Protein 1DGF (pdb70)

Nearest PDB structures (foldseek):
  1dgh-assembly1_D  TM=1.001E+00  e=4.547E-91  Homo sapiens
  7p8w-assembly1_A  TM=1.001E+00  e=2.275E-89  Homo sapiens
  7di8-assembly1_A  TM=1.001E+00  e=3.206E-85  Bos taurus
  8cat-assembly1_A-2  TM=1.000E+00  e=8.888E-82  Bos taurus
  4e37-assembly1_C  TM=9.857E-01  e=1.079E-58  Pseudomonas aeruginosa PAO1

Foldseek 3Di:
DFCVVCVVVVVCVVPVVDDDDFDAFPVRHGDDDPPDADADPPPGDGDPVRVSVVRVVVVVVVVDFDAPLWQRAKAKFKDKWFWQDAPLVAFADPCQVDHGDIWIKIWMKGFTADHHVAAQQDQGKMWIWMWTLDQLFIAILTWILDLFAQAQAQVCVVLQSVLQFADPPPRDNDLQSNLVVCLVQLLRLLVLLVRLFQLRGWQADLQTKIWSNFWWKFAHLVLFIWIKIKIWAWPVYHGGDDPVRSVVCSVVPSCRNNVVQVSCLVVVVKIKTWMWMWIGGPVNCVVPPFNSRGRSDDDDCVRTPTGTTIMDIGRGHDSDCCLQPSLDFGQNLRRGQRIGGDVRNNSVVSNPPRLVVNCRRPNVVSCLRVNNPSVSYDDFAQDADGPPPPDCRNPPADRDPPDPPPGDDDDVSRDDRDDDDDDDPDDDDDSPTDSADVSLCCLPPVDDVVRLLSSLLSCLVSSLSHDPVSLVSNLVSLVVNPVCSSVSNVVSSVVSD/DFCVVCVVVVVDVVCPPHDDDFDAFPVRHGDDDPPDADADPPPGDGDPVRVSVVRVVVVVVVVDFDAPLWQRAKAKFKDKWFWQDAPLVAFVDPCQPDHGDIWIKIWMKGFTADHHVAAQQDQGKMWIWMWTLDQLFIAILTWILDLFAQAQAQVCVVLQSVLQFADPPPRDNDLQSNLVVCLVQLLRLLVLLVSLFQLRGWQADLQTKIWSNFWWWFAHPVLFIWIKIKIWAWPVYHHGDDPVRSVVCSVVPSCSNNVVQVSCLVVPVKIKTWMWMWIGGPVRCVVPPFNSRGRSDDDDCVRTPTGTTTMDIGRGHDSDCCLQPSLEFGQNLGRFHRIGGDVRNNSVVSNPPRVVVNCRRPRVVSCPRVNNDSVSYDDFAQDADGPPPPDCRNPPADRDPPDPPDGDDDDPSRDDRDDDDDDDDDDDDDSPGDSADVSLCCLPPVDDDVRLLSSLLSCLVSSLSHDPVSLVSNLVSLVVNPVCSSVSNVVSSVVSD/DFCVVCVVVVVCVVQVVHDDDFDAFPVRHGDDDPPDADADPPPGDGDPVRVSVVSVVVVVVVVDFDAPLWQRAKAKFKDWWFWQDAPLVAFAPPNQPDHGDIWIKIWMKGFTQDHHPFAQQDQGKMWIWIWTLDQLFIAILTWILDLFAQAQAQVCVVLQSVLQFADPPPRDNDLQSNLVVCLVQLLRLLVLLVRLFQLRGWQAPLQTKIWSNFWWWFAHPVLFIWIKIKIWAWPVYHHGDDPVRSVVCSVVPSCSRNVVQVSCLVVPVKIKTWMWMWTGGPVNCVVPPFNNRGRSDDDDCVVTPTHTTIMDIGRGHDSDCCLQPSLDFGQNLRRGQRIGGDVRNNSVSSNPPRLVVNCRRPRVVSCPRVNNPSVSYDDFALDADGPPPPDCRNPPADRDPPDPPDGDDDDPSRDDRDDDDDDDPDDDDPSPTDSADVSLCCLPPVDDPVRLLSSLVSCLVSSLNHDPVSLVSNLVSLVVNPVCSSVSNVVSSVVSD/DFCVVCVVVVVVVVCPPPDDDFDAFPVRHGDDDPPDADADPPPGDGDPVRVSVVSVVVVVVVVDFDAPLWQRAKAKFKDKWFWQDAPLVAFADPCQPDHGDIWIKIWMKGFTADHHPFAQQDQGKMWIWMWTLDQLFIAILTWILDLFAQAQAQVCVVLQSVLQFADPPPRDNDLQSNLVVCLVQLLRLLVLLVSLFQLSGWQADLQTKIWSNFWWKFAHLVRFIWIKIKIWAWPVYHHGDDPVRSVVCRVVPSCSNNVVQVSCLVVPVKIKTWMWMWIGGPVNCVVPPFNSRGRSDDDDCVRTPTGTTIMDIGRGHDPDCCLQPSLDFGQNLRRGQRIGGDVRNNSVSSNPPRVVVNCRRPRVVSCPRVNNDSVSYDDFAQDADGPPPPDCRNPPADRDPPDPPDGDDDDVSRDDRDDDDDDDPDDDDDSPGDSADVSLCCLPPVDDDVRLLSSLVSCLVSSLSHDPVSLVSNLVSLVVNPVVSSVSNVVSSVVSD

GO terms:
  GO:0005777 peroxisome (C, IDA)
  GO:0004096 catalase activity (F, IDA)
  GO:0005782 peroxisomal matrix (C, EXP)
  GO:1904813 ficolin-1-rich granule lumen (C, TAS)
  GO:0034774 secretory granule lumen (C, TAS)
  GO:0005576 extracellular region (C, TAS)
  GO:0005782 peroxisomal matrix (C, TAS)
  GO:0005829 cytosol (C, TAS)
  GO:0042802 identical protein binding (F, IPI)
  GO:0042744 hydrogen peroxide catabolic process (P, IDA)
  GO:0061692 cellular detoxification of hydrogen peroxide (P, IDA)
  GO:0050661 NADP binding (F, IDA)
  GO:0016209 antioxidant activity (F, IDA)
  GO:0042803 protein homodimerization activity (F, IDA)
  GO:0020037 heme binding (F, IDA)
  GO:0001649 osteoblast differentiation (P, HDA)
  GO:0070062 extracellular exosome (C, HDA)
  GO:0005925 focal adhesion (C, HDA)
  GO:0016020 membrane (C, HDA)
  GO:0043066 negative regulation of apoptotic process (P, IMP)

Radius of gyration: 35.58 Å; Cα contacts (8 Å, |Δi|>4): 4971; chains: 4; bounding box: 84×92×99 Å

B-factor: mean 16.77, std 7.18, range [2.0, 56.52]

Structure (mmCIF, N/CA/C/O backbone):
data_1DGF
#
_entry.id   1DGF
#
_cell.length_a   83.717
_cell.length_b   142.505
_cell.length_c   232.066
_cell.angle_alpha   90
_cell.angle_beta   90
_cell.angle_gamma   90
#
_symmetry.space_group_name_H-M   'P 21 21 21'
#
loop_
_entity.id
_entity.type
_entity.pdbx_description
1 polymer CATALASE
2 non-polymer 'ACETATE ION'
3 non-polymer 'PROTOPORPHYRIN IX CONTAINING FE'
4 non-polymer 'NADPH DIHYDRO-NICOTINAMIDE-ADENINE-DINUCLEOTIDE PHOSPHATE'
5 water water
#
loop_
_atom_site.group_PDB
_atom_site.id
_atom_site.type_symbol
_atom_site.label_atom_id
_atom_site.label_alt_id
_atom_site.label_comp_id
_atom_site.label_asym_id
_atom_site.label_entity_id
_atom_site.label_seq_id
_atom_site.pdbx_PDB_ins_code
_atom_site.Cartn_x
_atom_site.Cartn_y
_atom_site.Cartn_z
_atom_site.occupancy
_atom_site.B_iso_or_equiv
_atom_site.auth_seq_id
_atom_site.auth_comp_id
_atom_site.auth_asym_id
_atom_site.auth_atom_id
_atom_site.pdbx_PDB_model_num
ATOM 1 N N . ARG A 1 1 ? -3.228 50.605 77.631 1.00 29.32 5 ARG A N 1
ATOM 2 C CA . ARG A 1 1 ? -1.770 50.678 77.291 1.00 28.64 5 ARG A CA 1
ATOM 3 C C . ARG A 1 1 ? -1.506 51.858 76.351 1.00 28.73 5 ARG A C 1
ATOM 4 O O . ARG A 1 1 ? -2.439 52.544 75.920 1.00 29.64 5 ARG A O 1
ATOM 12 N N . ASP A 1 2 ? -0.233 52.091 76.046 1.00 28.31 6 ASP A N 1
ATOM 13 C CA . ASP A 1 2 ? 0.173 53.166 75.139 1.00 27.19 6 ASP A CA 1
ATOM 14 C C . ASP A 1 2 ? -0.256 52.839 73.700 1.00 25.90 6 ASP A C 1
ATOM 15 O O . ASP A 1 2 ? -0.463 51.670 73.354 1.00 24.41 6 ASP A O 1
ATOM 20 N N . PRO A 1 3 ? -0.378 53.869 72.841 1.00 24.42 7 PRO A N 1
ATOM 21 C CA . PRO A 1 3 ? -0.782 53.697 71.439 1.00 23.13 7 PRO A CA 1
ATOM 22 C C . PRO A 1 3 ? 0.022 52.649 70.665 1.00 21.55 7 PRO A C 1
ATOM 23 O O . PRO A 1 3 ? -0.553 51.859 69.917 1.00 21.20 7 PRO A O 1
ATOM 27 N N . ALA A 1 4 ? 1.342 52.643 70.842 1.00 19.45 8 ALA A N 1
ATOM 28 C CA . ALA A 1 4 ? 2.197 51.676 70.148 1.00 18.70 8 ALA A CA 1
ATOM 29 C C . ALA A 1 4 ? 1.805 50.229 70.479 1.00 17.75 8 ALA A C 1
ATOM 30 O O . ALA A 1 4 ? 1.620 49.409 69.580 1.00 16.54 8 ALA A O 1
ATOM 32 N N . SER A 1 5 ? 1.640 49.939 71.768 1.00 17.12 9 SER A N 1
ATOM 33 C CA . SER A 1 5 ? 1.257 48.604 72.232 1.00 17.07 9 SER A CA 1
ATOM 34 C C . SER A 1 5 ? -0.090 48.159 71.678 1.00 16.52 9 SER A C 1
ATOM 35 O O . SER A 1 5 ? -0.301 46.975 71.416 1.00 16.63 9 SER A O 1
ATOM 38 N N . ASP A 1 6 ? -1.003 49.113 71.520 1.00 16.16 10 ASP A N 1
ATOM 39 C CA . ASP A 1 6 ? -2.344 48.828 71.020 1.00 16.32 10 ASP A CA 1
ATOM 40 C C . ASP A 1 6 ? -2.513 48.932 69.502 1.00 15.26 10 ASP A C 1
ATOM 41 O O . ASP A 1 6 ? -3.638 49.057 69.020 1.00 15.50 10 ASP A O 1
ATOM 46 N N . GLN A 1 7 ? -1.415 48.840 68.751 1.00 14.83 11 GLN A N 1
ATOM 47 C CA . GLN A 1 7 ? -1.470 48.941 67.291 1.00 14.39 11 GLN A CA 1
ATOM 48 C C . GLN A 1 7 ? -2.465 47.964 66.644 1.00 14.96 11 GLN A C 1
ATOM 49 O O . GLN A 1 7 ? -3.339 48.382 65.878 1.00 15.22 11 GLN A O 1
ATOM 55 N N . MET A 1 8 ? -2.342 46.673 66.948 1.00 15.33 12 MET A N 1
ATOM 56 C CA . MET A 1 8 ? -3.243 45.674 66.370 1.00 15.60 12 MET A CA 1
ATOM 57 C C . MET A 1 8 ? -4.687 45.823 66.835 1.00 15.96 12 MET A C 1
ATOM 58 O O . MET A 1 8 ? -5.618 45.679 66.038 1.00 15.44 12 MET A O 1
ATOM 63 N N . GLN A 1 9 ? -4.869 46.098 68.124 1.00 16.28 13 GLN A N 1
ATOM 64 C CA . GLN A 1 9 ? -6.207 46.273 68.686 1.00 17.03 13 GLN A CA 1
ATOM 65 C C . GLN A 1 9 ? -6.953 47.406 67.968 1.00 16.51 13 GLN A C 1
ATOM 66 O O . GLN A 1 9 ? -8.131 47.262 67.634 1.00 16.15 13 GLN A O 1
ATOM 72 N N . HIS A 1 10 ? -6.250 48.506 67.698 1.00 16.57 14 HIS A N 1
ATOM 73 C CA . HIS A 1 10 ? -6.845 49.645 67.004 1.00 16.81 14 HIS A CA 1
ATOM 74 C C . HIS A 1 10 ? -7.155 49.303 65.555 1.00 16.34 14 HIS A C 1
ATOM 75 O O . HIS A 1 10 ? -8.191 49.698 65.032 1.00 15.55 14 HIS A O 1
ATOM 82 N N . TRP A 1 11 ? -6.256 48.562 64.910 1.00 15.98 15 TRP A N 1
ATOM 83 C CA . TRP A 1 11 ? -6.461 48.154 63.526 1.00 15.67 15 TRP A CA 1
ATOM 84 C C . TRP A 1 11 ? -7.742 47.314 63.439 1.00 15.67 15 TRP A C 1
ATOM 85 O O . TRP A 1 11 ? -8.567 47.509 62.544 1.00 15.74 15 TRP A O 1
ATOM 96 N N . LYS A 1 12 ? -7.899 46.393 64.388 1.00 16.24 16 LYS A N 1
ATOM 97 C CA . LYS A 1 12 ? -9.066 45.514 64.462 1.00 18.19 16 LYS A CA 1
ATOM 98 C C . LYS A 1 12 ? -10.351 46.333 64.642 1.00 19.19 16 LYS A C 1
ATOM 99 O O . LYS A 1 12 ? -11.329 46.150 63.915 1.00 19.45 16 LYS A O 1
ATOM 105 N N . GLU A 1 13 ? -10.322 47.253 65.601 1.00 20.71 17 GLU A N 1
ATOM 106 C CA . GLU A 1 13 ? -11.467 48.110 65.898 1.00 22.52 17 GLU A CA 1
ATOM 107 C C . GLU A 1 13 ? -11.883 48.995 64.730 1.00 23.91 17 GLU A C 1
ATOM 108 O O . GLU A 1 13 ? -13.076 49.211 64.511 1.00 22.86 17 GLU A O 1
ATOM 114 N N . GLN A 1 14 ? -10.902 49.487 63.976 1.00 25.74 18 GLN A N 1
ATOM 115 C CA . GLN A 1 14 ? -11.170 50.354 62.829 1.00 28.66 18 GLN A CA 1
ATOM 116 C C . GLN A 1 14 ? -12.016 49.691 61.742 1.00 29.57 18 GLN A C 1
ATOM 117 O O . GLN A 1 14 ? -12.622 50.377 60.924 1.00 29.84 18 GLN A O 1
ATOM 123 N N . ARG A 1 15 ? -12.089 48.365 61.753 1.00 30.85 19 ARG A N 1
ATOM 124 C CA . ARG A 1 15 ? -12.888 47.661 60.757 1.00 32.29 19 ARG A CA 1
ATOM 125 C C . ARG A 1 15 ? -13.837 46.641 61.391 1.00 32.79 19 ARG A C 1
ATOM 126 O O . ARG A 1 15 ? -14.035 45.545 60.866 1.00 33.09 19 ARG A O 1
ATOM 134 N N . ALA A 1 16 ? -14.458 47.035 62.500 1.00 33.71 20 ALA A N 1
ATOM 135 C CA . ALA A 1 16 ? -15.384 46.170 63.227 1.00 34.38 20 ALA A CA 1
ATOM 136 C C . ALA A 1 16 ? -16.630 45.808 62.427 1.00 34.63 20 ALA A C 1
ATOM 137 O O . ALA A 1 16 ? -17.131 44.685 62.521 1.00 35.37 20 ALA A O 1
ATOM 139 N N . ALA A 1 17 ? -17.132 46.760 61.647 1.00 35.08 21 ALA A N 1
ATOM 140 C CA . ALA A 1 17 ? -18.330 46.536 60.837 1.00 35.64 21 ALA A CA 1
ATOM 141 C C . ALA A 1 17 ? -18.000 45.964 59.454 1.00 35.83 21 ALA A C 1
ATOM 142 O O . ALA A 1 17 ? -18.631 46.333 58.449 1.00 36.59 21 ALA A O 1
ATOM 144 N N . GLN A 1 18 ? -17.025 45.054 59.412 1.00 34.74 22 GLN A N 1
ATOM 145 C CA . GLN A 1 18 ? -16.595 44.420 58.164 1.00 33.23 22 GLN A CA 1
ATOM 146 C C . GLN A 1 18 ? -16.117 43.005 58.411 1.00 31.80 22 GLN A C 1
ATOM 147 O O . GLN A 1 18 ? -15.541 42.710 59.462 1.00 32.03 22 GLN A O 1
ATOM 153 N N . LYS A 1 19 ? -16.332 42.135 57.430 1.00 29.87 23 LYS A N 1
ATOM 154 C CA . LYS A 1 19 ? -15.854 40.771 57.547 1.00 28.19 23 LYS A CA 1
ATOM 155 C C . LYS A 1 19 ? -14.433 40.774 56.983 1.00 26.05 23 LYS A C 1
ATOM 156 O O . LYS A 1 19 ? -14.079 41.631 56.166 1.00 25.29 23 LYS A O 1
ATOM 162 N N . ALA A 1 20 ? -13.609 39.855 57.474 1.00 23.78 24 ALA A N 1
ATOM 163 C CA . ALA A 1 20 ? -12.222 39.742 57.040 1.00 21.38 24 ALA A CA 1
ATOM 164 C C . ALA A 1 20 ? -12.095 39.512 55.535 1.00 20.17 24 ALA A C 1
ATOM 165 O O . ALA A 1 20 ? -12.971 38.910 54.913 1.00 19.64 24 ALA A O 1
ATOM 167 N N . ASP A 1 21 ? -11.014 40.023 54.950 1.00 18.59 25 ASP A N 1
ATOM 168 C CA . ASP A 1 21 ? -10.758 39.832 53.528 1.00 17.50 25 ASP A CA 1
ATOM 169 C C . ASP A 1 21 ? -10.435 38.358 53.276 1.00 16.53 25 ASP A C 1
ATOM 170 O O . ASP A 1 21 ? -10.075 37.624 54.199 1.00 15.66 25 ASP A O 1
ATOM 175 N N . VAL A 1 22 ? -10.597 37.927 52.032 1.00 15.09 26 VAL A N 1
ATOM 176 C CA . VAL A 1 22 ? -10.296 36.553 51.652 1.00 15.03 26 VAL A CA 1
ATOM 177 C C . VAL A 1 22 ? -8.780 36.423 51.520 1.00 14.23 26 VAL A C 1
ATOM 178 O O . VAL A 1 22 ? -8.130 37.271 50.902 1.00 13.37 26 VAL A O 1
ATOM 182 N N . LEU A 1 23 ? -8.219 35.396 52.159 1.00 13.51 27 LEU A N 1
ATOM 183 C CA . LEU A 1 23 ? -6.780 35.142 52.111 1.00 13.12 27 LEU A CA 1
ATOM 184 C C . LEU A 1 23 ? -6.448 34.588 50.730 1.00 12.98 27 LEU A C 1
ATOM 185 O O . LEU A 1 23 ? -7.045 33.604 50.287 1.00 12.52 27 LEU A O 1
ATOM 190 N N . THR A 1 24 ? -5.510 35.238 50.047 1.00 12.69 28 THR A N 1
ATOM 191 C CA . THR A 1 24 ? -5.112 34.820 48.703 1.00 12.86 28 THR A CA 1
ATOM 192 C C . THR A 1 24 ? -3.613 34.596 48.574 1.00 12.57 28 THR A C 1
ATOM 193 O O . THR A 1 24 ? -2.828 34.952 49.455 1.00 12.44 28 THR A O 1
ATOM 197 N N . THR A 1 25 ? -3.227 34.003 47.451 1.00 13.49 29 THR A N 1
ATOM 198 C CA . THR A 1 25 ? -1.820 33.797 47.143 1.00 12.93 29 THR A CA 1
ATOM 199 C C . THR A 1 25 ? -1.364 35.151 46.566 1.00 12.58 29 THR A C 1
ATOM 200 O O . THR A 1 25 ? -2.166 36.083 46.453 1.00 12.94 29 THR A O 1
ATOM 204 N N . GLY A 1 26 ? -0.090 35.263 46.205 1.00 12.31 30 GLY A N 1
ATOM 205 C CA . GLY A 1 26 ? 0.402 36.508 45.636 1.00 12.65 30 GLY A CA 1
ATOM 206 C C . GLY A 1 26 ? -0.313 36.888 44.348 1.00 12.88 30 GLY A C 1
ATOM 207 O O . GLY A 1 26 ? -0.462 38.073 44.042 1.00 14.05 30 GLY A O 1
ATOM 208 N N . ALA A 1 27 ? -0.760 35.885 43.596 1.00 12.41 31 ALA A N 1
ATOM 209 C CA . ALA A 1 27 ? -1.458 36.113 42.335 1.00 13.39 31 ALA A CA 1
ATOM 210 C C . ALA A 1 27 ? -2.968 36.309 42.517 1.00 13.17 31 ALA A C 1
ATOM 211 O O . ALA A 1 27 ? -3.724 36.291 41.542 1.00 13.14 31 ALA A O 1
ATOM 213 N N . GLY A 1 28 ? -3.398 36.464 43.768 1.00 12.67 32 GLY A N 1
ATOM 214 C CA . GLY A 1 28 ? -4.801 36.690 44.062 1.00 12.35 32 GLY A CA 1
ATOM 215 C C . GLY A 1 28 ? -5.717 35.478 44.063 1.00 12.55 32 GLY A C 1
ATOM 216 O O . GLY A 1 28 ? -6.936 35.635 44.087 1.00 12.79 32 GLY A O 1
ATOM 217 N N . ASN A 1 29 ? -5.153 34.275 44.013 1.00 11.93 33 ASN A N 1
ATOM 218 C CA . ASN A 1 29 ? -5.971 33.062 44.030 1.00 12.21 33 ASN A CA 1
ATOM 219 C C . ASN A 1 29 ? -6.389 32.784 45.480 1.00 12.31 33 ASN A C 1
ATOM 220 O O . ASN A 1 29 ? -5.544 32.738 46.379 1.00 12.19 33 ASN A O 1
ATOM 225 N N . PRO A 1 30 ? -7.703 32.627 45.734 1.00 13.00 34 PRO A N 1
ATOM 226 C CA . PRO A 1 30 ? -8.154 32.357 47.106 1.00 12.81 34 PRO A CA 1
ATOM 227 C C . PRO A 1 30 ? -7.567 31.059 47.662 1.00 12.48 34 PRO A C 1
ATOM 228 O O . PRO A 1 30 ? -7.380 30.085 46.929 1.00 12.31 34 PRO 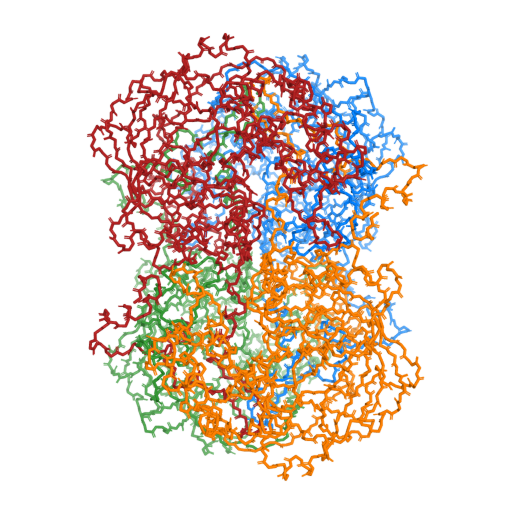A O 1
ATOM 232 N N . VAL A 1 31 ? -7.253 31.075 48.955 1.00 11.94 35 VAL A N 1
ATOM 233 C CA . VAL A 1 31 ? -6.662 29.927 49.642 1.00 11.78 35 VAL A CA 1
ATOM 234 C C . VAL A 1 31 ? -7.686 29.208 50.522 1.00 12.28 35 VAL A C 1
ATOM 235 O O . VAL A 1 31 ? -8.343 29.830 51.358 1.00 12.46 35 VAL A O 1
ATOM 239 N N . GLY A 1 32 ? -7.814 27.897 50.320 1.00 13.33 36 GLY A N 1
ATOM 240 C CA . GLY A 1 32 ? -8.754 27.091 51.085 1.00 12.81 36 GLY A CA 1
ATOM 241 C C . GLY A 1 32 ? -8.311 26.791 52.509 1.00 13.28 36 GLY A C 1
ATOM 242 O O . GLY A 1 32 ? -9.103 26.907 53.446 1.00 14.34 36 GLY A O 1
ATOM 243 N N . ASP A 1 33 ? -7.043 26.411 52.666 1.00 12.99 37 ASP A N 1
ATOM 244 C CA . ASP A 1 33 ? -6.459 26.095 53.971 1.00 12.80 37 ASP A CA 1
ATOM 245 C C . ASP A 1 33 ? -4.983 26.505 53.939 1.00 12.54 37 ASP A C 1
ATOM 246 O O . ASP A 1 33 ? -4.184 25.912 53.206 1.00 12.88 37 ASP A O 1
ATOM 251 N N . LYS A 1 34 ? -4.635 27.538 54.706 1.00 12.54 38 LYS A N 1
ATOM 252 C CA . LYS A 1 34 ? -3.247 28.004 54.765 1.00 12.30 38 LYS A CA 1
ATOM 253 C C . LYS A 1 34 ? -2.613 27.608 56.091 1.00 11.78 38 LYS A C 1
ATOM 254 O O . LYS A 1 34 ? -1.661 28.240 56.551 1.00 11.94 38 LYS A O 1
ATOM 260 N N . LEU A 1 35 ? -3.151 26.559 56.706 1.00 12.44 39 LEU A N 1
ATOM 261 C CA . LEU A 1 35 ? -2.643 26.074 57.985 1.00 12.29 39 LEU A CA 1
ATOM 262 C C . LEU A 1 35 ? -2.055 24.666 57.893 1.00 11.81 39 LEU A C 1
ATOM 263 O O . LEU A 1 35 ? -1.441 24.186 58.843 1.00 12.38 39 LEU A O 1
ATOM 268 N N . ASN A 1 36 ? -2.235 24.015 56.744 1.00 11.69 40 ASN A N 1
ATOM 269 C CA . ASN A 1 36 ? -1.716 22.663 56.527 1.00 11.98 40 ASN A CA 1
ATOM 270 C C . ASN A 1 36 ? -1.212 22.485 55.097 1.00 11.47 40 ASN A C 1
ATOM 271 O O . ASN A 1 36 ? -1.854 22.934 54.149 1.00 12.37 40 ASN A O 1
ATOM 276 N N . VAL A 1 37 ? -0.067 21.824 54.943 1.00 11.61 41 VAL A N 1
ATOM 277 C CA . VAL A 1 37 ? 0.495 21.576 53.616 1.00 11.92 41 VAL A CA 1
ATOM 278 C C . VAL A 1 37 ? -0.105 20.313 52.992 1.00 11.78 41 VAL A C 1
ATOM 279 O O . VAL A 1 37 ? -0.789 19.543 53.669 1.00 12.65 41 VAL A O 1
ATOM 283 N N . ILE A 1 38 ? 0.126 20.125 51.696 1.00 11.84 42 ILE A N 1
ATOM 284 C CA . ILE A 1 38 ? -0.385 18.959 50.978 1.00 11.25 42 ILE A CA 1
ATOM 285 C C . ILE A 1 38 ? 0.590 17.795 51.091 1.00 11.93 42 ILE A C 1
ATOM 286 O O . ILE A 1 38 ? 1.771 17.939 50.786 1.00 11.33 42 ILE A O 1
ATOM 291 N N . THR A 1 39 ? 0.085 16.648 51.539 1.00 12.44 43 THR A N 1
ATOM 292 C CA . THR A 1 39 ? 0.900 15.439 51.674 1.00 12.48 43 THR A CA 1
ATOM 293 C C . THR A 1 39 ? 0.125 14.243 51.123 1.00 13.31 43 THR A C 1
ATOM 294 O O . THR A 1 39 ? -1.073 14.346 50.868 1.00 13.38 43 THR A O 1
ATOM 298 N N . VAL A 1 40 ? 0.824 13.136 50.875 1.00 13.46 44 VAL A N 1
ATOM 299 C CA . VAL A 1 40 ? 0.171 11.920 50.387 1.00 13.96 44 VAL A CA 1
ATOM 300 C C . VAL A 1 40 ? -0.169 11.094 51.631 1.00 13.66 44 VAL A C 1
ATOM 301 O O . VAL A 1 40 ? 0.674 10.396 52.196 1.00 13.80 44 VAL A O 1
ATOM 305 N N . GLY A 1 41 ? -1.408 11.235 52.087 1.00 13.43 45 GLY A N 1
ATOM 306 C CA . GLY A 1 41 ? -1.834 10.546 53.288 1.00 12.56 45 GLY A CA 1
ATOM 307 C C . GLY A 1 41 ? -1.376 11.360 54.486 1.00 12.98 45 GLY A C 1
ATOM 308 O O . GLY A 1 41 ? -0.535 12.256 54.344 1.00 12.47 45 GLY A O 1
ATOM 309 N N . PRO A 1 42 ? -1.922 11.091 55.682 1.00 12.52 46 PRO A N 1
ATOM 310 C CA . PRO A 1 42 ? -1.571 11.803 56.916 1.00 12.66 46 PRO A CA 1
ATOM 311 C C . PRO A 1 42 ? -0.071 11.911 57.217 1.00 13.08 46 PRO A C 1
ATOM 312 O O . PRO A 1 42 ? 0.411 12.979 57.595 1.00 13.23 46 PRO A O 1
ATOM 316 N N . ARG A 1 43 ? 0.667 10.815 57.048 1.00 13.09 47 ARG A N 1
ATOM 317 C CA . ARG A 1 43 ? 2.102 10.817 57.335 1.00 12.93 47 ARG A CA 1
ATOM 318 C C . ARG A 1 43 ? 2.989 10.607 56.104 1.00 13.16 47 ARG A C 1
ATOM 319 O O . ARG A 1 43 ? 4.053 9.992 56.190 1.00 13.47 47 ARG A O 1
ATOM 327 N N . GLY A 1 44 ? 2.550 11.141 54.968 1.00 13.34 48 GLY A N 1
ATOM 328 C CA . GLY A 1 44 ? 3.318 11.027 53.741 1.00 13.11 48 GLY A CA 1
ATOM 329 C C . GLY A 1 44 ? 4.113 12.294 53.454 1.00 13.39 48 GLY A C 1
ATOM 330 O O . GLY A 1 44 ? 3.942 13.307 54.137 1.00 13.05 48 GLY A O 1
ATOM 331 N N . PRO A 1 45 ? 5.003 12.267 52.449 1.00 13.59 49 PRO A N 1
ATOM 332 C CA . PRO A 1 45 ? 5.814 13.442 52.099 1.00 13.04 49 PRO A CA 1
ATOM 333 C C . PRO A 1 45 ? 5.046 14.591 51.424 1.00 12.47 49 PRO A C 1
ATOM 334 O O . PRO A 1 45 ? 3.920 14.418 50.951 1.00 11.92 49 PRO A O 1
ATOM 338 N N . LEU A 1 46 ? 5.704 15.748 51.367 1.00 11.65 50 LEU A N 1
ATOM 339 C CA . LEU A 1 46 ? 5.173 16.989 50.798 1.00 11.41 50 LEU A CA 1
ATOM 340 C C . LEU A 1 46 ? 5.206 17.039 49.269 1.00 10.76 50 LEU A C 1
ATOM 341 O O . LEU A 1 46 ? 6.202 16.666 48.643 1.00 10.58 50 LEU A O 1
ATOM 346 N N . LEU A 1 47 ? 4.131 17.561 48.680 1.00 11.21 51 LEU A N 1
ATOM 347 C CA . LEU A 1 47 ? 4.015 17.659 47.227 1.00 11.43 51 LEU A CA 1
ATOM 348 C C . LEU A 1 47 ? 4.353 19.033 46.652 1.00 11.20 51 LEU A C 1
ATOM 349 O O . LEU A 1 47 ? 4.037 20.071 47.242 1.00 10.92 51 LEU A O 1
ATOM 354 N N . VAL A 1 48 ? 4.973 19.020 45.476 1.00 11.41 52 VAL A N 1
ATOM 355 C CA . VAL A 1 48 ? 5.341 20.238 44.768 1.00 11.61 52 VAL A CA 1
ATOM 356 C C . VAL A 1 48 ? 4.086 21.023 44.359 1.00 11.26 52 VAL A C 1
ATOM 357 O O . VAL A 1 48 ? 4.099 22.256 44.347 1.00 11.33 52 VAL A O 1
ATOM 361 N N . GLN A 1 49 ? 2.987 20.315 44.087 1.00 11.76 53 GLN A N 1
ATOM 362 C CA . GLN A 1 49 ? 1.757 20.985 43.679 1.00 11.81 53 GLN A CA 1
ATOM 363 C C . GLN A 1 49 ? 1.122 21.845 44.771 1.00 11.77 53 GLN A C 1
ATOM 364 O O . GLN A 1 49 ? 0.078 22.465 44.545 1.00 11.52 53 GLN A O 1
ATOM 370 N N . ASP A 1 50 ? 1.723 21.851 45.964 1.00 11.53 54 ASP A N 1
ATOM 371 C CA . ASP A 1 50 ? 1.240 22.723 47.026 1.00 11.26 54 ASP A CA 1
ATOM 372 C C . ASP A 1 50 ? 1.915 24.072 46.722 1.00 11.41 54 ASP A C 1
ATOM 373 O O . ASP A 1 50 ? 2.982 24.404 47.254 1.00 10.94 54 ASP A O 1
ATOM 378 N N . VAL A 1 51 ? 1.292 24.809 45.809 1.00 11.15 55 VAL A N 1
ATOM 379 C CA . VAL A 1 51 ? 1.764 26.111 45.365 1.00 11.15 55 VAL A CA 1
ATOM 380 C C . VAL A 1 51 ? 1.457 27.201 46.390 1.00 11.36 55 VAL A C 1
ATOM 381 O O . VAL A 1 51 ? 2.141 28.225 46.430 1.00 11.98 55 VAL A O 1
ATOM 385 N N . VAL A 1 52 ? 0.444 26.980 47.228 1.00 10.76 56 VAL A N 1
ATOM 386 C CA . VAL A 1 52 ? 0.108 27.945 48.275 1.00 10.26 56 VAL A CA 1
ATOM 387 C C . VAL A 1 52 ? 1.302 28.026 49.236 1.00 10.45 56 VAL A C 1
ATOM 388 O O . VAL A 1 52 ? 1.731 29.119 49.622 1.00 10.34 56 VAL A O 1
ATOM 392 N N . PHE A 1 53 ? 1.848 26.862 49.590 1.00 9.62 57 PHE A N 1
ATOM 393 C CA . PHE A 1 53 ? 3.006 26.789 50.471 1.00 9.49 57 PHE A CA 1
ATOM 394 C C . PHE A 1 53 ? 4.244 27.460 49.857 1.00 9.16 57 PHE A C 1
ATOM 395 O O . PHE A 1 53 ? 4.879 28.301 50.490 1.00 10.20 57 PHE A O 1
ATOM 403 N N . THR A 1 54 ? 4.598 27.065 48.636 1.00 9.98 58 THR A N 1
ATOM 404 C CA . THR A 1 54 ? 5.777 27.618 47.971 1.00 10.42 58 THR A CA 1
ATOM 405 C C . THR A 1 54 ? 5.701 29.128 47.735 1.00 10.63 58 THR A C 1
ATOM 406 O O . THR A 1 54 ? 6.675 29.852 47.957 1.00 10.82 58 THR A O 1
ATOM 410 N N . ASP A 1 55 ? 4.540 29.595 47.292 1.00 10.95 59 ASP A N 1
ATOM 411 C CA . ASP A 1 55 ? 4.326 31.013 47.030 1.00 10.19 59 ASP A CA 1
ATOM 412 C C . ASP A 1 55 ? 4.602 31.834 48.291 1.00 10.65 59 ASP A C 1
ATOM 413 O O . ASP A 1 55 ? 5.337 32.825 48.243 1.00 10.70 59 ASP A O 1
ATOM 418 N N . GLU A 1 56 ? 4.054 31.389 49.422 1.00 9.78 60 GLU A N 1
ATOM 419 C CA . GLU A 1 56 ? 4.249 32.092 50.687 1.00 10.53 60 GLU A CA 1
ATOM 420 C C . GLU A 1 56 ? 5.673 31.958 51.226 1.00 10.14 60 GLU A C 1
ATOM 421 O O . GLU A 1 56 ? 6.282 32.950 51.638 1.00 10.38 60 GLU A O 1
ATOM 427 N N . MET A 1 57 ? 6.202 30.734 51.218 1.00 9.44 61 MET A N 1
ATOM 428 C CA . MET A 1 57 ? 7.549 30.486 51.722 1.00 9.77 61 MET A CA 1
ATOM 429 C C . MET A 1 57 ? 8.618 31.211 50.903 1.00 9.68 61 MET A C 1
ATOM 430 O O . MET A 1 57 ? 9.560 31.769 51.468 1.00 10.15 61 MET A O 1
ATOM 435 N N . ALA A 1 58 ? 8.467 31.201 49.580 1.00 8.60 62 ALA A N 1
ATOM 436 C CA . ALA A 1 58 ? 9.424 31.860 48.697 1.00 9.43 62 ALA A CA 1
ATOM 437 C C . ALA A 1 58 ? 9.492 33.359 48.977 1.00 10.17 62 ALA A C 1
ATOM 438 O O . ALA A 1 58 ? 10.560 33.970 48.890 1.00 10.09 62 ALA A O 1
ATOM 440 N N . HIS A 1 59 ? 8.353 33.958 49.319 1.00 10.71 63 HIS A N 1
ATOM 441 C CA . HIS A 1 59 ? 8.350 35.384 49.620 1.00 10.41 63 HIS A CA 1
ATOM 442 C C . HIS A 1 59 ? 8.981 35.617 50.994 1.00 10.64 63 HIS A C 1
ATOM 443 O O . HIS A 1 59 ? 9.753 36.563 51.174 1.00 10.74 63 HIS A O 1
ATOM 450 N N . PHE A 1 60 ? 8.662 34.746 51.955 1.00 10.32 64 PHE A N 1
ATOM 451 C CA . PHE A 1 60 ? 9.244 34.842 53.295 1.00 10.26 64 PHE A CA 1
ATOM 452 C C . PHE A 1 60 ? 10.770 34.767 53.167 1.00 10.05 64 PHE A C 1
ATOM 453 O O . PHE A 1 60 ? 11.496 35.538 53.794 1.00 10.88 64 PHE A O 1
ATOM 461 N N . ASP A 1 61 ? 11.236 33.851 52.317 1.00 10.84 65 ASP A N 1
ATOM 462 C CA . ASP A 1 61 ? 12.663 33.650 52.075 1.00 10.56 65 ASP A CA 1
ATOM 463 C C . ASP A 1 61 ? 13.348 34.883 51.474 1.00 10.70 65 ASP A C 1
ATOM 464 O O . ASP A 1 61 ? 14.574 34.982 51.508 1.00 10.65 65 ASP A O 1
ATOM 469 N N . ARG A 1 62 ? 12.554 35.824 50.957 1.00 9.44 66 ARG A N 1
ATOM 470 C CA . ARG A 1 62 ? 13.083 37.039 50.322 1.00 9.72 66 ARG A CA 1
ATOM 471 C C . ARG A 1 62 ? 12.715 38.354 51.009 1.00 10.44 66 ARG A C 1
ATOM 472 O O . ARG A 1 62 ? 12.883 39.428 50.419 1.00 10.96 66 ARG A O 1
ATOM 480 N N . GLU A 1 63 ? 12.272 38.285 52.261 1.00 10.36 67 GLU A N 1
ATOM 481 C CA . GLU A 1 63 ? 11.861 39.494 52.978 1.00 10.42 67 GLU A CA 1
ATOM 482 C C . GLU A 1 63 ? 12.931 40.532 53.240 1.00 10.52 67 GLU A C 1
ATOM 483 O O . GLU A 1 63 ? 12.651 41.732 53.213 1.00 10.94 67 GLU A O 1
ATOM 489 N N . ARG A 1 64 ? 14.154 40.079 53.487 1.00 10.37 68 ARG A N 1
ATOM 490 C CA . ARG A 1 64 ? 15.235 40.999 53.817 1.00 10.21 68 ARG A CA 1
ATOM 491 C C . ARG A 1 64 ? 15.987 41.625 52.657 1.00 9.91 68 ARG A C 1
ATOM 492 O O . ARG A 1 64 ? 16.236 40.988 51.635 1.00 10.28 68 ARG A O 1
ATOM 500 N N . ILE A 1 65 ? 16.364 42.883 52.852 1.00 10.20 69 ILE A N 1
ATOM 501 C CA . ILE A 1 65 ? 17.160 43.631 51.888 1.00 9.27 69 ILE A CA 1
ATOM 502 C C . ILE A 1 65 ? 18.377 44.100 52.698 1.00 9.98 69 ILE A C 1
ATOM 503 O O . ILE A 1 65 ? 18.354 44.063 53.933 1.00 9.68 69 ILE A O 1
ATOM 508 N N . PRO A 1 66 ? 19.467 44.514 52.029 1.00 10.22 70 PRO A N 1
ATOM 509 C CA . PRO A 1 66 ? 20.630 44.961 52.809 1.00 10.39 70 PRO A CA 1
ATOM 510 C C . PRO A 1 66 ? 20.276 46.170 53.677 1.00 10.19 70 PRO A C 1
ATOM 511 O O . PRO A 1 66 ? 19.516 47.042 53.250 1.00 10.47 70 PRO A O 1
ATOM 515 N N . GLU A 1 67 ? 20.766 46.195 54.913 1.00 10.65 71 GLU A N 1
ATOM 516 C CA . GLU A 1 67 ? 20.508 47.353 55.770 1.00 11.23 71 GLU A CA 1
ATOM 517 C C . GLU A 1 67 ? 21.450 48.463 55.288 1.00 10.94 71 GLU A C 1
ATOM 518 O O . GLU A 1 67 ? 22.399 48.193 54.544 1.00 10.95 71 GLU A O 1
ATOM 524 N N . ARG A 1 68 ? 21.174 49.704 55.680 1.00 10.54 72 ARG A N 1
ATOM 525 C CA . ARG A 1 68 ? 22.028 50.831 55.293 1.00 10.16 72 ARG A CA 1
ATOM 526 C C . ARG A 1 68 ? 23.446 50.565 55.798 1.00 9.80 72 ARG A C 1
ATOM 527 O O . ARG A 1 68 ? 23.623 50.050 56.905 1.00 9.76 72 ARG A O 1
ATOM 535 N N . VAL A 1 69 ? 24.449 50.890 54.978 1.00 10.59 73 VAL A N 1
ATOM 536 C CA . VAL A 1 69 ? 25.854 50.659 55.339 1.00 9.77 73 VAL A CA 1
ATOM 537 C C . VAL A 1 69 ? 26.233 51.397 56.633 1.00 10.05 73 VAL A C 1
ATOM 538 O O . VAL A 1 69 ? 27.110 50.958 57.379 1.00 10.84 73 VAL A O 1
ATOM 542 N N . VAL A 1 70 ? 25.545 52.511 56.885 1.00 10.98 74 VAL A N 1
ATOM 543 C CA . VAL A 1 70 ? 25.688 53.304 58.114 1.00 10.68 74 VAL A CA 1
ATOM 544 C C . VAL A 1 70 ? 24.283 53.835 58.408 1.00 10.56 74 VAL A C 1
ATOM 545 O O . VAL A 1 70 ? 23.456 53.932 57.498 1.00 10.59 74 VAL A O 1
ATOM 549 N N . HIS A 1 71 ? 24.006 54.150 59.672 1.00 10.14 75 HIS A N 1
ATOM 550 C CA . HIS A 1 71 ? 22.690 54.654 60.083 1.00 10.74 75 HIS A CA 1
ATOM 551 C C . HIS A 1 71 ? 21.589 53.604 59.870 1.00 10.65 75 HIS A C 1
ATOM 552 O O . HIS A 1 71 ? 20.440 53.940 59.562 1.00 11.16 75 HIS A O 1
ATOM 559 N N . ALA A 1 72 ? 21.947 52.337 60.061 1.00 10.34 76 ALA A N 1
ATOM 560 C CA . ALA A 1 72 ? 21.022 51.217 59.884 1.00 11.09 76 ALA A CA 1
ATOM 561 C C . ALA A 1 72 ? 19.831 51.204 60.842 1.00 11.64 76 ALA A C 1
ATOM 562 O O . ALA A 1 72 ? 18.732 50.797 60.457 1.00 12.17 76 ALA A O 1
ATOM 564 N N . LYS A 1 73 ? 20.062 51.608 62.089 1.00 11.50 77 LYS A N 1
ATOM 565 C CA . LYS A 1 73 ? 19.020 51.618 63.116 1.00 11.19 77 LYS A CA 1
ATOM 566 C C . LYS A 1 73 ? 18.312 52.971 63.181 1.00 11.59 77 LYS A C 1
ATOM 567 O O . LYS A 1 73 ? 18.919 53.977 63.557 1.00 11.61 77 LYS A O 1
ATOM 573 N N . GLY A 1 74 ? 17.020 52.992 62.865 1.00 11.83 78 GLY A N 1
ATOM 574 C CA . GLY A 1 74 ? 16.306 54.256 62.892 1.00 12.16 78 GLY A CA 1
ATOM 575 C C . GLY A 1 74 ? 14.802 54.242 63.082 1.00 11.77 78 GLY A C 1
ATOM 576 O O . GLY A 1 74 ? 14.179 53.188 63.240 1.00 11.45 78 GLY A O 1
ATOM 577 N N . ALA A 1 75 ? 14.234 55.447 63.046 1.00 11.84 79 ALA A N 1
ATOM 578 C CA . ALA A 1 75 ? 12.801 55.689 63.212 1.00 12.11 79 ALA A CA 1
ATOM 579 C C . ALA A 1 75 ? 12.359 56.714 62.168 1.00 12.05 79 ALA A C 1
ATOM 580 O O . ALA A 1 75 ? 13.138 57.584 61.782 1.00 12.15 79 ALA A O 1
ATOM 582 N N . GLY A 1 76 ? 11.105 56.633 61.732 1.00 11.49 80 GLY A N 1
ATOM 583 C CA . GLY A 1 76 ? 10.622 57.578 60.736 1.00 11.50 80 GLY A CA 1
ATOM 584 C C . GLY A 1 76 ? 9.285 58.213 61.066 1.00 11.61 80 GLY A C 1
ATOM 585 O O . GLY A 1 76 ? 8.523 57.696 61.888 1.00 11.24 80 GLY A O 1
ATOM 586 N N . ALA A 1 77 ? 9.012 59.350 60.430 1.00 11.99 81 ALA A N 1
ATOM 587 C CA . ALA A 1 77 ? 7.757 60.084 60.611 1.00 12.12 81 ALA A CA 1
ATOM 588 C C . ALA A 1 77 ? 7.568 61.067 59.458 1.00 12.13 81 ALA A C 1
ATOM 589 O O . ALA A 1 77 ? 8.508 61.354 58.715 1.00 12.08 81 ALA A O 1
ATOM 591 N N . PHE A 1 78 ? 6.349 61.583 59.320 1.00 12.62 82 PHE A N 1
ATOM 592 C CA . PHE A 1 78 ? 6.026 62.513 58.249 1.00 12.56 82 PHE A CA 1
ATOM 593 C C . PHE A 1 78 ? 5.285 63.737 58.773 1.00 12.17 82 PHE A C 1
ATOM 594 O O . PHE A 1 78 ? 4.733 63.721 59.873 1.00 12.60 82 PHE A O 1
ATOM 602 N N . GLY A 1 79 ? 5.296 64.802 57.977 1.00 12.65 83 GLY A N 1
ATOM 603 C CA . GLY A 1 79 ? 4.626 66.027 58.363 1.00 12.22 83 GLY A CA 1
ATOM 604 C C . GLY A 1 79 ? 4.803 67.084 57.300 1.00 12.37 83 GLY A C 1
ATOM 605 O O . GLY A 1 79 ? 4.717 66.793 56.105 1.00 12.14 83 GLY A O 1
ATOM 606 N N . TYR A 1 80 ? 5.079 68.312 57.726 1.00 12.83 84 TYR A N 1
ATOM 607 C CA . TYR A 1 80 ? 5.262 69.400 56.775 1.00 13.22 84 TYR A CA 1
ATOM 608 C C . TYR A 1 80 ? 6.306 70.420 57.207 1.00 13.33 84 TYR A C 1
ATOM 609 O O . TYR A 1 80 ? 6.758 70.435 58.356 1.00 13.08 84 TYR A O 1
ATOM 618 N N . PHE A 1 81 ? 6.705 71.240 56.243 1.00 12.41 85 PHE A N 1
ATOM 619 C CA . PHE A 1 81 ? 7.636 72.331 56.462 1.00 12.47 85 PHE A CA 1
ATOM 620 C C . PHE A 1 81 ? 6.828 73.568 56.100 1.00 12.72 85 PHE A C 1
ATOM 621 O O . PHE A 1 81 ? 6.157 73.590 55.067 1.00 12.67 85 PHE A O 1
ATOM 629 N N . GLU A 1 82 ? 6.860 74.576 56.963 1.00 12.49 86 GLU A N 1
ATOM 630 C CA . GLU A 1 82 ? 6.136 75.812 56.695 1.00 12.75 86 GLU A CA 1
ATOM 631 C C . GLU A 1 82 ? 7.088 76.998 56.690 1.00 11.55 86 GLU A C 1
ATOM 632 O O . GLU A 1 82 ? 7.874 77.171 57.619 1.00 12.06 86 GLU A O 1
ATOM 638 N N . VAL A 1 83 ? 7.027 77.802 55.635 1.00 11.60 87 VAL A N 1
ATOM 639 C CA . VAL A 1 83 ? 7.872 78.986 55.548 1.00 12.03 87 VAL A CA 1
ATOM 640 C C . VAL A 1 83 ? 7.264 80.025 56.489 1.00 13.00 87 VAL A C 1
ATOM 641 O O . VAL A 1 83 ? 6.052 80.258 56.464 1.00 12.56 87 VAL A O 1
ATOM 645 N N . THR A 1 84 ? 8.100 80.608 57.345 1.00 13.51 88 THR A N 1
ATOM 646 C CA . THR A 1 84 ? 7.639 81.615 58.292 1.00 14.08 88 THR A CA 1
ATOM 647 C C . THR A 1 84 ? 8.360 82.951 58.120 1.00 14.79 88 THR A C 1
ATOM 648 O O . THR A 1 84 ? 7.906 83.977 58.629 1.00 14.91 88 THR A O 1
ATOM 652 N N . HIS A 1 85 ? 9.486 82.931 57.409 1.00 15.25 89 HIS A N 1
ATOM 653 C CA . HIS A 1 85 ? 10.264 84.139 57.134 1.00 15.58 89 HIS A CA 1
ATOM 654 C C . HIS A 1 85 ? 10.696 84.141 55.672 1.00 15.89 89 HIS A C 1
ATOM 655 O O . HIS A 1 85 ? 10.829 83.085 55.056 1.00 15.48 89 HIS A O 1
ATOM 662 N N . ASP A 1 86 ? 10.937 85.336 55.138 1.00 16.23 90 ASP A N 1
ATOM 663 C CA . ASP A 1 86 ? 11.324 85.519 53.741 1.00 15.57 90 ASP A CA 1
ATOM 664 C C . ASP A 1 86 ? 12.837 85.533 53.511 1.00 15.79 90 ASP A C 1
ATOM 665 O O . ASP A 1 86 ? 13.521 86.478 53.915 1.00 15.53 90 ASP A O 1
ATOM 670 N N . ILE A 1 87 ? 13.344 84.507 52.824 1.00 14.66 91 ILE A N 1
ATOM 671 C CA . ILE A 1 87 ? 14.768 84.430 52.495 1.00 14.07 91 ILE A CA 1
ATOM 672 C C . ILE A 1 87 ? 14.974 84.365 50.978 1.00 14.74 91 ILE A C 1
ATOM 673 O O . ILE A 1 87 ? 16.008 83.891 50.500 1.00 14.45 91 ILE A O 1
ATOM 678 N N . THR A 1 88 ? 14.002 84.884 50.229 1.00 15.12 92 THR A N 1
ATOM 679 C CA . THR A 1 88 ? 14.067 84.896 48.769 1.00 15.56 92 THR A CA 1
ATOM 680 C C . THR A 1 88 ? 15.197 85.782 48.243 1.00 16.13 92 THR A C 1
ATOM 681 O O . THR A 1 88 ? 15.557 85.700 47.068 1.00 16.38 92 THR A O 1
ATOM 685 N N . LYS A 1 89 ? 15.742 86.642 49.102 1.00 16.75 93 LYS A N 1
ATOM 686 C CA . LYS A 1 89 ? 16.846 87.498 48.689 1.00 17.43 93 LYS A CA 1
ATOM 687 C C . LYS A 1 89 ? 18.098 86.629 48.549 1.00 16.87 93 LYS A C 1
ATOM 688 O O . LYS A 1 89 ? 19.041 86.998 47.851 1.00 16.78 93 LYS A O 1
ATOM 694 N N . TYR A 1 90 ? 18.071 85.453 49.176 1.00 16.35 94 TYR A N 1
ATOM 695 C CA . TYR A 1 90 ? 19.196 84.517 49.130 1.00 16.10 94 TYR A CA 1
ATOM 696 C C . TYR A 1 90 ? 18.945 83.321 48.214 1.00 15.81 94 TYR A C 1
ATOM 697 O O . TYR A 1 90 ? 19.841 82.904 47.478 1.00 15.52 94 TYR A O 1
ATOM 706 N N . SER A 1 91 ? 17.736 82.763 48.269 1.00 14.87 95 SER A N 1
ATOM 707 C CA . SER A 1 91 ? 17.410 81.596 47.452 1.00 14.26 95 SER A CA 1
ATOM 708 C C . SER A 1 91 ? 16.079 81.675 46.718 1.00 13.85 95 SER A C 1
ATOM 709 O O . SER A 1 91 ? 15.051 81.992 47.310 1.00 14.60 95 SER A O 1
ATOM 712 N N . LYS A 1 92 ? 16.112 81.343 45.431 1.00 13.54 96 LYS A N 1
ATOM 713 C CA . LYS A 1 92 ? 14.927 81.338 44.579 1.00 13.45 96 LYS A CA 1
ATOM 714 C C . LYS A 1 92 ? 14.175 79.998 44.642 1.00 12.82 96 LYS A C 1
ATOM 715 O O . LYS A 1 92 ? 13.193 79.810 43.923 1.00 13.52 96 LYS A O 1
ATOM 721 N N . ALA A 1 93 ? 14.641 79.069 45.477 1.00 13.40 97 ALA A N 1
ATOM 722 C CA . ALA A 1 93 ? 13.993 77.758 45.592 1.00 13.03 97 ALA A CA 1
ATOM 723 C C . ALA A 1 93 ? 12.502 77.892 45.883 1.00 13.27 97 ALA A C 1
ATOM 724 O O . ALA A 1 93 ? 12.100 78.664 46.755 1.00 12.77 97 ALA A O 1
ATOM 726 N N . LYS A 1 94 ? 11.686 77.142 45.145 1.00 13.30 98 LYS A N 1
ATOM 727 C CA . LYS A 1 94 ? 10.236 77.190 45.319 1.00 13.53 98 LYS A CA 1
ATOM 728 C C . LYS A 1 94 ? 9.769 76.812 46.723 1.00 13.69 98 LYS A C 1
ATOM 729 O O . LYS A 1 94 ? 8.745 77.308 47.192 1.00 14.26 98 LYS A O 1
ATOM 735 N N . VAL A 1 95 ? 10.545 75.978 47.408 1.00 13.02 99 VAL A N 1
ATOM 736 C CA . VAL A 1 95 ? 10.209 75.563 48.761 1.00 12.78 99 VAL A CA 1
ATOM 737 C C . VAL A 1 95 ? 10.181 76.768 49.727 1.00 12.57 99 VAL A C 1
ATOM 738 O O . VAL A 1 95 ? 9.481 76.735 50.737 1.00 12.65 99 VAL A O 1
ATOM 742 N N . PHE A 1 96 ? 10.901 77.841 49.379 1.00 13.54 100 PHE A N 1
ATOM 743 C CA . PHE A 1 96 ? 10.975 79.066 50.194 1.00 13.67 100 PHE A CA 1
ATOM 744 C C . PHE A 1 96 ? 10.147 80.236 49.634 1.00 14.86 100 PHE A C 1
ATOM 745 O O . PHE A 1 96 ? 10.137 81.322 50.215 1.00 14.38 100 PHE A O 1
ATOM 753 N N . GLU A 1 97 ? 9.540 80.015 48.470 1.00 16.02 101 GLU A N 1
ATOM 754 C CA . GLU A 1 97 ? 8.724 80.969 47.703 1.00 16.90 101 GLU A CA 1
ATOM 755 C C . GLU A 1 97 ? 7.881 82.043 48.399 1.00 16.57 101 GLU A C 1
ATOM 756 O O . GLU A 1 97 ? 7.923 83.214 48.013 1.00 15.46 101 GLU A O 1
ATOM 762 N N . HIS A 1 98 ? 7.090 81.640 49.391 1.00 15.89 102 HIS A N 1
ATOM 763 C CA . HIS A 1 98 ? 6.233 82.574 50.119 1.00 15.66 102 HIS A CA 1
ATOM 764 C C . HIS A 1 98 ? 6.095 82.166 51.572 1.00 15.13 102 HIS A C 1
ATOM 765 O O . HIS A 1 98 ? 6.093 80.975 51.903 1.00 13.66 102 HIS A O 1
ATOM 772 N N . ILE A 1 99 ? 5.985 83.169 52.438 1.00 14.72 103 ILE A N 1
ATOM 773 C CA . ILE A 1 99 ? 5.784 82.926 53.851 1.00 14.42 103 ILE A CA 1
ATOM 774 C C . ILE A 1 99 ? 4.397 82.280 53.896 1.00 13.61 103 ILE A C 1
ATOM 775 O O . ILE A 1 99 ? 3.493 82.676 53.151 1.00 13.69 103 ILE A O 1
ATOM 780 N N . GLY A 1 100 ? 4.270 81.219 54.682 1.00 13.57 104 GLY A N 1
ATOM 781 C CA . GLY A 1 100 ? 3.000 80.526 54.781 1.00 12.77 104 GLY A CA 1
ATOM 782 C C . GLY A 1 100 ? 2.927 79.309 53.880 1.00 12.84 104 GLY A C 1
ATOM 783 O O . GLY A 1 100 ? 2.042 78.475 54.039 1.00 12.45 104 GLY A O 1
ATOM 784 N N . LYS A 1 101 ? 3.851 79.203 52.929 1.00 13.04 105 LYS A N 1
ATOM 785 C CA . LYS A 1 101 ? 3.869 78.066 52.016 1.00 12.83 105 LYS A CA 1
ATOM 786 C C . LYS A 1 101 ? 4.290 76.785 52.736 1.00 12.60 105 LYS A C 1
ATOM 787 O O . LYS A 1 101 ? 5.329 76.738 53.397 1.00 11.69 105 LYS A O 1
ATOM 793 N N . LYS A 1 102 ? 3.449 75.760 52.627 1.00 12.90 106 LYS A N 1
ATOM 794 C CA . LYS A 1 102 ? 3.714 74.475 53.261 1.00 13.59 106 LYS A CA 1
ATOM 795 C C . LYS A 1 102 ? 4.149 73.435 52.235 1.00 13.73 106 LYS A C 1
ATOM 796 O O . LYS A 1 102 ? 3.609 73.374 51.129 1.00 14.03 106 LYS A O 1
ATOM 802 N N . THR A 1 103 ? 5.111 72.606 52.625 1.00 13.06 107 THR A N 1
ATOM 803 C CA . THR A 1 103 ? 5.637 71.546 51.768 1.00 12.85 107 THR A CA 1
ATOM 804 C C . THR A 1 103 ? 5.676 70.253 52.578 1.00 12.10 107 THR A C 1
ATOM 805 O O . THR A 1 103 ? 6.157 70.245 53.707 1.00 12.18 107 THR A O 1
ATOM 809 N N . PRO A 1 104 ? 5.155 69.145 52.020 1.00 12.66 108 PRO A N 1
ATOM 810 C CA . PRO A 1 104 ? 5.167 67.867 52.747 1.00 11.96 108 PRO A CA 1
ATOM 811 C C . PRO A 1 104 ? 6.603 67.390 52.970 1.00 12.26 108 PRO A C 1
ATOM 812 O O . PRO A 1 104 ? 7.481 67.620 52.127 1.00 11.84 108 PRO A O 1
ATOM 816 N N . ILE A 1 105 ? 6.848 66.757 54.116 1.00 11.59 109 ILE A N 1
ATOM 817 C CA . ILE A 1 105 ? 8.176 66.233 54.421 1.00 11.04 109 ILE A CA 1
ATOM 818 C C . ILE A 1 105 ? 8.139 64.821 54.988 1.00 10.73 109 ILE A C 1
ATOM 819 O O . ILE A 1 105 ? 7.137 64.383 55.562 1.00 10.94 109 ILE A O 1
ATOM 824 N N . ALA A 1 106 ? 9.244 64.112 54.791 1.00 10.68 110 ALA A N 1
ATOM 825 C CA . ALA A 1 106 ? 9.432 62.766 55.317 1.00 11.34 110 ALA A CA 1
ATOM 826 C C . ALA A 1 106 ? 10.741 62.872 56.097 1.00 10.82 110 ALA A C 1
ATOM 827 O O . ALA A 1 106 ? 11.683 63.530 55.649 1.00 11.87 110 ALA A O 1
ATOM 829 N N . VAL A 1 107 ? 10.788 62.266 57.278 1.00 10.72 111 VAL A N 1
ATOM 830 C CA . VAL A 1 107 ? 11.984 62.313 58.118 1.00 11.03 111 VAL A CA 1
ATOM 831 C C . VAL A 1 107 ? 12.371 60.942 58.677 1.00 11.37 111 VAL A C 1
ATOM 832 O O . VAL A 1 107 ? 11.508 60.105 58.961 1.00 10.88 111 VAL A O 1
ATOM 836 N N . ARG A 1 108 ? 13.677 60.695 58.753 1.00 11.28 112 ARG A N 1
ATOM 837 C CA . ARG A 1 108 ? 14.190 59.471 59.353 1.00 11.01 112 ARG A CA 1
ATOM 838 C C . ARG A 1 108 ? 15.306 59.855 60.324 1.00 10.93 112 ARG A C 1
ATOM 839 O O . ARG A 1 108 ? 16.173 60.681 60.002 1.00 11.32 112 ARG A O 1
ATOM 847 N N . PHE A 1 109 ? 15.199 59.344 61.547 1.00 11.33 113 PHE A N 1
ATOM 848 C CA . PHE A 1 109 ? 16.181 59.581 62.602 1.00 11.20 113 PHE A CA 1
ATOM 849 C C . PHE A 1 109 ? 16.947 58.273 62.752 1.00 11.48 113 PHE A C 1
ATOM 850 O O . PHE A 1 109 ? 16.390 57.200 62.499 1.00 11.37 113 PHE A O 1
ATOM 858 N N . SER A 1 110 ? 18.182 58.339 63.239 1.00 11.28 114 SER A N 1
ATOM 859 C CA . SER A 1 110 ? 18.969 57.121 63.374 1.00 11.98 114 SER A CA 1
ATOM 860 C C . SER A 1 110 ? 20.269 57.291 64.145 1.00 11.52 114 SER A C 1
ATOM 861 O O . SER A 1 110 ? 20.676 58.408 64.455 1.00 11.92 114 SER A O 1
ATOM 864 N N . THR A 1 111 ? 20.878 56.162 64.500 1.00 11.59 115 THR A N 1
ATOM 865 C CA . THR A 1 111 ? 22.189 56.167 65.134 1.00 11.92 115 THR A CA 1
ATOM 866 C C . THR A 1 111 ? 23.131 56.001 63.931 1.00 11.78 115 THR A C 1
ATOM 867 O O . THR A 1 111 ? 22.704 56.216 62.795 1.00 11.92 115 THR A O 1
ATOM 871 N N . VAL A 1 112 ? 24.380 55.596 64.146 1.00 11.92 116 VAL A N 1
ATOM 872 C CA . VAL A 1 112 ? 25.311 55.462 63.024 1.00 11.59 116 VAL A CA 1
ATOM 873 C C . VAL A 1 112 ? 25.989 54.102 62.852 1.00 12.23 116 VAL A C 1
ATOM 874 O O . VAL A 1 112 ? 25.872 53.475 61.798 1.00 12.36 116 VAL A O 1
ATOM 878 N N . ALA A 1 113 ? 26.700 53.659 63.882 1.00 12.16 117 ALA A N 1
ATOM 879 C CA . ALA A 1 113 ? 27.451 52.408 63.826 1.00 12.25 117 ALA A CA 1
ATOM 880 C C . ALA A 1 113 ? 26.678 51.105 63.991 1.00 12.18 117 ALA A C 1
ATOM 881 O O . ALA A 1 113 ? 26.974 50.117 63.316 1.00 12.75 117 ALA A O 1
ATOM 883 N N . GLY A 1 114 ? 25.710 51.093 64.900 1.00 11.40 118 GLY A N 1
ATOM 884 C CA . GLY A 1 114 ? 24.948 49.882 65.154 1.00 10.31 118 GLY A CA 1
ATOM 885 C C . GLY A 1 114 ? 24.136 49.348 63.992 1.00 9.67 118 GLY A C 1
ATOM 886 O O . GLY A 1 114 ? 23.654 50.114 63.158 1.00 10.33 118 GLY A O 1
ATOM 887 N N . GLU A 1 115 ? 23.999 48.028 63.936 0.50 7.25 119 GLU A N 1
ATOM 888 C CA . GLU A 1 115 ? 23.226 47.384 62.886 0.50 6.49 119 GLU A CA 1
ATOM 889 C C . GLU A 1 115 ? 21.744 47.464 63.247 0.50 7.94 119 GLU A C 1
ATOM 890 O O . GLU A 1 115 ? 21.375 48.049 64.264 0.50 6.13 119 GLU A O 1
ATOM 896 N N A SER A 1 116 ? 20.896 46.857 62.421 0.50 9.46 120 SER A N 1
ATOM 897 N N B SER A 1 116 ? 20.902 46.903 62.385 0.50 8.84 120 SER A N 1
ATOM 898 C CA A SER A 1 116 ? 19.441 46.883 62.605 0.50 11.55 120 SER A CA 1
ATOM 899 C CA B SER A 1 116 ? 19.476 46.869 62.655 0.50 10.55 120 SER A CA 1
ATOM 900 C C A SER A 1 116 ? 18.830 46.469 63.948 0.50 12.72 120 SER A C 1
ATOM 901 C C B SER A 1 116 ? 19.384 45.970 63.878 0.50 11.60 120 SER A C 1
ATOM 902 O O A SER A 1 116 ? 17.763 46.957 64.317 0.50 12.21 120 SER A O 1
ATOM 903 O O B SER A 1 116 ? 20.105 44.968 63.975 0.50 11.65 120 SER A O 1
ATOM 908 N N A GLY A 1 117 ? 19.477 45.557 64.666 1.00 15.41 121 GLY A N 1
ATOM 909 N N B GLY A 1 117 ? 18.548 46.351 64.836 0.50 12.22 121 GLY A N 1
ATOM 910 C CA A GLY A 1 117 ? 18.922 45.123 65.939 1.00 15.87 121 GLY A CA 1
ATOM 911 C CA B GLY A 1 117 ? 18.428 45.554 66.040 0.50 13.57 121 GLY A CA 1
ATOM 912 C C A GLY A 1 117 ? 19.632 45.716 67.138 1.00 16.44 121 GLY A C 1
ATOM 913 C C B GLY A 1 117 ? 19.196 46.165 67.199 0.50 14.59 121 GLY A C 1
ATOM 914 O O A GLY A 1 117 ? 19.500 45.209 68.257 1.00 17.15 121 GLY A O 1
ATOM 915 O O B GLY A 1 117 ? 18.788 45.989 68.354 0.50 15.55 121 GLY A O 1
ATOM 916 N N . SER A 1 118 ? 20.324 46.832 66.919 1.00 14.67 122 SER A N 1
ATOM 917 C CA . SER A 1 118 ? 21.092 47.485 67.980 1.00 14.59 122 SER A CA 1
ATOM 918 C C . SER A 1 118 ? 20.210 48.457 68.773 1.00 14.17 122 SER A C 1
ATOM 919 O O . SER A 1 118 ? 19.104 48.792 68.345 1.00 14.50 122 SER A O 1
ATOM 922 N N . ALA A 1 119 ? 20.701 48.889 69.933 1.00 13.80 123 ALA A N 1
ATOM 923 C CA . ALA A 1 119 ? 19.967 49.801 70.810 1.00 13.87 123 ALA A CA 1
ATOM 924 C C . ALA A 1 119 ? 19.993 51.269 70.383 1.00 14.01 123 ALA A C 1
ATOM 925 O O . ALA A 1 119 ? 20.987 51.759 69.843 1.00 13.56 123 ALA A O 1
ATOM 927 N N . ASP A 1 120 ? 18.897 51.970 70.670 1.00 13.80 124 ASP A N 1
ATOM 928 C CA . ASP A 1 120 ? 18.752 53.386 70.335 1.00 13.91 124 ASP A CA 1
ATOM 929 C C . ASP A 1 120 ? 19.552 54.327 71.235 1.00 13.87 124 ASP A C 1
ATOM 930 O O . ASP A 1 120 ? 20.192 55.258 70.750 1.00 14.30 124 ASP A O 1
ATOM 935 N N . THR A 1 121 ? 19.498 54.084 72.542 1.00 14.08 125 THR A N 1
ATOM 936 C CA . THR A 1 121 ? 20.169 54.928 73.533 1.00 14.46 125 THR A CA 1
ATOM 937 C C . THR A 1 121 ? 21.650 54.622 73.772 1.00 14.78 125 THR A C 1
ATOM 938 O O . THR A 1 121 ? 22.051 54.245 74.871 1.00 15.15 125 THR A O 1
ATOM 942 N N . VAL A 1 122 ? 22.463 54.820 72.741 1.00 14.58 126 VAL A N 1
ATOM 943 C CA . VAL A 1 122 ? 23.899 54.572 72.824 1.00 14.25 126 VAL A CA 1
ATOM 944 C C . VAL A 1 122 ? 24.639 55.816 72.330 1.00 14.53 126 VAL A C 1
ATOM 945 O O . VAL A 1 122 ? 24.079 56.617 71.573 1.00 14.59 126 VAL A O 1
ATOM 949 N N . ARG A 1 123 ? 25.878 55.999 72.780 1.00 13.97 127 ARG A N 1
ATOM 950 C CA . ARG A 1 123 ? 26.655 57.155 72.342 1.00 14.07 127 ARG A CA 1
ATOM 951 C C . ARG A 1 123 ? 26.961 56.993 70.859 1.00 14.01 127 ARG A C 1
ATOM 952 O O . ARG A 1 123 ? 27.524 55.983 70.439 1.00 14.90 127 ARG A O 1
ATOM 960 N N . ASP A 1 124 ? 26.600 58.002 70.075 1.00 14.17 128 ASP A N 1
ATOM 961 C CA . ASP A 1 124 ? 26.801 57.959 68.629 1.00 14.22 128 ASP A CA 1
ATOM 962 C C . ASP A 1 124 ? 26.155 59.222 68.084 1.00 13.55 128 ASP A C 1
ATOM 963 O O . ASP A 1 124 ? 25.349 59.853 68.772 1.00 13.70 128 ASP A O 1
ATOM 968 N N . PRO A 1 125 ? 26.566 59.671 66.886 1.00 14.09 129 PRO A N 1
ATOM 969 C CA . PRO A 1 125 ? 25.906 60.872 66.366 1.00 13.81 129 PRO A CA 1
ATOM 970 C C . PRO A 1 125 ? 24.475 60.409 66.038 1.00 13.56 129 PRO A C 1
ATOM 971 O O . PRO A 1 125 ? 24.163 59.218 66.159 1.00 14.34 129 PRO A O 1
ATOM 975 N N . ARG A 1 126 ? 23.598 61.333 65.665 1.00 13.21 130 ARG A N 1
ATOM 976 C CA . ARG A 1 126 ? 22.239 60.957 65.302 1.00 12.91 130 ARG A CA 1
ATOM 977 C C . ARG A 1 126 ? 21.919 61.512 63.922 1.00 13.12 130 ARG A C 1
ATOM 978 O O . ARG A 1 126 ? 22.203 62.678 63.630 1.00 12.53 130 ARG A O 1
ATOM 986 N N . GLY A 1 127 ? 21.375 60.654 63.063 1.00 13.10 131 GLY A N 1
ATOM 987 C CA . GLY A 1 127 ? 20.985 61.081 61.734 1.00 12.77 131 GLY A CA 1
ATOM 988 C C . GLY A 1 127 ? 19.645 61.786 61.834 1.00 12.44 131 GLY A C 1
ATOM 989 O O . GLY A 1 127 ? 18.800 61.413 62.650 1.00 12.26 131 GLY A O 1
ATOM 990 N N . PHE A 1 128 ? 19.466 62.828 61.029 1.00 12.23 132 PHE A N 1
ATOM 991 C CA . PHE A 1 128 ? 18.229 63.601 61.017 1.00 12.29 132 PHE A CA 1
ATOM 992 C C . PHE A 1 128 ? 18.050 64.065 59.573 1.00 11.94 132 PHE A C 1
ATOM 993 O O . PHE A 1 128 ? 18.371 65.202 59.223 1.00 11.39 132 PHE A O 1
ATOM 1001 N N . ALA A 1 129 ? 17.579 63.142 58.737 1.00 11.83 133 ALA A N 1
ATOM 1002 C CA . ALA A 1 129 ? 17.361 63.393 57.316 1.00 12.03 133 ALA A CA 1
ATOM 1003 C C . ALA A 1 129 ? 15.944 63.871 57.031 1.00 11.56 133 ALA A C 1
ATOM 1004 O O . ALA A 1 129 ? 14.973 63.295 57.532 1.00 11.19 133 ALA A O 1
ATOM 1006 N N . VAL A 1 130 ? 15.840 64.909 56.202 1.00 11.23 134 VAL A N 1
ATOM 1007 C CA . VAL A 1 130 ? 14.557 65.504 55.837 1.00 11.27 134 VAL A CA 1
ATOM 1008 C C . VAL A 1 130 ? 14.350 65.542 54.319 1.00 11.47 134 VAL A C 1
ATOM 1009 O O . VAL A 1 130 ? 15.167 66.105 53.580 1.00 12.38 134 VAL A O 1
ATOM 1013 N N . LYS A 1 131 ? 13.258 64.934 53.863 1.00 11.35 135 LYS A N 1
ATOM 1014 C CA . LYS A 1 131 ? 12.909 64.918 52.444 1.00 10.72 135 LYS A CA 1
ATOM 1015 C C . LYS A 1 131 ? 11.772 65.906 52.211 1.00 11.12 135 LYS A C 1
ATOM 1016 O O . LYS A 1 131 ? 10.690 65.751 52.776 1.00 12.44 135 LYS A O 1
ATOM 1022 N N . PHE A 1 132 ? 12.032 66.931 51.405 1.00 11.00 136 PHE A N 1
ATOM 1023 C CA . PHE A 1 132 ? 11.023 67.939 51.079 1.00 10.83 136 PHE A CA 1
ATOM 1024 C C . PHE A 1 132 ? 10.477 67.596 49.691 1.00 11.08 136 PHE A C 1
ATOM 1025 O O . PHE A 1 132 ? 11.224 67.613 48.714 1.00 11.26 136 PHE A O 1
ATOM 1033 N N . TYR A 1 133 ? 9.185 67.288 49.595 1.00 11.20 137 TYR A N 1
ATOM 1034 C CA . TYR A 1 133 ? 8.571 66.968 48.302 1.00 10.96 137 TYR A CA 1
ATOM 1035 C C . TYR A 1 133 ? 8.094 68.266 47.635 1.00 11.75 137 TYR A C 1
ATOM 1036 O O . TYR A 1 133 ? 6.922 68.626 47.734 1.00 11.61 137 TYR A O 1
ATOM 1045 N N . THR A 1 134 ? 9.007 68.969 46.968 1.00 12.53 138 THR A N 1
ATOM 1046 C CA . THR A 1 134 ? 8.681 70.242 46.315 1.00 13.07 138 THR A CA 1
ATOM 1047 C C . THR A 1 134 ? 8.249 70.099 44.857 1.00 14.05 138 THR A C 1
ATOM 1048 O O . THR A 1 134 ? 8.471 69.067 44.226 1.00 13.30 138 THR A O 1
ATOM 1052 N N . GLU A 1 135 ? 7.650 71.157 44.320 1.00 14.85 139 GLU A N 1
ATOM 1053 C CA . GLU A 1 135 ? 7.192 71.150 42.934 1.00 15.52 139 GLU A CA 1
ATOM 1054 C C . GLU A 1 135 ? 8.374 71.131 41.972 1.00 14.64 139 GLU A C 1
ATOM 1055 O O . GLU A 1 135 ? 8.230 70.809 40.794 1.00 13.85 139 GLU A O 1
ATOM 1061 N N . ASP A 1 136 ? 9.543 71.495 42.479 1.00 13.43 140 ASP A N 1
ATOM 1062 C CA . ASP A 1 136 ? 10.757 71.463 41.684 1.00 13.58 140 ASP A CA 1
ATOM 1063 C C . ASP A 1 136 ? 11.518 70.166 41.995 1.00 12.67 140 ASP A C 1
ATOM 1064 O O . ASP A 1 136 ? 12.744 70.088 41.858 1.00 12.75 140 ASP A O 1
ATOM 1069 N N . GLY A 1 137 ? 10.756 69.139 42.369 1.00 12.00 141 GLY A N 1
ATOM 1070 C CA . GLY A 1 137 ? 11.323 67.844 42.698 1.00 11.76 141 GLY A CA 1
ATOM 1071 C C . GLY A 1 137 ? 11.677 67.725 44.165 1.00 11.90 141 GLY A C 1
ATOM 1072 O O . GLY A 1 137 ? 11.463 68.657 44.940 1.00 12.32 141 GLY A O 1
ATOM 1073 N N . ASN A 1 138 ? 12.211 66.579 44.564 1.00 11.25 142 ASN A N 1
ATOM 1074 C CA . ASN A 1 138 ? 12.582 66.389 45.957 1.00 11.50 142 ASN A CA 1
ATOM 1075 C C . ASN A 1 138 ? 13.877 67.095 46.340 1.00 11.70 142 ASN A C 1
ATOM 1076 O O . ASN A 1 138 ? 14.809 67.209 45.536 1.00 11.71 142 ASN A O 1
ATOM 1081 N N . TRP A 1 139 ? 13.874 67.641 47.550 1.00 10.77 143 TRP A N 1
ATOM 1082 C CA . TRP A 1 139 ? 15.041 68.294 48.117 1.00 11.66 143 TRP A CA 1
ATOM 1083 C C . TRP A 1 139 ? 15.350 67.475 49.364 1.00 11.46 143 TRP A C 1
ATOM 1084 O O . TRP A 1 139 ? 14.536 67.407 50.291 1.00 11.28 143 TRP A O 1
ATOM 1095 N N . ASP A 1 140 ? 16.499 66.809 49.358 1.00 11.09 144 ASP A N 1
ATOM 1096 C CA . ASP A 1 140 ? 16.911 66.006 50.498 1.00 11.11 144 ASP A CA 1
ATOM 1097 C C . ASP A 1 140 ? 18.006 66.696 51.300 1.00 11.63 144 ASP A C 1
ATOM 1098 O O . ASP A 1 140 ? 19.108 66.918 50.793 1.00 11.96 144 ASP A O 1
ATOM 1103 N N . LEU A 1 141 ? 17.673 67.087 52.528 1.00 11.17 145 LEU A N 1
ATOM 1104 C CA . LEU A 1 141 ? 18.635 67.707 53.434 1.00 11.54 145 LEU A CA 1
ATOM 1105 C C . LEU A 1 141 ? 18.960 66.589 54.421 1.00 11.39 145 LEU A C 1
ATOM 1106 O O . LEU A 1 141 ? 18.234 66.361 55.397 1.00 11.94 145 LEU A O 1
ATOM 1111 N N . VAL A 1 142 ? 20.022 65.853 54.112 1.00 11.26 146 VAL A N 1
ATOM 1112 C CA . VAL A 1 142 ? 20.448 64.707 54.905 1.00 11.62 146 VAL A CA 1
ATOM 1113 C C . VAL A 1 142 ? 21.387 65.147 56.026 1.00 12.10 146 VAL A C 1
ATOM 1114 O O . VAL A 1 142 ? 22.609 65.016 55.921 1.00 12.88 146 VAL A O 1
ATOM 1118 N N . GLY A 1 143 ? 20.800 65.653 57.108 1.00 12.33 147 GLY A N 1
ATOM 1119 C CA . GLY A 1 143 ? 21.598 66.137 58.220 1.00 12.28 147 GLY A CA 1
ATOM 1120 C C . GLY A 1 143 ? 21.839 65.204 59.392 1.00 13.18 147 GLY A C 1
ATOM 1121 O O . GLY A 1 143 ? 21.380 64.058 59.409 1.00 13.17 147 GLY A O 1
ATOM 1122 N N . ASN A 1 144 ? 22.621 65.696 60.350 1.00 12.84 148 ASN A N 1
ATOM 1123 C CA . ASN A 1 144 ? 22.953 64.970 61.579 1.00 13.14 148 ASN A CA 1
ATOM 1124 C C . ASN A 1 144 ? 22.604 65.883 62.759 1.00 12.87 148 ASN A C 1
ATOM 1125 O O . ASN A 1 144 ? 22.238 67.042 62.564 1.00 12.44 148 ASN A O 1
ATOM 1130 N N . ASN A 1 145 ? 22.726 65.365 63.977 1.00 12.70 149 ASN A N 1
ATOM 1131 C CA . ASN A 1 145 ? 22.425 66.160 65.169 1.00 12.81 149 ASN A CA 1
ATOM 1132 C C . ASN A 1 145 ? 23.639 66.975 65.621 1.00 13.09 149 ASN A C 1
ATOM 1133 O O . ASN A 1 145 ? 23.702 67.438 66.759 1.00 13.31 149 ASN A O 1
ATOM 1138 N N . THR A 1 146 ? 24.601 67.133 64.717 1.00 13.37 150 THR A N 1
ATOM 1139 C CA . THR A 1 146 ? 25.824 67.888 64.971 1.00 13.01 150 THR A CA 1
ATOM 1140 C C . THR A 1 146 ? 26.141 68.742 63.737 1.00 13.17 150 THR A C 1
ATOM 1141 O O . THR A 1 146 ? 25.880 68.334 62.602 1.00 13.15 150 THR A O 1
ATOM 1145 N N . PRO A 1 147 ? 26.676 69.954 63.949 1.00 13.07 151 PRO A N 1
ATOM 1146 C CA . PRO A 1 147 ? 27.019 70.858 62.841 1.00 13.08 151 PRO A CA 1
ATOM 1147 C C . PRO A 1 147 ? 28.323 70.499 62.118 1.00 13.26 151 PRO A C 1
ATOM 1148 O O . PRO A 1 147 ? 28.624 71.050 61.054 1.00 13.67 151 PRO A O 1
ATOM 1152 N N . ILE A 1 148 ? 29.073 69.558 62.686 1.00 13.05 152 ILE A N 1
ATOM 1153 C CA . ILE A 1 148 ? 30.367 69.148 62.142 1.00 12.94 152 ILE A CA 1
ATOM 1154 C C . ILE A 1 148 ? 30.491 67.630 62.027 1.00 13.41 152 ILE A C 1
ATOM 1155 O O . ILE A 1 148 ? 29.567 66.892 62.377 1.00 13.30 152 ILE A O 1
ATOM 1160 N N . PHE A 1 149 ? 31.646 67.174 61.544 1.00 13.31 153 PHE A N 1
ATOM 1161 C CA . PHE A 1 149 ? 31.916 65.745 61.412 1.00 13.82 153 PHE A CA 1
ATOM 1162 C C . PHE A 1 149 ? 33.361 65.435 61.804 1.00 13.71 153 PHE A C 1
ATOM 1163 O O . PHE A 1 149 ? 34.177 66.348 61.997 1.00 13.96 153 PHE A O 1
ATOM 1171 N N . PHE A 1 150 ? 33.663 64.145 61.932 1.00 13.84 154 PHE A N 1
ATOM 1172 C CA . PHE A 1 150 ? 34.983 63.664 62.346 1.00 13.69 154 PHE A CA 1
ATOM 1173 C C . PHE A 1 150 ? 36.125 63.887 61.358 1.00 13.87 154 PHE A C 1
ATOM 1174 O O . PHE A 1 150 ? 37.285 63.962 61.763 1.00 13.75 154 PHE A O 1
ATOM 1182 N N . ILE A 1 151 ? 35.812 63.917 60.065 1.00 13.44 155 ILE A N 1
ATOM 1183 C CA . ILE A 1 151 ? 36.836 64.102 59.032 1.00 13.32 155 ILE A CA 1
ATOM 1184 C C . ILE A 1 151 ? 36.454 65.196 58.036 1.00 12.97 155 ILE A C 1
ATOM 1185 O O . ILE A 1 151 ? 35.305 65.642 58.004 1.00 12.79 155 ILE A O 1
ATOM 1190 N N . ARG A 1 152 ? 37.417 65.611 57.216 1.00 12.37 156 ARG A N 1
ATOM 1191 C CA . ARG A 1 152 ? 37.189 66.673 56.241 1.00 12.60 156 ARG A CA 1
ATOM 1192 C C . ARG A 1 152 ? 37.435 66.294 54.778 1.00 12.48 156 ARG A C 1
ATOM 1193 O O . ARG A 1 152 ? 37.382 67.156 53.896 1.00 12.13 156 ARG A O 1
ATOM 1201 N N . ASP A 1 153 ? 37.747 65.021 54.530 1.00 11.91 157 ASP A N 1
ATOM 1202 C CA . ASP A 1 153 ? 37.963 64.520 53.169 1.00 11.70 157 ASP A CA 1
ATOM 1203 C C . ASP A 1 153 ? 37.206 63.190 53.083 1.00 11.31 157 ASP A C 1
ATOM 1204 O O . ASP A 1 153 ? 37.438 62.284 53.887 1.00 11.59 157 ASP A O 1
ATOM 1209 N N . PRO A 1 154 ? 36.329 63.042 52.074 1.00 11.56 158 PRO A N 1
ATOM 1210 C CA . PRO A 1 154 ? 35.518 61.836 51.872 1.00 11.53 158 PRO A CA 1
ATOM 1211 C C . PRO A 1 154 ? 36.255 60.513 51.666 1.00 11.63 158 PRO A C 1
ATOM 1212 O O . PRO A 1 154 ? 35.711 59.444 51.972 1.00 12.11 158 PRO A O 1
ATOM 1216 N N . ILE A 1 155 ? 37.483 60.573 51.158 1.00 11.69 159 ILE A N 1
ATOM 1217 C CA . ILE A 1 155 ? 38.246 59.356 50.915 1.00 11.70 159 ILE A CA 1
ATOM 1218 C C . ILE A 1 155 ? 38.606 58.605 52.212 1.00 11.92 159 ILE A C 1
ATOM 1219 O O . ILE A 1 155 ? 38.932 57.415 52.174 1.00 12.36 159 ILE A O 1
ATOM 1224 N N . LEU A 1 156 ? 38.522 59.292 53.353 1.00 12.27 160 LEU A N 1
ATOM 1225 C CA . LEU A 1 156 ? 38.784 58.659 54.650 1.00 12.74 160 LEU A CA 1
ATOM 1226 C C . LEU A 1 156 ? 37.497 58.124 55.283 1.00 12.15 160 LEU A C 1
ATOM 1227 O O . LEU A 1 156 ? 37.540 57.476 56.331 1.00 12.38 160 LEU A O 1
ATOM 1232 N N . PHE A 1 157 ? 36.353 58.379 54.650 1.00 11.79 161 PHE A N 1
ATOM 1233 C CA . PHE A 1 157 ? 35.080 57.932 55.207 1.00 11.42 161 PHE A CA 1
ATOM 1234 C C . PHE A 1 157 ? 34.936 56.415 55.373 1.00 10.98 161 PHE A C 1
ATOM 1235 O O . PHE A 1 157 ? 34.539 55.955 56.447 1.00 11.21 161 PHE A O 1
ATOM 1243 N N . PRO A 1 158 ? 35.239 55.617 54.324 1.00 10.99 162 PRO A N 1
ATOM 1244 C CA . PRO A 1 158 ? 35.106 54.161 54.488 1.00 11.33 162 PRO A CA 1
ATOM 1245 C C . PRO A 1 158 ? 35.988 53.647 55.631 1.00 11.15 162 PRO A C 1
ATOM 1246 O O . PRO A 1 158 ? 35.559 52.803 56.412 1.00 12.20 162 PRO A O 1
ATOM 1250 N N . SER A 1 159 ? 37.200 54.196 55.745 1.00 11.70 163 SER A N 1
ATOM 1251 C CA . SER A 1 159 ? 38.132 53.820 56.815 1.00 11.36 163 SER A CA 1
ATOM 1252 C C . SER A 1 159 ? 37.578 54.221 58.178 1.00 11.16 163 SER A C 1
ATOM 1253 O O . SER A 1 159 ? 37.631 53.439 59.129 1.00 12.05 163 SER A O 1
ATOM 1256 N N . PHE A 1 160 ? 37.050 55.439 58.274 1.00 11.20 164 PHE A N 1
ATOM 1257 C CA . PHE A 1 160 ? 36.483 55.905 59.533 1.00 11.05 164 PHE A CA 1
ATOM 1258 C C . PHE A 1 160 ? 35.355 54.980 59.980 1.00 10.87 164 PHE A C 1
ATOM 1259 O O . PHE A 1 160 ? 35.329 54.525 61.123 1.00 11.70 164 PHE A O 1
ATOM 1267 N N . ILE A 1 161 ? 34.423 54.711 59.073 1.00 10.91 165 ILE A N 1
ATOM 1268 C CA . ILE A 1 161 ? 33.300 53.838 59.379 1.00 11.00 165 ILE A CA 1
ATOM 1269 C C . ILE A 1 161 ? 33.777 52.444 59.776 1.00 11.47 165 ILE A C 1
ATOM 1270 O O . ILE A 1 161 ? 33.263 51.860 60.729 1.00 11.73 165 ILE A O 1
ATOM 1275 N N . HIS A 1 162 ? 34.787 51.930 59.078 1.00 11.39 166 HIS A N 1
ATOM 1276 C CA . HIS A 1 162 ? 35.341 50.619 59.408 1.00 11.86 166 HIS A CA 1
ATOM 1277 C C . HIS A 1 162 ? 35.876 50.623 60.843 1.00 12.29 166 HIS A C 1
ATOM 1278 O O . HIS A 1 162 ? 35.624 49.693 61.604 1.00 12.45 166 HIS A O 1
ATOM 1285 N N . SER A 1 163 ? 36.578 51.691 61.217 1.00 12.63 167 SER A N 1
ATOM 1286 C CA . SER A 1 163 ? 37.149 51.801 62.562 1.00 12.66 167 SER A CA 1
ATOM 1287 C C . SER A 1 163 ? 36.086 51.850 63.656 1.00 12.68 167 SER A C 1
ATOM 1288 O O . SER A 1 163 ? 36.328 51.409 64.781 1.00 13.12 167 SER A O 1
ATOM 1291 N N . GLN A 1 164 ? 34.915 52.384 63.310 1.00 12.43 168 GLN A N 1
ATOM 1292 C CA . GLN A 1 164 ? 33.783 52.511 64.230 1.00 12.21 168 GLN A CA 1
ATOM 1293 C C . GLN A 1 164 ? 32.953 51.241 64.354 1.00 12.57 168 GLN A C 1
ATOM 1294 O O . GLN A 1 164 ? 32.155 51.100 65.283 1.00 13.35 168 GLN A O 1
ATOM 1300 N N . LYS A 1 165 ? 33.116 50.335 63.397 1.00 12.44 169 LYS A N 1
ATOM 1301 C CA . LYS A 1 165 ? 32.357 49.097 63.388 1.00 12.43 169 LYS A CA 1
ATOM 1302 C C . LYS A 1 165 ? 33.112 47.881 63.912 1.00 13.32 169 LYS A C 1
ATOM 1303 O O . LYS A 1 165 ? 34.001 48.015 64.750 1.00 14.76 169 LYS A O 1
ATOM 1309 N N . ARG A 1 166 ? 32.773 46.700 63.416 1.00 13.33 170 ARG A N 1
ATOM 1310 C CA . ARG A 1 166 ? 33.386 45.474 63.908 1.00 13.13 170 ARG A CA 1
ATOM 1311 C C . ARG A 1 166 ? 34.733 45.059 63.340 1.00 12.97 170 ARG A C 1
ATOM 1312 O O . ARG A 1 166 ? 35.029 45.286 62.167 1.00 13.03 170 ARG A O 1
ATOM 1320 N N . ASN A 1 167 ? 35.544 44.436 64.194 1.00 12.40 171 ASN A N 1
ATOM 1321 C CA . ASN A 1 167 ? 36.849 43.923 63.795 1.00 12.63 171 ASN A CA 1
ATOM 1322 C C . ASN A 1 167 ? 36.550 42.882 62.712 1.00 11.84 171 ASN A C 1
ATOM 1323 O O . ASN A 1 167 ? 35.658 42.050 62.878 1.00 12.22 171 ASN A O 1
ATOM 1328 N N . PRO A 1 168 ? 37.291 42.914 61.592 1.00 12.02 172 PRO A N 1
ATOM 1329 C CA . PRO A 1 168 ? 37.079 41.973 60.484 1.00 12.11 172 PRO A CA 1
ATOM 1330 C C . PRO A 1 168 ? 37.231 40.486 60.795 1.00 12.32 172 PRO A C 1
ATOM 1331 O O . PRO A 1 168 ? 36.654 39.646 60.098 1.00 12.84 172 PRO A O 1
ATOM 1335 N N . GLN A 1 169 ? 37.999 40.156 61.829 1.00 12.55 173 GLN A N 1
ATOM 1336 C CA . GLN A 1 169 ? 38.176 38.757 62.200 1.00 12.63 173 GLN A CA 1
ATOM 1337 C C . GLN A 1 169 ? 37.259 38.315 63.337 1.00 12.61 173 GLN A C 1
ATOM 1338 O O . GLN A 1 169 ? 36.547 37.319 63.213 1.00 12.83 173 GLN A O 1
ATOM 1344 N N . THR A 1 170 ? 37.269 39.065 64.436 1.00 12.79 174 THR A N 1
ATOM 1345 C CA . THR A 1 170 ? 36.469 38.723 65.612 1.00 13.13 174 THR A CA 1
ATOM 1346 C C . THR A 1 170 ? 35.004 39.134 65.551 1.00 12.93 174 THR A C 1
ATOM 1347 O O . THR A 1 170 ? 34.173 38.548 66.248 1.00 13.77 174 THR A O 1
ATOM 1351 N N . HIS A 1 171 ? 34.706 40.163 64.760 1.00 13.18 175 HIS A N 1
ATOM 1352 C CA . HIS A 1 171 ? 33.347 40.698 64.616 1.00 12.75 175 HIS A CA 1
ATOM 1353 C C . HIS A 1 171 ? 32.919 41.414 65.900 1.00 13.12 175 HIS A C 1
ATOM 1354 O O . HIS A 1 171 ? 31.730 41.529 66.198 1.00 13.58 175 HIS A O 1
ATOM 1361 N N . LEU A 1 172 ? 33.899 41.912 66.646 1.00 13.41 176 LEU A N 1
ATOM 1362 C CA . LEU A 1 172 ? 33.636 42.612 67.898 1.00 13.92 176 LEU A CA 1
ATOM 1363 C C . LEU A 1 172 ? 34.009 44.078 67.766 1.00 13.94 176 LEU A C 1
ATOM 1364 O O . LEU A 1 172 ? 34.797 44.443 66.893 1.00 13.74 176 LEU A O 1
ATOM 1369 N N . LYS A 1 173 ? 33.420 44.921 68.616 1.00 14.92 177 LYS A N 1
ATOM 1370 C CA . LYS A 1 173 ? 33.759 46.342 68.622 1.00 16.60 177 LYS A CA 1
ATOM 1371 C C . LYS A 1 173 ? 35.233 46.351 69.019 1.00 15.86 177 LYS A C 1
ATOM 1372 O O . LYS A 1 173 ? 35.668 45.506 69.809 1.00 16.08 177 LYS A O 1
ATOM 1378 N N . ASP A 1 174 ? 36.004 47.282 68.467 1.00 15.12 178 ASP A N 1
ATOM 1379 C CA . ASP A 1 174 ? 37.435 47.304 68.731 1.00 14.89 178 ASP A CA 1
ATOM 1380 C C . ASP A 1 174 ? 37.978 48.693 69.078 1.00 14.91 178 ASP A C 1
ATOM 1381 O O . ASP A 1 174 ? 38.197 49.514 68.189 1.00 14.57 178 ASP A O 1
ATOM 1386 N N . PRO A 1 175 ? 38.227 48.959 70.379 1.00 15.18 179 PRO A N 1
ATOM 1387 C CA . PRO A 1 175 ? 38.753 50.244 70.859 1.00 15.47 179 PRO A CA 1
ATOM 1388 C C . PRO A 1 175 ? 40.091 50.618 70.215 1.00 15.32 179 PRO A C 1
ATOM 1389 O O . PRO A 1 175 ? 40.387 51.802 70.052 1.00 15.77 179 PRO A O 1
ATOM 1393 N N . ASP A 1 176 ? 40.902 49.613 69.868 1.00 14.80 180 ASP A N 1
ATOM 1394 C CA . ASP A 1 176 ? 42.185 49.860 69.203 1.00 14.78 180 ASP A CA 1
ATOM 1395 C C . ASP A 1 176 ? 41.922 50.469 67.819 1.00 14.19 180 ASP A C 1
ATOM 1396 O O . ASP A 1 176 ? 42.630 51.378 67.394 1.00 14.12 180 ASP A O 1
ATOM 1401 N N . MET A 1 177 ? 40.909 49.955 67.121 1.00 13.45 181 MET A N 1
ATOM 1402 C CA . MET A 1 177 ? 40.536 50.465 65.802 1.00 12.67 181 MET A CA 1
ATOM 1403 C C . MET A 1 177 ? 39.972 51.874 65.923 1.00 12.76 181 MET A C 1
ATOM 1404 O O . MET A 1 177 ? 40.360 52.773 65.180 1.00 13.01 181 MET A O 1
ATOM 1409 N N . VAL A 1 178 ? 39.070 52.063 66.882 1.00 12.52 182 VAL A N 1
ATOM 1410 C CA . VAL A 1 178 ? 38.444 53.361 67.112 1.00 12.77 182 VAL A CA 1
ATOM 1411 C C . VAL A 1 178 ? 39.466 54.460 67.410 1.00 12.97 182 VAL A C 1
ATOM 1412 O O . VAL A 1 178 ? 39.507 55.486 66.730 1.00 13.28 182 VAL A O 1
ATOM 1416 N N . TRP A 1 179 ? 40.322 54.214 68.395 1.00 13.15 183 TRP A N 1
ATOM 1417 C CA . TRP A 1 179 ? 41.298 55.209 68.802 1.00 13.22 183 TRP A CA 1
ATOM 1418 C C . TRP A 1 179 ? 42.589 55.306 68.007 1.00 13.47 183 TRP A C 1
ATOM 1419 O O . TRP A 1 179 ? 43.266 56.331 68.063 1.00 13.64 183 TRP A O 1
ATOM 1430 N N . ASP A 1 180 ? 42.942 54.251 67.276 1.00 13.88 184 ASP A N 1
ATOM 1431 C CA . ASP A 1 180 ? 44.136 54.314 66.442 1.00 13.79 184 ASP A CA 1
ATOM 1432 C C . ASP A 1 180 ? 43.789 55.305 65.329 1.00 13.69 184 ASP A C 1
ATOM 1433 O O . ASP A 1 180 ? 44.553 56.227 65.049 1.00 14.08 184 ASP A O 1
ATOM 1438 N N . PHE A 1 181 ? 42.592 55.163 64.758 1.00 13.81 185 PHE A N 1
ATOM 1439 C CA . PHE A 1 181 ? 42.155 56.063 63.694 1.00 13.36 185 PHE A CA 1
ATOM 1440 C C . PHE A 1 181 ? 42.032 57.507 64.182 1.00 13.61 185 PHE A C 1
ATOM 1441 O O . PHE A 1 181 ? 42.589 58.418 63.566 1.00 13.44 185 PHE A O 1
ATOM 1449 N N . TRP A 1 182 ? 41.293 57.714 65.273 1.00 13.81 186 TRP A N 1
ATOM 1450 C CA . TRP A 1 182 ? 41.106 59.055 65.825 1.00 13.67 186 TRP A CA 1
ATOM 1451 C C . TRP A 1 182 ? 42.407 59.732 66.259 1.00 14.02 186 TRP A C 1
ATOM 1452 O O . TRP A 1 182 ? 42.590 60.933 66.033 1.00 13.92 186 TRP A O 1
ATOM 1463 N N . SER A 1 183 ? 43.309 58.970 66.878 1.00 14.22 187 SER A N 1
ATOM 1464 C CA . SER A 1 183 ? 44.574 59.535 67.330 1.00 14.75 187 SER A CA 1
ATOM 1465 C C . SER A 1 183 ? 45.497 59.894 66.163 1.00 14.75 187 SER A C 1
ATOM 1466 O O . SER A 1 183 ? 46.262 60.857 66.247 1.00 15.68 187 SER A O 1
ATOM 1469 N N . LEU A 1 184 ? 45.408 59.133 65.072 1.00 14.75 188 LEU A N 1
ATOM 1470 C CA . LEU A 1 184 ? 46.217 59.386 63.881 1.00 14.29 188 LEU A CA 1
ATOM 1471 C C . LEU A 1 184 ? 45.606 60.492 63.024 1.00 14.03 188 LEU A C 1
ATOM 1472 O O . LEU A 1 184 ? 46.297 61.101 62.208 1.00 13.98 188 LEU A O 1
ATOM 1477 N N . ARG A 1 185 ? 44.302 60.719 63.187 1.00 13.98 189 ARG A N 1
ATOM 1478 C CA . ARG A 1 185 ? 43.586 61.752 62.436 1.00 13.76 189 ARG A CA 1
ATOM 1479 C C . ARG A 1 185 ? 42.963 62.757 63.416 1.00 14.68 189 ARG A C 1
ATOM 1480 O O . ARG A 1 185 ? 41.744 62.776 63.616 1.00 14.03 189 ARG A O 1
ATOM 1488 N N . PRO A 1 186 ? 43.797 63.637 64.005 1.00 14.77 190 PRO A N 1
ATOM 1489 C CA . PRO A 1 186 ? 43.338 64.645 64.968 1.00 14.11 190 PRO A CA 1
ATOM 1490 C C . PRO A 1 186 ? 42.298 65.665 64.494 1.00 13.89 190 PRO A C 1
ATOM 1491 O O . PRO A 1 186 ? 41.792 66.444 65.302 1.00 14.00 190 PRO A O 1
ATOM 1495 N N . GLU A 1 187 ? 41.963 65.665 63.204 1.00 14.12 191 GLU A N 1
ATOM 1496 C CA . GLU A 1 187 ? 40.936 66.588 62.707 1.00 14.40 191 GLU A CA 1
ATOM 1497 C C . GLU A 1 187 ? 39.591 66.186 63.328 1.00 14.20 191 GLU A C 1
ATOM 1498 O O . GLU A 1 187 ? 38.630 66.960 63.335 1.00 14.52 191 GLU A O 1
ATOM 1504 N N . SER A 1 188 ? 39.555 64.970 63.872 1.00 14.04 192 SER A N 1
ATOM 1505 C CA . SER A 1 188 ? 38.376 64.416 64.526 1.00 13.75 192 SER A CA 1
ATOM 1506 C C . SER A 1 188 ? 38.132 64.989 65.925 1.00 13.83 192 SER A C 1
ATOM 1507 O O . SER A 1 188 ? 37.074 64.760 66.504 1.00 14.32 192 SER A O 1
ATOM 1510 N N . LEU A 1 189 ? 39.106 65.720 66.467 1.00 14.19 193 LEU A N 1
ATOM 1511 C CA . LEU A 1 189 ? 38.997 66.291 67.814 1.00 13.67 193 LEU A CA 1
ATOM 1512 C C . LEU A 1 189 ? 37.726 67.090 68.096 1.00 13.72 193 LEU A C 1
ATOM 1513 O O . LEU A 1 189 ? 37.119 66.948 69.167 1.00 14.04 193 LEU A O 1
ATOM 1518 N N . HIS A 1 190 ? 37.307 67.911 67.139 1.00 13.53 194 HIS A N 1
ATOM 1519 C CA . HIS A 1 190 ? 36.116 68.728 67.336 1.00 13.61 194 HIS A CA 1
ATOM 1520 C C . HIS A 1 190 ? 34.840 67.904 67.529 1.00 14.24 194 HIS A C 1
ATOM 1521 O O . HIS A 1 190 ? 34.124 68.091 68.519 1.00 15.01 194 HIS A O 1
ATOM 1528 N N . GLN A 1 191 ? 34.574 66.972 66.615 1.00 13.80 195 GLN A N 1
ATOM 1529 C CA . GLN A 1 191 ? 33.378 66.132 66.707 1.00 13.61 195 GLN A CA 1
ATOM 1530 C C . GLN A 1 191 ? 33.469 65.075 67.818 1.00 14.21 195 GLN A C 1
ATOM 1531 O O . GLN A 1 191 ? 32.450 64.686 68.397 1.00 14.14 195 GLN A O 1
ATOM 1537 N N . VAL A 1 192 ? 34.681 64.611 68.118 1.00 14.03 196 VAL A N 1
ATOM 1538 C CA . VAL A 1 192 ? 34.873 63.636 69.194 1.00 14.49 196 VAL A CA 1
ATOM 1539 C C . VAL A 1 192 ? 34.492 64.312 70.518 1.00 14.87 196 VAL A C 1
ATOM 1540 O O . VAL A 1 192 ? 33.907 63.685 71.399 1.00 15.16 196 VAL A O 1
ATOM 1544 N N . SER A 1 193 ? 34.803 65.602 70.628 1.00 15.07 197 SER A N 1
ATOM 1545 C CA . SER A 1 193 ? 34.482 66.381 71.822 1.00 15.52 197 SER A CA 1
ATOM 1546 C C . SER A 1 193 ? 32.966 66.519 71.972 1.00 15.52 197 SER A C 1
ATOM 1547 O O . SER A 1 193 ? 32.442 66.422 73.081 1.00 15.90 197 SER A O 1
ATOM 1550 N N . PHE A 1 194 ? 32.270 66.732 70.852 1.00 15.88 198 PHE A N 1
ATOM 1551 C CA . PHE A 1 194 ? 30.804 66.845 70.844 1.00 16.70 198 PHE A CA 1
ATOM 1552 C C . PHE A 1 194 ? 30.203 65.484 71.210 1.00 16.44 198 PHE A C 1
ATOM 1553 O O . PHE A 1 194 ? 29.298 65.384 72.047 1.00 15.86 198 PHE A O 1
ATOM 1561 N N . LEU A 1 195 ? 30.728 64.442 70.569 1.00 15.55 199 LEU A N 1
ATOM 1562 C CA . LEU A 1 195 ? 30.266 63.076 70.761 1.00 15.09 199 LEU A CA 1
ATOM 1563 C C . LEU A 1 195 ? 30.325 62.606 72.207 1.00 15.25 199 LEU A C 1
ATOM 1564 O O . LEU A 1 195 ? 29.376 62.001 72.704 1.00 15.60 199 LEU A O 1
ATOM 1569 N N . PHE A 1 196 ? 31.439 62.873 72.880 1.00 15.08 200 PHE A N 1
ATOM 1570 C CA . PHE A 1 196 ? 31.586 62.440 74.260 1.00 15.75 200 PHE A CA 1
ATOM 1571 C C . PHE A 1 196 ? 31.026 63.398 75.309 1.00 16.61 200 PHE A C 1
ATOM 1572 O O . PHE A 1 196 ? 31.219 63.187 76.509 1.00 17.16 200 PHE A O 1
ATOM 1580 N N . SER A 1 197 ? 30.332 64.445 74.857 1.00 16.80 201 SER A N 1
ATOM 1581 C CA . SER A 1 197 ? 29.702 65.405 75.764 1.00 17.56 201 SER A CA 1
ATOM 1582 C C . SER A 1 197 ? 28.294 64.886 76.089 1.00 17.80 201 SER A C 1
ATOM 1583 O O . SER A 1 197 ? 27.891 63.824 75.600 1.00 17.81 201 SER A O 1
ATOM 1586 N N . ASP A 1 198 ? 27.544 65.645 76.884 1.00 18.25 202 ASP A N 1
ATOM 1587 C CA . ASP A 1 198 ? 26.189 65.258 77.286 1.00 18.92 202 ASP A CA 1
ATOM 1588 C C . ASP A 1 198 ? 25.241 65.016 76.112 1.00 19.02 202 ASP A C 1
ATOM 1589 O O . ASP A 1 198 ? 24.328 64.195 76.207 1.00 19.16 202 ASP A O 1
ATOM 1594 N N . ARG A 1 199 ? 25.464 65.719 75.004 1.00 18.47 203 ARG A N 1
ATOM 1595 C CA . ARG A 1 199 ? 24.616 65.562 73.828 1.00 17.85 203 ARG A CA 1
ATOM 1596 C C . ARG A 1 199 ? 24.946 64.320 73.017 1.00 17.26 203 ARG A C 1
ATOM 1597 O O . ARG A 1 199 ? 24.357 64.081 71.964 1.00 17.30 203 ARG A O 1
ATOM 1605 N N . GLY A 1 200 ? 25.862 63.514 73.543 1.00 16.77 204 GLY A N 1
ATOM 1606 C CA . GLY A 1 200 ? 26.243 62.274 72.890 1.00 16.56 204 GLY A CA 1
ATOM 1607 C C . GLY A 1 200 ? 25.114 61.255 72.903 1.00 16.11 204 GLY A C 1
ATOM 1608 O O . GLY A 1 200 ? 25.072 60.367 72.051 1.00 16.20 204 GLY A O 1
ATOM 1609 N N . ILE A 1 201 ? 24.218 61.356 73.887 1.00 15.37 205 ILE A N 1
ATOM 1610 C CA . ILE A 1 201 ? 23.075 60.450 73.985 1.00 14.73 205 ILE A CA 1
ATOM 1611 C C . ILE A 1 201 ? 21.808 61.256 74.274 1.00 14.79 205 ILE A C 1
ATOM 1612 O O . ILE A 1 201 ? 21.407 61.417 75.429 1.00 14.70 205 ILE A O 1
ATOM 1617 N N . PRO A 1 202 ? 21.164 61.786 73.225 1.00 14.94 206 PRO A N 1
ATOM 1618 C CA . PRO A 1 202 ? 19.943 62.567 73.427 1.00 14.79 206 PRO A CA 1
ATOM 1619 C C . PRO A 1 202 ? 18.788 61.706 73.929 1.00 15.12 206 PRO A C 1
ATOM 1620 O O . PRO A 1 202 ? 18.762 60.490 73.709 1.00 15.81 206 PRO A O 1
ATOM 1624 N N . ASP A 1 203 ? 17.856 62.334 74.640 1.00 14.97 207 ASP A N 1
ATOM 1625 C CA . ASP A 1 203 ? 16.693 61.629 75.158 1.00 15.12 207 ASP A CA 1
ATOM 1626 C C . ASP A 1 203 ? 15.673 61.534 74.020 1.00 14.97 207 ASP A C 1
ATOM 1627 O O . ASP A 1 203 ? 14.754 62.351 73.917 1.00 14.58 207 ASP A O 1
ATOM 1632 N N . GLY A 1 204 ? 15.853 60.535 73.162 1.00 14.51 208 GLY A N 1
ATOM 1633 C CA . GLY A 1 204 ? 14.959 60.364 72.033 1.00 14.47 208 GLY A CA 1
ATOM 1634 C C . GLY A 1 204 ? 15.304 61.331 70.915 1.00 14.97 208 GLY A C 1
ATOM 1635 O O . GLY A 1 204 ? 16.192 62.180 71.052 1.00 15.57 208 GLY A O 1
ATOM 1636 N N . HIS A 1 205 ? 14.556 61.240 69.822 1.00 14.68 209 HIS A N 1
ATOM 1637 C CA . HIS A 1 205 ? 14.780 62.079 68.649 1.00 13.73 209 HIS A CA 1
ATOM 1638 C C . HIS A 1 205 ? 14.172 63.477 68.716 1.00 14.09 209 HIS A C 1
ATOM 1639 O O . HIS A 1 205 ? 14.585 64.377 67.981 1.00 14.55 209 HIS A O 1
ATOM 1646 N N . ARG A 1 206 ? 13.196 63.659 69.598 1.00 13.86 210 ARG A N 1
ATOM 1647 C CA . ARG A 1 206 ? 12.512 64.942 69.731 1.00 13.98 210 ARG A CA 1
ATOM 1648 C C . ARG A 1 206 ? 13.275 65.983 70.549 1.00 14.27 210 ARG A C 1
ATOM 1649 O O . ARG A 1 206 ? 12.959 67.173 70.487 1.00 14.15 210 ARG A O 1
ATOM 1657 N N . HIS A 1 207 ? 14.292 65.537 71.281 1.00 13.94 211 HIS A N 1
ATOM 1658 C CA . HIS A 1 207 ? 15.075 66.426 72.132 1.00 14.91 211 HIS A CA 1
ATOM 1659 C C . HIS A 1 207 ? 16.506 66.691 71.658 1.00 14.73 211 HIS A C 1
ATOM 1660 O O . HIS A 1 207 ? 17.431 66.817 72.467 1.00 14.95 211 HIS A O 1
ATOM 1667 N N . MET A 1 208 ? 16.672 66.811 70.343 1.00 14.12 212 MET A N 1
ATOM 1668 C CA . MET A 1 208 ? 17.975 67.083 69.749 1.00 14.29 212 MET A CA 1
ATOM 1669 C C . MET A 1 208 ? 17.801 68.005 68.549 1.00 13.58 212 MET A C 1
ATOM 1670 O O . MET A 1 208 ? 16.703 68.113 68.003 1.00 13.44 212 MET A O 1
ATOM 1675 N N . ASN A 1 209 ? 18.881 68.687 68.166 1.00 14.26 213 ASN A N 1
ATOM 1676 C CA . ASN A 1 209 ? 18.870 69.584 67.011 1.00 14.09 213 ASN A CA 1
ATOM 1677 C C . ASN A 1 209 ? 19.261 68.828 65.742 1.00 14.03 213 ASN A C 1
ATOM 1678 O O . ASN A 1 209 ? 19.767 67.704 65.793 1.00 14.30 213 ASN A O 1
ATOM 1683 N N . GLY A 1 210 ? 19.051 69.488 64.609 1.00 14.14 214 GLY A N 1
ATOM 1684 C CA . GLY A 1 210 ? 19.410 68.934 63.319 1.00 13.41 214 GLY A CA 1
ATOM 1685 C C . GLY A 1 210 ? 20.232 69.990 62.605 1.00 13.56 214 GLY A C 1
ATOM 1686 O O . GLY A 1 210 ? 20.047 71.187 62.845 1.00 13.84 214 GLY A O 1
ATOM 1687 N N . TYR A 1 211 ? 21.174 69.558 61.773 1.00 13.18 215 TYR A N 1
ATOM 1688 C CA . TYR A 1 211 ? 22.027 70.479 61.027 1.00 12.60 215 TYR A CA 1
ATOM 1689 C C . TYR A 1 211 ? 22.359 69.875 59.669 1.00 12.42 215 TYR A C 1
ATOM 1690 O O . TYR A 1 211 ? 22.458 68.657 59.535 1.00 12.81 215 TYR A O 1
ATOM 1699 N N . GLY A 1 212 ? 22.524 70.725 58.661 1.00 12.71 216 GLY A N 1
ATOM 1700 C CA . GLY A 1 212 ? 22.918 70.225 57.356 1.00 12.63 216 GLY A CA 1
ATOM 1701 C C . GLY A 1 212 ? 24.413 69.922 57.425 1.00 12.78 216 GLY A C 1
ATOM 1702 O O . GLY A 1 212 ? 24.944 69.141 56.627 1.00 13.38 216 GLY A O 1
ATOM 1703 N N . SER A 1 213 ? 25.065 70.518 58.430 1.00 12.59 217 SER A N 1
ATOM 1704 C CA . SER A 1 213 ? 26.504 70.403 58.704 1.00 12.80 217 SER A CA 1
ATOM 1705 C C . SER A 1 213 ? 27.358 71.116 57.655 1.00 12.87 217 SER A C 1
ATOM 1706 O O . SER A 1 213 ? 28.094 72.052 57.973 1.00 13.26 217 SER A O 1
ATOM 1709 N N . HIS A 1 214 ? 27.252 70.675 56.407 1.00 12.80 218 HIS A N 1
ATOM 1710 C CA . HIS A 1 214 ? 28.014 71.271 55.315 1.00 12.88 218 HIS A CA 1
ATOM 1711 C C . HIS A 1 214 ? 27.607 72.694 54.995 1.00 13.47 218 HIS A C 1
ATOM 1712 O O . HIS A 1 214 ? 26.489 73.133 55.269 1.00 12.75 218 HIS A O 1
ATOM 1719 N N . THR A 1 215 ? 28.529 73.387 54.343 1.00 13.92 219 THR A N 1
ATOM 1720 C CA . THR A 1 215 ? 28.272 74.714 53.840 1.00 13.16 219 THR A CA 1
ATOM 1721 C C . THR A 1 215 ? 27.618 74.381 52.492 1.00 13.36 219 THR A C 1
ATOM 1722 O O . THR A 1 215 ? 28.055 73.457 51.798 1.00 12.56 219 THR A O 1
ATOM 1726 N N . PHE A 1 216 ? 26.510 75.043 52.184 1.00 12.79 220 PHE A N 1
ATOM 1727 C CA . PHE A 1 216 ? 25.813 74.841 50.915 1.00 12.66 220 PHE A CA 1
ATOM 1728 C C . PHE A 1 216 ? 25.805 76.180 50.181 1.00 12.98 220 PHE A C 1
ATOM 1729 O O . PHE A 1 216 ? 26.305 77.182 50.703 1.00 12.83 220 PHE A O 1
ATOM 1737 N N . LYS A 1 217 ? 25.261 76.195 48.967 1.00 12.97 221 LYS A N 1
ATOM 1738 C CA . LYS A 1 217 ? 25.180 77.430 48.197 1.00 13.70 221 LYS A CA 1
ATOM 1739 C C . LYS A 1 217 ? 23.738 77.767 47.831 1.00 13.39 221 LYS A C 1
ATOM 1740 O O . LYS A 1 217 ? 22.964 76.890 47.438 1.00 13.40 221 LYS A O 1
ATOM 1746 N N . LEU A 1 218 ? 23.363 79.025 48.052 1.00 13.47 222 LEU A N 1
ATOM 1747 C CA . LEU A 1 218 ? 22.023 79.504 47.727 1.00 12.78 222 LEU A CA 1
ATOM 1748 C C . LEU A 1 218 ? 22.138 80.496 46.574 1.00 13.22 222 LEU A C 1
ATOM 1749 O O . LEU A 1 218 ? 23.058 81.316 46.539 1.00 13.61 222 LEU A O 1
ATOM 1754 N N . VAL A 1 219 ? 21.219 80.396 45.618 1.00 13.38 223 VAL A N 1
ATOM 1755 C CA . VAL A 1 219 ? 21.214 81.270 44.450 1.00 13.77 223 VAL A CA 1
ATOM 1756 C C . VAL A 1 219 ? 19.835 81.914 44.312 1.00 14.09 223 VAL A C 1
ATOM 1757 O O . VAL A 1 219 ? 18.813 81.217 44.314 1.00 13.42 223 VAL A O 1
ATOM 1761 N N . ASN A 1 220 ? 19.805 83.240 44.192 1.00 14.86 224 ASN A N 1
ATOM 1762 C CA . ASN A 1 220 ? 18.538 83.955 44.055 1.00 15.85 224 ASN A CA 1
ATOM 1763 C C . ASN A 1 220 ? 18.111 84.148 42.598 1.00 16.89 224 ASN A C 1
ATOM 1764 O O . ASN A 1 220 ? 18.792 83.691 41.676 1.00 16.76 224 ASN A O 1
ATOM 1769 N N . ALA A 1 221 ? 16.976 84.813 42.402 1.00 17.44 225 ALA A N 1
ATOM 1770 C CA . ALA A 1 221 ? 16.425 85.058 41.073 1.00 18.26 225 ALA A CA 1
ATOM 1771 C C . ALA A 1 221 ? 17.328 85.889 40.161 1.00 19.27 225 ALA A C 1
ATOM 1772 O O . ALA A 1 221 ? 17.227 85.792 38.937 1.00 19.75 225 ALA A O 1
ATOM 1774 N N . ASN A 1 222 ? 18.195 86.708 40.752 1.00 19.94 226 ASN A N 1
ATOM 1775 C CA . ASN A 1 222 ? 19.112 87.547 39.980 1.00 21.57 226 ASN A CA 1
ATOM 1776 C C . ASN A 1 222 ? 20.414 86.838 39.612 1.00 21.94 226 ASN A C 1
ATOM 1777 O O . ASN A 1 222 ? 21.298 87.442 39.001 1.00 22.56 226 ASN A O 1
ATOM 1782 N N . GLY A 1 223 ? 20.533 85.565 39.985 1.00 21.67 227 GLY A N 1
ATOM 1783 C CA . GLY A 1 223 ? 21.740 84.812 39.684 1.00 21.22 227 GLY A CA 1
ATOM 1784 C C . GLY A 1 223 ? 22.858 85.032 40.687 1.00 20.68 227 GLY A C 1
ATOM 1785 O O . GLY A 1 223 ? 23.965 84.525 40.503 1.00 20.43 227 GLY A O 1
ATOM 1786 N N . GLU A 1 224 ? 22.569 85.795 41.740 1.00 20.05 228 GLU A N 1
ATOM 1787 C CA . GLU A 1 224 ? 23.535 86.093 42.796 1.00 19.54 228 GLU A CA 1
ATOM 1788 C C . GLU A 1 224 ? 23.592 84.930 43.787 1.00 18.64 228 GLU A C 1
ATOM 1789 O O . GLU A 1 224 ? 22.556 84.367 44.144 1.00 18.51 228 GLU A O 1
ATOM 1795 N N . ALA A 1 225 ? 24.793 84.589 44.246 1.00 17.35 229 ALA A N 1
ATOM 1796 C CA . ALA A 1 225 ? 24.961 83.481 45.180 1.00 16.34 229 ALA A CA 1
ATOM 1797 C C . ALA A 1 225 ? 25.650 83.830 46.496 1.00 16.25 229 ALA A C 1
ATOM 1798 O O . ALA A 1 225 ? 26.442 84.772 46.581 1.00 15.77 229 ALA A O 1
ATOM 1800 N N . VAL A 1 226 ? 25.320 83.049 47.520 1.00 14.84 230 VAL A N 1
ATOM 1801 C CA . VAL A 1 226 ? 25.897 83.181 48.850 1.00 14.07 230 VAL A CA 1
ATOM 1802 C C . VAL A 1 226 ? 26.061 81.764 49.390 1.00 14.40 230 VAL A C 1
ATOM 1803 O O . VAL A 1 226 ? 25.502 80.809 48.838 1.00 14.83 230 VAL A O 1
ATOM 1807 N N . TYR A 1 227 ? 26.869 81.621 50.432 1.00 13.89 231 TYR A N 1
ATOM 1808 C CA . TYR A 1 227 ? 27.052 80.326 51.064 1.00 13.94 231 TYR A CA 1
ATOM 1809 C C . TYR A 1 227 ? 26.163 80.308 52.306 1.00 14.10 231 TYR A C 1
ATOM 1810 O O . TYR A 1 227 ? 25.870 81.361 52.888 1.00 14.17 231 TYR A O 1
ATOM 1819 N N . CYS A 1 228 ? 25.712 79.121 52.701 1.00 14.06 232 CYS A N 1
ATOM 1820 C CA . CYS A 1 228 ? 24.843 79.011 53.864 1.00 14.11 232 CYS A CA 1
ATOM 1821 C C . CYS A 1 228 ? 25.053 77.738 54.667 1.00 13.46 232 CYS A C 1
ATOM 1822 O O . CYS A 1 228 ? 25.771 76.827 54.249 1.00 13.52 232 CYS A O 1
ATOM 1825 N N . LYS A 1 229 ? 24.431 77.719 55.844 1.00 13.57 233 LYS A N 1
ATOM 1826 C CA . LYS A 1 229 ? 24.440 76.582 56.757 1.00 13.47 233 LYS A CA 1
ATOM 1827 C C . LYS A 1 229 ? 22.980 76.423 57.162 1.00 13.29 233 LYS A C 1
ATOM 1828 O O . LYS A 1 229 ? 22.271 77.420 57.321 1.00 13.13 233 LYS A O 1
ATOM 1834 N N . PHE A 1 230 ? 22.525 75.180 57.299 1.00 12.58 234 PHE A N 1
ATOM 1835 C CA . PHE A 1 230 ? 21.149 74.913 57.712 1.00 12.85 234 PHE A CA 1
ATOM 1836 C C . PHE A 1 230 ? 21.153 74.429 59.158 1.00 12.30 234 PHE A C 1
ATOM 1837 O O . PHE A 1 230 ? 21.977 73.592 59.534 1.00 11.96 234 PHE A O 1
ATOM 1845 N N . HIS A 1 231 ? 20.260 74.991 59.970 1.00 12.51 235 HIS A N 1
ATOM 1846 C CA . HIS A 1 231 ? 20.128 74.618 61.383 1.00 13.63 235 HIS A CA 1
ATOM 1847 C C . HIS A 1 231 ? 18.644 74.437 61.692 1.00 13.38 235 HIS A C 1
ATOM 1848 O O . HIS A 1 231 ? 17.823 75.238 61.256 1.00 14.95 235 HIS A O 1
ATOM 1855 N N . TYR A 1 232 ? 18.293 73.365 62.393 1.00 13.93 236 TYR A N 1
ATOM 1856 C CA . TYR A 1 232 ? 16.905 73.155 62.807 1.00 13.86 236 TYR A CA 1
ATOM 1857 C C . TYR A 1 232 ? 16.897 72.744 64.280 1.00 14.25 236 TYR A C 1
ATOM 1858 O O . TYR A 1 232 ? 17.239 71.618 64.644 1.00 14.31 236 TYR A O 1
ATOM 1867 N N . LYS A 1 233 ? 16.585 73.725 65.125 1.00 14.92 237 LYS A N 1
ATOM 1868 C CA . LYS A 1 233 ? 16.580 73.568 66.580 1.00 16.07 237 LYS A CA 1
ATOM 1869 C C . LYS A 1 233 ? 15.273 73.017 67.138 1.00 14.83 237 LYS A C 1
ATOM 1870 O O . LYS A 1 233 ? 14.188 73.425 66.728 1.00 14.37 237 LYS A O 1
ATOM 1876 N N . THR A 1 234 ? 15.393 72.103 68.095 1.00 14.69 238 THR A N 1
ATOM 1877 C CA . THR A 1 234 ? 14.231 71.470 68.715 1.00 14.71 238 THR A CA 1
ATOM 1878 C C . THR A 1 234 ? 13.340 72.410 69.522 1.00 15.23 238 THR A C 1
ATOM 1879 O O . THR A 1 234 ? 13.810 73.123 70.413 1.00 16.15 238 THR A O 1
ATOM 1883 N N . ASP A 1 235 ? 12.048 72.397 69.209 1.00 15.32 239 ASP A N 1
ATOM 1884 C CA . ASP A 1 235 ? 11.081 73.223 69.927 1.00 15.18 239 ASP A CA 1
ATOM 1885 C C . ASP A 1 235 ? 10.703 72.553 71.248 1.00 15.57 239 ASP A C 1
ATOM 1886 O O . ASP A 1 235 ? 10.007 73.143 72.075 1.00 15.99 239 ASP A O 1
ATOM 1891 N N . GLN A 1 236 ? 11.152 71.313 71.430 1.00 15.33 240 GLN A N 1
ATOM 1892 C CA . GLN A 1 236 ? 10.869 70.554 72.644 1.00 15.59 240 GLN A CA 1
ATOM 1893 C C . GLN A 1 236 ? 11.995 70.711 73.663 1.00 15.66 240 GLN A C 1
ATOM 1894 O O . GLN A 1 236 ? 11.902 70.195 74.776 1.00 15.70 240 GLN A O 1
ATOM 1900 N N . GLY A 1 237 ? 13.060 71.408 73.269 1.00 16.03 241 GLY A N 1
ATOM 1901 C CA . GLY A 1 237 ? 14.199 71.615 74.150 1.00 15.94 241 GLY A CA 1
ATOM 1902 C C . GLY A 1 237 ? 15.206 70.472 74.158 1.00 15.98 241 GLY A C 1
ATOM 1903 O O . GLY A 1 237 ? 14.849 69.294 74.024 1.00 15.39 241 GLY A O 1
ATOM 1904 N N . ILE A 1 238 ? 16.482 70.826 74.289 1.00 16.10 242 ILE A N 1
ATOM 1905 C CA . ILE A 1 238 ? 17.556 69.838 74.345 1.00 16.09 242 ILE A CA 1
ATOM 1906 C C . ILE A 1 238 ? 17.413 69.043 75.646 1.00 17.63 242 ILE A C 1
ATOM 1907 O O . ILE A 1 238 ? 17.224 69.624 76.720 1.00 17.49 242 ILE A O 1
ATOM 1912 N N . LYS A 1 239 ? 17.455 67.719 75.537 1.00 17.91 243 LYS A N 1
ATOM 1913 C CA . LYS A 1 239 ? 17.351 66.847 76.700 1.00 18.28 243 LYS A CA 1
ATOM 1914 C C . LYS A 1 239 ? 18.173 65.605 76.416 1.00 18.30 243 LYS A C 1
ATOM 1915 O O . LYS A 1 239 ? 18.027 64.977 75.365 1.00 18.38 243 LYS A O 1
ATOM 1921 N N . ASN A 1 240 ? 19.045 65.258 77.354 1.00 17.33 244 ASN A N 1
ATOM 1922 C CA . ASN A 1 240 ? 19.921 64.109 77.193 1.00 17.14 244 ASN A CA 1
ATOM 1923 C C . ASN A 1 240 ? 19.713 63.047 78.255 1.00 16.98 244 ASN A C 1
ATOM 1924 O O . ASN A 1 240 ? 19.087 63.291 79.284 1.00 17.71 244 ASN A O 1
ATOM 1929 N N . LEU A 1 241 ? 20.245 61.861 77.983 1.00 17.06 245 LEU A N 1
ATOM 1930 C CA . LEU A 1 241 ? 20.167 60.738 78.902 1.00 17.16 245 LEU A CA 1
ATOM 1931 C C . LEU A 1 241 ? 21.538 60.543 79.539 1.00 17.23 245 LEU A C 1
ATOM 1932 O O . LEU A 1 241 ? 22.562 60.606 78.853 1.00 17.45 245 LEU A O 1
ATOM 1937 N N . SER A 1 242 ? 21.563 60.330 80.851 1.00 17.47 246 SER A N 1
ATOM 1938 C CA . SER A 1 242 ? 22.823 60.094 81.547 1.00 17.48 246 SER A CA 1
ATOM 1939 C C . SER A 1 242 ? 23.375 58.771 81.038 1.00 17.55 246 SER A C 1
ATOM 1940 O O . SER A 1 242 ? 22.618 57.934 80.536 1.00 17.61 246 SER A O 1
ATOM 1943 N N . VAL A 1 243 ? 24.685 58.584 81.148 1.00 18.18 247 VAL A N 1
ATOM 1944 C CA . VAL A 1 243 ? 25.315 57.344 80.706 1.00 18.88 247 VAL A CA 1
ATOM 1945 C C . VAL A 1 243 ? 24.642 56.130 81.355 1.00 20.03 247 VAL A C 1
ATOM 1946 O O . VAL A 1 243 ? 24.387 55.117 80.700 1.00 19.13 247 VAL A O 1
ATOM 1950 N N . GLU A 1 244 ? 24.292 56.281 82.626 1.00 20.96 248 GLU A N 1
ATOM 1951 C CA . GLU A 1 244 ? 23.661 55.217 83.398 1.00 22.35 248 GLU A CA 1
ATOM 1952 C C . GLU A 1 244 ? 22.261 54.870 82.893 1.00 21.48 248 GLU A C 1
ATOM 1953 O O . GLU A 1 244 ? 21.944 53.698 82.669 1.00 21.41 248 GLU A O 1
ATOM 1959 N N . ASP A 1 245 ? 21.431 55.885 82.683 1.00 20.69 249 ASP A N 1
ATOM 1960 C CA . ASP A 1 245 ? 20.077 55.664 82.190 1.00 20.62 249 ASP A CA 1
ATOM 1961 C C . ASP A 1 245 ? 20.105 55.111 80.774 1.00 20.00 249 ASP A C 1
ATOM 1962 O O . ASP A 1 245 ? 19.324 54.214 80.449 1.00 20.02 249 ASP A O 1
ATOM 1967 N N . ALA A 1 246 ? 21.020 55.631 79.951 1.00 18.86 250 ALA A N 1
ATOM 1968 C CA . ALA A 1 246 ? 21.175 55.180 78.565 1.00 18.18 250 ALA A CA 1
ATOM 1969 C C . ALA A 1 246 ? 21.536 53.697 78.539 1.00 18.02 250 ALA A C 1
ATOM 1970 O O . ALA A 1 246 ? 21.001 52.931 77.736 1.00 17.21 250 ALA A O 1
ATOM 1972 N N . ALA A 1 247 ? 22.439 53.297 79.432 1.00 17.85 251 ALA A N 1
ATOM 1973 C CA . ALA A 1 247 ? 22.865 51.906 79.529 1.00 18.36 251 ALA A CA 1
ATOM 1974 C C . ALA A 1 247 ? 21.687 51.020 79.941 1.00 18.69 251 ALA A C 1
ATOM 1975 O O . ALA A 1 247 ? 21.453 49.970 79.344 1.00 18.82 251 ALA A O 1
ATOM 1977 N N . ARG A 1 248 ? 20.931 51.455 80.947 1.00 19.15 252 ARG A N 1
ATOM 1978 C CA . ARG A 1 248 ? 19.777 50.685 81.413 1.00 19.73 252 ARG A CA 1
ATOM 1979 C C . ARG A 1 248 ? 18.718 50.541 80.317 1.00 19.16 252 ARG A C 1
ATOM 1980 O O . ARG A 1 248 ? 18.170 49.456 80.110 1.00 19.27 252 ARG A O 1
ATOM 1988 N N . LEU A 1 249 ? 18.445 51.638 79.616 1.00 18.59 253 LEU A N 1
ATOM 1989 C CA . LEU A 1 249 ? 17.456 51.636 78.547 1.00 18.49 253 LEU A CA 1
ATOM 1990 C C . LEU A 1 249 ? 17.868 50.780 77.354 1.00 18.56 253 LEU A C 1
ATOM 1991 O O . LEU A 1 249 ? 17.011 50.185 76.704 1.00 18.12 253 LEU A O 1
ATOM 1996 N N . SER A 1 250 ? 19.171 50.695 77.081 1.00 18.57 254 SER A N 1
ATOM 1997 C CA . SER A 1 250 ? 19.646 49.894 75.952 1.00 19.21 254 SER A CA 1
ATOM 1998 C C . SER A 1 250 ? 19.300 48.423 76.160 1.00 19.38 254 SER A C 1
ATOM 1999 O O . SER A 1 250 ? 19.213 47.654 75.204 1.00 19.87 254 SER A O 1
ATOM 2002 N N . GLN A 1 251 ? 19.090 48.047 77.416 1.00 19.41 255 GLN A N 1
ATOM 2003 C CA . GLN A 1 251 ? 18.724 46.681 77.763 1.00 20.14 255 GLN A CA 1
ATOM 2004 C C . GLN A 1 251 ? 17.208 46.563 77.927 1.00 19.58 255 GLN A C 1
ATOM 2005 O O . GLN A 1 251 ? 16.595 45.632 77.413 1.00 18.92 255 GLN A O 1
ATOM 2011 N N . GLU A 1 252 ? 16.607 47.529 78.620 1.00 19.49 256 GLU A N 1
ATOM 2012 C CA . GLU A 1 252 ? 15.164 47.530 78.863 1.00 19.79 256 GLU A CA 1
ATOM 2013 C C . GLU A 1 252 ? 14.336 47.773 77.609 1.00 19.15 256 GLU A C 1
ATOM 2014 O O . GLU A 1 252 ? 13.292 47.151 77.416 1.00 18.82 256 GLU A O 1
ATOM 2020 N N . ASP A 1 253 ? 14.785 48.707 76.778 1.00 18.21 257 ASP A N 1
ATOM 2021 C CA . ASP A 1 253 ? 14.077 49.026 75.549 1.00 17.24 257 ASP A CA 1
ATOM 2022 C C . ASP A 1 253 ? 15.045 49.471 74.460 1.00 16.65 257 ASP A C 1
ATOM 2023 O O . ASP A 1 253 ? 15.339 50.662 74.317 1.00 15.49 257 ASP A O 1
ATOM 2028 N N . PRO A 1 254 ? 15.562 48.507 73.679 1.00 16.04 258 PRO A N 1
ATOM 2029 C CA . PRO A 1 254 ? 16.501 48.818 72.595 1.00 15.42 258 PRO A CA 1
ATOM 2030 C C . PRO A 1 254 ? 15.876 49.749 71.553 1.00 14.45 258 PRO A C 1
ATOM 2031 O O . PRO A 1 254 ? 16.588 50.398 70.789 1.00 14.44 258 PRO A O 1
ATOM 2035 N N . ASP A 1 255 ? 14.546 49.822 71.544 1.00 13.71 259 ASP A N 1
ATOM 2036 C CA . ASP A 1 255 ? 13.821 50.653 70.585 1.00 13.87 259 ASP A CA 1
ATOM 2037 C C . ASP A 1 255 ? 13.179 51.899 71.202 1.00 13.35 259 ASP A C 1
ATOM 2038 O O . ASP A 1 255 ? 12.152 52.394 70.724 1.00 13.83 259 ASP A O 1
ATOM 2043 N N . TYR A 1 256 ? 13.848 52.437 72.217 1.00 13.91 260 TYR A N 1
ATOM 2044 C CA . TYR A 1 256 ? 13.404 53.628 72.940 1.00 14.31 260 TYR A CA 1
ATOM 2045 C C . TYR A 1 256 ? 13.058 54.822 72.036 1.00 13.91 260 TYR A C 1
ATOM 2046 O O . TYR A 1 256 ? 12.017 55.459 72.214 1.00 14.38 260 TYR A O 1
ATOM 2055 N N . GLY A 1 257 ? 13.936 55.131 71.083 1.00 13.67 261 GLY A N 1
ATOM 2056 C CA . GLY A 1 257 ? 13.705 56.249 70.178 1.00 13.37 261 GLY A CA 1
ATOM 2057 C C . GLY A 1 257 ? 12.515 56.049 69.259 1.00 13.74 261 GLY A C 1
ATOM 2058 O O . GLY A 1 257 ? 11.773 56.993 68.972 1.00 14.09 261 GLY A O 1
ATOM 2059 N N . ILE A 1 258 ? 12.337 54.816 68.788 1.00 13.88 262 ILE A N 1
ATOM 2060 C CA . ILE A 1 258 ? 11.222 54.468 67.910 1.00 13.78 262 ILE A CA 1
ATOM 2061 C C . ILE A 1 258 ? 9.899 54.615 68.668 1.00 13.45 262 ILE A C 1
ATOM 2062 O O . ILE A 1 258 ? 8.973 55.285 68.199 1.00 13.48 262 ILE A O 1
ATOM 2067 N N . ARG A 1 259 ? 9.839 54.008 69.851 1.00 13.63 263 ARG A N 1
ATOM 2068 C CA . ARG A 1 259 ? 8.645 54.039 70.699 1.00 14.39 263 ARG A CA 1
ATOM 2069 C C . ARG A 1 259 ? 8.263 55.459 71.114 1.00 14.15 263 ARG A C 1
ATOM 2070 O O . ARG A 1 259 ? 7.097 55.844 71.025 1.00 14.58 263 ARG A O 1
ATOM 2078 N N . ASP A 1 260 ? 9.256 56.230 71.556 1.00 14.36 264 ASP A N 1
ATOM 2079 C CA . ASP A 1 260 ? 9.054 57.609 71.994 1.00 14.23 264 ASP A CA 1
ATOM 2080 C C . ASP A 1 260 ? 8.428 58.471 70.897 1.00 13.90 264 ASP A C 1
ATOM 2081 O O . ASP A 1 260 ? 7.467 59.203 71.144 1.00 14.47 264 ASP A O 1
ATOM 2086 N N . LEU A 1 261 ? 8.977 58.382 69.687 1.00 13.42 265 LEU A N 1
ATOM 2087 C CA . LEU A 1 261 ? 8.471 59.162 68.566 1.00 12.93 265 LEU A CA 1
ATOM 2088 C C . LEU A 1 261 ? 7.060 58.742 68.153 1.00 13.17 265 LEU A C 1
ATOM 2089 O O . LEU A 1 261 ? 6.190 59.591 67.948 1.00 13.42 265 LEU A O 1
ATOM 2094 N N . PHE A 1 262 ? 6.825 57.436 68.054 1.00 13.23 266 PHE A N 1
ATOM 2095 C CA . PHE A 1 262 ? 5.512 56.938 67.655 1.00 13.26 266 PHE A CA 1
ATOM 2096 C C . PHE A 1 262 ? 4.410 57.358 68.632 1.00 13.79 266 PHE A C 1
ATOM 2097 O O . PHE A 1 262 ? 3.360 57.846 68.213 1.00 13.89 266 PHE A O 1
ATOM 2105 N N . ASN A 1 263 ? 4.656 57.166 69.927 1.00 13.75 267 ASN A N 1
ATOM 2106 C CA . ASN A 1 263 ? 3.676 57.514 70.955 1.00 14.23 267 ASN A CA 1
ATOM 2107 C C . ASN A 1 263 ? 3.394 59.006 71.058 1.00 14.54 267 ASN A C 1
ATOM 2108 O O . ASN A 1 263 ? 2.263 59.405 71.324 1.00 14.56 267 ASN A O 1
ATOM 2113 N N . ALA A 1 264 ? 4.417 59.828 70.835 1.00 14.59 268 ALA A N 1
ATOM 2114 C CA . ALA A 1 264 ? 4.247 61.277 70.879 1.00 15.07 268 ALA A CA 1
ATOM 2115 C C . ALA A 1 264 ? 3.290 61.701 69.762 1.00 15.25 268 ALA A C 1
ATOM 2116 O O . ALA A 1 264 ? 2.323 62.416 70.003 1.00 15.61 268 ALA A O 1
ATOM 2118 N N . ILE A 1 265 ? 3.550 61.236 68.544 1.00 15.01 269 ILE A N 1
ATOM 2119 C CA . ILE A 1 265 ? 2.699 61.570 67.413 1.00 15.07 269 ILE A CA 1
ATOM 2120 C C . ILE A 1 265 ? 1.299 60.988 67.593 1.00 15.99 269 ILE A C 1
ATOM 2121 O O . ILE A 1 265 ? 0.304 61.683 67.378 1.00 16.25 269 ILE A O 1
ATOM 2126 N N . ALA A 1 266 ? 1.230 59.738 68.048 1.00 16.73 270 ALA A N 1
ATOM 2127 C CA . ALA A 1 266 ? -0.047 59.058 68.257 1.00 17.03 270 ALA A CA 1
ATOM 2128 C C . ALA A 1 266 ? -0.917 59.742 69.310 1.00 17.73 270 ALA A C 1
ATOM 2129 O O . ALA A 1 266 ? -2.141 59.599 69.293 1.00 18.45 270 ALA A O 1
ATOM 2131 N N . THR A 1 267 ? -0.288 60.475 70.228 1.00 17.92 271 THR A N 1
ATOM 2132 C CA . THR A 1 267 ? -1.033 61.179 71.271 1.00 17.87 271 THR A CA 1
ATOM 2133 C C . THR A 1 267 ? -1.206 62.674 70.978 1.00 18.39 271 THR A C 1
ATOM 2134 O O . THR A 1 267 ? -1.640 63.435 71.842 1.00 18.60 271 THR A O 1
ATOM 2138 N N . GLY A 1 268 ? -0.864 63.090 69.761 1.00 18.40 272 GLY A N 1
ATOM 2139 C CA . GLY A 1 268 ? -1.018 64.486 69.385 1.00 18.04 272 GLY A CA 1
ATOM 2140 C C . GLY A 1 268 ? 0.108 65.419 69.779 1.00 18.56 272 GLY A C 1
ATOM 2141 O O . GLY A 1 268 ? 0.007 66.625 69.553 1.00 19.48 272 GLY A O 1
ATOM 2142 N N . LYS A 1 269 ? 1.163 64.883 70.385 1.00 18.54 273 LYS A N 1
ATOM 2143 C CA . LYS A 1 269 ? 2.315 65.688 70.790 1.00 19.03 273 LYS A CA 1
ATOM 2144 C C . LYS A 1 269 ? 3.311 65.760 69.632 1.00 18.81 273 LYS A C 1
ATOM 2145 O O . LYS A 1 269 ? 4.433 65.243 69.722 1.00 18.69 273 LYS A O 1
ATOM 2151 N N . TYR A 1 270 ? 2.884 66.413 68.551 1.00 17.77 274 TYR A N 1
ATOM 2152 C CA . TYR A 1 270 ? 3.688 66.564 67.337 1.00 16.57 274 TYR A CA 1
ATOM 2153 C C . TYR A 1 270 ? 4.959 67.372 67.567 1.00 16.25 274 TYR A C 1
ATOM 2154 O O . TYR A 1 270 ? 4.901 68.562 67.886 1.00 16.54 274 TYR A O 1
ATOM 2163 N N . PRO A 1 271 ? 6.132 66.729 67.428 1.00 15.23 275 PRO A N 1
ATOM 2164 C CA . PRO A 1 271 ? 7.398 67.439 67.631 1.00 14.86 275 PRO A CA 1
ATOM 2165 C C . PRO A 1 271 ? 7.686 68.397 66.477 1.00 14.43 275 PRO A C 1
ATOM 2166 O O . PRO A 1 271 ? 7.326 68.126 65.328 1.00 14.32 275 PRO A O 1
ATOM 2170 N N . SER A 1 272 ? 8.291 69.536 66.797 1.00 13.91 276 SER A N 1
ATOM 2171 C CA . SER A 1 272 ? 8.625 70.523 65.781 1.00 13.26 276 SER A CA 1
ATOM 2172 C C . SER A 1 272 ? 10.026 71.089 65.985 1.00 12.88 276 SER A C 1
ATOM 2173 O O . SER A 1 272 ? 10.611 70.973 67.066 1.00 12.42 276 SER A O 1
ATOM 2176 N N . TRP A 1 273 ? 10.569 71.655 64.913 1.00 12.67 277 TRP A N 1
ATOM 2177 C CA . TRP A 1 273 ? 11.896 72.254 64.921 1.00 12.81 277 TRP A CA 1
ATOM 2178 C C . TRP A 1 273 ? 11.834 73.571 64.170 1.00 13.06 277 TRP A C 1
ATOM 2179 O O . TRP A 1 273 ? 11.123 73.681 63.170 1.00 13.98 277 TRP A O 1
ATOM 2190 N N . THR A 1 274 ? 12.546 74.577 64.666 1.00 13.13 278 THR A N 1
ATOM 2191 C CA . THR A 1 274 ? 12.581 75.870 63.996 1.00 13.28 278 THR A CA 1
ATOM 2192 C C . THR A 1 274 ? 13.786 75.871 63.058 1.00 13.43 278 THR A C 1
ATOM 2193 O O . THR A 1 274 ? 14.920 75.665 63.486 1.00 13.61 278 THR A O 1
ATOM 2197 N N . PHE A 1 275 ? 13.509 76.074 61.773 1.00 13.13 279 PHE A N 1
ATOM 2198 C CA . PHE A 1 275 ? 14.509 76.067 60.703 1.00 13.34 279 PHE A CA 1
ATOM 2199 C C . PHE A 1 275 ? 15.187 77.431 60.485 1.00 13.26 279 PHE A C 1
ATOM 2200 O O . PHE A 1 275 ? 14.511 78.438 60.275 1.00 13.54 279 PHE A O 1
ATOM 2208 N N . TYR A 1 276 ? 16.519 77.444 60.506 1.00 12.76 280 TYR A N 1
ATOM 2209 C CA . TYR A 1 276 ? 17.317 78.662 60.318 1.00 13.26 280 TYR A CA 1
ATOM 2210 C C . TYR A 1 276 ? 18.425 78.445 59.294 1.00 13.59 280 TYR A C 1
ATOM 2211 O O . TYR A 1 276 ? 18.747 77.315 58.940 1.00 13.45 280 TYR A O 1
ATOM 2220 N N . ILE A 1 277 ? 19.052 79.543 58.881 1.00 13.93 281 ILE A N 1
ATOM 2221 C CA . ILE A 1 277 ? 20.207 79.491 57.988 1.00 13.80 281 ILE A CA 1
ATOM 2222 C C . ILE A 1 277 ? 21.203 80.542 58.453 1.00 14.39 281 ILE A C 1
ATOM 2223 O O . ILE A 1 277 ? 20.847 81.490 59.159 1.00 15.45 281 ILE A O 1
ATOM 2228 N N . GLN A 1 278 ? 22.468 80.302 58.145 1.00 14.75 282 GLN A N 1
ATOM 2229 C CA . GLN A 1 278 ? 23.522 81.273 58.416 1.00 14.64 282 GLN A CA 1
ATOM 2230 C C . GLN A 1 278 ? 23.928 81.629 57.001 1.00 14.63 282 GLN A C 1
ATOM 2231 O O . GLN A 1 278 ? 23.838 80.790 56.100 1.00 15.31 282 GLN A O 1
ATOM 2237 N N . VAL A 1 279 ? 24.315 82.878 56.786 1.00 14.24 283 VAL A N 1
ATOM 2238 C CA . VAL A 1 279 ? 24.717 83.317 55.462 1.00 14.47 283 VAL A CA 1
ATOM 2239 C C . VAL A 1 279 ? 26.121 83.902 55.486 1.00 14.79 283 VAL A C 1
ATOM 2240 O O . VAL A 1 279 ? 26.487 84.639 56.401 1.00 14.94 283 VAL A O 1
ATOM 2244 N N . MET A 1 280 ? 26.917 83.504 54.501 1.00 14.65 284 MET A N 1
ATOM 2245 C CA . MET A 1 280 ? 28.283 83.980 54.351 1.00 14.71 284 MET A CA 1
ATOM 2246 C C . MET A 1 280 ? 28.456 84.349 52.887 1.00 14.71 284 MET A C 1
ATOM 2247 O O . MET A 1 280 ? 28.305 83.502 52.007 1.00 14.79 284 MET A O 1
ATOM 2252 N N . THR A 1 281 ? 28.721 85.623 52.625 1.00 14.80 285 THR A N 1
ATOM 2253 C CA . THR A 1 281 ? 28.919 86.086 51.257 1.00 15.75 285 THR A CA 1
ATOM 2254 C C . THR A 1 281 ? 30.251 85.557 50.745 1.00 16.36 285 THR A C 1
ATOM 2255 O O . THR A 1 281 ? 31.092 85.100 51.527 1.00 15.80 285 THR A O 1
ATOM 2259 N N . PHE A 1 282 ? 30.451 85.623 49.434 1.00 17.67 286 PHE A N 1
ATOM 2260 C CA . PHE A 1 282 ? 31.703 85.155 48.859 1.00 19.01 286 PHE A CA 1
ATOM 2261 C C . PHE A 1 282 ? 32.894 85.965 49.377 1.00 19.67 286 PHE A C 1
ATOM 2262 O O . PHE A 1 282 ? 33.991 85.431 49.527 1.00 20.16 286 PHE A O 1
ATOM 2270 N N . ASN A 1 283 ? 32.668 87.239 49.687 1.00 20.40 287 ASN A N 1
ATOM 2271 C CA . ASN A 1 283 ? 33.737 88.079 50.216 1.00 21.32 287 ASN A CA 1
ATOM 2272 C C . ASN A 1 283 ? 34.093 87.645 51.627 1.00 21.26 287 ASN A C 1
ATOM 2273 O O . ASN A 1 283 ? 35.271 87.560 51.972 1.00 21.56 287 ASN A O 1
ATOM 2278 N N . GLN A 1 284 ? 33.079 87.341 52.433 1.00 20.77 288 GLN A N 1
ATOM 2279 C CA . GLN A 1 284 ? 33.317 86.883 53.798 1.00 20.48 288 GLN A CA 1
ATOM 2280 C C . GLN A 1 284 ? 34.032 85.530 53.782 1.00 20.85 288 GLN A C 1
ATOM 2281 O O . GLN A 1 284 ? 34.819 85.229 54.681 1.00 20.60 288 GLN A O 1
ATOM 2287 N N . ALA A 1 285 ? 33.752 84.720 52.759 1.00 20.61 289 ALA A N 1
ATOM 2288 C CA . ALA A 1 285 ? 34.381 83.406 52.622 1.00 20.87 289 ALA A CA 1
ATOM 2289 C C . ALA A 1 285 ? 35.892 83.558 52.447 1.00 21.20 289 ALA A C 1
ATOM 2290 O O . ALA A 1 285 ? 36.659 82.669 52.816 1.00 21.01 289 ALA A O 1
ATOM 2292 N N . GLU A 1 286 ? 36.302 84.699 51.896 1.00 21.87 290 GLU A N 1
ATOM 2293 C CA . GLU A 1 286 ? 37.713 85.016 51.672 1.00 23.38 290 GLU A CA 1
ATOM 2294 C C . GLU A 1 286 ? 38.440 85.358 52.969 1.00 23.04 290 GLU A C 1
ATOM 2295 O O . GLU A 1 286 ? 39.626 85.076 53.113 1.00 23.21 290 GLU A O 1
ATOM 2301 N N . THR A 1 287 ? 37.724 85.979 53.901 1.00 22.63 291 THR A N 1
ATOM 2302 C CA . THR A 1 287 ? 38.306 86.395 55.171 1.00 21.90 291 THR A CA 1
ATOM 2303 C C . THR A 1 287 ? 38.142 85.428 56.344 1.00 21.13 291 THR A C 1
ATOM 2304 O O . THR A 1 287 ? 38.787 85.605 57.383 1.00 21.05 291 THR A O 1
ATOM 2308 N N . PHE A 1 288 ? 37.288 84.415 56.185 1.00 19.68 292 PHE A N 1
ATOM 2309 C CA . PHE A 1 288 ? 37.055 83.418 57.236 1.00 18.12 292 PHE A CA 1
ATOM 2310 C C . PHE A 1 288 ? 38.415 82.850 57.668 1.00 17.66 292 PHE A C 1
ATOM 2311 O O . PHE A 1 288 ? 39.231 82.485 56.822 1.00 17.26 292 PHE A O 1
ATOM 2319 N N . PRO A 1 289 ? 38.684 82.797 58.991 1.00 18.11 293 PRO A N 1
ATOM 2320 C CA . PRO A 1 289 ? 39.940 82.295 59.567 1.00 17.70 293 PRO A CA 1
ATOM 2321 C C . PRO A 1 289 ? 40.351 80.887 59.148 1.00 17.65 293 PRO A C 1
ATOM 2322 O O . PRO A 1 289 ? 41.534 80.544 59.171 1.00 18.04 293 PRO A O 1
ATOM 2326 N N . PHE A 1 290 ? 39.370 80.068 58.790 1.00 16.67 294 PHE A N 1
ATOM 2327 C CA . PHE A 1 290 ? 39.635 78.699 58.375 1.00 16.38 294 PHE A CA 1
ATOM 2328 C C . PHE A 1 290 ? 39.019 78.488 56.995 1.00 15.75 294 PHE A C 1
ATOM 2329 O O . PHE A 1 290 ? 38.624 79.443 56.329 1.00 15.30 294 PHE A O 1
ATOM 2337 N N . ASN A 1 291 ? 39.001 77.240 56.540 1.00 15.55 295 ASN A N 1
ATOM 2338 C CA . ASN A 1 291 ? 38.377 76.922 55.264 1.00 14.87 295 ASN A CA 1
ATOM 2339 C C . ASN A 1 291 ? 36.886 76.873 55.601 1.00 14.45 295 ASN A C 1
ATOM 2340 O O . ASN A 1 291 ? 36.463 76.082 56.445 1.00 14.71 295 ASN A O 1
ATOM 2345 N N . PRO A 1 292 ? 36.081 77.758 54.991 1.00 14.00 296 PRO A N 1
ATOM 2346 C CA . PRO A 1 292 ? 34.641 77.767 55.271 1.00 14.01 296 PRO A CA 1
ATOM 2347 C C . PRO A 1 292 ? 33.934 76.479 54.848 1.00 13.84 296 PRO A C 1
ATOM 2348 O O . PRO A 1 292 ? 32.827 76.192 55.311 1.00 14.58 296 PRO A O 1
ATOM 2352 N N . PHE A 1 293 ? 34.609 75.688 54.014 1.00 13.56 297 PHE A N 1
ATOM 2353 C CA . PHE A 1 293 ? 34.073 74.424 53.508 1.00 12.82 297 PHE A CA 1
ATOM 2354 C C . PHE A 1 293 ? 34.667 73.215 54.236 1.00 13.46 297 PHE A C 1
ATOM 2355 O O . PHE A 1 293 ? 34.542 72.077 53.775 1.00 13.29 297 PHE A O 1
ATOM 2363 N N . ASP A 1 294 ? 35.347 73.476 55.350 1.00 13.16 298 ASP A N 1
ATOM 2364 C CA . ASP A 1 294 ? 35.957 72.435 56.177 1.00 13.62 298 ASP A CA 1
ATOM 2365 C C . ASP A 1 294 ? 34.850 71.954 57.127 1.00 13.68 298 ASP A C 1
ATOM 2366 O O . ASP A 1 294 ? 34.398 72.710 57.996 1.00 14.14 298 ASP A O 1
ATOM 2371 N N . LEU A 1 295 ? 34.427 70.698 56.960 1.00 13.35 299 LEU A N 1
ATOM 2372 C CA . LEU A 1 295 ? 33.348 70.119 57.766 1.00 13.58 299 LEU A CA 1
ATOM 2373 C C . LEU A 1 295 ? 33.631 69.976 59.262 1.00 13.17 299 LEU A C 1
ATOM 2374 O O . LEU A 1 295 ? 32.721 69.680 60.038 1.00 13.58 299 LEU A O 1
ATOM 2379 N N . THR A 1 296 ? 34.882 70.177 59.672 1.00 13.50 300 THR A N 1
ATOM 2380 C CA . THR A 1 296 ? 35.235 70.090 61.093 1.00 13.64 300 THR A CA 1
ATOM 2381 C C . THR A 1 296 ? 35.168 71.475 61.749 1.00 13.82 300 THR A C 1
ATOM 2382 O O . THR A 1 296 ? 35.564 71.644 62.904 1.00 14.35 300 THR A O 1
ATOM 2386 N N . LYS A 1 297 ? 34.660 72.455 61.004 1.00 13.76 301 LYS A N 1
ATOM 2387 C CA . LYS A 1 297 ? 34.530 73.827 61.487 1.00 14.30 301 LYS A CA 1
ATOM 2388 C C . LYS A 1 297 ? 33.081 74.301 61.468 1.00 14.63 301 LYS A C 1
ATOM 2389 O O . LYS A 1 297 ? 32.282 73.865 60.633 1.00 14.59 301 LYS A O 1
ATOM 2395 N N . VAL A 1 298 ? 32.758 75.202 62.396 1.00 14.44 302 VAL A N 1
ATOM 2396 C CA . VAL A 1 298 ? 31.434 75.813 62.474 1.00 14.29 302 VAL A CA 1
ATOM 2397 C C . VAL A 1 298 ? 31.650 77.291 62.173 1.00 14.68 302 VAL A C 1
ATOM 2398 O O . VAL A 1 298 ? 32.795 77.759 62.131 1.00 15.09 302 VAL A O 1
ATOM 2402 N N . TRP A 1 299 ? 30.567 78.006 61.884 1.00 14.70 303 TRP A N 1
ATOM 2403 C CA . TRP A 1 299 ? 30.649 79.447 61.654 1.00 15.36 303 TRP A CA 1
ATOM 2404 C C . TRP A 1 299 ? 30.128 80.034 62.964 1.00 15.98 303 TRP A C 1
ATOM 2405 O O . TRP A 1 299 ? 28.968 79.812 63.325 1.00 16.20 303 TRP A O 1
ATOM 2416 N N . PRO A 1 300 ? 30.981 80.759 63.709 1.00 16.37 304 PRO A N 1
ATOM 2417 C CA . PRO A 1 300 ? 30.577 81.363 64.987 1.00 16.79 304 PRO A CA 1
ATOM 2418 C C . PRO A 1 300 ? 29.300 82.198 64.864 1.00 17.07 304 PRO A C 1
ATOM 2419 O O . PRO A 1 300 ? 29.165 83.003 63.944 1.00 17.62 304 PRO A O 1
ATOM 2423 N N . HIS A 1 301 ? 28.369 81.994 65.793 1.00 18.01 305 HIS A N 1
ATOM 2424 C CA . HIS A 1 301 ? 27.092 82.704 65.787 1.00 19.68 305 HIS A CA 1
ATOM 2425 C C . HIS A 1 301 ? 27.161 84.233 65.829 1.00 20.52 305 HIS A C 1
ATOM 2426 O O . HIS A 1 301 ? 26.354 84.904 65.186 1.00 19.89 305 HIS A O 1
ATOM 2433 N N . LYS A 1 302 ? 28.105 84.784 66.587 1.00 21.66 306 LYS A N 1
ATOM 2434 C CA . LYS A 1 302 ? 28.237 86.237 66.687 1.00 23.63 306 LYS A CA 1
ATOM 2435 C C . LYS A 1 302 ? 28.626 86.850 65.342 1.00 22.85 306 LYS A C 1
ATOM 2436 O O . LYS A 1 302 ? 28.159 87.935 64.981 1.00 23.19 306 LYS A O 1
ATOM 2442 N N . ASP A 1 303 ? 29.452 86.127 64.590 1.00 21.35 307 ASP A N 1
ATOM 2443 C CA . ASP A 1 303 ? 29.909 86.575 63.282 1.00 20.74 307 ASP A CA 1
ATOM 2444 C C . ASP A 1 303 ? 28.899 86.276 62.172 1.00 19.97 307 ASP A C 1
ATOM 2445 O O . ASP A 1 303 ? 28.779 87.042 61.217 1.00 19.05 307 ASP A O 1
ATOM 2450 N N . TYR A 1 304 ? 28.180 85.160 62.311 1.00 19.14 308 TYR A N 1
ATOM 2451 C CA . TYR A 1 304 ? 27.172 84.729 61.337 1.00 18.35 308 TYR A CA 1
ATOM 2452 C C . TYR A 1 304 ? 25.905 84.324 62.085 1.00 17.81 308 TYR A C 1
ATOM 2453 O O . TYR A 1 304 ? 25.682 83.145 62.362 1.00 17.67 308 TYR A O 1
ATOM 2462 N N . PRO A 1 305 ? 25.053 85.310 62.423 1.00 17.65 309 PRO A N 1
ATOM 2463 C CA . PRO A 1 305 ? 23.795 85.104 63.150 1.00 17.19 309 PRO A CA 1
ATOM 2464 C C . PRO A 1 305 ? 22.792 84.197 62.443 1.00 17.02 309 PRO A C 1
ATOM 2465 O O . PRO A 1 305 ? 22.688 84.208 61.213 1.00 16.34 309 PRO A O 1
ATOM 2469 N N . LEU A 1 306 ? 22.063 83.407 63.228 1.00 16.95 310 LEU A N 1
ATOM 2470 C CA . LEU A 1 306 ? 21.045 82.531 62.667 1.00 16.98 310 LEU A CA 1
ATOM 2471 C C . LEU A 1 306 ? 19.904 83.399 62.146 1.00 16.65 310 LEU A C 1
ATOM 2472 O O . LEU A 1 306 ? 19.502 84.374 62.790 1.00 17.33 310 LEU A O 1
ATOM 2477 N N . ILE A 1 307 ? 19.430 83.067 60.951 1.00 15.82 311 ILE A N 1
ATOM 2478 C CA . ILE A 1 307 ? 18.336 83.782 60.302 1.00 16.00 311 ILE A CA 1
ATOM 2479 C C . ILE A 1 307 ? 17.158 82.807 60.231 1.00 16.09 311 ILE A C 1
ATOM 2480 O O . ILE A 1 307 ? 17.249 81.773 59.572 1.00 16.51 311 ILE A O 1
ATOM 2485 N N . PRO A 1 308 ? 16.053 83.101 60.941 1.00 15.94 312 PRO A N 1
ATOM 2486 C CA . PRO A 1 308 ? 14.893 82.199 60.909 1.00 15.51 312 PRO A CA 1
ATOM 2487 C C . PRO A 1 308 ? 14.294 82.067 59.510 1.00 14.75 312 PRO A C 1
ATOM 2488 O O . PRO A 1 308 ? 14.261 83.031 58.739 1.00 14.65 312 PRO A O 1
ATOM 2492 N N . VAL A 1 309 ? 13.838 80.859 59.189 1.00 14.12 313 VAL A N 1
ATOM 2493 C CA . VAL A 1 309 ? 13.271 80.567 57.878 1.00 13.74 313 VAL A CA 1
ATOM 2494 C C . VAL A 1 309 ? 11.891 79.927 57.964 1.00 13.09 313 VAL A C 1
ATOM 2495 O O . VAL A 1 309 ? 10.968 80.348 57.266 1.00 13.70 313 VAL A O 1
ATOM 2499 N N . GLY A 1 310 ? 11.758 78.901 58.802 1.00 13.28 314 GLY A N 1
ATOM 2500 C CA . GLY A 1 310 ? 10.478 78.222 58.916 1.00 13.12 314 GLY A CA 1
ATOM 2501 C C . GLY A 1 310 ? 10.365 77.189 60.015 1.00 14.01 314 GLY A C 1
ATOM 2502 O O . GLY A 1 310 ? 11.134 77.206 60.974 1.00 14.23 314 GLY A O 1
ATOM 2503 N N . LYS A 1 311 ? 9.416 76.272 59.850 1.00 14.12 315 LYS A N 1
ATOM 2504 C CA . LYS A 1 311 ? 9.157 75.222 60.828 1.00 15.77 315 LYS A CA 1
ATOM 2505 C C . LYS A 1 311 ? 9.063 73.839 60.210 1.00 14.87 315 LYS A C 1
ATOM 2506 O O . LYS A 1 311 ? 8.510 73.673 59.121 1.00 14.78 315 LYS A O 1
ATOM 2512 N N . LEU A 1 312 ? 9.557 72.848 60.945 1.00 14.60 316 LEU A N 1
ATOM 2513 C CA . LEU A 1 312 ? 9.467 71.447 60.541 1.00 14.60 316 LEU A CA 1
ATOM 2514 C C . LEU A 1 312 ? 8.545 70.816 61.581 1.00 14.63 316 LEU A C 1
ATOM 2515 O O . LEU A 1 312 ? 8.790 70.936 62.782 1.00 14.47 316 LEU A O 1
ATOM 2520 N N . VAL A 1 313 ? 7.463 70.193 61.124 1.00 14.10 317 VAL A N 1
ATOM 2521 C CA . VAL A 1 313 ? 6.505 69.565 62.027 1.00 14.10 317 VAL A CA 1
ATOM 2522 C C . VAL A 1 313 ? 6.228 68.126 61.618 1.00 13.99 317 VAL A C 1
ATOM 2523 O O . VAL A 1 313 ? 5.926 67.860 60.455 1.00 14.36 317 VAL A O 1
ATOM 2527 N N . LEU A 1 314 ? 6.354 67.204 62.572 1.00 13.64 318 LEU A N 1
ATOM 2528 C CA . LEU A 1 314 ? 6.085 65.787 62.324 1.00 13.50 318 LEU A CA 1
ATOM 2529 C C . LEU A 1 314 ? 4.760 65.439 62.997 1.00 13.64 318 LEU A C 1
ATOM 2530 O O . LEU A 1 314 ? 4.655 65.440 64.225 1.00 14.03 318 LEU A O 1
ATOM 2535 N N . ASN A 1 315 ? 3.750 65.144 62.184 1.00 13.72 319 ASN A N 1
ATOM 2536 C CA . ASN A 1 315 ? 2.422 64.846 62.702 1.00 13.81 319 ASN A CA 1
ATOM 2537 C C . ASN A 1 315 ? 1.792 63.558 62.198 1.00 14.22 319 ASN A C 1
ATOM 2538 O O . ASN A 1 315 ? 0.600 63.332 62.413 1.00 14.22 319 ASN A O 1
ATOM 2543 N N . ARG A 1 316 ? 2.571 62.719 61.520 1.00 14.74 320 ARG A N 1
ATOM 2544 C CA . ARG A 1 316 ? 2.037 61.469 60.995 1.00 14.80 320 ARG A CA 1
ATOM 2545 C C . ARG A 1 316 ? 3.013 60.309 61.130 1.00 14.21 320 ARG A C 1
ATOM 2546 O O . ARG A 1 316 ? 4.164 60.401 60.706 1.00 14.82 320 ARG A O 1
ATOM 2554 N N . ASN A 1 317 ? 2.546 59.232 61.755 1.00 13.56 321 ASN A N 1
ATOM 2555 C CA . ASN A 1 317 ? 3.346 58.029 61.937 1.00 13.01 321 ASN A CA 1
ATOM 2556 C C . ASN A 1 317 ? 3.292 57.165 60.679 1.00 12.79 321 ASN A C 1
ATOM 2557 O O . ASN A 1 317 ? 2.368 57.281 59.872 1.00 12.45 321 ASN A O 1
ATOM 2562 N N . PRO A 1 318 ? 4.307 56.306 60.480 1.00 13.17 322 PRO A N 1
ATOM 2563 C CA . PRO A 1 318 ? 4.305 55.435 59.301 1.00 13.45 322 PRO A CA 1
ATOM 2564 C C . PRO A 1 318 ? 3.169 54.435 59.506 1.00 13.09 322 PRO A C 1
ATOM 2565 O O . PRO A 1 318 ? 2.787 54.162 60.651 1.00 13.46 322 PRO A O 1
ATOM 2569 N N . VAL A 1 319 ? 2.584 53.953 58.413 1.00 13.10 323 VAL A N 1
ATOM 2570 C CA . VAL A 1 319 ? 1.524 52.946 58.494 1.00 12.74 323 VAL A CA 1
ATOM 2571 C C . VAL A 1 319 ? 2.217 51.577 58.407 1.00 12.51 323 VAL A C 1
ATOM 2572 O O . VAL A 1 319 ? 1.874 50.642 59.134 1.00 12.60 323 VAL A O 1
ATOM 2576 N N . ASN A 1 320 ? 3.194 51.474 57.508 1.00 12.19 324 ASN A N 1
ATOM 2577 C CA . ASN A 1 320 ? 3.991 50.263 57.356 1.00 12.00 324 ASN A CA 1
ATOM 2578 C C . ASN A 1 320 ? 5.452 50.710 57.398 1.00 12.12 324 ASN A C 1
ATOM 2579 O O . ASN A 1 320 ? 5.912 51.454 56.527 1.00 12.09 324 ASN A O 1
ATOM 2584 N N . TYR A 1 321 ? 6.169 50.259 58.424 1.00 11.34 325 TYR A N 1
ATOM 2585 C CA . TYR A 1 321 ? 7.565 50.629 58.616 1.00 11.15 325 TYR A CA 1
ATOM 2586 C C . TYR A 1 321 ? 8.499 50.252 57.468 1.00 10.74 325 TYR A C 1
ATOM 2587 O O . TYR A 1 321 ? 9.278 51.083 57.012 1.00 10.98 325 TYR A O 1
ATOM 2596 N N . PHE A 1 322 ? 8.451 49.004 57.018 1.00 10.83 326 PHE A N 1
ATOM 2597 C CA . PHE A 1 322 ? 9.337 48.584 55.937 1.00 10.82 326 PHE A CA 1
ATOM 2598 C C . PHE A 1 322 ? 9.182 49.431 54.679 1.00 11.37 326 PHE A C 1
ATOM 2599 O O . PHE A 1 322 ? 10.163 49.927 54.133 1.00 11.58 326 PHE A O 1
ATOM 2607 N N . ALA A 1 323 ? 7.944 49.615 54.240 1.00 11.57 327 ALA A N 1
ATOM 2608 C CA . ALA A 1 323 ? 7.666 50.381 53.034 1.00 11.77 327 ALA A CA 1
ATOM 2609 C C . ALA A 1 323 ? 7.990 51.876 53.108 1.00 12.07 327 ALA A C 1
ATOM 2610 O O . ALA A 1 323 ? 8.532 52.448 52.159 1.00 12.31 327 ALA A O 1
ATOM 2612 N N . GLU A 1 324 ? 7.695 52.493 54.248 1.00 12.45 328 GLU A N 1
ATOM 2613 C CA . GLU A 1 324 ? 7.884 53.933 54.416 1.00 12.18 328 GLU A CA 1
ATOM 2614 C C . GLU A 1 324 ? 9.143 54.410 55.120 1.00 12.24 328 GLU A C 1
ATOM 2615 O O . GLU A 1 324 ? 9.516 55.581 54.991 1.00 12.74 328 GLU A O 1
ATOM 2621 N N . VAL A 1 325 ? 9.774 53.528 55.889 1.00 11.43 329 VAL A N 1
ATOM 2622 C CA . VAL A 1 325 ? 10.976 53.896 56.625 1.00 11.39 329 VAL A CA 1
ATOM 2623 C C . VAL A 1 325 ? 12.204 53.095 56.195 1.00 10.47 329 VAL A C 1
ATOM 2624 O O . VAL A 1 325 ? 13.225 53.678 55.820 1.00 10.99 329 VAL A O 1
ATOM 2628 N N . GLU A 1 326 ? 12.113 51.768 56.225 1.00 11.13 330 GLU A N 1
ATOM 2629 C CA . GLU A 1 326 ? 13.263 50.962 55.833 1.00 11.01 330 GLU A CA 1
ATOM 2630 C C . GLU A 1 326 ? 13.656 51.242 54.388 1.00 11.10 330 GLU A C 1
ATOM 2631 O O . GLU A 1 326 ? 14.841 51.304 54.071 1.00 11.92 330 GLU A O 1
ATOM 2637 N N . GLN A 1 327 ? 12.658 51.467 53.534 1.00 10.43 331 GLN A N 1
ATOM 2638 C CA . GLN A 1 327 ? 12.901 51.735 52.119 1.00 10.51 331 GLN A CA 1
ATOM 2639 C C . GLN A 1 327 ? 13.136 53.193 51.726 1.00 10.54 331 GLN A C 1
ATOM 2640 O O . GLN A 1 327 ? 13.458 53.462 50.569 1.00 11.22 331 GLN A O 1
ATOM 2646 N N . ILE A 1 328 ? 12.978 54.136 52.655 1.00 10.65 332 ILE A N 1
ATOM 2647 C CA . ILE A 1 328 ? 13.191 55.543 52.298 1.00 10.12 332 ILE A CA 1
ATOM 2648 C C . ILE A 1 328 ? 14.656 55.816 51.952 1.00 10.27 332 ILE A C 1
ATOM 2649 O O . ILE A 1 328 ? 15.567 55.235 52.544 1.00 9.75 332 ILE A O 1
ATOM 2654 N N . ALA A 1 329 ? 14.867 56.668 50.952 1.00 10.26 333 ALA A N 1
ATOM 2655 C CA . ALA A 1 329 ? 16.211 56.998 50.493 1.00 10.37 333 ALA A CA 1
ATOM 2656 C C . ALA A 1 329 ? 16.404 58.498 50.330 1.00 10.30 333 ALA A C 1
ATOM 2657 O O . ALA A 1 329 ? 15.649 59.142 49.608 1.00 10.55 333 ALA A O 1
ATOM 2659 N N . PHE A 1 330 ? 17.418 59.044 51.001 1.00 9.76 334 PHE A N 1
ATOM 2660 C CA . PHE A 1 330 ? 17.723 60.469 50.913 1.00 9.67 334 PHE A CA 1
ATOM 2661 C C . PHE A 1 330 ? 19.043 60.651 50.163 1.00 10.47 334 PHE A C 1
ATOM 2662 O O . PHE A 1 330 ? 20.036 60.007 50.503 1.00 10.80 334 PHE A O 1
ATOM 2670 N N . ASP A 1 331 ? 19.049 61.512 49.146 1.00 10.23 335 ASP A N 1
ATOM 2671 C CA . ASP A 1 331 ? 20.258 61.790 48.363 1.00 10.37 335 ASP A CA 1
ATOM 2672 C C . ASP A 1 331 ? 20.615 63.271 48.486 1.00 10.52 335 ASP A C 1
ATOM 2673 O O . ASP A 1 331 ? 19.852 64.131 48.037 1.00 10.69 335 ASP A O 1
ATOM 2678 N N . PRO A 1 332 ? 21.770 63.591 49.101 1.00 11.38 336 PRO A N 1
ATOM 2679 C CA . PRO A 1 332 ? 22.189 64.990 49.252 1.00 11.69 336 PRO A CA 1
ATOM 2680 C C . PRO A 1 332 ? 22.218 65.720 47.902 1.00 11.65 336 PRO A C 1
ATOM 2681 O O . PRO A 1 332 ? 22.059 66.942 47.850 1.00 11.50 336 PRO A O 1
ATOM 2685 N N . SER A 1 333 ? 22.401 64.957 46.821 1.00 11.06 337 SER A N 1
ATOM 2686 C CA . SER A 1 333 ? 22.438 65.502 45.467 1.00 10.70 337 SER A CA 1
ATOM 2687 C C . SER A 1 333 ? 21.064 65.950 44.952 1.00 10.94 337 SER A C 1
ATOM 2688 O O . SER A 1 333 ? 20.971 66.566 43.889 1.00 11.00 337 SER A O 1
ATOM 2691 N N . ASN A 1 334 ? 19.997 65.589 45.669 1.00 11.10 338 ASN A N 1
ATOM 2692 C CA . ASN A 1 334 ? 18.643 66.007 45.290 1.00 10.98 338 ASN A CA 1
ATOM 2693 C C . ASN A 1 334 ? 18.460 67.435 45.796 1.00 11.76 338 ASN A C 1
ATOM 2694 O O . ASN A 1 334 ? 18.026 67.653 46.935 1.00 12.21 338 ASN A O 1
ATOM 2699 N N . MET A 1 335 ? 18.866 68.397 44.970 1.00 11.99 339 MET A N 1
ATOM 2700 C CA . MET A 1 335 ? 18.756 69.815 45.306 1.00 12.48 339 MET A CA 1
ATOM 2701 C C . MET A 1 335 ? 18.053 70.522 44.162 1.00 12.67 339 MET A C 1
ATOM 2702 O O . MET A 1 335 ? 18.475 70.427 43.016 1.00 14.14 339 MET A O 1
ATOM 2707 N N . PRO A 1 336 ? 16.951 71.227 44.454 1.00 12.51 340 PRO A N 1
ATOM 2708 C CA . PRO A 1 336 ? 16.194 71.943 43.424 1.00 12.14 340 PRO A CA 1
ATOM 2709 C C . PRO A 1 336 ? 16.858 73.271 43.082 1.00 12.29 340 PRO A C 1
ATOM 2710 O O . PRO A 1 336 ? 17.784 73.699 43.767 1.00 12.02 340 PRO A O 1
ATOM 2714 N N . PRO A 1 337 ? 16.406 73.930 42.008 1.00 12.47 341 PRO A N 1
ATOM 2715 C CA . PRO A 1 337 ? 17.005 75.217 41.638 1.00 12.76 341 PRO A CA 1
ATOM 2716 C C . PRO A 1 337 ? 16.930 76.189 42.827 1.00 13.15 341 PRO A C 1
ATOM 2717 O O . PRO A 1 337 ? 15.898 76.282 43.501 1.00 13.05 341 PRO A O 1
ATOM 2721 N N . GLY A 1 338 ? 18.043 76.868 43.106 1.00 12.71 342 GLY A N 1
ATOM 2722 C CA . GLY A 1 338 ? 18.090 77.806 44.213 1.00 12.32 342 GLY A CA 1
ATOM 2723 C C . GLY A 1 338 ? 18.951 77.300 45.356 1.00 12.63 342 GLY A C 1
ATOM 2724 O O . GLY A 1 338 ? 19.333 78.064 46.245 1.00 12.58 342 GLY A O 1
ATOM 2725 N N . ILE A 1 339 ? 19.237 76.000 45.342 1.00 12.41 343 ILE A N 1
ATOM 2726 C CA . ILE A 1 339 ? 20.063 75.356 46.359 1.00 12.21 343 ILE A CA 1
ATOM 2727 C C . ILE A 1 339 ? 21.097 74.499 45.622 1.00 12.47 343 ILE A C 1
ATOM 2728 O O . ILE A 1 339 ? 20.741 73.683 44.771 1.00 11.62 343 ILE A O 1
ATOM 2733 N N . GLU A 1 340 ? 22.374 74.723 45.919 1.00 12.55 344 GLU A N 1
ATOM 2734 C CA . GLU A 1 340 ? 23.457 73.989 45.267 1.00 13.27 344 GLU A CA 1
ATOM 2735 C C . GLU A 1 340 ? 24.554 73.563 46.238 1.00 13.10 344 GLU A C 1
ATOM 2736 O O . GLU A 1 340 ? 24.569 73.968 47.400 1.00 13.38 344 GLU A O 1
ATOM 2742 N N . ALA A 1 341 ? 25.464 72.725 45.750 1.00 13.86 345 ALA A N 1
ATOM 2743 C CA . ALA A 1 341 ? 26.583 72.243 46.549 1.00 13.79 345 ALA A CA 1
ATOM 2744 C C . ALA A 1 341 ? 27.672 73.307 46.684 1.00 13.74 345 ALA A C 1
ATOM 2745 O O . ALA A 1 341 ? 27.738 74.255 45.898 1.00 13.96 345 ALA A O 1
ATOM 2747 N N . SER A 1 342 ? 28.476 73.173 47.732 1.00 13.98 346 SER A N 1
ATOM 2748 C CA . SER A 1 342 ? 29.610 74.062 47.966 1.00 13.61 346 SER A CA 1
ATOM 2749 C C . SER A 1 342 ? 30.825 73.165 47.689 1.00 13.67 346 SER A C 1
ATOM 2750 O O . SER A 1 342 ? 30.662 71.961 47.483 1.00 12.98 346 SER A O 1
ATOM 2753 N N . PRO A 1 343 ? 32.046 73.731 47.661 1.00 13.83 347 PRO A N 1
ATOM 2754 C CA . PRO A 1 343 ? 33.246 72.927 47.406 1.00 13.58 347 PRO A CA 1
ATOM 2755 C C . PRO A 1 343 ? 33.646 71.982 48.550 1.00 13.58 347 PRO A C 1
ATOM 2756 O O . PRO A 1 343 ? 34.693 71.340 48.472 1.00 14.60 347 PRO A O 1
ATOM 2760 N N . ASP A 1 344 ? 32.844 71.909 49.613 1.00 12.62 348 ASP A N 1
ATOM 2761 C CA . ASP A 1 344 ? 33.153 71.021 50.744 1.00 12.36 348 ASP A CA 1
ATOM 2762 C C . ASP A 1 344 ? 33.447 69.625 50.198 1.00 12.02 348 ASP A C 1
ATOM 2763 O O . ASP A 1 344 ? 32.551 68.960 49.681 1.00 11.49 348 ASP A O 1
ATOM 2768 N N . LYS A 1 345 ? 34.698 69.185 50.330 1.00 11.21 349 LYS A N 1
ATOM 2769 C CA . LYS A 1 345 ? 35.113 67.871 49.825 1.00 11.48 349 LYS A CA 1
ATOM 2770 C C . LYS A 1 345 ? 34.202 66.743 50.292 1.00 11.64 349 LYS A C 1
ATOM 2771 O O . LYS A 1 345 ? 33.880 65.836 49.521 1.00 11.62 349 LYS A O 1
ATOM 2777 N N . MET A 1 346 ? 33.791 66.802 51.556 1.00 10.79 350 MET A N 1
ATOM 2778 C CA . MET A 1 346 ? 32.917 65.785 52.126 1.00 11.69 350 MET A CA 1
ATOM 2779 C C . MET A 1 346 ? 31.567 65.762 51.413 1.00 11.39 350 MET A C 1
ATOM 2780 O O . MET A 1 346 ? 31.085 64.695 51.028 1.00 11.14 350 MET A O 1
ATOM 2785 N N . LEU A 1 347 ? 30.964 66.935 51.234 1.00 11.24 351 LEU A N 1
ATOM 2786 C CA . LEU A 1 347 ? 29.681 67.030 50.544 1.00 11.06 351 LEU A CA 1
ATOM 2787 C C . LEU A 1 347 ? 29.829 66.516 49.114 1.00 11.21 351 LEU A C 1
ATOM 2788 O O . LEU A 1 347 ? 28.980 65.767 48.627 1.00 12.12 351 LEU A O 1
ATOM 2793 N N . GLN A 1 348 ? 30.915 66.914 48.454 1.00 11.54 352 GLN A N 1
ATOM 2794 C CA . GLN A 1 348 ? 31.198 66.488 47.085 1.00 11.81 352 GLN A CA 1
ATOM 2795 C C . GLN A 1 348 ? 31.160 64.957 46.953 1.00 11.40 352 GLN A C 1
ATOM 2796 O O . GLN A 1 348 ? 30.576 64.422 46.007 1.00 12.27 352 GLN A O 1
ATOM 2802 N N . GLY A 1 349 ? 31.766 64.261 47.914 1.00 11.44 353 GLY A N 1
ATOM 2803 C CA . GLY A 1 349 ? 31.771 62.804 47.891 1.00 11.68 353 GLY A CA 1
ATOM 2804 C C . GLY A 1 349 ? 30.384 62.216 48.089 1.00 11.41 353 GLY A C 1
ATOM 2805 O O . GLY A 1 349 ? 30.035 61.206 47.476 1.00 11.31 353 GLY A O 1
ATOM 2806 N N . ARG A 1 350 ? 29.589 62.855 48.947 1.00 11.55 354 ARG A N 1
ATOM 2807 C CA . ARG A 1 350 ? 28.225 62.408 49.230 1.00 11.28 354 ARG A CA 1
ATOM 2808 C C . ARG A 1 350 ? 27.328 62.542 47.998 1.00 11.35 354 ARG A C 1
ATOM 2809 O O . ARG A 1 350 ? 26.345 61.810 47.860 1.00 11.01 354 ARG A O 1
ATOM 2817 N N . LEU A 1 351 ? 27.658 63.481 47.109 1.00 11.48 355 LEU A N 1
ATOM 2818 C CA . LEU A 1 351 ? 26.875 63.672 45.887 1.00 10.84 355 LEU A CA 1
ATOM 2819 C C . LEU A 1 351 ? 26.847 62.370 45.093 1.00 10.59 355 LEU A C 1
ATOM 2820 O O . LEU A 1 351 ? 25.843 62.035 44.473 1.00 11.30 355 LEU A O 1
ATOM 2825 N N . PHE A 1 352 ? 27.951 61.629 45.145 1.00 11.53 356 PHE A N 1
ATOM 2826 C CA . PHE A 1 352 ? 28.052 60.350 44.450 1.00 11.06 356 PHE A CA 1
ATOM 2827 C C . PHE A 1 352 ? 27.537 59.161 45.270 1.00 11.01 356 PHE A C 1
ATOM 2828 O O . PHE A 1 352 ? 26.738 58.356 44.785 1.00 10.80 356 PHE A O 1
ATOM 2836 N N . ALA A 1 353 ? 28.014 59.063 46.509 1.00 11.08 357 ALA A N 1
ATOM 2837 C CA . ALA A 1 353 ? 27.707 57.945 47.399 1.00 11.12 357 ALA A CA 1
ATOM 2838 C C . ALA A 1 353 ? 26.268 57.507 47.654 1.00 10.74 357 ALA A C 1
ATOM 2839 O O . ALA A 1 353 ? 25.991 56.306 47.650 1.00 11.20 357 ALA A O 1
ATOM 2841 N N . TYR A 1 354 ? 25.354 58.451 47.870 1.00 10.05 358 TYR A N 1
ATOM 2842 C CA . TYR A 1 354 ? 23.979 58.075 48.176 1.00 10.06 358 TYR A CA 1
ATOM 2843 C C . TYR A 1 354 ? 23.189 57.438 47.042 1.00 10.29 358 TYR A C 1
ATOM 2844 O O . TYR A 1 354 ? 22.601 56.370 47.236 1.00 10.98 358 TYR A O 1
ATOM 2853 N N . PRO A 1 355 ? 23.128 58.080 45.856 1.00 10.32 359 PRO A N 1
ATOM 2854 C CA . PRO A 1 355 ? 22.372 57.438 44.770 1.00 10.30 359 PRO A CA 1
ATOM 2855 C C . PRO A 1 355 ? 23.014 56.078 44.451 1.00 10.28 359 PRO A C 1
ATOM 2856 O O . PRO A 1 355 ? 22.320 55.097 44.169 1.00 10.28 359 PRO A O 1
ATOM 2860 N N . ASP A 1 356 ? 24.342 56.028 44.554 1.00 10.23 360 ASP A N 1
ATOM 2861 C CA . ASP A 1 356 ? 25.112 54.815 44.302 1.00 9.76 360 ASP A CA 1
ATOM 2862 C C . ASP A 1 356 ? 24.725 53.672 45.252 1.00 9.86 360 ASP A C 1
ATOM 2863 O O . ASP A 1 356 ? 24.430 52.561 44.807 1.00 9.79 360 ASP A O 1
ATOM 2868 N N . THR A 1 357 ? 24.715 53.947 46.557 1.00 9.85 361 THR A N 1
ATOM 2869 C CA . THR A 1 357 ? 24.362 52.921 47.537 1.00 9.77 361 THR A CA 1
ATOM 2870 C C . THR A 1 357 ? 22.876 52.558 47.447 1.00 10.04 361 THR A C 1
ATOM 2871 O O . THR A 1 357 ? 22.493 51.417 47.702 1.00 10.61 361 THR A O 1
ATOM 2875 N N . HIS A 1 358 ? 22.047 53.516 47.036 1.00 10.78 362 HIS A N 1
ATOM 2876 C CA . HIS A 1 358 ? 20.616 53.266 46.903 1.00 10.55 362 HIS A CA 1
ATOM 2877 C C . HIS A 1 358 ? 20.299 52.333 45.747 1.00 10.19 362 HIS A C 1
ATOM 2878 O O . HIS A 1 358 ? 19.384 51.515 45.841 1.00 10.51 362 HIS A O 1
ATOM 2885 N N . ARG A 1 359 ? 21.076 52.434 44.671 1.00 9.74 363 ARG A N 1
ATOM 2886 C CA . ARG A 1 359 ? 20.888 51.563 43.516 1.00 10.56 363 ARG A CA 1
ATOM 2887 C C . ARG A 1 359 ? 21.209 50.117 43.925 1.00 10.78 363 ARG A C 1
ATOM 2888 O O . ARG A 1 359 ? 20.631 49.166 43.397 1.00 10.80 363 ARG A O 1
ATOM 2896 N N . HIS A 1 360 ? 22.077 49.975 44.926 1.00 10.91 364 HIS A N 1
ATOM 2897 C CA . HIS A 1 360 ? 22.469 48.669 45.456 1.00 11.48 364 HIS A CA 1
ATOM 2898 C C . HIS A 1 360 ? 21.479 48.163 46.512 1.00 10.87 364 HIS A C 1
ATOM 2899 O O . HIS A 1 360 ? 20.895 47.084 46.369 1.00 11.35 364 HIS A O 1
ATOM 2906 N N . ARG A 1 361 ? 21.296 48.958 47.566 1.00 11.13 365 ARG A N 1
ATOM 2907 C CA . ARG A 1 361 ? 20.418 48.599 48.678 1.00 11.13 365 ARG A CA 1
ATOM 2908 C C . ARG A 1 361 ? 18.956 48.395 48.309 1.00 11.18 365 ARG A C 1
ATOM 2909 O O . ARG A 1 361 ? 18.317 47.452 48.785 1.00 11.91 365 ARG A O 1
ATOM 2917 N N . LEU A 1 362 ? 18.425 49.286 47.479 1.00 11.02 366 LEU A N 1
ATOM 2918 C CA . LEU A 1 362 ? 17.024 49.216 47.083 1.00 11.14 366 LEU A CA 1
ATOM 2919 C C . LEU A 1 362 ? 16.842 48.655 45.682 1.00 11.29 366 LEU A C 1
ATOM 2920 O O . LEU A 1 362 ? 16.077 47.715 45.483 1.00 13.68 366 LEU A O 1
ATOM 2925 N N . GLY A 1 363 ? 17.560 49.226 44.721 1.00 11.33 367 GLY A N 1
ATOM 2926 C CA . GLY A 1 363 ? 17.468 48.773 43.346 1.00 10.48 367 GLY A CA 1
ATOM 2927 C C . GLY A 1 363 ? 17.613 49.934 42.384 1.00 10.55 367 GLY A C 1
ATOM 2928 O O . GLY A 1 363 ? 17.472 51.090 42.788 1.00 10.17 367 GLY A O 1
ATOM 2929 N N . PRO A 1 364 ? 17.903 49.662 41.101 1.00 10.79 368 PRO A N 1
ATOM 2930 C CA . PRO A 1 364 ? 18.069 50.699 40.079 1.00 10.78 368 PRO A CA 1
ATOM 2931 C C . PRO A 1 364 ? 16.920 51.704 40.032 1.00 11.17 368 PRO A C 1
ATOM 2932 O O . PRO A 1 364 ? 17.148 52.900 39.852 1.00 11.25 368 PRO A O 1
ATOM 2936 N N . ASN A 1 365 ? 15.696 51.219 40.222 1.00 10.14 369 ASN A N 1
ATOM 2937 C CA . ASN A 1 365 ? 14.519 52.084 40.185 1.00 10.37 369 ASN A CA 1
ATOM 2938 C C . ASN A 1 365 ? 13.989 52.460 41.565 1.00 10.05 369 ASN A C 1
ATOM 2939 O O . ASN A 1 365 ? 12.784 52.606 41.746 1.00 10.71 369 ASN A O 1
ATOM 2944 N N . TYR A 1 366 ? 14.891 52.693 42.517 1.00 10.36 370 TYR A N 1
ATOM 2945 C CA . TYR A 1 366 ? 14.487 53.040 43.879 1.00 9.47 370 TYR A CA 1
ATOM 2946 C C . TYR A 1 366 ? 13.648 54.323 43.992 1.00 9.45 370 TYR A C 1
ATOM 2947 O O . TYR A 1 366 ? 12.860 54.464 44.935 1.00 11.04 370 TYR A O 1
ATOM 2956 N N . LEU A 1 367 ? 13.795 55.244 43.038 1.00 16.02 371 LEU A N 1
ATOM 2957 C CA . LEU A 1 367 ? 13.021 56.492 43.053 1.00 9.31 371 LEU A CA 1
ATOM 2958 C C . LEU A 1 367 ? 11.532 56.255 42.755 0.50 11.82 371 LEU A C 1
ATOM 2959 O O . LEU A 1 367 ? 10.711 57.156 42.910 0.50 10.55 371 LEU A O 1
ATOM 2964 N N A HIS A 1 368 ? 11.205 55.045 42.323 0.50 16.33 372 HIS A N 1
ATOM 2965 N N B HIS A 1 368 ? 11.219 55.049 42.265 0.50 13.67 372 HIS A N 1
ATOM 2966 C CA A HIS A 1 368 ? 9.828 54.706 42.018 0.50 18.83 372 HIS A CA 1
ATOM 2967 C CA B HIS A 1 368 ? 9.850 54.596 41.948 0.50 14.90 372 HIS A CA 1
ATOM 2968 C C A HIS A 1 368 ? 9.079 54.121 43.208 0.50 18.34 372 HIS A C 1
ATOM 2969 C C B HIS A 1 368 ? 9.070 54.233 43.230 0.50 15.39 372 HIS A C 1
ATOM 2970 O O A HIS A 1 368 ? 7.892 53.813 43.120 0.50 19.44 372 HIS A O 1
ATOM 2971 O O B HIS A 1 368 ? 7.829 54.264 43.258 0.50 16.34 372 HIS A O 1
ATOM 2984 N N . ILE A 1 369 ? 9.812 53.828 44.277 1.00 15.61 373 ILE A N 1
ATOM 2985 C CA . ILE A 1 369 ? 9.215 53.349 45.534 1.00 13.88 373 ILE A CA 1
ATOM 2986 C C . ILE A 1 369 ? 8.420 54.550 46.023 1.00 13.06 373 ILE A C 1
ATOM 2987 O O . ILE A 1 369 ? 8.962 55.646 46.114 1.00 13.26 373 ILE A O 1
ATOM 2992 N N . PRO A 1 370 ? 7.115 54.377 46.280 1.00 12.79 374 PRO A N 1
ATOM 2993 C CA . PRO A 1 370 ? 6.251 55.476 46.738 1.00 12.46 374 PRO A CA 1
ATOM 2994 C C . PRO A 1 370 ? 6.847 56.570 47.631 1.00 11.74 374 PRO A C 1
ATOM 2995 O O . PRO A 1 370 ? 6.761 57.758 47.303 1.00 12.20 374 PRO A O 1
ATOM 2999 N N . VAL A 1 371 ? 7.454 56.177 48.744 1.00 11.63 375 VAL A N 1
ATOM 3000 C CA . VAL A 1 371 ? 8.026 57.146 49.669 1.00 10.64 375 VAL A CA 1
ATOM 3001 C C . VAL A 1 371 ? 9.173 57.968 49.064 1.00 10.16 375 VAL A C 1
ATOM 3002 O O . VAL A 1 371 ? 9.430 59.089 49.503 1.00 11.39 375 VAL A O 1
ATOM 3006 N N . ASN A 1 372 ? 9.827 57.439 48.033 1.00 11.34 376 ASN A N 1
ATOM 3007 C CA . ASN A 1 372 ? 10.941 58.150 47.395 1.00 11.57 376 ASN A CA 1
ATOM 3008 C C . ASN A 1 372 ? 10.538 58.950 46.158 1.00 10.53 376 ASN A C 1
ATOM 3009 O O . ASN A 1 372 ? 11.327 59.732 45.634 1.00 8.39 376 ASN A O 1
ATOM 3014 N N A CYS A 1 373 ? 9.294 58.762 45.733 0.50 14.95 377 CYS A N 1
ATOM 3015 N N B CYS A 1 373 ? 9.325 58.714 45.666 0.50 13.71 377 CYS A N 1
ATOM 3016 C CA A CYS A 1 373 ? 8.741 59.443 44.560 0.50 17.22 377 CYS A CA 1
ATOM 3017 C CA B CYS A 1 373 ? 8.817 59.403 44.475 0.50 15.65 377 CYS A CA 1
ATOM 3018 C C A CYS A 1 373 ? 8.578 60.947 44.734 0.50 16.87 377 CYS A C 1
ATOM 3019 C C B CYS A 1 373 ? 8.613 60.899 44.711 0.50 15.95 377 CYS A C 1
ATOM 3020 O O A CYS A 1 373 ? 8.111 61.409 45.779 0.50 18.34 377 CYS A O 1
ATOM 3021 O O B CYS A 1 373 ? 8.126 61.309 45.768 0.50 17.05 377 CYS A O 1
ATOM 3026 N N . PRO A 1 374 ? 9.006 61.733 43.732 1.00 17.51 378 PRO A N 1
ATOM 3027 C CA . PRO A 1 374 ? 8.866 63.192 43.814 1.00 15.80 378 PRO A CA 1
ATOM 3028 C C . PRO A 1 374 ? 7.436 63.431 43.305 1.00 15.55 378 PRO A C 1
ATOM 3029 O O . PRO A 1 374 ? 7.220 63.963 42.213 1.00 14.95 378 PRO A O 1
ATOM 3033 N N . TYR A 1 375 ? 6.465 62.992 44.105 1.00 15.82 379 TYR A N 1
ATOM 3034 C CA . TYR A 1 375 ? 5.058 63.062 43.730 1.00 16.03 379 TYR A CA 1
ATOM 3035 C C . TYR A 1 375 ? 4.452 64.440 43.515 1.00 16.05 379 TYR A C 1
ATOM 3036 O O . TYR A 1 375 ? 3.352 64.544 42.977 1.00 16.71 379 TYR A O 1
ATOM 3045 N N . ARG A 1 376 ? 5.165 65.491 43.914 1.00 16.57 380 ARG A N 1
ATOM 3046 C CA . ARG A 1 376 ? 4.681 66.858 43.725 1.00 17.16 380 ARG A CA 1
ATOM 3047 C C . ARG A 1 376 ? 5.266 67.452 42.442 1.00 16.69 380 ARG A C 1
ATOM 3048 O O . ARG A 1 376 ? 5.036 68.623 42.128 1.00 16.50 380 ARG A O 1
ATOM 3056 N N . ALA A 1 377 ? 6.003 66.635 41.694 1.00 16.58 381 ALA A N 1
ATOM 3057 C CA . ALA A 1 377 ? 6.608 67.075 40.442 1.00 17.44 381 ALA A CA 1
ATOM 3058 C C . ALA A 1 377 ? 6.371 66.027 39.363 1.00 17.74 381 ALA A C 1
ATOM 3059 O O . ALA A 1 377 ? 6.229 64.845 39.661 1.00 18.35 381 ALA A O 1
ATOM 3061 N N . ARG A 1 378 ? 6.306 66.455 38.107 1.00 17.55 382 ARG A N 1
ATOM 3062 C CA . ARG A 1 378 ? 6.134 65.490 37.038 1.00 17.82 382 ARG A CA 1
ATOM 3063 C C . ARG A 1 378 ? 7.520 65.079 36.562 1.00 16.40 382 ARG A C 1
ATOM 3064 O O . ARG A 1 378 ? 8.298 65.927 36.116 1.00 15.46 382 ARG A O 1
ATOM 3072 N N . VAL A 1 379 ? 7.846 63.801 36.704 1.00 15.11 383 VAL A N 1
ATOM 3073 C CA . VAL A 1 379 ? 9.134 63.306 36.245 1.00 14.32 383 VAL A CA 1
ATOM 3074 C C . VAL A 1 379 ? 8.978 63.044 34.754 1.00 13.96 383 VAL A C 1
ATOM 3075 O O . VAL A 1 379 ? 8.124 62.260 34.335 1.00 15.15 383 VAL A O 1
ATOM 3079 N N . ALA A 1 380 ? 9.777 63.749 33.960 1.00 12.77 384 ALA A N 1
ATOM 3080 C CA . ALA A 1 380 ? 9.741 63.632 32.508 1.00 12.37 384 ALA A CA 1
ATOM 3081 C C . ALA A 1 380 ? 11.174 63.745 31.993 1.00 11.71 384 ALA A C 1
ATOM 3082 O O . ALA A 1 380 ? 11.834 64.769 32.168 1.00 11.76 384 ALA A O 1
ATOM 3084 N N . ASN A 1 381 ? 11.662 62.677 31.376 1.00 11.66 385 ASN A N 1
ATOM 3085 C CA . ASN A 1 381 ? 13.025 62.665 30.872 1.00 11.41 385 ASN A CA 1
ATOM 3086 C C . ASN A 1 381 ? 13.231 61.573 29.831 1.00 10.97 385 ASN A C 1
ATOM 3087 O O . ASN A 1 381 ? 12.269 61.051 29.259 1.00 11.31 385 ASN A O 1
ATOM 3092 N N . TYR A 1 382 ? 14.490 61.198 29.631 1.00 11.31 386 TYR A N 1
ATOM 3093 C CA . TYR A 1 382 ? 14.849 60.193 28.644 1.00 10.69 386 TYR A CA 1
ATOM 3094 C C . TYR A 1 382 ? 15.405 58.901 29.243 1.00 10.31 386 TYR A C 1
ATOM 3095 O O . TYR A 1 382 ? 16.070 58.114 28.564 1.00 11.10 386 TYR A O 1
ATOM 3104 N N . GLN A 1 383 ? 15.094 58.685 30.517 1.00 10.77 387 GLN A N 1
ATOM 3105 C CA . GLN A 1 383 ? 15.519 57.495 31.239 1.00 10.62 387 GLN A CA 1
ATOM 3106 C C . GLN A 1 383 ? 14.437 56.435 31.056 1.00 10.54 387 GLN A C 1
ATOM 3107 O O . GLN A 1 383 ? 13.244 56.744 31.102 1.00 10.93 387 GLN A O 1
ATOM 3113 N N . ARG A 1 384 ? 14.855 55.193 30.827 1.00 10.21 388 ARG A N 1
ATOM 3114 C CA . ARG A 1 384 ? 13.915 54.101 30.592 1.00 9.97 388 ARG A CA 1
ATOM 3115 C C . ARG A 1 384 ? 14.375 52.763 31.152 1.00 10.60 388 ARG A C 1
ATOM 3116 O O . ARG A 1 384 ? 15.557 52.563 31.425 1.00 10.96 388 ARG A O 1
ATOM 3124 N N . ASP A 1 385 ? 13.407 51.865 31.332 1.00 10.87 389 ASP A N 1
ATOM 3125 C CA . ASP A 1 385 ? 13.643 50.490 31.757 1.00 10.87 389 ASP A CA 1
ATOM 3126 C C . ASP A 1 385 ? 14.268 50.240 33.131 1.00 11.14 389 ASP A C 1
ATOM 3127 O O . ASP A 1 385 ? 13.953 50.931 34.099 1.00 11.22 389 ASP A O 1
ATOM 3132 N N . GLY A 1 386 ? 15.139 49.232 33.208 1.00 11.40 390 GLY A N 1
ATOM 3133 C CA . GLY A 1 386 ? 15.766 48.874 34.470 1.00 11.78 390 GLY A CA 1
ATOM 3134 C C . GLY A 1 386 ? 14.877 47.894 35.223 1.00 12.75 390 GLY A C 1
ATOM 3135 O O . GLY A 1 386 ? 13.666 47.874 34.998 1.00 12.45 390 GLY A O 1
ATOM 3136 N N . PRO A 1 387 ? 15.441 47.062 36.118 1.00 13.29 391 PRO A N 1
ATOM 3137 C CA . PRO A 1 387 ? 14.650 46.089 36.882 1.00 14.46 391 PRO A CA 1
ATOM 3138 C C . PRO A 1 387 ? 13.549 46.715 37.726 1.00 15.35 391 PRO A C 1
ATOM 3139 O O . PRO A 1 387 ? 13.698 47.834 38.229 1.00 15.27 391 PRO A O 1
ATOM 3143 N N . MET A 1 388 ? 12.449 45.979 37.876 1.00 15.78 392 MET A N 1
ATOM 3144 C CA . MET A 1 388 ? 11.301 46.431 38.650 1.00 17.79 392 MET A CA 1
ATOM 3145 C C . MET A 1 388 ? 10.837 47.824 38.236 1.00 18.98 392 MET A C 1
ATOM 3146 O O . MET A 1 388 ? 10.683 48.716 39.077 1.00 18.78 392 MET A O 1
ATOM 3151 N N . CYS A 1 389 ? 10.688 48.015 36.925 1.00 20.32 393 CYS A N 1
ATOM 3152 C CA . CYS A 1 389 ? 10.208 49.274 36.366 1.00 22.70 393 CYS A CA 1
ATOM 3153 C C . CYS A 1 389 ? 8.734 49.283 36.742 1.00 25.01 393 CYS A C 1
ATOM 3154 O O . CYS A 1 389 ? 7.915 48.572 36.144 1.00 24.64 393 CYS A O 1
ATOM 3157 N N . MET A 1 390 ? 8.412 50.104 37.737 1.00 27.52 394 MET A N 1
ATOM 3158 C CA . MET A 1 390 ? 7.073 50.170 38.303 1.00 29.87 394 MET A CA 1
ATOM 3159 C C . MET A 1 390 ? 5.968 51.101 37.820 1.00 30.14 394 MET A C 1
ATOM 3160 O O . MET A 1 390 ? 4.891 51.124 38.420 1.00 31.26 394 MET A O 1
ATOM 3165 N N . GLN A 1 391 ? 6.186 51.835 36.740 1.00 30.12 395 GLN A N 1
ATOM 3166 C CA . GLN A 1 391 ? 5.154 52.741 36.237 1.00 30.00 395 GLN A CA 1
ATOM 3167 C C . GLN A 1 391 ? 4.945 52.372 34.769 1.00 29.35 395 GLN A C 1
ATOM 3168 O O . GLN A 1 391 ? 5.190 51.216 34.412 1.00 30.11 395 GLN A O 1
ATOM 3174 N N . ASP A 1 392 ? 4.417 53.260 33.922 1.00 26.53 396 ASP A N 1
ATOM 3175 C CA . ASP A 1 392 ? 4.311 52.839 32.524 1.00 24.21 396 ASP A CA 1
ATOM 3176 C C . ASP A 1 392 ? 5.591 53.160 31.758 1.00 20.22 396 ASP A C 1
ATOM 3177 O O . ASP A 1 392 ? 5.600 53.200 30.532 1.00 18.45 396 ASP A O 1
ATOM 3182 N N . ASN A 1 393 ? 6.662 53.429 32.503 1.00 17.41 397 ASN A N 1
ATOM 3183 C CA . ASN A 1 393 ? 7.973 53.677 31.911 1.00 14.82 397 ASN A CA 1
ATOM 3184 C C . ASN A 1 393 ? 7.931 54.808 30.873 1.00 13.92 397 ASN A C 1
ATOM 3185 O O . ASN A 1 393 ? 8.632 54.768 29.855 1.00 13.28 397 ASN A O 1
ATOM 3190 N N . GLN A 1 394 ? 7.096 55.810 31.152 1.00 13.18 398 GLN A N 1
ATOM 3191 C CA . GLN A 1 394 ? 6.900 56.975 30.291 1.00 12.29 398 GLN A CA 1
ATOM 3192 C C . GLN A 1 394 ? 6.274 56.662 28.928 1.00 11.80 398 GLN A C 1
ATOM 3193 O O . GLN A 1 394 ? 6.400 57.425 27.971 1.00 12.02 398 GLN A O 1
ATOM 3199 N N . GLY A 1 395 ? 5.563 55.538 28.880 1.00 12.08 399 GLY A N 1
ATOM 3200 C CA . GLY A 1 395 ? 4.856 55.115 27.684 1.00 12.06 399 GLY A CA 1
ATOM 3201 C C . GLY A 1 395 ? 5.621 55.060 26.379 1.00 12.05 399 GLY A C 1
ATOM 3202 O O . GLY A 1 395 ? 6.713 54.493 26.304 1.00 12.13 399 GLY A O 1
ATOM 3203 N N . GLY A 1 396 ? 5.011 55.623 25.337 1.00 12.17 400 GLY A N 1
ATOM 3204 C CA . GLY A 1 396 ? 5.627 55.632 24.026 1.00 11.95 400 GLY A CA 1
ATOM 3205 C C . GLY A 1 396 ? 6.326 56.931 23.678 1.00 11.86 400 GLY A C 1
ATOM 3206 O O . GLY A 1 396 ? 6.624 57.172 22.507 1.00 12.28 400 GLY A O 1
ATOM 3207 N N . ALA A 1 397 ? 6.597 57.763 24.682 1.00 11.01 401 ALA A N 1
ATOM 3208 C CA . ALA A 1 397 ? 7.266 59.044 24.455 1.00 10.78 401 ALA A CA 1
ATOM 3209 C C . ALA A 1 397 ? 8.654 58.850 23.846 1.00 11.57 401 ALA A C 1
ATOM 3210 O O . ALA A 1 397 ? 9.370 57.914 24.213 1.00 11.46 401 ALA A O 1
ATOM 3212 N N . PRO A 1 398 ? 9.029 59.702 22.873 1.00 11.59 402 PRO A N 1
ATOM 3213 C CA . PRO A 1 398 ? 10.343 59.627 22.218 1.00 11.78 402 PRO A CA 1
ATOM 3214 C C . PRO A 1 398 ? 11.413 59.555 23.317 1.00 11.58 402 PRO A C 1
ATOM 3215 O O . PRO A 1 398 ? 11.409 60.360 24.254 1.00 11.95 402 PRO A O 1
ATOM 3219 N N . ASN A 1 399 ? 12.320 58.588 23.201 1.00 11.76 403 ASN A N 1
ATOM 3220 C CA . ASN A 1 399 ? 13.337 58.358 24.227 1.00 12.01 403 ASN A CA 1
ATOM 3221 C C . ASN A 1 399 ? 14.747 58.919 24.025 1.00 11.55 403 ASN A C 1
ATOM 3222 O O . ASN A 1 399 ? 15.678 58.508 24.722 1.00 12.02 403 ASN A O 1
ATOM 3227 N N . TYR A 1 400 ? 14.916 59.845 23.088 1.00 10.81 404 TYR A N 1
ATOM 3228 C CA . TYR A 1 400 ? 16.234 60.428 22.845 1.00 10.45 404 TYR A CA 1
ATOM 3229 C C . TYR A 1 400 ? 16.114 61.947 22.781 1.00 10.27 404 TYR A C 1
ATOM 3230 O O . TYR A 1 400 ? 15.072 62.481 22.388 1.00 10.18 404 TYR A O 1
ATOM 3239 N N . TYR A 1 401 ? 17.184 62.630 23.176 1.00 10.20 405 TYR A N 1
ATOM 3240 C CA . TYR A 1 401 ? 17.228 64.086 23.194 1.00 10.67 405 TYR A CA 1
ATOM 3241 C C . TYR A 1 401 ? 18.521 64.548 22.521 1.00 10.65 405 TYR A C 1
ATOM 3242 O O . TYR A 1 401 ? 19.598 64.027 22.816 1.00 11.60 405 TYR A O 1
ATOM 3251 N N . PRO A 1 402 ? 18.435 65.534 21.608 1.00 11.25 406 PRO A N 1
ATOM 3252 C CA . PRO A 1 402 ? 17.215 66.233 21.180 1.00 11.26 406 PRO A CA 1
ATOM 3253 C C . PRO A 1 402 ? 16.371 65.414 20.204 1.00 11.07 406 PRO A C 1
ATOM 3254 O O . PRO A 1 402 ? 16.855 64.452 19.603 1.00 10.87 406 PRO A O 1
ATOM 3258 N N . ASN A 1 403 ? 15.118 65.830 20.035 1.00 11.47 407 ASN A N 1
ATOM 3259 C CA . ASN A 1 403 ? 14.184 65.172 19.121 1.00 11.86 407 ASN A CA 1
ATOM 3260 C C . ASN A 1 403 ? 13.203 66.193 18.540 1.00 12.58 407 ASN A C 1
ATOM 3261 O O . ASN A 1 403 ? 13.016 67.282 19.100 1.00 12.87 407 ASN A O 1
ATOM 3266 N N . SER A 1 404 ? 12.572 65.829 17.426 1.00 12.35 408 SER A N 1
ATOM 3267 C CA . SER A 1 404 ? 11.607 66.704 16.760 1.00 12.88 408 SER A CA 1
ATOM 3268 C C . SER A 1 404 ? 10.185 66.191 16.979 1.00 13.42 408 SER A C 1
ATOM 3269 O O . SER A 1 404 ? 9.294 66.466 16.171 1.00 13.59 408 SER A O 1
ATOM 3272 N N . PHE A 1 405 ? 9.961 65.478 18.081 1.00 12.48 409 PHE A N 1
ATOM 3273 C CA . PHE A 1 405 ? 8.649 64.902 18.337 1.00 12.89 409 PHE A CA 1
ATOM 3274 C C . PHE A 1 405 ? 7.895 65.301 19.606 1.00 13.27 409 PHE A C 1
ATOM 3275 O O . PHE A 1 405 ? 7.003 64.580 20.053 1.00 13.96 409 PHE A O 1
ATOM 3283 N N . GLY A 1 406 ? 8.244 66.459 20.163 1.00 13.52 410 GLY A N 1
ATOM 3284 C CA . GLY A 1 406 ? 7.551 66.971 21.336 1.00 13.81 410 GLY A CA 1
ATOM 3285 C C . GLY A 1 406 ? 7.843 66.417 22.715 1.00 13.98 410 GLY A C 1
ATOM 3286 O O . GLY A 1 406 ? 7.092 66.697 23.655 1.00 13.59 410 GLY A O 1
ATOM 3287 N N . ALA A 1 407 ? 8.917 65.646 22.851 1.00 13.50 411 ALA A N 1
ATOM 3288 C CA . ALA A 1 407 ? 9.296 65.067 24.143 1.00 13.53 411 ALA A CA 1
ATOM 3289 C C . ALA A 1 407 ? 9.849 66.180 25.075 1.00 13.31 411 ALA A C 1
ATOM 3290 O O . ALA A 1 407 ? 10.073 67.310 24.630 1.00 12.71 411 ALA A O 1
ATOM 3292 N N . PRO A 1 408 ? 10.072 65.882 26.377 1.00 12.79 412 PRO A N 1
ATOM 3293 C CA . PRO A 1 408 ? 10.575 66.859 27.356 1.00 13.11 412 PRO A CA 1
ATOM 3294 C C . PRO A 1 408 ? 11.749 67.752 26.948 1.00 13.24 412 PRO A C 1
ATOM 3295 O O . PRO A 1 408 ? 12.720 67.294 26.346 1.00 13.24 412 PRO A O 1
ATOM 3299 N N . GLU A 1 409 ? 11.659 69.025 27.325 1.00 13.13 413 GLU A N 1
ATOM 3300 C CA . GLU A 1 409 ? 12.687 70.014 27.011 1.00 14.02 413 GLU A CA 1
ATOM 3301 C C . GLU A 1 409 ? 13.368 70.576 28.249 1.00 14.07 413 GLU A C 1
ATOM 3302 O O . GLU A 1 409 ? 12.732 70.764 29.286 1.00 14.30 413 GLU A O 1
ATOM 3308 N N . GLN A 1 410 ? 14.658 70.874 28.123 1.00 14.84 414 GLN A N 1
ATOM 3309 C CA . GLN A 1 410 ? 15.428 71.453 29.224 1.00 15.41 414 GLN A CA 1
ATOM 3310 C C . GLN A 1 410 ? 14.918 72.870 29.510 1.00 16.57 414 GLN A C 1
ATOM 3311 O O . GLN A 1 410 ? 14.375 73.535 28.622 1.00 16.20 414 GLN A O 1
ATOM 3317 N N . GLN A 1 411 ? 15.090 73.313 30.752 1.00 17.61 415 GLN A N 1
ATOM 3318 C CA . GLN A 1 411 ? 14.645 74.631 31.198 1.00 19.15 415 GLN A CA 1
ATOM 3319 C C . GLN A 1 411 ? 15.865 75.460 31.607 1.00 19.64 415 GLN A C 1
ATOM 3320 O O . GLN A 1 411 ? 16.374 75.313 32.715 1.00 19.79 415 GLN A O 1
ATOM 3326 N N . PRO A 1 412 ? 16.340 76.351 30.716 1.00 20.56 416 PRO A N 1
ATOM 3327 C CA . PRO A 1 412 ? 17.506 77.217 30.945 1.00 21.45 416 PRO A CA 1
ATOM 3328 C C . PRO A 1 412 ? 17.577 77.931 32.299 1.00 21.99 416 PRO A C 1
ATOM 3329 O O . PRO A 1 412 ? 18.661 78.095 32.856 1.00 22.69 416 PRO A O 1
ATOM 3333 N N . SER A 1 413 ? 16.432 78.340 32.836 1.00 22.52 417 SER A N 1
ATOM 3334 C CA . SER A 1 413 ? 16.403 79.023 34.127 1.00 22.94 417 SER A CA 1
ATOM 3335 C C . SER A 1 413 ? 16.953 78.138 35.246 1.00 23.17 417 SER A C 1
ATOM 3336 O O . SER A 1 413 ? 17.443 78.645 36.254 1.00 23.88 417 SER A O 1
ATOM 3339 N N . ALA A 1 414 ? 16.879 76.817 35.059 1.00 22.22 418 ALA A N 1
ATOM 3340 C CA . ALA A 1 414 ? 17.371 75.855 36.048 1.00 21.83 418 ALA A CA 1
ATOM 3341 C C . ALA A 1 414 ? 18.879 75.618 35.983 1.00 21.79 418 ALA A C 1
ATOM 3342 O O . ALA A 1 414 ? 19.403 74.760 36.696 1.00 22.19 418 ALA A O 1
ATOM 3344 N N . LEU A 1 415 ? 19.572 76.369 35.131 1.00 21.95 419 LEU A N 1
ATOM 3345 C CA . LEU A 1 415 ? 21.018 76.224 34.980 1.00 22.44 419 LEU A CA 1
ATOM 3346 C C . LEU A 1 415 ? 21.753 76.586 36.273 1.00 22.26 419 LEU A C 1
ATOM 3347 O O . LEU A 1 415 ? 21.405 77.560 36.942 1.00 21.89 419 LEU A O 1
ATOM 3352 N N . GLU A 1 416 ? 22.773 75.801 36.607 1.00 22.69 420 GLU A N 1
ATOM 3353 C CA . GLU A 1 416 ? 23.565 75.998 37.821 1.00 23.44 420 GLU A CA 1
ATOM 3354 C C . GLU A 1 416 ? 24.420 77.265 37.802 1.00 23.46 420 GLU A C 1
ATOM 3355 O O . GLU A 1 416 ? 24.645 77.855 36.747 1.00 22.70 420 GLU A O 1
ATOM 3361 N N . HIS A 1 417 ? 24.906 77.652 38.981 1.00 23.61 421 HIS A N 1
ATOM 3362 C CA . HIS A 1 417 ? 25.738 78.842 39.170 1.00 24.02 421 HIS A CA 1
ATOM 3363 C C . HIS A 1 417 ? 27.199 78.613 38.777 1.00 24.29 421 HIS A C 1
ATOM 3364 O O . HIS A 1 417 ? 27.828 77.658 39.237 1.00 24.48 421 HIS A O 1
ATOM 3371 N N . SER A 1 418 ? 27.737 79.522 37.960 1.00 24.41 422 SER A N 1
ATOM 3372 C CA . SER A 1 418 ? 29.119 79.447 37.476 1.00 24.77 422 SER A CA 1
ATOM 3373 C C . SER A 1 418 ? 30.110 80.134 38.408 1.00 25.37 422 SER A C 1
ATOM 3374 O O . SER A 1 418 ? 29.887 81.265 38.835 1.00 25.80 422 SER A O 1
ATOM 3377 N N . ILE A 1 419 ? 31.228 79.463 38.670 1.00 25.91 423 ILE A N 1
ATOM 3378 C CA . ILE A 1 419 ? 32.282 79.979 39.543 1.00 26.13 423 ILE A CA 1
ATOM 3379 C C . ILE A 1 419 ? 33.647 79.597 38.975 1.00 26.37 423 ILE A C 1
ATOM 3380 O O . ILE A 1 419 ? 33.824 78.492 38.462 1.00 25.74 423 ILE A O 1
ATOM 3385 N N . GLN A 1 420 ? 34.598 80.523 39.064 1.00 26.51 424 GLN A N 1
ATOM 3386 C CA . GLN A 1 420 ? 35.966 80.301 38.600 1.00 27.00 424 GLN A CA 1
ATOM 3387 C C . GLN A 1 420 ? 36.821 79.878 39.797 1.00 26.57 424 GLN A C 1
ATOM 3388 O O . GLN A 1 420 ? 36.801 80.534 40.841 1.00 26.57 424 GLN A O 1
ATOM 3394 N N . TYR A 1 421 ? 37.547 78.772 39.657 1.00 25.58 425 TYR A N 1
ATOM 3395 C CA . TYR A 1 421 ? 38.411 78.282 40.732 1.00 25.26 425 TYR A CA 1
ATOM 3396 C C . TYR A 1 421 ? 39.883 78.410 40.347 1.00 25.78 425 TYR A C 1
ATOM 3397 O O . TYR A 1 421 ? 40.240 78.275 39.177 1.00 26.46 425 TYR A O 1
ATOM 3406 N N . SER A 1 422 ? 40.738 78.685 41.327 1.00 26.23 426 SER A N 1
ATOM 3407 C CA . SER A 1 422 ? 42.167 78.820 41.057 1.00 26.75 426 SER A CA 1
ATOM 3408 C C . SER A 1 422 ? 42.969 77.690 41.691 1.00 26.20 426 SER A C 1
ATOM 3409 O O . SER A 1 422 ? 42.628 77.199 42.769 1.00 25.46 426 SER A O 1
ATOM 3412 N N . GLY A 1 423 ? 44.030 77.278 41.003 1.00 26.12 427 GLY A N 1
ATOM 3413 C CA . GLY A 1 423 ? 44.879 76.210 41.503 1.00 25.12 427 GLY A CA 1
ATOM 3414 C C . GLY A 1 423 ? 44.915 75.002 40.587 1.00 24.61 427 GLY A C 1
ATOM 3415 O O . GLY A 1 423 ? 44.062 74.845 39.711 1.00 24.34 427 GLY A O 1
ATOM 3416 N N . GLU A 1 424 ? 45.915 74.149 40.787 1.00 23.87 428 GLU A N 1
ATOM 3417 C CA . GLU A 1 424 ? 46.078 72.944 39.984 1.00 23.32 428 GLU A CA 1
ATOM 3418 C C . GLU A 1 424 ? 45.051 71.885 40.349 1.00 21.47 428 GLU A C 1
ATOM 3419 O O . GLU A 1 424 ? 44.473 71.913 41.437 1.00 20.38 428 GLU A O 1
ATOM 3425 N N . VAL A 1 425 ? 44.818 70.961 39.423 1.00 20.09 429 VAL A N 1
ATOM 3426 C CA . VAL A 1 425 ? 43.901 69.857 39.663 1.00 18.61 429 VAL A CA 1
ATOM 3427 C C . VAL A 1 425 ? 44.766 68.738 40.222 1.00 17.96 429 VAL A C 1
ATOM 3428 O O . VAL A 1 425 ? 45.546 68.125 39.499 1.00 18.38 429 VAL A O 1
ATOM 3432 N N . ARG A 1 426 ? 44.682 68.540 41.533 1.00 17.09 430 ARG A N 1
ATOM 3433 C CA . ARG A 1 426 ? 45.456 67.504 42.210 1.00 16.60 430 ARG A CA 1
ATOM 3434 C C . ARG A 1 426 ? 44.889 67.246 43.603 1.00 15.01 430 ARG A C 1
ATOM 3435 O O . ARG A 1 426 ? 43.874 67.833 43.988 1.00 14.18 430 ARG A O 1
ATOM 3443 N N . ARG A 1 427 ? 45.549 66.358 44.343 1.00 14.09 431 ARG A N 1
ATOM 3444 C CA . ARG A 1 427 ? 45.141 66.001 45.699 1.00 13.81 431 ARG A CA 1
ATOM 3445 C C . ARG A 1 427 ? 45.843 66.901 46.714 1.00 14.37 431 ARG A C 1
ATOM 3446 O O . ARG A 1 427 ? 47.042 66.750 46.962 1.00 15.48 431 ARG A O 1
ATOM 3454 N N . PHE A 1 428 ? 45.102 67.849 47.280 1.00 13.96 432 PHE A N 1
ATOM 3455 C CA . PHE A 1 428 ? 45.655 68.776 48.270 1.00 14.23 432 PHE A CA 1
ATOM 3456 C C . PHE A 1 428 ? 45.464 68.237 49.678 1.00 14.96 432 PHE A C 1
ATOM 3457 O O . PHE A 1 428 ? 44.341 67.943 50.097 1.00 14.85 432 PHE A O 1
ATOM 3465 N N . ASN A 1 429 ? 46.562 68.123 50.418 1.00 15.00 433 ASN A N 1
ATOM 3466 C CA . ASN A 1 429 ? 46.488 67.607 51.778 1.00 15.69 433 ASN A CA 1
ATOM 3467 C C . ASN A 1 429 ? 45.816 68.588 52.741 1.00 15.90 433 ASN A C 1
ATOM 3468 O O . ASN A 1 429 ? 46.118 69.785 52.733 1.00 15.82 433 ASN A O 1
ATOM 3473 N N . THR A 1 430 ? 44.873 68.080 53.534 1.00 14.49 434 THR A N 1
ATOM 3474 C CA . THR A 1 430 ? 44.169 68.907 54.512 1.00 14.43 434 THR A CA 1
ATOM 3475 C C . THR A 1 430 ? 44.307 68.332 55.914 1.00 14.55 434 THR A C 1
ATOM 3476 O O . THR A 1 430 ? 43.627 68.776 56.839 1.00 14.72 434 THR A O 1
ATOM 3480 N N . ALA A 1 431 ? 45.182 67.345 56.071 1.00 14.11 435 ALA A N 1
ATOM 3481 C CA . ALA A 1 431 ? 45.393 66.734 57.374 1.00 15.12 435 ALA A CA 1
ATOM 3482 C C . ALA A 1 431 ? 45.919 67.772 58.362 1.00 16.02 435 ALA A C 1
ATOM 3483 O O . ALA A 1 431 ? 45.591 67.728 59.548 1.00 16.34 435 ALA A O 1
ATOM 3485 N N . ASN A 1 432 ? 46.698 68.727 57.850 1.00 16.29 436 ASN A N 1
ATOM 3486 C CA . ASN A 1 432 ? 47.302 69.775 58.670 1.00 17.92 436 ASN A CA 1
ATOM 3487 C C . ASN A 1 432 ? 46.532 71.088 58.809 1.00 18.20 436 ASN A C 1
ATOM 3488 O O . ASN A 1 432 ? 47.103 72.098 59.231 1.00 18.66 436 ASN A O 1
ATOM 3493 N N . ASP A 1 433 ? 45.264 71.108 58.405 1.00 17.51 437 ASP A N 1
ATOM 3494 C CA . ASP A 1 433 ? 44.463 72.312 58.602 1.00 17.89 437 ASP A CA 1
ATOM 3495 C C . ASP A 1 433 ? 44.282 72.390 60.120 1.00 17.29 437 ASP A C 1
ATOM 3496 O O . ASP A 1 433 ? 44.622 71.440 60.833 1.00 16.89 437 ASP A O 1
ATOM 3501 N N . ASP A 1 434 ? 43.763 73.503 60.625 1.00 17.16 438 ASP A N 1
ATOM 3502 C CA . ASP A 1 434 ? 43.587 73.648 62.067 1.00 17.02 438 ASP A CA 1
ATOM 3503 C C . ASP A 1 434 ? 42.701 72.547 62.651 1.00 16.61 438 ASP A C 1
ATOM 3504 O O . ASP A 1 434 ? 41.564 72.359 62.224 1.00 16.81 438 ASP A O 1
ATOM 3509 N N . ASN A 1 435 ? 43.227 71.842 63.649 1.00 16.00 439 ASN A N 1
ATOM 3510 C CA . ASN A 1 435 ? 42.498 70.752 64.290 1.00 15.35 439 ASN A CA 1
ATOM 3511 C C . ASN A 1 435 ? 42.155 71.003 65.758 1.00 16.05 439 ASN A C 1
ATOM 3512 O O . ASN A 1 435 ? 41.450 70.193 66.365 1.00 15.87 439 ASN A O 1
ATOM 3517 N N . VAL A 1 436 ? 42.610 72.125 66.321 1.00 16.25 440 VAL A N 1
ATOM 3518 C CA . VAL A 1 436 ? 42.389 72.396 67.749 1.00 16.89 440 VAL A CA 1
ATOM 3519 C C . VAL A 1 436 ? 41.707 73.690 68.215 1.00 16.98 440 VAL A C 1
ATOM 3520 O O . VAL A 1 436 ? 41.057 73.697 69.262 1.00 17.25 440 VAL A O 1
ATOM 3524 N N . THR A 1 437 ? 41.854 74.773 67.457 1.00 17.48 441 THR A N 1
ATOM 3525 C CA . THR A 1 437 ? 41.292 76.072 67.842 1.00 17.83 441 THR A CA 1
ATOM 3526 C C . THR A 1 437 ? 39.812 76.124 68.208 1.00 17.84 441 THR A C 1
ATOM 3527 O O . THR A 1 437 ? 39.462 76.588 69.297 1.00 17.45 441 THR A O 1
ATOM 3531 N N . GLN A 1 438 ? 38.941 75.679 67.307 1.00 17.27 442 GLN A N 1
ATOM 3532 C CA . GLN A 1 438 ? 37.514 75.699 67.600 1.00 16.92 442 GLN A CA 1
ATOM 3533 C C . GLN A 1 438 ? 37.157 74.691 68.689 1.00 17.30 442 GLN A C 1
ATOM 3534 O O . GLN A 1 438 ? 36.149 74.849 69.381 1.00 17.88 442 GLN A O 1
ATOM 3540 N N . VAL A 1 439 ? 37.995 73.670 68.852 1.00 17.18 443 VAL A N 1
ATOM 3541 C CA . VAL A 1 439 ? 37.774 72.649 69.872 1.00 17.86 443 VAL A CA 1
ATOM 3542 C C . VAL A 1 439 ? 38.062 73.265 71.244 1.00 18.23 443 VAL A C 1
ATOM 3543 O O . VAL A 1 439 ? 37.381 72.961 72.223 1.00 18.21 443 VAL A O 1
ATOM 3547 N N . ARG A 1 440 ? 39.071 74.134 71.303 1.00 18.28 444 ARG A N 1
ATOM 3548 C CA . ARG A 1 440 ? 39.443 74.812 72.542 1.00 18.55 444 ARG A CA 1
ATOM 3549 C C . ARG A 1 440 ? 38.309 75.743 72.979 1.00 18.68 444 ARG A C 1
ATOM 3550 O O . ARG A 1 440 ? 37.962 75.803 74.161 1.00 18.62 444 ARG A O 1
ATOM 3558 N N . ALA A 1 441 ? 37.712 76.439 72.013 1.00 18.71 445 ALA A N 1
ATOM 3559 C CA . ALA A 1 441 ? 36.604 77.348 72.293 1.00 19.25 445 ALA A CA 1
ATOM 3560 C C . ALA A 1 441 ? 35.430 76.579 72.896 1.00 19.58 445 ALA A C 1
ATOM 3561 O O . ALA A 1 441 ? 34.768 77.063 73.812 1.00 19.90 445 ALA A O 1
ATOM 3563 N N . PHE A 1 442 ? 35.186 75.377 72.380 1.00 19.16 446 PHE A N 1
ATOM 3564 C CA . PHE A 1 442 ? 34.107 74.531 72.876 1.00 19.20 446 PHE A CA 1
ATOM 3565 C C . PHE A 1 442 ? 34.392 74.092 74.315 1.00 19.86 446 PHE A C 1
ATOM 3566 O O . PHE A 1 442 ? 33.546 74.238 75.197 1.00 19.93 446 PHE A O 1
ATOM 3574 N N . TYR A 1 443 ? 35.599 73.580 74.540 1.00 20.47 447 TYR A N 1
ATOM 3575 C CA . TYR A 1 443 ? 36.013 73.093 75.853 1.00 22.14 447 TYR A CA 1
ATOM 3576 C C . TYR A 1 443 ? 36.007 74.181 76.923 1.00 22.72 447 TYR A C 1
ATOM 3577 O O . TYR A 1 443 ? 35.442 74.001 78.003 1.00 22.40 447 TYR A O 1
ATOM 3586 N N . VAL A 1 444 ? 36.609 75.318 76.587 1.00 23.34 448 VAL A N 1
ATOM 3587 C CA . VAL A 1 444 ? 36.730 76.453 77.496 1.00 23.91 448 VAL A CA 1
ATOM 3588 C C . VAL A 1 444 ? 35.484 77.332 77.647 1.00 24.81 448 VAL A C 1
ATOM 3589 O O . VAL A 1 444 ? 35.003 77.544 78.763 1.00 25.17 448 VAL A O 1
ATOM 3593 N N . ASN A 1 445 ? 34.947 77.814 76.528 1.00 24.92 449 ASN A N 1
ATOM 3594 C CA . ASN A 1 445 ? 33.796 78.718 76.551 1.00 25.22 449 ASN A CA 1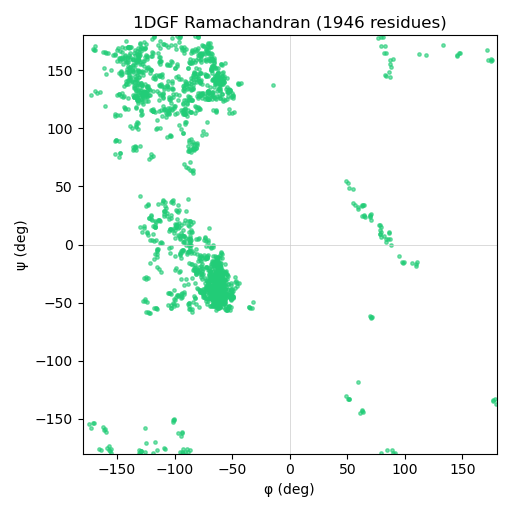
ATOM 3595 C C . ASN A 1 445 ? 32.389 78.145 76.552 1.00 25.10 449 ASN A C 1
ATOM 3596 O O . ASN A 1 445 ? 31.481 78.752 77.117 1.00 25.89 449 ASN A O 1
ATOM 3601 N N . VAL A 1 446 ? 32.181 77.025 75.872 1.00 24.58 450 VAL A N 1
ATOM 3602 C CA . VAL A 1 446 ? 30.845 76.447 75.812 1.00 24.36 450 VAL A CA 1
ATOM 3603 C C . VAL A 1 446 ? 30.517 75.569 77.016 1.00 24.18 450 VAL A C 1
ATOM 3604 O O . VAL A 1 446 ? 29.479 75.743 77.656 1.00 24.68 450 VAL A O 1
ATOM 3608 N N . LEU A 1 447 ? 31.415 74.646 77.340 1.00 23.57 451 LEU A N 1
ATOM 3609 C CA . LEU A 1 447 ? 31.206 73.747 78.467 1.00 23.22 451 LEU A CA 1
ATOM 3610 C C . LEU A 1 447 ? 31.569 74.384 79.803 1.00 23.71 451 LEU A C 1
ATOM 3611 O O . LEU A 1 447 ? 32.384 75.310 79.863 1.00 23.14 451 LEU A O 1
ATOM 3616 N N . ASN A 1 448 ? 30.910 73.922 80.864 1.00 24.14 452 ASN A N 1
ATOM 3617 C CA . ASN A 1 448 ? 31.202 74.400 82.210 1.00 24.54 452 ASN A CA 1
ATOM 3618 C C . ASN A 1 448 ? 32.046 73.309 82.864 1.00 24.84 452 ASN A C 1
ATOM 3619 O O . ASN A 1 448 ? 32.267 72.257 82.258 1.00 24.40 452 ASN A O 1
ATOM 3624 N N . GLU A 1 449 ? 32.481 73.522 84.102 1.00 25.60 453 GLU A N 1
ATOM 3625 C CA . GLU A 1 449 ? 33.332 72.536 84.757 1.00 26.49 453 GLU A CA 1
ATOM 3626 C C . GLU A 1 449 ? 32.773 71.118 84.897 1.00 25.88 453 GLU A C 1
ATOM 3627 O O . GLU A 1 449 ? 33.489 70.149 84.635 1.00 25.91 453 GLU A O 1
ATOM 3633 N N . GLU A 1 450 ? 31.505 70.979 85.276 1.00 25.45 454 GLU A N 1
ATOM 3634 C CA . GLU A 1 450 ? 30.937 69.640 85.421 1.00 25.38 454 GLU A CA 1
ATOM 3635 C C . GLU A 1 450 ? 30.784 68.940 84.070 1.00 24.03 454 GLU A C 1
ATOM 3636 O O . GLU A 1 450 ? 30.905 67.720 83.982 1.00 22.95 454 GLU A O 1
ATOM 3642 N N . GLN A 1 451 ? 30.543 69.720 83.019 1.00 23.12 455 GLN A N 1
ATOM 3643 C CA . GLN A 1 451 ? 30.393 69.171 81.674 1.00 22.42 455 GLN A CA 1
ATOM 3644 C C . GLN A 1 451 ? 31.749 68.716 81.133 1.00 22.47 455 GLN A C 1
ATOM 3645 O O . GLN A 1 451 ? 31.846 67.705 80.434 1.00 22.08 455 GLN A O 1
ATOM 3651 N N . ARG A 1 452 ? 32.802 69.448 81.482 1.00 22.11 456 ARG A N 1
ATOM 3652 C CA . ARG A 1 452 ? 34.146 69.082 81.064 1.00 21.59 456 ARG A CA 1
ATOM 3653 C C . ARG A 1 452 ? 34.558 67.806 81.794 1.00 21.03 456 ARG A C 1
ATOM 3654 O O . ARG A 1 452 ? 35.228 66.941 81.226 1.00 20.53 456 ARG A O 1
ATOM 3662 N N . LYS A 1 453 ? 34.124 67.691 83.048 1.00 20.76 457 LYS A N 1
ATOM 3663 C CA . LYS A 1 453 ? 34.416 66.531 83.886 1.00 20.74 457 LYS A CA 1
ATOM 3664 C C . LYS A 1 453 ? 33.809 65.270 83.267 1.00 19.93 457 LYS A C 1
ATOM 3665 O O . LYS A 1 453 ? 34.493 64.261 83.111 1.00 19.99 457 LYS A O 1
ATOM 3671 N N . ARG A 1 454 ? 32.527 65.342 82.910 1.00 19.33 458 ARG A N 1
ATOM 3672 C CA . ARG A 1 454 ? 31.837 64.212 82.293 1.00 19.14 458 ARG A CA 1
ATOM 3673 C C . ARG A 1 454 ? 32.437 63.869 80.931 1.00 18.47 458 ARG A C 1
ATOM 3674 O O . ARG A 1 454 ? 32.594 62.697 80.599 1.00 18.46 458 ARG A O 1
ATOM 3682 N N . LEU A 1 455 ? 32.785 64.895 80.156 1.00 18.25 459 LEU A N 1
ATOM 3683 C CA . LEU A 1 455 ? 33.389 64.696 78.839 1.00 18.00 459 LEU A CA 1
ATOM 3684 C C . LEU A 1 455 ? 34.652 63.852 78.978 1.00 18.35 459 LEU A C 1
ATOM 3685 O O . LEU A 1 455 ? 34.828 62.858 78.272 1.00 17.98 459 LEU A O 1
ATOM 3690 N N . CYS A 1 456 ? 35.510 64.240 79.919 1.00 18.68 460 CYS A N 1
ATOM 3691 C CA . CYS A 1 456 ? 36.756 63.525 80.168 1.00 18.57 460 CYS A CA 1
ATOM 3692 C C . CYS A 1 456 ? 36.511 62.114 80.682 1.00 18.36 460 CYS A C 1
ATOM 3693 O O . CYS A 1 456 ? 37.227 61.185 80.314 1.00 18.85 460 CYS A O 1
ATOM 3696 N N . GLU A 1 457 ? 35.502 61.960 81.535 1.00 18.37 461 GLU A N 1
ATOM 3697 C CA . GLU A 1 457 ? 35.164 60.652 82.083 1.00 18.66 461 GLU A CA 1
ATOM 3698 C C . GLU A 1 457 ? 34.624 59.717 80.995 1.00 18.62 461 GLU A C 1
ATOM 3699 O O . GLU A 1 457 ? 34.953 58.528 80.968 1.00 18.29 461 GLU A O 1
ATOM 3705 N N . ASN A 1 458 ? 33.816 60.269 80.091 1.00 18.05 462 ASN A N 1
ATOM 3706 C CA . ASN A 1 458 ? 33.233 59.497 78.991 1.00 17.45 462 ASN A CA 1
ATOM 3707 C C . ASN A 1 458 ? 34.320 59.004 78.034 1.00 17.10 462 ASN A C 1
ATOM 3708 O O . ASN A 1 458 ? 34.323 57.837 77.633 1.00 17.10 462 ASN A O 1
ATOM 3713 N N . ILE A 1 459 ? 35.249 59.895 77.688 1.00 16.64 463 ILE A N 1
ATOM 3714 C CA . ILE A 1 459 ? 36.357 59.551 76.798 1.00 16.37 463 ILE A CA 1
ATOM 3715 C C . ILE A 1 459 ? 37.229 58.487 77.454 1.00 16.71 463 ILE A C 1
ATOM 3716 O O . ILE A 1 459 ? 37.438 57.414 76.890 1.00 16.87 463 ILE A O 1
ATOM 3721 N N . ALA A 1 460 ? 37.693 58.772 78.668 1.00 16.67 464 ALA A N 1
ATOM 3722 C CA . ALA A 1 460 ? 38.550 57.847 79.405 1.00 16.85 464 ALA A CA 1
ATOM 3723 C C . ALA A 1 460 ? 37.923 56.464 79.603 1.00 16.30 464 ALA A C 1
ATOM 3724 O O . ALA A 1 460 ? 38.616 55.451 79.511 1.00 16.64 464 ALA A O 1
ATOM 3726 N N . GLY A 1 461 ? 36.615 56.429 79.848 1.00 16.10 465 GLY A N 1
ATOM 3727 C CA . GLY A 1 461 ? 35.918 55.168 80.043 1.00 16.68 465 GLY A CA 1
ATOM 3728 C C . GLY A 1 461 ? 35.976 54.249 78.834 1.00 17.64 465 GLY A C 1
ATOM 3729 O O . GLY A 1 461 ? 35.871 53.028 78.966 1.00 18.14 465 GLY A O 1
ATOM 3730 N N . HIS A 1 462 ? 36.145 54.832 77.649 1.00 18.01 466 HIS A N 1
ATOM 3731 C CA . HIS A 1 462 ? 36.224 54.052 76.417 1.00 17.97 466 HIS A CA 1
ATOM 3732 C C . HIS A 1 462 ? 37.679 53.865 75.979 1.00 17.86 466 HIS A C 1
ATOM 3733 O O . HIS A 1 462 ? 38.106 52.750 75.667 1.00 17.80 466 HIS A O 1
ATOM 3740 N N . LEU A 1 463 ? 38.432 54.964 75.980 1.00 17.28 467 LEU A N 1
ATOM 3741 C CA . LEU A 1 463 ? 39.841 54.972 75.588 1.00 17.38 467 LEU A CA 1
ATOM 3742 C C . LEU A 1 463 ? 40.720 54.045 76.439 1.00 17.66 467 LEU A C 1
ATOM 3743 O O . LEU A 1 463 ? 41.755 53.569 75.969 1.00 17.67 467 LEU A O 1
ATOM 3748 N N . LYS A 1 464 ? 40.296 53.768 77.672 1.00 18.07 468 LYS A N 1
ATOM 3749 C CA . LYS A 1 464 ? 41.069 52.905 78.566 1.00 18.44 468 LYS A CA 1
ATOM 3750 C C . LYS A 1 464 ? 41.288 51.485 78.036 1.00 18.61 468 LYS A C 1
ATOM 3751 O O . LYS A 1 464 ? 42.229 50.804 78.446 1.00 18.30 468 LYS A O 1
ATOM 3757 N N . ASP A 1 465 ? 40.437 51.050 77.109 1.00 18.30 469 ASP A N 1
ATOM 3758 C CA . ASP A 1 465 ? 40.567 49.713 76.543 1.00 18.38 469 ASP A CA 1
ATOM 3759 C C . ASP A 1 465 ? 41.494 49.618 75.329 1.00 17.86 469 ASP A C 1
ATOM 3760 O O . ASP A 1 465 ? 41.761 48.524 74.832 1.00 17.90 469 ASP A O 1
ATOM 3765 N N . ALA A 1 466 ? 41.983 50.762 74.857 1.00 17.01 470 ALA A N 1
ATOM 3766 C CA . ALA A 1 466 ? 42.917 50.789 73.734 1.00 17.69 470 ALA A CA 1
ATOM 3767 C C . ALA A 1 466 ? 44.331 50.629 74.307 1.00 18.22 470 ALA A C 1
ATOM 3768 O O . ALA A 1 466 ? 44.554 50.906 75.490 1.00 18.31 470 ALA A O 1
ATOM 3770 N N . GLN A 1 467 ? 45.278 50.171 73.489 1.00 17.86 471 GLN A N 1
ATOM 3771 C CA . GLN A 1 467 ? 46.660 49.988 73.949 1.00 17.88 471 GLN A CA 1
ATOM 3772 C C . GLN A 1 467 ? 47.261 51.288 74.464 1.00 17.76 471 GLN A C 1
ATOM 3773 O O . GLN A 1 467 ? 46.853 52.374 74.050 1.00 16.97 471 GLN A O 1
ATOM 3779 N N . ILE A 1 468 ? 48.245 51.169 75.352 1.00 17.90 472 ILE A N 1
ATOM 3780 C CA . ILE A 1 468 ? 48.888 52.341 75.938 1.00 18.44 472 ILE A CA 1
ATOM 3781 C C . ILE A 1 468 ? 49.444 53.326 74.909 1.00 18.37 472 ILE A C 1
ATOM 3782 O O . ILE A 1 468 ? 49.259 54.537 75.060 1.00 18.55 472 ILE A O 1
ATOM 3787 N N . PHE A 1 469 ? 50.092 52.821 73.857 1.00 17.92 473 PHE A N 1
ATOM 3788 C CA . PHE A 1 469 ? 50.650 53.714 72.847 1.00 17.98 473 PHE A CA 1
ATOM 3789 C C . PHE A 1 469 ? 49.559 54.529 72.149 1.00 18.27 473 PHE A C 1
ATOM 3790 O O . PHE A 1 469 ? 49.791 55.679 71.758 1.00 19.01 473 PHE A O 1
ATOM 3798 N N . ILE A 1 470 ? 48.371 53.940 72.011 1.00 17.49 474 ILE A N 1
ATOM 3799 C CA . ILE A 1 470 ? 47.237 54.624 71.395 1.00 16.82 474 ILE A CA 1
ATOM 3800 C C . ILE A 1 470 ? 46.688 55.657 72.390 1.00 17.04 474 ILE A C 1
ATOM 3801 O O . ILE A 1 470 ? 46.322 56.771 72.002 1.00 16.73 474 ILE A O 1
ATOM 3806 N N . GLN A 1 471 ? 46.674 55.290 73.673 1.00 17.43 475 GLN A N 1
ATOM 3807 C CA . GLN A 1 471 ? 46.210 56.191 74.731 1.00 18.49 475 GLN A CA 1
ATOM 3808 C C . GLN A 1 471 ? 47.113 57.427 74.783 1.00 19.22 475 GLN A C 1
ATOM 3809 O O . GLN A 1 471 ? 46.629 58.558 74.872 1.00 19.17 475 GLN A O 1
ATOM 3815 N N . LYS A 1 472 ? 48.425 57.195 74.721 1.00 20.36 476 LYS A N 1
ATOM 3816 C CA . LYS A 1 472 ? 49.415 58.270 74.753 1.00 21.39 476 LYS A CA 1
ATOM 3817 C C . LYS A 1 472 ? 49.226 59.253 73.605 1.00 21.11 476 LYS A C 1
ATOM 3818 O O . LYS A 1 472 ? 49.176 60.467 73.825 1.00 21.06 476 LYS A O 1
ATOM 3824 N N . LYS A 1 473 ? 49.093 58.724 72.389 1.00 20.63 477 LYS A N 1
ATOM 3825 C CA . LYS A 1 473 ? 48.903 59.549 71.195 1.00 20.63 477 LYS A CA 1
ATOM 3826 C C . LYS A 1 473 ? 47.607 60.362 71.270 1.00 19.72 477 LYS A C 1
ATOM 3827 O O . LYS A 1 473 ? 47.584 61.543 70.921 1.00 19.17 477 LYS A O 1
ATOM 3833 N N . ALA A 1 474 ? 46.538 59.729 71.745 1.00 19.34 478 ALA A N 1
ATOM 3834 C CA . ALA A 1 474 ? 45.246 60.397 71.879 1.00 19.04 478 ALA A CA 1
ATOM 3835 C C . ALA A 1 474 ? 45.324 61.540 72.897 1.00 18.95 478 ALA A C 1
ATOM 3836 O O . ALA A 1 474 ? 44.857 62.646 72.629 1.00 18.42 478 ALA A O 1
ATOM 3838 N N . VAL A 1 475 ? 45.928 61.269 74.055 1.00 18.99 479 VAL A N 1
ATOM 3839 C CA . VAL A 1 475 ? 46.076 62.283 75.100 1.00 19.16 479 VAL A CA 1
ATOM 3840 C C . VAL A 1 475 ? 46.920 63.448 74.589 1.00 19.39 479 VAL A C 1
ATOM 3841 O O . VAL A 1 475 ? 46.642 64.604 74.900 1.00 19.55 479 VAL A O 1
ATOM 3845 N N . LYS A 1 476 ? 47.918 63.135 73.767 1.00 19.79 480 LYS A N 1
ATOM 3846 C CA . LYS A 1 476 ? 48.791 64.146 73.178 1.00 20.41 480 LYS A CA 1
ATOM 3847 C C . LYS A 1 476 ? 47.943 65.134 72.368 1.00 20.23 480 LYS A C 1
ATOM 3848 O O . LYS A 1 476 ? 48.146 66.349 72.441 1.00 19.80 480 LYS A O 1
ATOM 3854 N N . ASN A 1 477 ? 46.970 64.603 71.627 1.00 19.49 481 ASN A N 1
ATOM 3855 C CA . ASN A 1 477 ? 46.069 65.425 70.819 1.00 19.10 481 ASN A CA 1
ATOM 3856 C C . ASN A 1 477 ? 45.189 66.300 71.707 1.00 18.57 481 ASN A C 1
ATOM 3857 O O . ASN A 1 477 ? 45.071 67.503 71.479 1.00 18.81 481 ASN A O 1
ATOM 3862 N N . PHE A 1 478 ? 44.562 65.689 72.710 1.00 18.64 482 PHE A N 1
ATOM 3863 C CA . PHE A 1 478 ? 43.693 66.426 73.626 1.00 19.08 482 PHE A CA 1
ATOM 3864 C C . PHE A 1 478 ? 44.455 67.531 74.353 1.00 20.02 482 PHE A C 1
ATOM 3865 O O . PHE A 1 478 ? 43.905 68.601 74.620 1.00 19.32 482 PHE A O 1
ATOM 3873 N N . THR A 1 479 ? 45.728 67.273 74.648 1.00 21.00 483 THR A N 1
ATOM 3874 C CA . THR A 1 479 ? 46.576 68.252 75.328 1.00 22.35 483 THR A CA 1
ATOM 3875 C C . THR A 1 479 ? 46.779 69.490 74.450 1.00 23.56 483 THR A C 1
ATOM 3876 O O . THR A 1 479 ? 46.778 70.616 74.951 1.00 23.49 483 THR A O 1
ATOM 3880 N N . GLU A 1 480 ? 46.918 69.278 73.142 1.00 24.36 484 GLU A N 1
ATOM 3881 C CA . GLU A 1 480 ? 47.100 70.376 72.193 1.00 25.06 484 GLU A CA 1
ATOM 3882 C C . GLU A 1 480 ? 45.871 71.285 72.163 1.00 24.47 484 GLU A C 1
ATOM 3883 O O . GLU A 1 480 ? 45.980 72.471 71.848 1.00 24.34 484 GLU A O 1
ATOM 3889 N N . VAL A 1 481 ? 44.706 70.724 72.484 1.00 23.36 485 VAL A N 1
ATOM 3890 C CA . VAL A 1 481 ? 43.463 71.497 72.532 1.00 22.82 485 VAL A CA 1
ATOM 3891 C C . VAL A 1 481 ? 43.507 72.360 73.794 1.00 23.15 485 VAL A C 1
ATOM 3892 O O . VAL A 1 481 ? 43.209 73.557 73.758 1.00 22.81 485 VAL A O 1
ATOM 3896 N N . HIS A 1 482 ? 43.897 71.737 74.904 1.00 23.10 486 HIS A N 1
ATOM 3897 C CA . HIS A 1 482 ? 43.997 72.419 76.191 1.00 23.21 486 HIS A CA 1
ATOM 3898 C C . HIS A 1 482 ? 44.648 71.470 77.192 1.00 23.33 486 HIS A C 1
ATOM 3899 O O . HIS A 1 482 ? 44.200 70.336 77.356 1.00 23.06 486 HIS A O 1
ATOM 3906 N N . PRO A 1 483 ? 45.700 71.929 77.895 1.00 23.66 487 PRO A N 1
ATOM 3907 C CA . PRO A 1 483 ? 46.399 71.091 78.879 1.00 23.47 487 PRO A CA 1
ATOM 3908 C C . PRO A 1 483 ? 45.524 70.388 79.926 1.00 23.58 487 PRO A C 1
ATOM 3909 O O . PRO A 1 483 ? 45.845 69.275 80.337 1.00 24.12 487 PRO A O 1
ATOM 3913 N N . ASP A 1 484 ? 44.422 71.015 80.338 1.00 24.08 488 ASP A N 1
ATOM 3914 C CA . ASP A 1 484 ? 43.515 70.414 81.324 1.00 24.83 488 ASP A CA 1
ATOM 3915 C C . ASP A 1 484 ? 42.743 69.244 80.723 1.00 23.94 488 ASP A C 1
ATOM 3916 O O . ASP A 1 484 ? 42.486 68.246 81.399 1.00 23.39 488 ASP A O 1
ATOM 3921 N N . TYR A 1 485 ? 42.347 69.408 79.460 1.00 23.21 489 TYR A N 1
ATOM 3922 C CA . TYR A 1 485 ? 41.600 68.399 78.707 1.00 22.09 489 TYR A CA 1
ATOM 3923 C C . TYR A 1 485 ? 42.420 67.109 78.686 1.00 21.52 489 TYR A C 1
ATOM 3924 O O . TYR A 1 485 ? 41.930 66.043 79.067 1.00 21.33 489 TYR A O 1
ATOM 3933 N N . GLY A 1 486 ? 43.685 67.226 78.289 1.00 20.57 490 GLY A N 1
ATOM 3934 C CA . GLY A 1 486 ? 44.562 66.073 78.234 1.00 20.82 490 GLY A CA 1
ATOM 3935 C C . GLY A 1 486 ? 44.940 65.506 79.594 1.00 21.36 490 GLY A C 1
ATOM 3936 O O . GLY A 1 486 ? 44.893 64.291 79.790 1.00 21.56 490 GLY A O 1
ATOM 3937 N N . SER A 1 487 ? 45.294 66.372 80.543 1.00 21.34 491 SER A N 1
ATOM 3938 C CA . SER A 1 487 ? 45.695 65.909 81.874 1.00 21.56 491 SER A CA 1
ATOM 3939 C C . SER A 1 487 ? 44.571 65.240 82.653 1.00 21.64 491 SER A C 1
ATOM 3940 O O . SER A 1 487 ? 44.803 64.250 83.351 1.00 21.81 491 SER A O 1
ATOM 3943 N N . HIS A 1 488 ? 43.357 65.775 82.535 1.00 21.93 492 HIS A N 1
ATOM 3944 C CA . HIS A 1 488 ? 42.207 65.206 83.232 1.00 22.22 492 HIS A CA 1
ATOM 3945 C C . HIS A 1 488 ? 41.940 63.800 82.681 1.00 22.11 492 HIS A C 1
ATOM 3946 O O . HIS A 1 488 ? 41.664 62.865 83.438 1.00 22.53 492 HIS A O 1
ATOM 3953 N N . ILE A 1 489 ? 42.050 63.655 81.363 1.00 21.63 493 ILE A N 1
ATOM 3954 C CA . ILE A 1 489 ? 41.848 62.365 80.715 1.00 21.23 493 ILE A CA 1
ATOM 3955 C C . ILE A 1 489 ? 42.954 61.401 81.150 1.00 21.35 493 ILE A C 1
ATOM 3956 O O . ILE A 1 489 ? 42.680 60.247 81.480 1.00 22.06 493 ILE A O 1
ATOM 3961 N N . GLN A 1 490 ? 44.196 61.883 81.182 1.00 21.67 494 GLN A N 1
ATOM 3962 C CA . GLN A 1 490 ? 45.321 61.038 81.585 1.00 21.92 494 GLN A CA 1
ATOM 3963 C C . GLN A 1 490 ? 45.175 60.562 83.032 1.00 21.87 494 GLN A C 1
ATOM 3964 O O . GLN A 1 490 ? 45.460 59.403 83.341 1.00 22.35 494 GLN A O 1
ATOM 3970 N N . ALA A 1 491 ? 44.725 61.462 83.907 1.00 21.58 495 ALA A N 1
ATOM 3971 C CA . ALA A 1 491 ? 44.522 61.142 85.317 1.00 21.02 495 ALA A CA 1
ATOM 3972 C C . ALA A 1 491 ? 43.518 59.999 85.437 1.00 21.08 495 ALA A C 1
ATOM 3973 O O . ALA A 1 491 ? 43.732 59.048 86.189 1.00 21.98 495 ALA A O 1
ATOM 3975 N N . LEU A 1 492 ? 42.438 60.087 84.666 1.00 20.71 496 LEU A N 1
ATOM 3976 C CA . LEU A 1 492 ? 41.407 59.057 84.669 1.00 21.04 496 LEU A CA 1
ATOM 3977 C C . LEU A 1 492 ? 41.925 57.741 84.093 1.00 21.79 496 LEU A C 1
ATOM 3978 O O . LEU A 1 492 ? 41.613 56.675 84.621 1.00 21.88 496 LEU A O 1
ATOM 3983 N N . LEU A 1 493 ? 42.736 57.819 83.037 1.00 21.79 497 LEU A N 1
ATOM 3984 C CA . LEU A 1 493 ? 43.312 56.625 82.418 1.00 22.06 497 LEU A CA 1
ATOM 3985 C C . LEU A 1 493 ? 44.244 55.923 83.394 1.00 23.31 497 LEU A C 1
ATOM 3986 O O . LEU A 1 493 ? 44.304 54.694 83.427 1.00 23.22 497 LEU A O 1
ATOM 3991 N N . ASP A 1 494 ? 44.974 56.704 84.187 1.00 25.02 498 ASP A N 1
ATOM 3992 C CA . ASP A 1 494 ? 45.890 56.134 85.177 1.00 26.62 498 ASP A CA 1
ATOM 3993 C C . ASP A 1 494 ? 45.077 55.318 86.178 1.00 27.47 498 ASP A C 1
ATOM 3994 O O . ASP A 1 494 ? 45.474 54.222 86.577 1.00 27.40 498 ASP A O 1
ATOM 3999 N N . LYS A 1 495 ? 43.909 55.851 86.530 1.00 29.14 499 LYS A N 1
ATOM 4000 C CA . LYS A 1 495 ? 42.989 55.211 87.463 1.00 30.91 499 LYS A CA 1
ATOM 4001 C C . LYS A 1 495 ? 42.471 53.893 86.859 1.00 31.67 499 LYS A C 1
ATOM 4002 O O . LYS A 1 495 ? 42.598 52.834 87.479 1.00 31.45 499 LYS A O 1
ATOM 4008 N N . TYR A 1 496 ? 41.939 53.952 85.634 1.00 32.29 500 TYR A N 1
ATOM 4009 C CA . TYR A 1 496 ? 41.416 52.761 84.951 1.00 32.92 500 TYR A CA 1
ATOM 4010 C C . TYR A 1 496 ? 42.497 51.700 84.752 1.00 33.13 500 TYR A C 1
ATOM 4011 O O . TYR A 1 496 ? 42.282 50.522 85.048 1.00 34.16 500 TYR A O 1
ATOM 4020 N N . ASN A 1 497 ? 43.655 52.117 84.248 1.00 32.94 501 ASN A N 1
ATOM 4021 C CA . ASN A 1 497 ? 44.763 51.197 84.009 1.00 33.25 501 ASN A CA 1
ATOM 4022 C C . ASN A 1 497 ? 45.307 50.583 85.301 1.00 34.32 501 ASN A C 1
ATOM 4023 O O . ASN A 1 497 ? 45.987 49.538 85.198 1.00 35.36 501 ASN A O 1
ATOM 4029 N N . ARG B 1 1 ? 3.109 56.133 5.925 1.00 27.74 5 ARG B N 1
ATOM 4030 C CA . ARG B 1 1 ? 3.720 54.787 6.160 1.00 27.36 5 ARG B CA 1
ATOM 4031 C C . ARG B 1 1 ? 2.763 53.907 6.976 1.00 27.91 5 ARG B C 1
ATOM 4032 O O . ARG B 1 1 ? 1.580 54.227 7.122 1.00 29.37 5 ARG B O 1
ATOM 4040 N N . ASP B 1 2 ? 3.273 52.789 7.484 1.00 27.41 6 ASP B N 1
ATOM 4041 C CA . ASP B 1 2 ? 2.478 51.874 8.305 1.00 25.80 6 ASP B CA 1
ATOM 4042 C C . ASP B 1 2 ? 2.435 52.419 9.737 1.00 24.32 6 ASP B C 1
ATOM 4043 O O . ASP B 1 2 ? 3.305 53.198 10.137 1.00 23.45 6 ASP B O 1
ATOM 4048 N N . PRO B 1 3 ? 1.434 51.999 10.533 1.00 22.65 7 PRO B N 1
ATOM 4049 C CA . PRO B 1 3 ? 1.286 52.458 11.917 1.00 21.45 7 PRO B CA 1
ATOM 4050 C C . PRO B 1 3 ? 2.546 52.336 12.772 1.00 19.99 7 PRO B C 1
ATOM 4051 O O . PRO B 1 3 ? 2.913 53.285 13.458 1.00 19.40 7 PRO B O 1
ATOM 4055 N N . ALA B 1 4 ? 3.213 51.182 12.718 1.00 18.78 8 ALA B N 1
ATOM 4056 C CA . ALA B 1 4 ? 4.431 50.971 13.502 1.00 17.42 8 ALA B CA 1
ATOM 4057 C C . ALA B 1 4 ? 5.503 52.026 13.198 1.00 16.64 8 ALA B C 1
ATOM 4058 O O . ALA B 1 4 ? 6.060 52.634 14.116 1.00 15.94 8 ALA B O 1
ATOM 4060 N N . SER B 1 5 ? 5.765 52.264 11.914 1.00 15.61 9 SER B N 1
ATOM 4061 C CA . SER B 1 5 ? 6.764 53.252 11.495 1.00 15.72 9 SER B CA 1
ATOM 4062 C C . SER B 1 5 ? 6.421 54.654 11.973 1.00 15.47 9 SER B C 1
ATOM 4063 O O . SER B 1 5 ? 7.313 55.436 12.309 1.00 15.75 9 SER B O 1
ATOM 4066 N N . ASP B 1 6 ? 5.128 54.971 11.981 1.00 14.91 10 ASP B N 1
ATOM 4067 C CA . ASP B 1 6 ? 4.656 56.291 12.394 1.00 14.45 10 ASP B CA 1
ATOM 4068 C C . ASP B 1 6 ? 4.385 56.459 13.889 1.00 13.84 10 ASP B C 1
ATOM 4069 O O . ASP B 1 6 ? 3.735 57.423 14.293 1.00 13.77 10 ASP B O 1
ATOM 4074 N N . GLN B 1 7 ? 4.912 55.553 14.712 1.00 13.07 11 GLN B N 1
ATOM 4075 C CA . GLN B 1 7 ? 4.706 55.615 16.158 1.00 13.18 11 GLN B CA 1
ATOM 4076 C C . GLN B 1 7 ? 5.024 56.987 16.771 1.00 13.10 11 GLN B C 1
ATOM 4077 O O . GLN B 1 7 ? 4.178 57.575 17.455 1.00 13.52 11 GLN B O 1
ATOM 4083 N N . MET B 1 8 ? 6.228 57.502 16.525 1.00 13.17 12 MET B N 1
ATOM 4084 C CA . MET B 1 8 ? 6.614 58.796 17.083 1.00 13.21 12 MET B CA 1
ATOM 4085 C C . MET B 1 8 ? 5.799 59.947 16.518 1.00 13.79 12 MET B C 1
ATOM 4086 O O . MET B 1 8 ? 5.396 60.850 17.255 1.00 14.01 12 MET B O 1
ATOM 4091 N N . GLN B 1 9 ? 5.556 59.910 15.212 1.00 14.35 13 GLN B N 1
ATOM 4092 C CA . GLN B 1 9 ? 4.773 60.947 14.549 1.00 14.84 13 GLN B CA 1
ATOM 4093 C C . GLN B 1 9 ? 3.384 61.028 15.183 1.00 15.62 13 GLN B C 1
ATOM 4094 O O . GLN B 1 9 ? 2.886 62.119 15.464 1.00 15.74 13 GLN B O 1
ATOM 4100 N N . HIS B 1 10 ? 2.773 59.869 15.427 1.00 16.07 14 HIS B N 1
ATOM 4101 C CA . HIS B 1 10 ? 1.451 59.816 16.047 1.00 16.89 14 HIS B CA 1
ATOM 4102 C C . HIS B 1 10 ? 1.469 60.319 17.489 1.00 16.56 14 HIS B C 1
ATOM 4103 O O . HIS B 1 10 ? 0.552 61.015 17.914 1.00 16.69 14 HIS B O 1
ATOM 4110 N N . TRP B 1 11 ? 2.517 59.983 18.237 1.00 16.31 15 TRP B N 1
ATOM 4111 C CA . TRP B 1 11 ? 2.637 60.428 19.625 1.00 16.35 15 TRP B CA 1
ATOM 4112 C C . TRP B 1 11 ? 2.728 61.956 19.643 1.00 16.50 15 TRP B C 1
ATOM 4113 O O . TRP B 1 11 ? 2.105 62.620 20.473 1.00 16.27 15 TRP B O 1
ATOM 4124 N N . LYS B 1 12 ? 3.502 62.503 18.710 1.00 16.92 16 LYS B N 1
ATOM 4125 C CA . LYS B 1 12 ? 3.674 63.947 18.598 1.00 18.26 16 LYS B CA 1
ATOM 4126 C C . LYS B 1 12 ? 2.343 64.631 18.289 1.00 19.42 16 LYS B C 1
ATOM 4127 O O . LYS B 1 12 ? 1.978 65.621 18.925 1.00 18.86 16 LYS B O 1
ATOM 4133 N N . GLU B 1 13 ? 1.621 64.089 17.312 1.00 20.55 17 GLU B N 1
ATOM 4134 C CA . GLU B 1 13 ? 0.333 64.646 16.908 1.00 22.37 17 GLU B CA 1
ATOM 4135 C C . GLU B 1 13 ? -0.684 64.636 18.049 1.00 23.69 17 GLU B C 1
ATOM 4136 O O . GLU B 1 13 ? -1.462 65.581 18.207 1.00 23.07 17 GLU B O 1
ATOM 4142 N N . GLN B 1 14 ? -0.652 63.587 18.866 1.00 25.33 18 GLN B N 1
ATOM 4143 C CA . GLN B 1 14 ? -1.563 63.479 20.000 1.00 27.97 18 GLN B CA 1
ATOM 4144 C C . GLN B 1 14 ? -1.303 64.604 21.002 1.00 28.93 18 GLN B C 1
ATOM 4145 O O . GLN B 1 14 ? -2.230 65.096 21.650 1.00 28.86 18 GLN B O 1
ATOM 4151 N N . ARG B 1 15 ? -0.041 65.022 21.103 1.00 30.09 19 ARG B N 1
ATOM 4152 C CA . ARG B 1 15 ? 0.356 66.100 22.010 1.00 31.55 19 ARG B CA 1
ATOM 4153 C C . ARG B 1 15 ? 0.072 67.481 21.434 1.00 32.34 19 ARG B C 1
ATOM 4154 O O . ARG B 1 15 ? -0.293 68.398 22.169 1.00 32.75 19 ARG B O 1
ATOM 4162 N N . ALA B 1 16 ? 0.271 67.605 20.122 1.00 33.41 20 ALA B N 1
ATOM 4163 C CA . ALA B 1 16 ? 0.092 68.838 19.344 1.00 34.19 20 ALA B CA 1
ATOM 4164 C C . ALA B 1 16 ? -0.676 69.996 19.978 1.00 34.86 20 ALA B C 1
ATOM 4165 O O . ALA B 1 16 ? -1.733 69.812 20.594 1.00 34.83 20 ALA B O 1
ATOM 4167 N N . ALA B 1 17 ? -0.142 71.198 19.777 1.00 35.26 21 ALA B N 1
ATOM 4168 C CA . ALA B 1 17 ? -0.730 72.426 20.304 1.00 36.26 21 ALA B CA 1
ATOM 4169 C C . ALA B 1 17 ? -0.604 72.537 21.825 1.00 36.46 21 ALA B C 1
ATOM 4170 O O . ALA B 1 17 ? -1.372 73.259 22.472 1.00 37.27 21 ALA B O 1
ATOM 4172 N N . GLN B 1 18 ? 0.352 71.803 22.392 1.00 35.27 22 GLN B N 1
ATOM 4173 C CA . GLN B 1 18 ? 0.599 71.846 23.829 1.00 33.26 22 GLN B CA 1
ATOM 4174 C C . GLN B 1 18 ? 2.107 71.814 24.071 1.00 31.15 22 GLN B C 1
ATOM 4175 O O . GLN B 1 18 ? 2.850 71.143 23.349 1.00 31.22 22 GLN B O 1
ATOM 4181 N N . LYS B 1 19 ? 2.553 72.587 25.057 1.00 28.73 23 LYS B N 1
ATOM 4182 C CA . LYS B 1 19 ? 3.969 72.689 25.383 1.00 26.14 23 LYS B CA 1
ATOM 4183 C C . LYS B 1 19 ? 4.565 71.386 25.895 1.00 23.77 23 LYS B C 1
ATOM 4184 O O . LYS B 1 19 ? 3.894 70.600 26.559 1.00 22.81 23 LYS B O 1
ATOM 4190 N N . ALA B 1 20 ? 5.825 71.156 25.542 1.00 22.11 24 ALA B N 1
ATOM 4191 C CA . ALA B 1 20 ? 6.551 69.968 25.967 1.00 20.35 24 ALA B CA 1
ATOM 4192 C C . ALA B 1 20 ? 6.773 70.037 27.476 1.00 19.64 24 ALA B C 1
ATOM 4193 O O . ALA B 1 20 ? 6.870 71.126 28.049 1.00 19.29 24 ALA B O 1
ATOM 4195 N N . ASP B 1 21 ? 6.833 68.875 28.121 1.00 18.70 25 ASP B N 1
ATOM 4196 C CA . ASP B 1 21 ? 7.059 68.828 29.558 1.00 18.11 25 ASP B CA 1
ATOM 4197 C C . ASP B 1 21 ? 8.462 69.305 29.884 1.00 16.85 25 ASP B C 1
ATOM 4198 O O . ASP B 1 21 ? 9.330 69.340 29.011 1.00 16.91 25 ASP B O 1
ATOM 4203 N N . VAL B 1 22 ? 8.665 69.711 31.134 1.00 15.63 26 VAL B N 1
ATOM 4204 C CA . VAL B 1 22 ? 9.974 70.161 31.593 1.00 14.59 26 VAL B CA 1
ATOM 4205 C C . VAL B 1 22 ? 10.828 68.914 31.851 1.00 13.71 26 VAL B C 1
ATOM 4206 O O . VAL B 1 22 ? 10.385 67.978 32.522 1.00 13.26 26 VAL B O 1
ATOM 4210 N N . LEU B 1 23 ? 12.025 68.888 31.270 1.00 13.52 27 LEU B N 1
ATOM 4211 C CA . LEU B 1 23 ? 12.944 67.763 31.438 1.00 12.96 27 LEU B CA 1
ATOM 4212 C C . LEU B 1 23 ? 13.494 67.805 32.861 1.00 12.57 27 LEU B C 1
ATOM 4213 O O . LEU B 1 23 ? 14.049 68.823 33.286 1.00 13.68 27 LEU B O 1
ATOM 4218 N N . THR B 1 24 ? 13.346 66.701 33.589 1.00 12.28 28 THR B N 1
ATOM 4219 C CA . THR B 1 24 ? 13.821 66.632 34.969 1.00 11.56 28 THR B CA 1
ATOM 4220 C C . THR B 1 24 ? 14.750 65.450 35.225 1.00 11.43 28 THR B C 1
ATOM 4221 O O . THR B 1 24 ? 14.886 64.546 34.394 1.00 11.74 28 THR B O 1
ATOM 4225 N N . THR B 1 25 ? 15.378 65.470 36.398 1.00 11.97 29 THR B N 1
ATOM 4226 C CA . THR B 1 25 ? 16.232 64.373 36.834 1.00 11.26 29 THR B CA 1
ATOM 4227 C C . THR B 1 25 ? 15.235 63.330 37.352 1.00 11.41 29 THR B C 1
ATOM 4228 O O . THR B 1 25 ? 14.021 63.564 37.329 1.00 11.83 29 THR B O 1
ATOM 4232 N N . GLY B 1 26 ? 15.730 62.180 37.798 1.00 11.43 30 GLY B N 1
ATOM 4233 C CA . GLY B 1 26 ? 14.836 61.158 38.316 1.00 11.34 30 GLY B CA 1
ATOM 4234 C C . GLY B 1 26 ? 14.075 61.631 39.546 1.00 12.05 30 GLY B C 1
ATOM 4235 O O . GLY B 1 26 ? 12.942 61.211 39.785 1.00 12.02 30 GLY B O 1
ATOM 4236 N N . ALA B 1 27 ? 14.698 62.519 40.319 1.00 12.02 31 ALA B N 1
ATOM 4237 C CA . ALA B 1 27 ? 14.092 63.063 41.534 1.00 11.97 31 ALA B CA 1
ATOM 4238 C C . ALA B 1 27 ? 13.193 64.271 41.250 1.00 11.95 31 ALA B C 1
ATOM 4239 O O . ALA B 1 27 ? 12.793 64.988 42.172 1.00 12.59 31 ALA B O 1
ATOM 4241 N N . GLY B 1 28 ? 12.887 64.495 39.975 1.00 11.75 32 GLY B N 1
ATOM 4242 C CA . GLY B 1 28 ? 12.013 65.594 39.596 1.00 11.68 32 GLY B CA 1
ATOM 4243 C C . GLY B 1 28 ? 12.599 66.998 39.558 1.00 11.59 32 GLY B C 1
ATOM 4244 O O . GLY B 1 28 ? 11.844 67.962 39.431 1.00 11.82 32 GLY B O 1
ATOM 4245 N N . ASN B 1 29 ? 13.917 67.134 39.685 1.00 11.77 33 ASN B N 1
ATOM 4246 C CA . ASN B 1 29 ? 14.534 68.461 39.633 1.00 12.44 33 ASN B CA 1
ATOM 4247 C C . ASN B 1 29 ? 14.680 68.893 38.169 1.00 13.00 33 ASN B C 1
ATOM 4248 O O . ASN B 1 29 ? 15.214 68.141 37.353 1.00 12.83 33 ASN B O 1
ATOM 4253 N N . PRO B 1 30 ? 14.189 70.101 37.813 1.00 13.28 34 PRO B N 1
ATOM 4254 C CA . PRO B 1 30 ? 14.283 70.603 36.436 1.00 12.59 34 PRO B CA 1
ATOM 4255 C C . PRO B 1 30 ? 15.733 70.700 35.981 1.00 12.72 34 PRO B C 1
ATOM 4256 O O . PRO B 1 30 ? 16.607 71.093 36.752 1.00 13.16 34 PRO B O 1
ATOM 4260 N N . VAL B 1 31 ? 15.976 70.353 34.722 1.00 12.56 35 VAL B N 1
ATOM 4261 C CA . VAL B 1 31 ? 17.318 70.376 34.149 1.00 13.05 35 VAL B CA 1
ATOM 4262 C C . VAL B 1 31 ? 17.528 71.591 33.244 1.00 12.60 35 VAL B C 1
ATOM 4263 O O . VAL B 1 31 ? 16.760 71.821 32.309 1.00 13.28 35 VAL B O 1
ATOM 4267 N N . GLY B 1 32 ? 18.586 72.351 33.521 1.00 12.72 36 GLY B N 1
ATOM 4268 C CA . GLY B 1 32 ? 18.888 73.537 32.737 1.00 13.89 36 GLY B CA 1
ATOM 4269 C C . GLY B 1 32 ? 19.507 73.255 31.377 1.00 13.99 36 GLY B C 1
ATOM 4270 O O . GLY B 1 32 ? 19.142 73.881 30.383 1.00 14.64 36 GLY B O 1
ATOM 4271 N N . ASP B 1 33 ? 20.434 72.303 31.334 1.00 13.57 37 ASP B N 1
ATOM 4272 C CA . ASP B 1 33 ? 21.115 71.931 30.098 1.00 13.68 37 ASP B CA 1
ATOM 4273 C C . ASP B 1 33 ? 21.484 70.444 30.192 1.00 13.45 37 ASP B C 1
ATOM 4274 O O . ASP B 1 33 ? 22.294 70.053 31.034 1.00 14.35 37 ASP B O 1
ATOM 4279 N N . LYS B 1 34 ? 20.838 69.609 29.381 1.00 12.84 38 LYS B N 1
ATOM 4280 C CA . LYS B 1 34 ? 21.150 68.178 29.391 1.00 12.59 38 LYS B CA 1
ATOM 4281 C C . LYS B 1 34 ? 21.890 67.789 28.105 1.00 12.61 38 LYS B C 1
ATOM 4282 O O . LYS B 1 34 ? 21.852 66.630 27.674 1.00 13.13 38 LYS B O 1
ATOM 4288 N N . LEU B 1 35 ? 22.576 68.764 27.510 1.00 12.76 39 LEU B N 1
ATOM 4289 C CA . LEU B 1 35 ? 23.324 68.543 26.277 1.00 12.85 39 LEU B CA 1
ATOM 4290 C C . LEU B 1 35 ? 24.827 68.768 26.442 1.00 12.55 39 LEU B C 1
ATOM 4291 O O . LEU B 1 35 ? 25.600 68.448 25.539 1.00 13.14 39 LEU B O 1
ATOM 4296 N N . ASN B 1 36 ? 25.241 69.291 27.598 1.00 11.92 40 ASN B N 1
ATOM 4297 C CA . ASN B 1 36 ? 26.656 69.546 27.883 1.00 11.19 40 ASN B CA 1
ATOM 4298 C C . ASN B 1 36 ? 26.953 69.266 29.347 1.00 10.89 40 ASN B C 1
ATOM 4299 O O . ASN B 1 36 ? 26.173 69.651 30.218 1.00 12.35 40 ASN B O 1
ATOM 4304 N N . VAL B 1 37 ? 28.073 68.598 29.620 1.00 10.95 41 VAL B N 1
ATOM 4305 C CA . VAL B 1 37 ? 28.460 68.308 30.999 1.00 10.56 41 VAL B CA 1
ATOM 4306 C C . VAL B 1 37 ? 29.226 69.476 31.627 1.00 11.55 41 VAL B C 1
ATOM 4307 O O . VAL B 1 37 ? 29.659 70.398 30.926 1.00 11.35 41 VAL B O 1
ATOM 4311 N N . ILE B 1 38 ? 29.374 69.436 32.950 1.00 10.95 42 ILE B N 1
ATOM 4312 C CA . ILE B 1 38 ? 30.097 70.472 33.689 1.00 11.67 42 ILE B CA 1
ATOM 4313 C C . ILE B 1 38 ? 31.592 70.151 33.684 1.00 11.83 42 ILE B C 1
ATOM 4314 O O . ILE B 1 38 ? 32.003 69.074 34.127 1.00 11.58 42 ILE B O 1
ATOM 4319 N N . THR B 1 39 ? 32.399 71.094 33.208 1.00 11.77 43 THR B N 1
ATOM 4320 C CA . THR B 1 39 ? 33.849 70.901 33.147 1.00 12.02 43 THR B CA 1
ATOM 4321 C C . THR B 1 39 ? 34.622 72.078 33.741 1.00 12.45 43 THR B C 1
ATOM 4322 O O . THR B 1 39 ? 34.063 73.156 33.961 1.00 12.71 43 THR B O 1
ATOM 4326 N N . VAL B 1 40 ? 35.904 71.847 34.023 1.00 13.12 44 VAL B N 1
ATOM 4327 C CA . VAL B 1 40 ? 36.785 72.883 34.562 1.00 13.91 44 VAL B CA 1
ATOM 4328 C C . VAL B 1 40 ? 37.273 73.665 33.343 1.00 13.35 44 VAL B C 1
ATOM 4329 O O . VAL B 1 40 ? 38.304 73.334 32.758 1.00 13.61 44 VAL B O 1
ATOM 4333 N N . GLY B 1 41 ? 36.518 74.690 32.952 1.00 13.95 45 GLY B N 1
ATOM 4334 C CA . GLY B 1 41 ? 36.872 75.456 31.769 1.00 14.26 45 GLY B CA 1
ATOM 4335 C C . GLY B 1 41 ? 36.426 74.685 30.529 1.00 14.63 45 GLY B C 1
ATOM 4336 O O . GLY B 1 41 ? 36.045 73.515 30.636 1.00 14.14 45 GLY B O 1
ATOM 4337 N N . PRO B 1 42 ? 36.485 75.292 29.333 1.00 15.19 46 PRO B N 1
ATOM 4338 C CA . PRO B 1 42 ? 36.066 74.614 28.099 1.00 14.89 46 PRO B CA 1
ATOM 4339 C C . PRO B 1 42 ? 36.827 73.334 27.727 1.00 14.81 46 PRO B C 1
ATOM 4340 O O . PRO B 1 42 ? 36.273 72.463 27.056 1.00 15.26 46 PRO B O 1
ATOM 4344 N N . ARG B 1 43 ? 38.080 73.207 28.162 1.00 14.08 47 ARG B N 1
ATOM 4345 C CA . ARG B 1 43 ? 38.865 72.006 27.856 1.00 14.30 47 ARG B CA 1
ATOM 4346 C C . ARG B 1 43 ? 39.426 71.315 29.106 1.00 13.79 47 ARG B C 1
ATOM 4347 O O . ARG B 1 43 ? 40.509 70.716 29.077 1.00 14.09 47 ARG B O 1
ATOM 4355 N N . GLY B 1 44 ? 38.658 71.386 30.192 1.00 13.64 48 GLY B N 1
ATOM 4356 C CA . GLY B 1 44 ? 39.050 70.769 31.447 1.00 13.15 48 GLY B CA 1
ATOM 4357 C C . GLY B 1 44 ? 38.222 69.532 31.766 1.00 13.71 48 GLY B C 1
ATOM 4358 O O . GLY B 1 44 ? 37.229 69.247 31.083 1.00 12.82 48 GLY B O 1
ATOM 4359 N N . PRO B 1 45 ? 38.603 68.774 32.810 1.00 13.73 49 PRO B N 1
ATOM 4360 C CA . PRO B 1 45 ? 37.914 67.550 33.240 1.00 13.07 49 PRO B CA 1
ATOM 4361 C C . PRO B 1 45 ? 36.501 67.725 33.814 1.00 13.01 49 PRO B C 1
ATOM 4362 O O . PRO B 1 45 ? 36.076 68.830 34.161 1.00 12.87 49 PRO B O 1
ATOM 4366 N N . LEU B 1 46 ? 35.784 66.604 33.875 1.00 12.27 50 LEU B N 1
ATOM 4367 C CA . LEU B 1 46 ? 34.407 66.528 34.360 1.00 11.07 50 LEU B CA 1
ATOM 4368 C C . LEU B 1 46 ? 34.305 66.560 35.888 1.00 11.23 50 LEU B C 1
ATOM 4369 O O . LEU B 1 46 ? 35.111 65.940 36.585 1.00 10.76 50 LEU B O 1
ATOM 4374 N N . LEU B 1 47 ? 33.293 67.262 36.396 1.00 10.76 51 LEU B N 1
ATOM 4375 C CA . LEU B 1 47 ? 33.065 67.381 37.838 1.00 10.70 51 LEU B CA 1
ATOM 4376 C C . LEU B 1 47 ? 32.029 66.395 38.359 1.00 11.08 51 LEU B C 1
ATOM 4377 O O . LEU B 1 47 ? 31.038 66.103 37.687 1.00 11.03 51 LEU B O 1
ATOM 4382 N N . VAL B 1 48 ? 32.254 65.911 39.576 1.00 10.53 52 VAL B N 1
ATOM 4383 C CA . VAL B 1 48 ? 31.330 64.993 40.239 1.00 11.09 52 VAL B CA 1
ATOM 4384 C C . VAL B 1 48 ? 29.992 65.709 40.516 1.00 11.36 52 VAL B C 1
ATOM 4385 O O . VAL B 1 48 ? 28.930 65.080 40.508 1.00 11.10 52 VAL B O 1
ATOM 4389 N N . GLN B 1 49 ? 30.044 67.028 40.713 1.00 11.35 53 GLN B N 1
ATOM 4390 C CA . GLN B 1 49 ? 28.831 67.790 40.995 1.00 11.41 53 GLN B CA 1
ATOM 4391 C C . GLN B 1 49 ? 27.862 67.877 39.819 1.00 12.02 53 GLN B C 1
ATOM 4392 O O . GLN B 1 49 ? 26.795 68.492 39.930 1.00 11.68 53 GLN B O 1
ATOM 4398 N N . ASP B 1 50 ? 28.245 67.304 38.677 1.00 11.41 54 ASP B N 1
ATOM 4399 C CA . ASP B 1 50 ? 27.324 67.252 37.549 1.00 11.39 54 ASP B CA 1
ATOM 4400 C C . ASP B 1 50 ? 26.471 66.012 37.840 1.00 11.29 54 ASP B C 1
ATOM 4401 O O . ASP B 1 50 ? 26.763 64.901 37.371 1.00 10.54 54 ASP B O 1
ATOM 4406 N N . VAL B 1 51 ? 25.463 66.221 38.681 1.00 10.68 55 VAL B N 1
ATOM 4407 C CA . VAL B 1 51 ? 24.531 65.186 39.105 1.00 11.15 55 VAL B CA 1
ATOM 4408 C C . VAL B 1 51 ? 23.515 64.870 38.007 1.00 10.72 55 VAL B C 1
ATOM 4409 O O . VAL B 1 51 ? 22.977 63.763 37.948 1.00 11.38 55 VAL B O 1
ATOM 4413 N N . VAL B 1 52 ? 23.256 65.840 37.135 1.00 11.21 56 VAL B N 1
ATOM 4414 C CA . VAL B 1 52 ? 22.339 65.627 36.021 1.00 10.79 56 VAL B CA 1
ATOM 4415 C C . VAL B 1 52 ? 22.922 64.499 35.160 1.00 10.57 56 VAL B C 1
ATOM 4416 O O . VAL B 1 52 ? 22.208 63.571 34.764 1.00 10.91 56 VAL B O 1
ATOM 4420 N N . PHE B 1 53 ? 24.228 64.574 34.904 1.00 10.43 57 PHE B N 1
ATOM 4421 C CA . PHE B 1 53 ? 24.913 63.562 34.109 1.00 10.04 57 PHE B CA 1
ATOM 4422 C C . PHE B 1 53 ? 24.889 62.187 34.777 1.00 10.20 57 PHE B C 1
ATOM 4423 O O . PHE B 1 53 ? 24.441 61.209 34.182 1.00 10.15 57 PHE B O 1
ATOM 4431 N N . THR B 1 54 ? 25.385 62.121 36.012 1.00 10.94 58 THR B N 1
ATOM 4432 C CA . THR B 1 54 ? 25.446 60.861 36.750 1.00 10.68 58 THR B CA 1
ATOM 4433 C C . THR B 1 54 ? 24.080 60.201 36.920 1.00 10.35 58 THR B C 1
ATOM 4434 O O . THR B 1 54 ? 23.949 58.992 36.738 1.00 10.73 58 THR B O 1
ATOM 4438 N N . ASP B 1 55 ? 23.070 61.001 37.250 1.00 10.80 59 ASP B N 1
ATOM 4439 C CA . ASP B 1 55 ? 21.715 60.499 37.439 1.00 10.76 59 ASP B CA 1
ATOM 4440 C C . ASP B 1 55 ? 21.233 59.792 36.176 1.00 10.45 59 ASP B C 1
ATOM 4441 O O . ASP B 1 55 ? 20.737 58.667 36.241 1.00 11.09 59 ASP B O 1
ATOM 4446 N N . GLU B 1 56 ? 21.407 60.445 35.029 1.00 10.65 60 GLU B N 1
ATOM 4447 C CA . GLU B 1 56 ? 20.982 59.867 33.755 1.00 11.00 60 GLU B CA 1
ATOM 4448 C C . GLU B 1 56 ? 21.848 58.673 33.336 1.00 10.67 60 GLU B C 1
ATOM 4449 O O . GLU B 1 56 ? 21.324 57.634 32.930 1.00 10.51 60 GLU B O 1
ATOM 4455 N N . MET B 1 57 ? 23.167 58.820 33.447 1.00 11.07 61 MET B N 1
ATOM 4456 C CA . MET B 1 57 ? 24.087 57.746 33.065 1.00 10.82 61 MET B CA 1
ATOM 4457 C C . MET B 1 57 ? 23.938 56.494 33.935 1.00 10.75 61 MET B C 1
ATOM 4458 O O . MET B 1 57 ? 23.971 55.372 33.422 1.00 11.26 61 MET B O 1
ATOM 4463 N N . ALA B 1 58 ? 23.764 56.685 35.243 1.00 10.56 62 ALA B N 1
ATOM 4464 C CA . ALA B 1 58 ? 23.608 55.561 36.167 1.00 10.48 62 ALA B CA 1
ATOM 4465 C C . ALA B 1 58 ? 22.378 54.738 35.814 1.00 9.79 62 ALA B C 1
ATOM 4466 O O . ALA B 1 58 ? 22.384 53.513 35.946 1.00 10.97 62 ALA B O 1
ATOM 4468 N N . HIS B 1 59 ? 21.324 55.406 35.354 1.00 9.75 63 HIS B N 1
ATOM 4469 C CA . HIS B 1 59 ? 20.121 54.679 34.983 1.00 10.23 63 HIS B CA 1
ATOM 4470 C C . HIS B 1 59 ? 20.319 53.967 33.653 1.00 10.03 63 HIS B C 1
ATOM 4471 O O . HIS B 1 59 ? 19.848 52.844 33.475 1.00 10.59 63 HIS B O 1
ATOM 4478 N N . PHE B 1 60 ? 21.011 54.620 32.723 1.00 9.72 64 PHE B N 1
ATOM 4479 C CA . PHE B 1 60 ? 21.303 54.021 31.422 1.00 9.70 64 PHE B CA 1
ATOM 4480 C C . PHE B 1 60 ? 22.111 52.738 31.648 1.00 9.45 64 PHE B C 1
ATOM 4481 O O . PHE B 1 60 ? 21.845 51.704 31.036 1.00 9.67 64 PHE B O 1
ATOM 4489 N N . ASP B 1 61 ? 23.058 52.814 32.578 1.00 9.68 65 ASP B N 1
ATOM 4490 C CA . ASP B 1 61 ? 23.928 51.693 32.914 1.00 9.41 65 ASP B CA 1
ATOM 4491 C C . ASP B 1 61 ? 23.180 50.504 33.515 1.00 8.92 65 ASP B C 1
ATOM 4492 O O . ASP B 1 61 ? 23.731 49.404 33.590 1.00 9.87 65 ASP B O 1
ATOM 4497 N N . ARG B 1 62 ? 21.934 50.734 33.934 1.00 9.74 66 ARG B N 1
ATOM 4498 C CA . ARG B 1 62 ? 21.103 49.707 34.566 1.00 9.38 66 ARG B CA 1
ATOM 4499 C C . ARG B 1 62 ? 19.824 49.320 33.819 1.00 9.79 66 ARG B C 1
ATOM 4500 O O . ARG B 1 62 ? 18.963 48.638 34.376 1.00 10.41 66 ARG B O 1
ATOM 4508 N N . GLU B 1 63 ? 19.721 49.695 32.549 1.00 10.09 67 GLU B N 1
ATOM 4509 C CA . GLU B 1 63 ? 18.519 49.401 31.769 1.00 9.87 67 GLU B CA 1
ATOM 4510 C C . GLU B 1 63 ? 18.202 47.936 31.547 1.00 10.23 67 GLU B C 1
ATOM 4511 O O . GLU B 1 63 ? 17.033 47.550 31.511 1.00 10.63 67 GLU B O 1
ATOM 4517 N N . ARG B 1 64 ? 19.243 47.124 31.391 1.00 10.33 68 ARG B N 1
ATOM 4518 C CA . ARG B 1 64 ? 19.067 45.710 31.101 1.00 9.61 68 ARG B CA 1
ATOM 4519 C C . ARG B 1 64 ? 18.812 44.770 32.268 1.00 9.32 68 ARG B C 1
ATOM 4520 O O . ARG B 1 64 ? 19.403 44.892 33.342 1.00 9.81 68 ARG B O 1
ATOM 4528 N N . ILE B 1 65 ? 17.911 43.825 32.031 1.00 9.70 69 ILE B N 1
ATOM 4529 C CA . ILE B 1 65 ? 17.594 42.795 33.003 1.00 10.03 69 ILE B CA 1
ATOM 4530 C C . ILE B 1 65 ? 17.832 41.480 32.258 1.00 10.23 69 ILE B C 1
ATOM 4531 O O . ILE B 1 65 ? 17.921 41.467 31.025 1.00 9.94 69 ILE B O 1
ATOM 4536 N N . PRO B 1 66 ? 17.975 40.362 32.988 1.00 10.31 70 PRO B N 1
ATOM 4537 C CA . PRO B 1 66 ? 18.205 39.082 32.302 1.00 10.05 70 PRO B CA 1
ATOM 4538 C C . PRO B 1 66 ? 17.060 38.755 31.342 1.00 9.94 70 PRO B C 1
ATOM 4539 O O . PRO B 1 66 ? 15.899 39.021 31.653 1.00 10.29 70 PRO B O 1
ATOM 4543 N N . GLU B 1 67 ? 17.379 38.248 30.154 1.00 9.56 71 GLU B N 1
ATOM 4544 C CA . GLU B 1 67 ? 16.316 37.864 29.226 1.00 9.40 71 GLU B CA 1
ATOM 4545 C C . GLU B 1 67 ? 15.789 36.514 29.726 1.00 9.13 71 GLU B C 1
ATOM 4546 O O . GLU B 1 67 ? 16.436 35.856 30.553 1.00 9.96 71 GLU B O 1
ATOM 4552 N N . ARG B 1 68 ? 14.612 36.112 29.253 1.00 9.56 72 ARG B N 1
ATOM 4553 C CA . ARG B 1 68 ? 14.030 34.835 29.662 1.00 9.72 72 ARG B CA 1
ATOM 4554 C C . ARG B 1 68 ? 15.002 33.704 29.308 1.00 8.65 72 ARG B C 1
ATOM 4555 O O . ARG B 1 68 ? 15.618 33.731 28.238 1.00 9.66 72 ARG B O 1
ATOM 4563 N N . VAL B 1 69 ? 15.163 32.736 30.210 1.00 10.03 73 VAL B N 1
ATOM 4564 C CA . VAL B 1 69 ? 16.085 31.622 29.970 1.00 10.06 73 VAL B CA 1
ATOM 4565 C C . VAL B 1 69 ? 15.735 30.887 28.665 1.00 10.33 73 VAL B C 1
ATOM 4566 O O . VAL B 1 69 ? 16.615 30.365 27.981 1.00 10.05 73 VAL B O 1
ATOM 4570 N N . VAL B 1 70 ? 14.445 30.868 28.333 1.00 9.52 74 VAL B N 1
ATOM 4571 C CA . VAL B 1 70 ? 13.933 30.298 27.082 1.00 10.05 74 VAL B CA 1
ATOM 4572 C C . VAL B 1 70 ? 12.795 31.228 26.658 1.00 10.03 74 VAL B C 1
ATOM 4573 O O . VAL B 1 70 ? 12.231 31.946 27.498 1.00 9.80 74 VAL B O 1
ATOM 4577 N N . HIS B 1 71 ? 12.477 31.235 25.364 1.00 9.94 75 HIS B N 1
ATOM 4578 C CA . HIS B 1 71 ? 11.415 32.091 24.823 1.00 10.08 75 HIS B CA 1
ATOM 4579 C C . HIS B 1 71 ? 11.748 33.578 25.006 1.00 10.01 75 HIS B C 1
ATOM 4580 O O . HIS B 1 71 ? 10.855 34.411 25.208 1.00 9.95 75 HIS B O 1
ATOM 4587 N N . ALA B 1 72 ? 13.035 33.909 24.915 1.00 10.09 76 ALA B N 1
ATOM 4588 C CA . ALA B 1 72 ? 13.491 35.291 25.078 1.00 10.24 76 ALA B CA 1
ATOM 4589 C C . ALA B 1 72 ? 12.983 36.272 24.009 1.00 9.52 76 ALA B C 1
ATOM 4590 O O . ALA B 1 72 ? 12.725 37.435 24.317 1.00 10.20 76 ALA B O 1
ATOM 4592 N N . LYS B 1 73 ? 12.849 35.808 22.763 1.00 9.96 77 LYS B N 1
ATOM 4593 C CA . LYS B 1 73 ? 12.391 36.660 21.657 1.00 9.42 77 LYS B CA 1
ATOM 4594 C C . LYS B 1 73 ? 10.871 36.591 21.481 1.00 9.97 77 LYS B C 1
ATOM 4595 O O . LYS B 1 73 ? 10.339 35.555 21.071 1.00 9.52 77 LYS B O 1
ATOM 4601 N N . GLY B 1 74 ? 10.184 37.707 21.728 1.00 10.56 78 GLY B N 1
ATOM 4602 C CA . GLY B 1 74 ? 8.737 37.701 21.608 1.00 10.42 78 GLY B CA 1
ATOM 4603 C C . GLY B 1 74 ? 8.007 39.000 21.319 1.00 9.85 78 GLY B C 1
ATOM 4604 O O . GLY B 1 74 ? 8.614 40.063 21.152 1.00 10.01 78 GLY B O 1
ATOM 4605 N N . ALA B 1 75 ? 6.682 38.889 21.247 1.00 10.45 79 ALA B N 1
ATOM 4606 C CA . ALA B 1 75 ? 5.788 40.013 20.965 1.00 10.16 79 ALA B CA 1
ATOM 4607 C C . ALA B 1 75 ? 4.592 39.934 21.912 1.00 10.33 79 ALA B C 1
ATOM 4608 O O . ALA B 1 75 ? 4.169 38.842 22.298 1.00 10.25 79 ALA B O 1
ATOM 4610 N N . GLY B 1 76 ? 4.036 41.088 22.267 1.00 10.05 80 GLY B N 1
ATOM 4611 C CA . GLY B 1 76 ? 2.911 41.099 23.177 1.00 10.86 80 GLY B CA 1
ATOM 4612 C C . GLY B 1 76 ? 1.724 41.914 22.703 1.00 11.06 80 GLY B C 1
ATOM 4613 O O . GLY B 1 76 ? 1.857 42.829 21.890 1.00 11.02 80 GLY B O 1
ATOM 4614 N N . ALA B 1 77 ? 0.550 41.554 23.213 1.00 11.39 81 ALA B N 1
ATOM 4615 C CA . ALA B 1 77 ? -0.697 42.239 22.886 1.00 12.42 81 ALA B CA 1
ATOM 4616 C C . ALA B 1 77 ? -1.691 41.969 24.008 1.00 12.44 81 ALA B C 1
ATOM 4617 O O . ALA B 1 77 ? -1.485 41.074 24.833 1.00 12.10 81 ALA B O 1
ATOM 4619 N N . PHE B 1 78 ? -2.763 42.753 24.037 1.00 12.72 82 PHE B N 1
ATOM 4620 C CA . PHE B 1 78 ? -3.782 42.635 25.068 1.00 13.64 82 PHE B CA 1
ATOM 4621 C C . PHE B 1 78 ? -5.174 42.589 24.459 1.00 13.86 82 PHE B C 1
ATOM 4622 O O . PHE B 1 78 ? -5.370 42.965 23.303 1.00 14.14 82 PHE B O 1
ATOM 4630 N N . GLY B 1 79 ? -6.140 42.123 25.243 1.00 13.21 83 GLY B N 1
ATOM 4631 C CA . GLY B 1 79 ? -7.500 42.040 24.752 1.00 12.45 83 GLY B CA 1
ATOM 4632 C C . GLY B 1 79 ? -8.403 41.411 25.783 1.00 12.27 83 GLY B C 1
ATOM 4633 O O . GLY B 1 79 ? -8.311 41.734 26.967 1.00 12.47 83 GLY B O 1
ATOM 4634 N N . TYR B 1 80 ? -9.244 40.478 25.348 1.00 11.99 84 TYR B N 1
ATOM 4635 C CA . TYR B 1 80 ? -10.161 39.820 26.267 1.00 12.10 84 TYR B CA 1
ATOM 4636 C C . TYR B 1 80 ? -10.554 38.405 25.855 1.00 12.55 84 TYR B C 1
ATOM 4637 O O . TYR B 1 80 ? -10.357 37.980 24.713 1.00 12.53 84 TYR B O 1
ATOM 4646 N N . PHE B 1 81 ? -11.082 37.675 26.830 1.00 12.56 85 PHE B N 1
ATOM 4647 C CA . PHE B 1 81 ? -11.591 36.330 26.626 1.00 13.37 85 PHE B CA 1
ATOM 4648 C C . PHE B 1 81 ? -13.093 36.473 26.848 1.00 13.48 85 PHE B C 1
ATOM 4649 O O . PHE B 1 81 ? -13.520 37.165 27.773 1.00 13.66 85 PHE B O 1
ATOM 4657 N N . GLU B 1 82 ? -13.888 35.856 25.980 1.00 14.16 86 GLU B N 1
ATOM 4658 C CA . GLU B 1 82 ? -15.336 35.912 26.122 1.00 14.15 86 GLU B CA 1
ATOM 4659 C C . GLU B 1 82 ? -15.919 34.516 26.078 1.00 13.88 86 GLU B C 1
ATOM 4660 O O . GLU B 1 82 ? -15.605 33.739 25.181 1.00 12.97 86 GLU B O 1
ATOM 4666 N N . VAL B 1 83 ? -16.769 34.207 27.053 1.00 13.88 87 VAL B N 1
ATOM 4667 C CA . VAL B 1 83 ? -17.424 32.904 27.118 1.00 14.05 87 VAL B CA 1
ATOM 4668 C C . VAL B 1 83 ? -18.554 32.848 26.076 1.00 14.79 87 VAL B C 1
ATOM 4669 O O . VAL B 1 83 ? -19.374 33.765 25.990 1.00 14.63 87 VAL B O 1
ATOM 4673 N N . THR B 1 84 ? -18.574 31.789 25.271 1.00 14.56 88 THR B N 1
ATOM 4674 C CA . THR B 1 84 ? -19.614 31.621 24.257 1.00 15.30 88 THR B CA 1
ATOM 4675 C C . THR B 1 84 ? -20.491 30.403 24.536 1.00 16.59 88 THR B C 1
ATOM 4676 O O . THR B 1 84 ? -21.593 30.297 23.996 1.00 17.14 88 THR B O 1
ATOM 4680 N N . HIS B 1 85 ? -19.983 29.479 25.354 1.00 16.56 89 HIS B N 1
ATOM 4681 C CA . HIS B 1 85 ? -20.694 28.251 25.701 1.00 16.76 89 HIS B CA 1
ATOM 4682 C C . HIS B 1 85 ? -20.605 27.942 27.193 1.00 17.61 89 HIS B C 1
ATOM 4683 O O . HIS B 1 85 ? -19.699 28.405 27.887 1.00 17.25 89 HIS B O 1
ATOM 4690 N N . ASP B 1 86 ? -21.546 27.135 27.671 1.00 18.34 90 ASP B N 1
ATOM 4691 C CA . ASP B 1 86 ? -21.624 26.756 29.079 1.00 19.05 90 ASP B CA 1
ATOM 4692 C C . ASP B 1 86 ? -20.876 25.450 29.375 1.00 18.37 90 ASP B C 1
ATOM 4693 O O . ASP B 1 86 ? -21.272 24.376 28.914 1.00 18.12 90 ASP B O 1
ATOM 4698 N N . ILE B 1 87 ? -19.789 25.554 30.138 1.00 17.57 91 ILE B N 1
ATOM 4699 C CA . ILE B 1 87 ? -19.014 24.379 30.534 1.00 16.72 91 ILE B CA 1
ATOM 4700 C C . ILE B 1 87 ? -18.940 24.307 32.059 1.00 16.33 91 ILE B C 1
ATOM 4701 O O . ILE B 1 87 ? -18.044 23.670 32.615 1.00 16.14 91 ILE B O 1
ATOM 4706 N N . THR B 1 88 ? -19.903 24.946 32.725 1.00 16.19 92 THR B N 1
ATOM 4707 C CA . THR B 1 88 ? -19.962 24.960 34.187 1.00 17.24 92 THR B CA 1
ATOM 4708 C C . THR B 1 88 ? -20.199 23.567 34.760 1.00 17.85 92 THR B C 1
ATOM 4709 O O . THR B 1 88 ? -20.024 23.351 35.958 1.00 18.06 92 THR B O 1
ATOM 4713 N N . LYS B 1 89 ? -20.610 22.632 33.905 1.00 18.20 93 LYS B N 1
ATOM 4714 C CA . LYS B 1 89 ? -20.831 21.248 34.321 1.00 18.97 93 LYS B CA 1
ATOM 4715 C C . LYS B 1 89 ? -19.467 20.592 34.561 1.00 18.67 93 LYS B C 1
ATOM 4716 O O . LYS B 1 89 ? -19.370 19.576 35.255 1.00 18.53 93 LYS B O 1
ATOM 4722 N N . TYR B 1 90 ? -18.422 21.191 33.985 1.00 17.36 94 TYR B N 1
ATOM 4723 C CA . TYR B 1 90 ? -17.054 20.689 34.111 1.00 16.84 94 TYR B CA 1
ATOM 4724 C C . TYR B 1 90 ? -16.195 21.525 35.058 1.00 15.82 94 TYR B C 1
ATOM 4725 O O . TYR B 1 90 ? -15.423 20.976 35.843 1.00 15.49 94 TYR B O 1
ATOM 4734 N N . SER B 1 91 ? -16.324 22.850 34.974 1.00 15.03 95 SER B N 1
ATOM 4735 C CA . SER B 1 91 ? -15.527 23.755 35.803 1.00 14.18 95 SER B CA 1
ATOM 4736 C C . SER B 1 91 ? -16.306 24.902 36.443 1.00 14.39 95 SER B C 1
ATOM 4737 O O . SER B 1 91 ? -17.072 25.598 35.775 1.00 14.00 95 SER B O 1
ATOM 4740 N N . LYS B 1 92 ? -16.045 25.125 37.730 1.00 13.84 96 LYS B N 1
ATOM 4741 C CA . LYS B 1 92 ? -16.689 26.191 38.493 1.00 14.22 96 LYS B CA 1
ATOM 4742 C C . LYS B 1 92 ? -15.902 27.504 38.427 1.00 14.06 96 LYS B C 1
ATOM 4743 O O . LYS B 1 92 ? -16.313 28.501 39.022 1.00 14.29 96 LYS B O 1
ATOM 4749 N N . ALA B 1 93 ? -14.771 27.504 37.722 1.00 13.56 97 ALA B N 1
ATOM 4750 C CA . ALA B 1 93 ? -13.944 28.707 37.619 1.00 13.70 97 ALA B CA 1
ATOM 4751 C C . ALA B 1 93 ? -14.767 29.912 37.1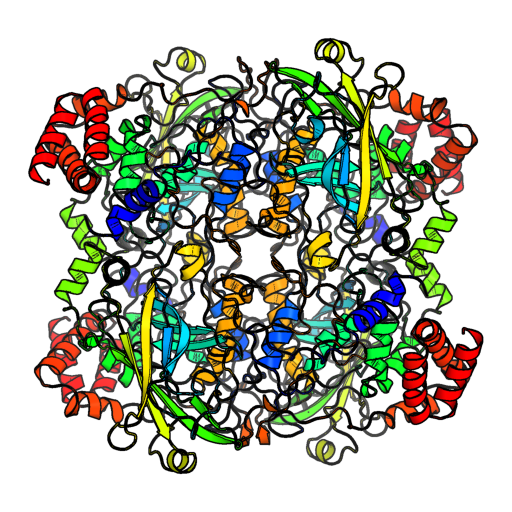69 1.00 13.89 97 ALA B C 1
ATOM 4752 O O . ALA B 1 93 ? -15.536 29.827 36.209 1.00 14.35 97 ALA B O 1
ATOM 4754 N N . LYS B 1 94 ? -14.603 31.029 37.873 1.00 14.25 98 LYS B N 1
ATOM 4755 C CA . LYS B 1 94 ? -15.343 32.255 37.573 1.00 14.75 98 LYS B CA 1
ATOM 4756 C C . LYS B 1 94 ? -15.171 32.756 36.144 1.00 14.25 98 LYS B C 1
ATOM 4757 O O . LYS B 1 94 ? -16.090 33.346 35.579 1.00 14.18 98 LYS B O 1
ATOM 4763 N N . VAL B 1 95 ? -14.008 32.493 35.554 1.00 14.02 99 VAL B N 1
ATOM 4764 C CA . VAL B 1 95 ? -13.733 32.907 34.180 1.00 14.32 99 VAL B CA 1
ATOM 4765 C C . VAL B 1 95 ? -14.744 32.304 33.186 1.00 14.64 99 VAL B C 1
ATOM 4766 O O . VAL B 1 95 ? -14.963 32.854 32.104 1.00 14.90 99 VAL B O 1
ATOM 4770 N N . PHE B 1 96 ? -15.388 31.204 33.577 1.00 15.05 100 PHE B N 1
ATOM 4771 C CA . PHE B 1 96 ? -16.375 30.532 32.728 1.00 15.90 100 PHE B CA 1
ATOM 4772 C C . PHE B 1 96 ? -17.811 30.629 33.264 1.00 16.90 100 PHE B C 1
ATOM 4773 O O . PHE B 1 96 ? -18.724 30.091 32.642 1.00 16.91 100 PHE B O 1
ATOM 4781 N N . GLU B 1 97 ? -18.017 31.325 34.381 1.00 18.39 101 GLU B N 1
ATOM 4782 C CA . GLU B 1 97 ? -19.339 31.383 35.025 1.00 20.04 101 GLU B CA 1
ATOM 4783 C C . GLU B 1 97 ? -20.616 31.667 34.234 1.00 19.66 101 GLU B C 1
ATOM 4784 O O . GLU B 1 97 ? -21.691 31.232 34.642 1.00 19.30 101 GLU B O 1
ATOM 4790 N N . HIS B 1 98 ? -20.523 32.401 33.130 1.00 19.05 102 HIS B N 1
ATOM 4791 C CA . HIS B 1 98 ? -21.711 32.659 32.318 1.00 18.61 102 HIS B CA 1
ATOM 4792 C C . HIS B 1 98 ? -21.391 33.068 30.887 1.00 17.96 102 HIS B C 1
ATOM 4793 O O . HIS B 1 98 ? -20.365 33.698 30.620 1.00 17.47 102 HIS B O 1
ATOM 4800 N N . ILE B 1 99 ? -22.263 32.665 29.968 1.00 17.47 103 ILE B N 1
ATOM 4801 C CA . ILE B 1 99 ? -22.107 32.990 28.562 1.00 17.06 103 ILE B CA 1
ATOM 4802 C C . ILE B 1 99 ? -22.132 34.505 28.411 1.00 17.00 103 ILE B C 1
ATOM 4803 O O . ILE B 1 99 ? -22.966 35.181 29.013 1.00 16.73 103 ILE B O 1
ATOM 4808 N N . GLY B 1 100 ? -21.164 35.025 27.661 1.00 17.13 104 GLY B N 1
ATOM 4809 C CA . GLY B 1 100 ? -21.060 36.456 27.442 1.00 16.57 104 GLY B CA 1
ATOM 4810 C C . GLY B 1 100 ? -20.044 37.119 28.356 1.00 16.58 104 GLY B C 1
ATOM 4811 O O . GLY B 1 100 ? -19.617 38.244 28.093 1.00 16.81 104 GLY B O 1
ATOM 4812 N N . LYS B 1 101 ? -19.633 36.424 29.415 1.00 16.56 105 LYS B N 1
ATOM 4813 C CA . LYS B 1 101 ? -18.671 36.987 30.362 1.00 16.40 105 LYS B CA 1
ATOM 4814 C C . LYS B 1 101 ? -17.313 37.274 29.722 1.00 16.34 105 LYS B C 1
ATOM 4815 O O . LYS B 1 101 ? -16.728 36.408 29.065 1.00 16.51 105 LYS B O 1
ATOM 4821 N N . LYS B 1 102 ? -16.837 38.507 29.907 1.00 16.13 106 LYS B N 1
ATOM 4822 C CA . LYS B 1 102 ? -15.547 38.943 29.377 1.00 15.16 106 LYS B CA 1
ATOM 4823 C C . LYS B 1 102 ? -14.530 39.133 30.489 1.00 14.60 106 LYS B C 1
ATOM 4824 O O . LYS B 1 102 ? -14.823 39.725 31.529 1.00 14.45 106 LYS B O 1
ATOM 4830 N N . THR B 1 103 ? -13.326 38.634 30.245 1.00 13.67 107 THR B N 1
ATOM 4831 C CA . THR B 1 103 ? -12.232 38.728 31.200 1.00 12.93 107 THR B CA 1
ATOM 4832 C C . THR B 1 103 ? -11.038 39.311 30.447 1.00 12.51 107 THR B C 1
ATOM 4833 O O . THR B 1 103 ? -10.706 38.844 29.358 1.00 11.78 107 THR B O 1
ATOM 4837 N N . PRO B 1 104 ? -10.401 40.361 30.998 1.00 12.42 108 PRO B N 1
ATOM 4838 C CA . PRO B 1 104 ? -9.245 40.964 30.322 1.00 12.09 108 PRO B CA 1
ATOM 4839 C C . PRO B 1 104 ? -8.100 39.962 30.231 1.00 11.45 108 PRO B C 1
ATOM 4840 O O . PRO B 1 104 ? -7.913 39.152 31.141 1.00 12.08 108 PRO B O 1
ATOM 4844 N N . ILE B 1 105 ? -7.366 39.986 29.121 1.00 11.42 109 ILE B N 1
ATOM 4845 C CA . ILE B 1 105 ? -6.227 39.085 28.948 1.00 11.80 109 ILE B CA 1
ATOM 4846 C C . ILE B 1 105 ? -4.998 39.811 28.427 1.00 11.59 109 ILE B C 1
ATOM 4847 O O . ILE B 1 105 ? -5.092 40.879 27.815 1.00 12.02 109 ILE B O 1
ATOM 4852 N N . ALA B 1 106 ? -3.847 39.209 28.699 1.00 11.39 110 ALA B N 1
ATOM 4853 C CA . ALA B 1 106 ? -2.553 39.700 28.247 1.00 11.27 110 ALA B CA 1
ATOM 4854 C C . ALA B 1 106 ? -1.926 38.483 27.579 1.00 11.37 110 ALA B C 1
ATOM 4855 O O . ALA B 1 106 ? -2.038 37.362 28.087 1.00 11.96 110 ALA B O 1
ATOM 4857 N N . VAL B 1 107 ? -1.304 38.690 26.425 1.00 11.31 111 VAL B N 1
ATOM 4858 C CA . VAL B 1 107 ? -0.689 37.591 25.691 1.00 11.35 111 VAL B CA 1
ATOM 4859 C C . VAL B 1 107 ? 0.723 37.918 25.214 1.00 11.51 111 VAL B C 1
ATOM 4860 O O . VAL B 1 107 ? 1.037 39.077 24.924 1.00 10.61 111 VAL B O 1
ATOM 4864 N N . ARG B 1 108 ? 1.581 36.899 25.204 1.00 10.70 112 ARG B N 1
ATOM 4865 C CA . ARG B 1 108 ? 2.941 37.047 24.694 1.00 10.35 112 ARG B CA 1
ATOM 4866 C C . ARG B 1 108 ? 3.262 35.852 23.804 1.00 10.46 112 ARG B C 1
ATOM 4867 O O . ARG B 1 108 ? 3.035 34.700 24.183 1.00 10.85 112 ARG B O 1
ATOM 4875 N N . PHE B 1 109 ? 3.711 36.150 22.589 1.00 10.50 113 PHE B N 1
ATOM 4876 C CA . PHE B 1 109 ? 4.089 35.138 21.611 1.00 10.63 113 PHE B CA 1
ATOM 4877 C C . PHE B 1 109 ? 5.607 35.107 21.564 1.00 10.88 113 PHE B C 1
ATOM 4878 O O . PHE B 1 109 ? 6.245 36.133 21.812 1.00 11.06 113 PHE B O 1
ATOM 4886 N N . SER B 1 110 ? 6.191 33.978 21.170 1.00 10.09 114 SER B N 1
ATOM 4887 C CA . SER B 1 110 ? 7.643 33.894 21.144 1.00 10.97 114 SER B CA 1
ATOM 4888 C C . SER B 1 110 ? 8.213 32.670 20.448 1.00 10.41 114 SER B C 1
ATOM 4889 O O . SER B 1 110 ? 7.482 31.742 20.107 1.00 10.96 114 SER B O 1
ATOM 4892 N N . THR B 1 111 ? 9.520 32.712 20.190 1.00 10.79 115 THR B N 1
ATOM 4893 C CA . THR B 1 111 ? 10.230 31.561 19.643 1.00 10.26 115 THR B CA 1
ATOM 4894 C C . THR B 1 111 ? 10.776 30.889 20.916 1.00 10.82 115 THR B C 1
ATOM 4895 O O . THR B 1 111 ? 10.328 31.225 22.021 1.00 10.90 115 THR B O 1
ATOM 4899 N N . VAL B 1 112 ? 11.742 29.978 20.798 1.00 10.77 116 VAL B N 1
ATOM 4900 C CA . VAL B 1 112 ? 12.254 29.302 21.997 1.00 11.10 116 VAL B CA 1
ATOM 4901 C C . VAL B 1 112 ? 13.741 29.431 22.303 1.00 10.88 116 VAL B C 1
ATOM 4902 O O . VAL B 1 112 ? 14.118 29.903 23.376 1.00 11.22 116 VAL B O 1
ATOM 4906 N N . ALA B 1 113 ? 14.578 28.987 21.369 1.00 11.58 117 ALA B N 1
ATOM 4907 C CA . ALA B 1 113 ? 16.023 28.978 21.559 1.00 11.27 117 ALA B CA 1
ATOM 4908 C C . ALA B 1 113 ? 16.774 30.294 21.400 1.00 10.86 117 ALA B C 1
ATOM 4909 O O . ALA B 1 113 ? 17.708 30.569 22.152 1.00 11.28 117 ALA B O 1
ATOM 4911 N N . GLY B 1 114 ? 16.376 31.097 20.419 1.00 10.25 118 GLY B N 1
ATOM 4912 C CA . GLY B 1 114 ? 17.058 32.354 20.162 1.00 9.85 118 GLY B CA 1
ATOM 4913 C C . GLY B 1 114 ? 17.024 33.388 21.271 1.00 8.90 118 GLY B C 1
ATOM 4914 O O . GLY B 1 114 ? 16.062 33.465 22.036 1.00 9.66 118 GLY B O 1
ATOM 4915 N N . GLU B 1 115 ? 18.087 34.181 21.359 1.00 6.32 119 GLU B N 1
ATOM 4916 C CA . GLU B 1 115 ? 18.173 35.229 22.363 1.00 5.40 119 GLU B CA 1
ATOM 4917 C C . GLU B 1 115 ? 17.392 36.453 21.883 1.00 5.96 119 GLU B C 1
ATOM 4918 O O . GLU B 1 115 ? 16.805 36.434 20.803 1.00 4.82 119 GLU B O 1
ATOM 4924 N N A SER B 1 116 ? 17.421 37.524 22.674 0.50 8.41 120 SER B N 1
ATOM 4925 N N B SER B 1 116 ? 17.340 37.486 22.718 0.50 7.97 120 SER B N 1
ATOM 4926 C CA A SER B 1 116 ? 16.695 38.768 22.385 0.50 10.19 120 SER B CA 1
ATOM 4927 C CA B SER B 1 116 ? 16.665 38.720 22.336 0.50 9.43 120 SER B CA 1
ATOM 4928 C C A SER B 1 116 ? 16.864 39.447 21.022 0.50 11.29 120 SER B C 1
ATOM 4929 C C B SER B 1 116 ? 17.496 39.210 21.160 0.50 10.29 120 SER B C 1
ATOM 4930 O O A SER B 1 116 ? 15.961 40.144 20.565 0.50 10.72 120 SER B O 1
ATOM 4931 O O B SER B 1 116 ? 18.728 39.100 21.177 0.50 10.86 120 SER B O 1
ATOM 4936 N N A GLY B 1 117 ? 18.016 39.282 20.382 0.50 14.08 121 GLY B N 1
ATOM 4937 N N B GLY B 1 117 ? 16.829 39.683 20.114 0.50 10.67 121 GLY B N 1
ATOM 4938 C CA A GLY B 1 117 ? 18.210 39.924 19.089 0.50 14.74 121 GLY B CA 1
ATOM 4939 C CA B GLY B 1 117 ? 17.557 40.138 18.944 0.50 11.63 121 GLY B CA 1
ATOM 4940 C C A GLY B 1 117 ? 18.145 38.945 17.935 0.50 14.77 121 GLY B C 1
ATOM 4941 C C B GLY B 1 117 ? 17.527 39.109 17.824 0.50 12.24 121 GLY B C 1
ATOM 4942 O O A GLY B 1 117 ? 18.622 39.241 16.833 0.50 15.42 121 GLY B O 1
ATOM 4943 O O B GLY B 1 117 ? 17.614 39.492 16.654 0.50 12.39 121 GLY B O 1
ATOM 4944 N N . SER B 1 118 ? 17.482 37.813 18.162 1.00 13.12 122 SER B N 1
ATOM 4945 C CA . SER B 1 118 ? 17.394 36.769 17.139 1.00 11.64 122 SER B CA 1
ATOM 4946 C C . SER B 1 118 ? 16.189 37.015 16.229 1.00 11.31 122 SER B C 1
ATOM 4947 O O . SER B 1 118 ? 15.344 37.866 16.520 1.00 11.56 122 SER B O 1
ATOM 4950 N N . ALA B 1 119 ? 16.120 36.281 15.123 1.00 11.68 123 ALA B N 1
ATOM 4951 C CA . ALA B 1 119 ? 15.035 36.445 14.158 1.00 11.68 123 ALA B CA 1
ATOM 4952 C C . ALA B 1 119 ? 13.750 35.707 14.524 1.00 11.40 123 ALA B C 1
ATOM 4953 O O . ALA B 1 119 ? 13.780 34.637 15.125 1.00 11.27 123 ALA B O 1
ATOM 4955 N N . ASP B 1 120 ? 12.621 36.288 14.131 1.00 11.57 124 ASP B N 1
ATOM 4956 C CA . ASP B 1 120 ? 11.305 35.715 14.398 1.00 11.41 124 ASP B CA 1
ATOM 4957 C C . ASP B 1 120 ? 10.951 34.526 13.513 1.00 11.94 124 ASP B C 1
ATOM 4958 O O . ASP B 1 120 ? 10.413 33.533 13.993 1.00 12.02 124 ASP B O 1
ATOM 4963 N N . THR B 1 121 ? 11.249 34.639 12.220 1.00 12.63 125 THR B N 1
ATOM 4964 C CA . THR B 1 121 ? 10.910 33.597 11.248 1.00 12.15 125 THR B CA 1
ATOM 4965 C C . THR B 1 121 ? 11.901 32.437 11.123 1.00 12.11 125 THR B C 1
ATOM 4966 O O . THR B 1 121 ? 12.469 32.197 10.054 1.00 12.88 125 THR B O 1
ATOM 4970 N N . VAL B 1 122 ? 12.079 31.704 12.216 1.00 11.96 126 VAL B N 1
ATOM 4971 C CA . VAL B 1 122 ? 12.980 30.558 12.229 1.00 11.80 126 VAL B CA 1
ATOM 4972 C C . VAL B 1 122 ? 12.220 29.311 12.686 1.00 11.74 126 VAL B C 1
ATOM 4973 O O . VAL B 1 122 ? 11.152 29.420 13.295 1.00 11.42 126 VAL B O 1
ATOM 4977 N N . ARG B 1 123 ? 12.748 28.128 12.368 1.00 11.28 127 ARG B N 1
ATOM 4978 C CA . ARG B 1 123 ? 12.089 26.894 12.799 1.00 11.88 127 ARG B CA 1
ATOM 4979 C C . ARG B 1 123 ? 12.269 26.764 14.306 1.00 12.03 127 ARG B C 1
ATOM 4980 O O . ARG B 1 123 ? 13.394 26.782 14.812 1.00 12.04 127 ARG B O 1
ATOM 4988 N N . ASP B 1 124 ? 11.156 26.620 15.015 1.00 11.88 128 ASP B N 1
ATOM 4989 C CA . ASP B 1 124 ? 11.179 26.522 16.470 1.00 11.58 128 ASP B CA 1
ATOM 4990 C C . ASP B 1 124 ? 9.721 26.488 16.912 1.00 12.46 128 ASP B C 1
ATOM 4991 O O . ASP B 1 124 ? 8.824 26.817 16.130 1.00 12.61 128 ASP B O 1
ATOM 4996 N N . PRO B 1 125 ? 9.450 25.980 18.128 1.00 12.59 129 PRO B N 1
ATOM 4997 C CA . PRO B 1 125 ? 8.052 25.981 18.571 1.00 12.18 129 PRO B CA 1
ATOM 4998 C C . PRO B 1 125 ? 7.735 27.457 18.832 1.00 11.62 129 PRO B C 1
ATOM 4999 O O . PRO B 1 125 ? 8.635 28.301 18.783 1.00 12.64 129 PRO B O 1
ATOM 5003 N N . ARG B 1 126 ? 6.470 27.789 19.056 1.00 11.56 130 ARG B N 1
ATOM 5004 C CA . ARG B 1 126 ? 6.114 29.170 19.357 1.00 10.80 130 ARG B CA 1
ATOM 5005 C C . ARG B 1 126 ? 5.366 29.212 20.679 1.00 10.75 130 ARG B C 1
ATOM 5006 O O . ARG B 1 126 ? 4.467 28.404 20.916 1.00 11.55 130 ARG B O 1
ATOM 5014 N N . GLY B 1 127 ? 5.794 30.103 21.566 1.00 11.28 131 GLY B N 1
ATOM 5015 C CA . GLY B 1 127 ? 5.111 30.268 22.832 1.00 10.61 131 GLY B CA 1
ATOM 5016 C C . GLY B 1 127 ? 3.847 31.073 22.566 1.00 11.17 131 GLY B C 1
ATOM 5017 O O . GLY B 1 127 ? 3.813 31.911 21.659 1.00 11.35 131 GLY B O 1
ATOM 5018 N N . PHE B 1 128 ? 2.797 30.802 23.336 1.00 11.08 132 PHE B N 1
ATOM 5019 C CA . PHE B 1 128 ? 1.513 31.493 23.195 1.00 11.34 132 PHE B CA 1
ATOM 5020 C C . PHE B 1 128 ? 0.911 31.447 24.599 1.00 10.99 132 PHE B C 1
ATOM 5021 O O . PHE B 1 128 ? 0.073 30.593 24.921 1.00 10.64 132 PHE B O 1
ATOM 5029 N N . ALA B 1 129 ? 1.423 32.331 25.449 1.00 10.82 133 ALA B N 1
ATOM 5030 C CA . ALA B 1 129 ? 1.002 32.423 26.840 1.00 11.23 133 ALA B CA 1
ATOM 5031 C C . ALA B 1 129 ? -0.131 33.422 27.017 1.00 10.84 133 ALA B C 1
ATOM 5032 O O . ALA B 1 129 ? -0.073 34.534 26.489 1.00 11.03 133 ALA B O 1
ATOM 5034 N N . VAL B 1 130 ? -1.143 33.025 27.788 1.00 11.22 134 VAL B N 1
ATOM 5035 C CA . VAL B 1 130 ? -2.312 33.865 28.038 1.00 11.29 134 VAL B CA 1
ATOM 5036 C C . VAL B 1 130 ? -2.531 34.088 29.531 1.00 11.38 134 VAL B C 1
ATOM 5037 O O . VAL B 1 130 ? -2.587 33.132 30.311 1.00 11.42 134 VAL B O 1
ATOM 5041 N N . LYS B 1 131 ? -2.642 35.353 29.922 1.00 11.16 135 LYS B N 1
ATOM 5042 C CA . LYS B 1 131 ? -2.882 35.717 31.318 1.00 11.30 135 LYS B CA 1
ATOM 5043 C C . LYS B 1 131 ? -4.311 36.240 31.425 1.00 11.61 135 LYS B C 1
ATOM 5044 O O . LYS B 1 131 ? -4.655 37.238 30.790 1.00 11.84 135 LYS B O 1
ATOM 5050 N N . PHE B 1 132 ? -5.151 35.528 32.172 1.00 11.14 136 PHE B N 1
ATOM 5051 C CA . PHE B 1 132 ? -6.539 35.932 32.370 1.00 10.79 136 PHE B CA 1
ATOM 5052 C C . PHE B 1 132 ? -6.622 36.609 33.739 1.00 11.61 136 PHE B C 1
ATOM 5053 O O . PHE B 1 132 ? -6.340 35.979 34.763 1.00 10.88 136 PHE B O 1
ATOM 5061 N N . TYR B 1 133 ? -7.011 37.882 33.766 1.00 11.46 137 TYR B N 1
ATOM 5062 C CA . TYR B 1 133 ? -7.134 38.598 35.035 1.00 11.96 137 TYR B CA 1
ATOM 5063 C C . TYR B 1 133 ? -8.546 38.363 35.582 1.00 12.44 137 TYR B C 1
ATOM 5064 O O . TYR B 1 133 ? -9.456 39.150 35.317 1.00 12.70 137 TYR B O 1
ATOM 5073 N N . THR B 1 134 ? -8.721 37.280 36.343 1.00 12.65 138 THR B N 1
ATOM 5074 C CA . THR B 1 134 ? -10.035 36.929 36.894 1.00 13.32 138 THR B CA 1
ATOM 5075 C C . THR B 1 134 ? -10.278 37.450 38.309 1.00 14.18 138 THR B C 1
ATOM 5076 O O . THR B 1 134 ? -9.355 37.928 38.979 1.00 13.69 138 THR B O 1
ATOM 5080 N N . GLU B 1 135 ? -11.527 37.341 38.762 1.00 15.04 139 GLU B N 1
ATOM 5081 C CA . GLU B 1 135 ? -11.900 37.789 40.101 1.00 15.82 139 GLU B CA 1
ATOM 5082 C C . GLU B 1 135 ? -11.273 36.882 41.150 1.00 14.85 139 GLU B C 1
ATOM 5083 O O . GLU B 1 135 ? -11.124 37.269 42.308 1.00 14.91 139 GLU B O 1
ATOM 5089 N N . ASP B 1 136 ? -10.953 35.658 40.742 1.00 13.72 140 ASP B N 1
ATOM 5090 C CA . ASP B 1 136 ? -10.304 34.695 41.624 1.00 13.66 140 ASP B CA 1
ATOM 5091 C C . ASP B 1 136 ? -8.802 34.716 41.364 1.00 12.99 140 ASP B C 1
ATOM 5092 O O . ASP B 1 136 ? -8.127 33.689 41.466 1.00 13.30 140 ASP B O 1
ATOM 5097 N N . GLY B 1 137 ? -8.293 35.902 41.032 1.00 12.41 141 GLY B N 1
ATOM 5098 C CA . GLY B 1 137 ? -6.877 36.071 40.758 1.00 12.27 141 GLY B CA 1
ATOM 5099 C C . GLY B 1 137 ? -6.498 35.736 39.329 1.00 12.47 141 GLY B C 1
ATOM 5100 O O . GLY B 1 137 ? -7.349 35.404 38.508 1.00 13.44 141 GLY B O 1
ATOM 5101 N N . ASN B 1 138 ? -5.207 35.808 39.030 1.00 11.80 142 ASN B N 1
ATOM 5102 C CA . ASN B 1 138 ? -4.739 35.516 37.686 1.00 11.42 142 ASN B CA 1
ATOM 5103 C C . ASN B 1 138 ? -4.666 34.031 37.363 1.00 11.58 142 ASN B C 1
ATOM 5104 O O . ASN B 1 138 ? -4.348 33.207 38.220 1.00 11.77 142 ASN B O 1
ATOM 5109 N N . TRP B 1 139 ? -5.067 33.706 36.139 1.00 11.35 143 TRP B N 1
ATOM 5110 C CA . TRP B 1 139 ? -5.004 32.352 35.627 1.00 11.27 143 TRP B CA 1
ATOM 5111 C C . TRP B 1 139 ? -4.073 32.464 34.429 1.00 11.24 143 TRP B C 1
ATOM 5112 O O . TRP B 1 139 ? -4.376 33.174 33.468 1.00 11.83 143 TRP B O 1
ATOM 5123 N N . ASP B 1 140 ? -2.916 31.816 34.517 1.00 11.08 144 ASP B N 1
ATOM 5124 C CA . ASP B 1 140 ? -1.951 31.839 33.425 1.00 11.84 144 ASP B CA 1
ATOM 5125 C C . ASP B 1 140 ? -1.944 30.511 32.684 1.00 11.50 144 ASP B C 1
ATOM 5126 O O . ASP B 1 140 ? -1.619 29.472 33.265 1.00 11.81 144 ASP B O 1
ATOM 5131 N N . LEU B 1 141 ? -2.367 30.547 31.425 1.00 11.30 145 LEU B N 1
ATOM 5132 C CA . LEU B 1 141 ? -2.370 29.363 30.575 1.00 11.84 145 LEU B CA 1
ATOM 5133 C C . LEU B 1 141 ? -1.164 29.591 29.664 1.00 11.88 145 LEU B C 1
ATOM 5134 O O . LEU B 1 141 ? -1.249 30.291 28.648 1.00 11.46 145 LEU B O 1
ATOM 5139 N N . VAL B 1 142 ? -0.032 29.026 30.073 1.00 11.31 146 VAL B N 1
ATOM 5140 C CA . VAL B 1 142 ? 1.237 29.189 29.372 1.00 10.91 146 VAL B CA 1
ATOM 5141 C C . VAL B 1 142 ? 1.399 28.129 28.290 1.00 10.74 146 VAL B C 1
ATOM 5142 O O . VAL B 1 142 ? 2.118 27.144 28.469 1.00 10.30 146 VAL B O 1
ATOM 5146 N N . GLY B 1 143 ? 0.757 28.361 27.149 1.00 10.82 147 GLY B N 1
ATOM 5147 C CA . GLY B 1 143 ? 0.809 27.384 26.079 1.00 11.17 147 GLY B CA 1
ATOM 5148 C C . GLY B 1 143 ? 1.845 27.576 24.995 1.00 11.53 147 GLY B C 1
ATOM 5149 O O . GLY B 1 143 ? 2.657 28.504 25.035 1.00 12.03 147 GLY B O 1
ATOM 5150 N N . ASN B 1 144 ? 1.840 26.638 24.051 1.00 11.18 148 ASN B N 1
ATOM 5151 C CA . ASN B 1 144 ? 2.727 26.654 22.894 1.00 11.66 148 ASN B CA 1
ATOM 5152 C C . ASN B 1 144 ? 1.835 26.447 21.677 1.00 11.82 148 ASN B C 1
ATOM 5153 O O . ASN B 1 144 ? 0.642 26.177 21.821 1.00 12.15 148 ASN B O 1
ATOM 5158 N N . ASN B 1 145 ? 2.416 26.553 20.486 1.00 11.75 149 ASN B N 1
ATOM 5159 C CA . ASN B 1 145 ? 1.670 26.361 19.247 1.00 11.68 149 ASN B CA 1
ATOM 5160 C C . ASN B 1 145 ? 1.634 24.880 18.841 1.00 11.61 149 ASN B C 1
ATOM 5161 O O . ASN B 1 145 ? 1.403 24.548 17.679 1.00 11.28 149 ASN B O 1
ATOM 5166 N N . THR B 1 146 ? 1.885 24.004 19.809 1.00 12.04 150 THR B N 1
ATOM 5167 C CA . THR B 1 146 ? 1.869 22.556 19.601 1.00 12.19 150 THR B CA 1
ATOM 5168 C C . THR B 1 146 ? 1.196 21.890 20.803 1.00 12.38 150 THR B C 1
ATOM 5169 O O . THR B 1 146 ? 1.345 22.348 21.933 1.00 12.42 150 THR B O 1
ATOM 5173 N N . PRO B 1 147 ? 0.422 20.814 20.568 1.00 12.64 151 PRO B N 1
ATOM 5174 C CA . PRO B 1 147 ? -0.264 20.109 21.661 1.00 12.51 151 PRO B CA 1
ATOM 5175 C C . PRO B 1 147 ? 0.647 19.189 22.481 1.00 12.62 151 PRO B C 1
ATOM 5176 O O . PRO B 1 147 ? 0.252 18.691 23.539 1.00 13.22 151 PRO B O 1
ATOM 5180 N N . ILE B 1 148 ? 1.868 18.987 21.999 1.00 12.32 152 ILE B N 1
ATOM 5181 C CA . ILE B 1 148 ? 2.821 18.093 22.653 1.00 12.60 152 ILE B CA 1
ATOM 5182 C C . ILE B 1 148 ? 4.191 18.737 22.876 1.00 12.61 152 ILE B C 1
ATOM 5183 O O . ILE B 1 148 ? 4.397 19.903 22.544 1.00 12.56 152 ILE B O 1
ATOM 5188 N N . PHE B 1 149 ? 5.119 17.972 23.451 1.00 12.10 153 PHE B N 1
ATOM 5189 C CA . PHE B 1 149 ? 6.476 18.460 23.682 1.00 12.34 153 PHE B CA 1
ATOM 5190 C C . PHE B 1 149 ? 7.497 17.358 23.402 1.00 11.87 153 PHE B C 1
ATOM 5191 O O . PHE B 1 149 ? 7.132 16.193 23.214 1.00 11.77 153 PHE B O 1
ATOM 5199 N N . PHE B 1 150 ? 8.772 17.739 23.379 1.00 11.88 154 PHE B N 1
ATOM 5200 C CA . PHE B 1 150 ? 9.891 16.837 23.090 1.00 11.68 154 PHE B CA 1
ATOM 5201 C C . PHE B 1 150 ? 10.222 15.792 24.153 1.00 12.19 154 PHE B C 1
ATOM 5202 O O . PHE B 1 150 ? 10.794 14.750 23.837 1.00 12.28 154 PHE B O 1
ATOM 5210 N N . ILE B 1 151 ? 9.918 16.092 25.410 1.00 11.39 155 ILE B N 1
ATOM 5211 C CA . ILE B 1 151 ? 10.225 15.178 26.505 1.00 11.50 155 ILE B CA 1
ATOM 5212 C C . ILE B 1 151 ? 9.026 14.994 27.431 1.00 11.55 155 ILE B C 1
ATOM 5213 O O . ILE B 1 151 ? 8.071 15.773 27.376 1.00 12.05 155 ILE B O 1
ATOM 5218 N N . ARG B 1 152 ? 9.088 13.980 28.295 1.00 10.90 156 ARG B N 1
ATOM 5219 C CA . ARG B 1 152 ? 7.993 13.688 29.223 1.00 10.82 156 ARG B CA 1
ATOM 5220 C C . ARG B 1 152 ? 8.350 13.748 30.720 1.00 10.16 156 ARG B C 1
ATOM 5221 O O . ARG B 1 152 ? 7.522 13.435 31.574 1.00 10.46 156 ARG B O 1
ATOM 5229 N N . ASP B 1 153 ? 9.582 14.135 31.030 1.00 11.03 157 ASP B N 1
ATOM 5230 C CA . ASP B 1 153 ? 10.028 14.260 32.415 1.00 10.53 157 ASP B CA 1
ATOM 5231 C C . ASP B 1 153 ? 10.799 15.580 32.488 1.00 10.36 157 ASP B C 1
ATOM 5232 O O . ASP B 1 153 ? 11.739 15.805 31.719 1.00 10.62 157 ASP B O 1
ATOM 5237 N N . PRO B 1 154 ? 10.445 16.445 33.457 1.00 10.31 158 PRO B N 1
ATOM 5238 C CA . PRO B 1 154 ? 11.077 17.756 33.638 1.00 10.67 158 PRO B CA 1
ATOM 5239 C C . PRO B 1 154 ? 12.568 17.804 33.948 1.00 10.35 158 PRO B C 1
ATOM 5240 O O . PRO B 1 154 ? 13.228 18.803 33.644 1.00 10.37 158 PRO B O 1
ATOM 5244 N N . ILE B 1 155 ? 13.105 16.734 34.531 1.00 10.49 159 ILE B N 1
ATOM 5245 C CA . ILE B 1 155 ? 14.525 16.704 34.882 1.00 10.84 159 ILE B CA 1
ATOM 5246 C C . ILE B 1 155 ? 15.426 16.715 33.633 1.00 10.77 159 ILE B C 1
ATOM 5247 O O . ILE B 1 155 ? 16.629 16.967 33.721 1.00 11.26 159 ILE B O 1
ATOM 5252 N N . LEU B 1 156 ? 14.826 16.463 32.470 1.00 11.23 160 LEU B N 1
ATOM 5253 C CA . LEU B 1 156 ? 15.555 16.483 31.208 1.00 11.43 160 LEU B CA 1
ATOM 5254 C C . LEU B 1 156 ? 15.441 17.839 30.498 1.00 11.37 160 LEU B C 1
ATOM 5255 O O . LEU B 1 156 ? 16.151 18.084 29.523 1.00 11.37 160 LEU B O 1
ATOM 5260 N N . PHE B 1 157 ? 14.576 18.724 30.999 1.00 10.69 161 PHE B N 1
ATOM 5261 C CA . PHE B 1 157 ? 14.377 20.029 30.362 1.00 10.22 161 PHE B CA 1
ATOM 5262 C C . PHE B 1 157 ? 15.630 20.902 30.253 1.00 9.88 161 PHE B C 1
ATOM 5263 O O . PHE B 1 157 ? 15.927 21.410 29.175 1.00 10.39 161 PHE B O 1
ATOM 5271 N N . PRO B 1 158 ? 16.376 21.100 31.361 1.00 10.32 162 PRO B N 1
ATOM 5272 C CA . PRO B 1 158 ? 17.582 21.933 31.251 1.00 9.96 162 PRO B CA 1
ATOM 5273 C C . PRO B 1 158 ? 18.539 21.361 30.196 1.00 10.22 162 PRO B C 1
ATOM 5274 O O . PRO B 1 158 ? 19.085 22.103 29.375 1.00 10.74 162 PRO B O 1
ATOM 5278 N N . SER B 1 159 ? 18.695 20.038 30.191 1.00 10.11 163 SER B N 1
ATOM 5279 C CA . SER B 1 159 ? 19.560 19.366 29.220 1.00 10.36 163 SER B CA 1
ATOM 5280 C C . SER B 1 159 ? 19.066 19.591 27.793 1.00 10.51 163 SER B C 1
ATOM 5281 O O . SER B 1 159 ? 19.852 19.933 26.903 1.00 10.92 163 SER B O 1
ATOM 5284 N N . PHE B 1 160 ? 17.765 19.401 27.577 1.00 10.39 164 PHE B N 1
ATOM 5285 C CA . PHE B 1 160 ? 17.181 19.602 26.253 1.00 10.40 164 PHE B CA 1
ATOM 5286 C C . PHE B 1 160 ? 17.428 21.036 25.770 1.00 10.11 164 PHE B C 1
ATOM 5287 O O . PHE B 1 160 ? 17.845 21.256 24.638 1.00 10.28 164 PHE B O 1
ATOM 5295 N N . ILE B 1 161 ? 17.174 22.008 26.640 1.00 10.59 165 ILE B N 1
ATOM 5296 C CA . ILE B 1 161 ? 17.377 23.408 26.289 1.00 10.44 165 ILE B CA 1
ATOM 5297 C C . ILE B 1 161 ? 18.841 23.707 25.979 1.00 10.60 165 ILE B C 1
ATOM 5298 O O . ILE B 1 161 ? 19.144 24.405 25.007 1.00 10.63 165 ILE B O 1
ATOM 5303 N N . HIS B 1 162 ? 19.745 23.151 26.780 1.00 10.82 166 HIS B N 1
ATOM 5304 C CA . HIS B 1 162 ? 21.174 23.334 26.550 1.00 10.33 166 HIS B CA 1
ATOM 5305 C C . HIS B 1 162 ? 21.557 22.824 25.159 1.00 10.35 166 HIS B C 1
ATOM 5306 O O . HIS B 1 162 ? 22.266 23.507 24.412 1.00 10.40 166 HIS B O 1
ATOM 5313 N N . SER B 1 163 ? 21.048 21.642 24.804 1.00 10.80 167 SER B N 1
ATOM 5314 C CA . SER B 1 163 ? 21.344 21.031 23.505 1.00 11.06 167 SER B CA 1
ATOM 5315 C C . SER B 1 163 ? 20.802 21.859 22.334 1.00 11.27 167 SER B C 1
ATOM 5316 O O . SER B 1 163 ? 21.335 21.795 21.225 1.00 11.93 167 SER B O 1
ATOM 5319 N N . GLN B 1 164 ? 19.755 22.639 22.598 1.00 11.28 168 GLN B N 1
ATOM 5320 C CA . GLN B 1 164 ? 19.123 23.499 21.592 1.00 11.09 168 GLN B CA 1
ATOM 5321 C C . GLN B 1 164 ? 19.803 24.858 21.461 1.00 11.09 168 GLN B C 1
ATOM 5322 O O . GLN B 1 164 ? 19.580 25.589 20.486 1.00 11.61 168 GLN B O 1
ATOM 5328 N N . LYS B 1 165 ? 20.605 25.207 22.462 1.00 11.21 169 LYS B N 1
ATOM 5329 C CA . LYS B 1 165 ? 21.284 26.487 22.458 1.00 10.77 169 LYS B CA 1
ATOM 5330 C C . LYS B 1 165 ? 22.752 26.435 22.043 1.00 11.32 169 LYS B C 1
ATOM 5331 O O . LYS B 1 165 ? 23.147 25.571 21.260 1.00 12.80 169 LYS B O 1
ATOM 5337 N N . ARG B 1 166 ? 23.561 27.356 22.552 1.00 11.53 170 ARG B N 1
ATOM 5338 C CA . ARG B 1 166 ? 24.966 27.431 22.157 1.00 10.74 170 ARG B CA 1
ATOM 5339 C C . ARG B 1 166 ? 25.961 26.490 22.819 1.00 10.66 170 ARG B C 1
ATOM 5340 O O . ARG B 1 166 ? 25.840 26.168 24.001 1.00 11.08 170 ARG B O 1
ATOM 5348 N N . ASN B 1 167 ? 26.955 26.062 22.038 1.00 10.61 171 ASN B N 1
ATOM 5349 C CA . ASN B 1 167 ? 28.017 25.196 22.543 1.00 10.71 171 ASN B CA 1
ATOM 5350 C C . ASN B 1 167 ? 28.688 26.030 23.653 1.00 10.69 171 ASN B C 1
ATOM 5351 O O . ASN B 1 167 ? 28.968 27.216 23.458 1.00 10.48 171 ASN B O 1
ATOM 5356 N N . PRO B 1 168 ? 28.932 25.426 24.835 1.00 11.11 172 PRO B N 1
ATOM 5357 C CA . PRO B 1 168 ? 29.553 26.150 25.954 1.00 10.42 172 PRO B CA 1
ATOM 5358 C C . PRO B 1 168 ? 30.937 26.755 25.724 1.00 10.87 172 PRO B C 1
ATOM 5359 O O . PRO B 1 168 ? 31.330 27.679 26.439 1.00 10.64 172 PRO B O 1
ATOM 5363 N N . GLN B 1 169 ? 31.674 26.244 24.740 1.00 10.55 173 GLN B N 1
ATOM 5364 C CA . GLN B 1 169 ? 33.002 26.775 24.446 1.00 10.96 173 GLN B CA 1
ATOM 5365 C C . GLN B 1 169 ? 33.026 27.713 23.243 1.00 11.62 173 GLN B C 1
ATOM 5366 O O . GLN B 1 169 ? 33.573 28.816 23.320 1.00 11.18 173 GLN B O 1
ATOM 5372 N N . THR B 1 170 ? 32.448 27.261 22.131 1.00 11.24 174 THR B N 1
ATOM 5373 C CA . THR B 1 170 ? 32.437 28.051 20.906 1.00 11.15 174 THR B CA 1
ATOM 5374 C C . THR B 1 170 ? 31.360 29.130 20.846 1.00 11.44 174 THR B C 1
ATOM 5375 O O . THR B 1 170 ? 31.517 30.116 20.129 1.00 11.60 174 THR B O 1
ATOM 5379 N N . HIS B 1 171 ? 30.271 28.926 21.587 1.00 10.97 175 HIS B N 1
ATOM 5380 C CA . HIS B 1 171 ? 29.121 29.838 21.615 1.00 11.43 175 HIS B CA 1
ATOM 5381 C C . HIS B 1 171 ? 28.362 29.783 20.278 1.00 11.48 175 HIS B C 1
ATOM 5382 O O . HIS B 1 171 ? 27.654 30.721 19.908 1.00 11.27 175 HIS B O 1
ATOM 5389 N N . LEU B 1 172 ? 28.494 28.660 19.574 1.00 11.43 176 LEU B N 1
ATOM 5390 C CA . LEU B 1 172 ? 27.828 28.466 18.288 1.00 11.07 176 LEU B CA 1
ATOM 5391 C C . LEU B 1 172 ? 26.759 27.390 18.388 1.00 11.24 176 LEU B C 1
ATOM 5392 O O . LEU B 1 172 ? 26.796 26.546 19.288 1.00 11.17 176 LEU B O 1
ATOM 5397 N N . LYS B 1 173 ? 25.802 27.424 17.465 1.00 12.38 177 LYS B N 1
ATOM 5398 C CA . LYS B 1 173 ? 24.765 26.399 17.419 1.00 13.99 177 LYS B CA 1
ATOM 5399 C C . LYS B 1 173 ? 25.526 25.113 17.126 1.00 13.71 177 LYS B C 1
ATOM 5400 O O . LYS B 1 173 ? 26.520 25.138 16.400 1.00 14.55 177 LYS B O 1
ATOM 5406 N N . ASP B 1 174 ? 25.079 23.998 17.689 1.00 12.79 178 ASP B N 1
ATOM 5407 C CA . ASP B 1 174 ? 25.801 22.744 17.508 1.00 12.91 178 ASP B CA 1
ATOM 5408 C C . ASP B 1 174 ? 24.889 21.579 17.141 1.00 11.90 178 ASP B C 1
ATOM 5409 O O . ASP B 1 174 ? 24.210 21.020 18.004 1.00 12.35 178 ASP B O 1
ATOM 5414 N N . PRO B 1 175 ? 24.888 21.179 15.855 1.00 12.23 179 PRO B N 1
ATOM 5415 C CA . PRO B 1 175 ? 24.059 20.066 15.371 1.00 12.04 179 PRO B CA 1
ATOM 5416 C C . PRO B 1 175 ? 24.342 18.746 16.090 1.00 12.06 179 PRO B C 1
ATOM 5417 O O . PRO B 1 175 ? 23.460 17.897 16.191 1.00 12.59 179 PRO B O 1
ATOM 5421 N N . ASP B 1 176 ? 25.568 18.572 16.582 1.00 12.30 180 ASP B N 1
ATOM 5422 C CA . ASP B 1 176 ? 25.927 17.362 17.324 1.00 12.59 180 ASP B CA 1
ATOM 5423 C C . ASP B 1 176 ? 25.147 17.344 18.637 1.00 12.64 180 ASP B C 1
ATOM 5424 O O . ASP B 1 176 ? 24.589 16.317 19.016 1.00 12.42 180 ASP B O 1
ATOM 5429 N N . MET B 1 177 ? 25.118 18.485 19.330 1.00 12.10 181 MET B N 1
ATOM 5430 C CA . MET B 1 177 ? 24.384 18.606 20.591 1.00 11.90 181 MET B CA 1
ATOM 5431 C C . MET B 1 177 ? 22.892 18.357 20.365 1.00 11.98 181 MET B C 1
ATOM 5432 O O . MET B 1 177 ? 22.278 17.543 21.058 1.00 12.06 181 MET B O 1
ATOM 5437 N N . VAL B 1 178 ? 22.334 19.022 19.355 1.00 11.30 182 VAL B N 1
ATOM 5438 C CA . VAL B 1 178 ? 20.921 18.895 19.019 1.00 11.23 182 VAL B CA 1
ATOM 5439 C C . VAL B 1 178 ? 20.495 17.453 18.754 1.00 12.03 182 VAL B C 1
ATOM 5440 O O . VAL B 1 178 ? 19.565 16.937 19.383 1.00 12.08 182 VAL B O 1
ATOM 5444 N N . TRP B 1 179 ? 21.189 16.805 17.824 1.00 11.80 183 TRP B N 1
ATOM 5445 C CA . TRP B 1 179 ? 20.848 15.445 17.448 1.00 12.24 183 TRP B CA 1
ATOM 5446 C C . TRP B 1 179 ? 21.341 14.325 18.347 1.00 12.19 183 TRP B C 1
ATOM 5447 O O . TRP B 1 179 ? 20.751 13.247 18.352 1.00 11.94 183 TRP B O 1
ATOM 5458 N N . ASP B 1 180 ? 22.399 14.566 19.119 1.00 12.07 184 ASP B N 1
ATOM 5459 C CA . ASP B 1 180 ? 22.872 13.542 20.045 1.00 12.51 184 ASP B CA 1
ATOM 5460 C C . ASP B 1 180 ? 21.761 13.390 21.089 1.00 12.56 184 ASP B C 1
ATOM 5461 O O . ASP B 1 180 ? 21.305 12.278 21.364 1.00 13.03 184 ASP B O 1
ATOM 5466 N N . PHE B 1 181 ? 21.271 14.517 21.607 1.00 11.86 185 PHE B N 1
ATOM 5467 C CA . PHE B 1 181 ? 20.204 14.484 22.600 1.00 11.34 185 PHE B CA 1
ATOM 5468 C C . PHE B 1 181 ? 18.933 13.840 22.041 1.00 11.92 185 PHE B C 1
ATOM 5469 O O . PHE B 1 181 ? 18.390 12.915 22.641 1.00 11.33 185 PHE B O 1
ATOM 5477 N N . TRP B 1 182 ? 18.465 14.329 20.893 1.00 11.73 186 TRP B N 1
ATOM 5478 C CA . TRP B 1 182 ? 17.256 13.788 20.278 1.00 12.18 186 TRP B CA 1
ATOM 5479 C C . TRP B 1 182 ? 17.354 12.312 19.904 1.00 11.83 186 TRP B C 1
ATOM 5480 O O . TRP B 1 182 ? 16.401 11.562 20.118 1.00 12.17 186 TRP B O 1
ATOM 5491 N N . SER B 1 183 ? 18.496 11.891 19.361 1.00 11.92 187 SER B N 1
ATOM 5492 C CA . SER B 1 183 ? 18.661 10.487 18.975 1.00 12.51 187 SER B CA 1
ATOM 5493 C C . SER B 1 183 ? 18.735 9.567 20.198 1.00 12.05 187 SER B C 1
ATOM 5494 O O . SER B 1 183 ? 18.275 8.426 20.145 1.00 13.13 187 SER B O 1
ATOM 5497 N N . LEU B 1 184 ? 19.284 10.076 21.302 1.00 11.65 188 LEU B N 1
ATOM 5498 C CA . LEU B 1 184 ? 19.380 9.309 22.544 1.00 11.66 188 LEU B CA 1
ATOM 5499 C C . LEU B 1 184 ? 18.050 9.299 23.301 1.00 11.96 188 LEU B C 1
ATOM 5500 O O . LEU B 1 184 ? 17.804 8.413 24.117 1.00 12.83 188 LEU B O 1
ATOM 5505 N N . ARG B 1 185 ? 17.207 10.297 23.036 1.00 12.04 189 ARG B N 1
ATOM 5506 C CA . ARG B 1 185 ? 15.904 10.412 23.686 1.00 11.95 189 ARG B CA 1
ATOM 5507 C C . ARG B 1 185 ? 14.792 10.395 22.628 1.00 12.18 189 ARG B C 1
ATOM 5508 O O . ARG B 1 185 ? 14.201 11.433 22.308 1.00 11.73 189 ARG B O 1
ATOM 5516 N N . PRO B 1 186 ? 14.466 9.198 22.102 1.00 12.67 190 PRO B N 1
ATOM 5517 C CA . PRO B 1 186 ? 13.428 9.030 21.076 1.00 12.81 190 PRO B CA 1
ATOM 5518 C C . PRO B 1 186 ? 12.006 9.446 21.437 1.00 13.03 190 PRO B C 1
ATOM 5519 O O . PRO B 1 186 ? 11.134 9.462 20.565 1.00 13.80 190 PRO B O 1
ATOM 5523 N N . GLU B 1 187 ? 11.749 9.765 22.704 1.00 12.68 191 GLU B N 1
ATOM 5524 C CA . GLU B 1 187 ? 10.410 10.221 23.074 1.00 12.38 191 GLU B CA 1
ATOM 5525 C C . GLU B 1 187 ? 10.147 11.539 22.335 1.00 12.04 191 GLU B C 1
ATOM 5526 O O . GLU B 1 187 ? 9.003 11.946 22.147 1.00 12.62 191 GLU B O 1
ATOM 5532 N N . SER B 1 188 ? 11.230 12.174 21.886 1.00 12.15 192 SER B N 1
ATOM 5533 C CA . SER B 1 188 ? 11.175 13.435 21.155 1.00 11.91 192 SER B CA 1
ATOM 5534 C C . SER B 1 188 ? 10.645 13.297 19.727 1.00 11.99 192 SER B C 1
ATOM 5535 O O . SER B 1 188 ? 10.345 14.301 19.083 1.00 12.00 192 SER B O 1
ATOM 5538 N N . LEU B 1 189 ? 10.530 12.063 19.240 1.00 12.23 193 LEU B N 1
ATOM 5539 C CA . LEU B 1 189 ? 10.064 11.814 17.874 1.00 12.77 193 LEU B CA 1
ATOM 5540 C C . LEU B 1 189 ? 8.771 12.520 17.464 1.00 12.02 193 LEU B C 1
ATOM 5541 O O . LEU B 1 189 ? 8.705 13.109 16.385 1.00 12.01 193 LEU B O 1
ATOM 5546 N N . HIS B 1 190 ? 7.766 12.499 18.334 1.00 11.92 194 HIS B N 1
ATOM 5547 C CA . HIS B 1 190 ? 6.481 13.113 18.016 1.00 11.71 194 HIS B CA 1
ATOM 5548 C C . HIS B 1 190 ? 6.573 14.617 17.752 1.00 12.31 194 HIS B C 1
ATOM 5549 O O . HIS B 1 190 ? 6.145 15.088 16.695 1.00 12.10 194 HIS B O 1
ATOM 5556 N N . GLN B 1 191 ? 7.173 15.360 18.682 1.00 11.91 195 GLN B N 1
ATOM 5557 C CA . GLN B 1 191 ? 7.308 16.808 18.519 1.00 11.55 195 GLN B CA 1
ATOM 5558 C C . GLN B 1 191 ? 8.354 17.206 17.479 1.00 11.33 195 GLN B C 1
ATOM 5559 O O . GLN B 1 191 ? 8.224 18.258 16.852 1.00 11.36 195 GLN B O 1
ATOM 5565 N N . VAL B 1 192 ? 9.382 16.378 17.287 1.00 12.04 196 VAL B N 1
ATOM 5566 C CA . VAL B 1 192 ? 10.402 16.664 16.270 1.00 11.97 196 VAL B CA 1
ATOM 5567 C C . VAL B 1 192 ? 9.743 16.586 14.889 1.00 12.69 196 VAL B C 1
ATOM 5568 O O . VAL B 1 192 ? 10.031 17.401 14.010 1.00 13.33 196 VAL B O 1
ATOM 5572 N N . SER B 1 193 ? 8.833 15.623 14.725 1.00 12.98 197 SER B N 1
ATOM 5573 C CA . SER B 1 193 ? 8.107 15.442 13.468 1.00 12.71 197 SER B CA 1
ATOM 5574 C C . SER B 1 193 ? 7.215 16.655 13.182 1.00 13.37 197 SER B C 1
ATOM 5575 O O . SER B 1 193 ? 7.117 17.106 12.039 1.00 13.40 197 SER B O 1
ATOM 5578 N N . PHE B 1 194 ? 6.567 17.181 14.222 1.00 13.18 198 PHE B N 1
ATOM 5579 C CA . PHE B 1 194 ? 5.713 18.359 14.071 1.00 13.78 198 PHE B CA 1
ATOM 5580 C C . PHE B 1 194 ? 6.577 19.592 13.791 1.00 13.09 198 PHE B C 1
ATOM 5581 O O . PHE B 1 194 ? 6.254 20.398 12.916 1.00 12.60 198 PHE B O 1
ATOM 5589 N N . LEU B 1 195 ? 7.685 19.710 14.520 1.00 12.62 199 LEU B N 1
ATOM 5590 C CA . LEU B 1 195 ? 8.610 20.834 14.379 1.00 12.51 199 LEU B CA 1
ATOM 5591 C C . LEU B 1 195 ? 9.178 20.971 12.973 1.00 12.80 199 LEU B C 1
ATOM 5592 O O . LEU B 1 195 ? 9.302 22.082 12.452 1.00 12.71 199 LEU B O 1
ATOM 5597 N N . PHE B 1 196 ? 9.548 19.843 12.373 1.00 12.55 200 PHE B N 1
ATOM 5598 C CA . PHE B 1 196 ? 10.120 19.857 11.034 1.00 12.89 200 PHE B CA 1
ATOM 5599 C C . PHE B 1 196 ? 9.102 19.810 9.896 1.00 13.18 200 PHE B C 1
ATOM 5600 O O . PHE B 1 196 ? 9.478 19.717 8.725 1.00 13.51 200 PHE B O 1
ATOM 5608 N N . SER B 1 197 ? 7.818 19.867 10.246 1.00 13.37 201 SER B N 1
ATOM 5609 C CA . SER B 1 197 ? 6.756 19.898 9.243 1.00 14.49 201 SER B CA 1
ATOM 5610 C C . SER B 1 197 ? 6.510 21.377 8.900 1.00 14.53 201 SER B C 1
ATOM 5611 O O . SER B 1 197 ? 7.210 22.260 9.411 1.00 13.58 201 SER B O 1
ATOM 5614 N N . ASP B 1 198 ? 5.511 21.646 8.062 1.00 15.41 202 ASP B N 1
ATOM 5615 C CA . ASP B 1 198 ? 5.193 23.017 7.643 1.00 16.35 202 ASP B CA 1
ATOM 5616 C C . ASP B 1 198 ? 4.880 23.983 8.783 1.00 16.11 202 ASP B C 1
ATOM 5617 O O . ASP B 1 198 ? 5.220 25.162 8.708 1.00 16.06 202 ASP B O 1
ATOM 5622 N N . ARG B 1 199 ? 4.238 23.484 9.835 1.00 15.99 203 ARG B N 1
ATOM 5623 C CA . ARG B 1 199 ? 3.875 24.331 10.969 1.00 16.30 203 ARG B CA 1
ATOM 5624 C C . ARG B 1 199 ? 5.047 24.717 11.866 1.00 15.30 203 ARG B C 1
ATOM 5625 O O . ARG B 1 199 ? 4.870 25.394 12.883 1.00 14.30 203 ARG B O 1
ATOM 5633 N N . GLY B 1 200 ? 6.245 24.300 11.464 1.00 14.50 204 GLY B N 1
ATOM 5634 C CA . GLY B 1 200 ? 7.449 24.629 12.205 1.00 14.13 204 GLY B CA 1
ATOM 5635 C C . GLY B 1 200 ? 7.802 26.102 12.059 1.00 13.61 204 GLY B C 1
ATOM 5636 O O . GLY B 1 200 ? 8.554 26.642 12.875 1.00 13.31 204 GLY B O 1
ATOM 5637 N N . ILE B 1 201 ? 7.299 26.745 11.002 1.00 13.06 205 ILE B N 1
ATOM 5638 C CA . ILE B 1 201 ? 7.556 28.170 10.784 1.00 13.14 205 ILE B CA 1
ATOM 5639 C C . ILE B 1 201 ? 6.265 28.880 10.374 1.00 13.43 205 ILE B C 1
ATOM 5640 O O . ILE B 1 201 ? 6.008 29.093 9.189 1.00 13.75 205 ILE B O 1
ATOM 5645 N N . PRO B 1 202 ? 5.414 29.226 11.354 1.00 13.29 206 PRO B N 1
ATOM 5646 C CA . PRO B 1 202 ? 4.157 29.912 11.040 1.00 13.65 206 PRO B CA 1
ATOM 5647 C C . PRO B 1 202 ? 4.369 31.312 10.469 1.00 13.50 206 PRO B C 1
ATOM 5648 O O . PRO B 1 202 ? 5.401 31.948 10.712 1.00 14.06 206 PRO B O 1
ATOM 5652 N N . ASP B 1 203 ? 3.412 31.769 9.667 1.00 13.73 207 ASP B N 1
ATOM 5653 C CA . ASP B 1 203 ? 3.489 33.100 9.083 1.00 13.85 207 ASP B CA 1
ATOM 5654 C C . ASP B 1 203 ? 3.008 34.089 10.141 1.00 13.35 207 ASP B C 1
ATOM 5655 O O . ASP B 1 203 ? 1.850 34.507 10.135 1.00 13.37 207 ASP B O 1
ATOM 5660 N N . GLY B 1 204 ? 3.910 34.476 11.038 1.00 13.63 208 GLY B N 1
ATOM 5661 C CA . GLY B 1 204 ? 3.538 35.391 12.101 1.00 13.16 208 GLY B CA 1
ATOM 5662 C C . GLY B 1 204 ? 2.760 34.666 13.191 1.00 13.10 208 GLY B C 1
ATOM 5663 O O . GLY B 1 204 ? 2.437 33.480 13.060 1.00 14.06 208 GLY B O 1
ATOM 5664 N N . HIS B 1 205 ? 2.402 35.398 14.239 1.00 12.84 209 HIS B N 1
ATOM 5665 C CA . HIS B 1 205 ? 1.679 34.835 15.375 1.00 12.51 209 HIS B CA 1
ATOM 5666 C C . HIS B 1 205 ? 0.170 34.658 15.203 1.00 12.02 209 HIS B C 1
ATOM 5667 O O . HIS B 1 205 ? -0.448 33.872 15.918 1.00 12.83 209 HIS B O 1
ATOM 5674 N N . ARG B 1 206 ? -0.424 35.393 14.271 1.00 12.91 210 ARG B N 1
ATOM 5675 C CA . ARG B 1 206 ? -1.868 35.329 14.054 1.00 13.14 210 ARG B CA 1
ATOM 5676 C C . ARG B 1 206 ? -2.353 34.107 13.269 1.00 13.44 210 ARG B C 1
ATOM 5677 O O . ARG B 1 206 ? -3.547 33.801 13.267 1.00 13.67 210 ARG B O 1
ATOM 5685 N N . HIS B 1 207 ? -1.418 33.394 12.645 1.00 13.40 211 HIS B N 1
ATOM 5686 C CA . HIS B 1 207 ? -1.742 32.234 11.824 1.00 13.45 211 HIS B CA 1
ATOM 5687 C C . HIS B 1 207 ? -1.300 30.879 12.375 1.00 13.37 211 HIS B C 1
ATOM 5688 O O . HIS B 1 207 ? -0.926 29.980 11.615 1.00 13.51 211 HIS B O 1
ATOM 5695 N N . MET B 1 208 ? -1.360 30.731 13.694 1.00 13.34 212 MET B N 1
ATOM 5696 C CA . MET B 1 208 ? -0.993 29.481 14.347 1.00 12.52 212 MET B CA 1
ATOM 5697 C C . MET B 1 208 ? -1.982 29.233 15.479 1.00 12.75 212 MET B C 1
ATOM 5698 O O . MET B 1 208 ? -2.687 30.155 15.911 1.00 12.20 212 MET B O 1
ATOM 5703 N N . ASN B 1 209 ? -2.052 27.987 15.938 1.00 13.11 213 ASN B N 1
ATOM 5704 C CA . ASN B 1 209 ? -2.943 27.639 17.038 1.00 13.19 213 ASN B CA 1
ATOM 5705 C C . ASN B 1 209 ? -2.171 27.712 18.346 1.00 12.90 213 ASN B C 1
ATOM 5706 O O . ASN B 1 209 ? -0.945 27.843 18.353 1.00 13.16 213 ASN B O 1
ATOM 5711 N N . GLY B 1 210 ? -2.913 27.636 19.443 1.00 12.98 214 GLY B N 1
ATOM 5712 C CA . GLY B 1 210 ? -2.332 27.639 20.771 1.00 12.58 214 GLY B CA 1
ATOM 5713 C C . GLY B 1 210 ? -2.902 26.432 21.502 1.00 12.40 214 GLY B C 1
ATOM 5714 O O . GLY B 1 210 ? -4.018 25.992 21.208 1.00 12.63 214 GLY B O 1
ATOM 5715 N N . TYR B 1 211 ? -2.129 25.862 22.419 1.00 11.90 215 TYR B N 1
ATOM 5716 C CA . TYR B 1 211 ? -2.569 24.692 23.175 1.00 11.51 215 TYR B CA 1
ATOM 5717 C C . TYR B 1 211 ? -1.991 24.766 24.571 1.00 10.95 215 TYR B C 1
ATOM 5718 O O . TYR B 1 211 ? -0.906 25.309 24.768 1.00 10.77 215 TYR B O 1
ATOM 5727 N N . GLY B 1 212 ? -2.710 24.211 25.539 1.00 11.22 216 GLY B N 1
ATOM 5728 C CA . GLY B 1 212 ? -2.192 24.177 26.892 1.00 11.42 216 GLY B CA 1
ATOM 5729 C C . GLY B 1 212 ? -1.188 23.032 26.954 1.00 11.52 216 GLY B C 1
ATOM 5730 O O . GLY B 1 212 ? -0.334 22.983 27.843 1.00 11.13 216 GLY B O 1
ATOM 5731 N N . SER B 1 213 ? -1.301 22.123 25.980 1.00 11.95 217 SER B N 1
ATOM 5732 C CA . SER B 1 213 ? -0.455 20.932 25.832 1.00 11.93 217 SER B CA 1
ATOM 5733 C C . SER B 1 213 ? -0.730 19.881 26.906 1.00 12.52 217 SER B C 1
ATOM 5734 O O . SER B 1 213 ? -1.176 18.778 26.599 1.00 12.88 217 SER B O 1
ATOM 5737 N N . HIS B 1 214 ? -0.467 20.234 28.161 1.00 12.25 218 HIS B N 1
ATOM 5738 C CA . HIS B 1 214 ? -0.685 19.331 29.287 1.00 12.06 218 HIS B CA 1
ATOM 5739 C C . HIS B 1 214 ? -2.149 19.004 29.513 1.00 12.13 218 HIS B C 1
ATOM 5740 O O . HIS B 1 214 ? -3.054 19.761 29.145 1.00 11.58 218 HIS B O 1
ATOM 5747 N N . THR B 1 215 ? -2.356 17.891 30.195 1.00 12.37 219 THR B N 1
ATOM 5748 C CA . THR B 1 215 ? -3.680 17.501 30.619 1.00 12.08 219 THR B CA 1
ATOM 5749 C C . THR B 1 215 ? -3.821 18.294 31.928 1.00 12.04 219 THR B C 1
ATOM 5750 O O . THR B 1 215 ? -2.864 18.388 32.705 1.00 12.03 219 THR B O 1
ATOM 5754 N N . PHE B 1 216 ? -4.959 18.959 32.111 1.00 11.36 220 PHE B N 1
ATOM 5755 C CA . PHE B 1 216 ? -5.222 19.702 33.340 1.00 11.38 220 PHE B CA 1
ATOM 5756 C C . PHE B 1 216 ? -6.441 19.060 33.991 1.00 11.55 220 PHE B C 1
ATOM 5757 O O . PHE B 1 216 ? -6.987 18.094 33.462 1.00 11.89 220 PHE B O 1
ATOM 5765 N N . LYS B 1 217 ? -6.851 19.579 35.144 1.00 12.05 221 LYS B N 1
ATOM 5766 C CA . LYS B 1 217 ? -8.023 19.050 35.836 1.00 13.02 221 LYS B CA 1
ATOM 5767 C C . LYS B 1 217 ? -9.062 20.154 36.060 1.00 13.65 221 LYS B C 1
ATOM 5768 O O . LYS B 1 217 ? -8.721 21.274 36.442 1.00 13.34 221 LYS B O 1
ATOM 5774 N N . LEU B 1 218 ? -10.324 19.843 35.772 1.00 13.84 222 LEU B N 1
ATOM 5775 C CA . LEU B 1 218 ? -11.417 20.792 35.968 1.00 13.73 222 LEU B CA 1
ATOM 5776 C C . LEU B 1 218 ? -12.283 20.248 37.094 1.00 14.24 222 LEU B C 1
ATOM 5777 O O . LEU B 1 218 ? -12.523 19.042 37.168 1.00 13.41 222 LEU B O 1
ATOM 5782 N N . VAL B 1 219 ? -12.706 21.138 37.990 1.00 14.40 223 VAL B N 1
ATOM 5783 C CA . VAL B 1 219 ? -13.532 20.773 39.139 1.00 14.74 223 VAL B CA 1
ATOM 5784 C C . VAL B 1 219 ? -14.799 21.624 39.127 1.00 15.40 223 VAL B C 1
ATOM 5785 O O . VAL B 1 219 ? -14.716 22.852 39.025 1.00 14.69 223 VAL B O 1
ATOM 5789 N N . ASN B 1 220 ? -15.965 20.983 39.234 1.00 15.45 224 ASN B N 1
ATOM 5790 C CA . ASN B 1 220 ? -17.225 21.727 39.227 1.00 16.64 224 ASN B CA 1
ATOM 5791 C C . ASN B 1 220 ? -17.748 22.092 40.615 1.00 17.48 224 ASN B C 1
ATOM 5792 O O . ASN B 1 220 ? -17.109 21.797 41.625 1.00 17.45 224 ASN B O 1
ATOM 5797 N N . ALA B 1 221 ? -18.908 22.745 40.652 1.00 18.62 225 ALA B N 1
ATOM 5798 C CA . ALA B 1 221 ? -19.523 23.183 41.902 1.00 20.04 225 ALA B CA 1
ATOM 5799 C C . ALA B 1 221 ? -19.839 22.060 42.885 1.00 20.77 225 ALA B C 1
ATOM 5800 O O . ALA B 1 221 ? -19.856 22.283 44.092 1.00 21.13 225 ALA B O 1
ATOM 5802 N N . ASN B 1 222 ? -20.087 20.860 42.370 1.00 22.36 226 ASN B N 1
ATOM 5803 C CA . ASN B 1 222 ? -20.399 19.702 43.212 1.00 23.88 226 ASN B CA 1
ATOM 5804 C C . ASN B 1 222 ? -19.150 18.959 43.692 1.00 23.92 226 ASN B C 1
ATOM 5805 O O . ASN B 1 222 ? -19.253 17.971 44.417 1.00 24.45 226 ASN B O 1
ATOM 5810 N N . GLY B 1 223 ? -17.975 19.439 43.292 1.00 23.44 227 GLY B N 1
ATOM 5811 C CA . GLY B 1 223 ? -16.736 18.795 43.687 1.00 22.34 227 GLY B CA 1
ATOM 5812 C C . GLY B 1 223 ? -16.343 17.655 42.762 1.00 22.20 227 GLY B C 1
ATOM 5813 O O . GLY B 1 223 ? -15.444 16.873 43.077 1.00 22.62 227 GLY B O 1
ATOM 5814 N N . GLU B 1 224 ? -17.036 17.537 41.635 1.00 21.37 228 GLU B N 1
ATOM 5815 C CA . GLU B 1 224 ? -16.739 16.493 40.660 1.00 21.70 228 GLU B CA 1
ATOM 5816 C C . GLU B 1 224 ? -15.629 16.971 39.733 1.00 20.61 228 GLU B C 1
ATOM 5817 O O . GLU B 1 224 ? -15.599 18.137 39.343 1.00 20.84 228 GLU B O 1
ATOM 5823 N N . ALA B 1 225 ? -14.723 16.066 39.380 1.00 19.37 229 ALA B N 1
ATOM 5824 C CA . ALA B 1 225 ? -13.598 16.423 38.529 1.00 18.02 229 ALA B CA 1
ATOM 5825 C C . ALA B 1 225 ? -13.435 15.592 37.266 1.00 17.11 229 ALA B C 1
ATOM 5826 O O . ALA B 1 225 ? -13.799 14.416 37.223 1.00 17.19 229 ALA B O 1
ATOM 5828 N N . VAL B 1 226 ? -12.884 16.232 36.237 1.00 15.06 230 VAL B N 1
ATOM 5829 C CA . VAL B 1 226 ? -12.595 15.586 34.959 1.00 14.36 230 VAL B CA 1
ATOM 5830 C C . VAL B 1 226 ? -11.235 16.105 34.507 1.00 14.12 230 VAL B C 1
ATOM 5831 O O . VAL B 1 226 ? -10.713 17.069 35.070 1.00 13.76 230 VAL B O 1
ATOM 5835 N N . TYR B 1 227 ? -10.634 15.427 33.537 1.00 13.87 231 TYR B N 1
ATOM 5836 C CA . TYR B 1 227 ? -9.359 15.872 32.990 1.00 14.06 231 TYR B CA 1
ATOM 5837 C C . TYR B 1 227 ? -9.668 16.613 31.691 1.00 14.51 231 TYR B C 1
ATOM 5838 O O . TYR B 1 227 ? -10.676 16.333 31.040 1.00 14.58 231 TYR B O 1
ATOM 5847 N N . CYS B 1 228 ? -8.816 17.568 31.321 1.00 14.26 232 CYS B N 1
ATOM 5848 C CA . CYS B 1 228 ? -9.045 18.329 30.102 1.00 13.52 232 CYS B CA 1
ATOM 5849 C C . CYS B 1 228 ? -7.771 18.759 29.386 1.00 13.56 232 CYS B C 1
ATOM 5850 O O . CYS B 1 228 ? -6.664 18.650 29.916 1.00 12.94 232 CYS B O 1
ATOM 5853 N N . LYS B 1 229 ? -7.963 19.204 28.149 1.00 12.87 233 LYS B N 1
ATOM 5854 C CA . LYS B 1 229 ? -6.909 19.730 27.285 1.00 12.97 233 LYS B CA 1
ATOM 5855 C C . LYS B 1 229 ? -7.480 21.057 26.801 1.00 13.39 233 LYS B C 1
ATOM 5856 O O . LYS B 1 229 ? -8.663 21.135 26.481 1.00 13.45 233 LYS B O 1
ATOM 5862 N N . PHE B 1 230 ? -6.656 22.099 26.770 1.00 13.08 234 PHE B N 1
ATOM 5863 C CA . PHE B 1 230 ? -7.098 23.406 26.298 1.00 12.23 234 PHE B CA 1
ATOM 5864 C C . PHE B 1 230 ? -6.585 23.616 24.873 1.00 12.92 234 PHE B C 1
ATOM 5865 O O . PHE B 1 230 ? -5.424 23.324 24.579 1.00 12.93 234 PHE B O 1
ATOM 5873 N N . HIS B 1 231 ? -7.457 24.095 23.987 1.00 12.89 235 HIS B N 1
ATOM 5874 C CA . HIS B 1 231 ? -7.092 24.366 22.594 1.00 13.48 235 HIS B CA 1
ATOM 5875 C C . HIS B 1 231 ? -7.636 25.735 22.204 1.00 13.75 235 HIS B C 1
ATOM 5876 O O . HIS B 1 231 ? -8.723 26.117 22.634 1.00 15.03 235 HIS B O 1
ATOM 5883 N N . TYR B 1 232 ? -6.861 26.498 21.440 1.00 13.39 236 TYR B N 1
ATOM 5884 C CA . TYR B 1 232 ? -7.330 27.787 20.940 1.00 13.38 236 TYR B CA 1
ATOM 5885 C C . TYR B 1 232 ? -6.864 27.919 19.497 1.00 14.15 236 TYR B C 1
ATOM 5886 O O . TYR B 1 232 ? -5.689 28.142 19.221 1.00 14.30 236 TYR B O 1
ATOM 5895 N N . LYS B 1 233 ? -7.806 27.689 18.584 1.00 14.43 237 LYS B N 1
ATOM 5896 C CA . LYS B 1 233 ? -7.550 27.703 17.149 1.00 15.09 237 LYS B CA 1
ATOM 5897 C C . LYS B 1 233 ? -7.676 29.065 16.484 1.00 14.59 237 LYS B C 1
ATOM 5898 O O . LYS B 1 233 ? -8.624 29.804 16.732 1.00 13.97 237 LYS B O 1
ATOM 5904 N N . THR B 1 234 ? -6.726 29.372 15.605 1.00 14.11 238 THR B N 1
ATOM 5905 C CA . THR B 1 234 ? -6.709 30.650 14.904 1.00 13.91 238 THR B CA 1
ATOM 5906 C C . THR B 1 234 ? -7.888 30.886 13.964 1.00 14.52 238 THR B C 1
ATOM 5907 O O . THR B 1 234 ? -8.168 30.075 13.078 1.00 15.36 238 THR B O 1
ATOM 5911 N N . ASP B 1 235 ? -8.574 32.007 14.172 1.00 14.39 239 ASP B N 1
ATOM 5912 C CA . ASP B 1 235 ? -9.706 32.396 13.339 1.00 14.32 239 ASP B CA 1
ATOM 5913 C C . ASP B 1 235 ? -9.202 33.053 12.053 1.00 14.62 239 ASP B C 1
ATOM 5914 O O . ASP B 1 235 ? -9.991 33.416 11.182 1.00 15.33 239 ASP B O 1
ATOM 5919 N N . GLN B 1 236 ? -7.885 33.232 11.959 1.00 14.59 240 GLN B N 1
ATOM 5920 C CA . GLN B 1 236 ? -7.255 33.826 10.783 1.00 14.95 240 GLN B CA 1
ATOM 5921 C C . GLN B 1 236 ? -6.769 32.724 9.834 1.00 15.41 240 GLN B C 1
ATOM 5922 O O . GLN B 1 236 ? -6.324 32.999 8.719 1.00 15.45 240 GLN B O 1
ATOM 5928 N N . GLY B 1 237 ? -6.846 31.478 10.297 1.00 15.57 241 GLY B N 1
ATOM 5929 C CA . GLY B 1 237 ? -6.423 30.344 9.494 1.00 15.58 241 GLY B CA 1
ATOM 5930 C C . GLY B 1 237 ? -4.949 30.008 9.603 1.00 15.01 241 GLY B C 1
ATOM 5931 O O . GLY B 1 237 ? -4.109 30.898 9.749 1.00 15.46 241 GLY B O 1
ATOM 5932 N N . ILE B 1 238 ? -4.638 28.715 9.564 1.00 15.09 242 ILE B N 1
ATOM 5933 C CA . ILE B 1 238 ? -3.258 28.246 9.626 1.00 15.04 242 ILE B CA 1
ATOM 5934 C C . ILE B 1 238 ? -2.545 28.690 8.350 1.00 15.72 242 ILE B C 1
ATOM 5935 O O . ILE B 1 238 ? -3.041 28.473 7.243 1.00 15.64 242 ILE B O 1
ATOM 5940 N N . LYS B 1 239 ? -1.393 29.329 8.515 1.00 16.09 243 LYS B N 1
ATOM 5941 C CA . LYS B 1 239 ? -0.608 29.812 7.385 1.00 16.76 243 LYS B CA 1
ATOM 5942 C C . LYS B 1 239 ? 0.860 29.739 7.787 1.00 16.15 243 LYS B C 1
ATOM 5943 O O . LYS B 1 239 ? 1.243 30.207 8.865 1.00 15.86 243 LYS B O 1
ATOM 5949 N N . ASN B 1 240 ? 1.674 29.134 6.929 1.00 15.64 244 ASN B N 1
ATOM 5950 C CA . ASN B 1 240 ? 3.094 28.967 7.215 1.00 15.80 244 ASN B CA 1
ATOM 5951 C C . ASN B 1 240 ? 4.003 29.635 6.191 1.00 15.40 244 ASN B C 1
ATOM 5952 O O . ASN B 1 240 ? 3.565 30.023 5.106 1.00 15.96 244 ASN B O 1
ATOM 5957 N N . LEU B 1 241 ? 5.271 29.777 6.555 1.00 14.99 245 LEU B N 1
ATOM 5958 C CA . LEU B 1 241 ? 6.265 30.371 5.673 1.00 14.98 245 LEU B CA 1
ATOM 5959 C C . LEU B 1 241 ? 7.167 29.265 5.146 1.00 14.76 245 LEU B C 1
ATOM 5960 O O . LEU B 1 241 ? 7.576 28.380 5.898 1.00 15.10 245 LEU B O 1
ATOM 5965 N N . SER B 1 242 ? 7.463 29.301 3.851 1.00 15.10 246 SER B N 1
ATOM 5966 C CA . SER B 1 242 ? 8.353 28.308 3.267 1.00 15.30 246 SER B CA 1
ATOM 5967 C C . SER B 1 242 ? 9.740 28.527 3.872 1.00 15.77 246 SER B C 1
ATOM 5968 O O . SER B 1 242 ? 10.025 29.596 4.420 1.00 15.62 246 SER B O 1
ATOM 5971 N N . VAL B 1 243 ? 10.597 27.514 3.788 1.00 16.32 247 VAL B N 1
ATOM 5972 C CA . VAL B 1 243 ? 11.953 27.619 4.321 1.00 16.74 247 VAL B CA 1
ATOM 5973 C C . VAL B 1 243 ? 12.703 28.782 3.654 1.00 17.24 247 VAL B C 1
ATOM 5974 O O . VAL B 1 243 ? 13.413 29.534 4.324 1.00 16.70 247 VAL B O 1
ATOM 5978 N N . GLU B 1 244 ? 12.485 28.962 2.352 1.00 17.92 248 GLU B N 1
ATOM 5979 C CA . GLU B 1 244 ? 13.132 30.032 1.595 1.00 19.29 248 GLU B CA 1
ATOM 5980 C C . GLU B 1 244 ? 12.684 31.415 2.065 1.00 18.52 248 GLU B C 1
ATOM 5981 O O . GLU B 1 244 ? 13.514 32.291 2.318 1.00 17.95 248 GLU B O 1
ATOM 5987 N N . ASP B 1 245 ? 11.373 31.614 2.161 1.00 18.15 249 ASP B N 1
ATOM 5988 C CA . ASP B 1 245 ? 10.833 32.897 2.603 1.00 18.34 249 ASP B CA 1
ATOM 5989 C C . ASP B 1 245 ? 11.205 33.203 4.046 1.00 17.75 249 ASP B C 1
ATOM 5990 O O . ASP B 1 245 ? 11.485 34.354 4.385 1.00 17.76 249 ASP B O 1
ATOM 5995 N N . ALA B 1 246 ? 11.193 32.176 4.895 1.00 16.94 250 ALA B N 1
ATOM 5996 C CA . ALA B 1 246 ? 11.548 32.340 6.303 1.00 16.49 250 ALA B CA 1
ATOM 5997 C C . ALA B 1 246 ? 13.010 32.767 6.407 1.00 16.01 250 ALA B C 1
ATOM 5998 O O . ALA B 1 246 ? 13.365 33.596 7.247 1.00 15.24 250 ALA B O 1
ATOM 6000 N N . ALA B 1 247 ? 13.849 32.193 5.544 1.00 15.89 251 ALA B N 1
ATOM 6001 C CA . ALA B 1 247 ? 15.276 32.507 5.514 1.00 16.28 251 ALA B CA 1
ATOM 6002 C C . ALA B 1 247 ? 15.484 33.962 5.087 1.00 16.17 251 ALA B C 1
ATOM 6003 O O . ALA B 1 247 ? 16.235 34.708 5.723 1.00 16.44 251 ALA B O 1
ATOM 6005 N N . ARG B 1 248 ? 14.805 34.362 4.015 1.00 16.44 252 ARG B N 1
ATOM 6006 C CA . ARG B 1 248 ? 14.900 35.728 3.510 1.00 16.49 252 ARG B CA 1
ATOM 6007 C C . ARG B 1 248 ? 14.403 36.729 4.556 1.00 16.37 252 ARG B C 1
ATOM 6008 O O . ARG B 1 248 ? 15.063 37.736 4.824 1.00 16.07 252 ARG B O 1
ATOM 6016 N N . LEU B 1 249 ? 13.251 36.431 5.156 1.00 16.26 253 LEU B N 1
ATOM 6017 C CA . LEU B 1 249 ? 12.661 37.296 6.177 1.00 16.08 253 LEU B CA 1
ATOM 6018 C C . LEU B 1 249 ? 13.512 37.425 7.441 1.00 16.25 253 LEU B C 1
ATOM 6019 O O . LEU B 1 249 ? 13.507 38.473 8.092 1.00 16.73 253 LEU B O 1
ATOM 6024 N N . SER B 1 250 ? 14.254 36.376 7.790 1.00 16.50 254 SER B N 1
ATOM 6025 C CA . SER B 1 250 ? 15.099 36.437 8.979 1.00 17.73 254 SER B CA 1
ATOM 6026 C C . SER B 1 250 ? 16.206 37.491 8.802 1.00 18.41 254 SER B C 1
ATOM 6027 O O . SER B 1 250 ? 16.717 38.032 9.780 1.00 19.44 254 SER B O 1
ATOM 6030 N N . GLN B 1 251 ? 16.559 37.781 7.550 1.00 19.19 255 GLN B N 1
ATOM 6031 C CA . GLN B 1 251 ? 17.574 38.784 7.245 1.00 19.48 255 GLN B CA 1
ATOM 6032 C C . GLN B 1 251 ? 16.927 40.146 6.981 1.00 18.55 255 GLN B C 1
ATOM 6033 O O . GLN B 1 251 ? 17.380 41.162 7.508 1.00 18.26 255 GLN B O 1
ATOM 6039 N N . GLU B 1 252 ? 15.867 40.162 6.173 1.00 17.58 256 GLU B N 1
ATOM 6040 C CA . GLU B 1 252 ? 15.161 41.401 5.843 1.00 17.70 256 GLU B CA 1
ATOM 6041 C C . GLU B 1 252 ? 14.478 42.048 7.037 1.00 17.11 256 GLU B C 1
ATOM 6042 O O . GLU B 1 252 ? 14.506 43.267 7.185 1.00 17.13 256 GLU B O 1
ATOM 6048 N N . ASP B 1 253 ? 13.837 41.233 7.868 1.00 16.11 257 ASP B N 1
ATOM 6049 C CA . ASP B 1 253 ? 13.132 41.742 9.034 1.00 15.26 257 ASP B CA 1
ATOM 6050 C C . ASP B 1 253 ? 13.089 40.714 10.162 1.00 14.29 257 ASP B C 1
ATOM 6051 O O . ASP B 1 253 ? 12.155 39.915 10.254 1.00 13.99 257 ASP B O 1
ATOM 6056 N N . PRO B 1 254 ? 14.101 40.734 11.042 1.00 13.93 258 PRO B N 1
ATOM 6057 C CA . PRO B 1 254 ? 14.189 39.806 12.178 1.00 13.84 258 PRO B CA 1
ATOM 6058 C C . PRO B 1 254 ? 13.002 39.944 13.139 1.00 13.74 258 PRO B C 1
ATOM 6059 O O . PRO B 1 254 ? 12.741 39.046 13.937 1.00 14.13 258 PRO B O 1
ATOM 6063 N N . ASP B 1 255 ? 12.285 41.064 13.047 1.00 13.43 259 ASP B N 1
ATOM 6064 C CA . ASP B 1 255 ? 11.142 41.332 13.920 1.00 12.88 259 ASP B CA 1
ATOM 6065 C C . ASP B 1 255 ? 9.800 41.247 13.203 1.00 12.48 259 ASP B C 1
ATOM 6066 O O . ASP B 1 255 ? 8.826 41.891 13.600 1.00 12.40 259 ASP B O 1
ATOM 6071 N N . TYR B 1 256 ? 9.760 40.413 12.166 1.00 12.85 260 TYR B N 1
ATOM 6072 C CA . TYR B 1 256 ? 8.573 40.187 11.350 1.00 12.88 260 TYR B CA 1
ATOM 6073 C C . TYR B 1 256 ? 7.307 39.899 12.169 1.00 12.82 260 TYR B C 1
ATOM 6074 O O . TYR B 1 256 ? 6.245 40.456 11.886 1.00 13.00 260 TYR B O 1
ATOM 6083 N N . GLY B 1 257 ? 7.425 39.033 13.177 1.00 12.57 261 GLY B N 1
ATOM 6084 C CA . GLY B 1 257 ? 6.285 38.691 14.020 1.00 11.55 261 GLY B CA 1
ATOM 6085 C C . GLY B 1 257 ? 5.789 39.861 14.855 1.00 11.20 261 GLY B C 1
ATOM 6086 O O . GLY B 1 257 ? 4.585 40.054 15.018 1.00 11.44 261 GLY B O 1
ATOM 6087 N N . ILE B 1 258 ? 6.720 40.634 15.405 1.00 10.74 262 ILE B N 1
ATOM 6088 C CA . ILE B 1 258 ? 6.374 41.804 16.213 1.00 11.33 262 ILE B CA 1
ATOM 6089 C C . ILE B 1 258 ? 5.646 42.836 15.343 1.00 11.24 262 ILE B C 1
ATOM 6090 O O . ILE B 1 258 ? 4.583 43.343 15.713 1.00 10.97 262 ILE B O 1
ATOM 6095 N N . ARG B 1 259 ? 6.229 43.131 14.183 1.00 11.51 263 ARG B N 1
ATOM 6096 C CA . ARG B 1 259 ? 5.674 44.097 13.237 1.00 12.34 263 ARG B CA 1
ATOM 6097 C C . ARG B 1 259 ? 4.284 43.688 12.743 1.00 12.30 263 ARG B C 1
ATOM 6098 O O . ARG B 1 259 ? 3.350 44.495 12.753 1.00 12.50 263 ARG B O 1
ATOM 6106 N N . ASP B 1 260 ? 4.157 42.434 12.317 1.00 12.65 264 ASP B N 1
ATOM 6107 C CA . ASP B 1 260 ? 2.892 41.903 11.821 1.00 12.87 264 ASP B CA 1
ATOM 6108 C C . ASP B 1 260 ? 1.762 42.049 12.841 1.00 12.52 264 ASP B C 1
ATOM 6109 O O . ASP B 1 260 ? 0.664 42.488 12.495 1.00 13.04 264 ASP B O 1
ATOM 6114 N N . LEU B 1 261 ? 2.040 41.692 14.094 1.00 12.22 265 LEU B N 1
ATOM 6115 C CA . LEU B 1 261 ? 1.038 41.775 15.151 1.00 12.21 265 LEU B CA 1
ATOM 6116 C C . LEU B 1 261 ? 0.656 43.216 15.485 1.00 12.26 265 LEU B C 1
ATOM 6117 O O . LEU B 1 261 ? -0.531 43.543 15.578 1.00 12.68 265 LEU B O 1
ATOM 6122 N N . PHE B 1 262 ? 1.660 44.076 15.649 1.00 12.16 266 PHE B N 1
ATOM 6123 C CA . PHE B 1 262 ? 1.411 45.476 15.976 1.00 12.57 266 PHE B CA 1
ATOM 6124 C C . PHE B 1 262 ? 0.580 46.157 14.891 1.00 12.92 266 PHE B C 1
ATOM 6125 O O . PHE B 1 262 ? -0.397 46.844 15.191 1.00 13.06 266 PHE B O 1
ATOM 6133 N N . ASN B 1 263 ? 0.961 45.955 13.634 1.00 13.14 267 ASN B N 1
ATOM 6134 C CA . ASN B 1 263 ? 0.243 46.570 12.522 1.00 13.69 267 ASN B CA 1
ATOM 6135 C C . ASN B 1 263 ? -1.175 46.034 12.334 1.00 14.08 267 ASN B C 1
ATOM 6136 O O . ASN B 1 263 ? -2.083 46.796 11.989 1.00 14.77 267 ASN B O 1
ATOM 6141 N N . ALA B 1 264 ? -1.373 44.742 12.582 1.00 13.37 268 ALA B N 1
ATOM 6142 C CA . ALA B 1 264 ? -2.705 44.155 12.463 1.00 13.56 268 ALA B CA 1
ATOM 6143 C C . ALA B 1 264 ? -3.644 44.841 13.468 1.00 13.59 268 ALA B C 1
ATOM 6144 O O . ALA B 1 264 ? -4.707 45.339 13.098 1.00 13.98 268 ALA B O 1
ATOM 6146 N N . ILE B 1 265 ? -3.214 44.922 14.724 1.00 13.27 269 ILE B N 1
ATOM 6147 C CA . ILE B 1 265 ? -4.011 45.559 15.769 1.00 13.72 269 ILE B CA 1
ATOM 6148 C C . ILE B 1 265 ? -4.182 47.065 15.530 1.00 14.53 269 ILE B C 1
ATOM 6149 O O . ILE B 1 265 ? -5.279 47.606 15.697 1.00 15.33 269 ILE B O 1
ATOM 6154 N N . ALA B 1 266 ? -3.112 47.728 15.096 1.00 14.86 270 ALA B N 1
ATOM 6155 C CA . ALA B 1 266 ? -3.150 49.166 14.840 1.00 14.83 270 ALA B CA 1
ATOM 6156 C C . ALA B 1 266 ? -4.094 49.553 13.701 1.00 15.47 270 ALA B C 1
ATOM 6157 O O . ALA B 1 266 ? -4.576 50.685 13.652 1.00 15.98 270 ALA B O 1
ATOM 6159 N N . THR B 1 267 ? -4.341 48.623 12.781 1.00 15.75 271 THR B N 1
ATOM 6160 C CA . THR B 1 267 ? -5.229 48.878 11.648 1.00 16.60 271 THR B CA 1
ATOM 6161 C C . THR B 1 267 ? -6.633 48.318 11.864 1.00 16.76 271 THR B C 1
ATOM 6162 O O . THR B 1 267 ? -7.470 48.351 10.960 1.00 16.64 271 THR B O 1
ATOM 6166 N N . GLY B 1 268 ? -6.881 47.793 13.061 1.00 16.54 272 GLY B N 1
ATOM 6167 C CA . GLY B 1 268 ? -8.192 47.260 13.384 1.00 16.86 272 GLY B CA 1
ATOM 6168 C C . GLY B 1 268 ? -8.465 45.814 13.027 1.00 17.03 272 GLY B C 1
ATOM 6169 O O . GLY B 1 268 ? -9.594 45.347 13.177 1.00 17.47 272 GLY B O 1
ATOM 6170 N N . LYS B 1 269 ? -7.454 45.103 12.539 1.00 17.43 273 LYS B N 1
ATOM 6171 C CA . LYS B 1 269 ? -7.623 43.699 12.186 1.00 17.65 273 LYS B CA 1
ATOM 6172 C C . LYS B 1 269 ? -7.247 42.867 13.407 1.00 17.14 273 LYS B C 1
ATOM 6173 O O . LYS B 1 269 ? -6.219 42.184 13.425 1.00 17.57 273 LYS B O 1
ATOM 6179 N N . TYR B 1 270 ? -8.085 42.954 14.435 1.00 16.03 274 TYR B N 1
ATOM 6180 C CA . TYR B 1 270 ? -7.876 42.245 15.694 1.00 15.22 274 TYR B CA 1
ATOM 6181 C C . TYR B 1 270 ? -7.917 40.731 15.527 1.00 15.39 274 TYR B C 1
ATOM 6182 O O . TYR B 1 270 ? -8.945 40.169 15.146 1.00 15.92 274 TYR B O 1
ATOM 6191 N N . PRO B 1 271 ? -6.789 40.046 15.787 1.00 14.66 275 PRO B N 1
ATOM 6192 C CA . PRO B 1 271 ? -6.779 38.587 15.645 1.00 14.09 275 PRO B CA 1
ATOM 6193 C C . PRO B 1 271 ? -7.538 37.904 16.782 1.00 13.45 275 PRO B C 1
ATOM 6194 O O . PRO B 1 271 ? -7.581 38.404 17.909 1.00 14.08 275 PRO B O 1
ATOM 6198 N N . SER B 1 272 ? -8.177 36.785 16.470 1.00 13.34 276 SER B N 1
ATOM 6199 C CA . SER B 1 272 ? -8.918 36.039 17.477 1.00 13.04 276 SER B CA 1
ATOM 6200 C C . SER B 1 272 ? -8.697 34.538 17.327 1.00 12.82 276 SER B C 1
ATOM 6201 O O . SER B 1 272 ? -8.239 34.061 16.285 1.00 12.34 276 SER B O 1
ATOM 6204 N N . TRP B 1 273 ? -8.969 33.815 18.407 1.00 12.33 277 TRP B N 1
ATOM 6205 C CA . TRP B 1 273 ? -8.830 32.368 18.450 1.00 12.49 277 TRP B CA 1
ATOM 6206 C C . TRP B 1 273 ? -10.079 31.813 19.108 1.00 12.59 277 TRP B C 1
ATOM 6207 O O . TRP B 1 273 ? -10.639 32.442 20.007 1.00 13.65 277 TRP B O 1
ATOM 6218 N N . THR B 1 274 ? -10.549 30.670 18.620 1.00 12.43 278 THR B N 1
ATOM 6219 C CA . THR B 1 274 ? -11.714 30.024 19.211 1.00 12.91 278 THR B CA 1
ATOM 6220 C C . THR B 1 274 ? -11.167 29.041 20.245 1.00 12.52 278 THR B C 1
ATOM 6221 O O . THR B 1 274 ? -10.358 28.167 19.927 1.00 12.32 278 THR B O 1
ATOM 6225 N N . PHE B 1 275 ? -11.603 29.226 21.486 1.00 13.08 279 PHE B N 1
ATOM 6226 C CA . PHE B 1 275 ? -11.162 28.435 22.635 1.00 13.68 279 PHE B CA 1
ATOM 6227 C C . PHE B 1 275 ? -12.026 27.186 22.878 1.00 14.08 279 PHE B C 1
ATOM 6228 O O . PHE B 1 275 ? -13.247 27.285 23.021 1.00 14.40 279 PHE B O 1
ATOM 6236 N N . TYR B 1 276 ? -11.380 26.021 22.919 1.00 14.00 280 TYR B N 1
ATOM 6237 C CA . TYR B 1 276 ? -12.059 24.741 23.144 1.00 14.44 280 TYR B CA 1
ATOM 6238 C C . TYR B 1 276 ? -11.387 23.946 24.252 1.00 14.56 280 TYR B C 1
ATOM 6239 O O . TYR B 1 276 ? -10.292 24.273 24.711 1.00 14.08 280 TYR B O 1
ATOM 6248 N N . ILE B 1 277 ? -12.056 22.873 24.654 1.00 14.35 281 ILE B N 1
ATOM 6249 C CA . ILE B 1 277 ? -11.508 21.938 25.625 1.00 14.84 281 ILE B CA 1
ATOM 6250 C C . ILE B 1 277 ? -11.900 20.532 25.190 1.00 15.02 281 ILE B C 1
ATOM 6251 O O . ILE B 1 277 ? -12.855 20.350 24.431 1.00 15.00 281 ILE B O 1
ATOM 6256 N N . GLN B 1 278 ? -11.065 19.566 25.550 1.00 14.96 282 GLN B N 1
ATOM 6257 C CA . GLN B 1 278 ? -11.362 18.160 25.316 1.00 14.90 282 GLN B CA 1
ATOM 6258 C C . GLN B 1 278 ? -11.578 17.704 26.755 1.00 15.44 282 GLN B C 1
ATOM 6259 O O . GLN B 1 278 ? -10.959 18.250 27.675 1.00 15.10 282 GLN B O 1
ATOM 6265 N N . VAL B 1 279 ? -12.476 16.747 26.961 1.00 15.84 283 VAL B N 1
ATOM 6266 C CA . VAL B 1 279 ? -12.749 16.246 28.303 1.00 16.04 283 VAL B CA 1
ATOM 6267 C C . VAL B 1 279 ? -12.546 14.739 28.359 1.00 16.72 283 VAL B C 1
ATOM 6268 O O . VAL B 1 279 ? -12.946 14.015 27.446 1.00 17.76 283 VAL B O 1
ATOM 6272 N N . MET B 1 280 ? -11.873 14.287 29.412 1.00 16.58 284 MET B N 1
ATOM 6273 C CA . MET B 1 280 ? -11.618 12.869 29.633 1.00 16.09 284 MET B CA 1
ATOM 6274 C C . MET B 1 280 ? -11.999 12.588 31.076 1.00 16.35 284 MET B C 1
ATOM 6275 O O . MET B 1 280 ? -11.481 13.223 31.993 1.00 15.27 284 MET B O 1
ATOM 6280 N N . THR B 1 281 ? -12.932 11.664 31.279 1.00 16.81 285 THR B N 1
ATOM 6281 C CA . THR B 1 281 ? -13.362 11.320 32.633 1.00 17.40 285 THR B CA 1
ATOM 6282 C C . THR B 1 281 ? -12.280 10.486 33.306 1.00 17.43 285 THR B C 1
ATOM 6283 O O . THR B 1 281 ? -11.388 9.958 32.633 1.00 16.95 285 THR B O 1
ATOM 6287 N N . PHE B 1 282 ? -12.360 10.358 34.627 1.00 17.90 286 PHE B N 1
ATOM 6288 C CA . PHE B 1 282 ? -11.381 9.563 35.360 1.00 19.67 286 PHE B CA 1
ATOM 6289 C C . PHE B 1 282 ? -11.412 8.102 34.893 1.00 20.64 286 PHE B C 1
ATOM 6290 O O . PHE B 1 282 ? -10.366 7.452 34.812 1.00 20.60 286 PHE B O 1
ATOM 6298 N N . ASN B 1 283 ? -12.602 7.605 34.547 1.00 22.08 287 ASN B N 1
ATOM 6299 C CA . ASN B 1 283 ? -12.748 6.231 34.053 1.00 23.57 287 ASN B CA 1
ATOM 6300 C C . ASN B 1 283 ? -11.988 6.064 32.747 1.00 22.84 287 ASN B C 1
ATOM 6301 O O . ASN B 1 283 ? -11.261 5.089 32.570 1.00 23.23 287 ASN B O 1
ATOM 6306 N N . GLN B 1 284 ? -12.161 7.026 31.842 1.00 21.89 288 GLN B N 1
ATOM 6307 C CA . GLN B 1 284 ? -11.489 7.015 30.544 1.00 21.74 288 GLN B CA 1
ATOM 6308 C C . GLN B 1 284 ? -9.968 7.070 30.694 1.00 21.57 288 GLN B C 1
ATOM 6309 O O . GLN B 1 284 ? -9.241 6.436 29.929 1.00 20.88 288 GLN B O 1
ATOM 6315 N N . ALA B 1 285 ? -9.494 7.823 31.684 1.00 21.92 289 ALA B N 1
ATOM 6316 C CA . ALA B 1 285 ? -8.061 7.954 31.935 1.00 22.51 289 ALA B CA 1
ATOM 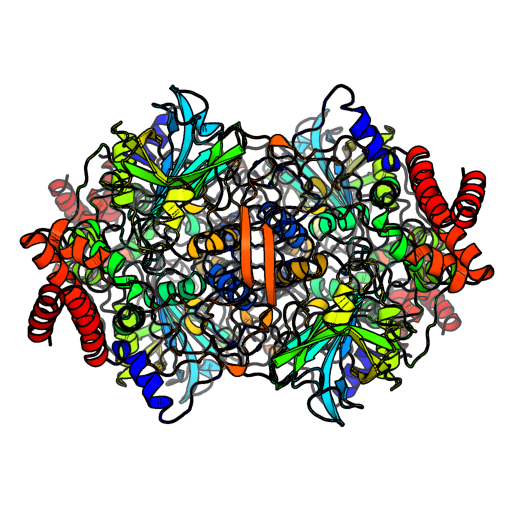6317 C C . ALA B 1 285 ? -7.446 6.606 32.314 1.00 23.40 289 ALA B C 1
ATOM 6318 O O . ALA B 1 285 ? -6.260 6.366 32.077 1.00 23.19 289 ALA B O 1
ATOM 6320 N N . GLU B 1 286 ? -8.264 5.728 32.891 1.00 24.59 290 GLU B N 1
ATOM 6321 C CA . GLU B 1 286 ? -7.816 4.397 33.294 1.00 25.40 290 GLU B CA 1
ATOM 6322 C C . GLU B 1 286 ? -7.675 3.448 32.110 1.00 24.87 290 GLU B C 1
ATOM 6323 O O . GLU B 1 286 ? -6.847 2.540 32.138 1.00 25.75 290 GLU B O 1
ATOM 6329 N N . THR B 1 287 ? -8.475 3.661 31.070 1.00 24.03 291 THR B N 1
ATOM 6330 C CA . THR B 1 287 ? -8.442 2.799 29.892 1.00 24.09 291 THR B CA 1
ATOM 6331 C C . THR B 1 287 ? -7.718 3.380 28.672 1.00 23.36 291 THR B C 1
ATOM 6332 O O . THR B 1 287 ? -7.611 2.713 27.637 1.00 23.33 291 THR B O 1
ATOM 6336 N N . PHE B 1 288 ? -7.236 4.618 28.780 1.00 21.87 292 PHE B N 1
ATOM 6337 C CA . PHE B 1 288 ? -6.509 5.251 27.680 1.00 20.27 292 PHE B CA 1
ATOM 6338 C C . PHE B 1 288 ? -5.292 4.364 27.372 1.00 19.72 292 PHE B C 1
ATOM 6339 O O . PHE B 1 288 ? -4.565 3.969 28.282 1.00 19.60 292 PHE B O 1
ATOM 6347 N N . PRO B 1 289 ? -5.088 4.003 26.090 1.00 19.60 293 PRO B N 1
ATOM 6348 C CA . PRO B 1 289 ? -3.975 3.153 25.632 1.00 18.92 293 PRO B CA 1
ATOM 6349 C C . PRO B 1 289 ? -2.551 3.617 25.963 1.00 18.66 293 PRO B C 1
ATOM 6350 O O . PRO B 1 289 ? -1.600 2.836 25.879 1.00 18.23 293 PRO B O 1
ATOM 6354 N N . PHE B 1 290 ? -2.407 4.889 26.320 1.00 17.79 294 PHE B N 1
ATOM 6355 C CA . PHE B 1 290 ? -1.110 5.452 26.688 1.00 16.90 294 PHE B CA 1
ATOM 6356 C C . PHE B 1 290 ? -1.324 6.159 28.022 1.00 16.06 294 PHE B C 1
ATOM 6357 O O . PHE B 1 290 ? -2.413 6.097 28.597 1.00 15.70 294 PHE B O 1
ATOM 6365 N N . ASN B 1 291 ? -0.278 6.793 28.537 1.00 14.95 295 ASN B N 1
ATOM 6366 C CA . ASN B 1 291 ? -0.415 7.550 29.774 1.00 14.68 295 ASN B CA 1
ATOM 6367 C C . ASN B 1 291 ? -1.083 8.864 29.351 1.00 14.02 295 ASN B C 1
ATOM 6368 O O . ASN B 1 291 ? -0.525 9.619 28.551 1.00 13.66 295 ASN B O 1
ATOM 6373 N N . PRO B 1 292 ? -2.302 9.134 29.848 1.00 13.38 296 PRO B N 1
ATOM 6374 C CA . PRO B 1 292 ? -2.992 10.375 29.477 1.00 13.19 296 PRO B CA 1
ATOM 6375 C C . PRO B 1 292 ? -2.261 11.643 29.927 1.00 12.66 296 PRO B C 1
ATOM 6376 O O . PRO B 1 292 ? -2.554 12.738 29.439 1.00 13.09 296 PRO B O 1
ATOM 6380 N N . PHE B 1 293 ? -1.286 11.472 30.823 1.00 11.98 297 PHE B N 1
ATOM 6381 C CA . PHE B 1 293 ? -0.498 12.579 31.370 1.00 11.71 297 PHE B CA 1
ATOM 6382 C C . PHE B 1 293 ? 0.906 12.655 30.751 1.00 11.74 297 PHE B C 1
ATOM 6383 O O . PHE B 1 293 ? 1.790 13.343 31.270 1.00 11.84 297 PHE B O 1
ATOM 6391 N N . ASP B 1 294 ? 1.100 11.926 29.655 1.00 11.91 298 ASP B N 1
ATOM 6392 C CA . ASP B 1 294 ? 2.366 11.888 28.930 1.00 11.75 298 ASP B CA 1
ATOM 6393 C C . ASP B 1 294 ? 2.301 13.029 27.916 1.00 11.36 298 ASP B C 1
ATOM 6394 O O . ASP B 1 294 ? 1.489 12.997 26.990 1.00 12.58 298 ASP B O 1
ATOM 6399 N N . LEU B 1 295 ? 3.183 14.012 28.077 1.00 11.77 299 LEU B N 1
ATOM 6400 C CA . LEU B 1 295 ? 3.213 15.191 27.207 1.00 11.21 299 LEU B CA 1
ATOM 6401 C C . LEU B 1 295 ? 3.608 14.946 25.742 1.00 11.08 299 LEU B C 1
ATOM 6402 O O . LEU B 1 295 ? 3.491 15.844 24.903 1.00 11.45 299 LEU B O 1
ATOM 6407 N N . THR B 1 296 ? 4.083 13.741 25.438 1.00 11.71 300 THR B N 1
ATOM 6408 C CA . THR B 1 296 ? 4.445 13.402 24.067 1.00 11.48 300 THR B CA 1
ATOM 6409 C C . THR B 1 296 ? 3.241 12.759 23.361 1.00 12.03 300 THR B C 1
ATOM 6410 O O . THR B 1 296 ? 3.363 12.266 22.238 1.00 12.34 300 THR B O 1
ATOM 6414 N N . LYS B 1 297 ? 2.087 12.759 24.032 1.00 11.64 301 LYS B N 1
ATOM 6415 C CA . LYS B 1 297 ? 0.865 12.172 23.481 1.00 11.70 301 LYS B CA 1
ATOM 6416 C C . LYS B 1 297 ? -0.277 13.173 23.346 1.00 12.18 301 LYS B C 1
ATOM 6417 O O . LYS B 1 297 ? -0.388 14.124 24.121 1.00 12.12 301 LYS B O 1
ATOM 6423 N N . VAL B 1 298 ? -1.131 12.935 22.354 1.00 12.49 302 VAL B N 1
ATOM 6424 C CA . VAL B 1 298 ? -2.316 13.754 22.131 1.00 13.33 302 VAL B CA 1
ATOM 6425 C C . VAL B 1 298 ? -3.523 12.858 22.431 1.00 13.91 302 VAL B C 1
ATOM 6426 O O . VAL B 1 298 ? -3.388 11.635 22.538 1.00 14.33 302 VAL B O 1
ATOM 6430 N N . TRP B 1 299 ? -4.678 13.474 22.660 1.00 14.35 303 TRP B N 1
ATOM 6431 C CA . TRP B 1 299 ? -5.904 12.710 22.862 1.00 15.46 303 TRP B CA 1
ATOM 6432 C C . TRP B 1 299 ? -6.570 12.801 21.488 1.00 16.60 303 TRP B C 1
ATOM 6433 O O . TRP B 1 299 ? -6.938 13.898 21.053 1.00 17.25 303 TRP B O 1
ATOM 6444 N N . PRO B 1 300 ? -6.678 11.670 20.762 1.00 17.89 304 PRO B N 1
ATOM 6445 C CA . PRO B 1 300 ? -7.301 11.671 19.431 1.00 18.66 304 PRO B CA 1
ATOM 6446 C C . PRO B 1 300 ? -8.654 12.388 19.421 1.00 20.33 304 PRO B C 1
ATOM 6447 O O . PRO B 1 300 ? -9.538 12.083 20.224 1.00 19.74 304 PRO B O 1
ATOM 6451 N N . HIS B 1 301 ? -8.795 13.364 18.528 1.00 22.61 305 HIS B N 1
ATOM 6452 C CA . HIS B 1 301 ? -10.025 14.142 18.432 1.00 25.21 305 HIS B CA 1
ATOM 6453 C C . HIS B 1 301 ? -11.269 13.318 18.112 1.00 24.83 305 HIS B C 1
ATOM 6454 O O . HIS B 1 301 ? -12.379 13.693 18.480 1.00 24.79 305 HIS B O 1
ATOM 6461 N N . LYS B 1 302 ? -11.072 12.169 17.479 1.00 24.98 306 LYS B N 1
ATOM 6462 C CA . LYS B 1 302 ? -12.182 11.289 17.122 1.00 25.62 306 LYS B CA 1
ATOM 6463 C C . LYS B 1 302 ? -12.789 10.706 18.394 1.00 24.43 306 LYS B C 1
ATOM 6464 O O . LYS B 1 302 ? -14.004 10.556 18.501 1.00 24.88 306 LYS B O 1
ATOM 6470 N N . ASP B 1 303 ? -11.925 10.416 19.364 1.00 23.75 307 ASP B N 1
ATOM 6471 C CA . ASP B 1 303 ? -12.324 9.838 20.645 1.00 22.61 307 ASP B CA 1
ATOM 6472 C C . ASP B 1 303 ? -12.656 10.884 21.706 1.00 21.70 307 ASP B C 1
ATOM 6473 O O . ASP B 1 303 ? -13.460 10.631 22.600 1.00 21.16 307 ASP B O 1
ATOM 6478 N N . TYR B 1 304 ? -12.011 12.045 21.620 1.00 20.87 308 TYR B N 1
ATOM 6479 C CA . TYR B 1 304 ? -12.243 13.142 22.563 1.00 20.07 308 TYR B CA 1
ATOM 6480 C C . TYR B 1 304 ? -12.484 14.423 21.772 1.00 19.69 308 TYR B C 1
ATOM 6481 O O . TYR B 1 304 ? -11.559 15.202 21.531 1.00 19.31 308 TYR B O 1
ATOM 6490 N N . PRO B 1 305 ? -13.740 14.642 21.339 1.00 19.34 309 PRO B N 1
ATOM 6491 C CA . PRO B 1 305 ? -14.175 15.805 20.559 1.00 19.01 309 PRO B CA 1
ATOM 6492 C C . PRO B 1 305 ? -13.943 17.155 21.222 1.00 18.32 309 PRO B C 1
ATOM 6493 O O . PRO B 1 305 ? -14.046 17.291 22.444 1.00 18.04 309 PRO B O 1
ATOM 6497 N N . LEU B 1 306 ? -13.633 18.153 20.399 1.00 17.92 310 LEU B N 1
ATOM 6498 C CA . LEU B 1 306 ? -13.417 19.505 20.887 1.00 18.45 310 LEU B CA 1
ATOM 6499 C C . LEU B 1 306 ? -14.755 20.109 21.297 1.00 18.03 310 LEU B C 1
ATOM 6500 O O . LEU B 1 306 ? -15.729 20.053 20.545 1.00 18.61 310 LEU B O 1
ATOM 6505 N N . ILE B 1 307 ? -14.802 20.642 22.513 1.00 17.32 311 ILE B N 1
ATOM 6506 C CA . ILE B 1 307 ? -16.000 21.272 23.053 1.00 16.60 311 ILE B CA 1
ATOM 6507 C C . ILE B 1 307 ? -15.739 22.781 23.112 1.00 16.57 311 ILE B C 1
ATOM 6508 O O . ILE B 1 307 ? -14.835 23.234 23.814 1.00 15.97 311 ILE B O 1
ATOM 6513 N N . PRO B 1 308 ? -16.516 23.574 22.356 1.00 16.09 312 PRO B N 1
ATOM 6514 C CA . PRO B 1 308 ? -16.338 25.031 22.350 1.00 16.08 312 PRO B CA 1
ATOM 6515 C C . PRO B 1 308 ? -16.642 25.682 23.702 1.00 15.79 312 PRO B C 1
ATOM 6516 O O . PRO B 1 308 ? -17.567 25.280 24.415 1.00 15.04 312 PRO B O 1
ATOM 6520 N N . VAL B 1 309 ? -15.833 26.677 24.053 1.00 14.69 313 VAL B N 1
ATOM 6521 C CA . VAL B 1 309 ? -15.972 27.386 25.318 1.00 14.67 313 VAL B CA 1
ATOM 6522 C C . VAL B 1 309 ? -16.090 28.902 25.130 1.00 14.50 313 VAL B C 1
ATOM 6523 O O . VAL B 1 309 ? -16.946 29.542 25.741 1.00 14.07 313 VAL B O 1
ATOM 6527 N N . GLY B 1 310 ? -15.215 29.477 24.307 1.00 13.94 314 GLY B N 1
ATOM 6528 C CA . GLY B 1 310 ? -15.257 30.913 24.098 1.00 14.13 314 GLY B CA 1
ATOM 6529 C C . GLY B 1 310 ? -14.293 31.405 23.041 1.00 14.75 314 GLY B C 1
ATOM 6530 O O . GLY B 1 310 ? -13.922 30.654 22.144 1.00 14.55 314 GLY B O 1
ATOM 6531 N N . LYS B 1 311 ? -13.889 32.669 23.148 1.00 15.24 315 LYS B N 1
ATOM 6532 C CA . LYS B 1 311 ? -12.965 33.273 22.191 1.00 16.40 315 LYS B CA 1
ATOM 6533 C C . LYS B 1 311 ? -11.932 34.183 22.835 1.00 14.87 315 LYS B C 1
ATOM 6534 O O . LYS B 1 311 ? -12.197 34.820 23.855 1.00 14.76 315 LYS B O 1
ATOM 6540 N N . LEU B 1 312 ? -10.754 34.226 22.221 1.00 14.01 316 LEU B N 1
ATOM 6541 C CA . LEU B 1 312 ? -9.659 35.089 22.659 1.00 13.68 316 LEU B CA 1
ATOM 6542 C C . LEU B 1 312 ? -9.530 36.162 21.582 1.00 13.29 316 LEU B C 1
ATOM 6543 O O . LEU B 1 312 ? -9.428 35.843 20.400 1.00 12.73 316 LEU B O 1
ATOM 6548 N N . VAL B 1 313 ? -9.570 37.427 21.991 1.00 13.53 317 VAL B N 1
ATOM 6549 C CA . VAL B 1 313 ? -9.453 38.544 21.058 1.00 12.77 317 VAL B CA 1
ATOM 6550 C C . VAL B 1 313 ? -8.355 39.497 21.525 1.00 12.83 317 VAL B C 1
ATOM 6551 O O . VAL B 1 313 ? -8.293 39.851 22.702 1.00 12.74 317 VAL B O 1
ATOM 6555 N N . LEU B 1 314 ? -7.464 39.870 20.611 1.00 12.67 318 LEU B N 1
ATOM 6556 C CA . LEU B 1 314 ? -6.390 40.808 20.931 1.00 12.50 318 LEU B CA 1
ATOM 6557 C C . LEU B 1 314 ? -6.689 42.093 20.173 1.00 12.65 318 LEU B C 1
ATOM 6558 O O . LEU B 1 314 ? -6.613 42.132 18.943 1.00 13.51 318 LEU B O 1
ATOM 6563 N N . ASN B 1 315 ? -7.040 43.140 20.909 1.00 13.13 319 ASN B N 1
ATOM 6564 C CA . ASN B 1 315 ? -7.388 44.413 20.290 1.00 14.03 319 ASN B CA 1
ATOM 6565 C C . ASN B 1 315 ? -6.616 45.628 20.808 1.00 13.97 319 ASN B C 1
ATOM 6566 O O . ASN B 1 315 ? -7.016 46.768 20.561 1.00 14.17 319 ASN B O 1
ATOM 6571 N N . ARG B 1 316 ? -5.528 45.394 21.534 1.00 13.89 320 ARG B N 1
ATOM 6572 C CA . ARG B 1 316 ? -4.737 46.496 22.077 1.00 14.31 320 ARG B CA 1
ATOM 6573 C C . ARG B 1 316 ? -3.243 46.206 22.094 1.00 13.84 320 ARG B C 1
ATOM 6574 O O . ARG B 1 316 ? -2.798 45.178 22.606 1.00 14.27 320 ARG B O 1
ATOM 6582 N N . ASN B 1 317 ? -2.476 47.119 21.513 1.00 12.89 321 ASN B N 1
ATOM 6583 C CA . ASN B 1 317 ? -1.026 47.005 21.465 1.00 12.87 321 ASN B CA 1
ATOM 6584 C C . ASN B 1 317 ? -0.406 47.535 22.752 1.00 12.55 321 ASN B C 1
ATOM 6585 O O . ASN B 1 317 ? -1.020 48.318 23.481 1.00 12.66 321 ASN B O 1
ATOM 6590 N N . PRO B 1 318 ? 0.829 47.110 23.052 1.00 12.97 322 PRO B N 1
ATOM 6591 C CA . PRO B 1 318 ? 1.509 47.588 24.259 1.00 12.38 322 PRO B CA 1
ATOM 6592 C C . PRO B 1 318 ? 1.820 49.072 24.028 1.00 12.66 322 PRO B C 1
ATOM 6593 O O . PRO B 1 318 ? 1.975 49.492 22.876 1.00 12.91 322 PRO B O 1
ATOM 6597 N N . VAL B 1 319 ? 1.856 49.870 25.094 1.00 12.37 323 VAL B N 1
ATOM 6598 C CA . VAL B 1 319 ? 2.196 51.289 24.964 1.00 12.07 323 VAL B CA 1
ATOM 6599 C C . VAL B 1 319 ? 3.708 51.402 25.171 1.00 11.95 323 VAL B C 1
ATOM 6600 O O . VAL B 1 319 ? 4.382 52.161 24.477 1.00 12.17 323 VAL B O 1
ATOM 6604 N N . ASN B 1 320 ? 4.227 50.655 26.142 1.00 11.49 324 ASN B N 1
ATOM 6605 C CA . ASN B 1 320 ? 5.667 50.596 26.386 1.00 11.29 324 ASN B CA 1
ATOM 6606 C C . ASN B 1 320 ? 6.012 49.106 26.426 1.00 11.57 324 ASN B C 1
ATOM 6607 O O . ASN B 1 320 ? 5.564 48.378 27.314 1.00 11.20 324 ASN B O 1
ATOM 6612 N N . TYR B 1 321 ? 6.805 48.659 25.457 1.00 10.43 325 TYR B N 1
ATOM 6613 C CA . TYR B 1 321 ? 7.177 47.256 25.353 1.00 10.19 325 TYR B CA 1
ATOM 6614 C C . TYR B 1 321 ? 7.902 46.686 26.569 1.00 10.01 325 TYR B C 1
ATOM 6615 O O . TYR B 1 321 ? 7.550 45.608 27.049 1.00 9.88 325 TYR B O 1
ATOM 6624 N N . PHE B 1 322 ? 8.919 47.386 27.061 1.00 9.59 326 PHE B N 1
ATOM 6625 C CA . PHE B 1 322 ? 9.658 46.885 28.211 1.00 9.53 326 PHE B CA 1
ATOM 6626 C C . PHE B 1 322 ? 8.770 46.643 29.430 1.00 9.42 326 PHE B C 1
ATOM 6627 O O . PHE B 1 322 ? 8.829 45.580 30.046 1.00 10.56 326 PHE B O 1
ATOM 6635 N N . ALA B 1 323 ? 7.943 47.628 29.763 1.00 10.28 327 ALA B N 1
ATOM 6636 C CA . ALA B 1 323 ? 7.067 47.540 30.929 1.00 10.31 327 ALA B CA 1
ATOM 6637 C C . ALA B 1 323 ? 5.967 46.490 30.837 1.00 10.69 327 ALA B C 1
ATOM 6638 O O . ALA B 1 323 ? 5.702 45.777 31.804 1.00 10.87 327 ALA B O 1
ATOM 6640 N N . GLU B 1 324 ? 5.353 46.393 29.660 1.00 10.86 328 GLU B N 1
ATOM 6641 C CA . GLU B 1 324 ? 4.228 45.493 29.425 1.00 11.25 328 GLU B CA 1
ATOM 6642 C C . GLU B 1 324 ? 4.517 44.136 28.803 1.00 11.27 328 GLU B C 1
ATOM 6643 O O . GLU B 1 324 ? 3.701 43.215 28.925 1.00 11.07 328 GLU B O 1
ATOM 6649 N N . VAL B 1 325 ? 5.634 44.024 28.087 1.00 10.36 329 VAL B N 1
ATOM 6650 C CA . VAL B 1 325 ? 5.985 42.770 27.423 1.00 10.91 329 VAL B CA 1
ATOM 6651 C C . VAL B 1 325 ? 7.253 42.132 27.969 1.00 10.89 329 VAL B C 1
ATOM 6652 O O . VAL B 1 325 ? 7.225 40.980 28.387 1.00 11.10 329 VAL B O 1
ATOM 6656 N N . GLU B 1 326 ? 8.362 42.865 27.980 1.00 10.80 330 GLU B N 1
ATOM 6657 C CA . GLU B 1 326 ? 9.592 42.282 28.498 1.00 10.73 330 GLU B CA 1
ATOM 6658 C C . GLU B 1 326 ? 9.452 41.871 29.966 1.00 11.05 330 GLU B C 1
ATOM 6659 O O . GLU B 1 326 ? 9.992 40.841 30.372 1.00 11.58 330 GLU B O 1
ATOM 6665 N N . GLN B 1 327 ? 8.682 42.644 30.736 1.00 10.71 331 GLN B N 1
ATOM 6666 C CA . GLN B 1 327 ? 8.471 42.367 32.160 1.00 10.46 331 GLN B CA 1
ATOM 6667 C C . GLN B 1 327 ? 7.307 41.446 32.522 1.00 10.02 331 GLN B C 1
ATOM 6668 O O . GLN B 1 327 ? 7.156 41.084 33.691 1.00 11.00 331 GLN B O 1
ATOM 6674 N N . ILE B 1 328 ? 6.468 41.089 31.555 1.00 10.47 332 ILE B N 1
ATOM 6675 C CA . ILE B 1 328 ? 5.334 40.215 31.863 1.00 9.52 332 ILE B CA 1
ATOM 6676 C C . ILE B 1 328 ? 5.819 38.832 32.303 1.00 10.48 332 ILE B C 1
ATOM 6677 O O . ILE B 1 328 ? 6.814 38.315 31.789 1.00 9.37 332 ILE B O 1
ATOM 6682 N N . ALA B 1 329 ? 5.117 38.259 33.278 1.00 10.00 333 ALA B N 1
ATOM 6683 C CA . ALA B 1 329 ? 5.462 36.958 33.841 1.00 10.99 333 ALA B CA 1
ATOM 6684 C C . ALA B 1 329 ? 4.255 36.031 33.931 1.00 10.55 333 ALA B C 1
ATOM 6685 O O . ALA B 1 329 ? 3.251 36.384 34.545 1.00 11.21 333 ALA B O 1
ATOM 6687 N N . PHE B 1 330 ? 4.359 34.850 33.324 1.00 10.10 334 PHE B N 1
ATOM 6688 C CA . PHE B 1 330 ? 3.276 33.863 33.363 1.00 9.55 334 PHE B CA 1
ATOM 6689 C C . PHE B 1 330 ? 3.726 32.649 34.183 1.00 10.12 334 PHE B C 1
ATOM 6690 O O . PHE B 1 330 ? 4.785 32.078 33.918 1.00 10.93 334 PHE B O 1
ATOM 6698 N N . ASP B 1 331 ? 2.909 32.251 35.156 1.00 10.66 335 ASP B N 1
ATOM 6699 C CA . ASP B 1 331 ? 3.202 31.099 36.007 1.00 10.24 335 ASP B CA 1
ATOM 6700 C C . ASP B 1 331 ? 2.110 30.046 35.835 1.00 10.36 335 ASP B C 1
ATOM 6701 O O . ASP B 1 331 ? 0.951 30.301 36.173 1.00 10.10 335 ASP B O 1
ATOM 6706 N N . PRO B 1 332 ? 2.459 28.851 35.316 1.00 10.22 336 PRO B N 1
ATOM 6707 C CA . PRO B 1 332 ? 1.449 27.802 35.139 1.00 10.60 336 PRO B CA 1
ATOM 6708 C C . PRO B 1 332 ? 0.743 27.470 36.458 1.00 10.75 336 PRO B C 1
ATOM 6709 O O . PRO B 1 332 ? -0.390 26.992 36.452 1.00 11.22 336 PRO B O 1
ATOM 6713 N N . SER B 1 333 ? 1.419 27.753 37.575 1.00 10.78 337 SER B N 1
ATOM 6714 C CA . SER B 1 333 ? 0.889 27.507 38.916 1.00 11.12 337 SER B CA 1
ATOM 6715 C C . SER B 1 333 ? -0.230 28.477 39.306 1.00 11.22 337 SER B C 1
ATOM 6716 O O . SER B 1 333 ? -0.892 28.283 40.329 1.00 11.45 337 SER B O 1
ATOM 6719 N N . ASN B 1 334 ? -0.407 29.538 38.517 1.00 11.05 338 ASN B N 1
ATOM 6720 C CA . ASN B 1 334 ? -1.474 30.515 38.759 1.00 12.34 338 ASN B CA 1
ATOM 6721 C C . ASN B 1 334 ? -2.775 29.949 38.184 1.00 12.26 338 ASN B C 1
ATOM 6722 O O . ASN B 1 334 ? -3.109 30.183 37.023 1.00 12.72 338 ASN B O 1
ATOM 6727 N N . MET B 1 335 ? -3.471 29.153 38.990 1.00 12.55 339 MET B N 1
ATOM 6728 C CA . MET B 1 335 ? -4.732 28.540 38.589 1.00 13.00 339 MET B CA 1
ATOM 6729 C C . MET B 1 335 ? -5.767 28.811 39.670 1.00 13.41 339 MET B C 1
ATOM 6730 O O . MET B 1 335 ? -5.537 28.528 40.850 1.00 13.48 339 MET B O 1
ATOM 6735 N N . PRO B 1 336 ? -6.910 29.399 39.288 1.00 12.73 340 PRO B N 1
ATOM 6736 C CA . PRO B 1 336 ? -7.997 29.719 40.219 1.00 12.49 340 PRO B CA 1
ATOM 6737 C C . PRO B 1 336 ? -8.865 28.484 40.502 1.00 12.34 340 PRO B C 1
ATOM 6738 O O . PRO B 1 336 ? -8.768 27.473 39.795 1.00 12.30 340 PRO B O 1
ATOM 6742 N N . PRO B 1 337 ? -9.718 28.547 41.544 1.00 12.83 341 PRO B N 1
ATOM 6743 C CA . PRO B 1 337 ? -10.587 27.411 41.874 1.00 13.30 341 PRO B CA 1
ATOM 6744 C C . PRO B 1 337 ? -11.371 26.980 40.634 1.00 12.78 341 PRO B C 1
ATOM 6745 O O . PRO B 1 337 ? -11.888 27.820 39.892 1.00 12.46 341 PRO B O 1
ATOM 6749 N N . GLY B 1 338 ? -11.399 25.676 40.383 1.00 13.14 342 GLY B N 1
ATOM 6750 C CA . GLY B 1 338 ? -12.099 25.158 39.220 1.00 13.29 342 GLY B CA 1
ATOM 6751 C C . GLY B 1 338 ? -11.148 24.620 38.165 1.00 12.69 342 GLY B C 1
ATOM 6752 O O . GLY B 1 338 ? -11.565 23.884 37.269 1.00 12.24 342 GLY B O 1
ATOM 6753 N N . ILE B 1 339 ? -9.880 25.028 38.252 1.00 12.83 343 ILE B N 1
ATOM 6754 C CA . ILE B 1 339 ? -8.826 24.590 37.332 1.00 12.29 343 ILE B CA 1
ATOM 6755 C C . ILE B 1 339 ? -7.635 24.159 38.192 1.00 12.36 343 ILE B C 1
ATOM 6756 O O . ILE B 1 339 ? -7.162 24.923 39.035 1.00 12.48 343 ILE B O 1
ATOM 6761 N N . GLU B 1 340 ? -7.166 22.930 37.993 1.00 12.48 344 GLU B N 1
ATOM 6762 C CA . GLU B 1 340 ? -6.052 22.406 38.778 1.00 13.42 344 GLU B CA 1
ATOM 6763 C C . GLU B 1 340 ? -5.064 21.615 37.921 1.00 12.99 344 GLU B C 1
ATOM 6764 O O . GLU B 1 340 ? -5.320 21.326 36.749 1.00 13.11 344 GLU B O 1
ATOM 6770 N N . ALA B 1 341 ? -3.923 21.280 38.510 1.00 13.52 345 ALA B N 1
ATOM 6771 C CA . ALA B 1 341 ? -2.904 20.512 37.805 1.00 14.20 345 ALA B CA 1
ATOM 6772 C C . ALA B 1 341 ? -3.261 19.029 37.726 1.00 13.83 345 ALA B C 1
ATOM 6773 O O . ALA B 1 341 ? -4.150 18.551 38.429 1.00 14.17 345 ALA B O 1
ATOM 6775 N N . SER B 1 342 ? -2.595 18.328 36.816 1.00 13.88 346 SER B N 1
ATOM 6776 C CA . SER B 1 342 ? -2.758 16.886 36.650 1.00 13.05 346 SER B CA 1
ATOM 6777 C C . SER B 1 342 ? -1.385 16.326 37.040 1.00 13.43 346 SER B C 1
ATOM 6778 O O . SER B 1 342 ? -0.443 17.096 37.261 1.00 12.83 346 SER B O 1
ATOM 6781 N N . PRO B 1 343 ? -1.256 14.990 37.155 1.00 13.16 347 PRO B N 1
ATOM 6782 C CA . PRO B 1 343 ? 0.030 14.381 37.522 1.00 13.22 347 PRO B CA 1
ATOM 6783 C C . PRO B 1 343 ? 1.124 14.440 36.441 1.00 12.68 347 PRO B C 1
ATOM 6784 O O . PRO B 1 343 ? 2.206 13.891 36.645 1.00 12.80 347 PRO B O 1
ATOM 6788 N N . ASP B 1 344 ? 0.846 15.068 35.294 1.00 11.92 348 ASP B N 1
ATOM 6789 C CA . ASP B 1 344 ? 1.841 15.186 34.214 1.00 11.35 348 ASP B CA 1
ATOM 6790 C C . ASP B 1 344 ? 3.159 15.674 34.836 1.00 10.78 348 ASP B C 1
ATOM 6791 O O . ASP B 1 344 ? 3.237 16.790 35.346 1.00 10.28 348 ASP B O 1
ATOM 6796 N N . LYS B 1 345 ? 4.180 14.817 34.812 1.00 11.30 349 LYS B N 1
ATOM 6797 C CA . LYS B 1 345 ? 5.482 15.144 35.398 1.00 10.71 349 LYS B CA 1
ATOM 6798 C C . LYS B 1 345 ? 6.034 16.479 34.912 1.00 10.50 349 LYS B C 1
ATOM 6799 O O . LYS B 1 345 ? 6.602 17.239 35.698 1.00 10.58 349 LYS B O 1
ATOM 6805 N N . MET B 1 346 ? 5.848 16.760 33.623 1.00 11.24 350 MET B N 1
ATOM 6806 C CA . MET B 1 346 ? 6.315 18.007 33.016 1.00 11.35 350 MET B CA 1
ATOM 6807 C C . MET B 1 346 ? 5.616 19.219 33.630 1.00 11.57 350 MET B C 1
ATOM 6808 O O . MET B 1 346 ? 6.271 20.197 34.004 1.00 11.13 350 MET B O 1
ATOM 6813 N N . LEU B 1 347 ? 4.290 19.145 33.741 1.00 11.16 351 LEU B N 1
ATOM 6814 C CA . LEU B 1 347 ? 3.511 20.232 34.334 1.00 10.77 351 LEU B CA 1
ATOM 6815 C C . LEU B 1 347 ? 3.926 20.441 35.786 1.00 11.01 351 LEU B C 1
ATOM 6816 O O . LEU B 1 347 ? 4.096 21.581 36.232 1.00 10.82 351 LEU B O 1
ATOM 6821 N N . GLN B 1 348 ? 4.088 19.333 36.510 1.00 10.87 352 GLN B N 1
ATOM 6822 C CA . GLN B 1 348 ? 4.488 19.362 37.916 1.00 11.18 352 GLN B CA 1
ATOM 6823 C C . GLN B 1 348 ? 5.795 20.141 38.097 1.00 10.58 352 GLN B C 1
ATOM 6824 O O . GLN B 1 348 ? 5.922 20.952 39.017 1.00 10.25 352 GLN B O 1
ATOM 6830 N N . GLY B 1 349 ? 6.751 19.907 37.198 1.00 10.21 353 GLY B N 1
ATOM 6831 C CA . GLY B 1 349 ? 8.021 20.608 37.266 1.00 9.87 353 GLY B CA 1
ATOM 6832 C C . GLY B 1 349 ? 7.852 22.092 36.997 1.00 10.02 353 GLY B C 1
ATOM 6833 O O . GLY B 1 349 ? 8.504 22.915 37.633 1.00 9.66 353 GLY B O 1
ATOM 6834 N N . ARG B 1 350 ? 6.976 22.428 36.050 1.00 10.05 354 ARG B N 1
ATOM 6835 C CA . ARG B 1 350 ? 6.699 23.821 35.693 1.00 10.29 354 ARG B CA 1
ATOM 6836 C C . ARG B 1 350 ? 6.048 24.590 36.842 1.00 10.05 354 ARG B C 1
ATOM 6837 O O . ARG B 1 350 ? 6.199 25.806 36.936 1.00 10.54 354 ARG B O 1
ATOM 6845 N N . LEU B 1 351 ? 5.328 23.883 37.713 1.00 10.41 355 LEU B N 1
ATOM 6846 C CA . LEU B 1 351 ? 4.682 24.524 38.866 1.00 10.45 355 LEU B CA 1
ATOM 6847 C C . LEU B 1 351 ? 5.728 25.249 39.721 1.00 9.86 355 LEU B C 1
ATOM 6848 O O . LEU B 1 351 ? 5.449 26.296 40.306 1.00 10.79 355 LEU B O 1
ATOM 6853 N N . PHE B 1 352 ? 6.934 24.686 39.774 1.00 10.13 356 PHE B N 1
ATOM 6854 C CA . PHE B 1 352 ? 8.035 25.268 40.533 1.00 10.10 356 PHE B CA 1
ATOM 6855 C C . PHE B 1 352 ? 8.855 26.289 39.742 1.00 9.29 356 PHE B C 1
ATOM 6856 O O . PHE B 1 352 ? 9.095 27.402 40.206 1.00 10.22 356 PHE B O 1
ATOM 6864 N N . ALA B 1 353 ? 9.313 25.873 38.567 1.00 9.98 357 ALA B N 1
ATOM 6865 C CA . ALA B 1 353 ? 10.190 26.672 37.708 1.00 9.70 357 ALA B CA 1
ATOM 6866 C C . ALA B 1 353 ? 9.856 28.119 37.361 1.00 9.80 357 ALA B C 1
ATOM 6867 O O . ALA B 1 353 ? 10.741 28.979 37.395 1.00 9.61 357 ALA B O 1
ATOM 6869 N N . TYR B 1 354 ? 8.604 28.399 37.014 1.00 9.82 358 TYR B N 1
ATOM 6870 C CA . TYR B 1 354 ? 8.250 29.759 36.613 1.00 9.54 358 TYR B CA 1
ATOM 6871 C C . TYR B 1 354 ? 8.328 30.820 37.707 1.00 9.54 358 TYR B C 1
ATOM 6872 O O . TYR B 1 354 ? 8.977 31.849 37.519 1.00 9.40 358 TYR B O 1
ATOM 6881 N N . PRO B 1 355 ? 7.664 30.601 38.857 1.00 9.66 359 PRO B N 1
ATOM 6882 C CA . PRO B 1 355 ? 7.755 31.620 39.911 1.00 9.80 359 PRO B CA 1
ATOM 6883 C C . PRO B 1 355 ? 9.219 31.764 40.349 1.00 9.94 359 PRO B C 1
ATOM 6884 O O . PRO B 1 355 ? 9.695 32.863 40.635 1.00 10.40 359 PRO B O 1
ATOM 6888 N N . ASP B 1 356 ? 9.934 30.640 40.346 1.00 10.48 360 ASP B N 1
ATOM 6889 C CA . ASP B 1 356 ? 11.342 30.606 40.722 1.00 10.14 360 ASP B CA 1
ATOM 6890 C C . ASP B 1 356 ? 12.189 31.488 39.798 1.00 10.13 360 ASP B C 1
ATOM 6891 O O . ASP B 1 356 ? 12.928 32.357 40.263 1.00 10.08 360 ASP B O 1
ATOM 6896 N N . THR B 1 357 ? 12.080 31.261 38.491 1.00 10.47 361 THR B N 1
ATOM 6897 C CA . THR B 1 357 ? 12.850 32.042 37.527 1.00 10.19 361 THR B CA 1
ATOM 6898 C C . THR B 1 357 ? 12.419 33.511 37.502 1.00 10.43 361 THR B C 1
ATOM 6899 O O . THR B 1 357 ? 13.238 34.395 37.246 1.00 10.65 361 THR B O 1
ATOM 6903 N N . HIS B 1 358 ? 11.142 33.770 37.783 1.00 10.13 362 HIS B N 1
ATOM 6904 C CA . HIS B 1 358 ? 10.637 35.144 37.813 1.00 10.21 362 HIS B CA 1
ATOM 6905 C C . HIS B 1 358 ? 11.211 35.921 38.992 1.00 9.58 362 HIS B C 1
ATOM 6906 O O . HIS B 1 358 ? 11.488 37.111 38.877 1.00 10.14 362 HIS B O 1
ATOM 6913 N N . ARG B 1 359 ? 11.412 35.241 40.119 1.00 10.08 363 ARG B N 1
ATOM 6914 C CA . ARG B 1 359 ? 11.991 35.894 41.289 1.00 10.20 363 ARG B CA 1
ATOM 6915 C C . ARG B 1 359 ? 13.427 36.318 40.972 1.00 10.83 363 ARG B C 1
ATOM 6916 O O . ARG B 1 359 ? 13.940 37.275 41.544 1.00 10.84 363 ARG B O 1
ATOM 6924 N N . HIS B 1 360 ? 14.055 35.618 40.029 1.00 10.97 364 HIS B N 1
ATOM 6925 C CA . HIS B 1 360 ? 15.416 35.929 39.596 1.00 11.24 364 HIS B CA 1
ATOM 6926 C C . HIS B 1 360 ? 15.432 36.988 38.490 1.00 10.94 364 HIS B C 1
ATOM 6927 O O . HIS B 1 360 ? 16.101 38.012 38.618 1.00 11.47 364 HIS B O 1
ATOM 6934 N N . ARG B 1 361 ? 14.704 36.726 37.405 1.00 10.76 365 ARG B N 1
ATOM 6935 C CA . ARG B 1 361 ? 14.656 37.620 36.247 1.00 10.53 365 ARG B CA 1
ATOM 6936 C C . ARG B 1 361 ? 14.098 39.012 36.522 1.00 10.24 365 ARG B C 1
ATOM 6937 O O . ARG B 1 361 ? 14.644 40.018 36.058 1.00 10.64 365 ARG B O 1
ATOM 6945 N N . LEU B 1 362 ? 13.003 39.060 37.268 1.00 11.12 366 LEU B N 1
ATOM 6946 C CA . LEU B 1 362 ? 12.352 40.326 37.581 1.00 11.49 366 LEU B CA 1
ATOM 6947 C C . LEU B 1 362 ? 12.657 40.776 39.006 1.00 11.94 366 LEU B C 1
ATOM 6948 O O . LEU B 1 362 ? 13.152 41.883 39.217 1.00 13.42 366 LEU B O 1
ATOM 6953 N N . GLY B 1 363 ? 12.387 39.906 39.974 1.00 11.63 367 GLY B N 1
ATOM 6954 C CA . GLY B 1 363 ? 12.646 40.236 41.364 1.00 10.76 367 GLY B CA 1
ATOM 6955 C C . GLY B 1 363 ? 11.644 39.582 42.298 1.00 10.74 367 GLY B C 1
ATOM 6956 O O . GLY B 1 363 ? 10.600 39.101 41.848 1.00 9.55 367 GLY B O 1
ATOM 6957 N N . PRO B 1 364 ? 11.943 39.536 43.609 1.00 10.76 368 PRO B N 1
ATOM 6958 C CA . PRO B 1 364 ? 11.076 38.939 44.637 1.00 11.18 368 PRO B CA 1
ATOM 6959 C C . PRO B 1 364 ? 9.619 39.413 44.559 1.00 12.10 368 PRO B C 1
ATOM 6960 O O . PRO B 1 364 ? 8.685 38.622 44.747 1.00 11.94 368 PRO B O 1
ATOM 6964 N N . ASN B 1 365 ? 9.433 40.701 44.278 1.00 11.19 369 ASN B N 1
ATOM 6965 C CA . ASN B 1 365 ? 8.097 41.278 44.177 1.00 11.04 369 ASN B CA 1
ATOM 6966 C C . ASN B 1 365 ? 7.628 41.503 42.735 1.00 10.60 369 ASN B C 1
ATOM 6967 O O . ASN B 1 365 ? 6.924 42.467 42.452 1.00 11.26 369 ASN B O 1
ATOM 6972 N N . TYR B 1 366 ? 7.966 40.581 41.837 1.00 10.66 370 TYR B N 1
ATOM 6973 C CA . TYR B 1 366 ? 7.571 40.715 40.438 1.00 10.14 370 TYR B CA 1
ATOM 6974 C C . TYR B 1 366 ? 6.057 40.784 40.222 1.00 10.56 370 TYR B C 1
ATOM 6975 O O . TYR B 1 366 ? 5.607 41.324 39.209 1.00 10.82 370 TYR B O 1
ATOM 6984 N N . LEU B 1 367 ? 5.274 40.253 41.163 1.00 9.23 371 LEU B N 1
ATOM 6985 C CA . LEU B 1 367 ? 3.812 40.282 41.046 1.00 10.44 371 LEU B CA 1
ATOM 6986 C C . LEU B 1 367 ? 3.253 41.695 41.244 1.00 12.18 371 LEU B C 1
ATOM 6987 O O . LEU B 1 367 ? 2.079 41.950 40.989 1.00 10.83 371 LEU B O 1
ATOM 6992 N N A HIS B 1 368 ? 4.115 42.598 41.688 0.50 16.83 372 HIS B N 1
ATOM 6993 N N B HIS B 1 368 ? 4.106 42.588 41.763 0.50 13.96 372 HIS B N 1
ATOM 6994 C CA A HIS B 1 368 ? 3.719 43.982 41.925 0.50 19.62 372 HIS B CA 1
ATOM 6995 C CA B HIS B 1 368 ? 3.804 44.018 41.994 0.50 15.45 372 HIS B CA 1
ATOM 6996 C C A HIS B 1 368 ? 3.889 44.864 40.687 0.50 18.41 372 HIS B C 1
ATOM 6997 C C B HIS B 1 368 ? 3.803 44.814 40.671 0.50 15.43 372 HIS B C 1
ATOM 6998 O O A HIS B 1 368 ? 3.457 46.015 40.668 0.50 19.62 372 HIS B O 1
ATOM 6999 O O B HIS B 1 368 ? 3.109 45.831 40.550 0.50 16.61 372 HIS B O 1
ATOM 7012 N N . ILE B 1 369 ? 4.599 44.351 39.687 1.00 15.58 373 ILE B N 1
ATOM 7013 C CA . ILE B 1 369 ? 4.769 45.056 38.406 1.00 14.22 373 ILE B CA 1
ATOM 7014 C C . ILE B 1 369 ? 3.374 45.087 37.833 1.00 13.06 373 ILE B C 1
ATOM 7015 O O . ILE B 1 369 ? 2.715 44.053 37.754 1.00 12.91 373 ILE B O 1
ATOM 7020 N N . PRO B 1 370 ? 2.886 46.278 37.469 1.00 13.10 374 PRO B N 1
ATOM 7021 C CA . PRO B 1 370 ? 1.537 46.453 36.916 1.00 12.49 374 PRO B CA 1
ATOM 7022 C C . PRO B 1 370 ? 0.951 45.360 36.018 1.00 11.95 374 PRO B C 1
ATOM 7023 O O . PRO B 1 370 ? -0.138 44.860 36.290 1.00 12.69 374 PRO B O 1
ATOM 7027 N N . VAL B 1 371 ? 1.664 44.986 34.960 1.00 11.45 375 VAL B N 1
ATOM 7028 C CA . VAL B 1 371 ? 1.168 43.973 34.029 1.00 10.73 375 VAL B CA 1
ATOM 7029 C C . VAL B 1 371 ? 1.007 42.579 34.654 1.00 9.27 375 VAL B C 1
ATOM 7030 O O . VAL B 1 371 ? 0.219 41.764 34.167 1.00 10.01 375 VAL B O 1
ATOM 7034 N N . ASN B 1 372 ? 1.722 42.325 35.750 1.00 7.83 376 ASN B N 1
ATOM 7035 C CA . ASN B 1 372 ? 1.655 41.031 36.442 1.00 10.37 376 ASN B CA 1
ATOM 7036 C C . ASN B 1 372 ? 0.674 41.016 37.610 1.00 10.43 376 ASN B C 1
ATOM 7037 O O . ASN B 1 372 ? 0.355 39.961 38.153 1.00 11.96 376 ASN B O 1
ATOM 7042 N N A CYS B 1 373 ? 0.229 42.198 38.022 0.50 14.46 377 CYS B N 1
ATOM 7043 N N B CYS B 1 373 ? 0.173 42.198 37.957 0.50 13.12 377 CYS B N 1
ATOM 7044 C CA A CYS B 1 373 ? -0.706 42.334 39.144 0.50 17.05 377 CYS B CA 1
ATOM 7045 C CA B CYS B 1 373 ? -0.775 42.370 39.055 0.50 15.48 377 CYS B CA 1
ATOM 7046 C C A CYS B 1 373 ? -2.095 41.746 38.837 0.50 17.40 377 CYS B C 1
ATOM 7047 C C B CYS B 1 373 ? -2.149 41.745 38.807 0.50 16.60 377 CYS B C 1
ATOM 7048 O O A CYS B 1 373 ? -2.609 41.882 37.717 0.50 18.17 377 CYS B O 1
ATOM 7049 O O B CYS B 1 373 ? -2.704 41.858 37.709 0.50 17.54 377 CYS B O 1
ATOM 7054 N N . PRO B 1 374 ? -2.690 41.033 39.813 1.00 15.30 378 PRO B N 1
ATOM 7055 C CA . PRO B 1 374 ? -4.019 40.428 39.647 1.00 16.52 378 PRO B CA 1
ATOM 7056 C C . PRO B 1 374 ? -4.977 41.574 40.021 1.00 16.63 378 PRO B C 1
ATOM 7057 O O . PRO B 1 374 ? -5.595 41.572 41.094 1.00 15.71 378 PRO B O 1
ATOM 7061 N N . TYR B 1 375 ? -5.053 42.572 39.141 1.00 16.28 379 TYR B N 1
ATOM 7062 C CA . TYR B 1 375 ? -5.848 43.771 39.390 1.00 16.78 379 TYR B CA 1
ATOM 7063 C C . TYR B 1 375 ? -7.358 43.632 39.559 1.00 17.21 379 TYR B C 1
ATOM 7064 O O . TYR B 1 375 ? -8.012 44.562 40.033 1.00 17.33 379 TYR B O 1
ATOM 7073 N N . ARG B 1 376 ? -7.912 42.483 39.186 1.00 17.07 380 ARG B N 1
ATOM 7074 C CA . ARG B 1 376 ? -9.344 42.264 39.340 1.00 17.45 380 ARG B CA 1
ATOM 7075 C C . ARG B 1 376 ? -9.664 41.434 40.588 1.00 17.17 380 ARG B C 1
ATOM 7076 O O . ARG B 1 376 ? -10.798 40.991 40.788 1.00 16.59 380 ARG B O 1
ATOM 7084 N N . ALA B 1 377 ? -8.656 41.278 41.446 1.00 16.68 381 ALA B N 1
ATOM 7085 C CA . ALA B 1 377 ? -8.778 40.541 42.701 1.00 16.52 381 ALA B CA 1
ATOM 7086 C C . ALA B 1 377 ? -8.071 41.327 43.796 1.00 17.21 381 ALA B C 1
ATOM 7087 O O . ALA B 1 377 ? -7.148 42.097 43.520 1.00 17.25 381 ALA B O 1
ATOM 7089 N N . ARG B 1 378 ? -8.540 41.186 45.030 1.00 17.12 382 ARG B N 1
ATOM 7090 C CA . ARG B 1 378 ? -7.898 41.866 46.147 1.00 18.10 382 ARG B CA 1
ATOM 7091 C C . ARG B 1 378 ? -6.879 40.920 46.764 1.00 17.17 382 ARG B C 1
ATOM 7092 O O . ARG B 1 378 ? -7.242 39.857 47.267 1.00 17.00 382 ARG B O 1
ATOM 7100 N N . VAL B 1 379 ? -5.603 41.274 46.663 1.00 15.64 383 VAL B N 1
ATOM 7101 C CA . VAL B 1 379 ? -4.549 40.453 47.240 1.00 15.11 383 VAL B CA 1
ATOM 7102 C C . VAL B 1 379 ? -4.488 40.804 48.722 1.00 15.31 383 VAL B C 1
ATOM 7103 O O . VAL B 1 379 ? -4.252 41.959 49.085 1.00 15.98 383 VAL B O 1
ATOM 7107 N N . ALA B 1 380 ? -4.745 39.813 49.568 1.00 14.32 384 ALA B N 1
ATOM 7108 C CA . ALA B 1 380 ? -4.737 40.004 51.015 1.00 12.98 384 ALA B CA 1
ATOM 7109 C C . ALA B 1 380 ? -4.183 38.732 51.628 1.00 12.09 384 ALA B C 1
ATOM 7110 O O . ALA B 1 380 ? -4.752 37.656 51.463 1.00 11.85 384 ALA B O 1
ATOM 7112 N N . ASN B 1 381 ? -3.065 38.853 52.327 1.00 11.88 385 ASN B N 1
ATOM 7113 C CA . ASN B 1 381 ? -2.433 37.689 52.928 1.00 11.42 385 ASN B CA 1
ATOM 7114 C C . ASN B 1 381 ? -1.449 38.082 54.017 1.00 11.34 385 ASN B C 1
ATOM 7115 O O . ASN B 1 381 ? -1.522 39.188 54.565 1.00 11.84 385 ASN B O 1
ATOM 7120 N N . TYR B 1 382 ? -0.502 37.190 54.298 1.00 10.80 386 TYR B N 1
ATOM 7121 C CA . TYR B 1 382 ? 0.480 37.430 55.346 1.00 11.17 386 TYR B CA 1
ATOM 7122 C C . TYR B 1 382 ? 1.919 37.568 54.846 1.00 10.68 386 TYR B C 1
ATOM 7123 O O . TYR B 1 382 ? 2.881 37.435 55.606 1.00 11.55 386 TYR B O 1
ATOM 7132 N N . GLN B 1 383 ? 2.040 37.883 53.561 1.00 11.21 387 GLN B N 1
ATOM 7133 C CA . GLN B 1 383 ? 3.329 38.089 52.917 1.00 10.97 387 GLN B CA 1
ATOM 7134 C C . GLN B 1 383 ? 3.687 39.568 53.054 1.00 10.81 387 GLN B C 1
ATOM 7135 O O . GLN B 1 383 ? 2.831 40.444 52.886 1.00 11.30 387 GLN B O 1
ATOM 7141 N N . ARG B 1 384 ? 4.951 39.843 53.363 1.00 11.53 388 ARG B N 1
ATOM 7142 C CA . ARG B 1 384 ? 5.403 41.216 53.565 1.00 11.04 388 ARG B CA 1
ATOM 7143 C C . ARG B 1 384 ? 6.830 41.462 53.094 1.00 11.53 388 ARG B C 1
ATOM 7144 O O . ARG B 1 384 ? 7.620 40.526 52.921 1.00 10.75 388 ARG B O 1
ATOM 7152 N N . ASP B 1 385 ? 7.137 42.744 52.908 1.00 10.98 389 ASP B N 1
ATOM 7153 C CA . ASP B 1 385 ? 8.472 43.210 52.564 1.00 10.87 389 ASP B CA 1
ATOM 7154 C C . ASP B 1 385 ? 9.096 42.726 51.251 1.00 11.02 389 ASP B C 1
ATOM 7155 O O . ASP B 1 385 ? 8.402 42.541 50.252 1.00 11.68 389 ASP B O 1
ATOM 7160 N N . GLY B 1 386 ? 10.414 42.535 51.271 1.00 11.41 390 GLY B N 1
ATOM 7161 C CA . GLY B 1 386 ? 11.138 42.114 50.084 1.00 12.11 390 GLY B CA 1
ATOM 7162 C C . GLY B 1 386 ? 11.596 43.323 49.277 1.00 12.58 390 GLY B C 1
ATOM 7163 O O . GLY B 1 386 ? 11.050 44.418 49.450 1.00 12.44 390 GLY B O 1
ATOM 7164 N N . PRO B 1 387 ? 12.610 43.165 48.397 1.00 13.65 391 PRO B N 1
ATOM 7165 C CA . PRO B 1 387 ? 13.133 44.253 47.565 1.00 14.67 391 PRO B CA 1
ATOM 7166 C C . PRO B 1 387 ? 12.061 44.898 46.691 1.00 15.16 391 PRO B C 1
ATOM 7167 O O . PRO B 1 387 ? 11.164 44.214 46.185 1.00 15.36 391 PRO B O 1
ATOM 7171 N N . MET B 1 388 ? 12.162 46.213 46.523 1.00 15.46 392 MET B N 1
ATOM 7172 C CA . MET B 1 388 ? 11.238 46.976 45.697 1.00 16.74 392 MET B CA 1
ATOM 7173 C C . MET B 1 388 ? 9.773 46.721 46.017 1.00 18.55 392 MET B C 1
ATOM 7174 O O . MET B 1 388 ? 8.984 46.354 45.140 1.00 18.09 392 MET B O 1
ATOM 7179 N N . CYS B 1 389 ? 9.430 46.874 47.291 1.00 19.12 393 CYS B N 1
ATOM 7180 C CA . CYS B 1 389 ? 8.059 46.710 47.746 1.00 21.26 393 CYS B CA 1
ATOM 7181 C C . CYS B 1 389 ? 7.347 47.980 47.287 1.00 23.02 393 CYS B C 1
ATOM 7182 O O . CYS B 1 389 ? 7.448 49.030 47.932 1.00 22.23 393 CYS B O 1
ATOM 7185 N N . MET B 1 390 ? 6.656 47.884 46.153 1.00 24.93 394 MET B N 1
ATOM 7186 C CA . MET B 1 390 ? 5.985 49.039 45.559 1.00 27.19 394 MET B CA 1
ATOM 7187 C C . MET B 1 390 ? 4.520 49.305 45.812 1.00 27.78 394 MET B C 1
ATOM 7188 O O . MET B 1 390 ? 3.854 49.913 44.973 1.00 29.17 394 MET B O 1
ATOM 7193 N N . GLN B 1 391 ? 4.027 48.888 46.967 1.00 27.39 395 GLN B N 1
ATOM 7194 C CA . GLN B 1 391 ? 2.632 49.098 47.348 1.00 27.83 395 GLN B CA 1
ATOM 7195 C C . GLN B 1 391 ? 2.758 49.380 48.836 1.00 27.30 395 GLN B C 1
ATOM 7196 O O . GLN B 1 391 ? 3.873 49.284 49.356 1.00 28.07 395 GLN B O 1
ATOM 7202 N N . ASP B 1 392 ? 1.680 49.733 49.545 1.00 25.04 396 ASP B N 1
ATOM 7203 C CA . ASP B 1 392 ? 1.861 50.002 50.978 1.00 23.13 396 ASP B CA 1
ATOM 7204 C C . ASP B 1 392 ? 2.169 48.774 51.831 1.00 19.64 396 ASP B C 1
ATOM 7205 O O . ASP B 1 392 ? 2.063 48.821 53.056 1.00 17.97 396 ASP B O 1
ATOM 7210 N N . ASN B 1 393 ? 2.522 47.669 51.178 1.00 16.95 397 ASN B N 1
ATOM 7211 C CA . ASN B 1 393 ? 2.914 46.454 51.881 1.00 14.91 397 ASN B CA 1
ATOM 7212 C C . ASN B 1 393 ? 1.827 45.969 52.856 1.00 13.89 397 ASN B C 1
ATOM 7213 O O . ASN B 1 393 ? 2.126 45.420 53.921 1.00 13.70 397 ASN B O 1
ATOM 7218 N N . GLN B 1 394 ? 0.568 46.177 52.467 1.00 13.22 398 GLN B N 1
ATOM 7219 C CA . GLN B 1 394 ? -0.607 45.805 53.258 1.00 12.71 398 GLN B CA 1
ATOM 7220 C C . GLN B 1 394 ? -0.739 46.559 54.589 1.00 12.53 398 GLN B C 1
ATOM 7221 O O . GLN B 1 394 ? -1.379 46.088 55.533 1.00 12.83 398 GLN B O 1
ATOM 7227 N N . GLY B 1 395 ? -0.126 47.743 54.637 1.00 12.43 399 GLY B N 1
ATOM 7228 C CA . GLY B 1 395 ? -0.193 48.617 55.803 1.00 12.41 399 GLY B CA 1
ATOM 7229 C C . GLY B 1 395 ? 0.129 48.060 57.176 1.00 12.85 399 GLY B C 1
ATOM 7230 O O . GLY B 1 395 ? 1.145 47.381 57.363 1.00 12.75 399 GLY B O 1
ATOM 7231 N N . GLY B 1 396 ? -0.732 48.371 58.145 1.00 12.72 400 GLY B N 1
ATOM 7232 C CA . GLY B 1 396 ? -0.529 47.910 59.508 1.00 12.36 400 GLY B CA 1
ATOM 7233 C C . GLY B 1 396 ? -1.289 46.649 59.880 1.00 12.61 400 GLY B C 1
ATOM 7234 O O . GLY B 1 396 ? -1.390 46.312 61.061 1.00 12.65 400 GLY B O 1
ATOM 7235 N N . ALA B 1 397 ? -1.790 45.932 58.877 1.00 12.50 401 ALA B N 1
ATOM 7236 C CA . ALA B 1 397 ? -2.557 44.704 59.104 1.00 12.05 401 ALA B CA 1
ATOM 7237 C C . ALA B 1 397 ? -1.752 43.616 59.811 1.00 12.25 401 ALA B C 1
ATOM 7238 O O . ALA B 1 397 ? -0.567 43.442 59.520 1.00 12.44 401 ALA B O 1
ATOM 7240 N N . PRO B 1 398 ? -2.381 42.887 60.767 1.00 12.69 402 PRO B N 1
ATOM 7241 C CA . PRO B 1 398 ? -1.727 41.802 61.516 1.00 12.32 402 PRO B CA 1
ATOM 7242 C C . PRO B 1 398 ? -1.045 40.880 60.504 1.00 12.61 402 PRO B C 1
ATOM 7243 O O . PRO B 1 398 ? -1.678 40.426 59.545 1.00 12.67 402 PRO B O 1
ATOM 7247 N N . ASN B 1 399 ? 0.240 40.608 60.718 1.00 12.26 403 ASN B N 1
ATOM 7248 C CA . ASN B 1 399 ? 1.013 39.813 59.764 1.00 12.29 403 ASN B CA 1
ATOM 7249 C C . ASN B 1 399 ? 1.228 38.322 60.032 1.00 12.29 403 ASN B C 1
ATOM 7250 O O . ASN B 1 399 ? 2.097 37.705 59.410 1.00 12.57 403 ASN B O 1
ATOM 7255 N N . TYR B 1 400 ? 0.434 37.739 60.926 1.00 11.94 404 TYR B N 1
ATOM 7256 C CA . TYR B 1 400 ? 0.563 36.318 61.243 1.00 12.03 404 TYR B CA 1
ATOM 7257 C C . TYR B 1 400 ? -0.814 35.641 61.238 1.00 11.95 404 TYR B C 1
ATOM 7258 O O . TYR B 1 400 ? -1.827 36.262 61.572 1.00 11.89 404 TYR B O 1
ATOM 7267 N N . TYR B 1 401 ? -0.838 34.371 60.847 1.00 11.57 405 TYR B N 1
ATOM 7268 C CA . TYR B 1 401 ? -2.074 33.594 60.775 1.00 11.17 405 TYR B CA 1
ATOM 7269 C C . TYR B 1 401 ? -1.876 32.274 61.530 1.00 11.81 405 TYR B C 1
ATOM 7270 O O . TYR B 1 401 ? -0.866 31.592 61.343 1.00 11.25 405 TYR B O 1
ATOM 7279 N N . PRO B 1 402 ? -2.836 31.900 62.396 1.00 12.22 406 PRO B N 1
ATOM 7280 C CA . PRO B 1 402 ? -4.073 32.626 62.703 1.00 11.88 406 PRO B CA 1
ATOM 7281 C C . PRO B 1 402 ? -3.859 33.812 63.648 1.00 11.79 406 PRO B C 1
ATOM 7282 O O . PRO B 1 402 ? -2.821 33.920 64.298 1.00 12.46 406 PRO B O 1
ATOM 7286 N N . ASN B 1 403 ? -4.854 34.696 63.716 1.00 12.83 407 ASN B N 1
ATOM 7287 C CA . ASN B 1 403 ? -4.809 35.874 64.589 1.00 12.45 407 ASN B CA 1
ATOM 7288 C C . ASN B 1 403 ? -6.213 36.233 65.082 1.00 12.53 407 ASN B C 1
ATOM 7289 O O . ASN B 1 403 ? -7.216 35.821 64.490 1.00 12.64 407 ASN B O 1
ATOM 7294 N N . SER B 1 404 ? -6.272 37.007 66.162 1.00 12.93 408 SER B N 1
ATOM 7295 C CA . SER B 1 404 ? -7.545 37.431 66.745 1.00 13.33 408 SER B CA 1
ATOM 7296 C C . SER B 1 404 ? -7.825 38.897 66.423 1.00 13.69 408 SER B C 1
ATOM 7297 O O . SER B 1 404 ? -8.636 39.535 67.094 1.00 13.99 408 SER B O 1
ATOM 7300 N N . PHE B 1 405 ? -7.207 39.416 65.363 1.00 13.29 409 PHE B N 1
ATOM 7301 C CA . PHE B 1 405 ? -7.371 40.825 65.037 1.00 12.88 409 PHE B CA 1
ATOM 7302 C C . PHE B 1 405 ? -8.034 41.225 63.715 1.00 13.64 409 PHE B C 1
ATOM 7303 O O . PHE B 1 405 ? -7.875 42.358 63.249 1.00 14.45 409 PHE B O 1
ATOM 7311 N N . GLY B 1 406 ? -8.790 40.299 63.129 1.00 13.07 410 GLY B N 1
ATOM 7312 C CA . GLY B 1 406 ? -9.517 40.582 61.902 1.00 13.15 410 GLY B CA 1
ATOM 7313 C C . GLY B 1 406 ? -8.813 40.584 60.561 1.00 13.71 410 GLY B C 1
ATOM 7314 O O . GLY B 1 406 ? -9.371 41.102 59.591 1.00 14.50 410 GLY B O 1
ATOM 7315 N N . ALA B 1 407 ? -7.621 39.995 60.482 1.00 12.62 411 ALA B N 1
ATOM 7316 C CA . ALA B 1 407 ? -6.870 39.936 59.224 1.00 13.51 411 ALA B CA 1
ATOM 7317 C C . ALA B 1 407 ? -7.471 38.866 58.280 1.00 13.34 411 ALA B C 1
ATOM 7318 O O . ALA B 1 407 ? -8.341 38.099 58.692 1.00 12.81 411 ALA B O 1
ATOM 7320 N N . PRO B 1 408 ? -7.006 38.789 57.013 1.00 13.04 412 PRO B N 1
ATOM 7321 C CA . PRO B 1 408 ? -7.521 37.816 56.034 1.00 13.42 412 PRO B CA 1
ATOM 7322 C C . PRO B 1 408 ? -7.722 36.373 56.504 1.00 13.39 412 PRO B C 1
ATOM 7323 O O . PRO B 1 408 ? -6.889 35.812 57.217 1.00 13.13 412 PRO B O 1
ATOM 7327 N N . GLU B 1 409 ? -8.837 35.780 56.081 1.00 14.00 413 GLU B N 1
ATOM 7328 C CA . GLU B 1 409 ? -9.185 34.412 56.450 1.00 15.00 413 GLU B CA 1
ATOM 7329 C C . GLU B 1 409 ? -9.260 33.477 55.248 1.00 15.48 413 GLU B C 1
ATOM 7330 O O . GLU B 1 409 ? -9.721 33.870 54.173 1.00 15.22 413 GLU B O 1
ATOM 7336 N N . GLN B 1 410 ? -8.815 32.237 55.441 1.00 15.85 414 GLN B N 1
ATOM 733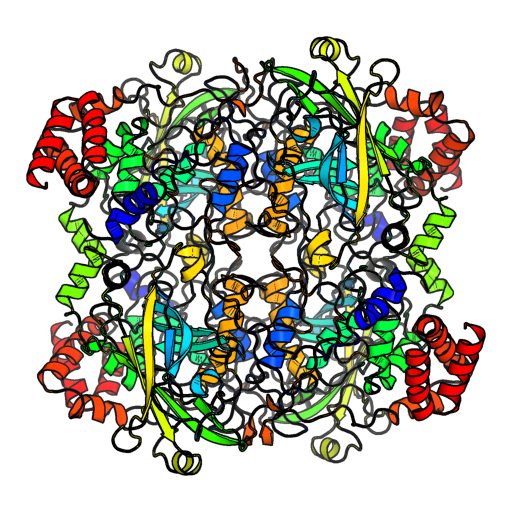7 C CA . GLN B 1 410 ? -8.854 31.235 54.382 1.00 16.89 414 GLN B CA 1
ATOM 7338 C C . GLN B 1 410 ? -10.311 30.966 54.036 1.00 17.98 414 GLN B C 1
ATOM 7339 O O . GLN B 1 410 ? -11.199 31.128 54.879 1.00 17.18 414 GLN B O 1
ATOM 7345 N N . GLN B 1 411 ? -10.544 30.566 52.792 1.00 19.64 415 GLN B N 1
ATOM 7346 C CA . GLN B 1 411 ? -11.884 30.308 52.288 1.00 21.38 415 GLN B CA 1
ATOM 7347 C C . GLN B 1 411 ? -12.080 28.831 51.933 1.00 20.85 415 GLN B C 1
ATOM 7348 O O . GLN B 1 411 ? -11.557 28.345 50.930 1.00 20.15 415 GLN B O 1
ATOM 7354 N N . PRO B 1 412 ? -12.856 28.105 52.754 1.00 20.78 416 PRO B N 1
ATOM 7355 C CA . PRO B 1 412 ? -13.156 26.679 52.575 1.00 21.58 416 PRO B CA 1
ATOM 7356 C C . PRO B 1 412 ? -13.586 26.281 51.160 1.00 20.91 416 PRO B C 1
ATOM 7357 O O . PRO B 1 412 ? -13.203 25.218 50.674 1.00 21.05 416 PRO B O 1
ATOM 7361 N N . SER B 1 413 ? -14.354 27.138 50.493 1.00 20.92 417 SER B N 1
ATOM 7362 C CA . SER B 1 413 ? -14.807 26.843 49.132 1.00 21.61 417 SER B CA 1
ATOM 7363 C C . SER B 1 413 ? -13.654 26.796 48.118 1.00 21.66 417 SER B C 1
ATOM 7364 O O . SER B 1 413 ? -13.798 26.221 47.038 1.00 22.21 417 SER B O 1
ATOM 7367 N N . ALA B 1 414 ? -12.512 27.385 48.473 1.00 20.94 418 ALA B N 1
ATOM 7368 C CA . ALA B 1 414 ? -11.344 27.399 47.590 1.00 20.96 418 ALA B CA 1
ATOM 7369 C C . ALA B 1 414 ? -10.453 26.163 47.741 1.00 21.18 418 ALA B C 1
ATOM 7370 O O . ALA B 1 414 ? -9.473 26.006 47.011 1.00 21.44 418 ALA B O 1
ATOM 7372 N N . LEU B 1 415 ? -10.802 25.278 48.673 1.00 20.88 419 LEU B N 1
ATOM 7373 C CA . LEU B 1 415 ? -10.020 24.067 48.910 1.00 20.98 419 LEU B CA 1
ATOM 7374 C C . LEU B 1 415 ? -9.894 23.237 47.626 1.00 20.35 419 LEU B C 1
ATOM 7375 O O . LEU B 1 415 ? -10.843 23.131 46.848 1.00 19.36 419 LEU B O 1
ATOM 7380 N N . GLU B 1 416 ? -8.710 22.673 47.397 1.00 20.63 420 GLU B N 1
ATOM 7381 C CA . GLU B 1 416 ? -8.459 21.878 46.194 1.00 21.55 420 GLU B CA 1
ATOM 7382 C C . GLU B 1 416 ? -9.126 20.507 46.191 1.00 20.86 420 GLU B C 1
ATOM 7383 O O . GLU B 1 416 ? -9.451 19.950 47.243 1.00 20.90 420 GLU B O 1
ATOM 7389 N N . HIS B 1 417 ? -9.301 19.964 44.990 1.00 20.27 421 HIS B N 1
ATOM 7390 C CA . HIS B 1 417 ? -9.905 18.656 44.802 1.00 19.87 421 HIS B CA 1
ATOM 7391 C C . HIS B 1 417 ? -8.938 17.558 45.259 1.00 19.92 421 HIS B C 1
ATOM 7392 O O . HIS B 1 417 ? -7.742 17.602 44.966 1.00 19.58 421 HIS B O 1
ATOM 7399 N N . SER B 1 418 ? -9.474 16.567 45.966 1.00 19.98 422 SER B N 1
ATOM 7400 C CA . SER B 1 418 ? -8.672 15.468 46.491 1.00 19.98 422 SER B CA 1
ATOM 7401 C C . SER B 1 418 ? -8.758 14.167 45.689 1.00 20.06 422 SER B C 1
ATOM 7402 O O . SER B 1 418 ? -9.846 13.675 45.389 1.00 19.44 422 SER B O 1
ATOM 7405 N N . ILE B 1 419 ? -7.592 13.619 45.365 1.00 19.78 423 ILE B N 1
ATOM 7406 C CA . ILE B 1 419 ? -7.468 12.365 44.621 1.00 20.35 423 ILE B CA 1
ATOM 7407 C C . ILE B 1 419 ? -6.518 11.475 45.421 1.00 20.38 423 ILE B C 1
ATOM 7408 O O . ILE B 1 419 ? -5.519 11.960 45.970 1.00 19.94 423 ILE B O 1
ATOM 7413 N N . GLN B 1 420 ? -6.834 10.187 45.514 1.00 19.74 424 GLN B N 1
ATOM 7414 C CA . GLN B 1 420 ? -5.958 9.271 46.230 1.00 20.62 424 GLN B CA 1
ATOM 7415 C C . GLN B 1 420 ? -4.952 8.650 45.264 1.00 19.95 424 GLN B C 1
ATOM 7416 O O . GLN B 1 420 ? -5.296 8.303 44.129 1.00 19.99 424 GLN B O 1
ATOM 7422 N N . TYR B 1 421 ? -3.701 8.563 45.708 1.00 19.67 425 TYR B N 1
ATOM 7423 C CA . TYR B 1 421 ? -2.626 7.968 44.918 1.00 19.82 425 TYR B CA 1
ATOM 7424 C C . TYR B 1 421 ? -1.935 6.907 45.766 1.00 20.31 425 TYR B C 1
ATOM 7425 O O . TYR B 1 421 ? -1.808 7.054 46.987 1.00 19.57 425 TYR B O 1
ATOM 7434 N N . SER B 1 422 ? -1.485 5.847 45.104 1.00 20.87 426 SER B N 1
ATOM 7435 C CA . SER B 1 422 ? -0.792 4.750 45.770 1.00 22.19 426 SER B CA 1
ATOM 7436 C C . SER B 1 422 ? 0.427 4.344 44.959 1.00 22.50 426 SER B C 1
ATOM 7437 O O . SER B 1 422 ? 0.474 4.530 43.739 1.00 22.83 426 SER B O 1
ATOM 7440 N N . GLY B 1 423 ? 1.405 3.776 45.651 1.00 22.46 427 GLY B N 1
ATOM 7441 C CA . GLY B 1 423 ? 2.614 3.329 44.997 1.00 21.52 427 GLY B CA 1
ATOM 7442 C C . GLY B 1 423 ? 3.855 3.761 45.740 1.00 20.86 427 GLY B C 1
ATOM 7443 O O . GLY B 1 423 ? 3.793 4.526 46.709 1.00 20.71 427 GLY B O 1
ATOM 7444 N N . GLU B 1 424 ? 4.991 3.242 45.299 1.00 19.92 428 GLU B N 1
ATOM 7445 C CA . GLU B 1 424 ? 6.255 3.596 45.907 1.00 20.26 428 GLU B CA 1
ATOM 7446 C C . GLU B 1 424 ? 6.596 5.026 45.530 1.00 19.33 428 GLU B C 1
ATOM 7447 O O . GLU B 1 424 ? 6.260 5.492 44.437 1.00 18.26 428 GLU B O 1
ATOM 7453 N N . VAL B 1 425 ? 7.220 5.733 46.464 1.00 18.31 429 VAL B N 1
ATOM 7454 C CA . VAL B 1 425 ? 7.661 7.093 46.210 1.00 18.01 429 VAL B CA 1
ATOM 7455 C C . VAL B 1 425 ? 9.106 6.937 45.722 1.00 17.70 429 VAL B C 1
ATOM 7456 O O . VAL B 1 425 ? 10.030 6.730 46.514 1.00 18.60 429 VAL B O 1
ATOM 7460 N N . ARG B 1 426 ? 9.266 6.920 44.401 1.00 15.84 430 ARG B N 1
ATOM 7461 C CA . ARG B 1 426 ? 10.576 6.771 43.782 1.00 15.41 430 ARG B CA 1
ATOM 7462 C C . ARG B 1 426 ? 10.585 7.336 42.371 1.00 14.44 430 ARG B C 1
ATOM 7463 O O . ARG B 1 426 ? 9.597 7.911 41.911 1.00 13.73 430 ARG B O 1
ATOM 7471 N N . ARG B 1 427 ? 11.718 7.179 41.696 1.00 13.71 431 ARG B N 1
ATOM 7472 C CA . ARG B 1 427 ? 11.878 7.654 40.327 1.00 13.62 431 ARG B CA 1
ATOM 7473 C C . ARG B 1 427 ? 11.478 6.527 39.381 1.00 13.50 431 ARG B C 1
ATOM 7474 O O . ARG B 1 427 ? 12.125 5.479 39.356 1.00 14.42 431 ARG B O 1
ATOM 7482 N N . PHE B 1 428 ? 10.377 6.716 38.660 1.00 12.96 432 PHE B N 1
ATOM 7483 C CA . PHE B 1 428 ? 9.894 5.718 37.705 1.00 13.17 432 PHE B CA 1
ATOM 7484 C C . PHE B 1 428 ? 10.358 6.082 36.294 1.00 13.31 432 PHE B C 1
ATOM 7485 O O . PHE B 1 428 ? 10.081 7.180 35.808 1.00 13.56 432 PHE B O 1
ATOM 7493 N N . ASN B 1 429 ? 11.044 5.151 35.633 1.00 13.45 433 ASN B N 1
ATOM 7494 C CA . ASN B 1 429 ? 11.547 5.381 34.277 1.00 13.83 433 ASN B CA 1
ATOM 7495 C C . ASN B 1 429 ? 10.423 5.417 33.242 1.00 13.70 433 ASN B C 1
ATOM 7496 O O . ASN B 1 429 ? 9.555 4.545 33.219 1.00 14.68 433 ASN B O 1
ATOM 7501 N N . THR B 1 430 ? 10.425 6.452 32.408 1.00 13.34 434 THR B N 1
ATOM 7502 C CA . THR B 1 430 ? 9.419 6.592 31.357 1.00 13.43 434 THR B CA 1
ATOM 7503 C C . THR B 1 430 ? 10.068 6.732 29.981 1.00 13.93 434 THR B C 1
ATOM 7504 O O . THR B 1 430 ? 9.390 7.042 29.000 1.00 14.39 434 THR B O 1
ATOM 7508 N N . ALA B 1 431 ? 11.378 6.501 29.911 1.00 14.28 435 ALA B N 1
ATOM 7509 C CA . ALA B 1 431 ? 12.117 6.602 28.651 1.00 15.15 435 ALA B CA 1
ATOM 7510 C C . ALA B 1 431 ? 11.594 5.588 27.641 1.00 16.06 435 ALA B C 1
ATOM 7511 O O . ALA B 1 431 ? 11.551 5.855 26.437 1.00 15.98 435 ALA B O 1
ATOM 7513 N N . ASN B 1 432 ? 11.162 4.438 28.151 1.00 16.86 436 ASN B N 1
ATOM 7514 C CA . ASN B 1 432 ? 10.663 3.368 27.309 1.00 18.22 436 ASN B CA 1
ATOM 7515 C C . ASN B 1 432 ? 9.153 3.334 27.107 1.00 18.34 436 ASN B C 1
ATOM 7516 O O . ASN B 1 432 ? 8.602 2.300 26.720 1.00 19.00 436 ASN B O 1
ATOM 7521 N N . ASP B 1 433 ? 8.472 4.442 27.403 1.00 18.04 437 ASP B N 1
ATOM 7522 C CA . ASP B 1 433 ? 7.033 4.518 27.152 1.00 17.80 437 ASP B CA 1
ATOM 7523 C C . ASP B 1 433 ? 6.943 4.543 25.624 1.00 17.22 437 ASP B C 1
ATOM 7524 O O . ASP B 1 433 ? 7.967 4.681 24.951 1.00 17.86 437 ASP B O 1
ATOM 7529 N N . ASP B 1 434 ? 5.747 4.402 25.068 1.00 16.37 438 ASP B N 1
ATOM 7530 C CA . ASP B 1 434 ? 5.610 4.396 23.615 1.00 16.41 438 ASP B CA 1
ATOM 7531 C C . ASP B 1 434 ? 6.158 5.684 23.011 1.00 15.40 438 ASP B C 1
ATOM 7532 O O . ASP B 1 434 ? 5.728 6.777 23.361 1.00 16.36 438 ASP B O 1
ATOM 7537 N N . ASN B 1 435 ? 7.103 5.539 22.091 1.00 14.31 439 ASN B N 1
ATOM 7538 C CA . ASN B 1 435 ? 7.729 6.688 21.453 1.00 14.12 439 ASN B CA 1
ATOM 7539 C C . ASN B 1 435 ? 7.450 6.789 19.963 1.00 14.53 439 ASN B C 1
ATOM 7540 O O . ASN B 1 435 ? 7.827 7.785 19.337 1.00 14.91 439 ASN B O 1
ATOM 7545 N N . VAL B 1 436 ? 6.765 5.793 19.399 1.00 14.93 440 VAL B N 1
ATOM 7546 C CA . VAL B 1 436 ? 6.531 5.771 17.955 1.00 14.65 440 VAL B CA 1
ATOM 7547 C C . VAL B 1 436 ? 5.111 5.658 17.390 1.00 14.95 440 VAL B C 1
ATOM 7548 O O . VAL B 1 436 ? 4.856 6.127 16.278 1.00 15.23 440 VAL B O 1
ATOM 7552 N N . THR B 1 437 ? 4.197 5.038 18.132 1.00 14.45 441 THR B N 1
ATOM 7553 C CA . THR B 1 437 ? 2.832 4.820 17.644 1.00 14.74 441 THR B CA 1
ATOM 7554 C C . THR B 1 437 ? 2.063 6.047 17.159 1.00 14.71 441 THR B C 1
ATOM 7555 O O . THR B 1 437 ? 1.590 6.063 16.024 1.00 14.43 441 THR B O 1
ATOM 7559 N N . GLN B 1 438 ? 1.925 7.067 18.001 1.00 14.17 442 GLN B N 1
ATOM 7560 C CA . GLN B 1 438 ? 1.216 8.269 17.577 1.00 13.86 442 GLN B CA 1
ATOM 7561 C C . GLN B 1 438 ? 2.001 9.021 16.503 1.00 13.75 442 GLN B C 1
ATOM 7562 O O . GLN B 1 438 ? 1.413 9.724 15.681 1.00 14.15 442 GLN B O 1
ATOM 7568 N N . VAL B 1 439 ? 3.325 8.857 16.505 1.00 13.65 443 VAL B N 1
ATOM 7569 C CA . VAL B 1 439 ? 4.187 9.512 15.519 1.00 13.66 443 VAL B CA 1
ATOM 7570 C C . VAL B 1 439 ? 3.914 8.918 14.130 1.00 14.53 443 VAL B C 1
ATOM 7571 O O . VAL B 1 439 ? 3.899 9.638 13.127 1.00 14.75 443 VAL B O 1
ATOM 7575 N N . ARG B 1 440 ? 3.689 7.606 14.087 1.00 14.72 444 ARG B N 1
ATOM 7576 C CA . ARG B 1 440 ? 3.394 6.906 12.840 1.00 14.94 444 ARG B CA 1
ATOM 7577 C C . ARG B 1 440 ? 2.089 7.441 12.262 1.00 14.50 444 ARG B C 1
ATOM 7578 O O . ARG B 1 440 ? 1.992 7.688 11.064 1.00 14.76 444 ARG B O 1
ATOM 7586 N N . ALA B 1 441 ? 1.097 7.629 13.129 1.00 14.67 445 ALA B N 1
ATOM 7587 C CA . ALA B 1 441 ? -0.206 8.145 12.725 1.00 14.19 445 ALA B CA 1
ATOM 7588 C C . ALA B 1 441 ? -0.071 9.552 12.145 1.00 14.96 445 ALA B C 1
ATOM 7589 O O . ALA B 1 441 ? -0.748 9.898 11.174 1.00 15.54 445 ALA B O 1
ATOM 7591 N N . PHE B 1 442 ? 0.803 10.359 12.741 1.00 14.40 446 PHE B N 1
ATOM 7592 C CA . PHE B 1 442 ? 1.041 11.715 12.258 1.00 14.25 446 PHE B CA 1
ATOM 7593 C C . PHE B 1 442 ? 1.705 11.658 10.877 1.00 14.05 446 PHE B C 1
ATOM 7594 O O . PHE B 1 442 ? 1.242 12.285 9.926 1.00 14.09 446 PHE B O 1
ATOM 7602 N N . TYR B 1 443 ? 2.774 10.873 10.778 1.00 14.41 447 TYR B N 1
ATOM 7603 C CA . TYR B 1 443 ? 3.518 10.721 9.535 1.00 14.88 447 TYR B CA 1
ATOM 7604 C C . TYR B 1 443 ? 2.657 10.179 8.388 1.00 15.45 447 TYR B C 1
ATOM 7605 O O . TYR B 1 443 ? 2.683 10.709 7.278 1.00 15.11 447 TYR B O 1
ATOM 7614 N N . VAL B 1 444 ? 1.865 9.153 8.688 1.00 15.30 448 VAL B N 1
ATOM 7615 C CA . VAL B 1 444 ? 1.018 8.491 7.697 1.00 15.89 448 VAL B CA 1
ATOM 7616 C C . VAL B 1 444 ? -0.331 9.142 7.361 1.00 16.51 448 VAL B C 1
ATOM 7617 O O . VAL B 1 444 ? -0.680 9.274 6.188 1.00 16.32 448 VAL B O 1
ATOM 7621 N N . ASN B 1 445 ? -1.083 9.546 8.379 1.00 17.04 449 ASN B N 1
ATOM 7622 C CA . ASN B 1 445 ? -2.413 10.110 8.158 1.00 18.40 449 ASN B CA 1
ATOM 7623 C C . ASN B 1 445 ? -2.579 11.618 8.204 1.00 17.68 449 ASN B C 1
ATOM 7624 O O . ASN B 1 445 ? -3.368 12.167 7.439 1.00 18.01 449 ASN B O 1
ATOM 7629 N N . VAL B 1 446 ? -1.884 12.282 9.123 1.00 16.89 450 VAL B N 1
ATOM 7630 C CA . VAL B 1 446 ? -1.994 13.735 9.245 1.00 15.66 450 VAL B CA 1
ATOM 7631 C C . VAL B 1 446 ? -1.294 14.445 8.085 1.00 15.64 450 VAL B C 1
ATOM 7632 O O . VAL B 1 446 ? -1.782 15.461 7.594 1.00 15.34 450 VAL B O 1
ATOM 7636 N N . LEU B 1 447 ? -0.171 13.887 7.637 1.00 15.52 451 LEU B N 1
ATOM 7637 C CA . LEU B 1 447 ? 0.584 14.452 6.522 1.00 15.38 451 LEU B CA 1
ATOM 7638 C C . LEU B 1 447 ? 0.315 13.667 5.245 1.00 16.15 451 LEU B C 1
ATOM 7639 O O . LEU B 1 447 ? -0.103 12.506 5.297 1.00 15.65 451 LEU B O 1
ATOM 7644 N N . ASN B 1 448 ? 0.534 14.313 4.102 1.00 16.54 452 ASN B N 1
ATOM 7645 C CA . ASN B 1 448 ? 0.369 13.650 2.811 1.00 17.40 452 ASN B CA 1
ATOM 7646 C C . ASN B 1 448 ? 1.756 13.450 2.196 1.00 18.13 452 ASN B C 1
ATOM 7647 O O . ASN B 1 448 ? 2.769 13.766 2.827 1.00 17.15 452 ASN B O 1
ATOM 7652 N N . GLU B 1 449 ? 1.803 12.949 0.964 1.00 19.20 453 GLU B N 1
ATOM 7653 C CA . GLU B 1 449 ? 3.073 12.701 0.289 1.00 20.82 453 GLU B CA 1
ATOM 7654 C C . GLU B 1 449 ? 3.999 13.919 0.178 1.00 20.32 453 GLU B C 1
ATOM 7655 O O . GLU B 1 449 ? 5.175 13.828 0.535 1.00 20.17 453 GLU B O 1
ATOM 7661 N N . GLU B 1 450 ? 3.480 15.053 -0.291 1.00 19.58 454 GLU B N 1
ATOM 7662 C CA . GLU B 1 450 ? 4.322 16.244 -0.432 1.00 19.80 454 GLU B CA 1
ATOM 7663 C C . GLU B 1 450 ? 4.808 16.779 0.917 1.00 18.29 454 GLU B C 1
ATOM 7664 O O . GLU B 1 450 ? 5.941 17.247 1.034 1.00 17.51 454 GLU B O 1
ATOM 7670 N N . GLN B 1 451 ? 3.952 16.694 1.933 1.00 17.15 455 GLN B N 1
ATOM 7671 C CA . GLN B 1 451 ? 4.304 17.157 3.272 1.00 16.60 455 GLN B CA 1
ATOM 7672 C C . GLN B 1 451 ? 5.371 16.245 3.876 1.00 16.54 455 GLN B C 1
ATOM 7673 O O . GLN B 1 451 ? 6.310 16.720 4.512 1.00 16.18 455 GLN B O 1
ATOM 7679 N N . ARG B 1 452 ? 5.245 14.939 3.647 1.00 16.63 456 ARG B N 1
ATOM 7680 C CA . ARG B 1 452 ? 6.231 13.981 4.149 1.00 16.71 456 ARG B CA 1
ATOM 7681 C C . ARG B 1 452 ? 7.578 14.229 3.481 1.00 16.76 456 ARG B C 1
ATOM 7682 O O . ARG B 1 452 ? 8.627 14.090 4.113 1.00 16.22 456 ARG B O 1
ATOM 7690 N N . LYS B 1 453 ? 7.539 14.602 2.203 1.00 16.99 457 LYS B N 1
ATOM 7691 C CA . LYS B 1 453 ? 8.757 14.886 1.448 1.00 17.62 457 LYS B CA 1
ATOM 7692 C C . LYS B 1 453 ? 9.484 16.082 2.062 1.00 16.96 457 LYS B C 1
ATOM 7693 O O . LYS B 1 453 ? 10.693 16.023 2.297 1.00 16.81 457 LYS B O 1
ATOM 7699 N N . ARG B 1 454 ? 8.741 17.152 2.346 1.00 16.20 458 ARG B N 1
ATOM 7700 C CA . ARG B 1 454 ? 9.327 18.347 2.950 1.00 16.67 458 ARG B CA 1
ATOM 7701 C C . ARG B 1 454 ? 9.858 18.077 4.359 1.00 15.81 458 ARG B C 1
ATOM 7702 O O . ARG B 1 454 ? 10.935 18.547 4.718 1.00 15.74 458 ARG B O 1
ATOM 7710 N N . LEU B 1 455 ? 9.108 17.305 5.142 1.00 15.22 459 LEU B N 1
ATOM 7711 C CA . LEU B 1 455 ? 9.514 16.954 6.500 1.00 14.59 459 LEU B CA 1
ATOM 7712 C C . LEU B 1 455 ? 10.893 16.290 6.469 1.00 14.29 459 LEU B C 1
ATOM 7713 O O . LEU B 1 455 ? 11.806 16.695 7.190 1.00 13.61 459 LEU B O 1
ATOM 7718 N N . CYS B 1 456 ? 11.042 15.291 5.602 1.00 14.57 460 CYS B N 1
ATOM 7719 C CA . CYS B 1 456 ? 12.302 14.570 5.473 1.00 15.03 460 CYS B CA 1
ATOM 7720 C C . CYS B 1 456 ? 13.430 15.466 4.983 1.00 14.73 460 CYS B C 1
ATOM 7721 O O . CYS B 1 456 ? 14.566 15.330 5.431 1.00 15.55 460 CYS B O 1
ATOM 7724 N N . GLU B 1 457 ? 13.110 16.392 4.080 1.00 15.23 461 GLU B N 1
ATOM 7725 C CA . GLU B 1 457 ? 14.109 17.316 3.550 1.00 14.74 461 GLU B CA 1
ATOM 7726 C C . GLU B 1 457 ? 14.574 18.296 4.619 1.00 14.82 461 GLU B C 1
ATOM 7727 O O . GLU B 1 457 ? 15.766 18.584 4.720 1.00 15.57 461 GLU B O 1
ATOM 7733 N N . ASN B 1 458 ? 13.633 18.785 5.426 1.00 14.51 462 ASN B N 1
ATOM 7734 C CA . ASN B 1 458 ? 13.944 19.724 6.505 1.00 14.09 462 ASN B CA 1
ATOM 7735 C C . ASN B 1 458 ? 14.818 19.058 7.564 1.00 13.92 462 ASN B C 1
ATOM 7736 O O . ASN B 1 458 ? 15.783 19.652 8.048 1.00 14.32 462 ASN B O 1
ATOM 7741 N N . ILE B 1 459 ? 14.474 17.827 7.928 1.00 13.16 463 ILE B N 1
ATOM 7742 C CA . ILE B 1 459 ? 15.254 17.089 8.918 1.00 13.01 463 ILE B CA 1
ATOM 7743 C C . ILE B 1 459 ? 16.659 16.819 8.384 1.00 13.72 463 ILE B C 1
ATOM 7744 O O . ILE B 1 459 ? 17.648 17.147 9.041 1.00 14.27 463 ILE B O 1
ATOM 7749 N N . ALA B 1 460 ? 16.743 16.262 7.176 1.00 13.73 464 ALA B N 1
ATOM 7750 C CA . ALA B 1 460 ? 18.031 15.945 6.568 1.00 13.64 464 ALA B CA 1
ATOM 7751 C C . ALA B 1 460 ? 18.901 17.181 6.384 1.00 13.66 464 ALA B C 1
ATOM 7752 O O . ALA B 1 460 ? 20.115 17.110 6.534 1.00 14.18 464 ALA B O 1
ATOM 7754 N N . GLY B 1 461 ? 18.271 18.310 6.070 1.00 13.90 465 GLY B N 1
ATOM 7755 C CA . GLY B 1 461 ? 19.004 19.548 5.867 1.00 14.56 465 GLY B CA 1
ATOM 7756 C C . GLY B 1 461 ? 19.754 20.012 7.102 1.00 14.95 465 GLY B C 1
ATOM 7757 O O . GLY B 1 461 ? 20.788 20.675 6.998 1.00 15.39 465 GLY B O 1
ATOM 7758 N N . HIS B 1 462 ? 19.232 19.670 8.275 1.00 14.99 466 HIS B N 1
ATOM 7759 C CA . HIS B 1 462 ? 19.869 20.053 9.527 1.00 14.83 466 HIS B CA 1
ATOM 7760 C C . HIS B 1 462 ? 20.728 18.926 10.108 1.00 14.69 466 HIS B C 1
ATOM 7761 O O . HIS B 1 462 ? 21.851 19.160 10.557 1.00 15.42 466 HIS B O 1
ATOM 7768 N N . LEU B 1 463 ? 20.197 17.706 10.082 1.00 13.61 467 LEU B N 1
ATOM 7769 C CA . LEU B 1 463 ? 20.890 16.537 10.610 1.00 14.13 467 LEU B CA 1
ATOM 7770 C C . LEU B 1 463 ? 22.190 16.192 9.874 1.00 14.31 467 LEU B C 1
ATOM 7771 O O . LEU B 1 463 ? 23.084 15.571 10.452 1.00 14.19 467 LEU B O 1
ATOM 7776 N N . LYS B 1 464 ? 22.305 16.610 8.615 1.00 14.88 468 LYS B N 1
ATOM 7777 C CA . LYS B 1 464 ? 23.498 16.317 7.818 1.00 16.18 468 LYS B CA 1
ATOM 7778 C C . LYS B 1 464 ? 24.789 16.894 8.393 1.00 15.99 468 LYS B C 1
ATOM 7779 O O . LYS B 1 464 ? 25.882 16.425 8.071 1.00 16.55 468 LYS B O 1
ATOM 7785 N N . ASP B 1 465 ? 24.661 17.891 9.264 1.00 15.93 469 ASP B N 1
ATOM 7786 C CA . ASP B 1 465 ? 25.831 18.503 9.874 1.00 15.99 469 ASP B CA 1
ATOM 7787 C C . ASP B 1 465 ? 26.292 17.798 11.144 1.00 15.96 469 ASP B C 1
ATOM 7788 O O . ASP B 1 465 ? 27.338 18.139 11.701 1.00 16.85 469 ASP B O 1
ATOM 7793 N N . ALA B 1 466 ? 25.514 16.811 11.590 1.00 15.07 470 ALA B N 1
ATOM 7794 C CA . ALA B 1 466 ? 25.860 16.024 12.772 1.00 14.69 470 ALA B CA 1
ATOM 7795 C C . ALA B 1 466 ? 26.750 14.875 12.307 1.00 14.65 470 ALA B C 1
ATOM 7796 O O . ALA B 1 466 ? 26.695 14.488 11.139 1.00 14.86 470 ALA B O 1
ATOM 7798 N N . GLN B 1 467 ? 27.563 14.329 13.210 1.00 14.57 471 GLN B N 1
ATOM 7799 C CA . GLN B 1 467 ? 28.450 13.219 12.858 1.00 14.37 471 GLN B CA 1
ATOM 7800 C C . GLN B 1 467 ? 27.656 12.016 12.368 1.00 15.22 471 GLN B C 1
ATOM 7801 O O . GLN B 1 467 ? 26.494 11.846 12.738 1.00 14.72 471 GLN B O 1
ATOM 7807 N N . ILE B 1 468 ? 28.305 11.167 11.572 1.00 15.47 472 ILE B N 1
ATOM 7808 C CA . ILE B 1 468 ? 27.675 9.972 11.010 1.00 15.92 472 ILE B CA 1
ATOM 7809 C C . ILE B 1 468 ? 27.032 9.061 12.058 1.00 15.51 472 ILE B C 1
ATOM 7810 O O . ILE B 1 468 ? 25.904 8.606 11.863 1.00 15.96 472 ILE B O 1
ATOM 7815 N N . PHE B 1 469 ? 27.719 8.813 13.174 1.00 15.16 473 PHE B N 1
ATOM 7816 C CA . PHE B 1 469 ? 27.156 7.940 14.204 1.00 15.11 473 PHE B CA 1
ATOM 7817 C C . PHE B 1 469 ? 25.846 8.490 14.765 1.00 15.38 473 PHE B C 1
ATOM 7818 O O . PHE B 1 469 ? 24.953 7.727 15.138 1.00 15.30 473 PHE B O 1
ATOM 7826 N N . ILE B 1 470 ? 25.723 9.816 14.777 1.00 14.85 474 ILE B N 1
ATOM 7827 C CA . ILE B 1 470 ? 24.515 10.470 15.267 1.00 14.89 474 ILE B CA 1
ATOM 7828 C C . ILE B 1 470 ? 23.419 10.382 14.202 1.00 14.88 474 ILE B C 1
ATOM 7829 O O . ILE B 1 470 ? 22.260 10.114 14.522 1.00 14.89 474 ILE B O 1
ATOM 7834 N N . GLN B 1 471 ? 23.795 10.579 12.940 1.00 14.88 475 GLN B N 1
ATOM 7835 C CA . GLN B 1 471 ? 22.842 10.489 11.835 1.00 15.83 475 GLN B CA 1
ATOM 7836 C C . GLN B 1 471 ? 22.252 9.080 11.818 1.00 16.39 475 GLN B C 1
ATOM 7837 O O . GLN B 1 471 ? 21.049 8.902 11.624 1.00 16.35 475 GLN B O 1
ATOM 7843 N N . LYS B 1 472 ? 23.111 8.088 12.053 1.00 17.04 476 LYS B N 1
ATOM 7844 C CA . LYS B 1 472 ? 22.699 6.687 12.064 1.00 18.54 476 LYS B CA 1
ATOM 7845 C C . LYS B 1 472 ? 21.682 6.370 13.146 1.00 18.00 476 LYS B C 1
ATOM 7846 O O . LYS B 1 472 ? 20.650 5.756 12.862 1.00 17.88 476 LYS B O 1
ATOM 7852 N N . LYS B 1 473 ? 21.970 6.775 14.382 1.00 17.12 477 LYS B N 1
ATOM 7853 C CA . LYS B 1 473 ? 21.047 6.524 15.482 1.00 17.64 477 LYS B CA 1
ATOM 7854 C C . LYS B 1 473 ? 19.728 7.273 15.278 1.00 16.70 477 LYS B C 1
ATOM 7855 O O . LYS B 1 473 ? 18.658 6.763 15.613 1.00 16.38 477 LYS B O 1
ATOM 7861 N N . ALA B 1 474 ? 19.810 8.478 14.720 1.00 15.90 478 ALA B N 1
ATOM 7862 C CA . ALA B 1 474 ? 18.614 9.269 14.457 1.00 15.39 478 ALA B CA 1
ATOM 7863 C C . ALA B 1 474 ? 17.761 8.556 13.409 1.00 15.48 478 ALA B C 1
ATOM 7864 O O . ALA B 1 474 ? 16.551 8.396 13.587 1.00 14.52 478 ALA B O 1
ATOM 7866 N N . VAL B 1 475 ? 18.402 8.102 12.334 1.00 15.29 479 VAL B N 1
ATOM 7867 C CA . VAL B 1 475 ? 17.697 7.394 11.267 1.00 15.75 479 VAL B CA 1
ATOM 7868 C C . VAL B 1 475 ? 17.070 6.104 11.786 1.00 16.02 479 VAL B C 1
ATOM 7869 O O . VAL B 1 475 ? 15.978 5.725 11.361 1.00 16.14 479 VAL B O 1
ATOM 7873 N N . LYS B 1 476 ? 17.748 5.450 12.727 1.00 16.91 480 LYS B N 1
ATOM 7874 C CA . LYS B 1 476 ? 17.241 4.215 13.321 1.00 18.06 480 LYS B CA 1
ATOM 7875 C C . LYS B 1 476 ? 15.905 4.487 14.025 1.00 17.52 480 LYS B C 1
ATOM 7876 O O . LYS B 1 476 ? 14.966 3.700 13.911 1.00 17.11 480 LYS B O 1
ATOM 7882 N N . ASN B 1 477 ? 15.820 5.616 14.730 1.00 16.68 481 ASN B N 1
ATOM 7883 C CA . ASN B 1 477 ? 14.594 6.002 15.429 1.00 16.24 481 ASN B CA 1
ATOM 7884 C C . ASN B 1 477 ? 13.481 6.314 14.432 1.00 16.22 481 ASN B C 1
ATOM 7885 O O . ASN B 1 477 ? 12.333 5.922 14.636 1.00 16.26 481 ASN B O 1
ATOM 7890 N N . PHE B 1 478 ? 13.816 7.047 13.370 1.00 16.10 482 PHE B N 1
ATOM 7891 C CA . PHE B 1 478 ? 12.830 7.403 12.349 1.00 16.15 482 PHE B CA 1
ATOM 7892 C C . PHE B 1 478 ? 12.313 6.158 11.625 1.00 16.69 482 PHE B C 1
ATOM 7893 O O . PHE B 1 478 ? 11.137 6.083 11.268 1.00 16.62 482 PHE B O 1
ATOM 7901 N N . THR B 1 479 ? 13.198 5.183 11.424 1.00 16.88 483 THR B N 1
ATOM 7902 C CA . THR B 1 479 ? 12.835 3.928 10.769 1.00 17.43 483 THR B CA 1
ATOM 7903 C C . THR B 1 479 ? 11.822 3.171 11.634 1.00 17.88 483 THR B C 1
ATOM 7904 O O . THR B 1 479 ? 10.894 2.550 11.109 1.00 18.11 483 THR B O 1
ATOM 7908 N N . GLU B 1 480 ? 11.981 3.256 12.955 1.00 18.32 484 GLU B N 1
ATOM 7909 C CA . GLU B 1 480 ? 11.062 2.603 13.887 1.00 19.73 484 GLU B CA 1
ATOM 7910 C C . GLU B 1 480 ? 9.659 3.198 13.781 1.00 19.33 484 GLU B C 1
ATOM 7911 O O . GLU B 1 480 ? 8.669 2.515 14.057 1.00 19.55 484 GLU B O 1
ATOM 7917 N N . VAL B 1 481 ? 9.578 4.482 13.429 1.00 18.06 485 VAL B N 1
ATOM 7918 C CA . VAL B 1 481 ? 8.284 5.141 13.255 1.00 17.40 485 VAL B CA 1
ATOM 7919 C C . VAL B 1 481 ? 7.678 4.577 11.972 1.00 17.67 485 VAL B C 1
ATOM 7920 O O . VAL B 1 481 ? 6.542 4.105 11.963 1.00 17.21 485 VAL B O 1
ATOM 7924 N N . HIS B 1 482 ? 8.463 4.607 10.899 1.00 17.61 486 HIS B N 1
ATOM 7925 C CA . HIS B 1 482 ? 8.034 4.089 9.608 1.00 18.09 486 HIS B CA 1
ATOM 7926 C C . HIS B 1 482 ? 9.263 3.918 8.721 1.00 18.26 486 HIS B C 1
ATOM 7927 O O . HIS B 1 482 ? 10.086 4.826 8.616 1.00 17.38 486 HIS B O 1
ATOM 7934 N N . PRO B 1 483 ? 9.414 2.742 8.084 1.00 18.91 487 PRO B N 1
ATOM 7935 C CA . PRO B 1 483 ? 10.574 2.503 7.217 1.00 19.32 487 PRO B CA 1
ATOM 7936 C C . PRO B 1 483 ? 10.763 3.548 6.113 1.00 19.38 487 PRO B C 1
ATOM 7937 O O . PRO B 1 483 ? 11.892 3.832 5.710 1.00 20.27 487 PRO B O 1
ATOM 7941 N N . ASP B 1 484 ? 9.662 4.139 5.655 1.00 19.41 488 ASP B N 1
ATOM 7942 C CA . ASP B 1 484 ? 9.702 5.168 4.617 1.00 20.43 488 ASP B CA 1
ATOM 7943 C C . ASP B 1 484 ? 10.304 6.469 5.170 1.00 19.56 488 ASP B C 1
ATOM 7944 O O . ASP B 1 484 ? 11.032 7.177 4.472 1.00 19.51 488 ASP B O 1
ATOM 7949 N N . TYR B 1 485 ? 9.977 6.767 6.427 1.00 18.72 489 TYR B N 1
ATOM 7950 C CA . TYR B 1 485 ? 10.450 7.960 7.129 1.00 17.53 489 TYR B CA 1
ATOM 7951 C C . TYR B 1 485 ? 11.979 7.906 7.236 1.00 17.50 489 TYR B C 1
ATOM 7952 O O . TYR B 1 485 ? 12.673 8.834 6.821 1.00 16.96 489 TYR B O 1
ATOM 7961 N N . GLY B 1 486 ? 12.493 6.797 7.764 1.00 17.47 490 GLY B N 1
ATOM 7962 C CA . GLY B 1 486 ? 13.929 6.626 7.904 1.00 17.89 490 GLY B CA 1
ATOM 7963 C C . GLY B 1 486 ? 14.691 6.515 6.589 1.00 18.56 490 GLY B C 1
ATOM 7964 O O . GLY B 1 486 ? 15.738 7.152 6.429 1.00 18.37 490 GLY B O 1
ATOM 7965 N N . SER B 1 487 ? 14.170 5.733 5.639 1.00 18.94 491 SER B N 1
ATOM 7966 C CA . SER B 1 487 ? 14.843 5.556 4.348 1.00 18.90 491 SER B CA 1
ATOM 7967 C C . SER B 1 487 ? 14.908 6.834 3.522 1.00 18.95 491 SER B C 1
ATOM 7968 O O . SER B 1 487 ? 15.911 7.091 2.861 1.00 19.45 491 SER B O 1
ATOM 7971 N N . HIS B 1 488 ? 13.850 7.639 3.565 1.00 18.86 492 HIS B N 1
ATOM 7972 C CA . HIS B 1 488 ? 13.829 8.891 2.814 1.00 19.27 492 HIS B CA 1
ATOM 7973 C C . HIS B 1 488 ? 14.881 9.846 3.389 1.00 18.43 492 HIS B C 1
ATOM 7974 O O . HIS B 1 488 ? 15.641 10.463 2.642 1.00 17.99 492 HIS B O 1
ATOM 7981 N N . ILE B 1 489 ? 14.947 9.942 4.715 1.00 17.72 493 ILE B N 1
ATOM 7982 C CA . ILE B 1 489 ? 15.936 10.808 5.351 1.00 17.33 493 ILE B CA 1
ATOM 7983 C C . ILE B 1 489 ? 17.344 10.322 5.007 1.00 17.31 493 ILE B C 1
ATOM 7984 O O . ILE B 1 489 ? 18.205 11.122 4.640 1.00 17.43 493 ILE B O 1
ATOM 7989 N N . GLN B 1 490 ? 17.559 9.009 5.079 1.00 17.12 494 GLN B N 1
ATOM 7990 C CA . GLN B 1 490 ? 18.863 8.426 4.771 1.00 18.01 494 GLN B CA 1
ATOM 7991 C C . GLN B 1 490 ? 19.310 8.736 3.344 1.00 18.44 494 GLN B C 1
ATOM 7992 O O . GLN B 1 490 ? 20.473 9.069 3.114 1.00 18.90 494 GLN B O 1
ATOM 7998 N N . ALA B 1 491 ? 18.388 8.629 2.392 1.00 18.75 495 ALA B N 1
ATOM 7999 C CA . ALA B 1 491 ? 18.698 8.911 0.994 1.00 19.14 495 ALA B CA 1
ATOM 8000 C C . ALA B 1 491 ? 19.177 10.355 0.842 1.00 19.50 495 ALA B C 1
ATOM 8001 O O . ALA B 1 491 ? 20.154 10.624 0.140 1.00 19.24 495 ALA B O 1
ATOM 8003 N N . LEU B 1 492 ? 18.501 11.275 1.529 1.00 19.67 496 LEU B N 1
ATOM 8004 C CA . LEU B 1 492 ? 18.864 12.689 1.489 1.00 20.14 496 LEU B CA 1
ATOM 8005 C C . LEU B 1 492 ? 20.216 12.923 2.164 1.00 20.17 496 LEU B C 1
ATOM 8006 O O . LEU B 1 492 ? 21.033 13.699 1.665 1.00 20.46 496 LEU B O 1
ATOM 8011 N N . LEU B 1 493 ? 20.456 12.239 3.282 1.00 19.86 497 LEU B N 1
ATOM 8012 C CA . LEU B 1 493 ? 21.725 12.363 3.999 1.00 20.08 497 LEU B CA 1
ATOM 8013 C C . LEU B 1 493 ? 22.859 11.832 3.127 1.00 20.92 497 LEU B C 1
ATOM 8014 O O . LEU B 1 493 ? 23.946 12.402 3.109 1.00 20.58 497 LEU B O 1
ATOM 8019 N N . ASP B 1 494 ? 22.596 10.744 2.402 1.00 21.63 498 ASP B N 1
ATOM 8020 C CA . ASP B 1 494 ? 23.592 10.148 1.513 1.00 23.14 498 ASP B CA 1
ATOM 8021 C C . ASP B 1 494 ? 24.075 11.184 0.500 1.00 24.17 498 ASP B C 1
ATOM 8022 O O . ASP B 1 494 ? 25.270 11.265 0.211 1.00 24.16 498 ASP B O 1
ATOM 8027 N N . LYS B 1 495 ? 23.143 11.980 -0.018 1.00 25.40 499 LYS B N 1
ATOM 8028 C CA . LYS B 1 495 ? 23.464 13.033 -0.977 1.00 27.40 499 LYS B CA 1
ATOM 8029 C C . LYS B 1 495 ? 24.346 14.097 -0.322 1.00 27.92 499 LYS B C 1
ATOM 8030 O O . LYS B 1 495 ? 25.413 14.439 -0.836 1.00 28.02 499 LYS B O 1
ATOM 8036 N N . TYR B 1 496 ? 23.894 14.610 0.820 1.00 28.56 500 TYR B N 1
ATOM 8037 C CA . TYR B 1 496 ? 24.629 15.627 1.567 1.00 28.61 500 TYR B CA 1
ATOM 8038 C C . TYR B 1 496 ? 26.045 15.181 1.931 1.00 29.43 500 TYR B C 1
ATOM 8039 O O . TYR B 1 496 ? 27.008 15.922 1.732 1.00 29.71 500 TYR B O 1
ATOM 8048 N N . ASN B 1 497 ? 26.164 13.967 2.460 1.00 29.69 501 ASN B N 1
ATOM 8049 C CA . ASN B 1 497 ? 27.457 13.418 2.858 1.00 30.40 501 ASN B CA 1
ATOM 8050 C C . ASN B 1 497 ? 28.393 13.123 1.670 1.00 31.77 501 ASN B C 1
ATOM 8051 O O . ASN B 1 497 ? 29.611 12.977 1.917 1.00 32.40 501 ASN B O 1
ATOM 8057 N N . ARG C 1 1 ? 46.201 41.745 76.883 1.00 27.48 5 ARG C N 1
ATOM 8058 C CA . ARG C 1 1 ? 44.724 41.540 77.028 1.00 27.20 5 ARG C CA 1
ATOM 8059 C C . ARG C 1 1 ? 44.346 40.142 76.528 1.00 27.44 5 ARG C C 1
ATOM 8060 O O . ARG C 1 1 ? 45.205 39.267 76.399 1.00 28.21 5 ARG C O 1
ATOM 8068 N N . ASP C 1 2 ? 43.058 39.927 76.276 1.00 27.35 6 ASP C N 1
ATOM 8069 C CA . ASP C 1 2 ? 42.578 38.641 75.767 1.00 26.46 6 ASP C CA 1
ATOM 8070 C C . ASP C 1 2 ? 42.895 38.551 74.268 1.00 25.26 6 ASP C C 1
ATOM 8071 O O . ASP C 1 2 ? 43.133 39.571 73.613 1.00 24.70 6 ASP C O 1
ATOM 8076 N N . PRO C 1 3 ? 42.877 37.332 73.699 1.00 23.84 7 PRO C N 1
ATOM 8077 C CA . PRO C 1 3 ? 43.174 37.154 72.272 1.00 22.58 7 PRO C CA 1
ATOM 8078 C C . PRO C 1 3 ? 42.316 37.990 71.324 1.00 21.25 7 PRO C C 1
ATOM 8079 O O . PRO C 1 3 ? 42.841 38.581 70.381 1.00 21.24 7 PRO C O 1
ATOM 8083 N N . ALA C 1 4 ? 41.009 38.055 71.583 1.00 20.10 8 ALA C N 1
ATOM 8084 C CA . ALA C 1 4 ? 40.093 38.819 70.730 1.00 19.10 8 ALA C CA 1
ATOM 8085 C C . ALA C 1 4 ? 40.501 40.291 70.642 1.00 18.74 8 ALA C C 1
ATOM 8086 O O . ALA C 1 4 ? 40.580 40.859 69.548 1.00 18.12 8 ALA C O 1
ATOM 8088 N N . SER C 1 5 ? 40.801 40.886 71.795 1.00 17.87 9 SER C N 1
ATOM 8089 C CA . SER C 1 5 ? 41.219 42.282 71.870 1.00 17.85 9 SER C CA 1
ATOM 8090 C C . SER C 1 5 ? 42.530 42.549 71.143 1.00 17.62 9 SER C C 1
ATOM 8091 O O . SER C 1 5 ? 42.701 43.607 70.536 1.00 18.03 9 SER C O 1
ATOM 8094 N N . ASP C 1 6 ? 43.455 41.594 71.223 1.00 17.79 10 ASP C N 1
ATOM 8095 C CA . ASP C 1 6 ? 44.771 41.727 70.594 1.00 17.42 10 ASP C CA 1
ATOM 8096 C C . ASP C 1 6 ? 44.846 41.244 69.144 1.00 16.79 10 ASP C C 1
ATOM 8097 O O . ASP C 1 6 ? 45.940 40.993 68.639 1.00 16.88 10 ASP C O 1
ATOM 8102 N N . GLN C 1 7 ? 43.701 41.146 68.470 1.00 16.25 11 GLN C N 1
ATOM 8103 C CA . GLN C 1 7 ? 43.665 40.675 67.083 1.00 15.37 11 GLN C CA 1
ATOM 8104 C C . GLN C 1 7 ? 44.603 41.439 66.144 1.00 15.05 11 GLN C C 1
ATOM 8105 O O . GLN C 1 7 ? 45.437 40.830 65.475 1.00 15.33 11 GLN C O 1
ATOM 8111 N N . MET C 1 8 ? 44.469 42.762 66.087 1.00 15.08 12 MET C N 1
ATOM 8112 C CA . MET C 1 8 ? 45.320 43.553 65.199 1.00 15.78 12 MET C CA 1
ATOM 8113 C C . MET C 1 8 ? 46.788 43.498 65.592 1.00 16.13 12 MET C C 1
ATOM 8114 O O . MET C 1 8 ? 47.661 43.407 64.728 1.00 16.46 12 MET C O 1
ATOM 8119 N N . GLN C 1 9 ? 47.048 43.543 66.896 1.00 16.68 13 GLN C N 1
ATOM 8120 C CA . GLN C 1 9 ? 48.410 43.494 67.421 1.00 17.16 13 GLN C CA 1
ATOM 8121 C C . GLN C 1 9 ? 49.111 42.212 66.971 1.00 17.07 13 GLN C C 1
ATOM 8122 O O . GLN C 1 9 ? 50.250 42.253 66.503 1.00 16.98 13 GLN C O 1
ATOM 8128 N N . HIS C 1 10 ? 48.411 41.084 67.081 1.00 17.26 14 HIS C N 1
ATOM 8129 C CA . HIS C 1 10 ? 48.972 39.803 66.674 1.00 17.67 14 HIS C CA 1
ATOM 8130 C C . HIS C 1 10 ? 49.181 39.742 65.166 1.00 17.63 14 HIS C C 1
ATOM 8131 O O . HIS C 1 10 ? 50.181 39.197 64.700 1.00 18.39 14 HIS C O 1
ATOM 8138 N N . TRP C 1 11 ? 48.251 40.315 64.401 1.00 16.75 15 TRP C N 1
ATOM 8139 C CA . TRP C 1 11 ? 48.374 40.322 62.946 1.00 16.39 15 TRP C CA 1
ATOM 8140 C C . TRP C 1 11 ? 49.636 41.102 62.573 1.00 17.05 15 TRP C C 1
ATOM 8141 O O . TRP C 1 11 ? 50.423 40.662 61.731 1.00 16.99 15 TRP C O 1
ATOM 8152 N N . LYS C 1 12 ? 49.822 42.250 63.222 1.00 17.10 16 LYS C N 1
ATOM 8153 C CA . LYS C 1 12 ? 50.982 43.107 62.997 1.00 18.33 16 LYS C CA 1
ATOM 8154 C C . LYS C 1 12 ? 52.278 42.372 63.351 1.00 19.31 16 LYS C C 1
ATOM 8155 O O . LYS C 1 12 ? 53.222 42.357 62.566 1.00 19.32 16 LYS C O 1
ATOM 8161 N N . GLU C 1 13 ? 52.302 41.739 64.522 1.00 20.49 17 GLU C N 1
ATOM 8162 C CA . GLU C 1 13 ? 53.478 41.000 64.982 1.00 21.99 17 GLU C CA 1
ATOM 8163 C C . GLU C 1 13 ? 53.858 39.851 64.059 1.00 23.49 17 GLU C C 1
ATOM 8164 O O . GLU C 1 13 ? 55.042 39.560 63.885 1.00 23.25 17 GLU C O 1
ATOM 8170 N N . GLN C 1 14 ? 52.861 39.207 63.459 1.00 25.09 18 GLN C N 1
ATOM 8171 C CA . GLN C 1 14 ? 53.122 38.099 62.552 1.00 27.60 18 GLN C CA 1
ATOM 8172 C C . GLN C 1 14 ? 53.802 38.550 61.262 1.00 28.27 18 GLN C C 1
ATOM 8173 O O . GLN C 1 14 ? 54.403 37.743 60.555 1.00 28.45 18 GLN C O 1
ATOM 8179 N N . ARG C 1 15 ? 53.754 39.850 60.988 1.00 28.91 19 ARG C N 1
ATOM 8180 C CA . ARG C 1 15 ? 54.368 40.402 59.785 1.00 30.87 19 ARG C CA 1
ATOM 8181 C C . ARG C 1 15 ? 55.495 41.385 60.077 1.00 32.11 19 ARG C C 1
ATOM 8182 O O . ARG C 1 15 ? 55.942 42.105 59.178 1.00 33.17 19 ARG C O 1
ATOM 8190 N N . ALA C 1 16 ? 55.982 41.378 61.319 1.00 32.53 20 ALA C N 1
ATOM 8191 C CA . ALA C 1 16 ? 57.049 42.281 61.757 1.00 33.03 20 ALA C CA 1
ATOM 8192 C C . ALA C 1 16 ? 58.277 42.288 60.849 1.00 33.61 20 ALA C C 1
ATOM 8193 O O . ALA C 1 16 ? 58.907 43.328 60.654 1.00 33.39 20 ALA C O 1
ATOM 8195 N N . ALA C 1 17 ? 58.601 41.129 60.287 1.00 34.20 21 ALA C N 1
ATOM 8196 C CA . ALA C 1 17 ? 59.753 40.993 59.399 1.00 34.77 21 ALA C CA 1
ATOM 8197 C C . ALA C 1 17 ? 59.412 41.237 57.918 1.00 34.96 21 ALA C C 1
ATOM 8198 O O . ALA C 1 17 ? 60.079 40.696 57.026 1.00 35.30 21 ALA C O 1
ATOM 8200 N N . GLN C 1 18 ? 58.399 42.067 57.658 1.00 34.23 22 GLN C N 1
ATOM 8201 C CA . GLN C 1 18 ? 57.977 42.363 56.287 1.00 33.09 22 GLN C CA 1
ATOM 8202 C C . GLN C 1 18 ? 57.560 43.812 56.061 1.00 31.95 22 GLN C C 1
ATOM 8203 O O . GLN C 1 18 ? 57.015 44.469 56.947 1.00 32.66 22 GLN C O 1
ATOM 8209 N N . LYS C 1 19 ? 57.790 44.290 54.846 1.00 29.96 23 LYS C N 1
ATOM 8210 C CA . LYS C 1 19 ? 57.402 45.637 54.458 1.00 27.92 23 LYS C CA 1
ATOM 8211 C C . LYS C 1 19 ? 55.894 45.551 54.171 1.00 26.29 23 LYS C C 1
ATOM 8212 O O . LYS C 1 19 ? 55.384 44.482 53.812 1.00 25.05 23 LYS C O 1
ATOM 8218 N N . ALA C 1 20 ? 55.176 46.650 54.380 1.00 24.13 24 ALA C N 1
ATOM 8219 C CA . ALA C 1 20 ? 53.738 46.671 54.121 1.00 22.60 24 ALA C CA 1
ATOM 8220 C C . ALA C 1 20 ? 53.490 46.543 52.622 1.00 21.59 24 ALA C C 1
ATOM 8221 O O . ALA C 1 20 ? 54.313 46.978 51.815 1.00 21.29 24 ALA C O 1
ATOM 8223 N N . ASP C 1 21 ? 52.379 45.910 52.253 1.00 19.81 25 ASP C N 1
ATOM 8224 C CA . ASP C 1 21 ? 52.027 45.759 50.845 1.00 19.29 25 ASP C CA 1
ATOM 8225 C C . ASP C 1 21 ? 51.687 47.111 50.236 1.00 18.15 25 ASP C C 1
ATOM 8226 O O . ASP C 1 21 ? 51.380 48.067 50.951 1.00 17.37 25 ASP C O 1
ATOM 8231 N N . VAL C 1 22 ? 51.766 47.186 48.911 1.00 17.05 26 VAL C N 1
ATOM 8232 C CA . VAL C 1 22 ? 51.435 48.410 48.193 1.00 16.11 26 VAL C CA 1
ATOM 8233 C C . VAL C 1 22 ? 49.906 48.518 48.127 1.00 15.65 26 VAL C C 1
ATOM 8234 O O . VAL C 1 22 ? 49.224 47.557 47.753 1.00 15.51 26 VAL C O 1
ATOM 8238 N N . LEU C 1 23 ? 49.375 49.673 48.526 1.00 14.96 27 LEU C N 1
ATOM 8239 C CA . LEU C 1 23 ? 47.936 49.914 48.499 1.00 14.25 27 LEU C CA 1
ATOM 8240 C C . LEU C 1 23 ? 47.522 50.070 47.035 1.00 13.63 27 LEU C C 1
ATOM 8241 O O . LEU C 1 23 ? 48.082 50.896 46.311 1.00 13.25 27 LEU C O 1
ATOM 8246 N N . THR C 1 24 ? 46.537 49.278 46.611 1.00 13.72 28 THR C N 1
ATOM 8247 C CA . THR C 1 24 ? 46.053 49.313 45.230 1.00 13.26 28 THR C CA 1
ATOM 8248 C C . THR C 1 24 ? 44.541 49.515 45.122 1.00 13.41 28 THR C C 1
ATOM 8249 O O . THR C 1 24 ? 43.804 49.416 46.109 1.00 13.43 28 THR C O 1
ATOM 8253 N N . THR C 1 25 ? 44.092 49.796 43.903 1.00 12.70 29 THR C N 1
ATOM 8254 C CA . THR C 1 25 ? 42.671 49.929 43.621 1.00 12.37 29 THR C CA 1
ATOM 8255 C C . THR C 1 25 ? 42.183 48.478 43.493 1.00 11.95 29 THR C C 1
ATOM 8256 O O . THR C 1 25 ? 42.979 47.538 43.625 1.00 11.98 29 THR C O 1
ATOM 8260 N N . GLY C 1 26 ? 40.893 48.284 43.238 1.00 11.85 30 GLY C N 1
ATOM 8261 C CA . GLY C 1 26 ? 40.380 46.934 43.077 1.00 11.68 30 GLY C CA 1
ATOM 8262 C C . GLY C 1 26 ? 41.008 46.223 41.884 1.00 11.94 30 GLY C C 1
ATOM 8263 O O . GLY C 1 26 ? 41.178 44.998 41.895 1.00 12.66 30 GLY C O 1
ATOM 8264 N N . ALA C 1 27 ? 41.373 46.995 40.860 1.00 12.32 31 ALA C N 1
ATOM 8265 C CA . ALA C 1 27 ? 41.988 46.444 39.652 1.00 12.57 31 ALA C CA 1
ATOM 8266 C C . ALA C 1 27 ? 43.511 46.289 39.764 1.00 12.65 31 ALA C C 1
ATOM 8267 O O . ALA C 1 27 ? 44.189 46.046 38.763 1.00 12.70 31 ALA C O 1
ATOM 8269 N N . GLY C 1 28 ? 44.043 46.459 40.974 1.00 12.64 32 GLY C N 1
ATOM 8270 C CA . GLY C 1 28 ? 45.473 46.300 41.200 1.00 12.32 32 GLY C CA 1
ATOM 8271 C C . GLY C 1 28 ? 46.396 47.459 40.860 1.00 13.08 32 GLY C C 1
ATOM 8272 O O . GLY C 1 28 ? 47.615 47.291 40.898 1.00 13.05 32 GLY C O 1
ATOM 8273 N N . ASN C 1 29 ? 45.845 48.620 40.507 1.00 12.56 33 ASN C N 1
ATOM 8274 C CA . ASN C 1 29 ? 46.682 49.780 40.183 1.00 12.98 33 ASN C CA 1
ATOM 8275 C C . ASN C 1 29 ? 47.178 50.431 41.483 1.00 13.51 33 ASN C C 1
ATOM 8276 O O . ASN C 1 29 ? 46.376 50.761 42.363 1.00 13.23 33 ASN C O 1
ATOM 8281 N N . PRO C 1 30 ? 48.504 50.642 41.611 1.00 14.05 34 PRO C N 1
ATOM 8282 C CA . PRO C 1 30 ? 49.083 51.260 42.815 1.00 14.05 34 PRO C CA 1
ATOM 8283 C C . PRO C 1 30 ? 48.462 52.630 43.084 1.00 13.61 34 PRO C C 1
ATOM 8284 O O . PRO C 1 30 ? 48.211 53.390 42.151 1.00 13.93 34 PRO C O 1
ATOM 8288 N N . VAL C 1 31 ? 48.206 52.925 44.356 1.00 13.24 35 VAL C N 1
ATOM 8289 C CA . VAL C 1 31 ? 47.615 54.199 44.762 1.00 13.52 35 VAL C CA 1
ATOM 8290 C C . VAL C 1 31 ? 48.683 55.141 45.323 1.00 13.55 35 VAL C C 1
ATOM 8291 O O . VAL C 1 31 ? 49.409 54.776 46.249 1.00 13.48 35 VAL C O 1
ATOM 8295 N N . GLY C 1 32 ? 48.748 56.354 44.777 1.00 13.73 36 GLY C N 1
ATOM 8296 C CA . GLY C 1 32 ? 49.726 57.336 45.224 1.00 14.51 36 GLY C CA 1
ATOM 8297 C C . GLY C 1 32 ? 49.387 58.040 46.526 1.00 14.75 36 GLY C C 1
ATOM 8298 O O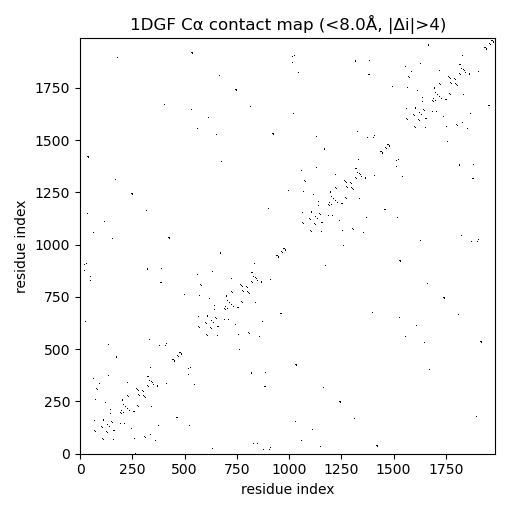 . GLY C 1 32 ? 50.263 58.264 47.362 1.00 15.48 36 GLY C O 1
ATOM 8299 N N . ASP C 1 33 ? 48.115 58.398 46.684 1.00 14.89 37 ASP C N 1
ATOM 8300 C CA . ASP C 1 33 ? 47.621 59.087 47.873 1.00 14.88 37 ASP C CA 1
ATOM 8301 C C . ASP C 1 33 ? 46.151 58.722 48.057 1.00 14.20 37 ASP C C 1
ATOM 8302 O O . ASP C 1 33 ? 45.305 59.124 47.253 1.00 14.41 37 ASP C O 1
ATOM 8307 N N . LYS C 1 34 ? 45.853 57.948 49.099 1.00 13.30 38 LYS C N 1
ATOM 8308 C CA . LYS C 1 34 ? 44.472 57.560 49.368 1.00 12.92 38 LYS C CA 1
ATOM 8309 C C . LYS C 1 34 ? 43.939 58.277 50.610 1.00 13.09 38 LYS C C 1
ATOM 8310 O O . LYS C 1 34 ? 43.076 57.755 51.320 1.00 13.07 38 LYS C O 1
ATOM 8316 N N . LEU C 1 35 ? 44.471 59.469 50.870 1.00 12.55 39 LEU C N 1
ATOM 8317 C CA . LEU C 1 35 ? 44.057 60.273 52.016 1.00 12.97 39 LEU C CA 1
ATOM 8318 C C . LEU C 1 35 ? 43.448 61.614 51.602 1.00 12.42 39 LEU C C 1
ATOM 8319 O O . LEU C 1 35 ? 42.832 62.297 52.418 1.00 13.41 39 LEU C O 1
ATOM 8324 N N . ASN C 1 36 ? 43.603 61.980 50.330 1.00 12.63 40 ASN C N 1
ATOM 8325 C CA . ASN C 1 36 ? 43.051 63.236 49.815 1.00 12.44 40 ASN C CA 1
ATOM 8326 C C . ASN C 1 36 ? 42.495 63.019 48.415 1.00 12.04 40 ASN C C 1
ATOM 8327 O O . ASN C 1 36 ? 43.121 62.343 47.601 1.00 12.56 40 ASN C O 1
ATOM 8332 N N . VAL C 1 37 ? 41.334 63.609 48.133 1.00 11.81 41 VAL C N 1
ATOM 8333 C CA . VAL C 1 37 ? 40.712 63.492 46.816 1.00 11.31 41 VAL C CA 1
ATOM 8334 C C . VAL C 1 37 ? 41.248 64.557 45.863 1.00 12.11 41 VAL C C 1
ATOM 8335 O O . VAL C 1 37 ? 41.891 65.513 46.298 1.00 12.28 41 VAL C O 1
ATOM 8339 N N . ILE C 1 38 ? 41.001 64.377 44.566 1.00 11.34 42 ILE C N 1
ATOM 8340 C CA . ILE C 1 38 ? 41.445 65.329 43.545 1.00 11.08 42 ILE C CA 1
ATOM 8341 C C . ILE C 1 38 ? 40.423 66.459 43.416 1.00 11.54 42 ILE C C 1
ATOM 8342 O O . ILE C 1 38 ? 39.242 66.206 43.165 1.00 11.16 42 ILE C O 1
ATOM 8347 N N . THR C 1 39 ? 40.879 67.701 43.569 1.00 11.49 43 THR C N 1
ATOM 8348 C CA . THR C 1 39 ? 39.995 68.862 43.456 1.00 12.21 43 THR C CA 1
ATOM 8349 C C . THR C 1 39 ? 40.574 69.941 42.540 1.00 12.94 43 THR C C 1
ATOM 8350 O O . THR C 1 39 ? 41.747 69.891 42.168 1.00 12.91 43 THR C O 1
ATOM 8354 N N . VAL C 1 40 ? 39.723 70.888 42.146 1.00 13.23 44 VAL C N 1
ATOM 8355 C CA . VAL C 1 40 ? 40.125 72.007 41.292 1.00 13.74 44 VAL C CA 1
ATOM 8356 C C . VAL C 1 40 ? 40.698 73.068 42.236 1.00 13.82 44 VAL C C 1
ATOM 8357 O O . VAL C 1 40 ? 39.989 73.976 42.678 1.00 13.77 44 VAL C O 1
ATOM 8361 N N . GLY C 1 41 ? 41.985 72.949 42.542 1.00 13.83 45 GLY C N 1
ATOM 8362 C CA . GLY C 1 41 ? 42.592 73.880 43.472 1.00 14.03 45 GLY C CA 1
ATOM 8363 C C . GLY C 1 41 ? 42.283 73.405 44.882 1.00 13.52 45 GLY C C 1
ATOM 8364 O O . GLY C 1 41 ? 41.466 72.502 45.061 1.00 13.30 45 GLY C O 1
ATOM 8365 N N . PRO C 1 42 ? 42.896 74.008 45.912 1.00 13.96 46 PRO C N 1
ATOM 8366 C CA . PRO C 1 42 ? 42.665 73.610 47.308 1.00 14.17 46 PRO C CA 1
ATOM 8367 C C . PRO C 1 42 ? 41.230 73.752 47.822 1.00 13.72 46 PRO C C 1
ATOM 8368 O O . PRO C 1 42 ? 40.818 73.023 48.722 1.00 14.11 46 PRO C O 1
ATOM 8372 N N . ARG C 1 43 ? 40.470 74.681 47.247 1.00 13.48 47 ARG C N 1
ATOM 8373 C CA . ARG C 1 43 ? 39.086 74.878 47.660 1.00 13.47 47 ARG C CA 1
ATOM 8374 C C . ARG C 1 43 ? 38.108 74.724 46.500 1.00 13.17 47 ARG C C 1
ATOM 8375 O O . ARG C 1 43 ? 37.077 75.395 46.449 1.00 13.79 47 ARG C O 1
ATOM 8383 N N . GLY C 1 44 ? 38.440 73.815 45.583 1.00 12.59 48 GLY C N 1
ATOM 8384 C CA . GLY C 1 44 ? 37.602 73.561 44.423 1.00 12.18 48 GLY C CA 1
ATOM 8385 C C . GLY C 1 44 ? 36.845 72.250 44.520 1.00 12.47 48 GLY C C 1
ATOM 8386 O O . GLY C 1 44 ? 37.113 71.442 45.407 1.00 12.04 48 GLY C O 1
ATOM 8387 N N . PRO C 1 45 ? 35.888 72.007 43.611 1.00 12.99 49 PRO C N 1
ATOM 8388 C CA . PRO C 1 45 ? 35.074 70.785 43.586 1.00 12.70 49 PRO C CA 1
ATOM 8389 C C . PRO C 1 45 ? 35.818 69.502 43.168 1.00 11.78 49 PRO C C 1
ATOM 8390 O O . PRO C 1 45 ? 36.911 69.553 42.606 1.00 11.77 49 PRO C O 1
ATOM 8394 N N . LEU C 1 46 ? 35.190 68.360 43.447 1.00 11.38 50 LEU C N 1
ATOM 8395 C CA . LEU C 1 46 ? 35.735 67.030 43.171 1.00 10.79 50 LEU C CA 1
ATOM 8396 C C . LEU C 1 46 ? 35.637 66.588 41.705 1.00 10.95 50 LEU C C 1
ATOM 8397 O O . LEU C 1 46 ? 34.616 66.797 41.045 1.00 11.71 50 LEU C O 1
ATOM 8402 N N . LEU C 1 47 ? 36.697 65.939 41.222 1.00 11.38 51 LEU C N 1
ATOM 8403 C CA . LEU C 1 47 ? 36.770 65.460 39.840 1.00 11.06 51 LEU C CA 1
ATOM 8404 C C . LEU C 1 47 ? 36.373 64.004 39.666 1.00 10.96 51 LEU C C 1
ATOM 8405 O O . LEU C 1 47 ? 36.696 63.153 40.497 1.00 10.99 51 LEU C O 1
ATOM 8410 N N . VAL C 1 48 ? 35.688 63.728 38.562 1.00 10.94 52 VAL C N 1
ATOM 8411 C CA . VAL C 1 48 ? 35.280 62.371 38.223 1.00 11.69 52 VAL C CA 1
ATOM 8412 C C . VAL C 1 48 ? 36.530 61.511 37.977 1.00 11.74 52 VAL C C 1
ATOM 8413 O O . VAL C 1 48 ? 36.532 60.315 38.275 1.00 12.46 52 VAL C O 1
ATOM 8417 N N . GLN C 1 49 ? 37.609 62.131 37.495 1.00 11.74 53 GLN C N 1
ATOM 8418 C CA . GLN C 1 49 ? 38.833 61.384 37.223 1.00 12.24 53 GLN C CA 1
ATOM 8419 C C . GLN C 1 49 ? 39.540 60.855 38.468 1.00 12.13 53 GLN C C 1
ATOM 8420 O O . GLN C 1 49 ? 40.570 60.183 38.363 1.00 12.40 53 GLN C O 1
ATOM 8426 N N . ASP C 1 50 ? 39.009 61.177 39.650 1.00 11.70 54 ASP C N 1
ATOM 8427 C CA . ASP C 1 50 ? 39.565 60.619 40.875 1.00 11.87 54 ASP C CA 1
ATOM 8428 C C . ASP C 1 50 ? 38.899 59.244 40.965 1.00 12.37 54 ASP C C 1
ATOM 8429 O O . ASP C 1 50 ? 37.868 59.063 41.630 1.00 11.52 54 ASP C O 1
ATOM 8434 N N . VAL C 1 51 ? 39.481 58.301 40.234 1.00 11.26 55 VAL C N 1
ATOM 8435 C CA . VAL C 1 51 ? 39.003 56.927 40.170 1.00 12.21 55 VAL C CA 1
ATOM 8436 C C . VAL C 1 51 ? 39.360 56.140 41.435 1.00 12.28 55 VAL C C 1
ATOM 8437 O O . VAL C 1 51 ? 38.672 55.185 41.790 1.00 12.90 55 VAL C O 1
ATOM 8441 N N . VAL C 1 52 ? 40.419 56.557 42.128 1.00 12.11 56 VAL C N 1
ATOM 8442 C CA . VAL C 1 52 ? 40.816 55.900 43.373 1.00 11.98 56 VAL C CA 1
ATOM 8443 C C . VAL C 1 52 ? 39.660 56.097 44.362 1.00 11.31 56 VAL C C 1
ATOM 8444 O O . VAL C 1 52 ? 39.219 55.148 45.020 1.00 12.11 56 VAL C O 1
ATOM 8448 N N . PHE C 1 53 ? 39.138 57.321 44.418 1.00 11.06 57 PHE C N 1
ATOM 8449 C CA . PHE C 1 53 ? 38.023 57.627 45.308 1.00 10.89 57 PHE C CA 1
ATOM 8450 C C . PHE C 1 53 ? 36.775 56.811 44.968 1.00 10.93 57 PHE C C 1
ATOM 8451 O O . PHE C 1 53 ? 36.215 56.132 45.831 1.00 12.82 57 PHE C O 1
ATOM 8459 N N . THR C 1 54 ? 36.340 56.896 43.713 1.00 11.18 58 THR C N 1
ATOM 8460 C CA . THR C 1 54 ? 35.137 56.193 43.267 1.00 10.99 58 THR C CA 1
ATOM 8461 C C . THR C 1 54 ? 35.223 54.680 43.425 1.00 11.17 58 THR C C 1
ATOM 8462 O O . THR C 1 54 ? 34.271 54.049 43.897 1.00 11.81 58 THR C O 1
ATOM 8466 N N . ASP C 1 55 ? 36.361 54.100 43.045 1.00 11.18 59 ASP C N 1
ATOM 8467 C CA . ASP C 1 55 ? 36.569 52.656 43.159 1.00 10.89 59 ASP C CA 1
ATOM 8468 C C . ASP C 1 55 ? 36.367 52.206 44.612 1.00 10.87 59 ASP C C 1
ATOM 8469 O O . ASP C 1 55 ? 35.635 51.252 44.874 1.00 11.90 59 ASP C O 1
ATOM 8474 N N . GLU C 1 56 ? 36.963 52.933 45.554 1.00 11.21 60 GLU C N 1
ATOM 8475 C CA . GLU C 1 56 ? 36.830 52.591 46.968 1.00 11.02 60 GLU C CA 1
ATOM 8476 C C . GLU C 1 56 ? 35.435 52.870 47.534 1.00 10.73 60 GLU C C 1
ATOM 8477 O O . GLU C 1 56 ? 34.866 52.030 48.229 1.00 10.39 60 GLU C O 1
ATOM 8483 N N . MET C 1 57 ? 34.888 54.046 47.232 1.00 10.36 61 MET C N 1
ATOM 8484 C CA . MET C 1 57 ? 33.569 54.423 47.734 1.00 9.87 61 MET C CA 1
ATOM 8485 C C . MET C 1 57 ? 32.463 53.527 47.183 1.00 10.57 61 MET C C 1
ATOM 8486 O O . MET C 1 57 ? 31.560 53.128 47.919 1.00 9.66 61 MET C O 1
ATOM 8491 N N . ALA C 1 58 ? 32.535 53.208 45.894 1.00 10.19 62 ALA C N 1
ATOM 8492 C CA . ALA C 1 58 ? 31.537 52.345 45.269 1.00 9.78 62 ALA C CA 1
ATOM 8493 C C . ALA C 1 58 ? 31.494 50.980 45.962 1.00 10.82 62 ALA C C 1
ATOM 8494 O O . ALA C 1 58 ? 30.420 50.387 46.116 1.00 11.14 62 ALA C O 1
ATOM 8496 N N . HIS C 1 59 ? 32.658 50.477 46.375 1.00 10.82 63 HIS C N 1
ATOM 8497 C CA . HIS C 1 59 ? 32.696 49.192 47.058 1.00 10.56 63 HIS C CA 1
ATOM 8498 C C . HIS C 1 59 ? 32.129 49.318 48.476 1.00 9.92 63 HIS C C 1
ATOM 8499 O O . HIS C 1 59 ? 31.395 48.441 48.942 1.00 10.16 63 HIS C O 1
ATOM 8506 N N . PHE C 1 60 ? 32.464 50.417 49.152 1.00 10.92 64 PHE C N 1
ATOM 8507 C CA . PHE C 1 60 ? 31.953 50.678 50.496 1.00 9.86 64 PHE C CA 1
ATOM 8508 C C . PHE C 1 60 ? 30.422 50.712 50.444 1.00 10.60 64 PHE C C 1
ATOM 8509 O O . PHE C 1 60 ? 29.742 50.107 51.279 1.00 10.58 64 PHE C O 1
ATOM 8517 N N . ASP C 1 61 ? 29.900 51.387 49.424 1.00 10.08 65 ASP C N 1
ATOM 8518 C CA . ASP C 1 61 ? 28.467 51.528 49.210 1.00 10.18 65 ASP C CA 1
ATOM 8519 C C . ASP C 1 61 ? 27.746 50.195 49.001 1.00 9.55 65 ASP C C 1
ATOM 8520 O O . ASP C 1 61 ? 26.531 50.124 49.139 1.00 10.30 65 ASP C O 1
ATOM 8525 N N . ARG C 1 62 ? 28.509 49.141 48.712 1.00 10.03 66 ARG C N 1
ATOM 8526 C CA . ARG C 1 62 ? 27.959 47.811 48.449 1.00 10.16 66 ARG C CA 1
ATOM 8527 C C . ARG C 1 62 ? 28.373 46.718 49.433 1.00 10.48 66 ARG C C 1
ATOM 8528 O O . ARG C 1 62 ? 28.158 45.533 49.166 1.00 9.86 66 ARG C O 1
ATOM 8536 N N . GLU C 1 63 ? 28.919 47.103 50.584 1.00 9.90 67 GLU C N 1
ATOM 8537 C CA . GLU C 1 63 ? 29.373 46.117 51.561 1.00 10.29 67 GLU C CA 1
ATOM 8538 C C . GLU C 1 63 ? 28.312 45.192 52.143 1.00 10.12 67 GLU C C 1
ATOM 8539 O O . GLU C 1 63 ? 28.583 44.018 52.400 1.00 10.65 67 GLU C O 1
ATOM 8545 N N . ARG C 1 64 ? 27.108 45.716 52.348 1.00 10.26 68 ARG C N 1
ATOM 8546 C CA . ARG C 1 64 ? 26.048 44.933 52.967 1.00 10.46 68 ARG C CA 1
ATOM 8547 C C . ARG C 1 64 ? 25.234 44.026 52.057 1.00 10.66 68 ARG C C 1
ATOM 8548 O O . ARG C 1 64 ? 24.953 44.355 50.901 1.00 10.98 68 ARG C O 1
ATOM 8556 N N . ILE C 1 65 ? 24.870 42.872 52.609 1.00 11.15 69 ILE C N 1
ATOM 8557 C CA . ILE C 1 65 ? 24.031 41.887 51.933 1.00 10.15 69 ILE C CA 1
ATOM 8558 C C . ILE C 1 65 ? 22.870 41.654 52.907 1.00 10.41 69 ILE C C 1
ATOM 8559 O O . ILE C 1 65 ? 22.971 42.000 54.092 1.00 10.88 69 ILE C O 1
ATOM 8564 N N . PRO C 1 66 ? 21.744 41.102 52.430 1.00 10.11 70 PRO C N 1
ATOM 8565 C CA . PRO C 1 66 ? 20.635 40.882 53.369 1.00 10.28 70 PRO C CA 1
ATOM 8566 C C . PRO C 1 66 ? 21.065 39.953 54.503 1.00 10.14 70 PRO C C 1
ATOM 8567 O O . PRO C 1 66 ? 21.816 39.005 54.273 1.00 10.69 70 PRO C O 1
ATOM 8571 N N . GLU C 1 67 ? 20.639 40.247 55.729 1.00 10.52 71 GLU C N 1
ATOM 8572 C CA . GLU C 1 67 ? 20.963 39.363 56.849 1.00 10.82 71 GLU C CA 1
ATOM 8573 C C . GLU C 1 67 ? 20.018 38.162 56.729 1.00 10.62 71 GLU C C 1
ATOM 8574 O O . GLU C 1 67 ? 19.046 38.209 55.968 1.00 10.70 71 GLU C O 1
ATOM 8580 N N . ARG C 1 68 ? 20.321 37.075 57.431 1.00 10.56 72 ARG C N 1
ATOM 8581 C CA . ARG C 1 68 ? 19.462 35.891 57.396 1.00 10.70 72 ARG C CA 1
ATOM 8582 C C . ARG C 1 68 ? 18.058 36.297 57.871 1.00 10.97 72 ARG C C 1
ATOM 8583 O O . ARG C 1 68 ? 17.925 37.087 58.811 1.00 11.45 72 ARG C O 1
ATOM 8591 N N . VAL C 1 69 ? 17.019 35.770 57.219 1.00 11.24 73 VAL C N 1
ATOM 8592 C CA . VAL C 1 69 ? 15.638 36.109 57.584 1.00 10.92 73 VAL C CA 1
ATOM 8593 C C . VAL C 1 69 ? 15.363 35.727 59.045 1.00 10.59 73 VAL C C 1
ATOM 8594 O O . VAL C 1 69 ? 14.564 36.375 59.726 1.00 10.79 73 VAL C O 1
ATOM 8598 N N . VAL C 1 70 ? 16.041 34.674 59.507 1.00 10.31 74 VAL C N 1
ATOM 8599 C CA . VAL C 1 70 ? 15.992 34.223 60.904 1.00 10.98 74 VAL C CA 1
ATOM 8600 C C . VAL C 1 70 ? 17.419 33.810 61.269 1.00 10.90 74 VAL C C 1
ATOM 8601 O O . VAL C 1 70 ? 18.225 33.533 60.380 1.00 10.96 74 VAL C O 1
ATOM 8605 N N . HIS C 1 71 ? 17.739 33.805 62.564 1.00 11.05 75 HIS C N 1
ATOM 8606 C CA . HIS C 1 71 ? 19.080 33.441 63.039 1.00 10.77 75 HIS C CA 1
ATOM 8607 C C . HIS C 1 71 ? 20.150 34.410 62.515 1.00 10.74 75 HIS C C 1
ATOM 8608 O O . HIS C 1 71 ? 21.291 34.021 62.266 1.00 10.70 75 HIS C O 1
ATOM 8615 N N . ALA C 1 72 ? 19.772 35.675 62.355 1.00 11.52 76 ALA C N 1
ATOM 8616 C CA . ALA C 1 72 ? 20.685 36.702 61.848 1.00 11.81 76 ALA C CA 1
ATOM 8617 C C . ALA C 1 72 ? 21.923 36.970 62.715 1.00 11.68 76 ALA C C 1
ATOM 8618 O O . ALA C 1 72 ? 22.996 37.247 62.178 1.00 11.87 76 ALA C O 1
ATOM 8620 N N . LYS C 1 73 ? 21.774 36.889 64.040 1.00 11.25 77 LYS C N 1
ATOM 8621 C CA . LYS C 1 73 ? 22.880 37.148 64.970 1.00 11.28 77 LYS C CA 1
ATOM 8622 C C . LYS C 1 73 ? 23.602 35.867 65.363 1.00 11.78 77 LYS C C 1
ATOM 8623 O O . LYS C 1 73 ? 23.036 35.020 66.056 1.00 11.70 77 LYS C O 1
ATOM 8629 N N . GLY C 1 74 ? 24.872 35.752 64.983 1.00 11.63 78 GLY C N 1
ATOM 8630 C CA . GLY C 1 74 ? 25.599 34.538 65.304 1.00 12.20 78 GLY C CA 1
ATOM 8631 C C . GLY C 1 74 ? 27.106 34.610 65.408 1.00 12.09 78 GLY C C 1
ATOM 8632 O O . GLY C 1 74 ? 27.710 35.677 65.285 1.00 11.66 78 GLY C O 1
ATOM 8633 N N . ALA C 1 75 ? 27.698 33.436 65.622 1.00 11.81 79 ALA C N 1
ATOM 8634 C CA . ALA C 1 75 ? 29.139 33.260 65.774 1.00 11.88 79 ALA C CA 1
ATOM 8635 C C . ALA C 1 75 ? 29.550 31.989 65.030 1.00 12.17 79 ALA C C 1
ATOM 8636 O O . ALA C 1 75 ? 28.771 31.039 64.940 1.00 12.43 79 ALA C O 1
ATOM 8638 N N . GLY C 1 76 ? 30.777 31.956 64.521 1.00 11.75 80 GLY C N 1
ATOM 8639 C CA . GLY C 1 76 ? 31.218 30.780 63.794 1.00 12.08 80 GLY C CA 1
ATOM 8640 C C . GLY C 1 76 ? 32.567 30.229 64.210 1.00 12.20 80 GLY C C 1
ATOM 8641 O O . GLY C 1 76 ? 33.390 30.931 64.798 1.00 12.76 80 GLY C O 1
ATOM 8642 N N . ALA C 1 77 ? 32.787 28.958 63.893 1.00 12.08 81 ALA C N 1
ATOM 8643 C CA . ALA C 1 77 ? 34.038 28.273 64.206 1.00 12.74 81 ALA C CA 1
ATOM 8644 C C . ALA C 1 77 ? 34.187 27.049 63.310 1.00 12.80 81 ALA C C 1
ATOM 8645 O O . ALA C 1 77 ? 33.222 26.607 62.679 1.00 13.56 81 ALA C O 1
ATOM 8647 N N . PHE C 1 78 ? 35.398 26.503 63.259 1.00 13.04 82 PHE C N 1
ATOM 8648 C CA . PHE C 1 78 ? 35.685 25.344 62.423 1.00 12.75 82 PHE C CA 1
ATOM 8649 C C . PHE C 1 78 ? 36.435 24.269 63.206 1.00 13.12 82 PHE C C 1
ATOM 8650 O O . PHE C 1 78 ? 37.023 24.541 64.255 1.00 12.92 82 PHE C O 1
ATOM 8658 N N . GLY C 1 79 ? 36.379 23.043 62.701 1.00 12.62 83 GLY C N 1
ATOM 8659 C CA . GLY C 1 79 ? 37.053 21.943 63.363 1.00 12.52 83 GLY C CA 1
ATOM 8660 C C . GLY C 1 79 ? 36.829 20.636 62.635 1.00 12.57 83 GLY C C 1
ATOM 8661 O O . GLY C 1 79 ? 36.931 20.574 61.409 1.00 12.22 83 GLY C O 1
ATOM 8662 N N . TYR C 1 80 ? 36.481 19.593 63.377 1.00 12.05 84 TYR C N 1
ATOM 8663 C CA . TYR C 1 80 ? 36.260 18.298 62.755 1.00 12.16 84 TYR C CA 1
ATOM 8664 C C . TYR C 1 80 ? 35.303 17.425 63.533 1.00 11.74 84 TYR C C 1
ATOM 8665 O O . TYR C 1 80 ? 35.009 17.681 64.703 1.00 12.57 84 TYR C O 1
ATOM 8674 N N . PHE C 1 81 ? 34.808 16.404 62.845 1.00 12.15 85 PHE C N 1
ATOM 8675 C CA . PHE C 1 81 ? 33.940 15.393 63.425 1.00 12.55 85 PHE C CA 1
ATOM 8676 C C . PHE C 1 81 ? 34.770 14.110 63.372 1.00 13.15 85 PHE C C 1
ATOM 8677 O O . PHE C 1 81 ? 35.334 13.772 62.328 1.00 13.57 85 PHE C O 1
ATOM 8685 N N . GLU C 1 82 ? 34.850 13.400 64.490 1.00 13.08 86 GLU C N 1
ATOM 8686 C CA . GLU C 1 82 ? 35.615 12.163 64.532 1.00 14.06 86 GLU C CA 1
ATOM 8687 C C . GLU C 1 82 ? 34.727 10.994 64.946 1.00 13.56 86 GLU C C 1
ATOM 8688 O O . GLU C 1 82 ? 34.008 11.084 65.939 1.00 13.76 86 GLU C O 1
ATOM 8694 N N . VAL C 1 83 ? 34.763 9.916 64.165 1.00 13.61 87 VAL C N 1
ATOM 8695 C CA . VAL C 1 83 ? 33.979 8.718 64.454 1.00 13.63 87 VAL C CA 1
ATOM 8696 C C . VAL C 1 83 ? 34.654 7.944 65.588 1.00 13.26 87 VAL C C 1
ATOM 8697 O O . VAL C 1 83 ? 35.843 7.650 65.519 1.00 13.60 87 VAL C O 1
ATOM 8701 N N . THR C 1 84 ? 33.894 7.645 66.638 1.00 14.14 88 THR C N 1
ATOM 8702 C CA . THR C 1 84 ? 34.415 6.896 67.783 1.00 14.38 88 THR C CA 1
ATOM 8703 C C . THR C 1 84 ? 33.784 5.507 67.876 1.00 15.02 88 THR C C 1
ATOM 8704 O O . THR C 1 84 ? 34.356 4.597 68.482 1.00 15.66 88 THR C O 1
ATOM 8708 N N . HIS C 1 85 ? 32.598 5.362 67.290 1.00 15.27 89 HIS C N 1
ATOM 8709 C CA . HIS C 1 85 ? 31.865 4.097 67.303 1.00 15.59 89 HIS C CA 1
ATOM 8710 C C . HIS C 1 85 ? 31.361 3.749 65.911 1.00 16.07 89 HIS C C 1
ATOM 8711 O O . HIS C 1 85 ? 31.151 4.627 65.074 1.00 15.64 89 HIS C O 1
ATOM 8718 N N . ASP C 1 86 ? 31.123 2.461 65.695 1.00 16.36 90 ASP C N 1
ATOM 8719 C CA . ASP C 1 86 ? 30.669 1.949 64.410 1.00 16.86 90 ASP C CA 1
ATOM 8720 C C . ASP C 1 86 ? 29.149 1.859 64.285 1.00 16.56 90 ASP C C 1
ATOM 8721 O O . ASP C 1 86 ? 28.516 1.060 64.976 1.00 16.98 90 ASP C O 1
ATOM 8726 N N . ILE C 1 87 ? 28.568 2.672 63.401 1.00 15.93 91 ILE C N 1
ATOM 8727 C CA . ILE C 1 87 ? 27.124 2.628 63.159 1.00 15.71 91 ILE C CA 1
ATOM 8728 C C . ILE C 1 87 ? 26.848 2.301 61.689 1.00 16.22 91 ILE C C 1
ATOM 8729 O O . ILE C 1 87 ? 25.778 2.615 61.158 1.00 15.34 91 ILE C O 1
ATOM 8734 N N . THR C 1 88 ? 27.804 1.630 61.046 1.00 15.85 92 THR C N 1
ATOM 8735 C CA . THR C 1 88 ? 27.658 1.255 59.644 1.00 16.46 92 THR C CA 1
ATOM 8736 C C . THR C 1 88 ? 26.509 0.264 59.411 1.00 16.83 92 THR C C 1
ATOM 8737 O O . THR C 1 88 ? 26.081 0.073 58.275 1.00 17.29 92 THR C O 1
ATOM 8741 N N . LYS C 1 89 ? 26.017 -0.366 60.479 1.00 17.10 93 LYS C N 1
ATOM 8742 C CA . LYS C 1 89 ? 24.895 -1.301 60.363 1.00 18.08 93 LYS C CA 1
ATOM 8743 C C . LYS C 1 89 ? 23.605 -0.513 60.097 1.00 17.77 93 LYS C C 1
ATOM 8744 O O . LYS C 1 89 ? 22.618 -1.067 59.603 1.00 17.55 93 LYS C O 1
ATOM 8750 N N . TYR C 1 90 ? 23.635 0.783 60.415 1.00 16.53 94 TYR C N 1
ATOM 8751 C CA . TYR C 1 90 ? 22.490 1.675 60.226 1.00 16.12 94 TYR C CA 1
ATOM 8752 C C . TYR C 1 90 ? 22.638 2.590 59.014 1.00 15.55 94 TYR C C 1
ATOM 8753 O O . TYR C 1 90 ? 21.678 2.813 58.272 1.00 14.48 94 TYR C O 1
ATOM 8762 N N . SER C 1 91 ? 23.845 3.126 58.829 1.00 15.52 95 SER C N 1
ATOM 8763 C CA . SER C 1 91 ? 24.116 4.056 57.734 1.00 15.35 95 SER C CA 1
ATOM 8764 C C . SER C 1 91 ? 25.406 3.787 56.974 1.00 14.60 95 SER C C 1
ATOM 8765 O O . SER C 1 91 ? 26.455 3.545 57.567 1.00 14.80 95 SER C O 1
ATOM 8768 N N . LYS C 1 92 ? 25.318 3.877 55.651 1.00 14.91 96 LYS C N 1
ATOM 8769 C CA . LYS C 1 92 ? 26.463 3.668 54.770 1.00 14.86 96 LYS C CA 1
ATOM 8770 C C . LYS C 1 92 ? 27.161 4.995 54.458 1.00 14.50 96 LYS C C 1
ATOM 8771 O O . LYS C 1 92 ? 28.116 5.022 53.682 1.00 14.78 96 LYS C O 1
ATOM 8777 N N . ALA C 1 93 ? 26.673 6.091 55.041 1.00 14.16 97 ALA C N 1
ATOM 8778 C CA . ALA C 1 93 ? 27.256 7.409 54.790 1.00 14.82 97 ALA C CA 1
ATOM 8779 C C . ALA C 1 93 ? 28.759 7.410 55.059 1.00 14.78 97 ALA C C 1
ATOM 8780 O O . ALA C 1 93 ? 29.212 6.992 56.125 1.00 14.56 97 ALA C O 1
ATOM 8782 N N . LYS C 1 94 ? 29.525 7.871 54.074 1.00 15.61 98 LYS C N 1
ATOM 8783 C CA . LYS C 1 94 ? 30.978 7.905 54.188 1.00 16.00 98 LYS C CA 1
ATOM 8784 C C . LYS C 1 94 ? 31.497 8.625 55.421 1.00 15.54 98 LYS C C 1
ATOM 8785 O O . LYS C 1 94 ? 32.564 8.291 55.928 1.00 15.72 98 LYS C O 1
ATOM 8791 N N . VAL C 1 95 ? 30.723 9.575 55.933 1.00 15.00 99 VAL C N 1
ATOM 8792 C CA . VAL C 1 95 ? 31.120 10.317 57.122 1.00 15.07 99 VAL C CA 1
ATOM 8793 C C . VAL C 1 95 ? 31.255 9.400 58.359 1.00 15.09 99 VAL C C 1
ATOM 8794 O O . VAL C 1 95 ? 31.973 9.731 59.298 1.00 15.20 99 VAL C O 1
ATOM 8798 N N . PHE C 1 96 ? 30.612 8.231 58.328 1.00 15.16 100 PHE C N 1
ATOM 8799 C CA . PHE C 1 96 ? 30.665 7.278 59.448 1.00 15.39 100 PHE C CA 1
ATOM 8800 C C . PHE C 1 96 ? 31.415 5.978 59.121 1.00 16.69 100 PHE C C 1
ATOM 8801 O O . PHE C 1 96 ? 31.500 5.100 59.981 1.00 15.61 100 PHE C O 1
ATOM 8809 N N . GLU C 1 97 ? 31.958 5.854 57.907 1.00 17.76 101 GLU C N 1
ATOM 8810 C CA . GLU C 1 97 ? 32.598 4.605 57.465 1.00 18.97 101 GLU C CA 1
ATOM 8811 C C . GLU C 1 97 ? 33.548 3.812 58.367 1.00 18.22 101 GLU C C 1
ATOM 8812 O O . GLU C 1 97 ? 33.594 2.586 58.268 1.00 18.71 101 GLU C O 1
ATOM 8818 N N . HIS C 1 98 ? 34.309 4.478 59.226 1.00 17.14 102 HIS C N 1
ATOM 8819 C CA . HIS C 1 98 ? 35.200 3.748 60.131 1.00 16.60 102 HIS C CA 1
ATOM 8820 C C . HIS C 1 98 ? 35.643 4.570 61.326 1.00 15.89 102 HIS C C 1
ATOM 8821 O O . HIS C 1 98 ? 35.703 5.801 61.265 1.00 15.35 102 HIS C O 1
ATOM 8828 N N . ILE C 1 99 ? 35.924 3.875 62.424 1.00 15.42 103 ILE C N 1
ATOM 8829 C CA . ILE C 1 99 ? 36.355 4.518 63.650 1.00 15.01 103 ILE C CA 1
ATOM 8830 C C . ILE C 1 99 ? 37.678 5.241 63.418 1.00 14.45 103 ILE C C 1
ATOM 8831 O O . ILE C 1 99 ? 38.584 4.716 62.766 1.00 14.07 103 ILE C O 1
ATOM 8836 N N . GLY C 1 100 ? 37.747 6.476 63.901 1.00 14.70 104 GLY C N 1
ATOM 8837 C CA . GLY C 1 100 ? 38.944 7.276 63.741 1.00 15.04 104 GLY C CA 1
ATOM 8838 C C . GLY C 1 100 ? 38.892 8.195 62.534 1.00 15.45 104 GLY C C 1
ATOM 8839 O O . GLY C 1 100 ? 39.765 9.044 62.367 1.00 16.00 104 GLY C O 1
ATOM 8840 N N . LYS C 1 101 ? 37.889 8.022 61.678 1.00 15.62 105 LYS C N 1
ATOM 8841 C CA . LYS C 1 101 ? 37.769 8.871 60.496 1.00 15.88 105 LYS C CA 1
ATOM 8842 C C . LYS C 1 101 ? 37.357 10.285 60.902 1.00 15.64 105 LYS C C 1
ATOM 8843 O O . LYS C 1 101 ? 36.377 10.468 61.633 1.00 15.20 105 LYS C O 1
ATOM 8849 N N . LYS C 1 102 ? 38.142 11.273 60.474 1.00 14.97 106 LYS C N 1
ATOM 8850 C CA . LYS C 1 102 ? 37.846 12.673 60.769 1.00 14.67 106 LYS C CA 1
ATOM 8851 C C . LYS C 1 102 ? 37.337 13.378 59.511 1.00 14.11 106 LYS C C 1
ATOM 8852 O O . LYS C 1 102 ? 37.870 13.181 58.417 1.00 13.81 106 LYS C O 1
ATOM 8858 N N . THR C 1 103 ? 36.300 14.192 59.675 1.00 13.70 107 THR C N 1
ATOM 8859 C CA . THR C 1 103 ? 35.723 14.953 58.569 1.00 13.81 107 THR C CA 1
ATOM 8860 C C . THR C 1 103 ? 35.734 16.418 58.993 1.00 13.51 107 THR C C 1
ATOM 8861 O O . THR C 1 103 ? 35.314 16.751 60.105 1.00 13.42 107 THR C O 1
ATOM 8865 N N . PRO C 1 104 ? 36.236 17.314 58.121 1.00 13.68 108 PRO C N 1
ATOM 8866 C CA . PRO C 1 104 ? 36.279 18.743 58.463 1.00 13.88 108 PRO C CA 1
ATOM 8867 C C . PRO C 1 104 ? 34.860 19.290 58.616 1.00 13.76 108 PRO C C 1
ATOM 8868 O O . PRO C 1 104 ? 33.960 18.902 57.865 1.00 13.76 108 PRO C O 1
ATOM 8872 N N . ILE C 1 105 ? 34.649 20.137 59.619 1.00 12.93 109 ILE C N 1
ATOM 8873 C CA . ILE C 1 105 ? 33.333 20.729 59.832 1.00 13.00 109 ILE C CA 1
ATOM 8874 C C . ILE C 1 105 ? 33.407 22.239 59.995 1.00 12.33 109 ILE C C 1
ATOM 8875 O O . ILE C 1 105 ? 34.454 22.792 60.319 1.00 12.26 109 ILE C O 1
ATOM 8880 N N . ALA C 1 106 ? 32.282 22.890 59.720 1.00 12.70 110 ALA C N 1
ATOM 8881 C CA . ALA C 1 106 ? 32.125 24.331 59.867 1.00 12.08 110 ALA C CA 1
ATOM 8882 C C . ALA C 1 106 ? 30.861 24.453 60.711 1.00 12.14 110 ALA C C 1
ATOM 8883 O O . ALA C 1 106 ? 29.887 23.731 60.480 1.00 12.75 110 ALA C O 1
ATOM 8885 N N . VAL C 1 107 ? 30.887 25.330 61.709 1.00 11.81 111 VAL C N 1
ATOM 8886 C CA . VAL C 1 107 ? 29.738 25.513 62.591 1.00 11.09 111 VAL C CA 1
ATOM 8887 C C . VAL C 1 107 ? 29.364 26.978 62.774 1.00 11.64 111 VAL C C 1
ATOM 8888 O O . VAL C 1 107 ? 30.225 27.861 62.757 1.00 11.60 111 VAL C O 1
ATOM 8892 N N . ARG C 1 108 ? 28.065 27.234 62.881 1.00 11.68 112 ARG C N 1
ATOM 8893 C CA . ARG C 1 108 ? 27.580 28.578 63.162 1.00 11.53 112 ARG C CA 1
ATOM 8894 C C . ARG C 1 108 ? 26.510 28.460 64.240 1.00 11.96 112 ARG C C 1
ATOM 8895 O O . ARG C 1 108 ? 25.619 27.607 64.157 1.00 11.39 112 ARG C O 1
ATOM 8903 N N . PHE C 1 109 ? 26.677 29.256 65.293 1.00 12.34 113 PHE C N 1
ATOM 8904 C CA . PHE C 1 109 ? 25.752 29.306 66.422 1.00 11.75 113 PHE C CA 1
ATOM 8905 C C . PHE C 1 109 ? 24.994 30.615 66.279 1.00 12.06 113 PHE C C 1
ATOM 8906 O O . PHE C 1 109 ? 25.535 31.578 65.739 1.00 11.46 113 PHE C O 1
ATOM 8914 N N . SER C 1 110 ? 23.788 30.691 66.833 1.00 11.93 114 SER C N 1
ATOM 8915 C CA . SER C 1 110 ? 23.002 31.916 66.692 1.00 12.09 114 SER C CA 1
ATOM 8916 C C . SER C 1 110 ? 21.763 31.975 67.572 1.00 12.00 114 SER C C 1
ATOM 8917 O O . SER C 1 110 ? 21.418 31.004 68.234 1.00 11.76 114 SER C O 1
ATOM 8920 N N . THR C 1 111 ? 21.136 33.150 67.612 1.00 11.73 115 THR C N 1
ATOM 8921 C CA . THR C 1 111 ? 19.871 33.324 68.315 1.00 12.08 115 THR C CA 1
ATOM 8922 C C . THR C 1 111 ? 18.847 33.183 67.173 1.00 12.18 115 THR C C 1
ATOM 8923 O O . THR C 1 111 ? 19.207 32.696 66.098 1.00 11.77 115 THR C O 1
ATOM 8927 N N . VAL C 1 112 ? 17.608 33.633 67.361 1.00 12.05 116 VAL C N 1
ATOM 8928 C CA . VAL C 1 112 ? 16.606 33.474 66.301 1.00 12.13 116 VAL C CA 1
ATOM 8929 C C . VAL C 1 112 ? 15.904 34.734 65.783 1.00 12.14 116 VAL C C 1
ATOM 8930 O O . VAL C 1 112 ? 15.950 35.025 64.586 1.00 12.02 116 VAL C O 1
ATOM 8934 N N . ALA C 1 113 ? 15.249 35.464 66.679 1.00 12.26 117 ALA C N 1
ATOM 8935 C CA . ALA C 1 113 ? 14.480 36.648 66.300 1.00 11.63 117 ALA C CA 1
ATOM 8936 C C . ALA C 1 113 ? 15.251 37.938 66.063 1.00 11.89 117 ALA C C 1
ATOM 8937 O O . ALA C 1 113 ? 14.912 38.709 65.163 1.00 12.29 117 ALA C O 1
ATOM 8939 N N . GLY C 1 114 ? 16.269 38.179 66.880 1.00 11.80 118 GLY C N 1
ATOM 8940 C CA . GLY C 1 114 ? 17.048 39.402 66.759 1.00 10.57 118 GLY C CA 1
ATOM 8941 C C . GLY C 1 114 ? 17.811 39.592 65.462 1.00 9.89 118 GLY C C 1
ATOM 8942 O O . GLY C 1 114 ? 18.280 38.628 64.851 1.00 10.51 118 GLY C O 1
ATOM 8943 N N . GLU C 1 115 ? 17.923 40.845 65.038 1.00 11.13 119 GLU C N 1
ATOM 8944 C CA . GLU C 1 115 ? 18.645 41.180 63.825 1.00 12.79 119 GLU C CA 1
ATOM 8945 C C . GLU C 1 115 ? 20.144 41.201 64.127 1.00 11.54 119 GLU C C 1
ATOM 8946 O O . GLU C 1 115 ? 20.561 40.956 65.257 1.00 11.84 119 GLU C O 1
ATOM 8952 N N A SER C 1 116 ? 20.945 41.503 63.111 0.50 10.79 120 SER C N 1
ATOM 8953 N N B SER C 1 116 ? 20.948 41.445 63.094 0.50 8.82 120 SER C N 1
ATOM 8954 C CA A SER C 1 116 ? 22.382 41.620 63.301 0.50 12.23 120 SER C CA 1
ATOM 8955 C CA B SER C 1 116 ? 22.413 41.470 63.187 0.50 10.27 120 SER C CA 1
ATOM 8956 C C A SER C 1 116 ? 22.494 42.852 64.193 0.50 13.38 120 SER C C 1
ATOM 8957 C C B SER C 1 116 ? 23.038 42.310 64.301 0.50 11.03 120 SER C C 1
ATOM 8958 O O A SER C 1 116 ? 21.763 43.827 64.006 0.50 13.12 120 SER C O 1
ATOM 8959 O O B SER C 1 116 ? 24.159 42.025 64.738 0.50 10.58 120 SER C O 1
ATOM 8964 N N A GLY C 1 117 ? 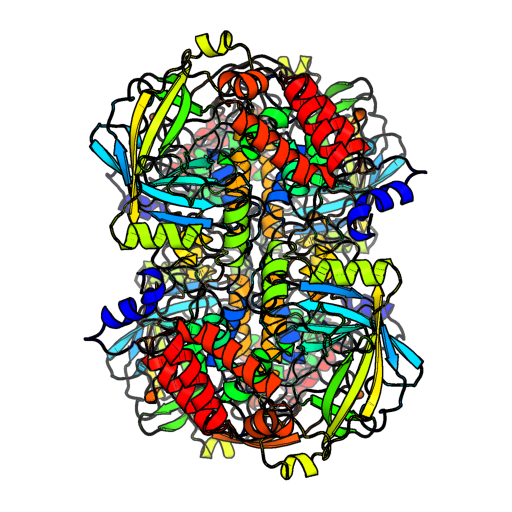23.362 42.794 65.194 0.50 16.00 121 GLY C N 1
ATOM 8965 N N B GLY C 1 117 ? 22.341 43.359 64.732 0.50 11.65 121 GLY C N 1
ATOM 8966 C CA A GLY C 1 117 ? 23.489 43.926 66.094 0.50 16.43 121 GLY C CA 1
ATOM 8967 C CA B GLY C 1 117 ? 22.875 44.209 65.786 0.50 13.51 121 GLY C CA 1
ATOM 8968 C C A GLY C 1 117 ? 22.745 43.691 67.401 0.50 16.58 121 GLY C C 1
ATOM 8969 C C B GLY C 1 117 ? 22.191 44.017 67.129 0.50 14.11 121 GLY C C 1
ATOM 8970 O O A GLY C 1 117 ? 23.023 44.385 68.388 0.50 17.54 121 GLY C O 1
ATOM 8971 O O B GLY C 1 117 ? 22.123 44.952 67.934 0.50 14.81 121 GLY C O 1
ATOM 8972 N N . SER C 1 118 ? 21.756 42.789 67.405 1.00 14.83 122 SER C N 1
ATOM 8973 C CA . SER C 1 118 ? 21.045 42.475 68.650 1.00 14.07 122 SER C CA 1
ATOM 8974 C C . SER C 1 118 ? 21.991 41.761 69.623 1.00 14.19 122 SER C C 1
ATOM 8975 O O . SER C 1 118 ? 23.091 41.352 69.241 1.00 14.58 122 SER C O 1
ATOM 8978 N N . ALA C 1 119 ? 21.557 41.606 70.872 1.00 13.69 123 ALA C N 1
ATOM 8979 C CA . ALA C 1 119 ? 22.378 40.970 71.900 1.00 13.52 123 ALA C CA 1
ATOM 8980 C C . ALA C 1 119 ? 22.329 39.451 71.899 1.00 12.79 123 ALA C C 1
ATOM 8981 O O . ALA C 1 119 ? 21.303 38.844 71.586 1.00 12.62 123 ALA C O 1
ATOM 8983 N N . ASP C 1 120 ? 23.447 38.848 72.290 1.00 13.54 124 ASP C N 1
ATOM 8984 C CA . ASP C 1 120 ? 23.578 37.398 72.347 1.00 13.96 124 ASP C CA 1
ATOM 8985 C C . ASP C 1 120 ? 22.846 36.744 73.514 1.00 13.97 124 ASP C C 1
ATOM 8986 O O . ASP C 1 120 ? 22.200 35.706 73.346 1.00 13.96 124 ASP C O 1
ATOM 8991 N N . THR C 1 121 ? 22.963 37.350 74.693 1.00 14.15 125 THR C N 1
ATOM 8992 C CA . THR C 1 121 ? 22.363 36.797 75.906 1.00 14.23 125 THR C CA 1
ATOM 8993 C C . THR C 1 121 ? 20.892 37.138 76.156 1.00 14.30 125 THR C C 1
ATOM 8994 O O . THR C 1 121 ? 20.543 37.758 77.162 1.00 15.44 125 THR C O 1
ATOM 8998 N N . VAL C 1 122 ? 20.030 36.690 75.248 1.00 14.05 126 VAL C N 1
ATOM 8999 C CA . VAL C 1 122 ? 18.596 36.932 75.357 1.00 13.51 126 VAL C CA 1
ATOM 9000 C C . VAL C 1 122 ? 17.853 35.603 75.261 1.00 14.04 126 VAL C C 1
ATOM 9001 O O . VAL C 1 122 ? 18.397 34.624 74.743 1.00 14.17 126 VAL C O 1
ATOM 9005 N N . ARG C 1 123 ? 16.625 35.554 75.777 1.00 13.73 127 ARG C N 1
ATOM 9006 C CA . ARG C 1 123 ? 15.841 34.322 75.703 1.00 13.98 127 ARG C CA 1
ATOM 9007 C C . ARG C 1 123 ? 15.467 34.077 74.248 1.00 13.87 127 ARG C C 1
ATOM 9008 O O . ARG C 1 123 ? 14.912 34.955 73.585 1.00 14.48 127 ARG C O 1
ATOM 9016 N N . ASP C 1 124 ? 15.751 32.874 73.765 1.00 14.19 128 ASP C N 1
ATOM 9017 C CA . ASP C 1 124 ? 15.478 32.517 72.377 1.00 14.08 128 ASP C CA 1
ATOM 9018 C C . ASP C 1 124 ? 16.115 31.154 72.157 1.00 14.29 128 ASP C C 1
ATOM 9019 O O . ASP C 1 124 ? 16.953 30.720 72.957 1.00 14.45 128 ASP C O 1
ATOM 9024 N N . PRO C 1 125 ? 15.655 30.409 71.138 1.00 14.18 129 PRO C N 1
ATOM 9025 C CA . PRO C 1 125 ? 16.306 29.116 70.922 1.00 14.08 129 PRO C CA 1
ATOM 9026 C C . PRO C 1 125 ? 17.700 29.486 70.383 1.00 13.69 129 PRO C C 1
ATOM 9027 O O . PRO C 1 125 ? 17.986 30.668 70.149 1.00 13.37 129 PRO C O 1
ATOM 9031 N N . ARG C 1 126 ? 18.583 28.507 70.238 1.00 12.87 130 ARG C N 1
ATOM 9032 C CA . ARG C 1 126 ? 19.907 28.784 69.694 1.00 11.87 130 ARG C CA 1
ATOM 9033 C C . ARG C 1 126 ? 20.159 27.869 68.510 1.00 12.47 130 ARG C C 1
ATOM 9034 O O . ARG C 1 126 ? 19.890 26.669 68.581 1.00 12.06 130 ARG C O 1
ATOM 9042 N N . GLY C 1 127 ? 20.617 28.449 67.405 1.00 11.66 131 GLY C N 1
ATOM 9043 C CA . GLY C 1 127 ? 20.938 27.652 66.237 1.00 11.93 131 GLY C CA 1
ATOM 9044 C C . GLY C 1 127 ? 22.285 26.989 66.470 1.00 11.70 131 GLY C C 1
ATOM 9045 O O . GLY C 1 127 ? 23.142 27.549 67.152 1.00 12.57 131 GLY C O 1
ATOM 9046 N N . PHE C 1 128 ? 22.462 25.788 65.931 1.00 12.19 132 PHE C N 1
ATOM 9047 C CA . PHE C 1 128 ? 23.710 25.029 66.069 1.00 11.60 132 PHE C CA 1
ATOM 9048 C C . PHE C 1 128 ? 23.823 24.216 64.774 1.00 11.21 132 PHE C C 1
ATOM 9049 O O . PHE C 1 128 ? 23.539 23.019 64.746 1.00 11.53 132 PHE C O 1
ATOM 9057 N N . ALA C 1 129 ? 24.195 24.906 63.698 1.00 11.58 133 ALA C N 1
ATOM 9058 C CA . ALA C 1 129 ? 24.319 24.303 62.377 1.00 11.45 133 ALA C CA 1
ATOM 9059 C C . ALA C 1 129 ? 25.708 23.731 62.126 1.00 11.78 133 ALA C C 1
ATOM 9060 O O . ALA C 1 129 ? 26.720 24.377 62.404 1.00 12.16 133 ALA C O 1
ATOM 9062 N N . VAL C 1 130 ? 25.742 22.514 61.590 1.00 12.07 134 VAL C N 1
ATOM 9063 C CA . VAL C 1 130 ? 26.997 21.826 61.314 1.00 11.90 134 VAL C CA 1
ATOM 9064 C C . VAL C 1 130 ? 27.121 21.417 59.849 1.00 11.65 134 VAL C C 1
ATOM 9065 O O . VAL C 1 130 ? 26.256 20.724 59.310 1.00 11.44 134 VAL C O 1
ATOM 9069 N N . LYS C 1 131 ? 28.195 21.880 59.212 1.00 11.42 135 LYS C N 1
ATOM 9070 C CA . LYS C 1 131 ? 28.491 21.547 57.824 1.00 11.21 135 LYS C CA 1
ATOM 9071 C C . LYS C 1 131 ? 29.652 20.538 57.814 1.00 11.25 135 LYS C C 1
ATOM 9072 O O . LYS C 1 131 ? 30.738 20.832 58.317 1.00 11.37 135 LYS C O 1
ATOM 9078 N N . PHE C 1 132 ? 29.386 19.336 57.305 1.00 11.70 136 PHE C N 1
ATOM 9079 C CA . PHE C 1 132 ? 30.384 18.269 57.201 1.00 11.27 136 PHE C CA 1
ATOM 9080 C C . PHE C 1 132 ? 30.843 18.209 55.745 1.00 11.47 136 PHE C C 1
ATOM 9081 O O . PHE C 1 132 ? 30.041 17.905 54.862 1.00 11.48 136 PHE C O 1
ATOM 9089 N N . TYR C 1 133 ? 32.118 18.486 55.487 1.00 11.33 137 TYR C N 1
ATOM 9090 C CA . TYR C 1 133 ? 32.636 18.431 54.117 1.00 11.55 137 TYR C CA 1
ATOM 9091 C C . TYR C 1 133 ? 33.085 17.001 53.816 1.00 12.37 137 TYR C C 1
ATOM 9092 O O . TYR C 1 133 ? 34.240 16.645 54.066 1.00 13.06 137 TYR C O 1
ATOM 9101 N N . THR C 1 134 ? 32.175 16.179 53.296 1.00 12.56 138 THR C N 1
ATOM 9102 C CA . THR C 1 134 ? 32.507 14.782 53.000 1.00 12.78 138 THR C CA 1
ATOM 9103 C C . THR C 1 134 ? 32.853 14.517 51.537 1.00 13.33 138 THR C C 1
ATOM 9104 O O . THR C 1 134 ? 32.627 15.358 50.661 1.00 13.28 138 THR C O 1
ATOM 9108 N N . GLU C 1 135 ? 33.385 13.320 51.286 1.00 14.08 139 GLU C N 1
ATOM 9109 C CA . GLU C 1 135 ? 33.755 12.884 49.942 1.00 15.25 139 GLU C CA 1
ATOM 9110 C C . GLU C 1 135 ? 32.510 12.711 49.072 1.00 14.78 139 GLU C C 1
ATOM 9111 O O . GLU C 1 135 ? 32.597 12.720 47.843 1.00 15.30 139 GLU C O 1
ATOM 9117 N N . ASP C 1 136 ? 31.365 12.503 49.720 1.00 13.81 140 ASP C N 1
ATOM 9118 C CA . ASP C 1 136 ? 30.095 12.358 49.017 1.00 13.21 140 ASP C CA 1
ATOM 9119 C C . ASP C 1 136 ? 29.364 13.706 49.026 1.00 12.78 140 ASP C C 1
ATOM 9120 O O . ASP C 1 136 ? 28.136 13.761 48.972 1.00 13.25 140 ASP C O 1
ATOM 9125 N N . GLY C 1 137 ? 30.136 14.788 49.087 1.00 12.00 141 GLY C N 1
ATOM 9126 C CA . GLY C 1 137 ? 29.553 16.115 49.100 1.00 11.73 141 GLY C CA 1
ATOM 9127 C C . GLY C 1 137 ? 29.294 16.610 50.505 1.00 12.54 141 GLY C C 1
ATOM 9128 O O . GLY C 1 137 ? 29.567 15.912 51.485 1.00 12.20 141 GLY C O 1
ATOM 9129 N N . ASN C 1 138 ? 28.746 17.814 50.615 1.00 11.86 142 ASN C N 1
ATOM 9130 C CA . ASN C 1 138 ? 28.475 18.376 51.927 1.00 11.57 142 ASN C CA 1
ATOM 9131 C C . ASN C 1 138 ? 27.222 17.833 52.571 1.00 11.93 142 ASN C C 1
ATOM 9132 O O . ASN C 1 138 ? 26.230 17.543 51.896 1.00 11.78 142 ASN C O 1
ATOM 9137 N N . TRP C 1 139 ? 27.323 17.608 53.876 1.00 12.31 143 TRP C N 1
ATOM 9138 C CA . TRP C 1 139 ? 26.205 17.146 54.685 1.00 12.02 143 TRP C CA 1
ATOM 9139 C C . TRP C 1 139 ? 25.960 18.263 55.692 1.00 11.72 143 TRP C C 1
ATOM 9140 O O . TRP C 1 139 ? 26.828 18.575 56.504 1.00 12.16 143 TRP C O 1
ATOM 9151 N N . ASP C 1 140 ? 24.803 18.907 55.587 1.00 11.91 144 ASP C N 1
ATOM 9152 C CA . ASP C 1 140 ? 24.448 19.979 56.504 1.00 11.42 144 ASP C CA 1
ATOM 9153 C C . ASP C 1 140 ? 23.411 19.503 57.522 1.00 11.12 144 ASP C C 1
ATOM 9154 O O . ASP C 1 140 ? 22.311 19.090 57.150 1.00 11.69 144 ASP C O 1
ATOM 9159 N N . LEU C 1 141 ? 23.804 19.481 58.792 1.00 10.94 145 LEU C N 1
ATOM 9160 C CA . LEU C 1 141 ? 22.901 19.104 59.873 1.00 10.65 145 LEU C CA 1
ATOM 9161 C C . LEU C 1 141 ? 22.611 20.436 60.550 1.00 10.80 145 LEU C C 1
ATOM 9162 O O . LEU C 1 141 ? 23.376 20.908 61.391 1.00 10.70 145 LEU C O 1
ATOM 9167 N N . VAL C 1 142 ? 21.528 21.064 60.111 1.00 11.41 146 VAL C N 1
ATOM 9168 C CA . VAL C 1 142 ? 21.121 22.379 60.594 1.00 10.81 146 VAL C CA 1
ATOM 9169 C C . VAL C 1 142 ? 20.277 22.258 61.862 1.00 11.21 146 VAL C C 1
ATOM 9170 O O . VAL C 1 142 ? 19.050 22.356 61.817 1.00 11.24 146 VAL C O 1
ATOM 9174 N N . GLY C 1 143 ? 20.951 22.062 62.995 1.00 11.27 147 GLY C N 1
ATOM 9175 C CA . GLY C 1 143 ? 20.251 21.886 64.258 1.00 11.51 147 GLY C CA 1
ATOM 9176 C C . GLY C 1 143 ? 20.059 23.085 65.166 1.00 11.71 147 GLY C C 1
ATOM 9177 O O . GLY C 1 143 ? 20.537 24.180 64.888 1.00 13.07 147 GLY C O 1
ATOM 9178 N N . ASN C 1 144 ? 19.310 22.868 66.241 1.00 11.69 148 ASN C N 1
ATOM 9179 C CA . ASN C 1 144 ? 19.027 23.887 67.251 1.00 12.10 148 ASN C CA 1
ATOM 9180 C C . ASN C 1 144 ? 19.449 23.324 68.602 1.00 12.01 148 ASN C C 1
ATOM 9181 O O . ASN C 1 144 ? 19.790 22.142 68.706 1.00 12.89 148 ASN C O 1
ATOM 9186 N N . ASN C 1 145 ? 19.406 24.157 69.638 1.00 12.25 149 ASN C N 1
ATOM 9187 C CA . ASN C 1 145 ? 19.776 23.707 70.977 1.00 11.82 149 ASN C CA 1
ATOM 9188 C C . ASN C 1 145 ? 18.584 23.035 71.666 1.00 12.28 149 ASN C C 1
ATOM 9189 O O . ASN C 1 145 ? 18.547 22.916 72.893 1.00 12.90 149 ASN C O 1
ATOM 9194 N N . THR C 1 146 ? 17.606 22.617 70.863 1.00 11.92 150 THR C N 1
ATOM 9195 C CA . THR C 1 146 ? 16.407 21.939 71.347 1.00 11.99 150 THR C CA 1
ATOM 9196 C C . THR C 1 146 ? 16.033 20.792 70.405 1.00 11.85 150 THR C C 1
ATOM 9197 O O . THR C 1 146 ? 16.265 20.872 69.195 1.00 11.90 150 THR C O 1
ATOM 9201 N N . PRO C 1 147 ? 15.495 19.690 70.958 1.00 12.29 151 PRO C N 1
ATOM 9202 C CA . PRO C 1 147 ? 15.100 18.530 70.152 1.00 12.74 151 PRO C CA 1
ATOM 9203 C C . PRO C 1 147 ? 13.760 18.707 69.442 1.00 12.56 151 PRO C C 1
ATOM 9204 O O . PRO C 1 147 ? 13.410 17.919 68.567 1.00 13.14 151 PRO C O 1
ATOM 9208 N N . ILE C 1 148 ? 13.025 19.751 69.816 1.00 12.20 152 ILE C N 1
ATOM 9209 C CA . ILE C 1 148 ? 11.700 20.006 69.257 1.00 12.14 152 ILE C CA 1
ATOM 9210 C C . ILE C 1 148 ? 11.536 21.434 68.739 1.00 12.54 152 ILE C C 1
ATOM 9211 O O . ILE C 1 148 ? 12.470 22.234 68.784 1.00 13.03 152 ILE C O 1
ATOM 9216 N N . PHE C 1 149 ? 10.339 21.751 68.252 1.00 12.50 153 PHE C N 1
ATOM 9217 C CA . PHE C 1 149 ? 10.054 23.099 67.761 1.00 12.79 153 PHE C CA 1
ATOM 9218 C C . PHE C 1 149 ? 8.638 23.528 68.161 1.00 12.91 153 PHE C C 1
ATOM 9219 O O . PHE C 1 149 ? 7.850 22.715 68.655 1.00 12.57 153 PHE C O 1
ATOM 9227 N N . PHE C 1 150 ? 8.333 24.808 67.953 1.00 12.66 154 PHE C N 1
ATOM 9228 C CA . PHE C 1 150 ? 7.036 25.397 68.306 1.00 12.13 154 PHE C CA 1
ATOM 9229 C C . PHE C 1 150 ? 5.841 24.944 67.464 1.00 12.66 154 PHE C C 1
ATOM 9230 O O . PHE C 1 150 ? 4.702 25.013 67.922 1.00 12.59 154 PHE C O 1
ATOM 9238 N N . ILE C 1 151 ? 6.096 24.545 66.220 1.00 12.30 155 ILE C N 1
ATOM 9239 C CA . ILE C 1 151 ? 5.039 24.118 65.304 1.00 12.42 155 ILE C CA 1
ATOM 9240 C C . ILE C 1 151 ? 5.397 22.807 64.604 1.00 12.00 155 ILE C C 1
ATOM 9241 O O . ILE C 1 151 ? 6.563 22.404 64.598 1.00 12.17 155 ILE C O 1
ATOM 9246 N N . ARG C 1 152 ? 4.393 22.156 64.012 1.00 11.93 156 ARG C N 1
ATOM 9247 C CA . ARG C 1 152 ? 4.582 20.877 63.322 1.00 11.27 156 ARG C CA 1
ATOM 9248 C C . ARG C 1 152 ? 4.253 20.894 61.824 1.00 11.84 156 ARG C C 1
ATOM 9249 O O . ARG C 1 152 ? 4.301 19.850 61.170 1.00 11.42 156 ARG C O 1
ATOM 9257 N N . ASP C 1 153 ? 3.898 22.068 61.294 1.00 11.74 157 ASP C N 1
ATOM 9258 C CA . ASP C 1 153 ? 3.607 22.229 59.861 1.00 11.45 157 ASP C CA 1
ATOM 9259 C C . ASP C 1 153 ? 4.350 23.488 59.392 1.00 11.33 157 ASP C C 1
ATOM 9260 O O . ASP C 1 153 ? 4.176 24.573 59.957 1.00 11.13 157 ASP C O 1
ATOM 9265 N N . PRO C 1 154 ? 5.142 23.366 58.311 1.00 11.15 158 PRO C N 1
ATOM 9266 C CA . PRO C 1 154 ? 5.930 24.472 57.755 1.00 11.48 158 PRO C CA 1
ATOM 9267 C C . PRO C 1 154 ? 5.180 25.692 57.236 1.00 10.76 158 PRO C C 1
ATOM 9268 O O . PRO C 1 154 ? 5.744 26.785 57.186 1.00 12.06 158 PRO C O 1
ATOM 9272 N N . ILE C 1 155 ? 3.924 25.517 56.848 1.00 10.98 159 ILE C N 1
ATOM 9273 C CA . ILE C 1 155 ? 3.150 26.634 56.318 1.00 11.00 159 ILE C CA 1
ATOM 9274 C C . ILE C 1 155 ? 2.847 27.695 57.389 1.00 11.03 159 ILE C C 1
ATOM 9275 O O . ILE C 1 155 ? 2.451 28.814 57.069 1.00 11.17 159 ILE C O 1
ATOM 9280 N N . LEU C 1 156 ? 3.057 27.339 58.656 1.00 11.63 160 LEU C N 1
ATOM 9281 C CA . LEU C 1 156 ? 2.846 28.262 59.770 1.00 11.75 160 LEU C CA 1
ATOM 9282 C C . LEU C 1 156 ? 4.150 28.949 60.180 1.00 11.31 160 LEU C C 1
ATOM 9283 O O . LEU C 1 156 ? 4.144 29.856 61.008 1.00 12.05 160 LEU C O 1
ATOM 9288 N N . PHE C 1 157 ? 5.270 28.521 59.599 1.00 12.04 161 PHE C N 1
ATOM 9289 C CA . PHE C 1 157 ? 6.563 29.100 59.949 1.00 10.83 161 PHE C CA 1
ATOM 9290 C C . PHE C 1 157 ? 6.692 30.602 59.680 1.00 10.34 161 PHE C C 1
ATOM 9291 O O . PHE C 1 157 ? 7.144 31.339 60.555 1.00 10.59 161 PHE C O 1
ATOM 9299 N N . PRO C 1 158 ? 6.326 31.075 58.469 1.00 10.39 162 PRO C N 1
ATOM 9300 C CA . PRO C 1 158 ? 6.454 32.521 58.235 1.00 10.18 162 PRO C CA 1
ATOM 9301 C C . PRO C 1 158 ? 5.631 33.314 59.261 1.00 10.26 162 PRO C C 1
ATOM 9302 O O . PRO C 1 158 ? 6.100 34.319 59.795 1.00 11.06 162 PRO C O 1
ATOM 9306 N N . SER C 1 159 ? 4.433 32.819 59.573 1.00 10.86 163 SER C N 1
ATOM 9307 C CA . SER C 1 159 ? 3.554 33.465 60.552 1.00 10.93 163 SER C CA 1
ATOM 9308 C C . SER C 1 159 ? 4.176 33.452 61.947 1.00 11.04 163 SER C C 1
ATOM 9309 O O . SER C 1 159 ? 4.183 34.471 62.638 1.00 11.01 163 SER C O 1
ATOM 9312 N N . PHE C 1 160 ? 4.706 32.298 62.351 1.00 11.30 164 PHE C N 1
ATOM 9313 C CA . PHE C 1 160 ? 5.336 32.184 63.657 1.00 11.04 164 PHE C CA 1
ATOM 9314 C C . PHE C 1 160 ? 6.476 33.193 63.779 1.00 10.91 164 PHE C C 1
ATOM 9315 O O . PHE C 1 160 ? 6.539 33.951 64.742 1.00 11.09 164 PHE C O 1
ATOM 9323 N N . ILE C 1 161 ? 7.364 33.210 62.791 1.00 10.30 165 ILE C N 1
ATOM 9324 C CA . ILE C 1 161 ? 8.491 34.129 62.800 1.00 10.30 165 ILE C CA 1
ATOM 9325 C C . ILE C 1 161 ? 8.019 35.581 62.828 1.00 10.51 165 ILE C C 1
ATOM 9326 O O . ILE C 1 161 ? 8.574 36.402 63.560 1.00 10.72 165 ILE C O 1
ATOM 9331 N N . HIS C 1 162 ? 6.981 35.895 62.057 1.00 10.70 166 HIS C N 1
ATOM 9332 C CA . HIS C 1 162 ? 6.440 37.252 62.056 1.00 10.75 166 HIS C CA 1
ATOM 9333 C C . HIS C 1 162 ? 5.999 37.640 63.467 1.00 10.93 166 HIS C C 1
ATOM 9334 O O . HIS C 1 162 ? 6.348 38.717 63.953 1.00 11.75 166 HIS C O 1
ATOM 9341 N N . SER C 1 163 ? 5.283 36.735 64.138 1.00 10.89 167 SER C N 1
ATOM 9342 C CA . SER C 1 163 ? 4.790 36.993 65.496 1.00 11.17 167 SER C CA 1
ATOM 9343 C C . SER C 1 163 ? 5.917 37.194 66.512 1.00 11.43 167 SER C C 1
ATOM 9344 O O . SER C 1 163 ? 5.737 37.870 67.525 1.00 11.28 167 SER C O 1
ATOM 9347 N N . GLN C 1 164 ? 7.077 36.607 66.225 1.00 11.08 168 GLN C N 1
ATOM 9348 C CA . GLN C 1 164 ? 8.249 36.704 67.095 1.00 11.86 168 GLN C CA 1
ATOM 9349 C C . GLN C 1 164 ? 9.081 37.963 66.845 1.00 12.06 168 GLN C C 1
ATOM 9350 O O . GLN C 1 164 ? 9.921 38.341 67.668 1.00 12.32 168 GLN C O 1
ATOM 9356 N N . LYS C 1 165 ? 8.856 38.590 65.696 1.00 11.95 169 LYS C N 1
ATOM 9357 C CA . LYS C 1 165 ? 9.601 39.778 65.322 1.00 12.58 169 LYS C CA 1
ATOM 9358 C C . LYS C 1 165 ? 8.848 41.083 65.541 1.00 13.13 169 LYS C C 1
ATOM 9359 O O . LYS C 1 165 ? 7.978 41.165 66.403 1.00 14.88 169 LYS C O 1
ATOM 9365 N N . ARG C 1 166 ? 9.174 42.100 64.757 1.00 12.91 170 ARG C N 1
ATOM 9366 C CA . ARG C 1 166 ? 8.570 43.414 64.928 1.00 12.86 170 ARG C CA 1
ATOM 9367 C C . ARG C 1 166 ? 7.183 43.659 64.353 1.00 12.49 170 ARG C C 1
ATOM 9368 O O . ARG C 1 166 ? 6.813 43.103 63.320 1.00 12.60 170 ARG C O 1
ATOM 9376 N N . ASN C 1 167 ? 6.416 44.494 65.055 1.00 11.84 171 ASN C N 1
ATOM 9377 C CA . ASN C 1 167 ? 5.080 44.887 64.622 1.00 11.94 171 ASN C CA 1
ATOM 9378 C C . ASN C 1 167 ? 5.317 45.588 63.275 1.00 11.70 171 ASN C C 1
ATOM 9379 O O . ASN C 1 167 ? 6.240 46.398 63.145 1.00 11.28 171 ASN C O 1
ATOM 9384 N N . PRO C 1 168 ? 4.503 45.272 62.253 1.00 12.01 172 PRO C N 1
ATOM 9385 C CA . PRO C 1 168 ? 4.653 45.874 60.918 1.00 11.83 172 PRO C CA 1
ATOM 9386 C C . PRO C 1 168 ? 4.497 47.394 60.822 1.00 12.00 172 PRO C C 1
ATOM 9387 O O . PRO C 1 168 ? 4.987 48.014 59.872 1.00 12.02 172 PRO C O 1
ATOM 9391 N N . GLN C 1 169 ? 3.823 47.995 61.799 1.00 11.98 173 GLN C N 1
ATOM 9392 C CA . GLN C 1 169 ? 3.648 49.440 61.796 1.00 11.90 173 GLN C CA 1
ATOM 9393 C C . GLN C 1 169 ? 4.620 50.162 62.726 1.00 12.28 173 GLN C C 1
ATOM 9394 O O . GLN C 1 169 ? 5.334 51.072 62.297 1.00 12.89 173 GLN C O 1
ATOM 9400 N N . THR C 1 170 ? 4.670 49.735 63.985 1.00 11.78 174 THR C N 1
ATOM 9401 C CA . THR C 1 170 ? 5.531 50.375 64.980 1.00 12.43 174 THR C CA 1
ATOM 9402 C C . THR C 1 170 ? 7.007 49.972 64.959 1.00 12.40 174 THR C C 1
ATOM 9403 O O . THR C 1 170 ? 7.857 50.716 65.453 1.00 12.84 174 THR C O 1
ATOM 9407 N N . HIS C 1 171 ? 7.292 48.787 64.418 1.00 12.53 175 HIS C N 1
ATOM 9408 C CA . HIS C 1 171 ? 8.647 48.224 64.348 1.00 12.40 175 HIS C CA 1
ATOM 9409 C C . HIS C 1 171 ? 9.150 47.827 65.740 1.00 12.75 175 HIS C C 1
ATOM 9410 O O . HIS C 1 171 ? 10.355 47.761 65.983 1.00 13.30 175 HIS C O 1
ATOM 9417 N N . LEU C 1 172 ? 8.215 47.547 66.644 1.00 13.04 176 LEU C N 1
ATOM 9418 C CA . LEU C 1 172 ? 8.547 47.153 68.013 1.00 12.90 176 LEU C CA 1
ATOM 9419 C C . LEU C 1 172 ? 8.150 45.709 68.293 1.00 13.51 176 LEU C C 1
ATOM 9420 O O . LEU C 1 172 ? 7.270 45.156 67.626 1.00 12.89 176 LEU C O 1
ATOM 9425 N N . LYS C 1 173 ? 8.799 45.107 69.288 1.00 14.38 177 LYS C N 1
ATOM 9426 C CA . LYS C 1 173 ? 8.453 43.756 69.707 1.00 15.52 177 LYS C CA 1
ATOM 9427 C C . LYS C 1 173 ? 7.012 43.890 70.182 1.00 14.97 177 LYS C C 1
ATOM 9428 O O . LYS C 1 173 ? 6.642 44.915 70.759 1.00 14.28 177 LYS C O 1
ATOM 9434 N N . ASP C 1 174 ? 6.197 42.871 69.931 1.00 14.33 178 ASP C N 1
ATOM 9435 C CA . ASP C 1 174 ? 4.785 42.942 70.291 1.00 14.39 178 ASP C CA 1
ATOM 9436 C C . ASP C 1 174 ? 4.290 41.698 71.031 1.00 14.35 178 ASP C C 1
ATOM 9437 O O . ASP C 1 174 ? 4.065 40.653 70.417 1.00 14.03 178 ASP C O 1
ATOM 9442 N N . PRO C 1 175 ? 4.104 41.802 72.363 1.00 14.59 179 PRO C N 1
ATOM 9443 C CA . PRO C 1 175 ? 3.628 40.688 73.197 1.00 14.46 179 PRO C CA 1
ATOM 9444 C C . PRO C 1 175 ? 2.272 40.137 72.747 1.00 14.45 179 PRO C C 1
ATOM 9445 O O . PRO C 1 175 ? 2.001 38.949 72.925 1.00 15.14 179 PRO C O 1
ATOM 9449 N N . ASP C 1 176 ? 1.419 41.000 72.193 1.00 14.24 180 ASP C N 1
ATOM 9450 C CA . ASP C 1 176 ? 0.112 40.572 71.686 1.00 13.57 180 ASP C CA 1
ATOM 9451 C C . ASP C 1 176 ? 0.328 39.624 70.510 1.00 13.97 180 ASP C C 1
ATOM 9452 O O . ASP C 1 176 ? -0.358 38.614 70.395 1.00 13.90 180 ASP C O 1
ATOM 9457 N N . MET C 1 177 ? 1.262 39.971 69.625 1.00 13.11 181 MET C N 1
ATOM 9458 C CA . MET C 1 177 ? 1.573 39.128 68.472 1.00 13.38 181 MET C CA 1
ATOM 9459 C C . MET C 1 177 ? 2.151 37.793 68.936 1.00 12.91 181 MET C C 1
ATOM 9460 O O . MET C 1 177 ? 1.686 36.731 68.521 1.00 12.97 181 MET C O 1
ATOM 9465 N N . VAL C 1 178 ? 3.142 37.859 69.825 1.00 12.30 182 VAL C N 1
ATOM 9466 C CA . VAL C 1 178 ? 3.799 36.664 70.345 1.00 12.40 182 VAL C CA 1
ATOM 9467 C C . VAL C 1 178 ? 2.808 35.683 70.965 1.00 12.21 182 VAL C C 1
ATOM 9468 O O . VAL C 1 178 ? 2.708 34.532 70.536 1.00 12.40 182 VAL C O 1
ATOM 9472 N N . TRP C 1 179 ? 2.044 36.168 71.940 1.00 12.80 183 TRP C N 1
ATOM 9473 C CA . TRP C 1 179 ? 1.085 35.331 72.652 1.00 13.12 183 TRP C CA 1
ATOM 9474 C C . TRP C 1 179 ? -0.250 35.024 71.980 1.00 13.12 183 TRP C C 1
ATOM 9475 O O . TRP C 1 179 ? -0.899 34.035 72.329 1.00 13.58 183 TRP C O 1
ATOM 9486 N N . ASP C 1 180 ? -0.673 35.856 71.030 1.00 12.80 184 ASP C N 1
ATOM 9487 C CA . ASP C 1 180 ? -1.911 35.578 70.310 1.00 12.70 184 ASP C CA 1
ATOM 9488 C C . ASP C 1 180 ? -1.627 34.312 69.498 1.00 12.71 184 ASP C C 1
ATOM 9489 O O . ASP C 1 180 ? -2.396 33.351 69.548 1.00 12.90 184 ASP C O 1
ATOM 9494 N N . PHE C 1 181 ? -0.481 34.287 68.816 1.00 12.51 185 PHE C N 1
ATOM 9495 C CA . PHE C 1 181 ? -0.102 33.128 68.010 1.00 11.88 185 PHE C CA 1
ATOM 9496 C C . PHE C 1 181 ? 0.093 31.880 68.866 1.00 12.00 185 PHE C C 1
ATOM 9497 O O . PHE C 1 181 ? -0.454 30.825 68.553 1.00 12.63 185 PHE C O 1
ATOM 9505 N N . TRP C 1 182 ? 0.873 31.993 69.937 1.00 12.26 186 TRP C N 1
ATOM 9506 C CA . TRP C 1 182 ? 1.110 30.846 70.810 1.00 12.94 186 TRP C CA 1
ATOM 9507 C C . TRP C 1 182 ? -0.152 30.304 71.487 1.00 12.59 186 TRP C C 1
ATOM 9508 O O . TRP C 1 182 ? -0.319 29.091 71.600 1.00 13.31 186 TRP C O 1
ATOM 9519 N N . SER C 1 183 ? -1.046 31.192 71.915 1.00 13.11 187 SER C N 1
ATOM 9520 C CA . SER C 1 183 ? -2.275 30.752 72.573 1.00 12.99 187 SER C CA 1
ATOM 9521 C C . SER C 1 183 ? -3.240 30.098 71.586 1.00 12.64 187 SER C C 1
ATOM 9522 O O . SER C 1 183 ? -3.968 29.179 71.955 1.00 13.21 187 SER C O 1
ATOM 9525 N N . LEU C 1 184 ? -3.240 30.572 70.338 1.00 12.41 188 LEU C N 1
ATOM 9526 C CA . LEU C 1 184 ? -4.097 30.005 69.289 1.00 12.72 188 LEU C CA 1
ATOM 9527 C C . LEU C 1 184 ? -3.534 28.692 68.738 1.00 12.74 188 LEU C C 1
ATOM 9528 O O . LEU C 1 184 ? -4.276 27.860 68.210 1.00 13.06 188 LEU C O 1
ATOM 9533 N N . ARG C 1 185 ? -2.217 28.524 68.844 1.00 12.79 189 ARG C N 1
ATOM 9534 C CA . ARG C 1 185 ? -1.542 27.321 68.359 1.00 13.26 189 ARG C CA 1
ATOM 9535 C C . ARG C 1 185 ? -0.849 26.617 69.530 1.00 13.80 189 ARG C C 1
ATOM 9536 O O . ARG C 1 185 ? 0.380 26.653 69.653 1.00 13.62 189 ARG C O 1
ATOM 9544 N N . PRO C 1 186 ? -1.635 25.924 70.380 1.00 13.85 190 PRO C N 1
ATOM 9545 C CA . PRO C 1 186 ? -1.125 25.204 71.553 1.00 14.09 190 PRO C CA 1
ATOM 9546 C C . PRO C 1 186 ? -0.105 24.088 71.304 1.00 13.97 190 PRO C C 1
ATOM 9547 O O . PRO C 1 186 ? 0.457 23.547 72.261 1.00 13.76 190 PRO C O 1
ATOM 9551 N N . GLU C 1 187 ? 0.148 23.741 70.039 1.00 13.78 191 GLU C N 1
ATOM 9552 C CA . GLU C 1 187 ? 1.155 22.720 69.749 1.00 12.60 191 GLU C CA 1
ATOM 9553 C C . GLU C 1 187 ? 2.513 23.270 70.205 1.00 12.58 191 GLU C C 1
ATOM 9554 O O . GLU C 1 187 ? 3.459 22.516 70.450 1.00 12.63 191 GLU C O 1
ATOM 9560 N N . SER C 1 188 ? 2.565 24.590 70.378 1.00 12.68 192 SER C N 1
ATOM 9561 C CA . SER C 1 188 ? 3.768 25.291 70.819 1.00 13.08 192 SER C CA 1
ATOM 9562 C C . SER C 1 188 ? 4.102 25.091 72.303 1.00 13.49 192 SER C C 1
ATOM 9563 O O . SER C 1 188 ? 5.201 25.443 72.741 1.00 13.61 192 SER C O 1
ATOM 9566 N N . LEU C 1 189 ? 3.160 24.539 73.069 1.00 12.66 193 LEU C N 1
ATOM 9567 C CA . LEU C 1 189 ? 3.355 24.328 74.508 1.00 12.67 193 LEU C CA 1
ATOM 9568 C C . LEU C 1 189 ? 4.670 23.646 74.910 1.00 12.58 193 LEU C C 1
ATOM 9569 O O . LEU C 1 189 ? 5.350 24.095 75.835 1.00 12.30 193 LEU C O 1
ATOM 9574 N N . HIS C 1 190 ? 5.033 22.579 74.205 1.00 12.42 194 HIS C N 1
ATOM 9575 C CA . HIS C 1 190 ? 6.252 21.838 74.518 1.00 12.50 194 HIS C CA 1
ATOM 9576 C C . HIS C 1 190 ? 7.528 22.689 74.403 1.00 13.63 194 HIS C C 1
ATOM 9577 O O . HIS C 1 190 ? 8.298 22.780 75.364 1.00 13.22 194 HIS C O 1
ATOM 9584 N N . GLN C 1 191 ? 7.736 23.332 73.250 1.00 13.03 195 GLN C N 1
ATOM 9585 C CA . GLN C 1 191 ? 8.925 24.164 73.053 1.00 12.96 195 GLN C CA 1
ATOM 9586 C C . GLN C 1 191 ? 8.882 25.469 73.854 1.00 13.01 195 GLN C C 1
ATOM 9587 O O . GLN C 1 191 ? 9.926 25.983 74.259 1.00 12.99 195 GLN C O 1
ATOM 9593 N N . VAL C 1 192 ? 7.682 26.009 74.070 1.00 13.06 196 VAL C N 1
ATOM 9594 C CA . VAL C 1 192 ? 7.539 27.231 74.860 1.00 12.87 196 VAL C CA 1
ATOM 9595 C C . VAL C 1 192 ? 8.002 26.907 76.284 1.00 13.76 196 VAL C C 1
ATOM 9596 O O . VAL C 1 192 ? 8.686 27.706 76.924 1.00 13.93 196 VAL C O 1
ATOM 9600 N N . SER C 1 193 ? 7.670 25.702 76.743 1.00 14.05 197 SER C N 1
ATOM 9601 C CA . SER C 1 193 ? 8.066 25.246 78.071 1.00 14.54 197 SER C CA 1
ATOM 9602 C C . SER C 1 193 ? 9.593 25.159 78.183 1.00 14.85 197 SER C C 1
ATOM 9603 O O . SER C 1 193 ? 10.162 25.564 79.198 1.00 15.39 197 SER C O 1
ATOM 9606 N N . PHE C 1 194 ? 10.253 24.653 77.138 1.00 14.59 198 PHE C N 1
ATOM 9607 C CA . PHE C 1 194 ? 11.719 24.557 77.127 1.00 14.99 198 PHE C CA 1
ATOM 9608 C C . PHE C 1 194 ? 12.310 25.961 77.081 1.00 14.53 198 PHE C C 1
ATOM 9609 O O . PHE C 1 194 ? 13.238 26.282 77.821 1.00 14.61 198 PHE C O 1
ATOM 9617 N N . LEU C 1 195 ? 11.766 26.784 76.188 1.00 14.65 199 LEU C N 1
ATOM 9618 C CA . LEU C 1 195 ? 12.224 28.156 75.986 1.00 15.11 199 LEU C CA 1
ATOM 9619 C C . LEU C 1 195 ? 12.236 29.013 77.244 1.00 15.20 199 LEU C C 1
ATOM 9620 O O . LEU C 1 195 ? 13.184 29.768 77.480 1.00 15.47 199 LEU C O 1
ATOM 9625 N N . PHE C 1 196 ? 11.178 28.916 78.041 1.00 15.27 200 PHE C N 1
ATOM 9626 C CA . PHE C 1 196 ? 11.089 29.713 79.255 1.00 15.50 200 PHE C CA 1
ATOM 9627 C C . PHE C 1 196 ? 11.714 29.079 80.495 1.00 16.50 200 PHE C C 1
ATOM 9628 O O . PHE C 1 196 ? 11.617 29.627 81.596 1.00 16.69 200 PHE C O 1
ATOM 9636 N N . SER C 1 197 ? 12.358 27.928 80.310 1.00 16.75 201 SER C N 1
ATOM 9637 C CA . SER C 1 197 ? 13.040 27.247 81.404 1.00 17.25 201 SER C CA 1
ATOM 9638 C C . SER C 1 197 ? 14.450 27.839 81.499 1.00 17.46 201 SER C C 1
ATOM 9639 O O . SER C 1 197 ? 14.802 28.747 80.740 1.00 17.18 201 SER C O 1
ATOM 9642 N N . ASP C 1 198 ? 15.262 27.301 82.406 1.00 17.63 202 ASP C N 1
ATOM 9643 C CA . ASP C 1 198 ? 16.623 27.786 82.611 1.00 18.44 202 ASP C CA 1
ATOM 9644 C C . ASP C 1 198 ? 17.498 27.719 81.361 1.00 17.96 202 ASP C C 1
ATOM 9645 O O . ASP C 1 198 ? 18.410 28.527 81.198 1.00 18.57 202 ASP C O 1
ATOM 9650 N N . ARG C 1 199 ? 17.219 26.766 80.477 1.00 17.56 203 ARG C N 1
ATOM 9651 C CA . ARG C 1 199 ? 18.015 26.623 79.263 1.00 17.67 203 ARG C CA 1
ATOM 9652 C C . ARG C 1 199 ? 17.656 27.600 78.138 1.00 16.98 203 ARG C C 1
ATOM 9653 O O . ARG C 1 199 ? 18.228 27.541 77.047 1.00 17.25 203 ARG C O 1
ATOM 9661 N N . GLY C 1 200 ? 16.745 28.526 78.430 1.00 16.33 204 GLY C N 1
ATOM 9662 C CA . GLY C 1 200 ? 16.344 29.523 77.451 1.00 15.74 204 GLY C CA 1
ATOM 9663 C C . GLY C 1 200 ? 17.453 30.522 77.156 1.00 15.67 204 GLY C C 1
ATOM 9664 O O . GLY C 1 200 ? 17.445 31.176 76.113 1.00 15.69 204 GLY C O 1
ATOM 9665 N N . ILE C 1 201 ? 18.394 30.663 78.089 1.00 15.27 205 ILE C N 1
ATOM 9666 C CA . ILE C 1 201 ? 19.524 31.575 77.918 1.00 15.63 205 ILE C CA 1
ATOM 9667 C C . ILE C 1 201 ? 20.816 30.868 78.344 1.00 15.79 205 ILE C C 1
ATOM 9668 O O . ILE C 1 201 ? 21.280 31.033 79.477 1.00 16.44 205 ILE C O 1
ATOM 9673 N N . PRO C 1 202 ? 21.407 30.057 77.444 1.00 15.51 206 PRO C N 1
ATOM 9674 C CA . PRO C 1 202 ? 22.648 29.348 77.776 1.00 15.28 206 PRO C CA 1
ATOM 9675 C C . PRO C 1 202 ? 23.820 30.303 77.995 1.00 15.71 206 PRO C C 1
ATOM 9676 O O . PRO C 1 202 ? 23.819 31.432 77.496 1.00 15.12 206 PRO C O 1
ATOM 9680 N N . ASP C 1 203 ? 24.791 29.868 78.789 1.00 15.32 207 ASP C N 1
ATOM 9681 C CA . ASP C 1 203 ? 25.967 30.684 79.049 1.00 15.25 207 ASP C CA 1
ATOM 9682 C C . ASP C 1 203 ? 26.933 30.471 77.879 1.00 15.54 207 ASP C C 1
ATOM 9683 O O . ASP C 1 203 ? 27.881 29.682 77.967 1.00 15.31 207 ASP C O 1
ATOM 9688 N N . GLY C 1 204 ? 26.687 31.182 76.783 1.00 15.08 208 GLY C N 1
ATOM 9689 C CA . GLY C 1 204 ? 27.526 31.027 75.611 1.00 14.66 208 GLY C CA 1
ATOM 9690 C C . GLY C 1 204 ? 27.103 29.801 74.821 1.00 14.85 208 GLY C C 1
ATOM 9691 O O . GLY C 1 204 ? 26.211 29.050 75.233 1.00 15.14 208 GLY C O 1
ATOM 9692 N N . HIS C 1 205 ? 27.779 29.572 73.701 1.00 14.54 209 HIS C N 1
ATOM 9693 C CA . HIS C 1 205 ? 27.474 28.457 72.811 1.00 14.27 209 HIS C CA 1
ATOM 9694 C C . HIS C 1 205 ? 28.099 27.130 73.224 1.00 13.91 209 HIS C C 1
ATOM 9695 O O . HIS C 1 205 ? 27.626 26.062 72.826 1.00 13.99 209 HIS C O 1
ATOM 9702 N N . ARG C 1 206 ? 29.159 27.201 74.020 1.00 13.90 210 ARG C N 1
ATOM 9703 C CA . ARG C 1 206 ? 29.875 26.005 74.457 1.00 13.47 210 ARG C CA 1
ATOM 9704 C C . ARG C 1 206 ? 29.164 25.230 75.558 1.00 13.93 210 ARG C C 1
ATOM 9705 O O . ARG C 1 206 ? 29.472 24.060 75.795 1.00 13.76 210 ARG C O 1
ATOM 9713 N N . HIS C 1 207 ? 28.204 25.877 76.213 1.00 13.71 211 HIS C N 1
ATOM 9714 C CA . HIS C 1 207 ? 27.472 25.259 77.314 1.00 14.56 211 HIS C CA 1
ATOM 9715 C C . HIS C 1 207 ? 26.018 24.883 77.018 1.00 14.65 211 HIS C C 1
ATOM 9716 O O . HIS C 1 207 ? 25.152 24.965 77.891 1.00 15.29 211 HIS C O 1
ATOM 9723 N N . MET C 1 208 ? 25.765 24.435 75.793 1.00 14.86 212 MET C N 1
ATOM 9724 C CA . MET C 1 208 ? 24.425 24.021 75.379 1.00 14.12 212 MET C CA 1
ATOM 9725 C C . MET C 1 208 ? 24.550 22.801 74.478 1.00 14.13 212 MET C C 1
ATOM 9726 O O . MET C 1 208 ? 25.624 22.525 73.946 1.00 14.17 212 MET C O 1
ATOM 9731 N N . ASN C 1 209 ? 23.458 22.058 74.335 1.00 13.55 213 ASN C N 1
ATOM 9732 C CA . ASN C 1 209 ? 23.436 20.881 73.473 1.00 14.05 213 ASN C CA 1
ATOM 9733 C C . ASN C 1 209 ? 22.981 21.281 72.072 1.00 13.89 213 ASN C C 1
ATOM 9734 O O . ASN C 1 209 ? 22.496 22.390 71.852 1.00 13.78 213 ASN C O 1
ATOM 9739 N N . GLY C 1 210 ? 23.118 20.346 71.143 1.00 13.88 214 GLY C N 1
ATOM 9740 C CA . GLY C 1 210 ? 22.679 20.560 69.778 1.00 12.97 214 GLY C CA 1
ATOM 9741 C C . GLY C 1 210 ? 21.851 19.346 69.413 1.00 13.31 214 GLY C C 1
ATOM 9742 O O . GLY C 1 210 ? 22.084 18.254 69.944 1.00 13.54 214 GLY C O 1
ATOM 9743 N N . TYR C 1 211 ? 20.861 19.530 68.547 1.00 12.80 215 TYR C N 1
ATOM 9744 C CA . TYR C 1 211 ? 20.001 18.425 68.124 1.00 12.98 215 TYR C CA 1
ATOM 9745 C C . TYR C 1 211 ? 19.584 18.628 66.678 1.00 12.83 215 TYR C C 1
ATOM 9746 O O . TYR C 1 211 ? 19.440 19.761 66.228 1.00 12.66 215 TYR C O 1
ATOM 9755 N N . GLY C 1 212 ? 19.386 17.530 65.953 1.00 12.60 216 GLY C N 1
ATOM 9756 C CA . GLY C 1 212 ? 18.914 17.641 64.584 1.00 12.58 216 GLY C CA 1
ATOM 9757 C C . GLY C 1 212 ? 17.422 17.962 64.639 1.00 12.63 216 GLY C C 1
ATOM 9758 O O . GLY C 1 212 ? 16.845 18.481 63.681 1.00 12.11 216 GLY C O 1
ATOM 9759 N N . SER C 1 213 ? 16.814 17.657 65.791 1.00 12.40 217 SER C N 1
ATOM 9760 C CA . SER C 1 213 ? 15.391 17.861 66.073 1.00 12.14 217 SER C CA 1
ATOM 9761 C C . SER C 1 213 ? 14.492 16.884 65.317 1.00 12.34 217 SER C C 1
ATOM 9762 O O . SER C 1 213 ? 13.784 16.072 65.929 1.00 12.47 217 SER C O 1
ATOM 9765 N N . HIS C 1 214 ? 14.534 16.954 63.989 1.00 12.01 218 HIS C N 1
ATOM 9766 C CA . HIS C 1 214 ? 13.720 16.082 63.144 1.00 12.00 218 HIS C CA 1
ATOM 9767 C C . HIS C 1 214 ? 14.136 14.624 63.202 1.00 12.42 218 HIS C C 1
ATOM 9768 O O . HIS C 1 214 ? 15.263 14.279 63.553 1.00 12.43 218 HIS C O 1
ATOM 9775 N N . THR C 1 215 ? 13.202 13.781 62.792 1.00 12.78 219 THR C N 1
ATOM 9776 C CA . THR C 1 215 ? 13.453 12.368 62.654 1.00 12.99 219 THR C CA 1
ATOM 9777 C C . THR C 1 215 ? 14.033 12.329 61.232 1.00 12.98 219 THR C C 1
ATOM 9778 O O . THR C 1 215 ? 13.534 13.020 60.337 1.00 12.96 219 THR C O 1
ATOM 9782 N N . PHE C 1 216 ? 15.145 11.624 61.055 1.00 12.69 220 PHE C N 1
ATOM 9783 C CA . PHE C 1 216 ? 15.763 11.474 59.739 1.00 12.29 220 PHE C CA 1
ATOM 9784 C C . PHE C 1 216 ? 15.749 9.988 59.403 1.00 12.97 220 PHE C C 1
ATOM 9785 O O . PHE C 1 216 ? 15.269 9.168 60.191 1.00 13.23 220 PHE C O 1
ATOM 9793 N N . LYS C 1 217 ? 16.241 9.642 58.221 1.00 13.19 221 LYS C N 1
ATOM 9794 C CA . LYS C 1 217 ? 16.293 8.246 57.824 1.00 13.65 221 LYS C CA 1
ATOM 9795 C C . LYS C 1 217 ? 17.724 7.840 57.501 1.00 14.20 221 LYS C C 1
ATOM 9796 O O . LYS C 1 217 ? 18.460 8.585 56.851 1.00 13.96 221 LYS C O 1
ATOM 9802 N N . LEU C 1 218 ? 18.130 6.688 58.031 1.00 14.03 222 LEU C N 1
ATOM 9803 C CA . LEU C 1 218 ? 19.462 6.148 57.786 1.00 14.36 222 LEU C CA 1
ATOM 9804 C C . LEU C 1 218 ? 19.316 4.901 56.914 1.00 14.04 222 LEU C C 1
ATOM 9805 O O . LEU C 1 218 ? 18.416 4.087 57.125 1.00 14.01 222 LEU C O 1
ATOM 9810 N N . VAL C 1 219 ? 20.175 4.783 55.908 1.00 14.25 223 VAL C N 1
ATOM 9811 C CA . VAL C 1 219 ? 20.142 3.647 54.998 1.00 14.87 223 VAL C CA 1
ATOM 9812 C C . VAL C 1 219 ? 21.528 3.008 54.962 1.00 15.36 223 VAL C C 1
ATOM 9813 O O . VAL C 1 219 ? 22.535 3.709 54.831 1.00 15.02 223 VAL C O 1
ATOM 9817 N N . ASN C 1 220 ? 21.584 1.686 55.107 1.00 15.96 224 ASN C N 1
ATOM 9818 C CA . ASN C 1 220 ? 22.866 0.989 55.092 1.00 16.55 224 ASN C CA 1
ATOM 9819 C C . ASN C 1 220 ? 23.236 0.421 53.722 1.00 17.50 224 ASN C C 1
ATOM 9820 O O . ASN C 1 220 ? 22.487 0.573 52.753 1.00 16.96 224 ASN C O 1
ATOM 9825 N N . ALA C 1 221 ? 24.387 -0.249 53.660 1.00 18.35 225 ALA C N 1
ATOM 9826 C CA . ALA C 1 221 ? 24.895 -0.839 52.422 1.00 19.35 225 ALA C CA 1
ATOM 9827 C C . ALA C 1 221 ? 23.955 -1.856 51.777 1.00 20.22 225 ALA C C 1
ATOM 9828 O O . ALA C 1 221 ? 24.008 -2.067 50.565 1.00 20.66 225 ALA C O 1
ATOM 9830 N N . ASN C 1 222 ? 23.109 -2.490 52.584 1.00 21.25 226 ASN C N 1
ATOM 9831 C CA . ASN C 1 222 ? 22.165 -3.478 52.073 1.00 22.49 226 ASN C CA 1
ATOM 9832 C C . ASN C 1 222 ? 20.814 -2.892 51.692 1.00 22.32 226 ASN C C 1
ATOM 9833 O O . ASN C 1 222 ? 19.883 -3.632 51.368 1.00 22.45 226 ASN C O 1
ATOM 9838 N N . GLY C 1 223 ? 20.715 -1.565 51.722 1.00 21.19 227 GLY C N 1
ATOM 9839 C CA . GLY C 1 223 ? 19.471 -0.900 51.378 1.00 20.81 227 GLY C CA 1
ATOM 9840 C C . GLY C 1 223 ? 18.435 -0.914 52.487 1.00 21.08 227 GLY C C 1
ATOM 9841 O O . GLY C 1 223 ? 17.290 -0.524 52.264 1.00 21.37 227 GLY C O 1
ATOM 9842 N N . GLU C 1 224 ? 18.817 -1.394 53.669 1.00 20.58 228 GLU C N 1
ATOM 9843 C CA . GLU C 1 224 ? 17.908 -1.440 54.813 1.00 20.54 228 GLU C CA 1
ATOM 9844 C C . GLU C 1 224 ? 17.876 -0.064 55.463 1.00 19.48 228 GLU C C 1
ATOM 9845 O O . GLU C 1 224 ? 18.912 0.594 55.583 1.00 18.79 228 GLU C O 1
ATOM 9851 N N . ALA C 1 225 ? 16.698 0.343 55.930 1.00 17.90 229 ALA C N 1
ATOM 9852 C CA . ALA C 1 225 ? 16.545 1.656 56.538 1.00 15.88 229 ALA C CA 1
ATOM 9853 C C . ALA C 1 225 ? 15.927 1.665 57.922 1.00 15.26 229 ALA C C 1
ATOM 9854 O O . ALA C 1 225 ? 15.180 0.765 58.295 1.00 14.92 229 ALA C O 1
ATOM 9856 N N . VAL C 1 226 ? 16.273 2.699 58.680 1.00 14.33 230 VAL C N 1
ATOM 9857 C CA . VAL C 1 226 ? 15.749 2.924 60.022 1.00 14.08 230 VAL C CA 1
ATOM 9858 C C . VAL C 1 226 ? 15.586 4.435 60.171 1.00 14.27 230 VAL C C 1
ATOM 9859 O O . VAL C 1 226 ? 16.129 5.208 59.376 1.00 14.43 230 VAL C O 1
ATOM 9863 N N . TYR C 1 227 ? 14.804 4.853 61.157 1.00 13.87 231 TYR C N 1
ATOM 9864 C CA . TYR C 1 227 ? 14.627 6.274 61.411 1.00 13.81 231 TYR C CA 1
ATOM 9865 C C . TYR C 1 227 ? 15.581 6.632 62.538 1.00 13.99 231 TYR C C 1
ATOM 9866 O O . TYR C 1 227 ? 15.974 5.759 63.315 1.00 13.41 231 TYR C O 1
ATOM 9875 N N . CYS C 1 228 ? 15.975 7.900 62.616 1.00 13.42 232 CYS C N 1
ATOM 9876 C CA . CYS C 1 228 ? 16.895 8.320 63.666 1.00 13.52 232 CYS C CA 1
ATOM 9877 C C . CYS C 1 228 ? 16.711 9.760 64.113 1.00 13.67 232 CYS C C 1
ATOM 9878 O O . CYS C 1 228 ? 15.958 10.522 63.510 1.00 13.00 232 CYS C O 1
ATOM 9881 N N . LYS C 1 229 ? 17.375 10.091 65.217 1.00 13.64 233 LYS C N 1
ATOM 9882 C CA . LYS C 1 229 ? 17.396 11.433 65.797 1.00 13.62 233 LYS C CA 1
ATOM 9883 C C . LYS C 1 229 ? 18.870 11.695 66.088 1.00 13.91 233 LYS C C 1
ATOM 9884 O O . LYS C 1 229 ? 19.574 10.801 66.564 1.00 14.53 233 LYS C O 1
ATOM 9890 N N . PHE C 1 230 ? 19.342 12.901 65.793 1.00 12.77 234 PHE C N 1
ATOM 9891 C CA . PHE C 1 230 ? 20.733 13.254 66.066 1.00 12.75 234 PHE C CA 1
ATOM 9892 C C . PHE C 1 230 ? 20.811 14.108 67.332 1.00 13.13 234 PHE C C 1
ATOM 9893 O O . PHE C 1 230 ? 20.025 15.038 67.513 1.00 12.92 234 PHE C O 1
ATOM 9901 N N . HIS C 1 231 ? 21.745 13.767 68.217 1.00 13.56 235 HIS C N 1
ATOM 9902 C CA . HIS C 1 231 ? 21.948 14.502 69.467 1.00 13.08 235 HIS C CA 1
ATOM 9903 C C . HIS C 1 231 ? 23.441 14.767 69.653 1.00 13.61 235 HIS C C 1
ATOM 9904 O O . HIS C 1 231 ? 24.259 13.873 69.446 1.00 13.61 235 HIS C O 1
ATOM 9911 N N . TYR C 1 232 ? 23.802 16.002 69.989 1.00 14.19 236 TYR C N 1
ATOM 9912 C CA . TYR C 1 232 ? 25.201 16.321 70.264 1.00 15.04 236 TYR C CA 1
ATOM 9913 C C . TYR C 1 232 ? 25.271 17.104 71.568 1.00 15.64 236 TYR C C 1
ATOM 9914 O O . TYR C 1 232 ? 24.950 18.294 71.630 1.00 16.13 236 TYR C O 1
ATOM 9923 N N . LYS C 1 233 ? 25.616 16.374 72.627 1.00 16.20 237 LYS C N 1
ATOM 9924 C CA . LYS C 1 233 ? 25.691 16.906 73.983 1.00 16.46 237 LYS C CA 1
ATOM 9925 C C . LYS C 1 233 ? 27.023 17.556 74.335 1.00 16.21 237 LYS C C 1
ATOM 9926 O O . LYS C 1 233 ? 28.090 17.000 74.070 1.00 16.20 237 LYS C O 1
ATOM 9932 N N . THR C 1 234 ? 26.946 18.734 74.951 1.00 15.61 238 THR C N 1
ATOM 9933 C CA . THR C 1 234 ? 28.129 19.497 75.333 1.00 15.66 238 THR C CA 1
ATOM 9934 C C . THR C 1 234 ? 29.056 18.798 76.323 1.00 16.14 238 THR C C 1
ATOM 9935 O O . THR C 1 234 ? 28.617 18.335 77.378 1.00 16.58 238 THR C O 1
ATOM 9939 N N . ASP C 1 235 ? 30.337 18.726 75.969 1.00 15.45 239 ASP C N 1
ATOM 9940 C CA . ASP C 1 235 ? 31.341 18.116 76.835 1.00 15.46 239 ASP C CA 1
ATOM 9941 C C . ASP C 1 235 ? 31.816 19.134 77.877 1.00 15.67 239 ASP C C 1
ATOM 9942 O O . ASP C 1 235 ? 32.577 18.792 78.781 1.00 16.19 239 ASP C O 1
ATOM 9947 N N . GLN C 1 236 ? 31.379 20.385 77.729 1.00 15.09 240 GLN C N 1
ATOM 9948 C CA . GLN C 1 236 ? 31.732 21.459 78.658 1.00 15.82 240 GLN C CA 1
ATOM 9949 C C . GLN C 1 236 ? 30.660 21.569 79.744 1.00 15.98 240 GLN C C 1
ATOM 9950 O O . GLN C 1 236 ? 30.785 22.363 80.679 1.00 16.98 240 GLN C O 1
ATOM 9956 N N . GLY C 1 237 ? 29.601 20.778 79.595 1.00 16.15 241 GLY C N 1
ATOM 9957 C CA . GLY C 1 237 ? 28.515 20.776 80.555 1.00 16.16 241 GLY C CA 1
ATOM 9958 C C . GLY C 1 237 ? 27.497 21.879 80.341 1.00 16.52 241 GLY C C 1
ATOM 9959 O O . GLY C 1 237 ? 27.832 22.979 79.895 1.00 16.13 241 GLY C O 1
ATOM 9960 N N . ILE C 1 238 ? 26.240 21.564 80.638 1.00 16.35 242 ILE C N 1
ATOM 9961 C CA . ILE C 1 238 ? 25.152 22.523 80.516 1.00 16.11 242 ILE C CA 1
ATOM 9962 C C . ILE C 1 238 ? 25.353 23.612 81.566 1.00 16.78 242 ILE C C 1
ATOM 9963 O O . ILE C 1 238 ? 25.552 23.324 82.747 1.00 16.90 242 ILE C O 1
ATOM 9968 N N . LYS C 1 239 ? 25.336 24.861 81.116 1.00 17.13 243 LYS C N 1
ATOM 9969 C CA . LYS C 1 239 ? 25.491 26.005 82.003 1.00 17.68 243 LYS C CA 1
ATOM 9970 C C . LYS C 1 239 ? 24.621 27.123 81.441 1.00 17.08 243 LYS C C 1
ATOM 9971 O O . LYS C 1 239 ? 24.667 27.415 80.244 1.00 16.78 243 LYS C O 1
ATOM 9977 N N . ASN C 1 240 ? 23.813 27.727 82.306 1.00 16.32 244 ASN C N 1
ATOM 9978 C CA . ASN C 1 240 ? 22.902 28.786 81.890 1.00 16.19 244 ASN C CA 1
ATOM 9979 C C . ASN C 1 240 ? 23.139 30.097 82.615 1.00 16.53 244 ASN C C 1
ATOM 9980 O O . ASN C 1 240 ? 23.794 30.134 83.656 1.00 17.09 244 ASN C O 1
ATOM 9985 N N . LEU C 1 241 ? 22.612 31.173 82.039 1.00 16.40 245 LEU C N 1
ATOM 9986 C CA . LEU C 1 241 ? 22.721 32.504 82.622 1.00 16.90 245 LEU C CA 1
ATOM 9987 C C . LEU C 1 241 ? 21.394 32.854 83.285 1.00 17.18 245 LEU C C 1
ATOM 9988 O O . LEU C 1 241 ? 20.327 32.516 82.770 1.00 17.25 245 LEU C O 1
ATOM 9993 N N . SER C 1 242 ? 21.457 33.510 84.439 1.00 16.52 246 SER C N 1
ATOM 9994 C CA . SER C 1 242 ? 20.242 33.911 85.129 1.00 16.58 246 SER C CA 1
ATOM 9995 C C . SER C 1 242 ? 19.631 35.061 84.342 1.00 16.82 246 SER C C 1
ATOM 9996 O O . SER C 1 242 ? 20.321 35.724 83.564 1.00 16.34 246 SER C O 1
ATOM 9999 N N . VAL C 1 243 ? 18.339 35.291 84.542 1.00 17.71 247 VAL C N 1
ATOM 10000 C CA . VAL C 1 243 ? 17.638 36.377 83.870 1.00 18.39 247 VAL C CA 1
ATOM 10001 C C . VAL C 1 243 ? 18.353 37.703 84.142 1.00 19.64 247 VAL C C 1
ATOM 10002 O O . VAL C 1 243 ? 18.567 38.497 83.226 1.00 19.80 247 VAL C O 1
ATOM 10006 N N . GLU C 1 244 ? 18.790 37.896 85.385 1.00 20.92 248 GLU C N 1
ATOM 10007 C CA . GLU C 1 244 ? 19.485 39.115 85.784 1.00 22.29 248 GLU C CA 1
ATOM 10008 C C . GLU C 1 244 ? 20.829 39.296 85.073 1.00 21.14 248 GLU C C 1
ATOM 10009 O O . GLU C 1 244 ? 21.108 40.361 84.520 1.00 20.81 248 GLU C O 1
ATOM 10015 N N . ASP C 1 245 ? 21.665 38.263 85.102 1.00 20.64 249 ASP C N 1
ATOM 10016 C CA . ASP C 1 245 ? 22.974 38.329 84.455 1.00 20.13 249 ASP C CA 1
ATOM 10017 C C . ASP C 1 245 ? 22.856 38.480 82.936 1.00 19.11 249 ASP C C 1
ATOM 10018 O O . ASP C 1 245 ? 23.627 39.221 82.317 1.00 18.84 249 ASP C O 1
ATOM 10023 N N . ALA C 1 246 ? 21.878 37.791 82.350 1.00 17.88 250 ALA C N 1
ATOM 10024 C CA . ALA C 1 246 ? 21.639 37.853 80.910 1.00 17.03 250 ALA C CA 1
ATOM 10025 C C . ALA C 1 246 ? 21.266 39.275 80.514 1.00 16.34 250 ALA C C 1
ATOM 10026 O O . ALA C 1 246 ? 21.732 39.788 79.495 1.00 16.59 250 ALA C O 1
ATOM 10028 N N . ALA C 1 247 ? 20.440 39.912 81.341 1.00 16.44 251 ALA C N 1
ATOM 10029 C CA . ALA C 1 247 ? 20.005 41.283 81.099 1.00 16.80 251 ALA C CA 1
ATOM 10030 C C . ALA C 1 247 ? 21.186 42.248 81.183 1.00 17.68 251 ALA C C 1
ATOM 10031 O O . ALA C 1 247 ? 21.354 43.107 80.318 1.00 18.26 251 ALA C O 1
ATOM 10033 N N . ARG C 1 248 ? 22.016 42.092 82.212 1.00 18.27 252 ARG C N 1
ATOM 10034 C CA . ARG C 1 248 ? 23.186 42.951 82.385 1.00 19.57 252 ARG C CA 1
ATOM 10035 C C . ARG C 1 248 ? 24.170 42.773 81.224 1.00 19.59 252 ARG C C 1
ATOM 10036 O O . ARG C 1 248 ? 24.679 43.754 80.671 1.00 19.74 252 ARG C O 1
ATOM 10044 N N . LEU C 1 249 ? 24.428 41.520 80.858 1.00 19.02 253 LEU C N 1
ATOM 10045 C CA . LEU C 1 249 ? 25.344 41.217 79.763 1.00 19.37 253 LEU C CA 1
ATOM 10046 C C . LEU C 1 249 ? 24.832 41.719 78.420 1.00 19.08 253 LEU C C 1
ATOM 10047 O O . LEU C 1 249 ? 25.626 42.114 77.570 1.00 19.14 253 LEU C O 1
ATOM 10052 N N . SER C 1 250 ? 23.514 41.731 78.235 1.00 19.04 254 SER C N 1
ATOM 10053 C CA . SER C 1 250 ? 22.942 42.210 76.978 1.00 19.84 254 SER C CA 1
ATOM 10054 C C . SER C 1 250 ? 23.288 43.687 76.770 1.00 20.20 254 SER C C 1
ATOM 10055 O O . SER C 1 250 ? 23.315 44.178 75.641 1.00 20.49 254 SER C O 1
ATOM 10058 N N . GLN C 1 251 ? 23.593 44.374 77.867 1.00 20.61 255 GLN C N 1
ATOM 10059 C CA . GLN C 1 251 ? 23.971 45.783 77.831 1.00 21.10 255 GLN C CA 1
ATOM 10060 C C . GLN C 1 251 ? 25.497 45.949 77.852 1.00 20.39 255 GLN C C 1
ATOM 10061 O O . GLN C 1 251 ? 26.053 46.761 77.112 1.00 20.22 255 GLN C O 1
ATOM 10067 N N . GLU C 1 252 ? 26.171 45.177 78.699 1.00 19.29 256 GLU C N 1
ATOM 10068 C CA . GLU C 1 252 ? 27.620 45.266 78.811 1.00 18.99 256 GLU C CA 1
ATOM 10069 C C . GLU C 1 252 ? 28.343 44.674 77.616 1.00 18.49 256 GLU C C 1
ATOM 10070 O O . GLU C 1 252 ? 29.365 45.204 77.182 1.00 18.36 256 GLU C O 1
ATOM 10076 N N . ASP C 1 253 ? 27.818 43.575 77.085 1.00 17.32 257 ASP C N 1
ATOM 10077 C CA . ASP C 1 253 ? 28.444 42.929 75.940 1.00 16.83 257 ASP C CA 1
ATOM 10078 C C . ASP C 1 253 ? 27.440 42.172 75.080 1.00 16.01 257 ASP C C 1
ATOM 10079 O O . ASP C 1 253 ? 27.186 40.983 75.298 1.00 15.67 257 ASP C O 1
ATOM 10084 N N . PRO C 1 254 ? 26.844 42.863 74.092 1.00 16.04 258 PRO C N 1
ATOM 10085 C CA . PRO C 1 254 ? 25.866 42.255 73.186 1.00 14.89 258 PRO C CA 1
ATOM 10086 C C . PRO C 1 254 ? 26.478 41.110 72.372 1.00 14.42 258 PRO C C 1
ATOM 10087 O O . PRO C 1 254 ? 25.754 40.297 71.800 1.00 14.13 258 PRO C O 1
ATOM 10091 N N . ASP C 1 255 ? 27.810 41.046 72.343 1.00 13.88 259 ASP C N 1
ATOM 10092 C CA . ASP C 1 255 ? 28.532 40.017 71.594 1.00 13.73 259 ASP C CA 1
ATOM 10093 C C . ASP C 1 255 ? 29.222 38.984 72.485 1.00 14.00 259 ASP C C 1
ATOM 10094 O O . ASP C 1 255 ? 30.213 38.359 72.095 1.00 14.06 259 ASP C O 1
ATOM 10099 N N . TYR C 1 256 ? 28.638 38.769 73.660 1.00 14.36 260 TYR C N 1
ATOM 10100 C CA . TYR C 1 256 ? 29.144 37.824 74.652 1.00 14.43 260 TYR C CA 1
ATOM 10101 C C . TYR C 1 256 ? 29.450 36.437 74.080 1.00 14.59 260 TYR C C 1
ATOM 10102 O O . TYR C 1 256 ? 30.507 35.861 74.370 1.00 14.56 260 TYR C O 1
ATOM 10111 N N . GLY C 1 257 ? 28.522 35.907 73.280 1.00 13.71 261 GLY C N 1
ATOM 10112 C CA . GLY C 1 257 ? 28.689 34.592 72.680 1.00 12.91 261 GLY C CA 1
ATOM 10113 C C . GLY C 1 257 ? 29.823 34.531 71.675 1.00 12.81 261 GLY C C 1
ATOM 10114 O O . GLY C 1 257 ? 30.570 33.552 71.638 1.00 12.54 261 GLY C O 1
ATOM 10115 N N . ILE C 1 258 ? 29.944 35.566 70.848 1.00 12.54 262 ILE C N 1
ATOM 10116 C CA . ILE C 1 258 ? 31.016 35.632 69.859 1.00 12.67 262 ILE C CA 1
ATOM 10117 C C . ILE C 1 258 ? 32.365 35.668 70.581 1.00 13.00 262 ILE C C 1
ATOM 10118 O O . ILE C 1 258 ? 33.251 34.861 70.303 1.00 12.99 262 ILE C O 1
ATOM 10123 N N . ARG C 1 259 ? 32.488 36.581 71.541 1.00 13.78 263 ARG C N 1
ATOM 10124 C CA . ARG C 1 259 ? 33.718 36.745 72.310 1.00 14.62 263 ARG C CA 1
ATOM 10125 C C . ARG C 1 259 ? 34.114 35.472 73.049 1.00 14.68 263 ARG C C 1
ATOM 10126 O O . ARG C 1 259 ? 35.269 35.039 72.981 1.00 14.72 263 ARG C O 1
ATOM 10134 N N . ASP C 1 260 ? 33.148 34.875 73.745 1.00 14.57 264 ASP C N 1
ATOM 10135 C CA . ASP C 1 260 ? 33.377 33.653 74.512 1.00 15.07 264 ASP C CA 1
ATOM 10136 C C . ASP C 1 260 ? 33.937 32.515 73.658 1.00 14.85 264 ASP C C 1
ATOM 10137 O O . ASP C 1 260 ? 34.903 31.859 74.049 1.00 14.99 264 ASP C O 1
ATOM 10142 N N . LEU C 1 261 ? 33.332 32.289 72.494 1.00 14.01 265 LEU C N 1
ATOM 10143 C CA . LEU C 1 261 ? 33.775 31.232 71.593 1.00 14.05 265 LEU C CA 1
ATOM 10144 C C . LEU C 1 261 ? 35.153 31.512 71.002 1.00 14.87 265 LEU C C 1
ATOM 10145 O O . LEU C 1 261 ? 36.005 30.616 70.934 1.00 14.97 265 LEU C O 1
ATOM 10150 N N . PHE C 1 262 ? 35.375 32.752 70.576 1.00 14.48 266 PHE C N 1
ATOM 10151 C CA . PHE C 1 262 ? 36.652 33.126 69.984 1.00 15.09 266 PHE C CA 1
ATOM 10152 C C . PHE C 1 262 ? 37.803 32.961 70.973 1.00 15.02 266 PHE C C 1
ATOM 10153 O O . PHE C 1 262 ? 38.813 32.329 70.658 1.00 14.56 266 PHE C O 1
ATOM 10161 N N . ASN C 1 263 ? 37.644 33.521 72.168 1.00 15.31 267 ASN C N 1
ATOM 10162 C CA . ASN C 1 263 ? 38.691 33.431 73.177 1.00 15.90 267 ASN C CA 1
ATOM 10163 C C . ASN C 1 263 ? 38.963 32.003 73.637 1.00 15.51 267 ASN C C 1
ATOM 10164 O O . ASN C 1 263 ? 40.111 31.643 73.889 1.00 16.32 267 ASN C O 1
ATOM 10169 N N . ALA C 1 264 ? 37.922 31.177 73.699 1.00 15.30 268 ALA C N 1
ATOM 10170 C CA . ALA C 1 264 ? 38.085 29.785 74.112 1.00 14.65 268 ALA C CA 1
ATOM 10171 C C . ALA C 1 264 ? 38.997 29.066 73.123 1.00 14.64 268 ALA C C 1
ATOM 10172 O O . ALA C 1 264 ? 39.981 28.441 73.511 1.00 15.01 268 ALA C O 1
ATOM 10174 N N . ILE C 1 265 ? 38.697 29.203 71.836 1.00 15.04 269 ILE C N 1
ATOM 10175 C CA . ILE C 1 265 ? 39.498 28.559 70.802 1.00 14.91 269 ILE C CA 1
ATOM 10176 C C . ILE C 1 265 ? 40.906 29.155 70.726 1.00 15.71 269 ILE C C 1
ATOM 10177 O O . ILE C 1 265 ? 41.889 28.418 70.630 1.00 16.42 269 ILE C O 1
ATOM 10182 N N . ALA C 1 266 ? 40.998 30.480 70.809 1.00 16.39 270 ALA C N 1
ATOM 10183 C CA . ALA C 1 266 ? 42.279 31.174 70.741 1.00 17.20 270 ALA C CA 1
ATOM 10184 C C . ALA C 1 266 ? 43.230 30.773 71.869 1.00 18.00 270 ALA C C 1
ATOM 10185 O O . ALA C 1 266 ? 44.449 30.809 71.695 1.00 18.78 270 ALA C O 1
ATOM 10187 N N . THR C 1 267 ? 42.671 30.391 73.017 1.00 18.35 271 THR C N 1
ATOM 10188 C CA . THR C 1 267 ? 43.478 29.985 74.172 1.00 18.94 271 THR C CA 1
ATOM 10189 C C . THR C 1 267 ? 43.661 28.469 74.288 1.00 19.09 271 THR C C 1
ATOM 10190 O O . THR C 1 267 ? 44.188 27.977 75.287 1.00 19.27 271 THR C O 1
ATOM 10194 N N . GLY C 1 268 ? 43.208 27.731 73.279 1.00 19.00 272 GLY C N 1
ATOM 10195 C CA . GLY C 1 268 ? 43.358 26.287 73.294 1.00 18.83 272 GLY C CA 1
ATOM 10196 C C . GLY C 1 268 ? 42.260 25.488 73.972 1.00 18.54 272 GLY C C 1
ATOM 10197 O O . GLY C 1 268 ? 42.343 24.263 74.028 1.00 18.54 272 GLY C O 1
ATOM 10198 N N . LYS C 1 269 ? 41.247 26.161 74.508 1.00 18.43 273 LYS C N 1
ATOM 10199 C CA . LYS C 1 269 ? 40.141 25.463 75.162 1.00 18.77 273 LYS C CA 1
ATOM 10200 C C . LYS C 1 269 ? 39.106 25.107 74.090 1.00 18.13 273 LYS C C 1
ATOM 10201 O O . LYS C 1 269 ? 38.023 25.692 74.034 1.00 18.14 273 LYS C O 1
ATOM 10207 N N . TYR C 1 270 ? 39.456 24.154 73.233 1.00 17.07 274 TYR C N 1
ATOM 10208 C CA . TYR C 1 270 ? 38.580 23.722 72.147 1.00 16.59 274 TYR C CA 1
ATOM 10209 C C . TYR C 1 270 ? 37.324 23.023 72.652 1.00 15.76 274 TYR C C 1
ATOM 10210 O O . TYR C 1 270 ? 37.404 21.956 73.259 1.00 15.02 274 TYR C O 1
ATOM 10219 N N . PRO C 1 271 ? 36.143 23.621 72.412 1.00 14.68 275 PRO C N 1
ATOM 10220 C CA . PRO C 1 271 ? 34.893 23.002 72.866 1.00 14.11 275 PRO C CA 1
ATOM 10221 C C . PRO C 1 271 ? 34.532 21.778 72.031 1.00 14.40 275 PRO C C 1
ATOM 10222 O O . PRO C 1 271 ? 34.812 21.729 70.830 1.00 14.39 275 PRO C O 1
ATOM 10226 N N . SER C 1 272 ? 33.932 20.782 72.675 1.00 13.47 276 SER C N 1
ATOM 10227 C CA . SER C 1 272 ? 33.535 19.570 71.979 1.00 13.01 276 SER C CA 1
ATOM 10228 C C . SER C 1 272 ? 32.160 19.096 72.430 1.00 13.35 276 SER C C 1
ATOM 10229 O O . SER C 1 272 ? 31.651 19.521 73.469 1.00 12.77 276 SER C O 1
ATOM 10232 N N . TRP C 1 273 ? 31.555 18.251 71.601 1.00 13.02 277 TRP C N 1
ATOM 10233 C CA . TRP C 1 273 ? 30.237 17.679 71.851 1.00 13.23 277 TRP C CA 1
ATOM 10234 C C . TRP C 1 273 ? 30.274 16.201 71.498 1.00 13.63 277 TRP C C 1
ATOM 10235 O O . TRP C 1 273 ? 30.907 15.810 70.516 1.00 14.25 277 TRP C O 1
ATOM 10246 N N . THR C 1 274 ? 29.626 15.374 72.310 1.00 14.15 278 THR C N 1
ATOM 10247 C CA . THR C 1 274 ? 29.569 13.948 72.022 1.00 14.72 278 THR C CA 1
ATOM 10248 C C . THR C 1 274 ? 28.338 13.727 71.147 1.00 14.52 278 THR C C 1
ATOM 10249 O O . THR C 1 274 ? 27.221 14.085 71.526 1.00 14.46 278 THR C O 1
ATOM 10253 N N . PHE C 1 275 ? 28.578 13.181 69.958 1.00 14.64 279 PHE C N 1
ATOM 10254 C CA . PHE C 1 275 ? 27.547 12.928 68.948 1.00 14.03 279 PHE C CA 1
ATOM 10255 C C . PHE C 1 275 ? 26.884 11.565 69.122 1.00 13.93 279 PHE C C 1
ATOM 10256 O O . PHE C 1 275 ? 27.562 10.535 69.119 1.00 13.82 279 PHE C O 1
ATOM 10264 N N . TYR C 1 276 ? 25.556 11.572 69.243 1.00 13.72 280 TYR C N 1
ATOM 10265 C CA . TYR C 1 276 ? 24.754 10.352 69.416 1.00 13.98 280 TYR C CA 1
ATOM 10266 C C . TYR C 1 276 ? 23.600 10.300 68.419 1.00 14.35 280 TYR C C 1
ATOM 10267 O O . TYR C 1 276 ? 23.245 11.303 67.800 1.00 14.15 280 TYR C O 1
ATOM 10276 N N . ILE C 1 277 ? 22.988 9.124 68.315 1.00 14.44 281 ILE C N 1
ATOM 10277 C CA . ILE C 1 277 ? 21.800 8.932 67.488 1.00 14.66 281 ILE C CA 1
ATOM 10278 C C . ILE C 1 277 ? 20.848 8.034 68.271 1.00 15.15 281 ILE C C 1
ATOM 10279 O O . ILE C 1 277 ? 21.263 7.314 69.187 1.00 15.03 281 ILE C O 1
ATOM 10284 N N . GLN C 1 278 ? 19.561 8.184 67.987 1.00 14.51 282 GLN C N 1
ATOM 10285 C CA . GLN C 1 278 ? 18.536 7.332 68.565 1.00 14.60 282 GLN C CA 1
ATOM 10286 C C . GLN C 1 278 ? 18.053 6.611 67.325 1.00 14.63 282 GLN C C 1
ATOM 10287 O O . GLN C 1 278 ? 18.039 7.190 66.236 1.00 14.47 282 GLN C O 1
ATOM 10293 N N . VAL C 1 279 ? 17.693 5.344 67.470 1.00 14.77 283 VAL C N 1
ATOM 10294 C CA . VAL C 1 279 ? 17.229 4.577 66.330 1.00 14.79 283 VAL C CA 1
ATOM 10295 C C . VAL C 1 279 ? 15.847 3.995 66.579 1.00 14.98 283 VAL C C 1
ATOM 10296 O O . VAL C 1 279 ? 15.576 3.454 67.651 1.00 15.10 283 VAL C O 1
ATOM 10300 N N . MET C 1 280 ? 14.970 4.175 65.595 1.00 14.53 284 MET C N 1
ATOM 10301 C CA . MET C 1 280 ? 13.606 3.667 65.638 1.00 14.42 284 MET C CA 1
ATOM 10302 C C . MET C 1 280 ? 13.391 2.883 64.351 1.00 15.13 284 MET C C 1
ATOM 10303 O O . MET C 1 280 ? 13.556 3.421 63.252 1.00 14.77 284 MET C O 1
ATOM 10308 N N . THR C 1 281 ? 13.068 1.599 64.486 1.00 15.72 285 THR C N 1
ATOM 10309 C CA . THR C 1 281 ? 12.831 0.759 63.317 1.00 16.72 285 THR C CA 1
ATOM 10310 C C . THR C 1 281 ? 11.487 1.144 62.712 1.00 16.95 285 THR C C 1
ATOM 10311 O O . THR C 1 281 ? 10.680 1.811 63.360 1.00 16.66 285 THR C O 1
ATOM 10315 N N . PHE C 1 282 ? 11.253 0.736 61.469 1.00 17.61 286 PHE C N 1
ATOM 10316 C CA . PHE C 1 282 ? 9.990 1.037 60.813 1.00 19.09 286 PHE C CA 1
ATOM 10317 C C . PHE C 1 282 ? 8.827 0.400 61.583 1.00 20.21 286 PHE C C 1
ATOM 10318 O O . PHE C 1 282 ? 7.734 0.962 61.634 1.00 20.14 286 PHE C O 1
ATOM 10326 N N . ASN C 1 283 ? 9.083 -0.747 62.218 1.00 21.50 287 ASN C N 1
ATOM 10327 C CA . ASN C 1 283 ? 8.065 -1.437 63.017 1.00 22.79 287 ASN C CA 1
ATOM 10328 C C . ASN C 1 283 ? 7.690 -0.586 64.221 1.00 22.79 287 ASN C C 1
ATOM 10329 O O . ASN C 1 283 ? 6.509 -0.411 64.527 1.00 23.43 287 ASN C O 1
ATOM 10334 N N . GLN C 1 284 ? 8.706 -0.062 64.902 1.00 22.44 288 GLN C N 1
ATOM 10335 C CA . GLN C 1 284 ? 8.506 0.783 66.072 1.00 22.39 288 GLN C CA 1
ATOM 10336 C C . GLN C 1 284 ? 7.776 2.074 65.713 1.00 22.76 288 GLN C C 1
ATOM 10337 O O . GLN C 1 284 ? 6.987 2.589 66.509 1.00 22.89 288 GLN C O 1
ATOM 10343 N N . ALA C 1 285 ? 8.035 2.585 64.510 1.00 22.81 289 ALA C N 1
ATOM 10344 C CA . ALA C 1 285 ? 7.398 3.808 64.034 1.00 23.68 289 ALA C CA 1
ATOM 10345 C C . ALA C 1 285 ? 5.893 3.600 63.906 1.00 24.95 289 ALA C C 1
ATOM 10346 O O . ALA C 1 285 ? 5.113 4.537 64.074 1.00 24.87 289 ALA C O 1
ATOM 10348 N N . GLU C 1 286 ? 5.496 2.365 63.614 1.00 26.39 290 GLU C N 1
ATOM 10349 C CA . GLU C 1 286 ? 4.088 2.008 63.474 1.00 27.62 290 GLU C CA 1
ATOM 10350 C C . GLU C 1 286 ? 3.382 1.885 64.819 1.00 27.46 290 GLU C C 1
ATOM 10351 O O . GLU C 1 286 ? 2.162 2.025 64.898 1.00 28.33 290 GLU C O 1
ATOM 10357 N N . THR C 1 287 ? 4.154 1.645 65.875 1.00 26.96 291 THR C N 1
ATOM 10358 C CA . THR C 1 287 ? 3.601 1.481 67.218 1.00 26.20 291 THR C CA 1
ATOM 10359 C C . THR C 1 287 ? 3.784 2.681 68.155 1.00 24.97 291 THR C C 1
ATOM 10360 O O . THR C 1 287 ? 3.263 2.677 69.272 1.00 25.26 291 THR C O 1
ATOM 10364 N N . PHE C 1 288 ? 4.543 3.686 67.722 1.00 22.78 292 PHE C N 1
ATOM 10365 C CA . PHE C 1 288 ? 4.773 4.882 68.534 1.00 20.98 292 PHE C CA 1
ATOM 10366 C C . PHE C 1 288 ? 3.413 5.527 68.842 1.00 19.99 292 PHE C C 1
ATOM 10367 O O . PHE C 1 288 ? 2.608 5.736 67.938 1.00 20.19 292 PHE C O 1
ATOM 10375 N N . PRO C 1 289 ? 3.135 5.829 70.128 1.00 19.61 293 PRO C N 1
ATOM 10376 C CA . PRO C 1 289 ? 1.871 6.442 70.566 1.00 18.86 293 PRO C CA 1
ATOM 10377 C C . PRO C 1 289 ? 1.531 7.812 69.964 1.00 18.18 293 PRO C C 1
ATOM 10378 O O . PRO C 1 289 ? 0.390 8.268 70.051 1.00 17.60 293 PRO C O 1
ATOM 10382 N N . PHE C 1 290 ? 2.527 8.468 69.376 1.00 16.97 294 PHE C N 1
ATOM 10383 C CA . PHE C 1 290 ? 2.333 9.766 68.729 1.00 16.07 294 PHE C CA 1
ATOM 10384 C C . PHE C 1 290 ? 2.861 9.617 67.307 1.00 16.09 294 PHE C C 1
ATOM 10385 O O . PHE C 1 290 ? 3.284 8.526 66.901 1.00 15.62 294 PHE C O 1
ATOM 10393 N N . ASN C 1 291 ? 2.816 10.702 66.540 1.00 15.23 295 ASN C N 1
ATOM 10394 C CA . ASN C 1 291 ? 3.358 10.669 65.190 1.00 14.79 295 ASN C CA 1
ATOM 10395 C C . ASN C 1 291 ? 4.871 10.783 65.385 1.00 13.77 295 ASN C C 1
ATOM 10396 O O . ASN C 1 291 ? 5.356 11.785 65.922 1.00 14.06 295 ASN C O 1
ATOM 10401 N N . PRO C 1 292 ? 5.634 9.744 64.990 1.00 13.38 296 PRO C N 1
ATOM 10402 C CA . PRO C 1 292 ? 7.090 9.804 65.158 1.00 13.01 296 PRO C CA 1
ATOM 10403 C C . PRO C 1 292 ? 7.755 10.923 64.348 1.00 12.63 296 PRO C C 1
ATOM 10404 O O . PRO C 1 292 ? 8.897 11.291 64.613 1.00 13.41 296 PRO C O 1
ATOM 10408 N N . PHE C 1 293 ? 7.011 11.493 63.401 1.00 12.68 297 PHE C N 1
ATOM 10409 C CA . PHE C 1 293 ? 7.518 12.570 62.550 1.00 11.91 297 PHE C CA 1
ATOM 10410 C C . PHE C 1 293 ? 6.978 13.948 62.962 1.00 12.08 297 PHE C C 1
ATOM 10411 O O . PHE C 1 293 ? 7.080 14.916 62.207 1.00 12.35 297 PHE C O 1
ATOM 10419 N N . ASP C 1 294 ? 6.382 14.018 64.150 1.00 12.45 298 ASP C N 1
ATOM 10420 C CA . ASP C 1 294 ? 5.823 15.262 64.698 1.00 12.62 298 ASP C CA 1
ATOM 10421 C C . ASP C 1 294 ? 6.963 15.989 65.427 1.00 13.08 298 ASP C C 1
ATOM 10422 O O . ASP C 1 294 ? 7.460 15.514 66.456 1.00 13.13 298 ASP C O 1
ATOM 10427 N N . LEU C 1 295 ? 7.349 17.155 64.907 1.00 12.08 299 LEU C N 1
ATOM 10428 C CA . LEU C 1 295 ? 8.452 17.932 65.472 1.00 11.80 299 LEU C CA 1
ATOM 10429 C C . LEU C 1 295 ? 8.268 18.435 66.909 1.00 12.27 299 LEU C C 1
ATOM 10430 O O . LEU C 1 295 ? 9.218 18.919 67.530 1.00 12.26 299 LEU C O 1
ATOM 10435 N N . THR C 1 296 ? 7.055 18.326 67.440 1.00 12.28 300 THR C N 1
ATOM 10436 C CA . THR C 1 296 ? 6.804 18.768 68.808 1.00 12.83 300 THR C CA 1
ATOM 10437 C C . THR C 1 296 ? 6.928 17.593 69.782 1.00 12.96 300 THR C C 1
ATOM 10438 O O . THR C 1 296 ? 6.586 17.717 70.960 1.00 13.31 300 THR C O 1
ATOM 10442 N N . LYS C 1 297 ? 7.423 16.464 69.280 1.00 12.76 301 LYS C N 1
ATOM 10443 C CA . LYS C 1 297 ? 7.590 15.249 70.080 1.00 13.27 301 LYS C CA 1
ATOM 10444 C C . LYS C 1 297 ? 9.035 14.755 70.112 1.00 13.73 301 LYS C C 1
ATOM 10445 O O . LYS C 1 297 ? 9.777 14.901 69.138 1.00 13.93 301 LYS C O 1
ATOM 10451 N N . VAL C 1 298 ? 9.419 14.158 71.237 1.00 13.60 302 VAL C N 1
ATOM 10452 C CA . VAL C 1 298 ? 10.749 13.568 71.392 1.00 13.41 302 VAL C CA 1
ATOM 10453 C C . VAL C 1 298 ? 10.538 12.055 71.491 1.00 14.02 302 VAL C C 1
ATOM 10454 O O . VAL C 1 298 ? 9.400 11.584 71.580 1.00 14.50 302 VAL C O 1
ATOM 10458 N N . TRP C 1 299 ? 11.623 11.295 71.405 1.00 14.18 303 TRP C N 1
ATOM 10459 C CA . TRP C 1 299 ? 11.546 9.846 71.565 1.00 14.78 303 TRP C CA 1
ATOM 10460 C C . TRP C 1 299 ? 12.137 9.636 72.960 1.00 15.17 303 TRP C C 1
ATOM 10461 O O . TRP C 1 299 ? 13.306 9.949 73.191 1.00 15.25 303 TRP C O 1
ATOM 10472 N N . PRO C 1 300 ? 11.326 9.156 73.921 1.00 16.55 304 PRO C N 1
ATOM 10473 C CA . PRO C 1 300 ? 11.816 8.931 75.289 1.00 16.78 304 PRO C CA 1
ATOM 10474 C C . PRO C 1 300 ? 13.088 8.085 75.324 1.00 17.03 304 PRO C C 1
ATOM 10475 O O . PRO C 1 300 ? 13.182 7.061 74.646 1.00 16.26 304 PRO C O 1
ATOM 10479 N N . HIS C 1 301 ? 14.067 8.544 76.101 1.00 18.00 305 HIS C N 1
ATOM 10480 C CA . HIS C 1 301 ? 15.361 7.875 76.237 1.00 18.88 305 HIS C CA 1
ATOM 10481 C C . HIS C 1 301 ? 15.307 6.417 76.678 1.00 19.50 305 HIS C C 1
ATOM 10482 O O . HIS C 1 301 ? 16.103 5.604 76.222 1.00 19.18 305 HIS C O 1
ATOM 10489 N N . LYS C 1 302 ? 14.390 6.092 77.582 1.00 20.94 306 LYS C N 1
ATOM 10490 C CA . LYS C 1 302 ? 14.261 4.721 78.073 1.00 22.66 306 LYS C CA 1
ATOM 10491 C C . LYS C 1 302 ? 13.884 3.754 76.958 1.00 22.10 306 LYS C C 1
ATOM 10492 O O . LYS C 1 302 ? 14.404 2.641 76.893 1.00 22.74 306 LYS C O 1
ATOM 10498 N N . ASP C 1 303 ? 13.003 4.199 76.067 1.00 20.84 307 ASP C N 1
ATOM 10499 C CA . ASP C 1 303 ? 12.548 3.376 74.955 1.00 20.19 307 ASP C CA 1
ATOM 10500 C C . ASP C 1 303 ? 13.495 3.443 73.762 1.00 19.37 307 ASP C C 1
ATOM 10501 O O . ASP C 1 303 ? 13.590 2.493 72.988 1.00 19.46 307 ASP C O 1
ATOM 10506 N N . TYR C 1 304 ? 14.189 4.572 73.625 1.00 18.57 308 TYR C N 1
ATOM 10507 C CA . TYR C 1 304 ? 15.131 4.799 72.530 1.00 17.74 308 TYR C CA 1
ATOM 10508 C C . TYR C 1 304 ? 16.420 5.396 73.091 1.00 18.02 308 TYR C C 1
ATOM 10509 O O . TYR C 1 304 ? 16.619 6.613 73.082 1.00 17.56 308 TYR C O 1
ATOM 10518 N N . PRO C 1 305 ? 17.319 4.531 73.591 1.00 17.54 309 PRO C N 1
ATOM 10519 C CA . PRO C 1 305 ? 18.607 4.929 74.176 1.00 17.49 309 PRO C CA 1
ATOM 10520 C C . PRO C 1 305 ? 19.551 5.632 73.203 1.00 16.91 309 PRO C C 1
ATOM 10521 O O . PRO C 1 305 ? 19.544 5.350 72.003 1.00 17.29 309 PRO C O 1
ATOM 10525 N N . LEU C 1 306 ? 20.348 6.560 73.727 1.00 17.43 310 LEU C N 1
ATOM 10526 C CA . LEU C 1 306 ? 21.332 7.274 72.919 1.00 17.40 310 LEU C CA 1
ATOM 10527 C C . LEU C 1 306 ? 22.445 6.295 72.557 1.00 17.37 310 LEU C C 1
ATOM 10528 O O . LEU C 1 306 ? 22.928 5.551 73.414 1.00 17.97 310 LEU C O 1
ATOM 10533 N N . ILE C 1 307 ? 22.814 6.273 71.281 1.00 16.49 311 ILE C N 1
ATOM 10534 C CA . ILE C 1 307 ? 23.866 5.392 70.771 1.00 15.84 311 ILE C CA 1
ATOM 10535 C C . ILE C 1 307 ? 25.030 6.295 70.362 1.00 15.76 311 ILE C C 1
ATOM 10536 O O . ILE C 1 307 ? 24.881 7.124 69.464 1.00 15.05 311 ILE C O 1
ATOM 10541 N N . PRO C 1 308 ? 26.192 6.166 71.034 1.00 15.46 312 PRO C N 1
ATOM 10542 C CA . PRO C 1 308 ? 27.361 6.994 70.709 1.00 14.95 312 PRO C CA 1
ATOM 10543 C C . PRO C 1 308 ? 27.881 6.754 69.292 1.00 14.58 312 PRO C C 1
ATOM 10544 O O . PRO C 1 308 ? 27.902 5.621 68.806 1.00 14.59 312 PRO C O 1
ATOM 10548 N N . VAL C 1 309 ? 28.266 7.839 68.624 1.00 14.29 313 VAL C N 1
ATOM 10549 C CA . VAL C 1 309 ? 28.762 7.770 67.250 1.00 14.10 313 VAL C CA 1
ATOM 10550 C C . VAL C 1 309 ? 30.130 8.429 67.096 1.00 14.40 313 VAL C C 1
ATOM 10551 O O . VAL C 1 309 ? 31.040 7.852 66.501 1.00 14.21 313 VAL C O 1
ATOM 10555 N N . GLY C 1 310 ? 30.269 9.641 67.628 1.00 14.29 314 GLY C N 1
ATOM 10556 C CA . GLY C 1 310 ? 31.530 10.339 67.505 1.00 14.31 314 GLY C CA 1
ATOM 10557 C C . GLY C 1 310 ? 31.637 11.607 68.317 1.00 14.68 314 GLY C C 1
ATOM 10558 O O . GLY C 1 310 ? 30.958 11.765 69.332 1.00 14.94 314 GLY C O 1
ATOM 10559 N N . LYS C 1 311 ? 32.483 12.521 67.848 1.00 14.97 315 LYS C N 1
ATOM 10560 C CA . LYS C 1 311 ? 32.728 13.786 68.534 1.00 15.98 315 LYS C CA 1
ATOM 10561 C C . LYS C 1 311 ? 32.857 14.966 67.582 1.00 15.10 315 LYS C C 1
ATOM 10562 O O . LYS C 1 311 ? 33.454 14.847 66.512 1.00 15.37 315 LYS C O 1
ATOM 10568 N N . LEU C 1 312 ? 32.289 16.101 67.984 1.00 14.37 316 LEU C N 1
ATOM 10569 C CA . LEU C 1 312 ? 32.390 17.342 67.219 1.00 13.69 316 LEU C CA 1
ATOM 10570 C C . LEU C 1 312 ? 33.392 18.191 68.002 1.00 13.72 316 LEU C C 1
ATOM 10571 O O . LEU C 1 312 ? 33.227 18.396 69.207 1.00 14.00 316 LEU C O 1
ATOM 10576 N N . VAL C 1 313 ? 34.448 18.644 67.332 1.00 13.44 317 VAL C N 1
ATOM 10577 C CA . VAL C 1 313 ? 35.477 19.458 67.974 1.00 13.35 317 VAL C CA 1
ATOM 10578 C C . VAL C 1 313 ? 35.726 20.737 67.183 1.00 13.66 317 VAL C C 1
ATOM 10579 O O . VAL C 1 313 ? 35.954 20.687 65.973 1.00 13.98 317 VAL C O 1
ATOM 10583 N N . LEU C 1 314 ? 35.662 21.880 67.864 1.00 13.78 318 LEU C N 1
ATOM 10584 C CA . LEU C 1 314 ? 35.914 23.173 67.220 1.00 14.23 318 LEU C CA 1
ATOM 10585 C C . LEU C 1 314 ? 37.272 23.698 67.689 1.00 14.29 318 LEU C C 1
ATOM 10586 O O . LEU C 1 314 ? 37.438 24.079 68.849 1.00 14.40 318 LEU C O 1
ATOM 10591 N N . ASN C 1 315 ? 38.242 23.710 66.780 1.00 14.31 319 ASN C N 1
ATOM 10592 C CA . ASN C 1 315 ? 39.592 24.142 67.122 1.00 14.71 319 ASN C CA 1
ATOM 10593 C C . ASN C 1 315 ? 40.173 25.247 66.238 1.00 14.93 319 ASN C C 1
ATOM 10594 O O . ASN C 1 315 ? 41.384 25.478 66.251 1.00 14.95 319 ASN C O 1
ATOM 10599 N N . ARG C 1 316 ? 39.322 25.934 65.483 1.00 14.86 320 ARG C N 1
ATOM 10600 C CA . ARG C 1 316 ? 39.797 26.994 64.601 1.00 14.94 320 ARG C CA 1
ATOM 10601 C C . ARG C 1 316 ? 38.794 28.137 64.466 1.00 14.61 320 ARG C C 1
ATOM 10602 O O . ARG C 1 316 ? 37.616 27.920 64.173 1.00 15.17 320 ARG C O 1
ATOM 10610 N N . ASN C 1 317 ? 39.276 29.353 64.694 1.00 14.14 321 ASN C N 1
ATOM 10611 C CA . ASN C 1 317 ? 38.454 30.553 64.590 1.00 13.44 321 ASN C CA 1
ATOM 10612 C C . ASN C 1 317 ? 38.441 31.053 63.159 1.00 13.32 321 ASN C C 1
ATOM 10613 O O . ASN C 1 317 ? 39.320 30.718 62.365 1.00 13.80 321 ASN C O 1
ATOM 10618 N N . PRO C 1 318 ? 37.429 31.860 62.806 1.00 13.64 322 PRO C N 1
ATOM 10619 C CA . PRO C 1 318 ? 37.345 32.410 61.451 1.00 13.71 322 PRO C CA 1
ATOM 10620 C C . PRO C 1 318 ? 38.506 33.407 61.313 1.00 13.46 322 PRO C C 1
ATOM 10621 O O . PRO C 1 318 ? 38.984 33.941 62.317 1.00 13.53 322 PRO C O 1
ATOM 10625 N N . VAL C 1 319 ? 39.002 33.600 60.093 1.00 13.34 323 VAL C N 1
ATOM 10626 C CA . VAL C 1 319 ? 40.071 34.570 59.845 1.00 12.59 323 VAL C CA 1
ATOM 10627 C C . VAL C 1 319 ? 39.358 35.854 59.416 1.00 12.86 323 VAL C C 1
ATOM 10628 O O . VAL C 1 319 ? 39.724 36.956 59.842 1.00 13.27 323 VAL C O 1
ATOM 10632 N N . ASN C 1 320 ? 38.349 35.706 58.560 1.00 12.12 324 ASN C N 1
ATOM 10633 C CA . ASN C 1 320 ? 37.529 36.839 58.131 1.00 12.44 324 ASN C CA 1
ATOM 10634 C C . ASN C 1 320 ? 36.082 36.425 58.369 1.00 11.69 324 ASN C C 1
ATOM 10635 O O . ASN C 1 320 ? 35.564 35.520 57.710 1.00 11.93 324 ASN C O 1
ATOM 10640 N N . TYR C 1 321 ? 35.441 37.086 59.325 1.00 12.30 325 TYR C N 1
ATOM 10641 C CA . TYR C 1 321 ? 34.067 36.768 59.693 1.00 11.38 325 TYR C CA 1
ATOM 10642 C C . TYR C 1 321 ? 33.050 36.847 58.552 1.00 11.99 325 TYR C C 1
ATOM 10643 O O . TYR C 1 321 ? 32.242 35.935 58.375 1.00 11.49 325 TYR C O 1
ATOM 10652 N N . PHE C 1 322 ? 33.084 37.927 57.779 1.00 11.61 326 PHE C N 1
ATOM 10653 C CA . PHE C 1 322 ? 32.138 38.072 56.684 1.00 11.97 326 PHE C CA 1
ATOM 10654 C C . PHE C 1 322 ? 32.217 36.927 55.683 1.00 12.00 326 PHE C C 1
ATOM 10655 O O . PHE C 1 322 ? 31.204 36.318 55.332 1.00 12.67 326 PHE C O 1
ATOM 10663 N N . ALA C 1 323 ? 33.432 36.627 55.242 1.00 12.35 327 ALA C N 1
ATOM 10664 C CA . ALA C 1 323 ? 33.659 35.575 54.262 1.00 12.62 327 ALA C CA 1
ATOM 10665 C C . ALA C 1 323 ? 33.341 34.166 54.744 1.00 12.16 327 ALA C C 1
ATOM 10666 O O . ALA C 1 323 ? 32.736 33.383 54.016 1.00 12.60 327 ALA C O 1
ATOM 10668 N N . GLU C 1 324 ? 33.726 33.862 55.981 1.00 12.39 328 GLU C N 1
ATOM 10669 C CA . GLU C 1 324 ? 33.544 32.524 56.541 1.00 12.46 328 GLU C CA 1
ATOM 10670 C C . GLU C 1 324 ? 32.309 32.264 57.389 1.00 12.47 328 GLU C C 1
ATOM 10671 O O . GLU C 1 324 ? 31.908 31.108 57.551 1.00 12.43 328 GLU C O 1
ATOM 10677 N N . VAL C 1 325 ? 31.728 33.321 57.953 1.00 11.61 329 VAL C N 1
ATOM 10678 C CA . VAL C 1 325 ? 30.556 33.177 58.813 1.00 12.17 329 VAL C CA 1
ATOM 10679 C C . VAL C 1 325 ? 29.298 33.859 58.265 1.00 10.98 329 VAL C C 1
ATOM 10680 O O . VAL C 1 325 ? 28.269 33.208 58.111 1.00 11.78 329 VAL C O 1
ATOM 10684 N N . GLU C 1 326 ? 29.366 35.153 57.961 1.00 10.95 330 GLU C N 1
ATOM 10685 C CA . GLU C 1 326 ? 28.182 35.834 57.437 1.00 10.65 330 GLU C CA 1
ATOM 10686 C C . GLU C 1 326 ? 27.706 35.176 56.137 1.00 10.87 330 GLU C C 1
ATOM 10687 O O . GLU C 1 326 ? 26.501 35.006 55.930 1.00 11.13 330 GLU C O 1
ATOM 10693 N N . GLN C 1 327 ? 28.656 34.752 55.301 1.00 10.73 331 GLN C N 1
ATOM 10694 C CA . GLN C 1 327 ? 28.331 34.114 54.026 1.00 10.81 331 GLN C CA 1
ATOM 10695 C C . GLN C 1 327 ? 28.106 32.603 54.064 1.00 10.89 331 GLN C C 1
ATOM 10696 O O . GLN C 1 327 ? 27.751 32.020 53.037 1.00 11.72 331 GLN C O 1
ATOM 10702 N N . ILE C 1 328 ? 28.331 31.948 55.204 1.00 10.19 332 ILE C N 1
ATOM 10703 C CA . ILE C 1 328 ? 28.123 30.498 55.242 1.00 10.54 332 ILE C CA 1
ATOM 10704 C C . ILE C 1 328 ? 26.639 30.145 55.076 1.00 10.53 332 ILE C C 1
ATOM 10705 O O . ILE C 1 328 ? 25.753 30.857 55.570 1.00 10.36 332 ILE C O 1
ATOM 10710 N N . ALA C 1 329 ? 26.383 29.069 54.335 1.00 10.29 333 ALA C N 1
ATOM 10711 C CA . ALA C 1 329 ? 25.027 28.625 54.047 1.00 10.34 333 ALA C CA 1
ATOM 10712 C C . ALA C 1 329 ? 24.837 27.138 54.296 1.00 10.33 333 ALA C C 1
ATOM 10713 O O . ALA C 1 329 ? 25.541 26.312 53.719 1.00 10.55 333 ALA C O 1
ATOM 10715 N N . PHE C 1 330 ? 23.866 26.805 55.142 1.00 10.63 334 PHE C N 1
ATOM 10716 C CA . PHE C 1 330 ? 23.568 25.413 55.463 1.00 10.88 334 PHE C CA 1
ATOM 10717 C C . PHE C 1 330 ? 22.220 25.053 54.840 1.00 11.44 334 PHE C C 1
ATOM 10718 O O . PHE C 1 330 ? 21.248 25.793 54.997 1.00 11.66 334 PHE C O 1
ATOM 10726 N N . ASP C 1 331 ? 22.170 23.930 54.125 1.00 11.13 335 ASP C N 1
ATOM 10727 C CA . ASP C 1 331 ? 20.934 23.460 53.499 1.00 10.79 335 ASP C CA 1
ATOM 10728 C C . ASP C 1 331 ? 20.588 22.074 54.040 1.00 10.43 335 ASP C C 1
ATOM 10729 O O . ASP C 1 331 ? 21.347 21.125 53.834 1.00 10.15 335 ASP C O 1
ATOM 10734 N N . PRO C 1 332 ? 19.454 21.939 54.754 1.00 10.41 336 PRO C N 1
ATOM 10735 C CA . PRO C 1 332 ? 19.057 20.629 55.292 1.00 11.08 336 PRO C CA 1
ATOM 10736 C C . PRO C 1 332 ? 18.975 19.564 54.186 1.00 11.11 336 PRO C C 1
ATOM 10737 O O . PRO C 1 332 ? 19.150 18.371 54.446 1.00 11.67 336 PRO C O 1
ATOM 10741 N N . SER C 1 333 ? 18.734 20.012 52.953 1.00 11.02 337 SER C N 1
ATOM 10742 C CA . SER C 1 333 ? 18.636 19.128 51.791 1.00 10.85 337 SER C CA 1
ATOM 10743 C C . SER C 1 333 ? 19.987 18.555 51.352 1.00 10.85 337 SER C C 1
ATOM 10744 O O . SER C 1 333 ? 20.038 17.665 50.501 1.00 10.91 337 SER C O 1
ATOM 10747 N N . ASN C 1 334 ? 21.078 19.092 51.900 1.00 10.96 338 ASN C N 1
ATOM 10748 C CA . ASN C 1 334 ? 22.417 18.588 51.586 1.00 11.87 338 ASN C CA 1
ATOM 10749 C C . ASN C 1 334 ? 22.655 17.347 52.439 1.00 11.63 338 ASN C C 1
ATOM 10750 O O . ASN C 1 334 ? 23.160 17.438 53.561 1.00 11.72 338 ASN C O 1
ATOM 10755 N N . MET C 1 335 ? 22.207 16.203 51.933 1.00 12.91 339 MET C N 1
ATOM 10756 C CA . MET C 1 335 ? 22.363 14.922 52.624 1.00 12.93 339 MET C CA 1
ATOM 10757 C C . MET C 1 335 ? 23.000 13.925 51.663 1.00 12.98 339 MET C C 1
ATOM 10758 O O . MET C 1 335 ? 22.511 13.716 50.554 1.00 13.34 339 MET C O 1
ATOM 10763 N N . PRO C 1 336 ? 24.108 13.295 52.080 1.00 12.57 340 PRO C N 1
ATOM 10764 C CA . PRO C 1 336 ? 24.804 12.319 51.237 1.00 12.59 340 PRO C CA 1
ATOM 10765 C C . PRO C 1 336 ? 24.138 10.944 51.319 1.00 12.34 340 PRO C C 1
ATOM 10766 O O . PRO C 1 336 ? 23.278 10.716 52.174 1.00 12.65 340 PRO C O 1
ATOM 10770 N N . PRO C 1 337 ? 24.517 10.015 50.418 1.00 12.76 341 PRO C N 1
ATOM 10771 C CA . PRO C 1 337 ? 23.936 8.668 50.431 1.00 12.71 341 PRO C CA 1
ATOM 10772 C C . PRO C 1 337 ? 24.109 8.064 51.828 1.00 11.81 341 PRO C C 1
ATOM 10773 O O . PRO C 1 337 ? 25.173 8.193 52.435 1.00 12.08 341 PRO C O 1
ATOM 10777 N N . GLY C 1 338 ? 23.052 7.441 52.341 1.00 12.37 342 GLY C N 1
ATOM 10778 C CA . GLY C 1 338 ? 23.102 6.856 53.671 1.00 11.87 342 GLY C CA 1
ATOM 10779 C C . GLY C 1 338 ? 22.317 7.676 54.684 1.00 12.78 342 GLY C C 1
ATOM 10780 O O . GLY C 1 338 ? 22.019 7.202 55.786 1.00 13.17 342 GLY C O 1
ATOM 10781 N N . ILE C 1 339 ? 22.001 8.918 54.316 1.00 12.70 343 ILE C N 1
ATOM 10782 C CA . ILE C 1 339 ? 21.232 9.833 55.163 1.00 12.58 343 ILE C CA 1
ATOM 10783 C C . ILE C 1 339 ? 20.141 10.457 54.295 1.00 12.87 343 ILE C C 1
ATOM 10784 O O . ILE C 1 339 ? 20.429 11.028 53.242 1.00 13.11 343 ILE C O 1
ATOM 10789 N N . GLU C 1 340 ? 18.891 10.337 54.734 1.00 13.01 344 GLU C N 1
ATOM 10790 C CA . GLU C 1 340 ? 17.761 10.872 53.978 1.00 13.46 344 GLU C CA 1
ATOM 10791 C C . GLU C 1 340 ? 16.718 11.530 54.881 1.00 13.72 344 GLU C C 1
ATOM 10792 O O . GLU C 1 340 ? 16.776 11.424 56.106 1.00 13.72 344 GLU C O 1
ATOM 10798 N N . ALA C 1 341 ? 15.774 12.228 54.263 1.00 14.09 345 ALA C N 1
ATOM 10799 C CA . ALA C 1 341 ? 14.714 12.894 55.005 1.00 14.77 345 ALA C CA 1
ATOM 10800 C C . ALA C 1 341 ? 13.628 11.905 55.411 1.00 14.74 345 ALA C C 1
ATOM 10801 O O . ALA C 1 341 ? 13.558 10.787 54.899 1.00 15.58 345 ALA C O 1
ATOM 10803 N N . SER C 1 342 ? 12.812 12.321 56.369 1.00 14.40 346 SER C N 1
ATOM 10804 C CA . SER C 1 342 ? 11.682 11.533 56.840 1.00 13.77 346 SER C CA 1
ATOM 10805 C C . SER C 1 342 ? 10.459 12.347 56.391 1.00 14.21 346 SER C C 1
ATOM 10806 O O . SER C 1 342 ? 10.610 13.444 55.840 1.00 14.72 346 SER C O 1
ATOM 10809 N N . PRO C 1 343 ? 9.239 11.819 56.601 1.00 14.21 347 PRO C N 1
ATOM 10810 C CA . PRO C 1 343 ? 8.017 12.530 56.209 1.00 13.67 347 PRO C CA 1
ATOM 10811 C C . PRO C 1 343 ? 7.655 13.729 57.097 1.00 13.21 347 PRO C C 1
ATOM 10812 O O . PRO C 1 343 ? 6.579 14.300 56.935 1.00 14.37 347 PRO C O 1
ATOM 10816 N N . ASP C 1 344 ? 8.518 14.085 58.050 1.00 12.35 348 ASP C N 1
ATOM 10817 C CA . ASP C 1 344 ? 8.266 15.231 58.935 1.00 12.12 348 ASP C CA 1
ATOM 10818 C C . ASP C 1 344 ? 7.956 16.444 58.045 1.00 11.92 348 ASP C C 1
ATOM 10819 O O . ASP C 1 344 ? 8.828 16.922 57.321 1.00 11.71 348 ASP C O 1
ATOM 10824 N N . LYS C 1 345 ? 6.718 16.937 58.110 1.00 11.60 349 LYS C N 1
ATOM 10825 C CA . LYS C 1 345 ? 6.289 18.076 57.290 1.00 10.97 349 LYS C CA 1
ATOM 10826 C C . LYS C 1 345 ? 7.214 19.283 57.388 1.00 11.74 349 LYS C C 1
ATOM 10827 O O . LYS C 1 345 ? 7.473 19.956 56.386 1.00 11.35 349 LYS C O 1
ATOM 10833 N N . MET C 1 346 ? 7.680 19.566 58.603 1.00 10.79 350 MET C N 1
ATOM 10834 C CA . MET C 1 346 ? 8.587 20.681 58.861 1.00 11.42 350 MET C CA 1
ATOM 10835 C C . MET C 1 346 ? 9.896 20.498 58.088 1.00 11.69 350 MET C C 1
ATOM 10836 O O . MET C 1 346 ? 10.357 21.419 57.413 1.00 11.47 350 MET C O 1
ATOM 10841 N N . LEU C 1 347 ? 10.485 19.307 58.184 1.00 10.96 351 LEU C N 1
ATOM 10842 C CA . LEU C 1 347 ? 11.727 19.006 57.473 1.00 11.16 351 LEU C CA 1
ATOM 10843 C C . LEU C 1 347 ? 11.490 19.124 55.976 1.00 11.12 351 LEU C C 1
ATOM 10844 O O . LEU C 1 347 ? 12.300 19.711 55.254 1.00 11.68 351 LEU C O 1
ATOM 10849 N N . GLN C 1 348 ? 10.371 18.566 55.522 1.00 11.03 352 GLN C N 1
ATOM 10850 C CA . GLN C 1 348 ? 9.998 18.604 54.112 1.00 11.41 352 GLN C CA 1
ATOM 10851 C C . GLN C 1 348 ? 9.983 20.040 53.590 1.00 10.73 352 GLN C C 1
ATOM 10852 O O . GLN C 1 348 ? 10.489 20.305 52.500 1.00 11.32 352 GLN C O 1
ATOM 10858 N N . GLY C 1 349 ? 9.443 20.961 54.389 1.00 11.10 353 GLY C N 1
ATOM 10859 C CA . GLY C 1 349 ? 9.400 22.363 53.999 1.00 11.13 353 GLY C CA 1
ATOM 10860 C C . GLY C 1 349 ? 10.785 22.996 53.938 1.00 11.03 353 GLY C C 1
ATOM 10861 O O . GLY C 1 349 ? 11.076 23.787 53.037 1.00 11.17 353 GLY C O 1
ATOM 10862 N N . ARG C 1 350 ? 11.644 22.635 54.892 1.00 11.35 354 ARG C N 1
ATOM 10863 C CA . ARG C 1 350 ? 13.016 23.143 54.951 1.00 10.81 354 ARG C CA 1
ATOM 10864 C C . ARG C 1 350 ? 13.863 22.682 53.758 1.00 10.28 354 ARG C C 1
ATOM 10865 O O . ARG C 1 350 ? 14.845 23.335 53.399 1.00 10.21 354 ARG C O 1
ATOM 10873 N N . LEU C 1 351 ? 13.493 21.551 53.155 1.00 11.23 355 LEU C N 1
ATOM 10874 C CA . LEU C 1 351 ? 14.221 21.042 51.986 1.00 10.59 355 LEU C CA 1
ATOM 10875 C C . LEU C 1 351 ? 14.166 22.085 50.864 1.00 10.90 355 LEU C C 1
ATOM 10876 O O . LEU C 1 351 ? 15.105 22.221 50.079 1.00 11.29 355 LEU C O 1
ATOM 10881 N N . PHE C 1 352 ? 13.066 22.830 50.807 1.00 10.31 356 PHE C N 1
ATOM 10882 C CA . PHE C 1 352 ? 12.897 23.869 49.799 1.00 10.35 356 PHE C CA 1
ATOM 10883 C C . PHE C 1 352 ? 13.453 25.219 50.238 1.00 10.22 356 PHE C C 1
ATOM 10884 O O . PHE C 1 352 ? 14.225 25.845 49.518 1.00 10.09 356 PHE C O 1
ATOM 10892 N N . ALA C 1 353 ? 13.039 25.655 51.424 1.00 9.87 357 ALA C N 1
ATOM 10893 C CA . ALA C 1 353 ? 13.386 26.965 51.958 1.00 10.27 357 ALA C CA 1
ATOM 10894 C C . ALA C 1 353 ? 14.831 27.430 52.018 1.00 10.60 357 ALA C C 1
ATOM 10895 O O . ALA C 1 353 ? 15.113 28.583 51.705 1.00 10.54 357 ALA C O 1
ATOM 10897 N N . TYR C 1 354 ? 15.747 26.561 52.427 1.00 10.27 358 TYR C N 1
ATOM 10898 C CA . TYR C 1 354 ? 17.131 27.000 52.562 1.00 9.88 358 TYR C CA 1
ATOM 10899 C C . TYR C 1 354 ? 17.852 27.315 51.259 1.00 10.08 358 TYR C C 1
ATOM 10900 O O . TYR C 1 354 ? 18.415 28.400 51.119 1.00 10.60 358 TYR C O 1
ATOM 10909 N N . PRO C 1 355 ? 17.860 26.382 50.293 1.00 10.26 359 PRO C N 1
ATOM 10910 C CA . PRO C 1 355 ? 18.549 26.709 49.038 1.00 10.41 359 PRO C CA 1
ATOM 10911 C C . PRO C 1 355 ? 17.882 27.933 48.392 1.00 10.58 359 PRO C C 1
ATOM 10912 O O . PRO C 1 355 ? 18.549 28.779 47.796 1.00 10.82 359 PRO C O 1
ATOM 10916 N N . ASP C 1 356 ? 16.569 28.043 48.581 1.00 10.60 360 ASP C N 1
ATOM 10917 C CA . ASP C 1 356 ? 15.781 29.147 48.041 1.00 11.20 360 ASP C CA 1
ATOM 10918 C C . ASP C 1 356 ? 16.217 30.496 48.620 1.00 11.23 360 ASP C C 1
ATOM 10919 O O . ASP C 1 356 ? 16.513 31.439 47.875 1.00 10.77 360 ASP C O 1
ATOM 10924 N N . THR C 1 357 ? 16.274 30.583 49.946 1.00 10.47 361 THR C N 1
ATOM 10925 C CA . THR C 1 357 ? 16.679 31.829 50.588 1.00 10.22 361 THR C CA 1
ATOM 10926 C C . THR C 1 357 ? 18.149 32.152 50.307 1.00 10.30 361 THR C C 1
ATOM 10927 O O . THR C 1 357 ? 18.526 33.319 50.207 1.00 10.00 361 THR C O 1
ATOM 10931 N N . HIS C 1 358 ? 18.965 31.111 50.141 1.00 9.93 362 HIS C N 1
ATOM 10932 C CA . HIS C 1 358 ? 20.381 31.301 49.851 1.00 9.67 362 HIS C CA 1
ATOM 10933 C C . HIS C 1 358 ? 20.593 31.903 48.472 1.00 9.11 362 HIS C C 1
ATOM 10934 O O . HIS C 1 358 ? 21.480 32.737 48.279 1.00 8.87 362 HIS C O 1
ATOM 10941 N N . ARG C 1 359 ? 19.762 31.499 47.516 1.00 9.68 363 ARG C N 1
ATOM 10942 C CA . ARG C 1 359 ? 19.861 32.041 46.164 1.00 10.21 363 ARG C CA 1
ATOM 10943 C C . ARG C 1 359 ? 19.547 33.544 46.191 1.00 10.07 363 ARG C C 1
ATOM 10944 O O . ARG C 1 359 ? 20.059 34.312 45.376 1.00 10.41 363 ARG C O 1
ATOM 10952 N N . HIS C 1 360 ? 18.775 33.957 47.194 1.00 9.76 364 HIS C N 1
ATOM 10953 C CA . HIS C 1 360 ? 18.411 35.355 47.376 1.00 10.36 364 HIS C CA 1
ATOM 10954 C C . HIS C 1 360 ? 19.450 36.125 48.204 1.00 10.51 364 HIS C C 1
ATOM 10955 O O . HIS C 1 360 ? 19.973 37.147 47.765 1.00 10.46 364 HIS C O 1
ATOM 10962 N N . ARG C 1 361 ? 19.727 35.626 49.407 1.00 10.95 365 ARG C N 1
ATOM 10963 C CA . ARG C 1 361 ? 20.657 36.265 50.336 1.00 10.66 365 ARG C CA 1
ATOM 10964 C C . ARG C 1 361 ? 22.094 36.377 49.846 1.00 11.07 365 ARG C C 1
ATOM 10965 O O . ARG C 1 361 ? 22.752 37.405 50.043 1.00 10.77 365 ARG C O 1
ATOM 10973 N N . LEU C 1 362 ? 22.578 35.302 49.232 1.00 11.18 366 LEU C N 1
ATOM 10974 C CA . LEU C 1 362 ? 23.946 35.236 48.739 1.00 11.29 366 LEU C CA 1
ATOM 10975 C C . LEU C 1 362 ? 24.035 35.356 47.221 1.00 11.78 366 LEU C C 1
ATOM 10976 O O . LEU C 1 362 ? 24.780 36.188 46.708 1.00 13.37 366 LEU C O 1
ATOM 10981 N N . GLY C 1 363 ? 23.265 34.539 46.511 1.00 11.08 367 GLY C N 1
ATOM 10982 C CA . GLY C 1 363 ? 23.280 34.581 45.059 1.00 10.39 367 GLY C CA 1
ATOM 10983 C C . GLY C 1 363 ? 23.091 33.208 44.443 1.00 11.09 367 GLY C C 1
ATOM 10984 O O . GLY C 1 363 ? 23.265 32.191 45.119 1.00 11.34 367 GLY C O 1
ATOM 10985 N N . PRO C 1 364 ? 22.717 33.143 43.157 1.00 11.42 368 PRO C N 1
ATOM 10986 C CA . PRO C 1 364 ? 22.501 31.881 42.440 1.00 10.95 368 PRO C CA 1
ATOM 10987 C C . PRO C 1 364 ? 23.660 30.897 42.589 1.00 11.17 368 PRO C C 1
ATOM 10988 O O . PRO C 1 364 ? 23.448 29.692 42.726 1.00 11.92 368 PRO C O 1
ATOM 10992 N N . ASN C 1 365 ? 24.882 31.419 42.587 1.00 10.76 369 ASN C N 1
ATOM 10993 C CA . ASN C 1 365 ? 26.071 30.587 42.709 1.00 10.59 369 ASN C CA 1
ATOM 10994 C C . ASN C 1 365 ? 26.701 30.619 44.106 1.00 11.42 369 ASN C C 1
ATOM 10995 O O . ASN C 1 365 ? 27.922 30.522 44.244 1.00 11.46 369 ASN C O 1
ATOM 11000 N N . TYR C 1 366 ? 25.863 30.695 45.141 1.00 10.95 370 TYR C N 1
ATOM 11001 C CA . TYR C 1 366 ? 26.347 30.744 46.522 1.00 10.72 370 TYR C CA 1
ATOM 11002 C C . TYR C 1 366 ? 27.200 29.526 46.909 1.00 11.24 370 TYR C C 1
ATOM 11003 O O . TYR C 1 366 ? 28.025 29.612 47.816 1.00 11.40 370 TYR C O 1
ATOM 11012 N N . LEU C 1 367 ? 27.000 28.398 46.229 1.00 11.76 371 LEU C N 1
ATOM 11013 C CA . LEU C 1 367 ? 27.793 27.197 46.505 1.00 13.01 371 LEU C CA 1
ATOM 11014 C C . LEU C 1 367 ? 29.244 27.359 46.027 1.00 14.22 371 LEU C C 1
ATOM 11015 O O . LEU C 1 367 ? 30.095 26.513 46.317 1.00 15.00 371 LEU C O 1
ATOM 11020 N N . HIS C 1 368 ? 29.515 28.436 45.286 1.00 14.65 372 HIS C N 1
ATOM 11021 C CA . HIS C 1 368 ? 30.861 28.739 44.787 1.00 15.77 372 HIS C CA 1
ATOM 11022 C C . HIS C 1 368 ? 31.676 29.474 45.853 1.00 14.90 372 HIS C C 1
ATOM 11023 O O . HIS C 1 368 ? 32.902 29.537 45.763 1.00 15.10 372 HIS C O 1
ATOM 11030 N N . ILE C 1 369 ? 30.990 30.107 46.805 1.00 13.50 373 ILE C N 1
ATOM 11031 C CA . ILE C 1 369 ? 31.664 30.818 47.893 1.00 12.76 373 ILE C CA 1
ATOM 11032 C C . ILE C 1 369 ? 32.493 29.752 48.621 1.00 12.60 373 ILE C C 1
ATOM 11033 O O . ILE C 1 369 ? 31.965 28.714 49.014 1.00 13.03 373 ILE C O 1
ATOM 11038 N N . PRO C 1 370 ? 33.807 29.990 48.782 1.00 12.97 374 PRO C N 1
ATOM 11039 C CA . PRO C 1 370 ? 34.731 29.057 49.438 1.00 12.46 374 PRO C CA 1
ATOM 11040 C C . PRO C 1 370 ? 34.210 28.246 50.617 1.00 11.39 374 PRO C C 1
ATOM 11041 O O . PRO C 1 370 ? 34.279 27.018 50.600 1.00 12.03 374 PRO C O 1
ATOM 11045 N N . VAL C 1 371 ? 33.647 28.922 51.612 1.00 11.20 375 VAL C N 1
ATOM 11046 C CA . VAL C 1 371 ? 33.137 28.241 52.795 1.00 10.12 375 VAL C CA 1
ATOM 11047 C C . VAL C 1 371 ? 31.964 27.292 52.505 1.00 9.81 375 VAL C C 1
ATOM 11048 O O . VAL C 1 371 ? 31.738 26.340 53.253 1.00 10.23 375 VAL C O 1
ATOM 11052 N N . ASN C 1 372 ? 31.261 27.520 51.396 1.00 10.49 376 ASN C N 1
ATOM 11053 C CA . ASN C 1 372 ? 30.116 26.690 51.014 1.00 9.76 376 ASN C CA 1
ATOM 11054 C C . ASN C 1 372 ? 30.441 25.592 50.002 1.00 10.90 376 ASN C C 1
ATOM 11055 O O . ASN C 1 372 ? 29.620 24.714 49.745 1.00 9.38 376 ASN C O 1
ATOM 11060 N N A CYS C 1 373 ? 31.661 25.637 49.477 0.50 13.54 377 CYS C N 1
ATOM 11061 N N B CYS C 1 373 ? 31.613 25.678 49.382 0.50 13.29 377 CYS C N 1
ATOM 11062 C CA A CYS C 1 373 ? 32.150 24.670 48.494 0.50 15.69 377 CYS C CA 1
ATOM 11063 C CA B CYS C 1 373 ? 32.028 24.692 48.386 0.50 15.50 377 CYS C CA 1
ATOM 11064 C C A CYS C 1 373 ? 32.339 23.267 49.057 0.50 16.20 377 CYS C C 1
ATOM 11065 C C B CYS C 1 373 ? 32.283 23.322 49.017 0.50 16.20 377 CYS C C 1
ATOM 11066 O O A CYS C 1 373 ? 32.909 23.100 50.142 0.50 17.70 377 CYS C O 1
ATOM 11067 O O B CYS C 1 373 ? 32.865 23.226 50.102 0.50 17.44 377 CYS C O 1
ATOM 11072 N N . PRO C 1 374 ? 31.823 22.245 48.354 1.00 16.85 378 PRO C N 1
ATOM 11073 C CA . PRO C 1 374 ? 31.997 20.870 48.833 1.00 15.20 378 PRO C CA 1
ATOM 11074 C C . PRO C 1 374 ? 33.405 20.502 48.334 1.00 15.53 378 PRO C C 1
ATOM 11075 O O . PRO C 1 374 ? 33.568 19.709 47.404 1.00 14.83 378 PRO C O 1
ATOM 11079 N N . TYR C 1 375 ? 34.412 21.127 48.946 1.00 15.10 379 TYR C N 1
ATOM 11080 C CA . TYR C 1 375 ? 35.802 20.961 48.535 1.00 15.74 379 TYR C CA 1
ATOM 11081 C C . TYR C 1 375 ? 36.440 19.581 48.624 1.00 16.45 379 TYR C C 1
ATOM 11082 O O . TYR C 1 375 ? 37.530 19.374 48.086 1.00 16.42 379 TYR C O 1
ATOM 11091 N N . ARG C 1 376 ? 35.769 18.638 49.280 1.00 16.05 380 ARG C N 1
ATOM 11092 C CA . ARG C 1 376 ? 36.297 17.279 49.379 1.00 16.69 380 ARG C CA 1
ATOM 11093 C C . ARG C 1 376 ? 35.570 16.343 48.418 1.00 15.99 380 ARG C C 1
ATOM 11094 O O . ARG C 1 376 ? 35.711 15.119 48.484 1.00 16.09 380 ARG C O 1
ATOM 11102 N N . ALA C 1 377 ? 34.825 16.950 47.497 1.00 15.98 381 ALA C N 1
ATOM 11103 C CA . ALA C 1 377 ? 34.082 16.228 46.472 1.00 16.19 381 ALA C CA 1
ATOM 11104 C C . ALA C 1 377 ? 34.267 16.919 45.123 1.00 16.88 381 ALA C C 1
ATOM 11105 O O . ALA C 1 377 ? 34.452 18.140 45.049 1.00 17.50 381 ALA C O 1
ATOM 11107 N N . ARG C 1 378 ? 34.249 16.128 44.060 1.00 17.49 382 ARG C N 1
ATOM 11108 C CA . ARG C 1 378 ? 34.375 16.654 42.708 1.00 18.49 382 ARG C CA 1
ATOM 11109 C C . ARG C 1 378 ? 32.973 16.983 42.192 1.00 17.49 382 ARG C C 1
ATOM 11110 O O . ARG C 1 378 ? 32.149 16.087 41.998 1.00 17.33 382 ARG C O 1
ATOM 11118 N N . VAL C 1 379 ? 32.683 18.274 42.047 1.00 16.53 383 VAL C N 1
ATOM 11119 C CA . VAL C 1 379 ? 31.388 18.715 41.537 1.00 15.54 383 VAL C CA 1
ATOM 11120 C C . VAL C 1 379 ? 31.432 18.591 40.017 1.00 15.20 383 VAL C C 1
ATOM 11121 O O . VAL C 1 379 ? 32.232 19.247 39.350 1.00 15.19 383 VAL C O 1
ATOM 11125 N N . ALA C 1 380 ? 30.589 17.714 39.486 1.00 14.12 384 ALA C N 1
ATOM 11126 C CA . ALA C 1 380 ? 30.526 17.464 38.052 1.00 13.77 384 ALA C CA 1
ATOM 11127 C C . ALA C 1 380 ? 29.076 17.223 37.684 1.00 13.04 384 ALA C C 1
ATOM 11128 O O . ALA C 1 380 ? 28.462 16.269 38.155 1.00 12.68 384 ALA C O 1
ATOM 11130 N N . ASN C 1 381 ? 28.530 18.097 36.846 1.00 12.91 385 ASN C N 1
ATOM 11131 C CA . ASN C 1 381 ? 27.137 17.986 36.436 1.00 12.33 385 ASN C CA 1
ATOM 11132 C C . ASN C 1 381 ? 26.837 18.753 35.148 1.00 12.39 385 ASN C C 1
ATOM 11133 O O . ASN C 1 381 ? 27.746 19.061 34.367 1.00 11.74 385 ASN C O 1
ATOM 11138 N N . TYR C 1 382 ? 25.560 19.066 34.941 1.00 11.21 386 TYR C N 1
ATOM 11139 C CA . TYR C 1 382 ? 25.129 19.775 33.746 1.00 11.19 386 TYR C CA 1
ATOM 11140 C C . TYR C 1 382 ? 24.605 21.180 34.013 1.00 11.26 386 TYR C C 1
ATOM 11141 O O . TYR C 1 382 ? 23.915 21.771 33.180 1.00 11.29 386 TYR C O 1
ATOM 11150 N N . GLN C 1 383 ? 25.001 21.725 35.162 1.00 11.06 387 GLN C N 1
ATOM 11151 C CA . GLN C 1 383 ? 24.616 23.071 35.571 1.00 10.80 387 GLN C CA 1
ATOM 11152 C C . GLN C 1 383 ? 25.672 24.038 35.050 1.00 11.17 387 GLN C C 1
ATOM 11153 O O . GLN C 1 383 ? 26.872 23.737 35.083 1.00 11.31 387 GLN C O 1
ATOM 11159 N N . ARG C 1 384 ? 25.225 25.194 34.562 1.00 11.44 388 ARG C N 1
ATOM 11160 C CA . ARG C 1 384 ? 26.139 26.189 33.999 1.00 11.01 388 ARG C CA 1
ATOM 11161 C C . ARG C 1 384 ? 25.685 27.627 34.200 1.00 10.96 388 ARG C C 1
ATOM 11162 O O . ARG C 1 384 ? 24.511 27.901 34.450 1.00 10.64 388 ARG C O 1
ATOM 11170 N N . ASP C 1 385 ? 26.653 28.533 34.091 1.00 10.95 389 ASP C N 1
ATOM 11171 C CA . ASP C 1 385 ? 26.420 29.968 34.146 1.00 11.03 389 ASP C CA 1
ATOM 11172 C C . ASP C 1 385 ? 25.871 30.569 35.447 1.00 10.82 389 ASP C C 1
ATOM 11173 O O . ASP C 1 385 ? 26.240 30.145 36.545 1.00 10.88 389 ASP C O 1
ATOM 11178 N N . GLY C 1 386 ? 25.013 31.581 35.312 1.00 11.12 390 GLY C N 1
ATOM 11179 C CA . GLY C 1 386 ? 24.458 32.256 36.472 1.00 11.71 390 GLY C CA 1
ATOM 11180 C C . GLY C 1 386 ? 25.380 33.389 36.904 1.00 13.09 390 GLY C C 1
ATOM 11181 O O . GLY C 1 386 ? 26.590 33.336 36.644 1.00 11.90 390 GLY C O 1
ATOM 11182 N N . PRO C 1 387 ? 24.842 34.438 37.553 1.00 13.87 391 PRO C N 1
ATOM 11183 C CA . PRO C 1 387 ? 25.664 35.566 38.000 1.00 14.53 391 PRO C CA 1
ATOM 11184 C C . PRO C 1 387 ? 26.805 35.170 38.928 1.00 15.75 391 PRO C C 1
ATOM 11185 O O . PRO C 1 387 ? 26.686 34.227 39.722 1.00 15.89 391 PRO C O 1
ATOM 11189 N N . MET C 1 388 ? 27.921 35.882 38.789 1.00 16.34 392 MET C N 1
ATOM 11190 C CA . MET C 1 388 ? 29.117 35.650 39.588 1.00 17.71 392 MET C CA 1
ATOM 11191 C C . MET C 1 388 ? 29.610 34.211 39.512 1.00 18.57 392 MET C C 1
ATOM 11192 O O . MET C 1 388 ? 29.868 33.567 40.532 1.00 19.51 392 MET C O 1
ATOM 11197 N N . CYS C 1 389 ? 29.694 33.698 38.290 1.00 19.44 393 CYS C N 1
ATOM 11198 C CA . CYS C 1 389 ? 30.187 32.348 38.062 1.00 21.37 393 CYS C CA 1
ATOM 11199 C C . CYS C 1 389 ? 31.693 32.439 38.302 1.00 23.30 393 CYS C C 1
ATOM 11200 O O . CYS C 1 389 ? 32.453 32.831 37.413 1.00 23.01 393 CYS C O 1
ATOM 11203 N N . MET C 1 390 ? 32.104 32.107 39.525 1.00 25.16 394 MET C N 1
ATOM 11204 C CA . MET C 1 390 ? 33.501 32.202 39.939 1.00 27.24 394 MET C CA 1
ATOM 11205 C C . MET C 1 390 ? 34.464 31.066 39.676 1.00 27.63 394 MET C C 1
ATOM 11206 O O . MET C 1 390 ? 35.618 31.139 40.093 1.00 29.08 394 MET C O 1
ATOM 11211 N N . GLN C 1 391 ? 34.020 30.022 38.996 1.00 28.02 395 GLN C N 1
ATOM 11212 C CA . GLN C 1 391 ? 34.898 28.893 38.721 1.00 27.96 395 GLN C CA 1
ATOM 11213 C C . GLN C 1 391 ? 35.072 28.791 37.212 1.00 27.30 395 GLN C C 1
ATOM 11214 O O . GLN C 1 391 ? 34.689 29.710 36.490 1.00 28.54 395 GLN C O 1
ATOM 11220 N N . ASP C 1 392 ? 35.677 27.711 36.728 1.00 24.69 396 ASP C N 1
ATOM 11221 C CA . ASP C 1 392 ? 35.859 27.552 35.286 1.00 22.23 396 ASP C CA 1
ATOM 11222 C C . ASP C 1 392 ? 34.552 27.228 34.553 1.00 18.91 396 ASP C C 1
ATOM 11223 O O . ASP C 1 392 ? 34.543 27.061 33.331 1.00 17.22 396 ASP C O 1
ATOM 11228 N N . ASN C 1 393 ? 33.461 27.120 35.314 1.00 16.36 397 ASN C N 1
ATOM 11229 C CA . ASN C 1 393 ? 32.130 26.817 34.775 1.00 14.53 397 ASN C CA 1
ATOM 11230 C C . ASN C 1 393 ? 32.146 25.469 34.042 1.00 13.48 397 ASN C C 1
ATOM 11231 O O . ASN C 1 393 ? 31.416 25.257 33.071 1.00 13.00 397 ASN C O 1
ATOM 11236 N N . GLN C 1 394 ? 32.986 24.563 34.547 1.00 13.22 398 GLN C N 1
ATOM 11237 C CA . GLN C 1 394 ? 33.172 23.218 34.008 1.00 12.51 398 GLN C CA 1
ATOM 11238 C C . GLN C 1 394 ? 33.715 23.183 32.574 1.00 12.42 398 GLN C C 1
ATOM 11239 O O . GLN C 1 394 ? 33.542 22.206 31.837 1.00 12.42 398 GLN C O 1
ATOM 11245 N N . GLY C 1 395 ? 34.404 24.263 32.209 1.00 12.24 399 GLY C N 1
ATOM 11246 C CA . GLY C 1 395 ? 35.030 24.381 30.904 1.00 11.69 399 GLY C CA 1
ATOM 11247 C C . GLY C 1 395 ? 34.172 24.099 29.689 1.00 12.17 399 GLY C C 1
ATOM 11248 O O . GLY C 1 395 ? 33.062 24.621 29.563 1.00 12.10 399 GLY C O 1
ATOM 11249 N N . GLY C 1 396 ? 34.718 23.301 28.773 1.00 11.79 400 GLY C N 1
ATOM 11250 C CA . GLY C 1 396 ? 34.008 22.962 27.553 1.00 11.83 400 GLY C CA 1
ATOM 11251 C C . GLY C 1 396 ? 33.300 21.621 27.583 1.00 11.72 400 GLY C C 1
ATOM 11252 O O . GLY C 1 396 ? 32.938 21.092 26.531 1.00 11.80 400 GLY C O 1
ATOM 11253 N N . ALA C 1 397 ? 33.085 21.075 28.779 1.00 11.49 401 ALA C N 1
ATOM 11254 C CA . ALA C 1 397 ? 32.415 19.780 28.925 1.00 11.34 401 ALA C CA 1
ATOM 11255 C C . ALA C 1 397 ? 30.995 19.800 28.369 1.00 11.39 401 ALA C C 1
ATOM 11256 O O . ALA C 1 397 ? 30.288 20.804 28.506 1.00 11.30 401 ALA C O 1
ATOM 11258 N N . PRO C 1 398 ? 30.574 18.707 27.697 1.00 11.44 402 PRO C N 1
ATOM 11259 C CA . PRO C 1 398 ? 29.227 18.585 27.122 1.00 11.24 402 PRO C CA 1
ATOM 11260 C C . PRO C 1 398 ? 28.236 18.955 28.228 1.00 11.33 402 PRO C C 1
ATOM 11261 O O . PRO C 1 398 ? 28.306 18.417 29.339 1.00 10.86 402 PRO C O 1
ATOM 11265 N N . ASN C 1 399 ? 27.331 19.884 27.928 1.00 10.90 403 ASN C N 1
ATOM 11266 C CA . ASN C 1 399 ? 26.393 20.389 28.931 1.00 11.22 403 ASN C CA 1
ATOM 11267 C C . ASN C 1 399 ? 24.981 19.817 28.973 1.00 11.34 403 ASN C C 1
ATOM 11268 O O . ASN C 1 399 ? 24.098 20.404 29.602 1.00 11.76 403 ASN C O 1
ATOM 11273 N N . TYR C 1 400 ? 24.761 18.687 28.309 1.00 11.21 404 TYR C N 1
ATOM 11274 C CA . TYR C 1 400 ? 23.441 18.057 28.296 1.00 10.74 404 TYR C CA 1
ATOM 11275 C C . TYR C 1 400 ? 23.557 16.573 28.638 1.00 11.33 404 TYR C C 1
ATOM 11276 O O . TYR C 1 400 ? 24.559 15.921 28.311 1.00 10.48 404 TYR C O 1
ATOM 11285 N N . TYR C 1 401 ? 22.521 16.051 29.288 1.00 11.36 405 TYR C N 1
ATOM 11286 C CA . TYR C 1 401 ? 22.473 14.652 29.703 1.00 11.89 405 TYR C CA 1
ATOM 11287 C C . TYR C 1 401 ? 21.148 14.027 29.251 1.00 12.05 405 TYR C C 1
ATOM 11288 O O . TYR C 1 401 ? 20.078 14.600 29.472 1.00 11.78 405 TYR C O 1
ATOM 11297 N N . PRO C 1 402 ? 21.199 12.840 28.612 1.00 12.38 406 PRO C N 1
ATOM 11298 C CA . PRO C 1 402 ? 22.380 12.027 28.293 1.00 12.55 406 PRO C CA 1
ATOM 11299 C C . PRO C 1 402 ? 23.173 12.556 27.088 1.00 12.70 406 PRO C C 1
ATOM 11300 O O . PRO C 1 402 ? 22.658 13.350 26.296 1.00 13.16 406 PRO C O 1
ATOM 11304 N N . ASN C 1 403 ? 24.416 12.093 26.954 1.00 12.71 407 ASN C N 1
ATOM 11305 C CA . ASN C 1 403 ? 25.288 12.492 25.850 1.00 13.01 407 ASN C CA 1
ATOM 11306 C C . ASN C 1 403 ? 26.253 11.362 25.499 1.00 12.96 407 ASN C C 1
ATOM 11307 O O . ASN C 1 403 ? 26.530 10.496 26.327 1.00 12.78 407 ASN C O 1
ATOM 11312 N N . SER C 1 404 ? 26.773 11.397 24.275 1.00 12.91 408 SER C N 1
ATOM 11313 C CA . SER C 1 404 ? 27.706 10.385 23.785 1.00 13.96 408 SER C CA 1
ATOM 11314 C C . SER C 1 404 ? 29.137 10.914 23.790 1.00 14.08 408 SER C C 1
ATOM 11315 O O . SER C 1 404 ? 29.991 10.402 23.062 1.00 14.48 408 SER C O 1
ATOM 11318 N N . PHE C 1 405 ? 29.411 11.920 24.617 1.00 13.59 409 PHE C N 1
ATOM 11319 C CA . PHE C 1 405 ? 30.740 12.514 24.637 1.00 13.64 409 PHE C CA 1
ATOM 11320 C C . PHE C 1 405 ? 31.568 12.411 25.913 1.00 13.22 409 PHE C C 1
ATOM 11321 O O . PHE C 1 405 ? 32.522 13.168 26.099 1.00 13.98 409 PHE C O 1
ATOM 11329 N N . GLY C 1 406 ? 31.205 11.470 26.780 1.00 12.93 410 GLY C N 1
ATOM 11330 C CA . GLY C 1 406 ? 31.968 11.230 27.994 1.00 13.15 410 GLY C CA 1
ATOM 11331 C C . GLY C 1 406 ? 31.803 12.127 29.204 1.00 13.19 410 GLY C C 1
ATOM 11332 O O . GLY C 1 406 ? 32.629 12.076 30.113 1.00 13.19 410 GLY C O 1
ATOM 11333 N N . ALA C 1 407 ? 30.743 12.932 29.228 1.00 13.21 411 ALA C N 1
ATOM 11334 C CA . ALA C 1 407 ? 30.484 13.825 30.358 1.00 13.09 411 ALA C CA 1
ATOM 11335 C C . ALA C 1 407 ? 29.960 13.011 31.566 1.00 13.07 411 ALA C C 1
ATOM 11336 O O . ALA C 1 407 ? 29.642 11.826 31.425 1.00 13.40 411 ALA C O 1
ATOM 11338 N N . PRO C 1 408 ? 29.851 13.638 32.762 1.00 13.23 412 PRO C N 1
ATOM 11339 C CA . PRO C 1 408 ? 29.382 12.971 33.986 1.00 13.29 412 PRO C CA 1
ATOM 11340 C C . PRO C 1 408 ? 28.179 12.028 33.889 1.00 13.13 412 PRO C C 1
ATOM 11341 O O . PRO C 1 408 ? 27.186 12.324 33.226 1.00 13.18 412 PRO C O 1
ATOM 11345 N N . GLU C 1 409 ? 28.274 10.911 34.608 1.00 13.30 413 GLU C N 1
ATOM 11346 C CA . GLU C 1 409 ? 27.229 9.893 34.619 1.00 13.12 413 GLU C CA 1
ATOM 11347 C C . GLU C 1 409 ? 26.634 9.670 36.001 1.00 13.88 413 GLU C C 1
ATOM 11348 O O . GLU C 1 409 ? 27.349 9.689 37.007 1.00 13.83 413 GLU C O 1
ATOM 11354 N N . GLN C 1 410 ? 25.327 9.424 36.037 1.00 14.83 414 GLN C N 1
ATOM 11355 C CA . GLN C 1 410 ? 24.632 9.150 37.290 1.00 16.20 414 GLN C CA 1
ATOM 11356 C C . GLN C 1 410 ? 25.205 7.864 37.897 1.00 17.53 414 GLN C C 1
ATOM 11357 O O . GLN C 1 410 ? 25.714 6.997 37.181 1.00 17.01 414 GLN C O 1
ATOM 11363 N N . GLN C 1 411 ? 25.141 7.770 39.220 1.00 19.27 415 GLN C N 1
ATOM 11364 C CA . GLN C 1 411 ? 25.668 6.635 39.970 1.00 21.53 415 GLN C CA 1
ATOM 11365 C C . GLN C 1 411 ? 24.516 5.855 40.619 1.00 21.64 415 GLN C C 1
ATOM 11366 O O . GLN C 1 411 ? 24.017 6.249 41.666 1.00 21.35 415 GLN C O 1
ATOM 11372 N N . PRO C 1 412 ? 24.103 4.726 40.016 1.00 22.22 416 PRO C N 1
ATOM 11373 C CA . PRO C 1 412 ? 23.008 3.886 40.527 1.00 22.74 416 PRO C CA 1
ATOM 11374 C C . PRO C 1 412 ? 23.047 3.572 42.027 1.00 23.23 416 PRO C C 1
ATOM 11375 O O . PRO C 1 412 ? 21.997 3.446 42.660 1.00 23.45 416 PRO C O 1
ATOM 11379 N N . SER C 1 413 ? 24.249 3.478 42.596 1.00 23.80 417 SER C N 1
ATOM 11380 C CA . SER C 1 413 ? 24.403 3.184 44.022 1.00 24.48 417 SER C CA 1
ATOM 11381 C C . SER C 1 413 ? 23.999 4.353 44.934 1.00 24.85 417 SER C C 1
ATOM 11382 O O . SER C 1 413 ? 23.898 4.194 46.153 1.00 25.67 417 SER C O 1
ATOM 11385 N N . ALA C 1 414 ? 23.772 5.522 44.339 1.00 24.04 418 ALA C N 1
ATOM 11386 C CA . ALA C 1 414 ? 23.372 6.712 45.087 1.00 23.61 418 ALA C CA 1
ATOM 11387 C C . ALA C 1 414 ? 21.859 6.892 45.092 1.00 23.40 418 ALA C C 1
ATOM 11388 O O . ALA C 1 414 ? 21.350 7.891 45.597 1.00 23.06 418 ALA C O 1
ATOM 11390 N N . LEU C 1 415 ? 21.142 5.918 44.539 1.00 23.50 419 LEU C N 1
ATOM 11391 C CA . LEU C 1 415 ? 19.686 5.983 44.477 1.00 24.00 419 LEU C CA 1
ATOM 11392 C C . LEU C 1 415 ? 19.080 5.986 45.884 1.00 23.49 419 LEU C C 1
ATOM 11393 O O . LEU C 1 415 ? 19.540 5.261 46.769 1.00 22.80 419 LEU C O 1
ATOM 11398 N N . GLU C 1 416 ? 18.065 6.825 46.084 1.00 23.82 420 GLU C N 1
ATOM 11399 C CA . GLU C 1 416 ? 17.389 6.947 47.376 1.00 24.43 420 GLU C CA 1
ATOM 11400 C C . GLU C 1 416 ? 16.541 5.723 47.733 1.00 24.28 420 GLU C C 1
ATOM 11401 O O . GLU C 1 416 ? 16.136 4.953 46.858 1.00 23.77 420 GLU C O 1
ATOM 11407 N N . HIS C 1 417 ? 16.264 5.574 49.029 1.00 24.16 421 HIS C N 1
ATOM 11408 C CA . HIS C 1 417 ? 15.465 4.471 49.576 1.00 23.94 421 HIS C CA 1
ATOM 11409 C C . HIS C 1 417 ? 13.974 4.613 49.220 1.00 23.55 421 HIS C C 1
ATOM 11410 O O . HIS C 1 417 ? 13.386 5.674 49.415 1.00 23.93 421 HIS C O 1
ATOM 11417 N N . SER C 1 418 ? 13.369 3.539 48.713 1.00 23.25 422 SER C N 1
ATOM 11418 C CA . SER C 1 418 ? 11.953 3.543 48.322 1.00 23.33 422 SER C CA 1
ATOM 11419 C C . SER C 1 418 ? 10.994 3.099 49.418 1.00 23.05 422 SER C C 1
ATOM 11420 O O . SER C 1 418 ? 11.191 2.056 50.040 1.00 22.64 422 SER C O 1
ATOM 11423 N N . ILE C 1 419 ? 9.932 3.877 49.610 1.00 23.03 423 ILE C N 1
ATOM 11424 C CA . ILE C 1 419 ? 8.890 3.573 50.591 1.00 23.67 423 ILE C CA 1
ATOM 11425 C C . ILE C 1 419 ? 7.533 3.718 49.903 1.00 23.93 423 ILE C C 1
ATOM 11426 O O . ILE C 1 419 ? 7.328 4.630 49.097 1.00 23.23 423 ILE C O 1
ATOM 11431 N N . GLN C 1 420 ? 6.623 2.794 50.191 1.00 24.54 424 GLN C N 1
ATOM 11432 C CA . GLN C 1 420 ? 5.294 2.838 49.601 1.00 25.27 424 GLN C CA 1
ATOM 11433 C C . GLN C 1 420 ? 4.307 3.630 50.460 1.00 24.30 424 GLN C C 1
ATOM 11434 O O . GLN C 1 420 ? 4.353 3.578 51.689 1.00 23.32 424 GLN C O 1
ATOM 11440 N N . TYR C 1 421 ? 3.447 4.397 49.796 1.00 23.91 425 TYR C N 1
ATOM 11441 C CA . TYR C 1 421 ? 2.422 5.193 50.464 1.00 23.59 425 TYR C CA 1
ATOM 11442 C C . TYR C 1 421 ? 1.105 5.013 49.732 1.00 23.48 425 TYR C C 1
ATOM 11443 O O . TYR C 1 421 ? 1.068 4.548 48.590 1.00 24.18 425 TYR C O 1
ATOM 11452 N N . SER C 1 422 ? 0.026 5.381 50.410 1.00 23.28 426 SER C N 1
ATOM 11453 C CA . SER C 1 422 ? -1.311 5.303 49.851 1.00 22.53 426 SER C CA 1
ATOM 11454 C C . SER C 1 422 ? -2.216 6.218 50.653 1.00 21.94 426 SER C C 1
ATOM 11455 O O . SER C 1 422 ? -2.369 6.054 51.865 1.00 21.84 426 SER C O 1
ATOM 11458 N N . GLY C 1 423 ? -2.788 7.200 49.971 1.00 20.91 427 GLY C N 1
ATOM 11459 C CA . GLY C 1 423 ? -3.677 8.128 50.636 1.00 19.91 427 GLY C CA 1
ATOM 11460 C C . GLY C 1 423 ? -4.062 9.285 49.746 1.00 19.22 427 GLY C C 1
ATOM 11461 O O . GLY C 1 423 ? -3.491 9.473 48.666 1.00 19.67 427 GLY C O 1
ATOM 11462 N N . GLU C 1 424 ? -5.070 10.033 50.179 1.00 18.37 428 GLU C N 1
ATOM 11463 C CA . GLU C 1 424 ? -5.527 11.194 49.434 1.00 17.90 428 GLU C CA 1
ATOM 11464 C C . GLU C 1 424 ? -4.408 12.218 49.467 1.00 17.39 428 GLU C C 1
ATOM 11465 O O . GLU C 1 424 ? -3.693 12.337 50.470 1.00 16.56 428 GLU C O 1
ATOM 11471 N N . VAL C 1 425 ? -4.223 12.920 48.357 1.00 16.48 429 VAL C N 1
ATOM 11472 C CA . VAL C 1 425 ? -3.220 13.969 48.308 1.00 16.21 429 VAL C CA 1
ATOM 11473 C C . VAL C 1 425 ? -4.013 15.230 48.649 1.00 16.61 429 VAL C C 1
ATOM 11474 O O . VAL C 1 425 ? -4.767 15.754 47.825 1.00 17.12 429 VAL C O 1
ATOM 11478 N N . ARG C 1 426 ? -3.918 15.633 49.913 1.00 15.76 430 ARG C N 1
ATOM 11479 C CA . ARG C 1 426 ? -4.632 16.797 50.420 1.00 15.16 430 ARG C CA 1
ATOM 11480 C C . ARG C 1 426 ? -3.947 17.362 51.661 1.00 14.19 430 ARG C C 1
ATOM 11481 O O . ARG C 1 426 ? -2.871 16.910 52.057 1.00 13.60 430 ARG C O 1
ATOM 11489 N N . ARG C 1 427 ? -4.594 18.347 52.273 1.00 13.37 431 ARG C N 1
ATOM 11490 C CA . ARG C 1 427 ? -4.078 19.004 53.466 1.00 13.05 431 ARG C CA 1
ATOM 11491 C C . ARG C 1 427 ? -4.686 18.382 54.723 1.00 13.44 431 ARG C C 1
ATOM 11492 O O . ARG C 1 427 ? -5.841 18.645 55.056 1.00 13.68 431 ARG C O 1
ATOM 11500 N N . PHE C 1 428 ? -3.910 17.538 55.399 1.00 12.88 432 PHE C N 1
ATOM 11501 C CA . PHE C 1 428 ? -4.366 16.878 56.622 1.00 12.86 432 PHE C CA 1
ATOM 11502 C C . PHE C 1 428 ? -4.073 17.745 57.835 1.00 13.20 432 PHE C C 1
ATOM 11503 O O . PHE C 1 428 ? -2.926 18.122 58.079 1.00 14.11 432 PHE C O 1
ATOM 11511 N N . ASN C 1 429 ? -5.112 18.050 58.606 1.00 13.38 433 ASN C N 1
ATOM 11512 C CA . ASN C 1 429 ? -4.957 18.894 59.782 1.00 12.94 433 ASN C CA 1
ATOM 11513 C C . ASN C 1 429 ? -4.179 18.216 60.910 1.00 13.41 433 ASN C C 1
ATOM 11514 O O . ASN C 1 429 ? -4.473 17.078 61.282 1.00 13.36 433 ASN C O 1
ATOM 11519 N N . THR C 1 430 ? -3.156 18.904 61.416 1.00 13.20 434 THR C N 1
ATOM 11520 C CA . THR C 1 430 ? -2.350 18.383 62.521 1.00 13.25 434 THR C CA 1
ATOM 11521 C C . THR C 1 430 ? -2.441 19.294 63.744 1.00 12.90 434 THR C C 1
ATOM 11522 O O . THR C 1 430 ? -1.722 19.096 64.719 1.00 13.57 434 THR C O 1
ATOM 11526 N N . ALA C 1 431 ? -3.340 20.276 63.695 1.00 13.26 435 ALA C N 1
ATOM 11527 C CA . ALA C 1 431 ? -3.520 21.210 64.802 1.00 13.80 435 ALA C CA 1
ATOM 11528 C C . ALA C 1 431 ? -3.960 20.485 66.071 1.00 14.66 435 ALA C C 1
ATOM 11529 O O . ALA C 1 431 ? -3.563 20.850 67.186 1.00 14.45 435 ALA C O 1
ATOM 11531 N N . ASN C 1 432 ? -4.739 19.422 65.882 1.00 15.42 436 ASN C N 1
ATOM 11532 C CA . ASN C 1 432 ? -5.272 18.655 66.998 1.00 15.57 436 ASN C CA 1
ATOM 11533 C C . ASN C 1 432 ? -4.553 17.379 67.408 1.00 16.30 436 ASN C C 1
ATOM 11534 O O . ASN C 1 432 ? -5.150 16.489 68.021 1.00 16.01 436 ASN C O 1
ATOM 11539 N N . ASP C 1 433 ? -3.278 17.271 67.042 1.00 16.24 437 ASP C N 1
ATOM 11540 C CA . ASP C 1 433 ? -2.482 16.135 67.484 1.00 16.75 437 ASP C CA 1
ATOM 11541 C C . ASP C 1 433 ? -2.248 16.446 68.962 1.00 16.20 437 ASP C C 1
ATOM 11542 O O . ASP C 1 433 ? -2.526 17.561 69.413 1.00 15.69 437 ASP C O 1
ATOM 11547 N N . ASP C 1 434 ? -1.751 15.475 69.718 1.00 15.34 438 ASP C N 1
ATOM 11548 C CA . ASP C 1 434 ? -1.495 15.684 71.140 1.00 15.29 438 ASP C CA 1
ATOM 11549 C C . ASP C 1 434 ? -0.587 16.899 71.349 1.00 14.57 438 ASP C C 1
ATOM 11550 O O . ASP C 1 434 ? 0.491 16.979 70.765 1.00 14.95 438 ASP C O 1
ATOM 11555 N N . ASN C 1 435 ? -1.037 17.848 72.168 1.00 14.07 439 ASN C N 1
ATOM 11556 C CA . ASN C 1 435 ? -0.264 19.062 72.441 1.00 14.57 439 ASN C CA 1
ATOM 11557 C C . ASN C 1 435 ? 0.188 19.182 73.896 1.00 14.80 439 ASN C C 1
ATOM 11558 O O . ASN C 1 435 ? 0.962 20.087 74.226 1.00 14.89 439 ASN C O 1
ATOM 11563 N N . VAL C 1 436 ? -0.252 18.263 74.758 1.00 15.53 440 VAL C N 1
ATOM 11564 C CA . VAL C 1 436 ? 0.074 18.365 76.183 1.00 15.28 440 VAL C CA 1
ATOM 11565 C C . VAL C 1 436 ? 0.787 17.230 76.927 1.00 15.15 440 VAL C C 1
ATOM 11566 O O . VAL C 1 436 ? 1.491 17.492 77.907 1.00 15.62 440 VAL C O 1
ATOM 11570 N N . THR C 1 437 ? 0.604 15.988 76.488 1.00 15.43 441 THR C N 1
ATOM 11571 C CA . THR C 1 437 ? 1.191 14.837 77.181 1.00 15.35 441 THR C CA 1
ATOM 11572 C C . THR C 1 437 ? 2.691 14.870 77.461 1.00 15.24 441 THR C C 1
ATOM 11573 O O . THR C 1 437 ? 3.109 14.684 78.605 1.00 15.16 441 THR C O 1
ATOM 11577 N N . GLN C 1 438 ? 3.503 15.103 76.436 1.00 15.31 442 GLN C N 1
ATOM 11578 C CA . GLN C 1 438 ? 4.948 15.148 76.644 1.00 15.07 442 GLN C CA 1
ATOM 11579 C C . GLN C 1 438 ? 5.375 16.382 77.425 1.00 15.00 442 GLN C C 1
ATOM 11580 O O . GLN C 1 438 ? 6.407 16.367 78.094 1.00 15.45 442 GLN C O 1
ATOM 11586 N N . VAL C 1 439 ? 4.571 17.440 77.353 1.00 14.98 443 VAL C N 1
ATOM 11587 C CA . VAL C 1 439 ? 4.861 18.678 78.076 1.00 15.24 443 VAL C CA 1
ATOM 11588 C C . VAL C 1 439 ? 4.645 18.436 79.571 1.00 16.03 443 VAL C C 1
ATOM 11589 O O . VAL C 1 439 ? 5.399 18.937 80.412 1.00 15.57 443 VAL C O 1
ATOM 11593 N N . ARG C 1 440 ? 3.608 17.666 79.893 1.00 16.23 444 ARG C N 1
ATOM 11594 C CA . ARG C 1 440 ? 3.296 17.328 81.283 1.00 16.94 444 ARG C CA 1
ATOM 11595 C C . ARG C 1 440 ? 4.458 16.533 81.878 1.00 16.94 444 ARG C C 1
ATOM 11596 O O . ARG C 1 440 ? 4.875 16.781 83.012 1.00 17.36 444 ARG C O 1
ATOM 11604 N N . ALA C 1 441 ? 4.987 15.591 81.098 1.00 16.45 445 ALA C N 1
ATOM 11605 C CA . ALA C 1 441 ? 6.109 14.769 81.542 1.00 16.83 445 ALA C CA 1
ATOM 11606 C C . ALA C 1 441 ? 7.313 15.647 81.874 1.00 17.51 445 ALA C C 1
ATOM 11607 O O . ALA C 1 441 ? 8.023 15.401 82.851 1.00 17.85 445 ALA C O 1
ATOM 11609 N N . PHE C 1 442 ? 7.516 16.690 81.070 1.00 17.40 446 PHE C N 1
ATOM 11610 C CA . PHE C 1 442 ? 8.613 17.628 81.269 1.00 17.21 446 PHE C CA 1
ATOM 11611 C C . PHE C 1 442 ? 8.400 18.433 82.549 1.00 17.29 446 PHE C C 1
ATOM 11612 O O . PHE C 1 442 ? 9.278 18.496 83.409 1.00 17.16 446 PHE C O 1
ATOM 11620 N N . TYR C 1 443 ? 7.217 19.028 82.670 1.00 18.12 447 TYR C N 1
ATOM 11621 C CA . TYR C 1 443 ? 6.862 19.857 83.815 1.00 18.62 447 TYR C CA 1
ATOM 11622 C C . TYR C 1 443 ? 6.856 19.099 85.140 1.00 19.36 447 TYR C C 1
ATOM 11623 O O . TYR C 1 443 ? 7.402 19.571 86.139 1.00 18.78 447 TYR C O 1
ATOM 11632 N N . VAL C 1 444 ? 6.245 17.919 85.132 1.00 20.21 448 VAL C N 1
ATOM 11633 C CA . VAL C 1 444 ? 6.135 17.088 86.326 1.00 21.09 448 VAL C CA 1
ATOM 11634 C C . VAL C 1 444 ? 7.363 16.239 86.676 1.00 22.07 448 VAL C C 1
ATOM 11635 O O . VAL C 1 444 ? 7.856 16.295 87.805 1.00 22.39 448 VAL C O 1
ATOM 11639 N N . ASN C 1 445 ? 7.871 15.480 85.708 1.00 22.59 449 ASN C N 1
ATOM 11640 C CA . ASN C 1 445 ? 8.999 14.585 85.958 1.00 23.40 449 ASN C CA 1
ATOM 11641 C C . ASN C 1 445 ? 10.418 15.089 85.725 1.00 23.52 449 ASN C C 1
ATOM 11642 O O . ASN C 1 445 ? 11.336 14.695 86.443 1.00 24.80 449 ASN C O 1
ATOM 11647 N N . VAL C 1 446 ? 10.613 15.934 84.720 1.00 22.80 450 VAL C N 1
ATOM 11648 C CA . VAL C 1 446 ? 11.953 16.439 84.420 1.00 22.44 450 VAL C CA 1
ATOM 11649 C C . VAL C 1 446 ? 12.399 17.617 85.292 1.00 22.04 450 VAL C C 1
ATOM 11650 O O . VAL C 1 446 ? 13.523 17.628 85.801 1.00 22.02 450 VAL C O 1
ATOM 11654 N N . LEU C 1 447 ? 11.525 18.604 85.464 1.00 21.05 451 LEU C N 1
ATOM 11655 C CA . LEU C 1 447 ? 11.853 19.775 86.273 1.00 21.10 451 LEU C CA 1
ATOM 11656 C C . LEU C 1 447 ? 11.518 19.579 87.751 1.00 21.14 451 LEU C C 1
ATOM 11657 O O . LEU C 1 447 ? 10.630 18.792 88.095 1.00 20.89 451 LEU C O 1
ATOM 11662 N N . ASN C 1 448 ? 12.251 20.274 88.619 1.00 21.02 452 ASN C N 1
ATOM 11663 C CA . ASN C 1 448 ? 11.979 20.218 90.052 1.00 21.67 452 ASN C CA 1
ATOM 11664 C C . ASN C 1 448 ? 11.139 21.448 90.405 1.00 22.67 452 ASN C C 1
ATOM 11665 O O . ASN C 1 448 ? 10.836 22.264 89.531 1.00 22.36 452 ASN C O 1
ATOM 11670 N N . GLU C 1 449 ? 10.764 21.591 91.670 1.00 23.91 453 GLU C N 1
ATOM 11671 C CA . GLU C 1 449 ? 9.938 22.725 92.083 1.00 25.43 453 GLU C CA 1
ATOM 11672 C C . GLU C 1 449 ? 10.596 24.086 91.858 1.00 25.15 453 GLU C C 1
ATOM 11673 O O . GLU C 1 449 ? 9.930 25.039 91.457 1.00 25.32 453 GLU C O 1
ATOM 11679 N N . GLU C 1 450 ? 11.899 24.161 92.111 1.00 24.89 454 GLU C N 1
ATOM 11680 C CA . GLU C 1 450 ? 12.672 25.391 91.940 1.00 25.03 454 GLU C CA 1
ATOM 11681 C C . GLU C 1 450 ? 12.645 25.831 90.470 1.00 24.40 454 GLU C C 1
ATOM 11682 O O . GLU C 1 450 ? 12.452 27.010 90.164 1.00 23.38 454 GLU C O 1
ATOM 11688 N N . GLN C 1 451 ? 12.812 24.861 89.571 1.00 22.92 455 GLN C N 1
ATOM 11689 C CA . GLN C 1 451 ? 12.814 25.109 88.133 1.00 21.81 455 GLN C CA 1
ATOM 11690 C C . GLN C 1 451 ? 11.422 25.433 87.587 1.00 21.14 455 GLN C C 1
ATOM 11691 O O . GLN C 1 451 ? 11.286 26.265 86.688 1.00 20.70 455 GLN C O 1
ATOM 11697 N N . ARG C 1 452 ? 10.391 24.791 88.137 1.00 21.00 456 ARG C N 1
ATOM 11698 C CA . ARG C 1 452 ? 9.014 25.051 87.714 1.00 20.53 456 ARG C CA 1
ATOM 11699 C C . ARG C 1 452 ? 8.628 26.482 88.080 1.00 20.54 456 ARG C C 1
ATOM 11700 O O . ARG C 1 452 ? 7.931 27.167 87.324 1.00 20.38 456 ARG C O 1
ATOM 11708 N N . LYS C 1 453 ? 9.094 26.923 89.246 1.00 20.40 457 LYS C N 1
ATOM 11709 C CA . LYS C 1 453 ? 8.824 28.263 89.749 1.00 20.09 457 LYS C CA 1
ATOM 11710 C C . LYS C 1 453 ? 9.396 29.319 88.799 1.00 19.45 457 LYS C C 1
ATOM 11711 O O . LYS C 1 453 ? 8.699 30.267 88.426 1.00 18.82 457 LYS C O 1
ATOM 11717 N N . ARG C 1 454 ? 10.658 29.144 88.404 1.00 18.91 458 ARG C N 1
ATOM 11718 C CA . ARG C 1 454 ? 11.306 30.080 87.485 1.00 18.77 458 ARG C CA 1
ATOM 11719 C C . ARG C 1 454 ? 10.635 30.041 86.118 1.00 17.84 458 ARG C C 1
ATOM 11720 O O . ARG C 1 454 ? 10.467 31.078 85.486 1.00 18.11 458 ARG C O 1
ATOM 11728 N N . LEU C 1 455 ? 10.233 28.849 85.681 1.00 17.65 459 LEU C N 1
ATOM 11729 C CA . LEU C 1 455 ? 9.558 28.685 84.397 1.00 16.93 459 LEU C CA 1
ATOM 11730 C C . LEU C 1 455 ? 8.294 29.539 84.372 1.00 16.95 459 LEU C C 1
ATOM 11731 O O . LEU C 1 455 ? 8.076 30.313 83.439 1.00 16.75 459 LEU C O 1
ATOM 11736 N N . CYS C 1 456 ? 7.481 29.417 85.417 1.00 16.28 460 CYS C N 1
ATOM 11737 C CA . CYS C 1 456 ? 6.243 30.178 85.506 1.00 16.85 460 CYS C CA 1
ATOM 11738 C C . CYS C 1 456 ? 6.502 31.676 85.601 1.00 16.99 460 CYS C C 1
ATOM 11739 O O . CYS C 1 456 ? 5.764 32.474 85.021 1.00 16.42 460 CYS C O 1
ATOM 11742 N N . GLU C 1 457 ? 7.565 32.049 86.314 1.00 17.10 461 GLU C N 1
ATOM 11743 C CA . GLU C 1 457 ? 7.938 33.453 86.474 1.00 17.80 461 GLU C CA 1
ATOM 11744 C C . GLU C 1 457 ? 8.390 34.069 85.153 1.00 17.32 461 GLU C C 1
ATOM 11745 O O . GLU C 1 457 ? 8.021 35.199 84.834 1.00 17.47 461 GLU C O 1
ATOM 11751 N N . ASN C 1 458 ? 9.180 33.320 84.387 1.00 16.67 462 ASN C N 1
ATOM 11752 C CA . ASN C 1 458 ? 9.681 33.795 83.100 1.00 16.22 462 ASN C CA 1
ATOM 11753 C C . ASN C 1 458 ? 8.532 33.996 82.117 1.00 15.97 462 ASN C C 1
ATOM 11754 O O . ASN C 1 458 ? 8.503 34.981 81.384 1.00 16.51 462 ASN C O 1
ATOM 11759 N N . ILE C 1 459 ? 7.578 33.068 82.120 1.00 15.55 463 ILE C N 1
ATOM 11760 C CA . ILE C 1 459 ? 6.418 33.165 81.239 1.00 15.48 463 ILE C CA 1
ATOM 11761 C C . ILE C 1 459 ? 5.550 34.360 81.614 1.00 15.78 463 ILE C C 1
ATOM 11762 O O . ILE C 1 459 ? 5.240 35.197 80.767 1.00 15.86 463 ILE C O 1
ATOM 11767 N N . ALA C 1 460 ? 5.180 34.446 82.891 1.00 15.80 464 ALA C N 1
ATOM 11768 C CA . ALA C 1 460 ? 4.324 35.527 83.374 1.00 15.93 464 ALA C CA 1
ATOM 11769 C C . ALA C 1 460 ? 4.941 36.904 83.192 1.00 15.98 464 ALA C C 1
ATOM 11770 O O . ALA C 1 460 ? 4.233 37.866 82.899 1.00 16.69 464 ALA C O 1
ATOM 11772 N N . GLY C 1 461 ? 6.259 36.987 83.344 1.00 16.00 465 GLY C N 1
ATOM 11773 C CA . GLY C 1 461 ? 6.961 38.250 83.187 1.00 16.60 465 GLY C CA 1
ATOM 11774 C C . GLY C 1 461 ? 6.845 38.841 81.792 1.00 16.36 465 GLY C C 1
ATOM 11775 O O . GLY C 1 461 ? 6.970 40.048 81.617 1.00 17.64 465 GLY C O 1
ATOM 11776 N N . HIS C 1 462 ? 6.620 37.985 80.799 1.00 16.72 466 HIS C N 1
ATOM 11777 C CA . HIS C 1 462 ? 6.478 38.428 79.414 1.00 16.85 466 HIS C CA 1
ATOM 11778 C C . HIS C 1 462 ? 5.004 38.499 79.012 1.00 16.57 466 HIS C C 1
ATOM 11779 O O . HIS C 1 462 ? 4.555 39.487 78.419 1.00 16.41 466 HIS C O 1
ATOM 11786 N N . LEU C 1 463 ? 4.264 37.442 79.342 1.00 15.90 467 LEU C N 1
ATOM 11787 C CA . LEU C 1 463 ? 2.843 37.337 79.037 1.00 15.28 467 LEU C CA 1
ATOM 11788 C C . LEU C 1 463 ? 2.016 38.468 79.661 1.00 15.77 467 LEU C C 1
ATOM 11789 O O . LEU C 1 463 ? 0.975 38.849 79.122 1.00 15.41 467 LEU C O 1
ATOM 11794 N N . LYS C 1 464 ? 2.498 39.021 80.773 1.00 16.23 468 LYS C N 1
ATOM 11795 C CA . LYS C 1 464 ? 1.789 40.099 81.469 1.00 17.16 468 LYS C CA 1
ATOM 11796 C C . LYS C 1 464 ? 1.494 41.314 80.594 1.00 17.46 468 LYS C C 1
ATOM 11797 O O . LYS C 1 464 ? 0.551 42.061 80.861 1.00 17.70 468 LYS C O 1
ATOM 11803 N N . ASP C 1 465 ? 2.279 41.492 79.532 1.00 17.60 469 ASP C N 1
ATOM 11804 C CA . ASP C 1 465 ? 2.092 42.624 78.635 1.00 17.91 469 ASP C CA 1
ATOM 11805 C C . ASP C 1 465 ? 1.119 42.382 77.481 1.00 17.51 469 ASP C C 1
ATOM 11806 O O . ASP C 1 465 ? 0.792 43.306 76.741 1.00 17.38 469 ASP C O 1
ATOM 11811 N N . ALA C 1 466 ? 0.649 41.146 77.339 1.00 16.82 470 ALA C N 1
ATOM 11812 C CA . ALA C 1 466 ? -0.330 40.814 76.304 1.00 17.26 470 ALA C CA 1
ATOM 11813 C C . ALA C 1 466 ? -1.712 41.136 76.889 1.00 17.46 470 ALA C C 1
ATOM 11814 O O . ALA C 1 466 ? -1.867 41.179 78.113 1.00 17.71 470 ALA C O 1
ATOM 11816 N N . GLN C 1 467 ? -2.701 41.389 76.033 1.00 16.99 471 GLN C N 1
ATOM 11817 C CA . GLN C 1 467 ? -4.054 41.697 76.503 1.00 16.89 471 GLN C CA 1
ATOM 11818 C C . GLN C 1 467 ? -4.613 40.591 77.401 1.00 16.89 471 GLN C C 1
ATOM 11819 O O . GLN C 1 467 ? -4.189 39.438 77.307 1.00 16.59 471 GLN C O 1
ATOM 11825 N N . ILE C 1 468 ? -5.568 40.944 78.261 1.00 16.70 472 ILE C N 1
ATOM 11826 C CA . ILE C 1 468 ? -6.164 39.976 79.182 1.00 16.96 472 ILE C CA 1
ATOM 11827 C C . ILE C 1 468 ? -6.766 38.747 78.503 1.00 16.82 472 ILE C C 1
ATOM 11828 O O . ILE C 1 468 ? -6.554 37.628 78.969 1.00 16.98 472 ILE C O 1
ATOM 11833 N N . PHE C 1 469 ? -7.488 38.939 77.398 1.00 16.26 473 PHE C N 1
ATOM 11834 C CA . PHE C 1 469 ? -8.098 37.807 76.706 1.00 16.04 473 PHE C CA 1
ATOM 11835 C C . PHE C 1 469 ? -7.036 36.824 76.201 1.00 16.09 473 PHE C C 1
ATOM 11836 O O . PHE C 1 469 ? -7.256 35.612 76.181 1.00 16.08 473 PHE C O 1
ATOM 11844 N N . ILE C 1 470 ? -5.875 37.355 75.825 1.00 15.49 474 ILE C N 1
ATOM 11845 C CA . ILE C 1 470 ? -4.765 36.533 75.354 1.00 15.04 474 ILE C CA 1
ATOM 11846 C C . ILE C 1 470 ? -4.161 35.801 76.559 1.00 15.31 474 ILE C C 1
ATOM 11847 O O . ILE C 1 470 ? -3.872 34.605 76.481 1.00 16.06 474 ILE C O 1
ATOM 11852 N N . GLN C 1 471 ? -4.002 36.508 77.677 1.00 15.11 475 GLN C N 1
ATOM 11853 C CA . GLN C 1 471 ? -3.471 35.903 78.899 1.00 16.26 475 GLN C CA 1
ATOM 11854 C C . GLN C 1 471 ? -4.346 34.721 79.322 1.00 17.00 475 GLN C C 1
ATOM 11855 O O . GLN C 1 471 ? -3.832 33.661 79.682 1.00 17.43 475 GLN C O 1
ATOM 11861 N N . LYS C 1 472 ? -5.664 34.904 79.252 1.00 17.96 476 LYS C N 1
ATOM 11862 C CA . LYS C 1 472 ? -6.614 33.856 79.629 1.00 19.44 476 LYS C CA 1
ATOM 11863 C C . LYS C 1 472 ? -6.532 32.618 78.751 1.00 19.21 476 LYS C C 1
ATOM 11864 O O . LYS C 1 472 ? -6.539 31.495 79.263 1.00 18.87 476 LYS C O 1
ATOM 11870 N N . LYS C 1 473 ? -6.456 32.810 77.435 1.00 19.12 477 LYS C N 1
ATOM 11871 C CA . LYS C 1 473 ? -6.365 31.665 76.533 1.00 19.39 477 LYS C CA 1
ATOM 11872 C C . LYS C 1 473 ? -5.033 30.936 76.715 1.00 18.64 477 LYS C C 1
ATOM 11873 O O . LYS C 1 473 ? -4.986 29.704 76.693 1.00 18.45 477 LYS C O 1
ATOM 11879 N N . ALA C 1 474 ? -3.962 31.699 76.931 1.00 17.81 478 ALA C N 1
ATOM 11880 C CA . ALA C 1 474 ? -2.641 31.116 77.146 1.00 17.33 478 ALA C CA 1
ATOM 11881 C C . ALA C 1 474 ? -2.668 30.278 78.427 1.00 17.72 478 ALA C C 1
ATOM 11882 O O . ALA C 1 474 ? -2.183 29.144 78.444 1.00 17.50 478 ALA C O 1
ATOM 11884 N N . VAL C 1 475 ? -3.259 30.834 79.486 1.00 18.02 479 VAL C N 1
ATOM 11885 C CA . VAL C 1 475 ? -3.360 30.145 80.773 1.00 17.97 479 VAL C CA 1
ATOM 11886 C C . VAL C 1 475 ? -4.206 28.876 80.669 1.00 17.97 479 VAL C C 1
ATOM 11887 O O . VAL C 1 475 ? -3.883 27.852 81.281 1.00 18.17 479 VAL C O 1
ATOM 11891 N N . LYS C 1 476 ? -5.263 28.936 79.866 1.00 18.24 480 LYS C N 1
ATOM 11892 C CA . LYS C 1 476 ? -6.123 27.778 79.658 1.00 18.47 480 LYS C CA 1
ATOM 11893 C C . LYS C 1 476 ? -5.281 26.629 79.085 1.00 18.13 480 LYS C C 1
ATOM 11894 O O . LYS C 1 476 ? -5.431 25.480 79.494 1.00 17.90 480 LYS C O 1
ATOM 11900 N N . ASN C 1 477 ? -4.375 26.956 78.164 1.00 17.11 481 ASN C N 1
ATOM 11901 C CA . ASN C 1 477 ? -3.501 25.957 77.549 1.00 16.51 481 ASN C CA 1
ATOM 11902 C C . ASN C 1 477 ? -2.553 25.351 78.578 1.00 16.27 481 ASN C C 1
ATOM 11903 O O . ASN C 1 477 ? -2.390 24.133 78.632 1.00 16.67 481 ASN C O 1
ATOM 11908 N N . PHE C 1 478 ? -1.914 26.202 79.378 1.00 16.24 482 PHE C N 1
ATOM 11909 C CA . PHE C 1 478 ? -0.989 25.729 80.405 1.00 16.28 482 PHE C CA 1
ATOM 11910 C C . PHE C 1 478 ? -1.714 24.854 81.430 1.00 16.92 482 PHE C C 1
ATOM 11911 O O . PHE C 1 478 ? -1.163 23.858 81.905 1.00 16.94 482 PHE C O 1
ATOM 11919 N N . THR C 1 479 ? -2.959 25.214 81.733 1.00 17.02 483 THR C N 1
ATOM 11920 C CA . THR C 1 479 ? -3.772 24.455 82.679 1.00 18.01 483 THR C CA 1
ATOM 11921 C C . THR C 1 479 ? -4.020 23.044 82.149 1.00 18.83 483 THR C C 1
ATOM 11922 O O . THR C 1 479 ? -4.013 22.080 82.914 1.00 18.90 483 THR C O 1
ATOM 11926 N N . GLU C 1 480 ? -4.199 22.922 80.836 1.00 19.16 484 GLU C N 1
ATOM 11927 C CA . GLU C 1 480 ? -4.421 21.618 80.223 1.00 20.58 484 GLU C CA 1
ATOM 11928 C C . GLU C 1 480 ? -3.188 20.721 80.361 1.00 20.33 484 GLU C C 1
ATOM 11929 O O . GLU C 1 480 ? -3.307 19.496 80.380 1.00 20.65 484 GLU C O 1
ATOM 11935 N N . VAL C 1 481 ? -2.008 21.333 80.447 1.00 19.40 485 VAL C N 1
ATOM 11936 C CA . VAL C 1 481 ? -0.769 20.578 80.636 1.00 18.99 485 VAL C CA 1
ATOM 11937 C C . VAL C 1 481 ? -0.793 20.079 82.089 1.00 19.60 485 VAL C C 1
ATOM 11938 O O . VAL C 1 481 ? -0.576 18.897 82.366 1.00 19.43 485 VAL C O 1
ATOM 11942 N N . HIS C 1 482 ? -1.091 20.994 83.005 1.00 19.64 486 HIS C N 1
ATOM 11943 C CA . HIS C 1 482 ? -1.184 20.680 84.424 1.00 20.02 486 HIS C CA 1
ATOM 11944 C C . HIS C 1 482 ? -1.796 21.879 85.141 1.00 20.16 486 HIS C C 1
ATOM 11945 O O . HIS C 1 482 ? -1.387 23.020 84.914 1.00 19.13 486 HIS C O 1
ATOM 11952 N N . PRO C 1 483 ? -2.798 21.637 86.005 1.00 20.51 487 PRO C N 1
ATOM 11953 C CA . PRO C 1 483 ? -3.465 22.705 86.754 1.00 20.31 487 PRO C CA 1
ATOM 11954 C C . PRO C 1 483 ? -2.521 23.610 87.538 1.00 20.31 487 PRO C C 1
ATOM 11955 O O . PRO C 1 483 ? -2.770 24.806 87.650 1.00 20.96 487 PRO C O 1
ATOM 11959 N N . ASP C 1 484 ? -1.431 23.047 88.055 1.00 20.64 488 ASP C N 1
ATOM 11960 C CA . ASP C 1 484 ? -0.449 23.818 88.819 1.00 22.07 488 ASP C CA 1
ATOM 11961 C C . ASP C 1 484 ? 0.353 24.756 87.906 1.00 21.75 488 ASP C C 1
ATOM 11962 O O . ASP C 1 484 ? 0.775 25.839 88.324 1.00 21.10 488 ASP C O 1
ATOM 11967 N N . TYR C 1 485 ? 0.566 24.319 86.665 1.00 20.85 489 TYR C N 1
ATOM 11968 C CA . TYR C 1 485 ? 1.303 25.088 85.662 1.00 19.92 489 TYR C CA 1
ATOM 11969 C C . TYR C 1 485 ? 0.501 26.354 85.368 1.00 19.77 489 TYR C C 1
ATOM 11970 O O . TYR C 1 485 ? 1.020 27.468 85.456 1.00 19.52 489 TYR C O 1
ATOM 11979 N N . GLY C 1 486 ? -0.781 26.170 85.067 1.00 20.16 490 GLY C N 1
ATOM 11980 C CA . GLY C 1 486 ? -1.650 27.297 84.774 1.00 20.19 490 GLY C CA 1
ATOM 11981 C C . GLY C 1 486 ? -1.943 28.195 85.967 1.00 20.55 490 GLY C C 1
ATOM 11982 O O . GLY C 1 486 ? -1.883 29.421 85.853 1.00 20.01 490 GLY C O 1
ATOM 11983 N N . SER C 1 487 ? -2.241 27.595 87.119 1.00 20.55 491 SER C N 1
ATOM 11984 C CA . SER C 1 487 ? -2.555 28.373 88.317 1.00 20.80 491 SER C CA 1
ATOM 11985 C C . SER C 1 487 ? -1.379 29.209 88.825 1.00 20.52 491 SER C C 1
ATOM 11986 O O . SER C 1 487 ? -1.570 30.334 89.282 1.00 20.66 491 SER C O 1
ATOM 11989 N N . HIS C 1 488 ? -0.167 28.667 88.734 1.00 20.67 492 HIS C N 1
ATOM 11990 C CA . HIS C 1 488 ? 1.016 29.388 89.182 1.00 20.78 492 HIS C CA 1
ATOM 11991 C C . HIS C 1 488 ? 1.254 30.592 88.270 1.00 20.67 492 HIS C C 1
ATOM 11992 O O . HIS C 1 488 ? 1.576 31.687 88.740 1.00 21.01 492 HIS C O 1
ATOM 11999 N N . ILE C 1 489 ? 1.081 30.391 86.967 1.00 19.96 493 ILE C N 1
ATOM 12000 C CA . ILE C 1 489 ? 1.255 31.477 86.008 1.00 19.51 493 ILE C CA 1
ATOM 12001 C C . ILE C 1 489 ? 0.181 32.545 86.229 1.00 20.20 493 ILE C C 1
ATOM 12002 O O . ILE C 1 489 ? 0.482 33.742 86.244 1.00 20.16 493 ILE C O 1
ATOM 12007 N N . GLN C 1 490 ? -1.057 32.102 86.447 1.00 20.13 494 GLN C N 1
ATOM 12008 C CA . GLN C 1 490 ? -2.176 33.011 86.674 1.00 20.36 494 GLN C CA 1
ATOM 12009 C C . GLN C 1 490 ? -1.971 33.855 87.925 1.00 20.58 494 GLN C C 1
ATOM 12010 O O . GLN C 1 490 ? -2.332 35.032 87.947 1.00 20.11 494 GLN C O 1
ATOM 12016 N N . ALA C 1 491 ? -1.394 33.246 88.962 1.00 20.87 495 ALA C N 1
ATOM 12017 C CA . ALA C 1 491 ? -1.133 33.941 90.219 1.00 21.61 495 ALA C CA 1
ATOM 12018 C C . ALA C 1 491 ? -0.137 35.077 90.005 1.00 21.85 495 ALA C C 1
ATOM 12019 O O . ALA C 1 491 ? -0.323 36.184 90.520 1.00 22.06 495 ALA C O 1
ATOM 12021 N N . LEU C 1 492 ? 0.913 34.801 89.235 1.00 21.71 496 LEU C N 1
ATOM 12022 C CA . LEU C 1 492 ? 1.931 35.804 88.932 1.00 21.63 496 LEU C CA 1
ATOM 12023 C C . LEU C 1 492 ? 1.343 36.907 88.062 1.00 21.12 496 LEU C C 1
ATOM 12024 O O . LEU C 1 492 ? 1.645 38.080 88.257 1.00 21.05 496 LEU C O 1
ATOM 12029 N N . LEU C 1 493 ? 0.485 36.523 87.118 1.00 21.08 497 LEU C N 1
ATOM 12030 C CA . LEU C 1 493 ? -0.168 37.486 86.238 1.00 21.55 497 LEU C CA 1
ATOM 12031 C C . LEU C 1 493 ? -1.049 38.430 87.053 1.00 22.82 497 LEU C C 1
ATOM 12032 O O . LEU C 1 493 ? -1.064 39.638 86.807 1.00 22.28 497 LEU C O 1
ATOM 12037 N N . ASP C 1 494 ? -1.770 37.872 88.025 1.00 23.87 498 ASP C N 1
ATOM 12038 C CA . ASP C 1 494 ? -2.644 38.660 88.893 1.00 25.42 498 ASP C CA 1
ATOM 12039 C C . ASP C 1 494 ? -1.835 39.731 89.612 1.00 26.22 498 ASP C C 1
ATOM 12040 O O . ASP C 1 494 ? -2.269 40.877 89.721 1.00 26.47 498 ASP C O 1
ATOM 12045 N N . LYS C 1 495 ? -0.645 39.355 90.072 1.00 27.36 499 LYS C N 1
ATOM 12046 C CA . LYS C 1 495 ? 0.235 40.283 90.766 1.00 29.11 499 LYS C CA 1
ATOM 12047 C C . LYS C 1 495 ? 0.694 41.390 89.806 1.00 29.72 499 LYS C C 1
ATOM 12048 O O . LYS C 1 495 ? 0.663 42.571 90.151 1.00 29.73 499 LYS C O 1
ATOM 12054 N N . TYR C 1 496 ? 1.074 41.001 88.590 1.00 30.67 500 TYR C N 1
ATOM 12055 C CA . TYR C 1 496 ? 1.521 41.949 87.566 1.00 31.53 500 TYR C CA 1
ATOM 12056 C C . TYR C 1 496 ? 0.420 42.902 87.097 1.00 32.15 500 TYR C C 1
ATOM 12057 O O . TYR C 1 496 ? 0.651 44.101 86.934 1.00 32.48 500 TYR C O 1
ATOM 12066 N N . ASN C 1 497 ? -0.770 42.362 86.854 1.00 32.77 501 ASN C N 1
ATOM 12067 C CA . ASN C 1 497 ? -1.899 43.170 86.400 1.00 33.54 501 ASN C CA 1
ATOM 12068 C C . ASN C 1 497 ? -2.475 44.062 87.507 1.00 34.71 501 ASN C C 1
ATOM 12069 O O . ASN C 1 497 ? -3.473 44.766 87.220 1.00 35.12 501 ASN C O 1
ATOM 12075 N N . ARG D 1 1 ? 35.436 17.737 9.950 1.00 27.11 5 ARG D N 1
ATOM 12076 C CA . ARG D 1 1 ? 34.838 19.108 9.929 1.00 26.79 5 ARG D CA 1
ATOM 12077 C C . ARG D 1 1 ? 35.837 20.140 10.466 1.00 27.23 5 ARG D C 1
ATOM 12078 O O . ARG D 1 1 ? 37.014 19.838 10.681 1.00 28.45 5 ARG D O 1
ATOM 12086 N N . ASP D 1 2 ? 35.360 21.358 10.691 1.00 26.72 6 ASP D N 1
ATOM 12087 C CA . ASP D 1 2 ? 36.196 22.435 11.218 1.00 25.28 6 ASP D CA 1
ATOM 12088 C C . ASP D 1 2 ? 36.345 22.277 12.734 1.00 23.73 6 ASP D C 1
ATOM 12089 O O . ASP D 1 2 ? 35.519 21.623 13.378 1.00 22.58 6 ASP D O 1
ATOM 12094 N N . PRO D 1 3 ? 37.378 22.907 13.329 1.00 21.72 7 PRO D N 1
ATOM 12095 C CA . PRO D 1 3 ? 37.619 22.822 14.774 1.00 20.41 7 PRO D CA 1
ATOM 12096 C C . PRO D 1 3 ? 36.404 23.167 15.636 1.00 18.68 7 PRO D C 1
ATOM 12097 O O . PRO D 1 3 ? 36.081 22.439 16.574 1.00 18.21 7 PRO D O 1
ATOM 12101 N N . ALA D 1 4 ? 35.722 24.264 15.308 1.00 17.71 8 ALA D N 1
ATOM 12102 C CA . ALA D 1 4 ? 34.545 24.685 16.070 1.00 17.07 8 ALA D CA 1
ATOM 12103 C C . ALA D 1 4 ? 33.477 23.596 16.117 1.00 16.21 8 ALA D C 1
ATOM 12104 O O . ALA D 1 4 ? 32.976 23.255 17.190 1.00 15.88 8 ALA D O 1
ATOM 12106 N N . SER D 1 5 ? 33.159 23.024 14.958 1.00 15.94 9 SER D N 1
ATOM 12107 C CA . SER D 1 5 ? 32.152 21.965 14.872 1.00 15.99 9 SER D CA 1
ATOM 12108 C C . SER D 1 5 ? 32.541 20.725 15.662 1.00 15.68 9 SER D C 1
ATOM 12109 O O . SER D 1 5 ? 31.675 20.027 16.194 1.00 15.56 9 SER D O 1
ATOM 12112 N N . ASP D 1 6 ? 33.844 20.459 15.736 1.00 15.34 10 ASP D N 1
ATOM 12113 C CA . ASP D 1 6 ? 34.365 19.289 16.444 1.00 15.22 10 ASP D CA 1
ATOM 12114 C C . ASP D 1 6 ? 34.727 19.516 17.915 1.00 14.47 10 ASP D C 1
ATOM 12115 O O . ASP D 1 6 ? 35.441 18.705 18.511 1.00 13.81 10 ASP D O 1
ATOM 12120 N N . GLN D 1 7 ? 34.203 20.585 18.511 1.00 13.90 11 GLN D N 1
ATOM 12121 C CA . GLN D 1 7 ? 34.491 20.900 19.908 1.00 13.45 11 GLN D CA 1
ATOM 12122 C C . GLN D 1 7 ? 34.222 19.728 20.852 1.00 13.19 11 GLN D C 1
ATOM 12123 O O . GLN D 1 7 ? 35.097 19.351 21.629 1.00 13.78 11 GLN D O 1
ATOM 12129 N N . MET D 1 8 ? 33.019 19.158 20.801 1.00 13.48 12 MET D N 1
ATOM 12130 C CA . MET D 1 8 ? 32.693 18.042 21.689 1.00 13.98 12 MET D CA 1
ATOM 12131 C C . MET D 1 8 ? 33.504 16.789 21.386 1.00 14.43 12 MET D C 1
ATOM 12132 O O . MET D 1 8 ? 34.010 16.134 22.299 1.00 14.30 12 MET D O 1
ATOM 12137 N N . GLN D 1 9 ? 33.619 16.457 20.103 1.00 15.08 13 GLN D N 1
ATOM 12138 C CA . GLN D 1 9 ? 34.378 15.281 19.686 1.00 16.24 13 GLN D CA 1
ATOM 12139 C C . GLN D 1 9 ? 35.795 15.348 20.250 1.00 16.17 13 GLN D C 1
ATOM 12140 O O . GLN D 1 9 ? 36.295 14.373 20.802 1.00 16.33 13 GLN D O 1
ATOM 12146 N N . HIS D 1 10 ? 36.412 16.522 20.150 1.00 16.46 14 HIS D N 1
ATOM 12147 C CA . HIS D 1 10 ? 37.763 16.731 20.661 1.00 16.78 14 HIS D CA 1
ATOM 12148 C C . HIS D 1 10 ? 37.836 16.641 22.184 1.00 16.54 14 HIS D C 1
ATOM 12149 O O . HIS D 1 10 ? 38.817 16.133 22.727 1.00 17.51 14 HIS D O 1
ATOM 12156 N N . TRP D 1 11 ? 36.806 17.136 22.871 1.00 15.48 15 TRP D N 1
ATOM 12157 C CA . TRP D 1 11 ? 36.764 17.074 24.330 1.00 15.18 15 TRP D CA 1
ATOM 12158 C C . TRP D 1 11 ? 36.705 15.605 24.761 1.00 15.66 15 TRP D C 1
ATOM 12159 O O . TRP D 1 11 ? 37.367 15.199 25.716 1.00 15.54 15 TRP D O 1
ATOM 12170 N N . LYS D 1 12 ? 35.902 14.826 24.041 1.00 16.70 16 LYS D N 1
ATOM 12171 C CA . LYS D 1 12 ? 35.729 13.400 24.294 1.00 18.00 16 LYS D CA 1
ATOM 12172 C C . LYS D 1 12 ? 37.051 12.657 24.099 1.00 19.15 16 LYS D C 1
ATOM 12173 O O . LYS D 1 12 ? 37.471 11.877 24.957 1.00 19.49 16 LYS D O 1
ATOM 12179 N N . GLU D 1 13 ? 37.706 12.925 22.974 1.00 20.24 17 GLU D N 1
ATOM 12180 C CA . GLU D 1 13 ? 38.978 12.290 22.640 1.00 22.26 17 GLU D CA 1
ATOM 12181 C C . GLU D 1 13 ? 40.068 12.578 23.662 1.00 23.39 17 GLU D C 1
ATOM 12182 O O . GLU D 1 13 ? 40.893 11.716 23.950 1.00 23.75 17 GLU D O 1
ATOM 12188 N N . GLN D 1 14 ? 40.055 13.781 24.225 1.00 24.68 18 GLN D N 1
ATOM 12189 C CA . GLN D 1 14 ? 41.040 14.164 25.227 1.00 26.81 18 GLN D CA 1
ATOM 12190 C C . GLN D 1 14 ? 40.874 13.292 26.479 1.00 26.77 18 GLN D C 1
ATOM 12191 O O . GLN D 1 14 ? 41.863 12.886 27.084 1.00 26.82 18 GLN D O 1
ATOM 12197 N N . ARG D 1 15 ? 39.628 12.993 26.852 1.00 27.42 19 ARG D N 1
ATOM 12198 C CA . ARG D 1 15 ? 39.359 12.154 28.025 1.00 28.85 19 ARG D CA 1
ATOM 12199 C C . ARG D 1 15 ? 39.948 10.762 27.803 1.00 29.39 19 ARG D C 1
ATOM 12200 O O . ARG D 1 15 ? 40.341 10.080 28.751 1.00 29.47 19 ARG D O 1
ATOM 12208 N N . ALA D 1 16 ? 39.993 10.353 26.537 1.00 30.02 20 ALA D N 1
ATOM 12209 C CA . ALA D 1 16 ? 40.537 9.056 26.141 1.00 30.67 20 ALA D CA 1
ATOM 12210 C C . ALA D 1 16 ? 39.822 7.868 26.786 1.00 30.76 20 ALA D C 1
ATOM 12211 O O . ALA D 1 16 ? 38.625 7.665 26.576 1.00 30.65 20 ALA D O 1
ATOM 12213 N N . ALA D 1 17 ? 40.558 7.089 27.573 1.00 31.12 21 ALA D N 1
ATOM 12214 C CA . ALA D 1 17 ? 39.997 5.910 28.224 1.00 31.66 21 ALA D CA 1
ATOM 12215 C C . ALA D 1 17 ? 39.434 6.178 29.621 1.00 31.70 21 ALA D C 1
ATOM 12216 O O . ALA D 1 17 ? 38.944 5.255 30.278 1.00 32.29 21 ALA D O 1
ATOM 12218 N N . GLN D 1 18 ? 39.483 7.434 30.061 1.00 31.16 22 GLN D N 1
ATOM 12219 C CA . GLN D 1 18 ? 38.986 7.808 31.384 1.00 30.43 22 GLN D CA 1
ATOM 12220 C C . GLN D 1 18 ? 37.502 7.532 31.596 1.00 29.77 22 GLN D C 1
ATOM 12221 O O . GLN D 1 18 ? 36.678 7.785 30.712 1.00 29.42 22 GLN D O 1
ATOM 12227 N N . LYS D 1 19 ? 37.176 6.999 32.771 1.00 28.46 23 LYS D N 1
ATOM 12228 C CA . LYS D 1 19 ? 35.793 6.716 33.150 1.00 27.55 23 LYS D CA 1
ATOM 12229 C C . LYS D 1 19 ? 35.142 8.081 33.404 1.00 25.57 23 LYS D C 1
ATOM 12230 O O . LYS D 1 19 ? 35.806 9.019 33.851 1.00 24.88 23 LYS D O 1
ATOM 12236 N N . ALA D 1 20 ? 33.861 8.206 33.082 1.00 23.79 24 ALA D N 1
ATOM 12237 C CA . ALA D 1 20 ? 33.154 9.466 33.283 1.00 21.80 24 ALA D CA 1
ATOM 12238 C C . ALA D 1 20 ? 33.090 9.830 34.764 1.00 20.86 24 ALA D C 1
ATOM 12239 O O . ALA D 1 20 ? 33.029 8.950 35.626 1.00 20.32 24 ALA D O 1
ATOM 12241 N N . ASP D 1 21 ? 33.160 11.125 35.061 1.00 19.49 25 ASP D N 1
ATOM 12242 C CA . ASP D 1 21 ? 33.068 11.588 36.443 1.00 18.45 25 ASP D CA 1
ATOM 12243 C C . ASP D 1 21 ? 31.676 11.275 36.979 1.00 16.96 25 ASP D C 1
ATOM 12244 O O . ASP D 1 21 ? 30.734 11.079 36.208 1.00 16.69 25 ASP D O 1
ATOM 12249 N N . VAL D 1 22 ? 31.560 11.194 38.300 1.00 15.98 26 VAL D N 1
ATOM 12250 C CA . VAL D 1 22 ? 30.278 10.923 38.934 1.00 14.94 26 VAL D CA 1
ATOM 12251 C C . VAL D 1 22 ? 29.440 12.201 38.888 1.00 14.09 26 VAL D C 1
ATOM 12252 O O . VAL D 1 22 ? 29.930 13.281 39.225 1.00 14.58 26 VAL D O 1
ATOM 12256 N N . LEU D 1 23 ? 28.200 12.080 38.422 1.00 13.21 27 LEU D N 1
ATOM 12257 C CA . LEU D 1 23 ? 27.284 13.223 38.332 1.00 13.22 27 LEU D CA 1
ATOM 12258 C C . LEU D 1 23 ? 26.832 13.570 39.752 1.00 12.99 27 LEU D C 1
ATOM 12259 O O . LEU D 1 23 ? 26.386 12.693 40.499 1.00 12.90 27 LEU D O 1
ATOM 12264 N N . THR D 1 24 ? 26.975 14.838 40.133 1.00 12.35 28 THR D N 1
ATOM 12265 C CA . THR D 1 24 ? 26.591 15.271 41.478 1.00 12.59 28 THR D CA 1
ATOM 12266 C C . THR D 1 24 ? 25.664 16.479 41.476 1.00 12.33 28 THR D C 1
ATOM 12267 O O . THR D 1 24 ? 25.454 17.132 40.445 1.00 12.34 28 THR D O 1
ATOM 12271 N N . THR D 1 25 ? 25.108 16.763 42.649 1.00 12.11 29 THR D N 1
ATOM 12272 C CA . THR D 1 25 ? 24.278 17.946 42.826 1.00 11.79 29 THR D CA 1
ATOM 12273 C C . THR D 1 25 ? 25.302 19.084 42.994 1.00 11.38 29 THR D C 1
ATOM 12274 O O . THR D 1 25 ? 26.517 18.840 42.983 1.00 11.66 29 THR D O 1
ATOM 12278 N N . GLY D 1 26 ? 24.825 20.314 43.155 1.00 11.54 30 GLY D N 1
ATOM 12279 C CA . GLY D 1 26 ? 25.734 21.435 43.334 1.00 11.49 30 GLY D CA 1
ATOM 12280 C C . GLY D 1 26 ? 26.565 21.296 44.603 1.00 11.75 30 GLY D C 1
ATOM 12281 O O . GLY D 1 26 ? 27.700 21.771 44.669 1.00 12.78 30 GLY D O 1
ATOM 12282 N N . ALA D 1 27 ? 25.993 20.645 45.613 1.00 12.25 31 ALA D N 1
ATOM 12283 C CA . ALA D 1 27 ? 26.671 20.433 46.885 1.00 11.77 31 ALA D CA 1
ATOM 12284 C C . ALA D 1 27 ? 27.577 19.195 46.858 1.00 11.44 31 ALA D C 1
ATOM 12285 O O . ALA D 1 27 ? 28.056 18.752 47.902 1.00 11.53 31 ALA D O 1
ATOM 12287 N N . GLY D 1 28 ? 27.789 18.634 45.667 1.00 11.85 32 GLY D N 1
ATOM 12288 C CA . GLY D 1 28 ? 28.652 17.474 45.522 1.00 11.12 32 GLY D CA 1
ATOM 12289 C C . GLY D 1 28 ? 28.097 16.109 45.898 1.00 12.22 32 GLY D C 1
ATOM 12290 O O . GLY D 1 28 ? 28.862 15.148 45.970 1.00 12.30 32 GLY D O 1
ATOM 12291 N N . ASN D 1 29 ? 26.794 16.010 46.164 1.00 11.91 33 ASN D N 1
ATOM 12292 C CA . ASN D 1 29 ? 26.184 14.723 46.514 1.00 12.89 33 ASN D CA 1
ATOM 12293 C C . ASN D 1 29 ? 25.964 13.907 45.239 1.00 13.35 33 ASN D C 1
ATOM 12294 O O . ASN D 1 29 ? 25.355 14.395 44.286 1.00 13.45 33 ASN D O 1
ATOM 12299 N N . PRO D 1 30 ? 26.448 12.652 45.206 1.00 13.42 34 PRO D N 1
ATOM 12300 C CA . PRO D 1 30 ? 26.284 11.795 44.026 1.00 13.77 34 PRO D CA 1
ATOM 12301 C C . PRO D 1 30 ? 24.813 11.610 43.663 1.00 13.63 34 PRO D C 1
ATOM 12302 O O . PRO D 1 30 ? 23.961 11.479 44.544 1.00 13.48 34 PRO D O 1
ATOM 12306 N N . VAL D 1 31 ? 24.529 11.603 42.363 1.00 13.90 35 VAL D N 1
ATOM 12307 C CA . VAL D 1 31 ? 23.164 11.444 41.862 1.00 13.38 35 VAL D CA 1
ATOM 12308 C C . VAL D 1 31 ? 22.921 10.032 41.313 1.00 13.40 35 VAL D C 1
ATOM 12309 O O . VAL D 1 31 ? 23.645 9.573 40.424 1.00 12.63 35 VAL D O 1
ATOM 12313 N N . GLY D 1 32 ? 21.899 9.363 41.852 1.00 13.14 36 GLY D N 1
ATOM 12314 C CA . GLY D 1 32 ? 21.557 8.017 41.427 1.00 13.19 36 GLY D CA 1
ATOM 12315 C C . GLY D 1 32 ? 20.858 7.929 40.085 1.00 13.66 36 GLY D C 1
ATOM 12316 O O . GLY D 1 32 ? 21.145 7.032 39.292 1.00 14.36 36 GLY D O 1
ATOM 12317 N N . ASP D 1 33 ? 19.936 8.856 39.832 1.00 13.45 37 ASP D N 1
ATOM 12318 C CA . ASP D 1 33 ? 19.181 8.897 38.581 1.00 14.23 37 ASP D CA 1
ATOM 12319 C C . ASP D 1 33 ? 18.791 10.348 38.298 1.00 14.27 37 ASP D C 1
ATOM 12320 O O . ASP D 1 33 ? 17.997 10.934 39.033 1.00 14.18 37 ASP D O 1
ATOM 12325 N N . LYS D 1 34 ? 19.367 10.932 37.250 1.00 13.42 38 LYS D N 1
ATOM 12326 C CA . LYS D 1 34 ? 19.044 12.312 36.902 1.00 12.68 38 LYS D CA 1
ATOM 12327 C C . LYS D 1 34 ? 18.220 12.360 35.618 1.00 12.80 38 LYS D C 1
ATOM 12328 O O . LYS D 1 34 ? 18.199 13.375 34.917 1.00 12.46 38 LYS D O 1
ATOM 12334 N N . LEU D 1 35 ? 17.519 11.263 35.336 1.00 12.65 39 LEU D N 1
ATOM 12335 C CA . LEU D 1 35 ? 16.693 11.150 34.139 1.00 12.70 39 LEU D CA 1
ATOM 12336 C C . LEU D 1 35 ? 15.201 11.006 34.438 1.00 12.73 39 LEU D C 1
ATOM 12337 O O . LEU D 1 35 ? 14.376 11.101 33.528 1.00 12.63 39 LEU D O 1
ATOM 12342 N N . ASN D 1 36 ? 14.857 10.786 35.710 1.00 12.61 40 ASN D N 1
ATOM 12343 C CA . ASN D 1 36 ? 13.457 10.660 36.138 1.00 12.25 40 ASN D CA 1
ATOM 12344 C C . ASN D 1 36 ? 13.249 11.313 37.498 1.00 11.83 40 ASN D C 1
ATOM 12345 O O . ASN D 1 36 ? 14.084 11.161 38.387 1.00 11.84 40 ASN D O 1
ATOM 12350 N N . VAL D 1 37 ? 12.139 12.035 37.658 1.00 11.65 41 VAL D N 1
ATOM 12351 C CA . VAL D 1 37 ? 11.829 12.684 38.932 1.00 11.07 41 VAL D CA 1
ATOM 12352 C C . VAL D 1 37 ? 11.133 11.727 39.902 1.00 11.12 41 VAL D C 1
ATOM 12353 O O . VAL D 1 37 ? 10.685 10.650 39.503 1.00 11.28 41 VAL D O 1
ATOM 12357 N N . ILE D 1 38 ? 11.064 12.114 41.175 1.00 11.42 42 ILE D N 1
ATOM 12358 C CA . ILE D 1 38 ? 10.404 11.296 42.196 1.00 12.06 42 ILE D CA 1
ATOM 12359 C C . ILE D 1 38 ? 8.903 11.588 42.213 1.00 11.97 42 ILE D C 1
ATOM 12360 O O . ILE D 1 38 ? 8.488 12.739 42.375 1.00 11.48 42 ILE D O 1
ATOM 12365 N N . THR D 1 39 ? 8.093 10.543 42.050 1.00 12.40 43 THR D N 1
ATOM 12366 C CA . THR D 1 39 ? 6.639 10.687 42.059 1.00 12.91 43 THR D CA 1
ATOM 12367 C C . THR D 1 39 ? 5.975 9.655 42.981 1.00 14.01 43 THR D C 1
ATOM 12368 O O . THR D 1 39 ? 6.606 8.668 43.374 1.00 14.09 43 THR D O 1
ATOM 12372 N N . VAL D 1 40 ? 4.724 9.917 43.359 1.00 14.02 44 VAL D N 1
ATOM 12373 C CA . VAL D 1 40 ? 3.957 9.005 44.212 1.00 15.17 44 VAL D CA 1
ATOM 12374 C C . VAL D 1 40 ? 3.331 7.989 43.256 1.00 14.58 44 VAL D C 1
ATOM 12375 O O . VAL D 1 40 ? 2.231 8.208 42.748 1.00 14.73 44 VAL D O 1
ATOM 12379 N N . GLY D 1 41 ? 4.024 6.885 43.000 1.00 14.07 45 GLY D N 1
ATOM 12380 C CA . GLY D 1 41 ? 3.492 5.915 42.060 1.00 14.10 45 GLY D CA 1
ATOM 12381 C C . GLY D 1 41 ? 3.869 6.367 40.657 1.00 14.46 45 GLY D C 1
ATOM 12382 O O . GLY D 1 41 ? 4.249 7.527 40.467 1.00 13.92 45 GLY D O 1
ATOM 12383 N N . PRO D 1 42 ? 3.759 5.487 39.647 1.00 14.63 46 PRO D N 1
ATOM 12384 C CA . PRO D 1 42 ? 4.103 5.807 38.254 1.00 14.51 46 PRO D CA 1
ATOM 12385 C C . PRO D 1 42 ? 3.357 6.983 37.617 1.00 13.95 46 PRO D C 1
ATOM 12386 O O . PRO D 1 42 ? 3.906 7.677 36.760 1.00 14.20 46 PRO D O 1
ATOM 12390 N N . ARG D 1 43 ? 2.119 7.217 38.036 1.00 14.15 47 ARG D N 1
ATOM 12391 C CA . ARG D 1 43 ? 1.337 8.324 37.491 1.00 13.58 47 ARG D CA 1
ATOM 12392 C C . ARG D 1 43 ? 0.868 9.278 38.590 1.00 13.02 47 ARG D C 1
ATOM 12393 O O . ARG D 1 43 ? -0.203 9.882 38.499 1.00 13.13 47 ARG D O 1
ATOM 12401 N N . GLY D 1 44 ? 1.703 9.426 39.616 1.00 12.58 48 GLY D N 1
ATOM 12402 C CA . GLY D 1 44 ? 1.392 10.315 40.720 1.00 11.95 48 GLY D CA 1
ATOM 12403 C C . GLY D 1 44 ? 2.169 11.619 40.659 1.00 12.16 48 GLY D C 1
ATOM 12404 O O . GLY D 1 44 ? 3.060 11.782 39.826 1.00 11.70 48 GLY D O 1
ATOM 12405 N N . PRO D 1 45 ? 1.841 12.581 41.531 1.00 12.91 49 PRO D N 1
ATOM 12406 C CA . PRO D 1 45 ? 2.505 13.887 41.583 1.00 12.22 49 PRO D CA 1
ATOM 12407 C C . PRO D 1 45 ? 3.961 13.895 42.065 1.00 11.81 49 PRO D C 1
ATOM 12408 O O . PRO D 1 45 ? 4.444 12.942 42.689 1.00 11.92 49 PRO D O 1
ATOM 12412 N N . LEU D 1 46 ? 4.640 14.996 41.755 1.00 11.27 50 LEU D N 1
ATOM 12413 C CA . LEU D 1 46 ? 6.042 15.232 42.087 1.00 10.85 50 LEU D CA 1
ATOM 12414 C C . LEU D 1 46 ? 6.265 15.596 43.555 1.00 10.75 50 LEU D C 1
ATOM 12415 O O . LEU D 1 46 ? 5.531 16.407 44.123 1.00 11.00 50 LEU D O 1
ATOM 12420 N N . LEU D 1 47 ? 7.315 15.029 44.142 1.00 10.50 51 LEU D N 1
ATOM 12421 C CA . LEU D 1 47 ? 7.658 15.270 45.541 1.00 10.65 51 LEU D CA 1
ATOM 12422 C C . LEU D 1 47 ? 8.691 16.378 45.769 1.00 10.68 51 LEU D C 1
ATOM 12423 O O . LEU D 1 47 ? 9.665 16.499 45.021 1.00 10.65 51 LEU D O 1
ATOM 12428 N N . VAL D 1 48 ? 8.497 17.151 46.837 1.00 10.29 52 VAL D N 1
ATOM 12429 C CA . VAL D 1 48 ? 9.435 18.211 47.209 1.00 10.77 52 VAL D CA 1
ATOM 12430 C C . VAL D 1 48 ? 10.790 17.603 47.592 1.00 11.07 52 VAL D C 1
ATOM 12431 O O . VAL D 1 48 ? 11.834 18.227 47.382 1.00 11.50 52 VAL D O 1
ATOM 12435 N N . GLN D 1 49 ? 10.781 16.371 48.105 1.00 11.24 53 GLN D N 1
ATOM 12436 C CA . GLN D 1 49 ? 12.031 15.725 48.498 1.00 11.45 53 GLN D CA 1
ATOM 12437 C C . GLN D 1 49 ? 12.919 15.339 47.321 1.00 11.44 53 GLN D C 1
ATOM 12438 O O . GLN D 1 49 ? 13.997 14.767 47.512 1.00 11.56 53 GLN D O 1
ATOM 12444 N N . ASP D 1 50 ? 12.452 15.606 46.100 1.00 10.88 54 ASP D N 1
ATOM 12445 C CA . ASP D 1 50 ? 13.297 15.365 44.940 1.00 11.18 54 ASP D CA 1
ATOM 12446 C C . ASP D 1 50 ? 14.151 16.633 44.854 1.00 11.43 54 ASP D C 1
ATOM 12447 O O . ASP D 1 50 ? 13.833 17.583 44.128 1.00 10.93 54 ASP D O 1
ATOM 12452 N N . VAL D 1 51 ? 15.215 16.643 45.646 1.00 11.54 55 VAL D N 1
ATOM 12453 C CA . VAL D 1 51 ? 16.137 17.764 45.704 1.00 11.14 55 VAL D CA 1
ATOM 12454 C C . VAL D 1 51 ? 17.082 17.782 44.499 1.00 11.68 55 VAL D C 1
ATOM 12455 O O . VAL D 1 51 ? 17.595 18.840 44.124 1.00 11.52 55 VAL D O 1
ATOM 12459 N N . VAL D 1 52 ? 17.308 16.617 43.890 1.00 11.29 56 VAL D N 1
ATOM 12460 C CA . VAL D 1 52 ? 18.164 16.545 42.710 1.00 10.61 56 VAL D CA 1
ATOM 12461 C C . VAL D 1 52 ? 17.502 17.406 41.631 1.00 10.87 56 VAL D C 1
ATOM 12462 O O . VAL D 1 52 ? 18.160 18.225 40.988 1.00 11.02 56 VAL D O 1
ATOM 12466 N N . PHE D 1 53 ? 16.191 17.243 41.470 1.00 10.25 57 PHE D N 1
ATOM 12467 C CA . PHE D 1 53 ? 15.446 18.025 40.487 1.00 10.13 57 PHE D CA 1
ATOM 12468 C C . PHE D 1 53 ? 15.490 19.526 40.780 1.00 10.29 57 PHE D C 1
ATOM 12469 O O . PHE D 1 53 ? 15.858 20.329 39.915 1.00 10.55 57 PHE D O 1
ATOM 12477 N N . THR D 1 54 ? 15.102 19.903 41.995 1.00 9.83 58 THR D N 1
ATOM 12478 C CA . THR D 1 54 ? 15.073 21.309 42.384 1.00 10.48 58 THR D CA 1
ATOM 12479 C C . THR D 1 54 ? 16.437 21.988 42.274 1.00 10.72 58 THR D C 1
ATOM 12480 O O . THR D 1 54 ? 16.543 23.099 41.755 1.00 10.85 58 THR D O 1
ATOM 12484 N N . ASP D 1 55 ? 17.477 21.311 42.746 1.00 10.54 59 ASP D N 1
ATOM 12485 C CA . ASP D 1 55 ? 18.830 21.854 42.694 1.00 11.36 59 ASP D CA 1
ATOM 12486 C C . ASP D 1 55 ? 19.235 22.192 41.257 1.00 10.75 59 ASP D C 1
ATOM 12487 O O . ASP D 1 55 ? 19.786 23.267 40.992 1.00 12.09 59 ASP D O 1
ATOM 12492 N N . GLU D 1 56 ? 18.951 21.280 40.331 1.00 11.07 60 GLU D N 1
ATOM 12493 C CA . GLU D 1 56 ? 19.284 21.498 38.931 1.00 10.17 60 GLU D CA 1
ATOM 12494 C C . GLU D 1 56 ? 18.383 22.541 38.273 1.00 10.62 60 GLU D C 1
ATOM 12495 O O . GLU D 1 56 ? 18.871 23.428 37.573 1.00 11.13 60 GLU D O 1
ATOM 12501 N N . MET D 1 57 ? 17.074 22.438 38.495 1.00 10.64 61 MET D N 1
ATOM 12502 C CA . MET D 1 57 ? 16.120 23.375 37.896 1.00 9.65 61 MET D CA 1
ATOM 12503 C C . MET D 1 57 ? 16.309 24.806 38.391 1.00 10.51 61 MET D C 1
ATOM 12504 O O . MET D 1 57 ? 16.233 25.754 37.604 1.00 10.21 61 MET D O 1
ATOM 12509 N N . ALA D 1 58 ? 16.553 24.964 39.690 1.00 10.07 62 ALA D N 1
ATOM 12510 C CA . ALA D 1 58 ? 16.759 26.288 40.260 1.00 10.00 62 ALA D CA 1
ATOM 12511 C C . ALA D 1 58 ? 17.965 26.975 39.620 1.00 10.08 62 ALA D C 1
ATOM 12512 O O . ALA D 1 58 ? 17.925 28.179 39.364 1.00 11.01 62 ALA D O 1
ATOM 12514 N N . HIS D 1 59 ? 19.031 26.220 39.348 1.00 10.10 63 HIS D N 1
ATOM 12515 C CA . HIS D 1 59 ? 20.205 26.824 38.721 1.00 9.86 63 HIS D CA 1
ATOM 12516 C C . HIS D 1 59 ? 19.912 27.171 37.260 1.00 9.85 63 HIS D C 1
ATOM 12517 O O . HIS D 1 59 ? 20.341 28.214 36.765 1.00 9.96 63 HIS D O 1
ATOM 12524 N N . PHE D 1 60 ? 19.176 26.293 36.578 1.00 9.35 64 PHE D N 1
ATOM 12525 C CA . PHE D 1 60 ? 18.799 26.528 35.192 1.00 9.29 64 PHE D CA 1
ATOM 12526 C C . PHE D 1 60 ? 17.990 27.825 35.124 1.00 10.00 64 PHE D C 1
ATOM 12527 O O . PHE D 1 60 ? 18.195 28.652 34.231 1.00 9.83 64 PHE D O 1
ATOM 12535 N N . ASP D 1 61 ? 17.089 27.996 36.092 1.00 9.56 65 ASP D N 1
ATOM 12536 C CA . ASP D 1 61 ? 16.228 29.176 36.182 1.00 9.70 65 ASP D CA 1
ATOM 12537 C C . ASP D 1 61 ? 17.005 30.474 36.408 1.00 9.65 65 ASP D C 1
ATOM 12538 O O . ASP D 1 61 ? 16.460 31.568 36.232 1.00 10.33 65 ASP D O 1
ATOM 12543 N N . ARG D 1 62 ? 18.278 30.343 36.770 1.00 10.06 66 ARG D N 1
ATOM 12544 C CA . ARG D 1 62 ? 19.125 31.497 37.057 1.00 9.91 66 ARG D CA 1
ATOM 12545 C C . ARG D 1 62 ? 20.348 31.648 36.165 1.00 10.49 66 ARG D C 1
ATOM 12546 O O . ARG D 1 62 ? 21.251 32.426 36.481 1.00 10.19 66 ARG D O 1
ATOM 12554 N N . GLU D 1 63 ? 20.368 30.941 35.039 1.00 10.44 67 GLU D N 1
ATOM 12555 C CA . GLU D 1 63 ? 21.513 30.996 34.129 1.00 10.90 67 GLU D CA 1
ATOM 12556 C C . GLU D 1 63 ? 21.853 32.349 33.526 1.00 10.62 67 GLU D C 1
ATOM 12557 O O . GLU D 1 63 ? 23.028 32.677 33.362 1.00 10.72 67 GLU D O 1
ATOM 12563 N N . ARG D 1 64 ? 20.823 33.134 33.217 1.00 10.91 68 ARG D N 1
ATOM 12564 C CA . ARG D 1 64 ? 20.999 34.425 32.564 1.00 10.47 68 ARG D CA 1
ATOM 12565 C C . ARG D 1 64 ? 21.320 35.624 33.439 1.00 9.84 68 ARG D C 1
ATOM 12566 O O . ARG D 1 64 ? 20.807 35.767 34.545 1.00 10.01 68 ARG D O 1
ATOM 12574 N N . ILE D 1 65 ? 22.186 36.481 32.911 1.00 9.65 69 ILE D N 1
ATOM 12575 C CA . ILE D 1 65 ? 22.553 37.734 33.555 1.00 9.98 69 ILE D CA 1
ATOM 12576 C C . ILE D 1 65 ? 22.241 38.799 32.493 1.00 10.24 69 ILE D C 1
ATOM 12577 O O . ILE D 1 65 ? 22.061 38.472 31.311 1.00 10.05 69 ILE D O 1
ATOM 12582 N N . PRO D 1 66 ? 22.104 40.073 32.898 1.00 10.44 70 PRO D N 1
ATOM 12583 C CA . PRO D 1 66 ? 21.804 41.108 31.902 1.00 10.25 70 PRO D CA 1
ATOM 12584 C C . PRO D 1 66 ? 22.905 41.177 30.843 1.00 10.00 70 PRO D C 1
ATOM 12585 O O . PRO D 1 66 ? 24.084 41.012 31.161 1.00 10.44 70 PRO D O 1
ATOM 12589 N N . GLU D 1 67 ? 22.526 41.344 29.579 1.00 10.28 71 GLU D N 1
ATOM 12590 C CA . GLU D 1 67 ? 23.539 41.475 28.536 1.00 9.96 71 GLU D CA 1
ATOM 12591 C C . GLU D 1 67 ? 24.090 42.907 28.656 1.00 9.74 71 GLU D C 1
ATOM 12592 O O . GLU D 1 67 ? 23.495 43.746 29.341 1.00 9.42 71 GLU D O 1
ATOM 12598 N N . ARG D 1 68 ? 25.235 43.179 28.034 1.00 9.80 72 ARG D N 1
ATOM 12599 C CA . ARG D 1 68 ? 25.818 44.523 28.071 1.00 9.65 72 ARG D CA 1
ATOM 12600 C C . ARG D 1 68 ? 24.824 45.509 27.456 1.00 9.04 72 ARG D C 1
ATOM 12601 O O . ARG D 1 68 ? 24.187 45.196 26.444 1.00 9.53 72 ARG D O 1
ATOM 12609 N N . VAL D 1 69 ? 24.689 46.691 28.060 1.00 9.23 73 VAL D N 1
ATOM 12610 C CA . VAL D 1 69 ? 23.753 47.700 27.561 1.00 9.75 73 VAL D CA 1
ATOM 12611 C C . VAL D 1 69 ? 24.029 48.084 26.089 1.00 9.47 73 VAL D C 1
ATOM 12612 O O . VAL D 1 69 ? 23.113 48.418 25.336 1.00 9.81 73 VAL D O 1
ATOM 12616 N N . VAL D 1 70 ? 25.296 48.013 25.694 1.00 9.80 74 VAL D N 1
ATOM 12617 C CA . VAL D 1 70 ? 25.722 48.241 24.309 1.00 9.96 74 VAL D CA 1
ATOM 12618 C C . VAL D 1 70 ? 26.824 47.206 24.070 1.00 10.19 74 VAL D C 1
ATOM 12619 O O . VAL D 1 70 ? 27.410 46.704 25.034 1.00 10.00 74 VAL D O 1
ATOM 12623 N N . HIS D 1 71 ? 27.071 46.854 22.809 1.00 9.47 75 HIS D N 1
ATOM 12624 C CA . HIS D 1 71 ? 28.099 45.862 22.468 1.00 10.23 75 HIS D CA 1
ATOM 12625 C C . HIS D 1 71 ? 27.776 44.476 23.040 1.00 9.89 75 HIS D C 1
ATOM 12626 O O . HIS D 1 71 ? 28.680 43.717 23.399 1.00 10.25 75 HIS D O 1
ATOM 12633 N N . ALA D 1 72 ? 26.490 44.143 23.102 1.00 10.25 76 ALA D N 1
ATOM 12634 C CA . ALA D 1 72 ? 26.036 42.858 23.644 1.00 10.71 76 ALA D CA 1
ATOM 12635 C C . ALA D 1 72 ? 26.491 41.623 22.865 1.00 9.89 76 ALA D C 1
ATOM 12636 O O . ALA D 1 72 ? 26.758 40.578 23.463 1.00 10.51 76 ALA D O 1
ATOM 12638 N N . LYS D 1 73 ? 26.555 41.743 21.538 1.00 10.26 77 LYS D N 1
ATOM 12639 C CA . LYS D 1 73 ? 26.951 40.629 20.665 1.00 9.82 77 LYS D CA 1
ATOM 12640 C C . LYS D 1 73 ? 28.455 40.617 20.378 1.00 10.60 77 LYS D C 1
ATOM 12641 O O . LYS D 1 73 ? 28.967 41.516 19.706 1.00 10.56 77 LYS D O 1
ATOM 12647 N N . GLY D 1 74 ? 29.152 39.577 20.833 1.00 11.14 78 GLY D N 1
ATOM 12648 C CA . GLY D 1 74 ? 30.584 39.527 20.601 1.00 11.15 78 GLY D CA 1
ATOM 12649 C C . GLY D 1 74 ? 31.299 38.188 20.657 1.00 11.29 78 GLY D C 1
ATOM 12650 O O . GLY D 1 74 ? 30.686 37.131 20.830 1.00 11.59 78 GLY D O 1
ATOM 12651 N N . ALA D 1 75 ? 32.623 38.264 20.524 1.00 11.58 79 ALA D N 1
ATOM 12652 C CA . ALA D 1 75 ? 33.516 37.107 20.528 1.00 10.64 79 ALA D CA 1
ATOM 12653 C C . ALA D 1 75 ? 34.765 37.451 21.339 1.00 11.13 79 ALA D C 1
ATOM 12654 O O . ALA D 1 75 ? 35.169 38.613 21.403 1.00 11.39 79 ALA D O 1
ATOM 12656 N N . GLY D 1 76 ? 35.406 36.440 21.917 1.00 11.28 80 GLY D N 1
ATOM 12657 C CA . GLY D 1 76 ? 36.596 36.699 22.706 1.00 11.67 80 GLY D CA 1
ATOM 12658 C C . GLY D 1 76 ? 37.759 35.769 22.421 1.00 11.98 80 GLY D C 1
ATOM 12659 O O . GLY D 1 76 ? 37.582 34.685 21.860 1.00 12.46 80 GLY D O 1
ATOM 12660 N N . ALA D 1 77 ? 38.956 36.214 22.795 1.00 11.84 81 ALA D N 1
ATOM 12661 C CA . ALA D 1 77 ? 40.176 35.434 22.617 1.00 12.16 81 ALA D CA 1
ATOM 12662 C C . ALA D 1 77 ? 41.248 35.987 23.548 1.00 12.69 81 ALA D C 1
ATOM 12663 O O . ALA D 1 77 ? 41.099 37.082 24.094 1.00 12.40 81 ALA D O 1
ATOM 12665 N N . PHE D 1 78 ? 42.320 35.219 23.733 1.00 12.25 82 PHE D N 1
ATOM 12666 C CA . PHE D 1 78 ? 43.409 35.605 24.619 1.00 12.23 82 PHE D CA 1
ATOM 12667 C C . PHE D 1 78 ? 44.769 35.485 23.937 1.00 12.72 82 PHE D C 1
ATOM 12668 O O . PHE D 1 78 ? 44.896 34.850 22.891 1.00 12.73 82 PHE D O 1
ATOM 12676 N N . GLY D 1 79 ? 45.775 36.128 24.519 1.00 12.38 83 GLY D N 1
ATOM 12677 C CA . GLY D 1 79 ? 47.106 36.082 23.943 1.00 11.94 83 GLY D CA 1
ATOM 12678 C C . GLY D 1 79 ? 48.078 36.946 24.714 1.00 12.52 83 GLY D C 1
ATOM 12679 O O . GLY D 1 79 ? 48.102 36.923 25.948 1.00 12.52 83 GLY D O 1
ATOM 12680 N N . TYR D 1 80 ? 48.862 37.739 23.993 1.00 12.35 84 TYR D N 1
ATOM 12681 C CA . TYR D 1 80 ? 49.836 38.602 24.642 1.00 12.39 84 TYR D CA 1
ATOM 12682 C C . TYR D 1 80 ? 50.153 39.862 23.850 1.00 12.03 84 TYR D C 1
ATOM 12683 O O . TYR D 1 80 ? 49.844 39.973 22.658 1.00 12.16 84 TYR D O 1
ATOM 12692 N N . PHE D 1 81 ? 50.756 40.814 24.549 1.00 12.58 85 PHE D N 1
ATOM 12693 C CA . PHE D 1 81 ? 51.210 42.064 23.960 1.00 13.06 85 PHE D CA 1
ATOM 12694 C C . PHE D 1 81 ? 52.723 42.002 24.106 1.00 13.62 85 PHE D C 1
ATOM 12695 O O . PHE D 1 81 ? 53.224 41.688 25.183 1.00 13.47 85 PHE D O 1
ATOM 12703 N N . GLU D 1 82 ? 53.446 42.289 23.030 1.00 14.02 86 GLU D N 1
ATOM 12704 C CA . GLU D 1 82 ? 54.899 42.263 23.078 1.00 15.62 86 GLU D CA 1
ATOM 12705 C C . GLU D 1 82 ? 55.467 43.602 22.645 1.00 15.22 86 GLU D C 1
ATOM 12706 O O . GLU D 1 82 ? 55.093 44.123 21.597 1.00 14.75 86 GLU D O 1
ATOM 12712 N N . VAL D 1 83 ? 56.347 44.164 23.473 1.00 15.28 87 VAL D N 1
ATOM 12713 C CA . VAL D 1 83 ? 56.991 45.444 23.170 1.00 14.87 87 VAL D CA 1
ATOM 12714 C C . VAL D 1 83 ? 58.090 45.216 22.129 1.00 15.11 87 VAL D C 1
ATOM 12715 O O . VAL D 1 83 ? 58.927 44.326 22.286 1.00 15.04 87 VAL D O 1
ATOM 12719 N N . THR D 1 84 ? 58.062 46.002 21.060 1.00 15.15 88 THR D N 1
ATOM 12720 C CA . THR D 1 84 ? 59.058 45.888 20.001 1.00 15.57 88 THR D CA 1
ATOM 12721 C C . THR D 1 84 ? 59.941 47.131 19.926 1.00 16.11 88 THR D C 1
ATOM 12722 O O . THR D 1 84 ? 61.037 47.081 19.369 1.00 16.78 88 THR D O 1
ATOM 12726 N N . HIS D 1 85 ? 59.450 48.246 20.468 1.00 15.69 89 HIS D N 1
ATOM 12727 C CA . HIS D 1 85 ? 60.189 49.509 20.456 1.00 16.22 89 HIS D CA 1
ATOM 12728 C C . HIS D 1 85 ? 60.185 50.199 21.815 1.00 16.71 89 HIS D C 1
ATOM 12729 O O . HIS D 1 85 ? 59.292 49.989 22.638 1.00 16.37 89 HIS D O 1
ATOM 12736 N N . ASP D 1 86 ? 61.173 51.062 22.012 1.00 17.62 90 ASP D N 1
ATOM 12737 C CA . ASP D 1 86 ? 61.342 51.805 23.251 1.00 18.40 90 ASP D CA 1
ATOM 12738 C C . ASP D 1 86 ? 60.619 53.156 23.234 1.00 18.24 90 ASP D C 1
ATOM 12739 O O . ASP D 1 86 ? 61.001 54.065 22.492 1.00 18.83 90 ASP D O 1
ATOM 12744 N N . ILE D 1 87 ? 59.579 53.283 24.058 1.00 17.88 91 ILE D N 1
ATOM 12745 C CA . ILE D 1 87 ? 58.834 54.539 24.172 1.00 17.26 91 ILE D CA 1
ATOM 12746 C C . ILE D 1 87 ? 58.854 55.036 25.625 1.00 17.34 91 ILE D C 1
ATOM 12747 O O . ILE D 1 87 ? 57.990 55.811 26.043 1.00 16.70 91 ILE D O 1
ATOM 12752 N N . THR D 1 88 ? 59.851 54.594 26.389 1.00 17.29 92 THR D N 1
ATOM 12753 C CA . THR D 1 88 ? 59.979 55.001 27.787 1.00 17.68 92 THR D CA 1
ATOM 12754 C C . THR D 1 88 ? 60.197 56.510 27.954 1.00 17.67 92 THR D C 1
ATOM 12755 O O . THR D 1 88 ? 59.999 57.047 29.042 1.00 17.97 92 THR D O 1
ATOM 12759 N N . LYS D 1 89 ? 60.603 57.196 26.888 1.00 17.69 93 LYS D N 1
ATOM 12760 C CA . LYS D 1 89 ? 60.791 58.642 26.981 1.00 19.04 93 LYS D CA 1
ATOM 12761 C C . LYS D 1 89 ? 59.426 59.322 27.124 1.00 18.31 93 LYS D C 1
ATOM 12762 O O . LYS D 1 89 ? 59.333 60.446 27.613 1.00 18.73 93 LYS D O 1
ATOM 12768 N N . TYR D 1 90 ? 58.369 58.609 26.728 1.00 17.44 94 TYR D N 1
ATOM 12769 C CA . TYR D 1 90 ? 56.999 59.116 26.812 1.00 16.85 94 TYR D CA 1
ATOM 12770 C C . TYR D 1 90 ? 56.211 58.527 27.990 1.00 16.10 94 TYR D C 1
ATOM 12771 O O . TYR D 1 90 ? 55.484 59.249 28.669 1.00 15.98 94 TYR D O 1
ATOM 12780 N N . SER D 1 91 ? 56.346 57.221 28.222 1.00 15.31 95 SER D N 1
ATOM 12781 C CA . SER D 1 91 ? 55.612 56.561 29.304 1.00 14.66 95 SER D CA 1
ATOM 12782 C C . SER D 1 91 ? 56.453 55.637 30.183 1.00 14.88 95 SER D C 1
ATOM 12783 O O . SER D 1 91 ? 57.231 54.824 29.685 1.00 14.99 95 SER D O 1
ATOM 12786 N N . LYS D 1 92 ? 56.248 55.743 31.495 1.00 14.60 96 LYS D N 1
ATOM 12787 C CA . LYS D 1 92 ? 56.955 54.923 32.477 1.00 14.90 96 LYS D CA 1
ATOM 12788 C C . LYS D 1 92 ? 56.174 53.651 32.807 1.00 15.03 96 LYS D C 1
ATOM 12789 O O . LYS D 1 92 ? 56.593 52.870 33.660 1.00 15.50 96 LYS D O 1
ATOM 12795 N N . ALA D 1 93 ? 55.038 53.447 32.144 1.00 15.14 97 ALA D N 1
ATOM 12796 C CA . ALA D 1 93 ? 54.209 52.266 32.398 1.00 14.99 97 ALA D CA 1
ATOM 12797 C C . ALA D 1 93 ? 55.003 50.962 32.276 1.00 15.11 97 ALA D C 1
ATOM 12798 O O . ALA D 1 93 ? 55.728 50.752 31.296 1.00 15.39 97 ALA D O 1
ATOM 12800 N N . LYS D 1 94 ? 54.859 50.089 33.272 1.00 15.62 98 LYS D N 1
ATOM 12801 C CA . LYS D 1 94 ? 55.575 48.811 33.280 1.00 16.04 98 LYS D CA 1
ATOM 12802 C C . LYS D 1 94 ? 55.333 47.943 32.057 1.00 15.48 98 LYS D C 1
ATOM 12803 O O . LYS D 1 94 ? 56.216 47.196 31.639 1.00 15.75 98 LYS D O 1
ATOM 12809 N N . VAL D 1 95 ? 54.153 48.070 31.462 1.00 15.08 99 VAL D N 1
ATOM 12810 C CA . VAL D 1 95 ? 53.806 47.302 30.270 1.00 14.83 99 VAL D CA 1
ATOM 12811 C C . VAL D 1 95 ? 54.738 47.633 29.088 1.00 14.81 99 VAL D C 1
ATOM 12812 O O . VAL D 1 95 ? 54.912 46.816 28.186 1.00 15.11 99 VAL D O 1
ATOM 12816 N N . PHE D 1 96 ? 55.376 48.803 29.132 1.00 14.99 100 PHE D N 1
ATOM 12817 C CA . PHE D 1 96 ? 56.283 49.248 28.062 1.00 15.65 100 PHE D CA 1
ATOM 12818 C C . PHE D 1 96 ? 57.761 49.286 28.483 1.00 16.61 100 PHE D C 1
ATOM 12819 O O . PHE D 1 96 ? 58.619 49.639 27.667 1.00 16.05 100 PHE D O 1
ATOM 12827 N N . GLU D 1 97 ? 58.064 48.905 29.724 1.00 18.36 101 GLU D N 1
ATOM 12828 C CA . GLU D 1 97 ? 59.429 49.022 30.248 1.00 19.50 101 GLU D CA 1
ATOM 12829 C C . GLU D 1 97 ? 60.649 48.548 29.467 1.00 19.02 101 GLU D C 1
ATOM 12830 O O . GLU D 1 97 ? 61.716 49.145 29.604 1.00 19.67 101 GLU D O 1
ATOM 12836 N N . HIS D 1 98 ? 60.522 47.499 28.661 1.00 18.16 102 HIS D N 1
ATOM 12837 C CA . HIS D 1 98 ? 61.665 47.049 27.864 1.00 18.08 102 HIS D CA 1
ATOM 12838 C C . HIS D 1 98 ? 61.266 46.281 26.610 1.00 17.78 102 HIS D C 1
ATOM 12839 O O . HIS D 1 98 ? 60.204 45.651 26.561 1.00 17.36 102 HIS D O 1
ATOM 12846 N N . ILE D 1 99 ? 62.103 46.379 25.578 1.00 17.25 103 ILE D N 1
ATOM 12847 C CA . ILE D 1 99 ? 61.853 45.678 24.324 1.00 17.06 103 ILE D CA 1
ATOM 12848 C C . ILE D 1 99 ? 61.877 44.171 24.594 1.00 17.08 103 ILE D C 1
ATOM 12849 O O . ILE D 1 99 ? 62.763 43.668 25.289 1.00 16.08 103 ILE D O 1
ATOM 12854 N N . GLY D 1 100 ? 60.866 43.473 24.087 1.00 16.05 104 GLY D N 1
ATOM 12855 C CA . GLY D 1 100 ? 60.778 42.043 24.289 1.00 15.80 104 GLY D CA 1
ATOM 12856 C C . GLY D 1 100 ? 59.823 41.659 25.403 1.00 15.95 104 GLY D C 1
ATOM 12857 O O . GLY D 1 100 ? 59.421 40.500 25.497 1.00 16.87 104 GLY D O 1
ATOM 12858 N N . LYS D 1 101 ? 59.436 42.624 26.237 1.00 15.90 105 LYS D N 1
ATOM 12859 C CA . LYS D 1 101 ? 58.522 42.348 27.347 1.00 15.87 105 LYS D CA 1
ATOM 12860 C C . LYS D 1 101 ? 57.131 41.922 26.875 1.00 15.24 105 LYS D C 1
ATOM 12861 O O . LYS D 1 101 ? 56.503 42.609 26.066 1.00 15.41 105 LYS D O 1
ATOM 12867 N N . LYS D 1 102 ? 56.671 40.775 27.373 1.00 14.96 106 LYS D N 1
ATOM 12868 C CA . LYS D 1 102 ? 55.357 40.244 27.028 1.00 14.62 106 LYS D CA 1
ATOM 12869 C C . LYS D 1 102 ? 54.393 40.342 28.204 1.00 14.83 106 LYS D C 1
ATOM 12870 O O . LYS D 1 102 ? 54.741 40.007 29.336 1.00 15.04 106 LYS D O 1
ATOM 12876 N N . THR D 1 103 ? 53.181 40.810 27.922 1.00 14.43 107 THR D N 1
ATOM 12877 C CA . THR D 1 103 ? 52.137 40.946 28.933 1.00 13.31 107 THR D CA 1
ATOM 12878 C C . THR D 1 103 ? 50.906 40.195 28.421 1.00 13.02 107 THR D C 1
ATOM 12879 O O . THR D 1 103 ? 50.500 40.366 27.266 1.00 12.48 107 THR D O 1
ATOM 12883 N N . PRO D 1 104 ? 50.317 39.324 29.262 1.00 12.48 108 PRO D N 1
ATOM 12884 C CA . PRO D 1 104 ? 49.129 38.565 28.849 1.00 12.13 108 PRO D CA 1
ATOM 12885 C C . PRO D 1 104 ? 47.969 39.514 28.568 1.00 11.78 108 PRO D C 1
ATOM 12886 O O . PRO D 1 104 ? 47.820 40.533 29.250 1.00 11.89 108 PRO D O 1
ATOM 12890 N N . ILE D 1 105 ? 47.180 39.207 27.540 1.00 11.03 109 ILE D N 1
ATOM 12891 C CA . ILE D 1 105 ? 46.024 40.035 27.210 1.00 10.92 109 ILE D CA 1
ATOM 12892 C C . ILE D 1 105 ? 44.7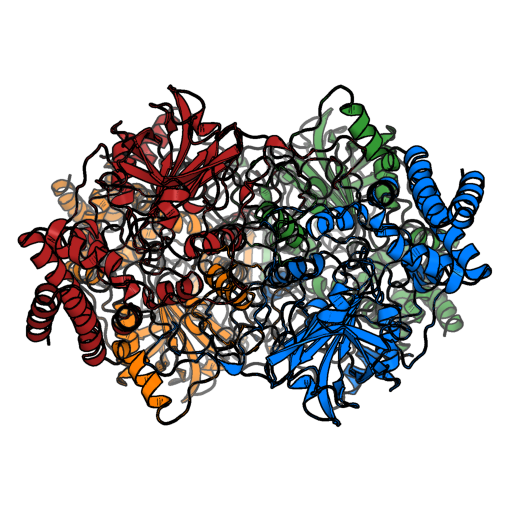70 39.200 26.990 1.00 11.33 109 ILE D C 1
ATOM 12893 O O . ILE D 1 105 ? 44.835 37.994 26.743 1.00 11.44 109 ILE D O 1
ATOM 12898 N N . ALA D 1 106 ? 43.629 39.868 27.125 1.00 11.56 110 ALA D N 1
ATOM 12899 C CA . ALA D 1 106 ? 42.315 39.278 26.904 1.00 11.10 110 ALA D CA 1
ATOM 12900 C C . ALA D 1 106 ? 41.629 40.282 25.985 1.00 11.02 110 ALA D C 1
ATOM 12901 O O . ALA D 1 106 ? 41.767 41.499 26.164 1.00 11.67 110 ALA D O 1
ATOM 12903 N N . VAL D 1 107 ? 40.915 39.782 24.987 1.00 10.70 111 VAL D N 1
ATOM 12904 C CA . VAL D 1 107 ? 40.242 40.661 24.042 1.00 10.64 111 VAL D CA 1
ATOM 12905 C C . VAL D 1 107 ? 38.809 40.242 23.760 1.00 10.71 111 VAL D C 1
ATOM 12906 O O . VAL D 1 107 ? 38.478 39.061 23.797 1.00 10.71 111 VAL D O 1
ATOM 12910 N N . ARG D 1 108 ? 37.947 41.234 23.564 1.00 11.08 112 ARG D N 1
ATOM 12911 C CA . ARG D 1 108 ? 36.567 40.971 23.192 1.00 10.55 112 ARG D CA 1
ATOM 12912 C C . ARG D 1 108 ? 36.210 41.911 22.044 1.00 11.00 112 ARG D C 1
ATOM 12913 O O . ARG D 1 108 ? 36.489 43.112 22.101 1.00 10.54 112 ARG D O 1
ATOM 12921 N N . PHE D 1 109 ? 35.696 41.319 20.968 1.00 11.11 113 PHE D N 1
ATOM 12922 C CA . PHE D 1 109 ? 35.263 42.035 19.771 1.00 10.47 113 PHE D CA 1
ATOM 12923 C C . PHE D 1 109 ? 33.741 42.058 19.819 1.00 10.94 113 PHE D C 1
ATOM 12924 O O . PHE D 1 109 ? 33.130 41.137 20.364 1.00 10.81 113 PHE D O 1
ATOM 12932 N N . SER D 1 110 ? 33.122 43.044 19.173 1.00 11.20 114 SER D N 1
ATOM 12933 C CA . SER D 1 110 ? 31.664 43.132 19.210 1.00 10.94 114 SER D CA 1
ATOM 12934 C C . SER D 1 110 ? 31.060 44.143 18.250 1.00 10.95 114 SER D C 1
ATOM 12935 O O . SER D 1 110 ? 31.770 44.936 17.640 1.00 10.90 114 SER D O 1
ATOM 12938 N N . THR D 1 111 ? 29.744 44.054 18.076 1.00 11.11 115 THR D N 1
ATOM 12939 C CA . THR D 1 111 ? 29.001 45.037 17.286 1.00 11.28 115 THR D CA 1
ATOM 12940 C C . THR D 1 111 ? 28.537 46.027 18.367 1.00 11.27 115 THR D C 1
ATOM 12941 O O . THR D 1 111 ? 29.065 46.000 19.489 1.00 11.11 115 THR D O 1
ATOM 12945 N N . VAL D 1 112 ? 27.543 46.863 18.074 1.00 10.38 116 VAL D N 1
ATOM 12946 C CA . VAL D 1 112 ? 27.093 47.839 19.067 1.00 10.95 116 VAL D CA 1
ATOM 12947 C C . VAL D 1 112 ? 25.618 47.805 19.479 1.00 10.72 116 VAL D C 1
ATOM 12948 O O . VAL D 1 112 ? 25.303 47.638 20.655 1.00 10.42 116 VAL D O 1
ATOM 12952 N N . ALA D 1 113 ? 24.724 47.983 18.511 1.00 11.05 117 ALA D N 1
ATOM 12953 C CA . ALA D 1 113 ? 23.286 48.053 18.772 1.00 10.85 117 ALA D CA 1
ATOM 12954 C C . ALA D 1 113 ? 22.539 46.748 19.021 1.00 10.94 117 ALA D C 1
ATOM 12955 O O . ALA D 1 113 ? 21.644 46.696 19.869 1.00 11.30 117 ALA D O 1
ATOM 12957 N N . GLY D 1 114 ? 22.893 45.706 18.273 1.00 10.88 118 GLY D N 1
ATOM 12958 C CA . GLY D 1 114 ? 22.210 44.432 18.401 1.00 9.22 118 GLY D CA 1
ATOM 12959 C C . GLY D 1 114 ? 22.322 43.734 19.741 1.00 8.34 118 GLY D C 1
ATOM 12960 O O . GLY D 1 114 ? 23.341 43.833 20.431 1.00 9.11 118 GLY D O 1
ATOM 12961 N N . GLU D 1 115 ? 21.257 43.032 20.114 1.00 9.42 119 GLU D N 1
ATOM 12962 C CA . GLU D 1 115 ? 21.234 42.295 21.363 1.00 9.66 119 GLU D CA 1
ATOM 12963 C C . GLU D 1 115 ? 21.979 40.977 21.167 1.00 9.98 119 GLU D C 1
ATOM 12964 O O . GLU D 1 115 ? 22.484 40.700 20.084 1.00 9.74 119 GLU D O 1
ATOM 12970 N N A SER D 1 116 ? 22.043 40.175 22.221 0.50 8.07 120 SER D N 1
ATOM 12971 N N B SER D 1 116 ? 22.069 40.183 22.233 0.50 6.97 120 SER D N 1
ATOM 12972 C CA A SER D 1 116 ? 22.681 38.871 22.118 0.50 10.26 120 SER D CA 1
ATOM 12973 C CA B SER D 1 116 ? 22.772 38.895 22.250 0.50 7.65 120 SER D CA 1
ATOM 12974 C C A SER D 1 116 ? 21.758 38.093 21.184 0.50 11.63 120 SER D C 1
ATOM 12975 C C B SER D 1 116 ? 22.469 37.909 21.123 0.50 8.33 120 SER D C 1
ATOM 12976 O O A SER D 1 116 ? 20.533 38.206 21.274 0.50 11.93 120 SER D O 1
ATOM 12977 O O B SER D 1 116 ? 23.321 37.080 20.781 0.50 8.41 120 SER D O 1
ATOM 12982 N N A GLY D 1 117 ? 22.344 37.373 20.236 0.50 14.46 121 GLY D N 1
ATOM 12983 N N B GLY D 1 117 ? 21.250 37.963 20.587 0.50 9.19 121 GLY D N 1
ATOM 12984 C CA A GLY D 1 117 ? 21.526 36.632 19.290 0.50 14.39 121 GLY D CA 1
ATOM 12985 C CA B GLY D 1 117 ? 20.870 37.053 19.518 0.50 11.26 121 GLY D CA 1
ATOM 12986 C C A GLY D 1 117 ? 21.437 37.344 17.950 0.50 14.33 121 GLY D C 1
ATOM 12987 C C B GLY D 1 117 ? 20.831 37.710 18.155 0.50 12.22 121 GLY D C 1
ATOM 12988 O O A GLY D 1 117 ? 21.001 36.736 16.975 0.50 15.01 121 GLY D O 1
ATOM 12989 O O B GLY D 1 117 ? 20.050 37.297 17.295 0.50 13.43 121 GLY D O 1
ATOM 12990 N N . SER D 1 118 ? 21.745 38.644 17.911 1.00 13.17 122 SER D N 1
ATOM 12991 C CA . SER D 1 118 ? 21.749 39.366 16.645 1.00 12.00 122 SER D CA 1
ATOM 12992 C C . SER D 1 118 ? 22.901 38.874 15.766 1.00 11.63 122 SER D C 1
ATOM 12993 O O . SER D 1 118 ? 23.752 38.114 16.222 1.00 11.94 122 SER D O 1
ATOM 12996 N N . ALA D 1 119 ? 22.910 39.305 14.508 1.00 12.18 123 ALA D N 1
ATOM 12997 C CA . ALA D 1 119 ? 23.933 38.896 13.550 1.00 12.20 123 ALA D CA 1
ATOM 12998 C C . ALA D 1 119 ? 25.227 39.694 13.628 1.00 11.70 123 ALA D C 1
ATOM 12999 O O . ALA D 1 119 ? 25.218 40.889 13.912 1.00 12.29 123 ALA D O 1
ATOM 13001 N N . ASP D 1 120 ? 26.336 39.026 13.328 1.00 12.50 124 ASP D N 1
ATOM 13002 C CA . ASP D 1 120 ? 27.663 39.639 13.355 1.00 11.82 124 ASP D CA 1
ATOM 13003 C C . ASP D 1 120 ? 27.959 40.555 12.172 1.00 12.07 124 ASP D C 1
ATOM 13004 O O . ASP D 1 120 ? 28.567 41.611 12.335 1.00 11.72 124 ASP D O 1
ATOM 13009 N N . THR D 1 121 ? 27.551 40.124 10.980 1.00 12.34 125 THR D N 1
ATOM 13010 C CA . THR D 1 121 ? 27.821 40.865 9.746 1.00 11.98 125 THR D CA 1
ATOM 13011 C C . THR D 1 121 ? 26.801 41.946 9.384 1.00 11.98 125 THR D C 1
ATOM 13012 O O . THR D 1 121 ? 26.127 41.867 8.354 1.00 12.21 125 THR D O 1
ATOM 13016 N N . VAL D 1 122 ? 26.711 42.965 10.235 1.00 11.58 126 VAL D N 1
ATOM 13017 C CA . VAL D 1 122 ? 25.792 44.082 10.020 1.00 11.03 126 VAL D CA 1
ATOM 13018 C C . VAL D 1 122 ? 26.564 45.400 10.108 1.00 11.22 126 VAL D C 1
ATOM 13019 O O . VAL D 1 122 ? 27.655 45.445 10.677 1.00 11.70 126 VAL D O 1
ATOM 13023 N N . ARG D 1 123 ? 26.032 46.461 9.508 1.00 11.09 127 ARG D N 1
ATOM 13024 C CA . ARG D 1 123 ? 26.702 47.758 9.575 1.00 11.25 127 ARG D CA 1
ATOM 13025 C C . ARG D 1 123 ? 26.586 48.277 11.005 1.00 11.52 127 ARG D C 1
ATOM 13026 O O . ARG D 1 123 ? 25.482 48.401 11.549 1.00 12.25 127 ARG D O 1
ATOM 13034 N N . ASP D 1 124 ? 27.732 48.599 11.595 1.00 11.98 128 ASP D N 1
ATOM 13035 C CA . ASP D 1 124 ? 27.794 49.072 12.975 1.00 11.97 128 ASP D CA 1
ATOM 13036 C C . ASP D 1 124 ? 29.273 49.211 13.302 1.00 11.46 128 ASP D C 1
ATOM 13037 O O . ASP D 1 124 ? 30.124 48.686 12.574 1.00 11.26 128 ASP D O 1
ATOM 13042 N N . PRO D 1 125 ? 29.613 50.004 14.333 1.00 11.51 129 PRO D N 1
ATOM 13043 C CA . PRO D 1 125 ? 31.038 50.100 14.663 1.00 11.18 129 PRO D CA 1
ATOM 13044 C C . PRO D 1 125 ? 31.380 48.723 15.267 1.00 11.08 129 PRO D C 1
ATOM 13045 O O . PRO D 1 125 ? 30.493 47.886 15.453 1.00 11.13 129 PRO D O 1
ATOM 13049 N N . ARG D 1 126 ? 32.654 48.468 15.533 1.00 10.65 130 ARG D N 1
ATOM 13050 C CA . ARG D 1 126 ? 33.047 47.210 16.152 1.00 11.16 130 ARG D CA 1
ATOM 13051 C C . ARG D 1 126 ? 33.871 47.512 17.388 1.00 11.08 130 ARG D C 1
ATOM 13052 O O . ARG D 1 126 ? 34.778 48.348 17.351 1.00 10.91 130 ARG D O 1
ATOM 13060 N N . GLY D 1 127 ? 33.519 46.865 18.493 1.00 11.31 131 GLY D N 1
ATOM 13061 C CA . GLY D 1 127 ? 34.278 47.038 19.714 1.00 11.34 131 GLY D CA 1
ATOM 13062 C C . GLY D 1 127 ? 35.521 46.168 19.603 1.00 11.34 131 GLY D C 1
ATOM 13063 O O . GLY D 1 127 ? 35.481 45.091 19.006 1.00 11.64 131 GLY D O 1
ATOM 13064 N N . PHE D 1 128 ? 36.627 46.646 20.160 1.00 11.15 132 PHE D N 1
ATOM 13065 C CA . PHE D 1 128 ? 37.898 45.926 20.131 1.00 10.07 132 PHE D CA 1
ATOM 13066 C C . PHE D 1 128 ? 38.577 46.316 21.445 1.00 9.49 132 PHE D C 1
ATOM 13067 O O . PHE D 1 128 ? 39.428 47.208 21.488 1.00 10.34 132 PHE D O 1
ATOM 13075 N N . ALA D 1 129 ? 38.136 45.675 22.524 1.00 10.19 133 ALA D N 1
ATOM 13076 C CA . ALA D 1 129 ? 38.647 45.949 23.859 1.00 9.72 133 ALA D CA 1
ATOM 13077 C C . ALA D 1 129 ? 39.796 45.024 24.230 1.00 10.45 133 ALA D C 1
ATOM 13078 O O . ALA D 1 129 ? 39.731 43.813 23.999 1.00 10.37 133 ALA D O 1
ATOM 13080 N N . VAL D 1 130 ? 40.832 45.603 24.834 1.00 10.11 134 VAL D N 1
ATOM 13081 C CA . VAL D 1 130 ? 42.017 44.849 25.234 1.00 10.50 134 VAL D CA 1
ATOM 13082 C C . VAL D 1 130 ? 42.330 45.038 26.715 1.00 10.79 134 VAL D C 1
ATOM 13083 O O . VAL D 1 130 ? 42.437 46.165 27.200 1.00 11.30 134 VAL D O 1
ATOM 13087 N N . LYS D 1 131 ? 42.465 43.922 27.424 1.00 11.11 135 LYS D N 1
ATOM 13088 C CA . LYS D 1 131 ? 42.793 43.935 28.846 1.00 11.08 135 LYS D CA 1
ATOM 13089 C C . LYS D 1 131 ? 44.232 43.450 29.007 1.00 11.14 135 LYS D C 1
ATOM 13090 O O . LYS D 1 131 ? 44.556 42.326 28.623 1.00 11.81 135 LYS D O 1
ATOM 13096 N N . PHE D 1 132 ? 45.102 44.327 29.504 1.00 11.35 136 PHE D N 1
ATOM 13097 C CA . PHE D 1 132 ? 46.504 43.981 29.730 1.00 11.42 136 PHE D CA 1
ATOM 13098 C C . PHE D 1 132 ? 46.669 43.669 31.219 1.00 11.75 136 PHE D C 1
ATOM 13099 O O . PHE D 1 132 ? 46.419 44.528 32.071 1.00 11.89 136 PHE D O 1
ATOM 13107 N N . TYR D 1 133 ? 47.074 42.442 31.538 1.00 11.91 137 TYR D N 1
ATOM 13108 C CA . TYR D 1 133 ? 47.276 42.054 32.932 1.00 11.86 137 TYR D CA 1
ATOM 13109 C C . TYR D 1 133 ? 48.719 42.409 33.322 1.00 12.87 137 TYR D C 1
ATOM 13110 O O . TYR D 1 133 ? 49.614 41.568 33.240 1.00 12.45 137 TYR D O 1
ATOM 13119 N N . THR D 1 134 ? 48.937 43.658 33.733 1.00 12.49 138 THR D N 1
ATOM 13120 C CA . THR D 1 134 ? 50.275 44.123 34.097 1.00 13.68 138 THR D CA 1
ATOM 13121 C C . THR D 1 134 ? 50.595 43.996 35.588 1.00 14.47 138 THR D C 1
ATOM 13122 O O . THR D 1 134 ? 49.704 43.767 36.413 1.00 13.67 138 THR D O 1
ATOM 13126 N N . GLU D 1 135 ? 51.876 44.155 35.924 1.00 15.40 139 GLU D N 1
ATOM 13127 C CA . GLU D 1 135 ? 52.336 44.067 37.310 1.00 16.41 139 GLU D CA 1
ATOM 13128 C C . GLU D 1 135 ? 51.793 45.238 38.123 1.00 15.84 139 GLU D C 1
ATOM 13129 O O . GLU D 1 135 ? 51.751 45.187 39.353 1.00 15.33 139 GLU D O 1
ATOM 13135 N N . ASP D 1 136 ? 51.414 46.305 37.421 1.00 14.83 140 ASP D N 1
ATOM 13136 C CA . ASP D 1 136 ? 50.843 47.496 38.040 1.00 13.80 140 ASP D CA 1
ATOM 13137 C C . ASP D 1 136 ? 49.322 47.445 37.919 1.00 12.89 140 ASP D C 1
ATOM 13138 O O . ASP D 1 136 ? 48.658 48.477 37.858 1.00 13.16 140 ASP D O 1
ATOM 13143 N N . GLY D 1 137 ? 48.781 46.229 37.896 1.00 12.70 141 GLY D N 1
ATOM 13144 C CA . GLY D 1 137 ? 47.348 46.044 37.784 1.00 11.93 141 GLY D CA 1
ATOM 13145 C C . GLY D 1 137 ? 46.893 45.973 36.341 1.00 11.96 141 GLY D C 1
ATOM 13146 O O . GLY D 1 137 ? 47.703 46.027 35.413 1.00 12.65 141 GLY D O 1
ATOM 13147 N N . ASN D 1 138 ? 45.585 45.865 36.142 1.00 11.80 142 ASN D N 1
ATOM 13148 C CA . ASN D 1 138 ? 45.047 45.780 34.796 1.00 11.49 142 ASN D CA 1
ATOM 13149 C C . ASN D 1 138 ? 44.941 47.125 34.097 1.00 11.32 142 ASN D C 1
ATOM 13150 O O . ASN D 1 138 ? 44.669 48.155 34.720 1.00 12.03 142 ASN D O 1
ATOM 13155 N N . TRP D 1 139 ? 45.250 47.107 32.806 1.00 11.76 143 TRP D N 1
ATOM 13156 C CA . TRP D 1 139 ? 45.143 48.281 31.955 1.00 11.95 143 TRP D CA 1
ATOM 13157 C C . TRP D 1 139 ? 44.133 47.880 30.893 1.00 11.55 143 TRP D C 1
ATOM 13158 O O . TRP D 1 139 ? 44.360 46.933 30.131 1.00 11.67 143 TRP D O 1
ATOM 13169 N N . ASP D 1 140 ? 42.990 48.556 30.893 1.00 11.42 144 ASP D N 1
ATOM 13170 C CA . ASP D 1 140 ? 41.945 48.272 29.918 1.00 11.63 144 ASP D CA 1
ATOM 13171 C C . ASP D 1 140 ? 41.888 49.351 28.856 1.00 11.36 144 ASP D C 1
ATOM 13172 O O . ASP D 1 140 ? 41.584 50.505 29.154 1.00 11.50 144 ASP D O 1
ATOM 13177 N N . LEU D 1 141 ? 42.253 48.979 27.634 1.00 11.58 145 LEU D N 1
ATOM 13178 C CA . LEU D 1 141 ? 42.207 49.892 26.501 1.00 11.16 145 LEU D CA 1
ATOM 13179 C C . LEU D 1 141 ? 40.951 49.445 25.758 1.00 11.69 145 LEU D C 1
ATOM 13180 O O . LEU D 1 141 ? 40.973 48.503 24.964 1.00 11.27 145 LEU D O 1
ATOM 13185 N N . VAL D 1 142 ? 39.843 50.098 26.088 1.00 11.23 146 VAL D N 1
ATOM 13186 C CA . VAL D 1 142 ? 38.540 49.770 25.528 1.00 10.56 146 VAL D CA 1
ATOM 13187 C C . VAL D 1 142 ? 38.314 50.509 24.210 1.00 10.77 146 VAL D C 1
ATOM 13188 O O . VAL D 1 142 ? 37.627 51.532 24.156 1.00 11.01 146 VAL D O 1
ATOM 13192 N N . GLY D 1 143 ? 38.877 49.958 23.139 1.00 10.29 147 GLY D N 1
ATOM 13193 C CA . GLY D 1 143 ? 38.761 50.599 21.844 1.00 10.62 147 GLY D CA 1
ATOM 13194 C C . GLY D 1 143 ? 37.652 50.151 20.917 1.00 10.40 147 GLY D C 1
ATOM 13195 O O . GLY D 1 143 ? 36.853 49.277 21.246 1.00 10.70 147 GLY D O 1
ATOM 13196 N N . ASN D 1 144 ? 37.596 50.812 19.762 1.00 11.00 148 ASN D N 1
ATOM 13197 C CA . ASN D 1 144 ? 36.637 50.540 18.695 1.00 11.68 148 ASN D CA 1
ATOM 13198 C C . ASN D 1 144 ? 37.435 50.413 17.399 1.00 11.29 148 ASN D C 1
ATOM 13199 O O . ASN D 1 144 ? 38.633 50.705 17.377 1.00 11.79 148 ASN D O 1
ATOM 13204 N N . ASN D 1 145 ? 36.773 50.005 16.320 1.00 10.15 149 ASN D N 1
ATOM 13205 C CA . ASN D 1 145 ? 37.442 49.860 15.029 1.00 11.17 149 ASN D CA 1
ATOM 13206 C C . ASN D 1 145 ? 37.456 51.181 14.249 1.00 11.56 149 ASN D C 1
ATOM 13207 O O . ASN D 1 145 ? 37.612 51.195 13.030 1.00 11.70 149 ASN D O 1
ATOM 13212 N N . THR D 1 146 ? 37.274 52.284 14.967 1.00 11.24 150 THR D N 1
ATOM 13213 C CA . THR D 1 146 ? 37.271 53.624 14.386 1.00 11.39 150 THR D CA 1
ATOM 13214 C C . THR D 1 146 ? 38.013 54.577 15.330 1.00 11.57 150 THR D C 1
ATOM 13215 O O . THR D 1 146 ? 37.981 54.402 16.549 1.00 11.14 150 THR D O 1
ATOM 13219 N N . PRO D 1 147 ? 38.749 55.559 14.770 1.00 12.07 151 PRO D N 1
ATOM 13220 C CA . PRO D 1 147 ? 39.498 56.526 15.585 1.00 11.94 151 PRO D CA 1
ATOM 13221 C C . PRO D 1 147 ? 38.625 57.626 16.192 1.00 12.04 151 PRO D C 1
ATOM 13222 O O . PRO D 1 147 ? 39.073 58.378 17.056 1.00 12.38 151 PRO D O 1
ATOM 13226 N N . ILE D 1 148 ? 37.374 57.700 15.748 1.00 11.55 152 ILE D N 1
ATOM 13227 C CA . ILE D 1 148 ? 36.452 58.733 16.207 1.00 11.86 152 ILE D CA 1
ATOM 13228 C C . ILE D 1 148 ? 35.109 58.170 16.683 1.00 12.07 152 ILE D C 1
ATOM 13229 O O . ILE D 1 148 ? 34.905 56.953 16.697 1.00 12.16 152 ILE D O 1
ATOM 13234 N N . PHE D 1 149 ? 34.198 59.065 17.067 1.00 11.83 153 PHE D N 1
ATOM 13235 C CA . PHE D 1 149 ? 32.862 58.665 17.509 1.00 11.64 153 PHE D CA 1
ATOM 13236 C C . PHE D 1 149 ? 31.810 59.671 17.033 1.00 11.70 153 PHE D C 1
ATOM 13237 O O . PHE D 1 149 ? 32.145 60.751 16.552 1.00 12.04 153 PHE D O 1
ATOM 13245 N N . PHE D 1 150 ? 30.540 59.305 17.185 1.00 11.23 154 PHE D N 1
ATOM 13246 C CA . PHE D 1 150 ? 29.410 60.123 16.745 1.00 11.27 154 PHE D CA 1
ATOM 13247 C C . PHE D 1 150 ? 29.162 61.415 17.514 1.00 12.10 154 PHE D C 1
ATOM 13248 O O . PHE D 1 150 ? 28.603 62.366 16.966 1.00 12.38 154 PHE D O 1
ATOM 13256 N N . ILE D 1 151 ? 29.527 61.434 18.791 1.00 11.70 155 ILE D N 1
ATOM 13257 C CA . ILE D 1 151 ? 29.305 62.607 19.631 1.00 11.89 155 ILE D CA 1
ATOM 13258 C C . ILE D 1 151 ? 30.559 62.995 20.408 1.00 11.08 155 ILE D C 1
ATOM 13259 O O . ILE D 1 151 ? 31.486 62.193 20.545 1.00 11.48 155 ILE D O 1
ATOM 13264 N N . ARG D 1 152 ? 30.578 64.226 20.914 1.00 11.53 156 ARG D N 1
ATOM 13265 C CA . ARG D 1 152 ? 31.727 64.737 21.654 1.00 11.23 156 ARG D CA 1
ATOM 13266 C C . ARG D 1 152 ? 31.455 65.077 23.122 1.00 11.52 156 ARG D C 1
ATOM 13267 O O . ARG D 1 152 ? 32.336 65.596 23.812 1.00 11.59 156 ARG D O 1
ATOM 13275 N N . ASP D 1 153 ? 30.236 64.804 23.589 1.00 11.98 157 ASP D N 1
ATOM 13276 C CA . ASP D 1 153 ? 29.862 65.047 24.988 1.00 11.21 157 ASP D CA 1
ATOM 13277 C C . ASP D 1 153 ? 29.095 63.809 25.452 1.00 10.59 157 ASP D C 1
ATOM 13278 O O . ASP D 1 153 ? 28.095 63.429 24.840 1.00 10.70 157 ASP D O 1
ATOM 13283 N N . PRO D 1 154 ? 29.520 63.208 26.580 1.00 10.51 158 PRO D N 1
ATOM 13284 C CA . PRO D 1 154 ? 28.907 61.999 27.146 1.00 10.66 158 PRO D CA 1
ATOM 13285 C C . PRO D 1 154 ? 27.446 62.055 27.579 1.00 10.98 158 PRO D C 1
ATOM 13286 O O . PRO D 1 154 ? 26.780 61.016 27.631 1.00 10.55 158 PRO D O 1
ATOM 13290 N N . ILE D 1 155 ? 26.941 63.253 27.873 1.00 10.46 159 ILE D N 1
ATOM 13291 C CA . ILE D 1 155 ? 25.558 63.389 28.312 1.00 10.81 159 ILE D CA 1
ATOM 13292 C C . ILE D 1 155 ? 24.557 63.044 27.201 1.00 10.88 159 ILE D C 1
ATOM 13293 O O . ILE D 1 155 ? 23.382 62.781 27.467 1.00 11.17 159 ILE D O 1
ATOM 13298 N N . LEU D 1 156 ? 25.041 63.003 25.962 1.00 10.87 160 LEU D N 1
ATOM 13299 C CA . LEU D 1 156 ? 24.202 62.648 24.820 1.00 11.15 160 LEU D CA 1
ATOM 13300 C C . LEU D 1 156 ? 24.308 61.159 24.492 1.00 11.33 160 LEU D C 1
ATOM 13301 O O . LEU D 1 156 ? 23.584 60.664 23.623 1.00 11.63 160 LEU D O 1
ATOM 13306 N N . PHE D 1 157 ? 25.199 60.442 25.181 1.00 11.53 161 PHE D N 1
ATOM 13307 C CA . PHE D 1 157 ? 25.392 59.017 24.900 1.00 11.23 161 PHE D CA 1
ATOM 13308 C C . PHE D 1 157 ? 24.149 58.143 25.072 1.00 11.06 161 PHE D C 1
ATOM 13309 O O . PHE D 1 157 ? 23.821 57.357 24.180 1.00 11.04 161 PHE D O 1
ATOM 13317 N N . PRO D 1 158 ? 23.452 58.245 26.225 1.00 10.49 162 PRO D N 1
ATOM 13318 C CA . PRO D 1 158 ? 22.255 57.412 26.391 1.00 10.01 162 PRO D CA 1
ATOM 13319 C C . PRO D 1 158 ? 21.244 57.680 25.274 1.00 10.48 162 PRO D C 1
ATOM 13320 O O . PRO D 1 158 ? 20.670 56.740 24.724 1.00 9.94 162 PRO D O 1
ATOM 13324 N N . SER D 1 159 ? 21.072 58.956 24.912 1.00 10.29 163 SER D N 1
ATOM 13325 C CA . SER D 1 159 ? 20.153 59.347 23.838 1.00 10.64 163 SER D CA 1
ATOM 13326 C C . SER D 1 159 ? 20.573 58.761 22.490 1.00 10.57 163 SER D C 1
ATOM 13327 O O . SER D 1 159 ? 19.740 58.231 21.749 1.00 10.76 163 SER D O 1
ATOM 13330 N N . PHE D 1 160 ? 21.858 58.877 22.159 1.00 10.89 164 PHE D N 1
ATOM 13331 C CA . PHE D 1 160 ? 22.357 58.328 20.900 1.00 10.79 164 PHE D CA 1
ATOM 13332 C C . PHE D 1 160 ? 22.076 56.828 20.840 1.00 10.03 164 PHE D C 1
ATOM 13333 O O . PHE D 1 160 ? 21.528 56.337 19.859 1.00 11.19 164 PHE D O 1
ATOM 13341 N N . ILE D 1 161 ? 22.450 56.104 21.890 1.00 10.16 165 ILE D N 1
ATOM 13342 C CA . ILE D 1 161 ? 22.225 54.667 21.932 1.00 9.74 165 ILE D CA 1
ATOM 13343 C C . ILE D 1 161 ? 20.740 54.333 21.814 1.00 9.39 165 ILE D C 1
ATOM 13344 O O . ILE D 1 161 ? 20.370 53.412 21.091 1.00 9.43 165 ILE D O 1
ATOM 13349 N N . HIS D 1 162 ? 19.889 55.097 22.499 1.00 10.54 166 HIS D N 1
ATOM 13350 C CA . HIS D 1 162 ? 18.446 54.877 22.414 1.00 9.60 166 HIS D CA 1
ATOM 13351 C C . HIS D 1 162 ? 17.983 55.010 20.968 1.00 9.47 166 HIS D C 1
ATOM 13352 O O . HIS D 1 162 ? 17.251 54.161 20.471 1.00 10.11 166 HIS D O 1
ATOM 13359 N N . SER D 1 163 ? 18.452 56.055 20.286 1.00 10.38 167 SER D N 1
ATOM 13360 C CA . SER D 1 163 ? 18.069 56.299 18.894 1.00 10.99 167 SER D CA 1
ATOM 13361 C C . SER D 1 163 ? 18.525 55.187 17.938 1.00 10.41 167 SER D C 1
ATOM 13362 O O . SER D 1 163 ? 17.926 54.993 16.878 1.00 11.25 167 SER D O 1
ATOM 13365 N N . GLN D 1 164 ? 19.575 54.465 18.327 1.00 10.30 168 GLN D N 1
ATOM 13366 C CA . GLN D 1 164 ? 20.136 53.366 17.537 1.00 10.82 168 GLN D CA 1
ATOM 13367 C C . GLN D 1 164 ? 19.471 52.021 17.821 1.00 11.09 168 GLN D C 1
ATOM 13368 O O . GLN D 1 164 ? 19.662 51.051 17.079 1.00 11.57 168 GLN D O 1
ATOM 13374 N N . LYS D 1 165 ? 18.738 51.953 18.925 1.00 11.19 169 LYS D N 1
ATOM 13375 C CA . LYS D 1 165 ? 18.075 50.724 19.312 1.00 11.27 169 LYS D CA 1
ATOM 13376 C C . LYS D 1 165 ? 16.589 50.680 18.971 1.00 11.73 169 LYS D C 1
ATOM 13377 O O . LYS D 1 165 ? 16.155 51.307 18.008 1.00 14.10 169 LYS D O 1
ATOM 13383 N N . ARG D 1 166 ? 15.805 49.959 19.759 1.00 11.57 170 ARG D N 1
ATOM 13384 C CA . ARG D 1 166 ? 14.389 49.796 19.460 1.00 11.15 170 ARG D CA 1
ATOM 13385 C C . ARG D 1 166 ? 13.439 50.888 19.922 1.00 11.49 170 ARG D C 1
ATOM 13386 O O . ARG D 1 166 ? 13.646 51.505 20.965 1.00 12.18 170 ARG D O 1
ATOM 13394 N N . ASN D 1 167 ? 12.394 51.121 19.126 1.00 10.31 171 ASN D N 1
ATOM 13395 C CA . ASN D 1 167 ? 11.358 52.098 19.458 1.00 10.25 171 ASN D CA 1
ATOM 13396 C C . ASN D 1 167 ? 10.766 51.590 20.784 1.00 10.25 171 ASN D C 1
ATOM 13397 O O . ASN D 1 167 ? 10.506 50.390 20.932 1.00 10.54 171 ASN D O 1
ATOM 13402 N N . PRO D 1 168 ? 10.563 52.485 21.769 1.00 10.32 172 PRO D N 1
ATOM 13403 C CA . PRO D 1 168 ? 10.017 52.083 23.073 1.00 10.41 172 PRO D CA 1
ATOM 13404 C C . PRO D 1 168 ? 8.631 51.437 23.095 1.00 10.67 172 PRO D C 1
ATOM 13405 O O . PRO D 1 168 ? 8.296 50.719 24.040 1.00 10.53 172 PRO D O 1
ATOM 13409 N N . GLN D 1 169 ? 7.832 51.683 22.062 1.00 10.13 173 GLN D N 1
ATOM 13410 C CA . GLN D 1 169 ? 6.497 51.103 21.993 1.00 11.22 173 GLN D CA 1
ATOM 13411 C C . GLN D 1 169 ? 6.400 49.875 21.092 1.00 11.18 173 GLN D C 1
ATOM 13412 O O . GLN D 1 169 ? 5.878 48.838 21.505 1.00 11.41 173 GLN D O 1
ATOM 13418 N N . THR D 1 170 ? 6.894 49.998 19.861 1.00 10.75 174 THR D N 1
ATOM 13419 C CA . THR D 1 170 ? 6.831 48.908 18.888 1.00 11.16 174 THR D CA 1
ATOM 13420 C C . THR D 1 170 ? 7.921 47.841 19.028 1.00 11.65 174 THR D C 1
ATOM 13421 O O . THR D 1 170 ? 7.746 46.719 18.561 1.00 11.47 174 THR D O 1
ATOM 13425 N N . HIS D 1 171 ? 9.047 48.216 19.636 1.00 11.44 175 HIS D N 1
ATOM 13426 C CA . HIS D 1 171 ? 10.205 47.333 19.818 1.00 11.58 175 HIS D CA 1
ATOM 13427 C C . HIS D 1 171 ? 10.901 47.041 18.478 1.00 11.78 175 HIS D C 1
ATOM 13428 O O . HIS D 1 171 ? 11.604 46.038 18.332 1.00 11.93 175 HIS D O 1
ATOM 13435 N N . LEU D 1 172 ? 10.719 47.943 17.515 1.00 11.06 176 LEU D N 1
ATOM 13436 C CA . LEU D 1 172 ? 11.323 47.800 16.193 1.00 11.67 176 LEU D CA 1
ATOM 13437 C C . LEU D 1 172 ? 12.397 48.856 15.952 1.00 11.86 176 LEU D C 1
ATOM 13438 O O . LEU D 1 172 ? 12.403 49.904 16.601 1.00 11.37 176 LEU D O 1
ATOM 13443 N N . LYS D 1 173 ? 13.310 48.572 15.023 1.00 13.03 177 LYS D N 1
ATOM 13444 C CA . LYS D 1 173 ? 14.345 49.538 14.649 1.00 14.58 177 LYS D CA 1
ATOM 13445 C C . LYS D 1 173 ? 13.551 50.717 14.090 1.00 14.23 177 LYS D C 1
ATOM 13446 O O . LYS D 1 173 ? 12.525 50.517 13.434 1.00 13.97 177 LYS D O 1
ATOM 13452 N N . ASP D 1 174 ? 14.028 51.935 14.311 1.00 13.38 178 ASP D N 1
ATOM 13453 C CA . ASP D 1 174 ? 13.285 53.104 13.858 1.00 13.34 178 ASP D CA 1
ATOM 13454 C C . ASP D 1 174 ? 14.158 54.125 13.131 1.00 12.85 178 ASP D C 1
ATOM 13455 O O . ASP D 1 174 ? 14.932 54.845 13.758 1.00 13.01 178 ASP D O 1
ATOM 13460 N N . PRO D 1 175 ? 14.042 54.196 11.792 1.00 13.02 179 PRO D N 1
ATOM 13461 C CA . PRO D 1 175 ? 14.820 55.137 10.977 1.00 12.75 179 PRO D CA 1
ATOM 13462 C C . PRO D 1 175 ? 14.565 56.598 11.346 1.00 12.20 179 PRO D C 1
ATOM 13463 O O . PRO D 1 175 ? 15.433 57.447 11.145 1.00 12.06 179 PRO D O 1
ATOM 13467 N N . ASP D 1 176 ? 13.369 56.899 11.850 1.00 12.22 180 ASP D N 1
ATOM 13468 C CA . ASP D 1 176 ? 13.057 58.263 12.273 1.00 12.06 180 ASP D CA 1
ATOM 13469 C C . ASP D 1 176 ? 13.917 58.609 13.489 1.00 12.12 180 ASP D C 1
ATOM 13470 O O . ASP D 1 176 ? 14.473 59.702 13.570 1.00 11.98 180 ASP D O 1
ATOM 13475 N N . MET D 1 177 ? 14.037 57.666 14.423 1.00 11.70 181 MET D N 1
ATOM 13476 C CA . MET D 1 177 ? 14.857 57.869 15.619 1.00 11.71 181 MET D CA 1
ATOM 13477 C C . MET D 1 177 ? 16.331 58.044 15.245 1.00 11.62 181 MET D C 1
ATOM 13478 O O . MET D 1 177 ? 16.977 59.014 15.655 1.00 11.44 181 MET D O 1
ATOM 13483 N N . VAL D 1 178 ? 16.836 57.124 14.426 1.00 10.83 182 VAL D N 1
ATOM 13484 C CA . VAL D 1 178 ? 18.224 57.150 13.979 1.00 10.80 182 VAL D CA 1
ATOM 13485 C C . VAL D 1 178 ? 18.608 58.482 13.335 1.00 10.32 182 VAL D C 1
ATOM 13486 O O . VAL D 1 178 ? 19.531 59.163 13.785 1.00 10.62 182 VAL D O 1
ATOM 13490 N N . TRP D 1 179 ? 17.862 58.864 12.305 1.00 11.21 183 TRP D N 1
ATOM 13491 C CA . TRP D 1 179 ? 18.152 60.082 11.565 1.00 11.28 183 TRP D CA 1
ATOM 13492 C C . TRP D 1 179 ? 17.707 61.406 12.166 1.00 11.18 183 TRP D C 1
ATOM 13493 O O . TRP D 1 179 ? 18.275 62.445 11.832 1.00 11.12 183 TRP D O 1
ATOM 13504 N N . ASP D 1 180 ? 16.707 61.384 13.044 1.00 11.63 184 ASP D N 1
ATOM 13505 C CA . ASP D 1 180 ? 16.280 62.621 13.691 1.00 12.05 184 ASP D CA 1
ATOM 13506 C C . ASP D 1 180 ? 17.446 63.023 14.593 1.00 11.50 184 ASP D C 1
ATOM 13507 O O . ASP D 1 180 ? 17.900 64.170 14.563 1.00 12.02 184 ASP D O 1
ATOM 13512 N N . PHE D 1 181 ? 17.988 62.050 15.327 1.00 11.72 185 PHE D N 1
ATOM 13513 C CA . PHE D 1 181 ? 19.114 62.324 16.213 1.00 11.87 185 PHE D CA 1
ATOM 13514 C C . PHE D 1 181 ? 20.346 62.801 15.444 1.00 11.35 185 PHE D C 1
ATOM 13515 O O . PHE D 1 181 ? 20.918 63.848 15.766 1.00 11.20 185 PHE D O 1
ATOM 13523 N N . TRP D 1 182 ? 20.757 62.035 14.433 1.00 11.27 186 TRP D N 1
ATOM 13524 C CA . TRP D 1 182 ? 21.929 62.412 13.647 1.00 11.68 186 TRP D CA 1
ATOM 13525 C C . TRP D 1 182 ? 21.792 63.744 12.921 1.00 11.65 186 TRP D C 1
ATOM 13526 O O . TRP D 1 182 ? 22.743 64.525 12.892 1.00 11.86 186 TRP D O 1
ATOM 13537 N N . SER D 1 183 ? 20.625 64.005 12.333 1.00 12.03 187 SER D N 1
ATOM 13538 C CA . SER D 1 183 ? 20.420 65.264 11.614 1.00 12.18 187 SER D CA 1
ATOM 13539 C C . SER D 1 183 ? 20.385 66.465 12.559 1.00 12.13 187 SER D C 1
ATOM 13540 O O . SER D 1 183 ? 20.774 67.566 12.168 1.00 12.15 187 SER D O 1
ATOM 13543 N N . LEU D 1 184 ? 19.917 66.253 13.792 1.00 11.59 188 LEU D N 1
ATOM 13544 C CA . LEU D 1 184 ? 19.870 67.321 14.796 1.00 11.72 188 LEU D CA 1
ATOM 13545 C C . LEU D 1 184 ? 21.240 67.528 15.451 1.00 11.36 188 LEU D C 1
ATOM 13546 O O . LEU D 1 184 ? 21.522 68.599 15.993 1.00 11.26 188 LEU D O 1
ATOM 13551 N N . ARG D 1 185 ? 22.084 66.496 15.398 1.00 11.17 189 ARG D N 1
ATOM 13552 C CA . ARG D 1 185 ? 23.423 66.541 15.986 1.00 10.76 189 ARG D CA 1
ATOM 13553 C C . ARG D 1 185 ? 24.472 66.260 14.910 1.00 11.95 189 ARG D C 1
ATOM 13554 O O . ARG D 1 185 ? 25.099 65.193 14.905 1.00 12.31 189 ARG D O 1
ATOM 13562 N N . PRO D 1 186 ? 24.716 67.239 14.018 1.00 11.40 190 PRO D N 1
ATOM 13563 C CA . PRO D 1 186 ? 25.686 67.111 12.925 1.00 11.91 190 PRO D CA 1
ATOM 13564 C C . PRO D 1 186 ? 27.138 66.817 13.295 1.00 11.70 190 PRO D C 1
ATOM 13565 O O . PRO D 1 186 ? 27.952 66.568 12.407 1.00 12.43 190 PRO D O 1
ATOM 13569 N N . GLU D 1 187 ? 27.482 66.861 14.582 1.00 12.02 191 GLU D N 1
ATOM 13570 C CA . GLU D 1 187 ? 28.853 66.530 14.978 1.00 12.30 191 GLU D CA 1
ATOM 13571 C C . GLU D 1 187 ? 29.093 65.060 14.610 1.00 12.17 191 GLU D C 1
ATOM 13572 O O . GLU D 1 187 ? 30.235 64.616 14.482 1.00 12.71 191 GLU D O 1
ATOM 13578 N N . SER D 1 188 ? 27.995 64.335 14.391 1.00 11.84 192 SER D N 1
ATOM 13579 C CA . SER D 1 188 ? 28.026 62.918 14.026 1.00 12.28 192 SER D CA 1
ATOM 13580 C C . SER D 1 188 ? 28.456 62.656 12.580 1.00 12.13 192 SER D C 1
ATOM 13581 O O . SER D 1 188 ? 28.734 61.515 12.220 1.00 12.32 192 SER D O 1
ATOM 13584 N N . LEU D 1 189 ? 28.530 63.708 11.768 1.00 12.45 193 LEU D N 1
ATOM 13585 C CA . LEU D 1 189 ? 28.894 63.579 10.354 1.00 12.63 193 LEU D CA 1
ATOM 13586 C C . LEU D 1 189 ? 30.159 62.787 10.046 1.00 12.45 193 LEU D C 1
ATOM 13587 O O . LEU D 1 189 ? 30.165 61.969 9.125 1.00 13.10 193 LEU D O 1
ATOM 13592 N N . HIS D 1 190 ? 31.220 63.012 10.815 1.00 12.23 194 HIS D N 1
ATOM 13593 C CA . HIS D 1 190 ? 32.483 62.318 10.581 1.00 12.54 194 HIS D CA 1
ATOM 13594 C C . HIS D 1 190 ? 32.361 60.808 10.741 1.00 12.63 194 HIS D C 1
ATOM 13595 O O . HIS D 1 190 ? 32.717 60.056 9.832 1.00 12.59 194 HIS D O 1
ATOM 13602 N N . GLN D 1 191 ? 31.859 60.365 11.892 1.00 12.41 195 GLN D N 1
ATOM 13603 C CA . GLN D 1 191 ? 31.711 58.935 12.141 1.00 12.14 195 GLN D CA 1
ATOM 13604 C C . GLN D 1 191 ? 30.607 58.302 11.291 1.00 11.97 195 GLN D C 1
ATOM 13605 O O . GLN D 1 191 ? 30.710 57.133 10.922 1.00 12.39 195 GLN D O 1
ATOM 13611 N N . VAL D 1 192 ? 29.564 59.066 10.965 1.00 11.65 196 VAL D N 1
ATOM 13612 C CA . VAL D 1 192 ? 28.491 58.547 10.115 1.00 11.16 196 VAL D CA 1
ATOM 13613 C C . VAL D 1 192 ? 29.071 58.262 8.728 1.00 11.48 196 VAL D C 1
ATOM 13614 O O . VAL D 1 192 ? 28.726 57.267 8.092 1.00 12.18 196 VAL D O 1
ATOM 13618 N N . SER D 1 193 ? 29.974 59.127 8.276 1.00 11.76 197 SER D N 1
ATOM 13619 C CA . SER D 1 193 ? 30.609 58.952 6.975 1.00 12.61 197 SER D CA 1
ATOM 13620 C C . SER D 1 193 ? 31.468 57.689 6.972 1.00 13.32 197 SER D C 1
ATOM 13621 O O . SER D 1 193 ? 31.443 56.919 6.013 1.00 13.27 197 SER D O 1
ATOM 13624 N N . PHE D 1 194 ? 32.212 57.468 8.058 1.00 13.96 198 PHE D N 1
ATOM 13625 C CA . PHE D 1 194 ? 33.060 56.281 8.175 1.00 13.99 198 PHE D CA 1
ATOM 13626 C C . PHE D 1 194 ? 32.201 55.017 8.296 1.00 13.45 198 PHE D C 1
ATOM 13627 O O . PHE D 1 194 ? 32.493 53.994 7.670 1.00 13.45 198 PHE D O 1
ATOM 13635 N N . LEU D 1 195 ? 31.134 55.108 9.086 1.00 12.26 199 LEU D N 1
ATOM 13636 C CA . LEU D 1 195 ? 30.217 53.992 9.304 1.00 12.49 199 LEU D CA 1
ATOM 13637 C C . LEU D 1 195 ? 29.571 53.495 8.017 1.00 12.25 199 LEU D C 1
ATOM 13638 O O . LEU D 1 195 ? 29.446 52.288 7.808 1.00 12.11 199 LEU D O 1
ATOM 13643 N N . PHE D 1 196 ? 29.153 54.427 7.162 1.00 11.51 200 PHE D N 1
ATOM 13644 C CA . PHE D 1 196 ? 28.503 54.064 5.911 1.00 12.60 200 PHE D CA 1
ATOM 13645 C C . PHE D 1 196 ? 29.448 53.786 4.739 1.00 13.14 200 PHE D C 1
ATOM 13646 O O . PHE D 1 196 ? 28.999 53.597 3.604 1.00 13.43 200 PHE D O 1
ATOM 13654 N N . SER D 1 197 ? 30.753 53.786 5.007 1.00 13.46 201 SER D N 1
ATOM 13655 C CA . SER D 1 197 ? 31.737 53.480 3.967 1.00 14.34 201 SER D CA 1
ATOM 13656 C C . SER D 1 197 ? 32.023 51.971 4.030 1.00 14.65 201 SER D C 1
ATOM 13657 O O . SER D 1 197 ? 31.398 51.257 4.822 1.00 14.62 201 SER D O 1
ATOM 13660 N N . ASP D 1 198 ? 32.966 51.487 3.223 1.00 14.88 202 ASP D N 1
ATOM 13661 C CA . ASP D 1 198 ? 33.285 50.053 3.185 1.00 15.25 202 ASP D CA 1
ATOM 13662 C C . ASP D 1 198 ? 33.654 49.421 4.522 1.00 15.12 202 ASP D C 1
ATOM 13663 O O . ASP D 1 198 ? 33.281 48.278 4.793 1.00 15.23 202 ASP D O 1
ATOM 13668 N N . ARG D 1 199 ? 34.361 50.170 5.365 1.00 14.81 203 ARG D N 1
ATOM 13669 C CA . ARG D 1 199 ? 34.773 49.662 6.670 1.00 15.19 203 ARG D CA 1
ATOM 13670 C C . ARG D 1 199 ? 33.645 49.547 7.692 1.00 14.57 203 ARG D C 1
ATOM 13671 O O . ARG D 1 199 ? 33.878 49.167 8.841 1.00 13.78 203 ARG D O 1
ATOM 13679 N N . GLY D 1 200 ? 32.423 49.857 7.258 1.00 13.85 204 GLY D N 1
ATOM 13680 C CA . GLY D 1 200 ? 31.264 49.751 8.127 1.00 13.68 204 GLY D CA 1
ATOM 13681 C C . GLY D 1 200 ? 30.925 48.295 8.416 1.00 13.50 204 GLY D C 1
ATOM 13682 O O . GLY D 1 200 ? 30.247 47.995 9.401 1.00 13.54 204 GLY D O 1
ATOM 13683 N N . ILE D 1 201 ? 31.378 47.391 7.545 1.00 13.33 205 ILE D N 1
ATOM 13684 C CA . ILE D 1 201 ? 31.135 45.962 7.722 1.00 12.68 205 ILE D CA 1
ATOM 13685 C C . ILE D 1 201 ? 32.413 45.176 7.431 1.00 13.26 205 ILE D C 1
ATOM 13686 O O . ILE D 1 201 ? 32.621 44.700 6.307 1.00 13.11 205 ILE D O 1
ATOM 13691 N N . PRO D 1 202 ? 33.308 45.061 8.427 1.00 13.26 206 PRO D N 1
ATOM 13692 C CA . PRO D 1 202 ? 34.559 44.316 8.236 1.00 13.19 206 PRO D CA 1
ATOM 13693 C C . PRO D 1 202 ? 34.319 42.817 8.040 1.00 13.35 206 PRO D C 1
ATOM 13694 O O . PRO D 1 202 ? 33.297 42.276 8.472 1.00 13.06 206 PRO D O 1
ATOM 13698 N N . ASP D 1 203 ? 35.248 42.157 7.354 1.00 14.04 207 ASP D N 1
ATOM 13699 C CA . ASP D 1 203 ? 35.134 40.721 7.130 1.00 13.91 207 ASP D CA 1
ATOM 13700 C C . ASP D 1 203 ? 35.693 40.039 8.371 1.00 13.37 207 ASP D C 1
ATOM 13701 O O . ASP D 1 203 ? 36.847 39.613 8.401 1.00 13.57 207 ASP D O 1
ATOM 13706 N N . GLY D 1 204 ? 34.854 39.939 9.398 1.00 13.32 208 GLY D N 1
ATOM 13707 C CA . GLY D 1 204 ? 35.279 39.327 10.644 1.00 13.12 208 GLY D CA 1
ATOM 13708 C C . GLY D 1 204 ? 36.093 40.297 11.482 1.00 13.28 208 GLY D C 1
ATOM 13709 O O . GLY D 1 204 ? 36.361 41.430 11.065 1.00 14.08 208 GLY D O 1
ATOM 13710 N N . HIS D 1 205 ? 36.540 39.830 12.641 1.00 12.41 209 HIS D N 1
ATOM 13711 C CA . HIS D 1 205 ? 37.313 40.654 13.564 1.00 12.32 209 HIS D CA 1
ATOM 13712 C C . HIS D 1 205 ? 38.800 40.775 13.239 1.00 12.23 209 HIS D C 1
ATOM 13713 O O . HIS D 1 205 ? 39.455 41.735 13.653 1.00 12.43 209 HIS D O 1
ATOM 13720 N N . ARG D 1 206 ? 39.333 39.804 12.507 1.00 11.83 210 ARG D N 1
ATOM 13721 C CA . ARG D 1 206 ? 40.753 39.799 12.180 1.00 12.26 210 ARG D CA 1
ATOM 13722 C C . ARG D 1 206 ? 41.150 40.771 11.072 1.00 12.62 210 ARG D C 1
ATOM 13723 O O . ARG D 1 206 ? 42.333 41.078 10.908 1.00 12.49 210 ARG D O 1
ATOM 13731 N N . HIS D 1 207 ? 40.155 41.280 10.346 1.00 12.70 211 HIS D N 1
ATOM 13732 C CA . HIS D 1 207 ? 40.395 42.187 9.228 1.00 12.81 211 HIS D CA 1
ATOM 13733 C C . HIS D 1 207 ? 39.977 43.641 9.426 1.00 12.69 211 HIS D C 1
ATOM 13734 O O . HIS D 1 207 ? 39.519 44.299 8.488 1.00 12.15 211 HIS D O 1
ATOM 13741 N N . MET D 1 208 ? 40.174 44.144 10.641 1.00 12.71 212 MET D N 1
ATOM 13742 C CA . MET D 1 208 ? 39.842 45.525 10.971 1.00 12.70 212 MET D CA 1
ATOM 13743 C C . MET D 1 208 ? 40.895 46.064 11.933 1.00 12.79 212 MET D C 1
ATOM 13744 O O . MET D 1 208 ? 41.632 45.292 12.556 1.00 12.33 212 MET D O 1
ATOM 13749 N N . ASN D 1 209 ? 40.984 47.388 12.022 1.00 12.63 213 ASN D N 1
ATOM 13750 C CA . ASN D 1 209 ? 41.931 48.032 12.926 1.00 12.37 213 ASN D CA 1
ATOM 13751 C C . ASN D 1 209 ? 41.245 48.294 14.262 1.00 12.78 213 ASN D C 1
ATOM 13752 O O . ASN D 1 209 ? 40.028 48.184 14.378 1.00 12.32 213 ASN D O 1
ATOM 13757 N N . GLY D 1 210 ? 42.052 48.632 15.263 1.00 12.64 214 GLY D N 1
ATOM 13758 C CA . GLY D 1 210 ? 41.549 48.968 16.580 1.00 12.48 214 GLY D CA 1
ATOM 13759 C C . GLY D 1 210 ? 42.142 50.320 16.943 1.00 12.98 214 GLY D C 1
ATOM 13760 O O . GLY D 1 210 ? 43.253 50.646 16.506 1.00 12.99 214 GLY D O 1
ATOM 13761 N N . TYR D 1 211 ? 41.406 51.117 17.718 1.00 13.02 215 TYR D N 1
ATOM 13762 C CA . TYR D 1 211 ? 41.865 52.447 18.130 1.00 12.37 215 TYR D CA 1
ATOM 13763 C C . TYR D 1 211 ? 41.379 52.778 19.534 1.00 12.45 215 TYR D C 1
ATOM 13764 O O . TYR D 1 211 ? 40.287 52.372 19.931 1.00 13.08 215 TYR D O 1
ATOM 13773 N N . GLY D 1 212 ? 42.184 53.532 20.278 1.00 12.41 216 GLY D N 1
ATOM 13774 C CA . GLY D 1 212 ? 41.763 53.961 21.597 1.00 11.56 216 GLY D CA 1
ATOM 13775 C C . GLY D 1 212 ? 40.746 55.079 21.390 1.00 11.37 216 GLY D C 1
ATOM 13776 O O . GLY D 1 212 ? 39.919 55.350 22.263 1.00 11.50 216 GLY D O 1
ATOM 13777 N N . SER D 1 213 ? 40.798 55.689 20.202 1.00 11.81 217 SER D N 1
ATOM 13778 C CA . SER D 1 213 ? 39.926 56.793 19.779 1.00 11.35 217 SER D CA 1
ATOM 13779 C C . SER D 1 213 ? 40.236 58.092 20.516 1.00 11.38 217 SER D C 1
ATOM 13780 O O . SER D 1 213 ? 40.648 59.079 19.901 1.00 11.21 217 SER D O 1
ATOM 13783 N N . HIS D 1 214 ? 40.065 58.077 21.835 1.00 11.84 218 HIS D N 1
ATOM 13784 C CA . HIS D 1 214 ? 40.327 59.249 22.663 1.00 12.07 218 HIS D CA 1
ATOM 13785 C C . HIS D 1 214 ? 41.798 59.604 22.718 1.00 12.27 218 HIS D C 1
ATOM 13786 O O . HIS D 1 214 ? 42.678 58.768 22.504 1.00 12.20 218 HIS D O 1
ATOM 13793 N N . THR D 1 215 ? 42.042 60.854 23.079 1.00 12.58 219 THR D N 1
ATOM 13794 C CA . THR D 1 215 ? 43.388 61.330 23.319 1.00 12.38 219 THR D CA 1
ATOM 13795 C C . THR D 1 215 ? 43.602 60.892 24.775 1.00 11.99 219 THR D C 1
ATOM 13796 O O . THR D 1 215 ? 42.684 60.984 25.595 1.00 12.23 219 THR D O 1
ATOM 13800 N N . PHE D 1 216 ? 44.755 60.305 25.064 1.00 11.94 220 PHE D N 1
ATOM 13801 C CA . PHE D 1 216 ? 45.079 59.901 26.428 1.00 12.33 220 PHE D CA 1
ATOM 13802 C C . PHE D 1 216 ? 46.330 60.673 26.823 1.00 13.07 220 PHE D C 1
ATOM 13803 O O . PHE D 1 216 ? 46.844 61.476 26.041 1.00 13.50 220 PHE D O 1
ATOM 13811 N N . LYS D 1 217 ? 46.809 60.444 28.038 1.00 13.43 221 LYS D N 1
ATOM 13812 C CA . LYS D 1 217 ? 48.009 61.117 28.508 1.00 14.03 221 LYS D CA 1
ATOM 13813 C C . LYS D 1 217 ? 49.050 60.100 28.956 1.00 14.30 221 LYS D C 1
ATOM 13814 O O . LYS D 1 217 ? 48.718 59.102 29.594 1.00 14.44 221 LYS D O 1
ATOM 13820 N N . LEU D 1 218 ? 50.299 60.333 28.560 1.00 14.11 222 LEU D N 1
ATOM 13821 C CA . LEU D 1 218 ? 51.413 59.464 28.936 1.00 14.00 222 LEU D CA 1
ATOM 13822 C C . LEU D 1 218 ? 52.347 60.264 29.846 1.00 14.12 222 LEU D C 1
ATOM 13823 O O . LEU D 1 218 ? 52.602 61.446 29.601 1.00 14.13 222 LEU D O 1
ATOM 13828 N N . VAL D 1 219 ? 52.824 59.632 30.912 1.00 14.23 223 VAL D N 1
ATOM 13829 C CA . VAL D 1 219 ? 53.723 60.300 31.849 1.00 15.28 223 VAL D CA 1
ATOM 13830 C C . VAL D 1 219 ? 55.001 59.479 31.995 1.00 15.59 223 VAL D C 1
ATOM 13831 O O . VAL D 1 219 ? 54.936 58.265 32.189 1.00 15.29 223 VAL D O 1
ATOM 13835 N N . ASN D 1 220 ? 56.159 60.129 31.856 1.00 16.47 224 ASN D N 1
ATOM 13836 C CA . ASN D 1 220 ? 57.430 59.415 31.980 1.00 17.58 224 ASN D CA 1
ATOM 13837 C C . ASN D 1 220 ? 58.011 59.445 33.396 1.00 18.06 224 ASN D C 1
ATOM 13838 O O . ASN D 1 220 ? 57.417 60.018 34.310 1.00 17.71 224 ASN D O 1
ATOM 13843 N N . ALA D 1 221 ? 59.171 58.816 33.564 1.00 19.55 225 ALA D N 1
ATOM 13844 C CA . ALA D 1 221 ? 59.845 58.738 34.858 1.00 20.94 225 ALA D CA 1
ATOM 13845 C C . ALA D 1 221 ? 60.192 60.091 35.489 1.00 22.09 225 ALA D C 1
ATOM 13846 O O . ALA D 1 221 ? 60.292 60.192 36.712 1.00 22.74 225 ALA D O 1
ATOM 13848 N N . ASN D 1 222 ? 60.376 61.120 34.663 1.00 23.11 226 ASN D N 1
ATOM 13849 C CA . ASN D 1 222 ? 60.708 62.463 35.153 1.00 23.85 226 ASN D CA 1
ATOM 13850 C C . ASN D 1 222 ? 59.474 63.303 35.489 1.00 23.57 226 ASN D C 1
ATOM 13851 O O . ASN D 1 222 ? 59.601 64.447 35.921 1.00 24.17 226 ASN D O 1
ATOM 13856 N N . GLY D 1 223 ? 58.287 62.740 35.278 1.00 22.34 227 GLY D N 1
ATOM 13857 C CA . GLY D 1 223 ? 57.061 63.467 35.560 1.00 21.39 227 GLY D CA 1
ATOM 13858 C C . GLY D 1 223 ? 56.615 64.341 34.401 1.00 20.66 227 GLY D C 1
ATOM 13859 O O . GLY D 1 223 ? 55.726 65.178 34.554 1.00 21.07 227 GLY D O 1
ATOM 13860 N N . GLU D 1 224 ? 57.248 64.164 33.247 1.00 20.30 228 GLU D N 1
ATOM 13861 C CA . GLU D 1 224 ? 56.907 64.932 32.054 1.00 20.46 228 GLU D CA 1
ATOM 13862 C C . GLU D 1 224 ? 55.781 64.201 31.336 1.00 19.20 228 GLU D C 1
ATOM 13863 O O . GLU D 1 224 ? 55.806 62.975 31.225 1.00 19.06 228 GLU D O 1
ATOM 13869 N N . ALA D 1 225 ? 54.812 64.955 30.827 1.00 18.26 229 ALA D N 1
ATOM 13870 C CA . ALA D 1 225 ? 53.670 64.358 30.150 1.00 17.28 229 ALA D CA 1
ATOM 13871 C C . ALA D 1 225 ? 53.434 64.840 28.726 1.00 16.72 229 ALA D C 1
ATOM 13872 O O . ALA D 1 225 ? 53.795 65.955 28.357 1.00 16.63 229 ALA D O 1
ATOM 13874 N N . VAL D 1 226 ? 52.844 63.961 27.926 1.00 15.81 230 VAL D N 1
ATOM 13875 C CA . VAL D 1 226 ? 52.489 64.253 26.545 1.00 15.15 230 VAL D CA 1
ATOM 13876 C C . VAL D 1 226 ? 51.114 63.629 26.315 1.00 15.44 230 VAL D C 1
ATOM 13877 O O . VAL D 1 226 ? 50.645 62.827 27.131 1.00 15.39 230 VAL D O 1
ATOM 13881 N N . TYR D 1 227 ? 50.443 64.050 25.250 1.00 14.94 231 TYR D N 1
ATOM 13882 C CA . TYR D 1 227 ? 49.149 63.482 24.906 1.00 14.61 231 TYR D CA 1
ATOM 13883 C C . TYR D 1 227 ? 49.408 62.442 23.831 1.00 14.57 231 TYR D C 1
ATOM 13884 O O . TYR D 1 227 ? 50.407 62.522 23.116 1.00 14.04 231 TYR D O 1
ATOM 13893 N N . CYS D 1 228 ? 48.533 61.448 23.731 1.00 13.86 232 CYS D N 1
ATOM 13894 C CA . CYS D 1 228 ? 48.731 60.407 22.733 1.00 13.72 232 CYS D CA 1
ATOM 13895 C C . CYS D 1 228 ? 47.434 59.789 22.234 1.00 13.50 232 CYS D C 1
ATOM 13896 O O . CYS D 1 228 ? 46.359 60.012 22.796 1.00 13.91 232 CYS D O 1
ATOM 13899 N N . LYS D 1 229 ? 47.565 59.035 21.149 1.00 12.98 233 LYS D N 1
ATOM 13900 C CA . LYS D 1 229 ? 46.470 58.285 20.536 1.00 12.97 233 LYS D CA 1
ATOM 13901 C C . LYS D 1 229 ? 47.024 56.874 20.381 1.00 12.80 233 LYS D C 1
ATOM 13902 O O . LYS D 1 229 ? 48.194 56.702 20.040 1.00 13.32 233 LYS D O 1
ATOM 13908 N N . PHE D 1 230 ? 46.197 55.872 20.659 1.00 12.77 234 PHE D N 1
ATOM 13909 C CA . PHE D 1 230 ? 46.600 54.477 20.521 1.00 12.59 234 PHE D CA 1
ATOM 13910 C C . PHE D 1 230 ? 46.019 53.917 19.224 1.00 13.15 234 PHE D C 1
ATOM 13911 O O . PHE D 1 230 ? 44.841 54.132 18.920 1.00 12.67 234 PHE D O 1
ATOM 13919 N N . HIS D 1 231 ? 46.856 53.214 18.461 1.00 12.69 235 HIS D N 1
ATOM 13920 C CA . HIS D 1 231 ? 46.447 52.605 17.197 1.00 13.78 235 HIS D CA 1
ATOM 13921 C C . HIS D 1 231 ? 46.964 51.175 17.139 1.00 13.65 235 HIS D C 1
ATOM 13922 O O . HIS D 1 231 ? 48.083 50.910 17.560 1.00 15.19 235 HIS D O 1
ATOM 13929 N N . TYR D 1 232 ? 46.132 50.248 16.675 1.00 13.80 236 TYR D N 1
ATOM 13930 C CA . TYR D 1 232 ? 46.565 48.867 16.491 1.00 14.16 236 TYR D CA 1
ATOM 13931 C C . TYR D 1 232 ? 46.027 48.361 15.151 1.00 14.61 236 TYR D C 1
ATOM 13932 O O . TYR D 1 232 ? 44.843 48.053 15.008 1.00 14.24 236 TYR D O 1
ATOM 13941 N N . LYS D 1 233 ? 46.915 48.361 14.153 1.00 15.00 237 LYS D N 1
ATOM 13942 C CA . LYS D 1 233 ? 46.595 47.971 12.776 1.00 15.77 237 LYS D CA 1
ATOM 13943 C C . LYS D 1 233 ? 46.664 46.470 12.534 1.00 15.18 237 LYS D C 1
ATOM 13944 O O . LYS D 1 233 ? 47.623 45.812 12.939 1.00 14.38 237 LYS D O 1
ATOM 13950 N N . THR D 1 234 ? 45.679 45.948 11.806 1.00 14.73 238 THR D N 1
ATOM 13951 C CA . THR D 1 234 ? 45.634 44.522 11.510 1.00 14.36 238 THR D CA 1
ATOM 13952 C C . THR D 1 234 ? 46.773 44.058 10.613 1.00 14.30 238 THR D C 1
ATOM 13953 O O . THR D 1 234 ? 47.064 44.679 9.589 1.00 14.47 238 THR D O 1
ATOM 13957 N N . ASP D 1 235 ? 47.422 42.973 11.024 1.00 14.83 239 ASP D N 1
ATOM 13958 C CA . ASP D 1 235 ? 48.521 42.393 10.263 1.00 14.93 239 ASP D CA 1
ATOM 13959 C C . ASP D 1 235 ? 47.972 41.439 9.202 1.00 15.15 239 ASP D C 1
ATOM 13960 O O . ASP D 1 235 ? 48.719 40.925 8.368 1.00 15.97 239 ASP D O 1
ATOM 13965 N N . GLN D 1 236 ? 46.662 41.200 9.252 1.00 15.01 240 GLN D N 1
ATOM 13966 C CA . GLN D 1 236 ? 45.981 40.326 8.295 1.00 14.67 240 GLN D CA 1
ATOM 13967 C C . GLN D 1 236 ? 45.430 41.163 7.143 1.00 14.93 240 GLN D C 1
ATOM 13968 O O . GLN D 1 236 ? 44.897 40.619 6.174 1.00 15.34 240 GLN D O 1
ATOM 13974 N N . GLY D 1 237 ? 45.532 42.485 7.279 1.00 15.36 241 GLY D N 1
ATOM 13975 C CA . GLY D 1 237 ? 45.045 43.395 6.256 1.00 15.10 241 GLY D CA 1
ATOM 13976 C C . GLY D 1 237 ? 43.569 43.747 6.369 1.00 15.08 241 GLY D C 1
ATOM 13977 O O . GLY D 1 237 ? 42.759 42.948 6.851 1.00 15.21 241 GLY D O 1
ATOM 13978 N N . ILE D 1 238 ? 43.225 44.967 5.961 1.00 15.03 242 ILE D N 1
ATOM 13979 C CA . ILE D 1 238 ? 41.841 45.429 5.984 1.00 14.67 242 ILE D CA 1
ATOM 13980 C C . ILE D 1 238 ? 41.072 44.672 4.907 1.00 14.96 242 ILE D C 1
ATOM 13981 O O . ILE D 1 238 ? 41.533 44.549 3.771 1.00 15.19 242 ILE D O 1
ATOM 13986 N N . LYS D 1 239 ? 39.920 44.133 5.285 1.00 14.98 243 LYS D N 1
ATOM 13987 C CA . LYS D 1 239 ? 39.075 43.386 4.364 1.00 15.57 243 LYS D CA 1
ATOM 13988 C C . LYS D 1 239 ? 37.635 43.579 4.826 1.00 15.39 243 LYS D C 1
ATOM 13989 O O . LYS D 1 239 ? 37.321 43.415 6.009 1.00 14.74 243 LYS D O 1
ATOM 13995 N N . ASN D 1 240 ? 36.773 43.971 3.894 1.00 14.65 244 ASN D N 1
ATOM 13996 C CA . ASN D 1 240 ? 35.373 44.226 4.204 1.00 14.74 244 ASN D CA 1
ATOM 13997 C C . ASN D 1 240 ? 34.423 43.336 3.418 1.00 14.80 244 ASN D C 1
ATOM 13998 O O . ASN D 1 240 ? 34.800 42.733 2.407 1.00 14.65 244 ASN D O 1
ATOM 14003 N N . LEU D 1 241 ? 33.188 43.259 3.902 1.00 14.23 245 LEU D N 1
ATOM 14004 C CA . LEU D 1 241 ? 32.148 42.476 3.256 1.00 14.00 245 LEU D CA 1
ATOM 14005 C C . LEU D 1 241 ? 31.240 43.433 2.502 1.00 14.46 245 LEU D C 1
ATOM 14006 O O . LEU D 1 241 ? 30.938 44.523 2.992 1.00 14.33 245 LEU D O 1
ATOM 14011 N N . SER D 1 242 ? 30.827 43.045 1.300 1.00 14.81 246 SER D N 1
ATOM 14012 C CA . SER D 1 242 ? 29.921 43.877 0.516 1.00 14.85 246 SER D CA 1
ATOM 14013 C C . SER D 1 242 ? 28.577 43.832 1.229 1.00 14.91 246 SER D C 1
ATOM 14014 O O . SER D 1 242 ? 28.321 42.919 2.023 1.00 14.80 246 SER D O 1
ATOM 14017 N N . VAL D 1 243 ? 27.720 44.807 0.947 1.00 15.24 247 VAL D N 1
ATOM 14018 C CA . VAL D 1 243 ? 26.398 44.853 1.557 1.00 16.18 247 VAL D CA 1
ATOM 14019 C C . VAL D 1 243 ? 25.630 43.548 1.279 1.00 17.04 247 VAL D C 1
ATOM 14020 O O . VAL D 1 243 ? 24.975 43.001 2.172 1.00 15.95 247 VAL D O 1
ATOM 14024 N N . GLU D 1 244 ? 25.792 43.012 0.069 1.00 17.95 248 GLU D N 1
ATOM 14025 C CA . GLU D 1 244 ? 25.122 41.779 -0.345 1.00 19.42 248 GLU D CA 1
ATOM 14026 C C . GLU D 1 244 ? 25.607 40.552 0.430 1.00 18.58 248 GLU D C 1
ATOM 14027 O O . GLU D 1 244 ? 24.798 39.768 0.928 1.00 18.22 248 GLU D O 1
ATOM 14033 N N . ASP D 1 245 ? 26.924 40.385 0.526 1.00 17.84 249 ASP D N 1
ATOM 14034 C CA . ASP D 1 245 ? 27.491 39.250 1.251 1.00 17.59 249 ASP D CA 1
ATOM 14035 C C . ASP D 1 245 ? 27.181 39.325 2.742 1.00 16.93 249 ASP D C 1
ATOM 14036 O O . ASP D 1 245 ? 26.918 38.306 3.376 1.00 16.15 249 ASP D O 1
ATOM 14041 N N . ALA D 1 246 ? 27.204 40.538 3.288 1.00 15.89 250 ALA D N 1
ATOM 14042 C CA . ALA D 1 246 ? 26.915 40.760 4.704 1.00 15.18 250 ALA D CA 1
ATOM 14043 C C . ALA D 1 246 ? 25.475 40.354 5.013 1.00 14.86 250 ALA D C 1
ATOM 14044 O O . ALA D 1 246 ? 25.209 39.703 6.027 1.00 14.86 250 ALA D O 1
ATOM 14046 N N . ALA D 1 247 ? 24.555 40.736 4.128 1.00 14.95 251 ALA D N 1
ATOM 14047 C CA . ALA D 1 247 ? 23.142 40.404 4.289 1.00 15.20 251 ALA D CA 1
ATOM 14048 C C . ALA D 1 247 ? 22.938 38.889 4.241 1.00 15.31 251 ALA D C 1
ATOM 14049 O O . ALA D 1 247 ? 22.250 38.317 5.090 1.00 15.26 251 ALA D O 1
ATOM 14051 N N . ARG D 1 248 ? 23.549 38.243 3.253 1.00 16.32 252 ARG D N 1
ATOM 14052 C CA . ARG D 1 248 ? 23.438 36.793 3.110 1.00 17.68 252 ARG D CA 1
ATOM 14053 C C . ARG D 1 248 ? 23.990 36.083 4.347 1.00 16.74 252 ARG D C 1
ATOM 14054 O O . ARG D 1 248 ? 23.355 35.176 4.884 1.00 17.43 252 ARG D O 1
ATOM 14062 N N . LEU D 1 249 ? 25.160 36.522 4.804 1.00 16.41 253 LEU D N 1
ATOM 14063 C CA . LEU D 1 249 ? 25.800 35.934 5.974 1.00 16.41 253 LEU D CA 1
ATOM 14064 C C . LEU D 1 249 ? 25.033 36.158 7.274 1.00 16.19 253 LEU D C 1
ATOM 14065 O O . LEU D 1 249 ? 25.108 35.327 8.174 1.00 16.66 253 LEU D O 1
ATOM 14070 N N . SER D 1 250 ? 24.292 37.261 7.379 1.00 16.38 254 SER D N 1
ATOM 14071 C CA . SER D 1 250 ? 23.525 37.530 8.598 1.00 17.33 254 SER D CA 1
ATOM 14072 C C . SER D 1 250 ? 22.424 36.480 8.775 1.00 17.89 254 SER D C 1
ATOM 14073 O O . SER D 1 250 ? 21.985 36.201 9.893 1.00 18.27 254 SER D O 1
ATOM 14076 N N . GLN D 1 251 ? 21.993 35.900 7.659 1.00 18.12 255 GLN D N 1
ATOM 14077 C CA . GLN D 1 251 ? 20.969 34.864 7.668 1.00 19.01 255 GLN D CA 1
ATOM 14078 C C . GLN D 1 251 ? 21.618 33.481 7.717 1.00 18.26 255 GLN D C 1
ATOM 14079 O O . GLN D 1 251 ? 21.214 32.632 8.505 1.00 17.83 255 GLN D O 1
ATOM 14085 N N . GLU D 1 252 ? 22.642 33.271 6.891 1.00 17.73 256 GLU D N 1
ATOM 14086 C CA . GLU D 1 252 ? 23.336 31.984 6.837 1.00 17.80 256 GLU D CA 1
ATOM 14087 C C . GLU D 1 252 ? 24.109 31.666 8.104 1.00 17.06 256 GLU D C 1
ATOM 14088 O O . GLU D 1 252 ? 24.117 30.521 8.561 1.00 17.49 256 GLU D O 1
ATOM 14094 N N . ASP D 1 253 ? 24.778 32.672 8.655 1.00 15.79 257 ASP D N 1
ATOM 14095 C CA . ASP D 1 253 ? 25.544 32.480 9.874 1.00 14.95 257 ASP D CA 1
ATOM 14096 C C . ASP D 1 253 ? 25.632 33.749 10.712 1.00 14.37 257 ASP D C 1
ATOM 14097 O O . ASP D 1 253 ? 26.561 34.544 10.559 1.00 13.88 257 ASP D O 1
ATOM 14102 N N . PRO D 1 254 ? 24.662 33.946 11.619 1.00 13.80 258 PRO D N 1
ATOM 14103 C CA . PRO D 1 254 ? 24.630 35.121 12.496 1.00 13.61 258 PRO D CA 1
ATOM 14104 C C . PRO D 1 254 ? 25.881 35.218 13.380 1.00 13.13 258 PRO D C 1
ATOM 14105 O O . PRO D 1 254 ? 26.206 36.289 13.886 1.00 13.48 258 PRO D O 1
ATOM 14109 N N . ASP D 1 255 ? 26.592 34.103 13.540 1.00 12.95 259 ASP D N 1
ATOM 14110 C CA . ASP D 1 255 ? 27.789 34.059 14.376 1.00 12.75 259 ASP D CA 1
ATOM 14111 C C . ASP D 1 255 ? 29.090 33.957 13.580 1.00 12.65 259 ASP D C 1
ATOM 14112 O O . ASP D 1 255 ? 30.087 33.415 14.056 1.00 12.18 259 ASP D O 1
ATOM 14117 N N . TYR D 1 256 ? 29.074 34.544 12.388 1.00 12.93 260 TYR D N 1
ATOM 14118 C CA . TYR D 1 256 ? 30.213 34.552 11.475 1.00 13.31 260 TYR D CA 1
ATOM 14119 C C . TYR D 1 256 ? 31.532 35.008 12.109 1.00 13.24 260 TYR D C 1
ATOM 14120 O O . TYR D 1 256 ? 32.569 34.372 11.909 1.00 12.51 260 TYR D O 1
ATOM 14129 N N . GLY D 1 257 ? 31.487 36.114 12.852 1.00 12.37 261 GLY D N 1
ATOM 14130 C CA . GLY D 1 257 ? 32.677 36.641 13.500 1.00 12.23 261 GLY D CA 1
ATOM 14131 C C . GLY D 1 257 ? 33.224 35.731 14.584 1.00 11.85 261 GLY D C 1
ATOM 14132 O O . GLY D 1 257 ? 34.437 35.594 14.735 1.00 11.76 261 GLY D O 1
ATOM 14133 N N . ILE D 1 258 ? 32.326 35.114 15.350 1.00 11.30 262 ILE D N 1
ATOM 14134 C CA . ILE D 1 258 ? 32.725 34.195 16.413 1.00 11.23 262 ILE D CA 1
ATOM 14135 C C . ILE D 1 258 ? 33.409 32.962 15.805 1.00 11.18 262 ILE D C 1
ATOM 14136 O O . ILE D 1 258 ? 34.494 32.565 16.232 1.00 11.27 262 ILE D O 1
ATOM 14141 N N . ARG D 1 259 ? 32.772 32.385 14.789 1.00 11.45 263 ARG D N 1
ATOM 14142 C CA . ARG D 1 259 ? 33.284 31.197 14.109 1.00 12.05 263 ARG D CA 1
ATOM 14143 C C . ARG D 1 259 ? 34.637 31.439 13.440 1.00 12.09 263 ARG D C 1
ATOM 14144 O O . ARG D 1 259 ? 35.564 30.639 13.590 1.00 12.54 263 ARG D O 1
ATOM 14152 N N . ASP D 1 260 ? 34.738 32.539 12.702 1.00 11.47 264 ASP D N 1
ATOM 14153 C CA . ASP D 1 260 ? 35.966 32.910 12.003 1.00 11.94 264 ASP D CA 1
ATOM 14154 C C . ASP D 1 260 ? 37.155 33.036 12.960 1.00 12.11 264 ASP D C 1
ATOM 14155 O O . ASP D 1 260 ? 38.235 32.516 12.687 1.00 11.74 264 ASP D O 1
ATOM 14160 N N . LEU D 1 261 ? 36.945 33.718 14.083 1.00 11.57 265 LEU D N 1
ATOM 14161 C CA . LEU D 1 261 ? 37.998 33.909 15.075 1.00 12.08 265 LEU D CA 1
ATOM 14162 C C . LEU D 1 261 ? 38.407 32.602 15.750 1.00 11.93 265 LEU D C 1
ATOM 14163 O O . LEU D 1 261 ? 39.596 32.325 15.901 1.00 12.04 265 LEU D O 1
ATOM 14168 N N . PHE D 1 262 ? 37.420 31.807 16.160 1.00 11.84 266 PHE D N 1
ATOM 14169 C CA . PHE D 1 262 ? 37.692 30.536 16.832 1.00 12.55 266 PHE D CA 1
ATOM 14170 C C . PHE D 1 262 ? 38.473 29.587 15.938 1.00 12.61 266 PHE D C 1
ATOM 14171 O O . PHE D 1 262 ? 39.452 28.982 16.374 1.00 12.67 266 PHE D O 1
ATOM 14179 N N . ASN D 1 263 ? 38.026 29.443 14.695 1.00 13.08 267 ASN D N 1
ATOM 14180 C CA . ASN D 1 263 ? 38.695 28.557 13.749 1.00 13.29 267 ASN D CA 1
ATOM 14181 C C . ASN D 1 263 ? 40.096 29.012 13.355 1.00 13.03 267 ASN D C 1
ATOM 14182 O O . ASN D 1 263 ? 40.990 28.180 13.185 1.00 13.26 267 ASN D O 1
ATOM 14187 N N . ALA D 1 264 ? 40.296 30.324 13.239 1.00 13.01 268 ALA D N 1
ATOM 14188 C CA . ALA D 1 264 ? 41.613 30.864 12.895 1.00 13.19 268 ALA D CA 1
ATOM 14189 C C . ALA D 1 264 ? 42.605 30.468 13.991 1.00 13.70 268 ALA D C 1
ATOM 14190 O O . ALA D 1 264 ? 43.656 29.892 13.714 1.00 14.19 268 ALA D O 1
ATOM 14192 N N . ILE D 1 265 ? 42.235 30.725 15.242 1.00 13.39 269 ILE D N 1
ATOM 14193 C CA . ILE D 1 265 ? 43.085 30.384 16.380 1.00 13.69 269 ILE D CA 1
ATOM 14194 C C . ILE D 1 265 ? 43.262 28.871 16.544 1.00 14.21 269 ILE D C 1
ATOM 14195 O O . ILE D 1 265 ? 44.372 28.402 16.818 1.00 14.81 269 ILE D O 1
ATOM 14200 N N . ALA D 1 266 ? 42.187 28.109 16.337 1.00 13.84 270 ALA D N 1
ATOM 14201 C CA . ALA D 1 266 ? 42.235 26.655 16.480 1.00 14.07 270 ALA D CA 1
ATOM 14202 C C . ALA D 1 266 ? 43.143 25.987 15.450 1.00 14.98 270 ALA D C 1
ATOM 14203 O O . ALA D 1 266 ? 43.699 24.919 15.714 1.00 15.55 270 ALA D O 1
ATOM 14205 N N . THR D 1 267 ? 43.298 26.618 14.285 1.00 15.05 271 THR D N 1
ATOM 14206 C CA . THR D 1 267 ? 44.157 26.074 13.230 1.00 15.50 271 THR D CA 1
ATOM 14207 C C . THR D 1 267 ? 45.570 26.680 13.216 1.00 16.06 271 THR D C 1
ATOM 14208 O O . THR D 1 267 ? 46.353 26.430 12.297 1.00 16.55 271 THR D O 1
ATOM 14212 N N . GLY D 1 268 ? 45.895 27.466 14.240 1.00 16.32 272 GLY D N 1
ATOM 14213 C CA . GLY D 1 268 ? 47.217 28.061 14.323 1.00 16.42 272 GLY D CA 1
ATOM 14214 C C . GLY D 1 268 ? 47.418 29.365 13.578 1.00 17.15 272 GLY D C 1
ATOM 14215 O O . GLY D 1 268 ? 48.544 29.864 13.510 1.00 17.74 272 GLY D O 1
ATOM 14216 N N . LYS D 1 269 ? 46.350 29.909 13.001 1.00 16.99 273 LYS D N 1
ATOM 14217 C CA . LYS D 1 269 ? 46.421 31.177 12.277 1.00 17.14 273 LYS D CA 1
ATOM 14218 C C . LYS D 1 269 ? 46.142 32.319 13.257 1.00 16.26 273 LYS D C 1
ATOM 14219 O O . LYS D 1 269 ? 45.124 33.008 13.149 1.00 15.89 273 LYS D O 1
ATOM 14225 N N . TYR D 1 270 ? 47.056 32.510 14.206 1.00 14.96 274 TYR D N 1
ATOM 14226 C CA . TYR D 1 270 ? 46.928 33.540 15.233 1.00 14.75 274 TYR D CA 1
ATOM 14227 C C . TYR D 1 270 ? 46.948 34.960 14.672 1.00 14.23 274 TYR D C 1
ATOM 14228 O O . TYR D 1 270 ? 47.955 35.407 14.120 1.00 14.39 274 TYR D O 1
ATOM 14237 N N . PRO D 1 271 ? 45.829 35.692 14.809 1.00 13.75 275 PRO D N 1
ATOM 14238 C CA . PRO D 1 271 ? 45.792 37.063 14.291 1.00 13.43 275 PRO D CA 1
ATOM 14239 C C . PRO D 1 271 ? 46.617 38.014 15.160 1.00 12.84 275 PRO D C 1
ATOM 14240 O O . PRO D 1 271 ? 46.702 37.850 16.382 1.00 12.96 275 PRO D O 1
ATOM 14244 N N . SER D 1 272 ? 47.251 38.984 14.519 1.00 11.95 276 SER D N 1
ATOM 14245 C CA . SER D 1 272 ? 48.045 39.958 15.245 1.00 12.26 276 SER D CA 1
ATOM 14246 C C . SER D 1 272 ? 47.794 41.361 14.719 1.00 11.50 276 SER D C 1
ATOM 14247 O O . SER D 1 272 ? 47.242 41.551 13.634 1.00 11.38 276 SER D O 1
ATOM 14250 N N . TRP D 1 273 ? 48.128 42.339 15.548 1.00 12.18 277 TRP D N 1
ATOM 14251 C CA . TRP D 1 273 ? 47.971 43.749 15.216 1.00 11.71 277 TRP D CA 1
ATOM 14252 C C . TRP D 1 273 ? 49.238 44.469 15.643 1.00 12.06 277 TRP D C 1
ATOM 14253 O O . TRP D 1 273 ? 49.820 44.149 16.686 1.00 12.75 277 TRP D O 1
ATOM 14264 N N . THR D 1 274 ? 49.689 45.408 14.820 1.00 12.56 278 THR D N 1
ATOM 14265 C CA . THR D 1 274 ? 50.875 46.190 15.155 1.00 12.79 278 THR D CA 1
ATOM 14266 C C . THR D 1 274 ? 50.398 47.413 15.941 1.00 13.10 278 THR D C 1
ATOM 14267 O O . THR D 1 274 ? 49.562 48.186 15.462 1.00 12.96 278 THR D O 1
ATOM 14271 N N . PHE D 1 275 ? 50.918 47.549 17.161 1.00 13.32 279 PHE D N 1
ATOM 14272 C CA . PHE D 1 275 ? 50.560 48.626 18.091 1.00 13.50 279 PHE D CA 1
ATOM 14273 C C . PHE D 1 275 ? 51.415 49.888 17.917 1.00 12.95 279 PHE D C 1
ATOM 14274 O O . PHE D 1 275 ? 52.643 49.818 17.958 1.00 13.31 279 PHE D O 1
ATOM 14282 N N . TYR D 1 276 ? 50.749 51.034 17.758 1.00 13.31 280 TYR D N 1
ATOM 14283 C CA . TYR D 1 276 ? 51.412 52.334 17.576 1.00 13.97 280 TYR D CA 1
ATOM 14284 C C . TYR D 1 276 ? 50.781 53.410 18.451 1.00 14.28 280 TYR D C 1
ATOM 14285 O O . TYR D 1 276 ? 49.679 53.246 18.976 1.00 14.52 280 TYR D O 1
ATOM 14294 N N . ILE D 1 277 ? 51.473 54.540 18.552 1.00 14.29 281 ILE D N 1
ATOM 14295 C CA . ILE D 1 277 ? 50.960 55.694 19.274 1.00 14.24 281 ILE D CA 1
ATOM 14296 C C . ILE D 1 277 ? 51.306 56.942 18.475 1.00 14.85 281 ILE D C 1
ATOM 14297 O O . ILE D 1 277 ? 52.221 56.930 17.650 1.00 15.26 281 ILE D O 1
ATOM 14302 N N . GLN D 1 278 ? 50.472 57.963 18.629 1.00 15.04 282 GLN D N 1
ATOM 14303 C CA . GLN D 1 278 ? 50.710 59.265 18.031 1.00 14.54 282 GLN D CA 1
ATOM 14304 C C . GLN D 1 278 ? 50.990 60.088 19.283 1.00 14.38 282 GLN D C 1
ATOM 14305 O O . GLN D 1 278 ? 50.398 59.836 20.336 1.00 14.19 282 GLN D O 1
ATOM 14311 N N . VAL D 1 279 ? 51.909 61.040 19.186 1.00 14.53 283 VAL D N 1
ATOM 14312 C CA . VAL D 1 279 ? 52.249 61.876 20.328 1.00 14.93 283 VAL D CA 1
ATOM 14313 C C . VAL D 1 279 ? 52.050 63.349 19.997 1.00 15.66 283 VAL D C 1
ATOM 14314 O O . VAL D 1 279 ? 52.392 63.807 18.904 1.00 15.74 283 VAL D O 1
ATOM 14318 N N . MET D 1 280 ? 51.455 64.073 20.939 1.00 15.58 284 MET D N 1
ATOM 14319 C CA . MET D 1 280 ? 51.209 65.500 20.791 1.00 15.98 284 MET D CA 1
ATOM 14320 C C . MET D 1 280 ? 51.646 66.167 22.090 1.00 16.06 284 MET D C 1
ATOM 14321 O O . MET D 1 280 ? 51.120 65.846 23.157 1.00 16.36 284 MET D O 1
ATOM 14326 N N . THR D 1 281 ? 52.626 67.066 22.013 1.00 16.33 285 THR D N 1
ATOM 14327 C CA . THR D 1 281 ? 53.100 67.763 23.212 1.00 16.45 285 THR D CA 1
ATOM 14328 C C . THR D 1 281 ? 52.035 68.744 23.683 1.00 17.18 285 THR D C 1
ATOM 14329 O O . THR D 1 281 ? 51.112 69.080 22.934 1.00 17.43 285 THR D O 1
ATOM 14333 N N . PHE D 1 282 ? 52.171 69.220 24.916 1.00 18.13 286 PHE D N 1
ATOM 14334 C CA . PHE D 1 282 ? 51.218 70.183 25.454 1.00 19.35 286 PHE D CA 1
ATOM 14335 C C . PHE D 1 282 ? 51.226 71.480 24.642 1.00 20.22 286 PHE D C 1
ATOM 14336 O O . PHE D 1 282 ? 50.189 72.121 24.481 1.00 20.69 286 PHE D O 1
ATOM 14344 N N . ASN D 1 283 ? 52.389 71.842 24.102 1.00 21.48 287 ASN D N 1
ATOM 14345 C CA . ASN D 1 283 ? 52.516 73.044 23.276 1.00 23.08 287 ASN D CA 1
ATOM 14346 C C . ASN D 1 283 ? 51.733 72.865 21.979 1.00 22.65 287 ASN D C 1
ATOM 14347 O O . ASN D 1 283 ? 51.036 73.780 21.539 1.00 22.99 287 ASN D O 1
ATOM 14352 N N . GLN D 1 284 ? 51.852 71.687 21.368 1.00 21.98 288 GLN D N 1
ATOM 14353 C CA . GLN D 1 284 ? 51.136 71.393 20.126 1.00 21.78 288 GLN D CA 1
ATOM 14354 C C . GLN D 1 284 ? 49.630 71.359 20.370 1.00 21.16 288 GLN D C 1
ATOM 14355 O O . GLN D 1 284 ? 48.841 71.753 19.513 1.00 21.27 288 GLN D O 1
ATOM 14361 N N . ALA D 1 285 ? 49.242 70.901 21.555 1.00 21.56 289 ALA D N 1
ATOM 14362 C CA . ALA D 1 285 ? 47.838 70.829 21.933 1.00 22.50 289 ALA D CA 1
ATOM 14363 C C . ALA D 1 285 ? 47.217 72.228 21.969 1.00 23.50 289 ALA D C 1
ATOM 14364 O O . ALA D 1 285 ? 46.018 72.383 21.750 1.00 23.40 289 ALA D O 1
ATOM 14366 N N . GLU D 1 286 ? 48.043 73.240 22.235 1.00 24.84 290 GLU D N 1
ATOM 14367 C CA . GLU D 1 286 ? 47.586 74.629 22.283 1.00 25.95 290 GLU D CA 1
ATOM 14368 C C . GLU D 1 286 ? 47.380 75.214 20.886 1.00 25.59 290 GLU D C 1
ATOM 14369 O O . GLU D 1 286 ? 46.565 76.117 20.705 1.00 26.37 290 GLU D O 1
ATOM 14375 N N . THR D 1 287 ? 48.125 74.697 19.910 1.00 24.94 291 THR D N 1
ATOM 14376 C CA . THR D 1 287 ? 48.059 75.183 18.534 1.00 24.48 291 THR D CA 1
ATOM 14377 C C . THR D 1 287 ? 47.217 74.360 17.559 1.00 23.05 291 THR D C 1
ATOM 14378 O O . THR D 1 287 ? 46.994 74.797 16.433 1.00 23.04 291 THR D O 1
ATOM 14382 N N . PHE D 1 288 ? 46.771 73.174 17.972 1.00 21.48 292 PHE D N 1
ATOM 14383 C CA . PHE D 1 288 ? 45.953 72.313 17.109 1.00 19.98 292 PHE D CA 1
ATOM 14384 C C . PHE D 1 288 ? 44.742 73.125 16.634 1.00 19.42 292 PHE D C 1
ATOM 14385 O O . PHE D 1 288 ? 44.081 73.779 17.438 1.00 19.51 292 PHE D O 1
ATOM 14393 N N . PRO D 1 289 ? 44.449 73.108 15.318 1.00 19.34 293 PRO D N 1
ATOM 14394 C CA . PRO D 1 289 ? 43.319 73.858 14.747 1.00 18.98 293 PRO D CA 1
ATOM 14395 C C . PRO D 1 289 ? 41.926 73.493 15.251 1.00 18.59 293 PRO D C 1
ATOM 14396 O O . PRO D 1 289 ? 40.960 74.210 14.989 1.00 19.27 293 PRO D O 1
ATOM 14400 N N . PHE D 1 290 ? 41.827 72.380 15.968 1.00 16.87 294 PHE D N 1
ATOM 14401 C CA . PHE D 1 290 ? 40.564 71.935 16.542 1.00 15.85 294 PHE D CA 1
ATOM 14402 C C . PHE D 1 290 ? 40.849 71.616 18.009 1.00 15.59 294 PHE D C 1
ATOM 14403 O O . PHE D 1 290 ? 41.951 71.861 18.507 1.00 14.58 294 PHE D O 1
ATOM 14411 N N . ASN D 1 291 ? 39.839 71.133 18.720 1.00 14.47 295 ASN D N 1
ATOM 14412 C CA . ASN D 1 291 ? 40.039 70.744 20.105 1.00 14.17 295 ASN D CA 1
ATOM 14413 C C . ASN D 1 291 ? 40.707 69.371 19.991 1.00 14.05 295 ASN D C 1
ATOM 14414 O O . ASN D 1 291 ? 40.131 68.439 19.423 1.00 14.11 295 ASN D O 1
ATOM 14419 N N . PRO D 1 292 ? 41.951 69.242 20.482 1.00 13.79 296 PRO D N 1
ATOM 14420 C CA . PRO D 1 292 ? 42.631 67.945 20.390 1.00 13.43 296 PRO D CA 1
ATOM 14421 C C . PRO D 1 292 ? 41.952 66.834 21.198 1.00 12.68 296 PRO D C 1
ATOM 14422 O O . PRO D 1 292 ? 42.254 65.656 21.008 1.00 12.90 296 PRO D O 1
ATOM 14426 N N . PHE D 1 293 ? 41.011 67.222 22.061 1.00 12.79 297 PHE D N 1
ATOM 14427 C CA . PHE D 1 293 ? 40.272 66.289 22.917 1.00 12.10 297 PHE D CA 1
ATOM 14428 C C . PHE D 1 293 ? 38.842 66.063 22.420 1.00 11.87 297 PHE D C 1
ATOM 14429 O O . PHE D 1 293 ? 38.007 65.515 23.136 1.00 11.80 297 PHE D O 1
ATOM 14437 N N . ASP D 1 294 ? 38.566 66.524 21.203 1.00 11.95 298 ASP D N 1
ATOM 14438 C CA . ASP D 1 294 ? 37.258 66.377 20.560 1.00 12.24 298 ASP D CA 1
ATOM 14439 C C . ASP D 1 294 ? 37.268 65.008 19.879 1.00 12.07 298 ASP D C 1
ATOM 14440 O O . ASP D 1 294 ? 38.004 64.796 18.913 1.00 12.06 298 ASP D O 1
ATOM 14445 N N . LEU D 1 295 ? 36.427 64.098 20.371 1.00 11.65 299 LEU D N 1
ATOM 14446 C CA . LEU D 1 295 ? 36.352 62.734 19.844 1.00 10.98 299 LEU D CA 1
ATOM 14447 C C . LEU D 1 295 ? 35.865 62.600 18.394 1.00 11.22 299 LEU D C 1
ATOM 14448 O O . LEU D 1 295 ? 35.933 61.511 17.812 1.00 11.41 299 LEU D O 1
ATOM 14453 N N . THR D 1 296 ? 35.365 63.690 17.812 1.00 11.34 300 THR D N 1
ATOM 14454 C CA . THR D 1 296 ? 34.909 63.658 16.421 1.00 11.69 300 THR D CA 1
ATOM 14455 C C . THR D 1 296 ? 36.047 64.079 15.475 1.00 11.88 300 THR D C 1
ATOM 14456 O O . THR D 1 296 ? 35.840 64.242 14.268 1.00 12.41 300 THR D O 1
ATOM 14460 N N . LYS D 1 297 ? 37.246 64.240 16.035 1.00 11.99 301 LYS D N 1
ATOM 14461 C CA . LYS D 1 297 ? 38.424 64.646 15.265 1.00 12.14 301 LYS D CA 1
ATOM 14462 C C . LYS D 1 297 ? 39.559 63.631 15.350 1.00 12.40 301 LYS D C 1
ATOM 14463 O O . LYS D 1 297 ? 39.704 62.926 16.346 1.00 12.28 301 LYS D O 1
ATOM 14469 N N . VAL D 1 298 ? 40.367 63.578 14.296 1.00 12.56 302 VAL D N 1
ATOM 14470 C CA . VAL D 1 298 ? 41.546 62.718 14.258 1.00 13.21 302 VAL D CA 1
ATOM 14471 C C . VAL D 1 298 ? 42.751 63.662 14.219 1.00 13.98 302 VAL D C 1
ATOM 14472 O O . VAL D 1 298 ? 42.601 64.862 13.951 1.00 14.09 302 VAL D O 1
ATOM 14476 N N . TRP D 1 299 ? 43.925 63.145 14.566 1.00 13.96 303 TRP D N 1
ATOM 14477 C CA . TRP D 1 299 ? 45.161 63.928 14.488 1.00 14.72 303 TRP D CA 1
ATOM 14478 C C . TRP D 1 299 ? 45.752 63.469 13.156 1.00 15.83 303 TRP D C 1
ATOM 14479 O O . TRP D 1 299 ? 46.119 62.299 13.020 1.00 15.78 303 TRP D O 1
ATOM 14490 N N . PRO D 1 300 ? 45.817 64.361 12.148 1.00 16.78 304 PRO D N 1
ATOM 14491 C CA . PRO D 1 300 ? 46.368 64.005 10.833 1.00 17.95 304 PRO D CA 1
ATOM 14492 C C . PRO D 1 300 ? 47.742 63.334 10.926 1.00 18.89 304 PRO D C 1
ATOM 14493 O O . PRO D 1 300 ? 48.660 63.858 11.562 1.00 18.85 304 PRO D O 1
ATOM 14497 N N . HIS D 1 301 ? 47.862 62.165 10.296 1.00 20.70 305 HIS D N 1
ATOM 14498 C CA . HIS D 1 301 ? 49.100 61.382 10.301 1.00 22.50 305 HIS D CA 1
ATOM 14499 C C . HIS D 1 301 ? 50.340 62.115 9.792 1.00 22.72 305 HIS D C 1
ATOM 14500 O O . HIS D 1 301 ? 51.443 61.888 10.297 1.00 22.10 305 HIS D O 1
ATOM 14507 N N . LYS D 1 302 ? 50.167 62.991 8.805 1.00 22.88 306 LYS D N 1
ATOM 14508 C CA . LYS D 1 302 ? 51.305 63.731 8.265 1.00 23.58 306 LYS D CA 1
ATOM 14509 C C . LYS D 1 302 ? 51.883 64.696 9.301 1.00 22.75 306 LYS D C 1
ATOM 14510 O O . LYS D 1 302 ? 53.078 64.990 9.285 1.00 23.48 306 LYS D O 1
ATOM 14516 N N . ASP D 1 303 ? 51.038 65.150 10.224 1.00 21.77 307 ASP D N 1
ATOM 14517 C CA . ASP D 1 303 ? 51.452 66.070 11.280 1.00 20.96 307 ASP D CA 1
ATOM 14518 C C . ASP D 1 303 ? 51.836 65.341 12.569 1.00 19.94 307 ASP D C 1
ATOM 14519 O O . ASP D 1 303 ? 52.659 65.831 13.342 1.00 19.41 307 ASP D O 1
ATOM 14524 N N . TYR D 1 304 ? 51.219 64.183 12.803 1.00 19.41 308 TYR D N 1
ATOM 14525 C CA . TYR D 1 304 ? 51.485 63.361 13.990 1.00 19.36 308 TYR D CA 1
ATOM 14526 C C . TYR D 1 304 ? 51.665 61.911 13.540 1.00 19.18 308 TYR D C 1
ATOM 14527 O O . TYR D 1 304 ? 50.750 61.095 13.647 1.00 18.74 308 TYR D O 1
ATOM 14536 N N . PRO D 1 305 ? 52.873 61.568 13.060 1.00 19.35 309 PRO D N 1
ATOM 14537 C CA . PRO D 1 305 ? 53.220 60.228 12.572 1.00 18.96 309 PRO D CA 1
ATOM 14538 C C . PRO D 1 305 ? 53.045 59.117 13.594 1.00 18.33 309 PRO D C 1
ATOM 14539 O O . PRO D 1 305 ? 53.277 59.314 14.787 1.00 18.04 309 PRO D O 1
ATOM 14543 N N . LEU D 1 306 ? 52.631 57.948 13.116 1.00 18.28 310 LEU D N 1
ATOM 14544 C CA . LEU D 1 306 ? 52.464 56.793 13.984 1.00 18.31 310 LEU D CA 1
ATOM 14545 C C . LEU D 1 306 ? 53.847 56.309 14.409 1.00 17.85 310 LEU D C 1
ATOM 14546 O O . LEU D 1 306 ? 54.756 56.182 13.578 1.00 17.91 310 LEU D O 1
ATOM 14551 N N . ILE D 1 307 ? 54.001 56.074 15.708 1.00 16.86 311 ILE D N 1
ATOM 14552 C CA . ILE D 1 307 ? 55.253 55.601 16.296 1.00 16.43 311 ILE D CA 1
ATOM 14553 C C . ILE D 1 307 ? 55.033 54.155 16.752 1.00 16.02 311 ILE D C 1
ATOM 14554 O O . ILE D 1 307 ? 54.162 53.890 17.583 1.00 16.06 311 ILE D O 1
ATOM 14559 N N . PRO D 1 308 ? 55.804 53.198 16.196 1.00 15.60 312 PRO D N 1
ATOM 14560 C CA . PRO D 1 308 ? 55.665 51.782 16.569 1.00 15.61 312 PRO D CA 1
ATOM 14561 C C . PRO D 1 308 ? 56.024 51.495 18.025 1.00 14.91 312 PRO D C 1
ATOM 14562 O O . PRO D 1 308 ? 56.993 52.041 18.555 1.00 15.89 312 PRO D O 1
ATOM 14566 N N . VAL D 1 309 ? 55.220 50.653 18.668 1.00 13.96 313 VAL D N 1
ATOM 14567 C CA . VAL D 1 309 ? 55.429 50.299 20.067 1.00 13.62 313 VAL D CA 1
ATOM 14568 C C . VAL D 1 309 ? 55.550 48.794 20.278 1.00 13.65 313 VAL D C 1
ATOM 14569 O O . VAL D 1 309 ? 56.466 48.323 20.950 1.00 13.58 313 VAL D O 1
ATOM 14573 N N . GLY D 1 310 ? 54.606 48.041 19.720 1.00 13.85 314 GLY D N 1
ATOM 14574 C CA . GLY D 1 310 ? 54.634 46.605 19.893 1.00 14.00 314 GLY D CA 1
ATOM 14575 C C . GLY D 1 310 ? 53.664 45.830 19.030 1.00 14.37 314 GLY D C 1
ATOM 14576 O O . GLY D 1 310 ? 53.248 46.294 17.965 1.00 14.21 314 GLY D O 1
ATOM 14577 N N . LYS D 1 311 ? 53.282 44.654 19.527 1.00 14.63 315 LYS D N 1
ATOM 14578 C CA . LYS D 1 311 ? 52.385 43.741 18.829 1.00 15.21 315 LYS D CA 1
ATOM 14579 C C . LYS D 1 311 ? 51.357 43.091 19.743 1.00 14.28 315 LYS D C 1
ATOM 14580 O O . LYS D 1 311 ? 51.662 42.725 20.878 1.00 14.24 315 LYS D O 1
ATOM 14586 N N . LEU D 1 312 ? 50.144 42.932 19.225 1.00 13.46 316 LEU D N 1
ATOM 14587 C CA . LEU D 1 312 ? 49.074 42.255 19.952 1.00 13.22 316 LEU D CA 1
ATOM 14588 C C . LEU D 1 312 ? 48.887 40.948 19.197 1.00 13.03 316 LEU D C 1
ATOM 14589 O O . LEU D 1 312 ? 48.746 40.955 17.976 1.00 12.41 316 LEU D O 1
ATOM 14594 N N . VAL D 1 313 ? 48.932 39.831 19.914 1.00 12.85 317 VAL D N 1
ATOM 14595 C CA . VAL D 1 313 ? 48.764 38.513 19.302 1.00 13.26 317 VAL D CA 1
ATOM 14596 C C . VAL D 1 313 ? 47.721 37.701 20.067 1.00 13.07 317 VAL D C 1
ATOM 14597 O O . VAL D 1 313 ? 47.782 37.602 21.291 1.00 13.41 317 VAL D O 1
ATOM 14601 N N . LEU D 1 314 ? 46.749 37.151 19.344 1.00 12.71 318 LEU D N 1
ATOM 14602 C CA . LEU D 1 314 ? 45.707 36.328 19.955 1.00 12.78 318 LEU D CA 1
ATOM 14603 C C . LEU D 1 314 ? 45.972 34.880 19.557 1.00 12.80 318 LEU D C 1
ATOM 14604 O O . LEU D 1 314 ? 45.884 34.520 18.380 1.00 12.81 318 LEU D O 1
ATOM 14609 N N . ASN D 1 315 ? 46.326 34.056 20.538 1.00 12.76 319 ASN D N 1
ATOM 14610 C CA . ASN D 1 315 ? 46.651 32.661 20.259 1.00 13.95 319 ASN D CA 1
ATOM 14611 C C . ASN D 1 315 ? 45.946 31.634 21.129 1.00 14.07 319 ASN D C 1
ATOM 14612 O O . ASN D 1 315 ? 46.342 30.471 21.157 1.00 14.79 319 ASN D O 1
ATOM 14617 N N . ARG D 1 316 ? 44.900 32.050 21.831 1.00 14.02 320 ARG D N 1
ATOM 14618 C CA . ARG D 1 316 ? 44.175 31.130 22.697 1.00 14.25 320 ARG D CA 1
ATOM 14619 C C . ARG D 1 316 ? 42.682 31.413 22.701 1.00 13.46 320 ARG D C 1
ATOM 14620 O O . ARG D 1 316 ? 42.253 32.546 22.920 1.00 12.73 320 ARG D O 1
ATOM 14628 N N . ASN D 1 317 ? 41.904 30.369 22.442 1.00 13.16 321 ASN D N 1
ATOM 14629 C CA . ASN D 1 317 ? 40.448 30.458 22.421 1.00 13.03 321 ASN D CA 1
ATOM 14630 C C . ASN D 1 317 ? 39.887 30.296 23.825 1.00 12.83 321 ASN D C 1
ATOM 14631 O O . ASN D 1 317 ? 40.548 29.747 24.708 1.00 12.48 321 ASN D O 1
ATOM 14636 N N . PRO D 1 318 ? 38.671 30.811 24.061 1.00 12.85 322 PRO D N 1
ATOM 14637 C CA . PRO D 1 318 ? 38.067 30.669 25.391 1.00 12.75 322 PRO D CA 1
ATOM 14638 C C . PRO D 1 318 ? 37.752 29.180 25.581 1.00 12.28 322 PRO D C 1
ATOM 14639 O O . PRO D 1 318 ? 37.545 28.460 24.595 1.00 12.93 322 PRO D O 1
ATOM 14643 N N . VAL D 1 319 ? 37.779 28.706 26.823 1.00 12.39 323 VAL D N 1
ATOM 14644 C CA . VAL D 1 319 ? 37.450 27.310 27.108 1.00 12.08 323 VAL D CA 1
ATOM 14645 C C . VAL D 1 319 ? 35.959 27.284 27.441 1.00 11.79 323 VAL D C 1
ATOM 14646 O O . VAL D 1 319 ? 35.236 26.382 27.020 1.00 11.83 323 VAL D O 1
ATOM 14650 N N . ASN D 1 320 ? 35.513 28.272 28.212 1.00 11.21 324 ASN D N 1
ATOM 14651 C CA . ASN D 1 320 ? 34.100 28.414 28.541 1.00 11.24 324 ASN D CA 1
ATOM 14652 C C . ASN D 1 320 ? 33.742 29.861 28.215 1.00 10.54 324 ASN D C 1
ATOM 14653 O O . ASN D 1 320 ? 34.213 30.796 28.867 1.00 11.47 324 ASN D O 1
ATOM 14658 N N . TYR D 1 321 ? 32.917 30.036 27.189 1.00 11.26 325 TYR D N 1
ATOM 14659 C CA . TYR D 1 321 ? 32.506 31.361 26.736 1.00 10.11 325 TYR D CA 1
ATOM 14660 C C . TYR D 1 321 ? 31.838 32.217 27.813 1.00 10.09 325 TYR D C 1
ATOM 14661 O O . TYR D 1 321 ? 32.207 33.377 27.999 1.00 9.95 325 TYR D O 1
ATOM 14670 N N . PHE D 1 322 ? 30.863 31.664 28.525 1.00 9.67 326 PHE D N 1
ATOM 14671 C CA . PHE D 1 322 ? 30.189 32.453 29.552 1.00 10.64 326 PHE D CA 1
ATOM 14672 C C . PHE D 1 322 ? 31.151 33.002 30.597 1.00 10.81 326 PHE D C 1
ATOM 14673 O O . PHE D 1 322 ? 31.138 34.198 30.892 1.00 10.16 326 PHE D O 1
ATOM 14681 N N . ALA D 1 323 ? 32.002 32.129 31.127 1.00 10.60 327 ALA D N 1
ATOM 14682 C CA . ALA D 1 323 ? 32.955 32.509 32.163 1.00 11.09 327 ALA D CA 1
ATOM 14683 C C . ALA D 1 323 ? 34.056 33.468 31.720 1.00 11.25 327 ALA D C 1
ATOM 14684 O O . ALA D 1 323 ? 34.424 34.381 32.462 1.00 11.54 327 ALA D O 1
ATOM 14686 N N . GLU D 1 324 ? 34.554 33.274 30.502 1.00 11.47 328 GLU D N 1
ATOM 14687 C CA . GLU D 1 324 ? 35.660 34.068 29.974 1.00 11.17 328 GLU D CA 1
ATOM 14688 C C . GLU D 1 324 ? 35.330 35.207 29.034 1.00 10.94 328 GLU D C 1
ATOM 14689 O O . GLU D 1 324 ? 36.157 36.094 28.838 1.00 11.56 328 GLU D O 1
ATOM 14695 N N . VAL D 1 325 ? 34.164 35.153 28.402 1.00 11.18 329 VAL D N 1
ATOM 14696 C CA . VAL D 1 325 ? 33.772 36.198 27.461 1.00 10.71 329 VAL D CA 1
ATOM 14697 C C . VAL D 1 325 ? 32.536 36.979 27.904 1.00 10.85 329 VAL D C 1
ATOM 14698 O O . VAL D 1 325 ? 32.584 38.206 28.009 1.00 10.78 329 VAL D O 1
ATOM 14702 N N . GLU D 1 326 ? 31.433 36.287 28.179 1.00 10.28 330 GLU D N 1
ATOM 14703 C CA . GLU D 1 326 ? 30.231 36.996 28.605 1.00 10.04 330 GLU D CA 1
ATOM 14704 C C . GLU D 1 326 ? 30.484 37.783 29.894 1.00 10.21 330 GLU D C 1
ATOM 14705 O O . GLU D 1 326 ? 30.021 38.914 30.028 1.00 10.02 330 GLU D O 1
ATOM 14711 N N . GLN D 1 327 ? 31.263 37.204 30.808 1.00 9.64 331 GLN D N 1
ATOM 14712 C CA . GLN D 1 327 ? 31.558 37.851 32.087 1.00 9.74 331 GLN D CA 1
ATOM 14713 C C . GLN D 1 327 ? 32.746 38.814 32.119 1.00 9.21 331 GLN D C 1
ATOM 14714 O O . GLN D 1 327 ? 32.980 39.450 33.146 1.00 10.11 331 GLN D O 1
ATOM 14720 N N . ILE D 1 328 ? 33.504 38.922 31.027 1.00 9.76 332 ILE D N 1
ATOM 14721 C CA . ILE D 1 328 ? 34.651 39.831 31.027 1.00 9.84 332 ILE D CA 1
ATOM 14722 C C . ILE D 1 328 ? 34.195 41.292 31.097 1.00 10.23 332 ILE D C 1
ATOM 14723 O O . ILE D 1 328 ? 33.178 41.675 30.500 1.00 10.13 332 ILE D O 1
ATOM 14728 N N . ALA D 1 329 ? 34.943 42.092 31.855 1.00 10.36 333 ALA D N 1
ATOM 14729 C CA . ALA D 1 329 ? 34.624 43.497 32.054 1.00 10.01 333 ALA D CA 1
ATOM 14730 C C . ALA D 1 329 ? 35.840 44.388 31.858 1.00 9.98 333 ALA D C 1
ATOM 14731 O O . ALA D 1 329 ? 36.866 44.201 32.512 1.00 10.22 333 ALA D O 1
ATOM 14733 N N . PHE D 1 330 ? 35.711 45.356 30.955 1.00 10.64 334 PHE D N 1
ATOM 14734 C CA . PHE D 1 330 ? 36.782 46.308 30.674 1.00 9.85 334 PHE D CA 1
ATOM 14735 C C . PHE D 1 330 ? 36.364 47.678 31.199 1.00 10.36 334 PHE D C 1
ATOM 14736 O O . PHE D 1 330 ? 35.263 48.143 30.897 1.00 10.15 334 PHE D O 1
ATOM 14744 N N . ASP D 1 331 ? 37.243 48.318 31.974 1.00 10.79 335 ASP D N 1
ATOM 14745 C CA . ASP D 1 331 ? 36.985 49.653 32.525 1.00 11.02 335 ASP D CA 1
ATOM 14746 C C . ASP D 1 331 ? 38.048 50.627 32.027 1.00 10.89 335 ASP D C 1
ATOM 14747 O O . ASP D 1 331 ? 39.226 50.450 32.327 1.00 10.89 335 ASP D O 1
ATOM 14752 N N . PRO D 1 332 ? 37.659 51.644 31.232 1.00 10.77 336 PRO D N 1
ATOM 14753 C CA . PRO D 1 332 ? 38.637 52.622 30.730 1.00 10.86 336 PRO D CA 1
ATOM 14754 C C . PRO D 1 332 ? 39.420 53.290 31.872 1.00 11.53 336 PRO D C 1
ATOM 14755 O O . PRO D 1 332 ? 40.529 53.782 31.667 1.00 11.90 336 PRO D O 1
ATOM 14759 N N . SER D 1 333 ? 38.835 53.287 33.071 1.00 11.41 337 SER D N 1
ATOM 14760 C CA . SER D 1 333 ? 39.454 53.866 34.262 1.00 11.21 337 SER D CA 1
ATOM 14761 C C . SER D 1 333 ? 40.586 52.996 34.817 1.00 11.56 337 SER D C 1
ATOM 14762 O O . SER D 1 333 ? 41.293 53.407 35.743 1.00 11.76 337 SER D O 1
ATOM 14765 N N . ASN D 1 334 ? 40.734 51.784 34.281 1.00 11.60 338 ASN D N 1
ATOM 14766 C CA . ASN D 1 334 ? 41.813 50.894 34.710 1.00 11.61 338 ASN D CA 1
ATOM 14767 C C . ASN D 1 334 ? 43.074 51.292 33.939 1.00 11.48 338 ASN D C 1
ATOM 14768 O O . ASN D 1 334 ? 43.334 50.782 32.850 1.00 11.54 338 ASN D O 1
ATOM 14773 N N . MET D 1 335 ? 43.803 52.270 34.478 1.00 12.13 339 MET D N 1
ATOM 14774 C CA . MET D 1 335 ? 45.037 52.767 33.870 1.00 12.50 339 MET D CA 1
ATOM 14775 C C . MET D 1 335 ? 46.151 52.759 34.915 1.00 12.76 339 MET D C 1
ATOM 14776 O O . MET D 1 335 ? 46.010 53.348 35.986 1.00 13.48 339 MET D O 1
ATOM 14781 N N . PRO D 1 336 ? 47.262 52.057 34.629 1.00 12.32 340 PRO D N 1
ATOM 14782 C CA . PRO D 1 336 ? 48.390 51.979 35.561 1.00 12.41 340 PRO D CA 1
ATOM 14783 C C . PRO D 1 336 ? 49.266 53.233 35.476 1.00 12.76 340 PRO D C 1
ATOM 14784 O O . PRO D 1 336 ? 49.111 54.052 34.561 1.00 12.51 340 PRO D O 1
ATOM 14788 N N . PRO D 1 337 ? 50.173 53.417 36.451 1.00 12.56 341 PRO D N 1
ATOM 14789 C CA . PRO D 1 337 ? 51.055 54.590 36.437 1.00 12.62 341 PRO D CA 1
ATOM 14790 C C . PRO D 1 337 ? 51.782 54.693 35.092 1.00 12.32 341 PRO D C 1
ATOM 14791 O O . PRO D 1 337 ? 52.316 53.704 34.585 1.00 12.43 341 PRO D O 1
ATOM 14795 N N . GLY D 1 338 ? 51.753 55.882 34.501 1.00 12.78 342 GLY D N 1
ATOM 14796 C CA . GLY D 1 338 ? 52.389 56.090 33.210 1.00 12.61 342 GLY D CA 1
ATOM 14797 C C . GLY D 1 338 ? 51.370 56.323 32.110 1.00 13.08 342 GLY D C 1
ATOM 14798 O O . GLY D 1 338 ? 51.725 56.744 31.008 1.00 13.61 342 GLY D O 1
ATOM 14799 N N . ILE D 1 339 ? 50.108 56.000 32.394 1.00 13.10 343 ILE D N 1
ATOM 14800 C CA . ILE D 1 339 ? 49.004 56.184 31.446 1.00 12.72 343 ILE D CA 1
ATOM 14801 C C . ILE D 1 339 ? 47.863 56.853 32.208 1.00 12.49 343 ILE D C 1
ATOM 14802 O O . ILE D 1 339 ? 47.451 56.372 33.260 1.00 12.33 343 ILE D O 1
ATOM 14807 N N . GLU D 1 340 ? 47.366 57.969 31.684 1.00 12.59 344 GLU D N 1
ATOM 14808 C CA . GLU D 1 340 ? 46.293 58.705 32.338 1.00 13.01 344 GLU D CA 1
ATOM 14809 C C . GLU D 1 340 ? 45.256 59.226 31.354 1.00 13.18 344 GLU D C 1
ATOM 14810 O O . GLU D 1 340 ? 45.443 59.174 30.137 1.00 13.30 344 GLU D O 1
ATOM 14816 N N . ALA D 1 341 ? 44.155 59.725 31.902 1.00 13.59 345 ALA D N 1
ATOM 14817 C CA . ALA D 1 341 ? 43.080 60.278 31.096 1.00 14.05 345 ALA D CA 1
ATOM 14818 C C . ALA D 1 341 ? 43.424 61.681 30.594 1.00 14.20 345 ALA D C 1
ATOM 14819 O O . ALA D 1 341 ? 44.312 62.351 31.130 1.00 14.57 345 ALA D O 1
ATOM 14821 N N . SER D 1 342 ? 42.745 62.089 29.526 1.00 14.47 346 SER D N 1
ATOM 14822 C CA . SER D 1 342 ? 42.899 63.428 28.973 1.00 13.29 346 SER D CA 1
ATOM 14823 C C . SER D 1 342 ? 41.565 64.095 29.313 1.00 12.85 346 SER D C 1
ATOM 14824 O O . SER D 1 342 ? 40.649 63.434 29.817 1.00 12.28 346 SER D O 1
ATOM 14827 N N . PRO D 1 343 ? 41.442 65.408 29.063 1.00 12.82 347 PRO D N 1
ATOM 14828 C CA . PRO D 1 343 ? 40.200 66.137 29.348 1.00 13.04 347 PRO D CA 1
ATOM 14829 C C . PRO D 1 343 ? 39.042 65.845 28.382 1.00 13.04 347 PRO D C 1
ATOM 14830 O O . PRO D 1 343 ? 38.014 66.514 28.452 1.00 14.54 347 PRO D O 1
ATOM 14834 N N . ASP D 1 344 ? 39.212 64.887 27.467 1.00 12.54 348 ASP D N 1
ATOM 14835 C CA . ASP D 1 344 ? 38.146 64.531 26.516 1.00 11.68 348 ASP D CA 1
ATOM 14836 C C . ASP D 1 344 ? 36.877 64.233 27.326 1.00 11.85 348 ASP D C 1
ATOM 14837 O O . ASP D 1 344 ? 36.847 63.282 28.107 1.00 11.50 348 ASP D O 1
ATOM 14842 N N . LYS D 1 345 ? 35.836 65.045 27.127 1.00 10.96 349 LYS D N 1
ATOM 14843 C CA . LYS D 1 345 ? 34.580 64.891 27.861 1.00 11.01 349 LYS D CA 1
ATOM 14844 C C . LYS D 1 345 ? 33.990 63.488 27.762 1.00 11.50 349 LYS D C 1
ATOM 14845 O O . LYS D 1 345 ? 33.458 62.963 28.744 1.00 10.80 349 LYS D O 1
ATOM 14851 N N . MET D 1 346 ? 34.108 62.880 26.583 1.00 11.42 350 MET D N 1
ATOM 14852 C CA . MET D 1 346 ? 33.591 61.535 26.356 1.00 11.83 350 MET D CA 1
ATOM 14853 C C . MET D 1 346 ? 34.338 60.522 27.211 1.00 11.29 350 MET D C 1
ATOM 14854 O O . MET D 1 346 ? 33.716 59.684 27.862 1.00 11.23 350 MET D O 1
ATOM 14859 N N . LEU D 1 347 ? 35.669 60.608 27.216 1.00 11.62 351 LEU D N 1
ATOM 14860 C CA . LEU D 1 347 ? 36.493 59.697 28.016 1.00 11.30 351 LEU D CA 1
ATOM 14861 C C . LEU D 1 347 ? 36.180 59.890 29.497 1.00 11.00 351 LEU D C 1
ATOM 14862 O O . LEU D 1 347 ? 36.077 58.916 30.254 1.00 10.24 351 LEU D O 1
ATOM 14867 N N . GLN D 1 348 ? 36.028 61.153 29.895 1.00 11.00 352 GLN D N 1
ATOM 14868 C CA . GLN D 1 348 ? 35.712 61.510 31.273 1.00 10.13 352 GLN D CA 1
ATOM 14869 C C . GLN D 1 348 ? 34.418 60.823 31.734 1.00 10.40 352 GLN D C 1
ATOM 14870 O O . GLN D 1 348 ? 34.338 60.324 32.858 1.00 10.81 352 GLN D O 1
ATOM 14876 N N . GLY D 1 349 ? 33.416 60.791 30.856 1.00 10.62 353 GLY D N 1
ATOM 14877 C CA . GLY D 1 349 ? 32.157 60.139 31.186 1.00 10.82 353 GLY D CA 1
ATOM 14878 C C . GLY D 1 349 ? 32.332 58.635 31.330 1.00 10.46 353 GLY D C 1
ATOM 14879 O O . GLY D 1 349 ? 31.743 58.012 32.217 1.00 11.04 353 GLY D O 1
ATOM 14880 N N . ARG D 1 350 ? 33.155 58.053 30.460 1.00 10.80 354 ARG D N 1
ATOM 14881 C CA . ARG D 1 350 ? 33.424 56.617 30.484 1.00 9.95 354 ARG D CA 1
ATOM 14882 C C . ARG D 1 350 ? 34.154 56.183 31.753 1.00 9.64 354 ARG D C 1
ATOM 14883 O O . ARG D 1 350 ? 34.042 55.030 32.164 1.00 10.84 354 ARG D O 1
ATOM 14891 N N . LEU D 1 351 ? 34.902 57.099 32.371 1.00 10.36 355 LEU D N 1
ATOM 14892 C CA . LEU D 1 351 ? 35.614 56.788 33.616 1.00 9.73 355 LEU D CA 1
ATOM 14893 C C . LEU D 1 351 ? 34.620 56.334 34.685 1.00 10.05 355 LEU D C 1
ATOM 14894 O O . LEU D 1 351 ? 34.932 55.470 35.509 1.00 10.28 355 LEU D O 1
ATOM 14899 N N . PHE D 1 352 ? 33.420 56.911 34.650 1.00 9.95 356 PHE D N 1
ATOM 14900 C CA . PHE D 1 352 ? 32.367 56.558 35.595 1.00 10.51 356 PHE D CA 1
ATOM 14901 C C . PHE D 1 352 ? 31.501 55.368 35.153 1.00 10.66 356 PHE D C 1
ATOM 14902 O O . PHE D 1 352 ? 31.280 54.423 35.915 1.00 10.16 356 PHE D O 1
ATOM 14910 N N . ALA D 1 353 ? 31.010 55.441 33.918 1.00 10.23 357 ALA D N 1
ATOM 14911 C CA . ALA D 1 353 ? 30.088 54.455 33.368 1.00 10.37 357 ALA D CA 1
ATOM 14912 C C . ALA D 1 353 ? 30.400 52.965 33.412 1.00 10.44 357 ALA D C 1
ATOM 14913 O O . ALA D 1 353 ? 29.528 52.166 33.761 1.00 10.46 357 ALA D O 1
ATOM 14915 N N . TYR D 1 354 ? 31.622 52.577 33.069 1.00 10.13 358 TYR D N 1
ATOM 14916 C CA . TYR D 1 354 ? 31.945 51.152 33.037 1.00 9.98 358 TYR D CA 1
ATOM 14917 C C . TYR D 1 354 ? 31.948 50.427 34.377 1.00 9.98 358 TYR D C 1
ATOM 14918 O O . TYR D 1 354 ? 31.290 49.398 34.513 1.00 10.31 358 TYR D O 1
ATOM 14927 N N . PRO D 1 355 ? 32.686 50.937 35.384 1.00 9.94 359 PRO D N 1
ATOM 14928 C CA . PRO D 1 355 ? 32.661 50.224 36.667 1.00 9.38 359 PRO D CA 1
ATOM 14929 C C . PRO D 1 355 ? 31.228 50.220 37.208 1.00 9.60 359 PRO D C 1
ATOM 14930 O O . PRO D 1 355 ? 30.776 49.245 37.810 1.00 10.33 359 PRO D O 1
ATOM 14934 N N . ASP D 1 356 ? 30.509 51.308 36.941 1.00 9.88 360 ASP D N 1
ATOM 14935 C CA . ASP D 1 356 ? 29.129 51.450 37.378 1.00 10.21 360 ASP D CA 1
ATOM 14936 C C . ASP D 1 356 ? 28.232 50.370 36.763 1.00 9.39 360 ASP D C 1
ATOM 14937 O O . ASP D 1 356 ? 27.529 49.659 37.481 1.00 10.30 360 ASP D O 1
ATOM 14942 N N . THR D 1 357 ? 28.271 50.230 35.439 1.00 10.63 361 THR D N 1
ATOM 14943 C CA . THR D 1 357 ? 27.448 49.221 34.777 1.00 10.12 361 THR D CA 1
ATOM 14944 C C . THR D 1 357 ? 27.878 47.792 35.143 1.00 10.78 361 THR D C 1
ATOM 14945 O O . THR D 1 357 ? 27.046 46.889 35.218 1.00 10.13 361 THR D O 1
ATOM 14949 N N . HIS D 1 358 ? 29.171 47.597 35.397 1.00 10.29 362 HIS D N 1
ATOM 14950 C CA . HIS D 1 358 ? 29.682 46.281 35.767 1.00 10.54 362 HIS D CA 1
ATOM 14951 C C . HIS D 1 358 ? 29.189 45.841 37.141 1.00 10.25 362 HIS D C 1
ATOM 14952 O O . HIS D 1 358 ? 28.941 44.654 37.363 1.00 10.59 362 HIS D O 1
ATOM 14959 N N . ARG D 1 359 ? 29.036 46.795 38.058 1.00 10.43 363 ARG D N 1
ATOM 14960 C CA . ARG D 1 359 ? 28.534 46.485 39.397 1.00 10.95 363 ARG D CA 1
ATOM 14961 C C . ARG D 1 359 ? 27.082 46.003 39.290 1.00 10.40 363 ARG D C 1
ATOM 14962 O O . ARG D 1 359 ? 26.622 45.206 40.107 1.00 11.11 363 ARG D O 1
ATOM 14970 N N . HIS D 1 360 ? 26.381 46.469 38.255 1.00 11.06 364 HIS D N 1
ATOM 14971 C CA . HIS D 1 360 ? 24.993 46.074 37.993 1.00 10.88 364 HIS D CA 1
ATOM 14972 C C . HIS D 1 360 ? 24.910 44.761 37.200 1.00 11.08 364 HIS D C 1
ATOM 14973 O O . HIS D 1 360 ? 24.250 43.809 37.623 1.00 10.74 364 HIS D O 1
ATOM 14980 N N . ARG D 1 361 ? 25.575 44.730 36.044 1.00 10.45 365 ARG D N 1
ATOM 14981 C CA . ARG D 1 361 ? 25.563 43.571 35.146 1.00 10.71 365 ARG D CA 1
ATOM 14982 C C . ARG D 1 361 ? 26.166 42.292 35.720 1.00 11.05 365 ARG D C 1
ATOM 14983 O O . ARG D 1 361 ? 25.616 41.193 35.547 1.00 11.08 365 ARG D O 1
ATOM 14991 N N . LEU D 1 362 ? 27.304 42.443 36.387 1.00 10.27 366 LEU D N 1
ATOM 14992 C CA . LEU D 1 362 ? 28.017 41.316 36.961 1.00 10.19 366 LEU D CA 1
ATOM 14993 C C . LEU D 1 362 ? 27.804 41.232 38.461 1.00 11.23 366 LEU D C 1
ATOM 14994 O O . LEU D 1 362 ? 27.362 40.204 38.970 1.00 13.62 366 LEU D O 1
ATOM 14999 N N . GLY D 1 363 ? 28.096 42.321 39.164 1.00 10.96 367 GLY D N 1
ATOM 15000 C CA . GLY D 1 363 ? 27.920 42.338 40.604 1.00 10.37 367 GLY D CA 1
ATOM 15001 C C . GLY D 1 363 ? 28.954 43.219 41.275 1.00 10.17 367 GLY D C 1
ATOM 15002 O O . GLY D 1 363 ? 29.948 43.608 40.650 1.00 10.63 367 GLY D O 1
ATOM 15003 N N . PRO D 1 364 ? 28.729 43.581 42.545 1.00 10.49 368 PRO D N 1
ATOM 15004 C CA . PRO D 1 364 ? 29.643 44.427 43.314 1.00 11.00 368 PRO D CA 1
ATOM 15005 C C . PRO D 1 364 ? 31.093 43.945 43.258 1.00 11.02 368 PRO D C 1
ATOM 15006 O O . PRO D 1 364 ? 32.017 44.751 43.123 1.00 11.43 368 PRO D O 1
ATOM 15010 N N . ASN D 1 365 ? 31.278 42.628 43.334 1.00 11.42 369 ASN D N 1
ATOM 15011 C CA . ASN D 1 365 ? 32.603 42.026 43.315 1.00 9.98 369 ASN D CA 1
ATOM 15012 C C . ASN D 1 365 ? 33.016 41.428 41.969 1.00 10.67 369 ASN D C 1
ATOM 15013 O O . ASN D 1 365 ? 33.741 40.425 41.923 1.00 10.59 369 ASN D O 1
ATOM 15018 N N . TYR D 1 366 ? 32.603 42.076 40.880 1.00 10.16 370 TYR D N 1
ATOM 15019 C CA . TYR D 1 366 ? 32.925 41.600 39.536 1.00 10.69 370 TYR D CA 1
ATOM 15020 C C . TYR D 1 366 ? 34.427 41.454 39.265 1.00 11.16 370 TYR D C 1
ATOM 15021 O O . TYR D 1 366 ? 34.831 40.671 38.404 1.00 10.84 370 TYR D O 1
ATOM 15030 N N . LEU D 1 367 ? 35.255 42.205 39.992 1.00 12.63 371 LEU D N 1
ATOM 15031 C CA . LEU D 1 367 ? 36.702 42.109 39.817 1.00 13.30 371 LEU D CA 1
ATOM 15032 C C . LEU D 1 367 ? 37.258 40.797 40.390 1.00 14.34 371 LEU D C 1
ATOM 15033 O O . LEU D 1 367 ? 38.417 40.462 40.149 1.00 15.29 371 LEU D O 1
ATOM 15038 N N . HIS D 1 368 ? 36.429 40.062 41.137 1.00 14.85 372 HIS D N 1
ATOM 15039 C CA . HIS D 1 368 ? 36.817 38.766 41.716 1.00 15.89 372 HIS D CA 1
ATOM 15040 C C . HIS D 1 368 ? 36.661 37.651 40.675 1.00 14.68 372 HIS D C 1
ATOM 15041 O O . HIS D 1 368 ? 37.209 36.558 40.845 1.00 14.75 372 HIS D O 1
ATOM 15048 N N . ILE D 1 369 ? 35.830 37.890 39.659 1.00 13.11 373 ILE D N 1
ATOM 15049 C CA . ILE D 1 369 ? 35.618 36.900 38.600 1.00 12.10 373 ILE D CA 1
ATOM 15050 C C . ILE D 1 369 ? 37.001 36.683 37.968 1.00 11.74 373 ILE D C 1
ATOM 15051 O O . ILE D 1 369 ? 37.669 37.644 37.588 1.00 11.99 373 ILE D O 1
ATOM 15056 N N . PRO D 1 370 ? 37.462 35.420 37.892 1.00 12.43 374 PRO D N 1
ATOM 15057 C CA . PRO D 1 370 ? 38.772 35.066 37.331 1.00 12.07 374 PRO D CA 1
ATOM 15058 C C . PRO D 1 370 ? 39.279 35.879 36.147 1.00 11.80 374 PRO D C 1
ATOM 15059 O O . PRO D 1 370 ? 40.362 36.460 36.218 1.00 12.79 374 PRO D O 1
ATOM 15063 N N . VAL D 1 371 ? 38.482 35.982 35.088 1.00 12.23 375 VAL D N 1
ATOM 15064 C CA . VAL D 1 371 ? 38.910 36.727 33.906 1.00 11.48 375 VAL D CA 1
ATOM 15065 C C . VAL D 1 371 ? 39.135 38.231 34.156 1.00 10.67 375 VAL D C 1
ATOM 15066 O O . VAL D 1 371 ? 39.928 38.866 33.460 1.00 11.67 375 VAL D O 1
ATOM 15070 N N . ASN D 1 372 ? 38.477 38.785 35.172 1.00 11.88 376 ASN D N 1
ATOM 15071 C CA . ASN D 1 372 ? 38.609 40.207 35.499 1.00 10.35 376 ASN D CA 1
ATOM 15072 C C . ASN D 1 372 ? 39.654 40.507 36.566 1.00 10.95 376 ASN D C 1
ATOM 15073 O O . ASN D 1 372 ? 39.989 41.661 36.813 1.00 9.31 376 ASN D O 1
ATOM 15078 N N A CYS D 1 373 ? 40.151 39.458 37.214 0.50 15.88 377 CYS D N 1
ATOM 15079 N N B CYS D 1 373 ? 40.181 39.442 37.183 0.50 13.76 377 CYS D N 1
ATOM 15080 C CA A CYS D 1 373 ? 41.148 39.593 38.280 0.50 18.89 377 CYS D CA 1
ATOM 15081 C CA B CYS D 1 373 ? 41.196 39.546 38.233 0.50 15.61 377 CYS D CA 1
ATOM 15082 C C A CYS D 1 373 ? 42.504 40.084 37.747 0.50 17.90 377 CYS D C 1
ATOM 15083 C C B CYS D 1 373 ? 42.542 40.068 37.733 0.50 16.27 377 CYS D C 1
ATOM 15084 O O A CYS D 1 373 ? 42.958 39.651 36.682 0.50 19.21 377 CYS D O 1
ATOM 15085 O O B CYS D 1 373 ? 43.045 39.611 36.701 0.50 17.31 377 CYS D O 1
ATOM 15090 N N . PRO D 1 374 ? 43.123 41.054 38.440 1.00 17.59 378 PRO D N 1
ATOM 15091 C CA . PRO D 1 374 ? 44.433 41.576 38.016 1.00 16.68 378 PRO D CA 1
ATOM 15092 C C . PRO D 1 374 ? 45.433 40.582 38.624 1.00 16.82 378 PRO D C 1
ATOM 15093 O O . PRO D 1 374 ? 46.178 40.913 39.550 1.00 17.30 378 PRO D O 1
ATOM 15097 N N . TYR D 1 375 ? 45.402 39.348 38.117 1.00 17.06 379 TYR D N 1
ATOM 15098 C CA . TYR D 1 375 ? 46.227 38.250 38.627 1.00 17.08 379 TYR D CA 1
ATOM 15099 C C . TYR D 1 375 ? 47.745 38.396 38.630 1.00 17.01 379 TYR D C 1
ATOM 15100 O O . TYR D 1 375 ? 48.435 37.577 39.240 1.00 17.21 379 TYR D O 1
ATOM 15109 N N . ARG D 1 376 ? 48.271 39.411 37.949 1.00 17.25 380 ARG D N 1
ATOM 15110 C CA . ARG D 1 376 ? 49.714 39.627 37.945 1.00 17.74 380 ARG D CA 1
ATOM 15111 C C . ARG D 1 376 ? 50.116 40.742 38.911 1.00 17.38 380 ARG D C 1
ATOM 15112 O O . ARG D 1 376 ? 51.259 41.203 38.914 1.00 16.73 380 ARG D O 1
ATOM 15120 N N . ALA D 1 377 ? 49.174 41.112 39.779 1.00 17.27 381 ALA D N 1
ATOM 15121 C CA . ALA D 1 377 ? 49.377 42.148 40.786 1.00 17.36 381 ALA D CA 1
ATOM 15122 C C . ALA D 1 377 ? 48.735 41.713 42.093 1.00 17.96 381 ALA D C 1
ATOM 15123 O O . ALA D 1 377 ? 47.759 40.961 42.096 1.00 17.77 381 ALA D O 1
ATOM 15125 N N . ARG D 1 378 ? 49.308 42.156 43.207 1.00 18.50 382 ARG D N 1
ATOM 15126 C CA . ARG D 1 378 ? 48.764 41.844 44.524 1.00 19.23 382 ARG D CA 1
ATOM 15127 C C . ARG D 1 378 ? 47.761 42.938 44.897 1.00 17.95 382 ARG D C 1
ATOM 15128 O O . ARG D 1 378 ? 48.130 44.106 45.038 1.00 17.89 382 ARG D O 1
ATOM 15136 N N . VAL D 1 379 ? 46.489 42.565 44.987 1.00 16.29 383 VAL D N 1
ATOM 15137 C CA . VAL D 1 379 ? 45.434 43.505 45.356 1.00 15.23 383 VAL D CA 1
ATOM 15138 C C . VAL D 1 379 ? 45.443 43.590 46.879 1.00 14.70 383 VAL D C 1
ATOM 15139 O O . VAL D 1 379 ? 45.188 42.602 47.572 1.00 15.77 383 VAL D O 1
ATOM 15143 N N . ALA D 1 380 ? 45.803 44.759 47.390 1.00 13.22 384 ALA D N 1
ATOM 15144 C CA . ALA D 1 380 ? 45.873 44.982 48.826 1.00 13.07 384 ALA D CA 1
ATOM 15145 C C . ALA D 1 380 ? 45.330 46.375 49.093 1.00 12.26 384 ALA D C 1
ATOM 15146 O O . ALA D 1 380 ? 45.887 47.365 48.621 1.00 12.23 384 ALA D O 1
ATOM 15148 N N . ASN D 1 381 ? 44.230 46.443 49.833 1.00 12.24 385 ASN D N 1
ATOM 15149 C CA . ASN D 1 381 ? 43.600 47.721 50.130 1.00 12.32 385 ASN D CA 1
ATOM 15150 C C . ASN D 1 381 ? 42.698 47.647 51.356 1.00 11.44 385 ASN D C 1
ATOM 15151 O O . ASN D 1 381 ? 42.807 46.722 52.162 1.00 12.63 385 ASN D O 1
ATOM 15156 N N . TYR D 1 382 ? 41.794 48.614 51.481 1.00 11.27 386 TYR D N 1
ATOM 15157 C CA . TYR D 1 382 ? 40.895 48.666 52.623 1.00 11.38 386 TYR D CA 1
ATOM 15158 C C . TYR D 1 382 ? 39.435 48.412 52.287 1.00 11.77 386 TYR D C 1
ATOM 15159 O O . TYR D 1 382 ? 38.537 48.769 53.046 1.00 11.89 386 TYR D O 1
ATOM 15168 N N . GLN D 1 383 ? 39.219 47.772 51.141 1.00 11.46 387 GLN D N 1
ATOM 15169 C CA . GLN D 1 383 ? 37.884 47.416 50.668 1.00 11.71 387 GLN D CA 1
ATOM 15170 C C . GLN D 1 383 ? 37.540 46.032 51.211 1.00 11.41 387 GLN D C 1
ATOM 15171 O O . GLN D 1 383 ? 38.380 45.130 51.208 1.00 10.71 387 GLN D O 1
ATOM 15177 N N . ARG D 1 384 ? 36.301 45.862 51.661 1.00 11.34 388 ARG D N 1
ATOM 15178 C CA . ARG D 1 384 ? 35.874 44.591 52.242 1.00 11.09 388 ARG D CA 1
ATOM 15179 C C . ARG D 1 384 ? 34.427 44.238 51.950 1.00 10.89 388 ARG D C 1
ATOM 15180 O O . ARG D 1 384 ? 33.615 45.099 51.611 1.00 11.05 388 ARG D O 1
ATOM 15188 N N . ASP D 1 385 ? 34.128 42.952 52.100 1.00 11.60 389 ASP D N 1
ATOM 15189 C CA . ASP D 1 385 ? 32.778 42.409 51.970 1.00 10.62 389 ASP D CA 1
ATOM 15190 C C . ASP D 1 385 ? 32.068 42.524 50.620 1.00 10.61 389 ASP D C 1
ATOM 15191 O O . ASP D 1 385 ? 32.694 42.407 49.567 1.00 11.00 389 ASP D O 1
ATOM 15196 N N . GLY D 1 386 ? 30.755 42.749 50.666 1.00 10.97 390 GLY D N 1
ATOM 15197 C CA . GLY D 1 386 ? 29.959 42.838 49.454 1.00 11.72 390 GLY D CA 1
ATOM 15198 C C . GLY D 1 386 ? 29.473 41.465 49.004 1.00 12.43 390 GLY D C 1
ATOM 15199 O O . GLY D 1 386 ? 30.049 40.445 49.399 1.00 12.21 390 GLY D O 1
ATOM 15200 N N . PRO D 1 387 ? 28.404 41.405 48.187 1.00 13.27 391 PRO D N 1
ATOM 15201 C CA . PRO D 1 387 ? 27.816 40.165 47.665 1.00 14.29 391 PRO D CA 1
ATOM 15202 C C . PRO D 1 387 ? 28.840 39.294 46.943 1.00 15.46 391 PRO D C 1
ATOM 15203 O O . PRO D 1 387 ? 29.731 39.804 46.261 1.00 14.88 391 PRO D O 1
ATOM 15207 N N . MET D 1 388 ? 28.708 37.980 47.107 1.00 15.73 392 MET D N 1
ATOM 15208 C CA . MET D 1 388 ? 29.596 37.020 46.463 1.00 17.00 392 MET D CA 1
ATOM 15209 C C . MET D 1 388 ? 31.081 37.340 46.624 1.00 18.34 392 MET D C 1
ATOM 15210 O O . MET D 1 388 ? 31.817 37.474 45.640 1.00 17.55 392 MET D O 1
ATOM 15215 N N . CYS D 1 389 ? 31.500 37.495 47.877 1.00 19.68 393 CYS D N 1
ATOM 15216 C CA . CYS D 1 389 ? 32.892 37.770 48.209 1.00 22.13 393 CYS D CA 1
ATOM 15217 C C . CYS D 1 389 ? 33.587 36.420 48.049 1.00 24.19 393 CYS D C 1
ATOM 15218 O O . CYS D 1 389 ? 33.573 35.591 48.962 1.00 23.76 393 CYS D O 1
ATOM 15221 N N . MET D 1 390 ? 34.155 36.192 46.864 1.00 26.36 394 MET D N 1
ATOM 15222 C CA . MET D 1 390 ? 34.795 34.918 46.554 1.00 28.61 394 MET D CA 1
ATOM 15223 C C . MET D 1 390 ? 36.247 34.668 46.896 1.00 28.80 394 MET D C 1
ATOM 15224 O O . MET D 1 390 ? 36.774 33.594 46.600 1.00 29.90 394 MET D O 1
ATOM 15229 N N . GLN D 1 391 ? 36.897 35.634 47.521 1.00 28.51 395 GLN D N 1
ATOM 15230 C CA . GLN D 1 391 ? 38.289 35.461 47.895 1.00 28.26 395 GLN D CA 1
ATOM 15231 C C . GLN D 1 391 ? 38.324 35.479 49.416 1.00 27.38 395 GLN D C 1
ATOM 15232 O O . GLN D 1 391 ? 37.265 35.526 50.044 1.00 27.89 395 GLN D O 1
ATOM 15238 N N . ASP D 1 392 ? 39.511 35.405 50.014 1.00 24.96 396 ASP D N 1
ATOM 15239 C CA . ASP D 1 392 ? 39.626 35.408 51.477 1.00 22.32 396 ASP D CA 1
ATOM 15240 C C . ASP D 1 392 ? 39.203 36.732 52.146 1.00 19.53 396 ASP D C 1
ATOM 15241 O O . ASP D 1 392 ? 39.258 36.865 53.371 1.00 17.76 396 ASP D O 1
ATOM 15246 N N . ASN D 1 393 ? 38.796 37.700 51.327 1.00 17.22 397 ASN D N 1
ATOM 15247 C CA . ASN D 1 393 ? 38.363 39.021 51.791 1.00 15.75 397 ASN D CA 1
ATOM 15248 C C . ASN D 1 393 ? 39.470 39.730 52.577 1.00 14.69 397 ASN D C 1
ATOM 15249 O O . ASN D 1 393 ? 39.202 40.527 53.482 1.00 14.39 397 ASN D O 1
ATOM 15254 N N . GLN D 1 394 ? 40.713 39.426 52.204 1.00 14.11 398 GLN D N 1
ATOM 15255 C CA . GLN D 1 394 ? 41.910 39.985 52.827 1.00 13.23 398 GLN D CA 1
ATOM 15256 C C . GLN D 1 394 ? 42.105 39.603 54.303 1.00 13.05 398 GLN D C 1
ATOM 15257 O O . GLN D 1 394 ? 42.797 40.285 55.064 1.00 13.73 398 GLN D O 1
ATOM 15263 N N . GLY D 1 395 ? 41.524 38.460 54.665 1.00 12.56 399 GLY D N 1
ATOM 15264 C CA . GLY D 1 395 ? 41.640 37.908 56.005 1.00 11.78 399 GLY D CA 1
ATOM 15265 C C . GLY D 1 395 ? 41.374 38.825 57.176 1.00 12.51 399 GLY D C 1
ATOM 15266 O O . GLY D 1 395 ? 40.355 39.517 57.220 1.00 12.79 399 GLY D O 1
ATOM 15267 N N . GLY D 1 396 ? 42.296 38.820 58.135 1.00 12.51 400 GLY D N 1
ATOM 15268 C CA . GLY D 1 396 ? 42.137 39.652 59.314 1.00 12.59 400 GLY D CA 1
ATOM 15269 C C . GLY D 1 396 ? 42.926 40.945 59.289 1.00 12.12 400 GLY D C 1
ATOM 15270 O O . GLY D 1 396 ? 43.109 41.575 60.332 1.00 12.34 400 GLY D O 1
ATOM 15271 N N . ALA D 1 397 ? 43.370 41.356 58.102 1.00 11.99 401 ALA D N 1
ATOM 15272 C CA . ALA D 1 397 ? 44.159 42.580 57.961 1.00 12.37 401 ALA D CA 1
ATOM 15273 C C . ALA D 1 397 ? 43.395 43.816 58.420 1.00 12.55 401 ALA D C 1
ATOM 15274 O O . ALA D 1 397 ? 42.196 43.931 58.164 1.00 13.89 401 ALA D O 1
ATOM 15276 N N . PRO D 1 398 ? 44.071 44.738 59.144 1.00 13.24 402 PRO D N 1
ATOM 15277 C CA . PRO D 1 398 ? 43.450 45.977 59.637 1.00 12.82 402 PRO D CA 1
ATOM 15278 C C . PRO D 1 398 ? 42.718 46.621 58.455 1.00 12.73 402 PRO D C 1
ATOM 15279 O O . PRO D 1 398 ? 43.297 46.797 57.381 1.00 13.01 402 PRO D O 1
ATOM 15283 N N . ASN D 1 399 ? 41.447 46.951 58.655 1.00 12.90 403 ASN D N 1
ATOM 15284 C CA . ASN D 1 399 ? 40.615 47.488 57.577 1.00 12.58 403 ASN D CA 1
ATOM 15285 C C . ASN D 1 399 ? 40.422 48.994 57.443 1.00 12.27 403 ASN D C 1
ATOM 15286 O O . ASN D 1 399 ? 39.530 49.434 56.721 1.00 12.43 403 ASN D O 1
ATOM 15291 N N . TYR D 1 400 ? 41.245 49.783 58.121 1.00 12.22 404 TYR D N 1
ATOM 15292 C CA . TYR D 1 400 ? 41.124 51.239 58.042 1.00 12.13 404 TYR D CA 1
ATOM 15293 C C . TYR D 1 400 ? 42.495 51.858 57.774 1.00 12.03 404 TYR D C 1
ATOM 15294 O O . TYR D 1 400 ? 43.523 51.322 58.190 1.00 11.68 404 TYR D O 1
ATOM 15303 N N . TYR D 1 401 ? 42.494 52.985 57.075 1.00 12.42 405 TYR D N 1
ATOM 15304 C CA . TYR D 1 401 ? 43.719 53.692 56.725 1.00 12.71 405 TYR D CA 1
ATOM 15305 C C . TYR D 1 401 ? 43.550 55.161 57.117 1.00 13.27 405 TYR D C 1
ATOM 15306 O O . TYR D 1 401 ? 42.527 55.774 56.805 1.00 14.07 405 TYR D O 1
ATOM 15315 N N . PRO D 1 402 ? 44.557 55.750 57.788 1.00 13.31 406 PRO D N 1
ATOM 15316 C CA . PRO D 1 402 ? 45.822 55.129 58.200 1.00 12.94 406 PRO D CA 1
ATOM 15317 C C . PRO D 1 402 ? 45.677 54.258 59.441 1.00 13.15 406 PRO D C 1
ATOM 15318 O O . PRO D 1 402 ? 44.690 54.361 60.177 1.00 13.17 406 PRO D O 1
ATOM 15322 N N . ASN D 1 403 ? 46.668 53.400 59.660 1.00 13.24 407 ASN D N 1
ATOM 15323 C CA . ASN D 1 403 ? 46.681 52.510 60.811 1.00 13.62 407 ASN D CA 1
ATOM 15324 C C . ASN D 1 403 ? 48.116 52.263 61.270 1.00 14.45 407 ASN D C 1
ATOM 15325 O O . ASN D 1 403 ? 49.064 52.432 60.499 1.00 14.67 407 ASN D O 1
ATOM 15330 N N . SER D 1 404 ? 48.261 51.860 62.529 1.00 14.99 408 SER D N 1
ATOM 15331 C CA . SER D 1 404 ? 49.570 51.576 63.117 1.00 15.17 408 SER D CA 1
ATOM 15332 C C . SER D 1 404 ? 49.803 50.072 63.194 1.00 15.50 408 SER D C 1
ATOM 15333 O O . SER D 1 404 ? 50.586 49.603 64.024 1.00 15.88 408 SER D O 1
ATOM 15336 N N . PHE D 1 405 ? 49.150 49.312 62.320 1.00 15.07 409 PHE D N 1
ATOM 15337 C CA . PHE D 1 405 ? 49.287 47.867 62.376 1.00 15.39 409 PHE D CA 1
ATOM 15338 C C . PHE D 1 405 ? 49.856 47.123 61.169 1.00 15.13 409 PHE D C 1
ATOM 15339 O O . PHE D 1 405 ? 49.656 45.917 61.028 1.00 15.63 409 PHE D O 1
ATOM 15347 N N . GLY D 1 406 ? 50.582 47.846 60.317 1.00 15.26 410 GLY D N 1
ATOM 15348 C CA . GLY D 1 406 ? 51.232 47.237 59.164 1.00 15.18 410 GLY D CA 1
ATOM 15349 C C . GLY D 1 406 ? 50.435 46.881 57.924 1.00 15.32 410 GLY D C 1
ATOM 15350 O O . GLY D 1 406 ? 50.920 46.119 57.088 1.00 15.39 410 GLY D O 1
ATOM 15351 N N . ALA D 1 407 ? 49.233 47.431 57.786 1.00 15.15 411 ALA D N 1
ATOM 15352 C CA . ALA D 1 407 ? 48.394 47.162 56.615 1.00 15.06 411 ALA D CA 1
ATOM 15353 C C . ALA D 1 407 ? 48.936 47.950 55.392 1.00 14.44 411 ALA D C 1
ATOM 15354 O O . ALA D 1 407 ? 49.831 48.787 55.539 1.00 14.36 411 ALA D O 1
ATOM 15356 N N . PRO D 1 408 ? 48.409 47.690 54.174 1.00 13.89 412 PRO D N 1
ATOM 15357 C CA . PRO D 1 408 ? 48.871 48.373 52.957 1.00 13.89 412 PRO D CA 1
ATOM 15358 C C . PRO D 1 408 ? 49.092 49.885 53.010 1.00 13.95 412 PRO D C 1
ATOM 15359 O O . PRO D 1 408 ? 48.285 50.634 53.566 1.00 13.91 412 PRO D O 1
ATOM 15363 N N . GLU D 1 409 ? 50.183 50.316 52.383 1.00 14.24 413 GLU D N 1
ATOM 15364 C CA . GLU D 1 409 ? 50.561 51.727 52.335 1.00 14.63 413 GLU D CA 1
ATOM 15365 C C . GLU D 1 409 ? 50.567 52.288 50.923 1.00 15.21 413 GLU D C 1
ATOM 15366 O O . GLU D 1 409 ? 50.960 51.607 49.975 1.00 14.58 413 GLU D O 1
ATOM 15372 N N . GLN D 1 410 ? 50.150 53.545 50.796 1.00 15.83 414 GLN D N 1
ATOM 15373 C CA . GLN D 1 410 ? 50.135 54.223 49.508 1.00 17.31 414 GLN D CA 1
ATOM 15374 C C . GLN D 1 410 ? 51.576 54.375 49.011 1.00 18.30 414 GLN D C 1
ATOM 15375 O O . GLN D 1 410 ? 52.519 54.434 49.806 1.00 17.45 414 GLN D O 1
ATOM 15381 N N . GLN D 1 411 ? 51.728 54.422 47.692 1.00 20.00 415 GLN D N 1
ATOM 15382 C CA . GLN D 1 411 ? 53.028 54.530 47.037 1.00 21.98 415 GLN D CA 1
ATOM 15383 C C . GLN D 1 411 ? 53.116 55.871 46.300 1.00 22.39 415 GLN D C 1
ATOM 15384 O O . GLN D 1 411 ? 52.588 56.022 45.196 1.00 21.61 415 GLN D O 1
ATOM 15390 N N . PRO D 1 412 ? 53.796 56.863 46.903 1.00 22.73 416 PRO D N 1
ATOM 15391 C CA . PRO D 1 412 ? 53.969 58.208 46.336 1.00 23.54 416 PRO D CA 1
ATOM 15392 C C . PRO D 1 412 ? 54.365 58.299 44.854 1.00 23.77 416 PRO D C 1
ATOM 15393 O O . PRO D 1 412 ? 53.939 59.220 44.153 1.00 23.80 416 PRO D O 1
ATOM 15397 N N . SER D 1 413 ? 55.146 57.337 44.369 1.00 23.73 417 SER D N 1
ATOM 15398 C CA . SER D 1 413 ? 55.570 57.342 42.971 1.00 24.41 417 SER D CA 1
ATOM 15399 C C . SER D 1 413 ? 54.398 57.127 42.011 1.00 24.60 417 SER D C 1
ATOM 15400 O O . SER D 1 413 ? 54.505 57.420 40.819 1.00 25.08 417 SER D O 1
ATOM 15403 N N . ALA D 1 414 ? 53.291 56.600 42.534 1.00 24.03 418 ALA D N 1
ATOM 15404 C CA . ALA D 1 414 ? 52.100 56.341 41.726 1.00 23.79 418 ALA D CA 1
ATOM 15405 C C . ALA D 1 414 ? 51.175 57.556 41.604 1.00 23.49 418 ALA D C 1
ATOM 15406 O O . ALA D 1 414 ? 50.149 57.490 40.930 1.00 22.55 418 ALA D O 1
ATOM 15408 N N . LEU D 1 415 ? 51.552 58.666 42.234 1.00 23.41 419 LEU D N 1
ATOM 15409 C CA . LEU D 1 415 ? 50.743 59.881 42.194 1.00 24.13 419 LEU D CA 1
ATOM 15410 C C . LEU D 1 415 ? 50.507 60.375 40.762 1.00 24.30 419 LEU D C 1
ATOM 15411 O O . LEU D 1 415 ? 51.398 60.301 39.916 1.00 22.90 419 LEU D O 1
ATOM 15416 N N . GLU D 1 416 ? 49.297 60.865 40.498 1.00 25.16 420 GLU D N 1
ATOM 15417 C CA . GLU D 1 416 ? 48.926 61.348 39.169 1.00 26.40 420 GLU D CA 1
ATOM 15418 C C . GLU D 1 416 ? 49.564 62.685 38.791 1.00 26.72 420 GLU D C 1
ATOM 15419 O O . GLU D 1 416 ? 50.118 63.389 39.636 1.00 26.24 420 GLU D O 1
ATOM 15425 N N . HIS D 1 417 ? 49.462 63.021 37.506 1.00 27.53 421 HIS D N 1
ATOM 15426 C CA . HIS D 1 417 ? 50.014 64.253 36.948 1.00 27.66 421 HIS D CA 1
ATOM 15427 C C . HIS D 1 417 ? 49.150 65.473 37.270 1.00 27.81 421 HIS D C 1
ATOM 15428 O O . HIS D 1 417 ? 47.944 65.469 37.025 1.00 28.52 421 HIS D O 1
ATOM 15435 N N . SER D 1 418 ? 49.785 66.522 37.790 1.00 27.92 422 SER D N 1
ATOM 15436 C CA . SER D 1 418 ? 49.092 67.761 38.155 1.00 28.33 422 SER D CA 1
ATOM 15437 C C . SER D 1 418 ? 49.111 68.771 37.017 1.00 28.26 422 SER D C 1
ATOM 15438 O O . SER D 1 418 ? 50.161 69.043 36.431 1.00 27.92 422 SER D O 1
ATOM 15441 N N . ILE D 1 419 ? 47.947 69.350 36.741 1.00 28.79 423 ILE D N 1
ATOM 15442 C CA . ILE D 1 419 ? 47.790 70.335 35.674 1.00 29.17 423 ILE D CA 1
ATOM 15443 C C . ILE D 1 419 ? 46.865 71.460 36.117 1.00 29.12 423 ILE D C 1
ATOM 15444 O O . ILE D 1 419 ? 45.927 71.248 36.888 1.00 28.49 423 ILE D O 1
ATOM 15449 N N . GLN D 1 420 ? 47.140 72.653 35.601 1.00 29.35 424 GLN D N 1
ATOM 15450 C CA . GLN D 1 420 ? 46.351 73.845 35.875 1.00 29.74 424 GLN D CA 1
ATOM 15451 C C . GLN D 1 420 ? 45.382 74.053 34.709 1.00 29.22 424 GLN D C 1
ATOM 15452 O O . GLN D 1 420 ? 45.788 74.000 33.546 1.00 29.58 424 GLN D O 1
ATOM 15458 N N . TYR D 1 421 ? 44.102 74.243 35.013 1.00 27.98 425 TYR D N 1
ATOM 15459 C CA . TYR D 1 421 ? 43.102 74.487 33.974 1.00 27.04 425 TYR D CA 1
ATOM 15460 C C . TYR D 1 421 ? 42.492 75.870 34.196 1.00 27.68 425 TYR D C 1
ATOM 15461 O O . TYR D 1 421 ? 42.350 76.319 35.334 1.00 28.19 425 TYR D O 1
ATOM 15470 N N . SER D 1 422 ? 42.166 76.562 33.111 1.00 27.63 426 SER D N 1
ATOM 15471 C CA . SER D 1 422 ? 41.574 77.891 33.224 1.00 27.74 426 SER D CA 1
ATOM 15472 C C . SER D 1 422 ? 40.130 77.898 32.733 1.00 27.01 426 SER D C 1
ATOM 15473 O O . SER D 1 422 ? 39.734 77.060 31.916 1.00 26.54 426 SER D O 1
ATOM 15476 N N . GLY D 1 423 ? 39.352 78.851 33.239 1.00 26.36 427 GLY D N 1
ATOM 15477 C CA . GLY D 1 423 ? 37.958 78.954 32.859 1.00 25.46 427 GLY D CA 1
ATOM 15478 C C . GLY D 1 423 ? 37.063 78.628 34.036 1.00 24.88 427 GLY D C 1
ATOM 15479 O O . GLY D 1 423 ? 37.514 78.053 35.026 1.00 25.35 427 GLY D O 1
ATOM 15480 N N . GLU D 1 424 ? 35.795 79.004 33.934 1.00 24.28 428 GLU D N 1
ATOM 15481 C CA . GLU D 1 424 ? 34.829 78.754 34.996 1.00 23.89 428 GLU D CA 1
ATOM 15482 C C . GLU D 1 424 ? 34.385 77.298 34.994 1.00 22.45 428 GLU D C 1
ATOM 15483 O O . GLU D 1 424 ? 34.510 76.595 33.986 1.00 21.53 428 GLU D O 1
ATOM 15489 N N . VAL D 1 425 ? 33.859 76.853 36.130 1.00 20.35 429 VAL D N 1
ATOM 15490 C CA . VAL D 1 425 ? 33.334 75.500 36.236 1.00 19.04 429 VAL D CA 1
ATOM 15491 C C . VAL D 1 425 ? 31.867 75.624 35.831 1.00 18.61 429 VAL D C 1
ATOM 15492 O O . VAL D 1 425 ? 31.063 76.216 36.555 1.00 19.18 429 VAL D O 1
ATOM 15496 N N . ARG D 1 426 ? 31.554 75.169 34.621 1.00 17.46 430 ARG D N 1
ATOM 15497 C CA . ARG D 1 426 ? 30.188 75.221 34.105 1.00 16.51 430 ARG D CA 1
ATOM 15498 C C . ARG D 1 426 ? 30.044 74.337 32.872 1.00 15.61 430 ARG D C 1
ATOM 15499 O O . ARG D 1 426 ? 30.978 73.621 32.499 1.00 14.97 430 ARG D O 1
ATOM 15507 N N . ARG D 1 427 ? 28.856 74.365 32.270 1.00 15.02 431 ARG D N 1
ATOM 15508 C CA . ARG D 1 427 ? 28.580 73.589 31.065 1.00 13.88 431 ARG D CA 1
ATOM 15509 C C . ARG D 1 427 ? 28.916 74.457 29.851 1.00 14.10 431 ARG D C 1
ATOM 15510 O O . ARG D 1 427 ? 28.337 75.531 29.666 1.00 14.34 431 ARG D O 1
ATOM 15518 N N . PHE D 1 428 ? 29.901 74.019 29.069 1.00 12.83 432 PHE D N 1
ATOM 15519 C CA . PHE D 1 428 ? 30.324 74.739 27.866 1.00 12.89 432 PHE D CA 1
ATOM 15520 C C . PHE D 1 428 ? 29.775 74.027 26.634 1.00 13.54 432 PHE D C 1
ATOM 15521 O O . PHE D 1 428 ? 30.071 72.848 26.410 1.00 13.07 432 PHE D O 1
ATOM 15529 N N . ASN D 1 429 ? 28.996 74.744 25.828 1.00 13.63 433 ASN D N 1
ATOM 15530 C CA . ASN D 1 429 ? 28.408 74.162 24.625 1.00 13.63 433 ASN D CA 1
ATOM 15531 C C . ASN D 1 429 ? 29.463 73.820 23.569 1.00 14.34 433 ASN D C 1
ATOM 15532 O O . ASN D 1 429 ? 30.340 74.637 23.274 1.00 14.96 433 ASN D O 1
ATOM 15537 N N . THR D 1 430 ? 29.396 72.601 23.033 1.00 13.64 434 THR D N 1
ATOM 15538 C CA . THR D 1 430 ? 30.326 72.167 21.983 1.00 13.87 434 THR D CA 1
ATOM 15539 C C . THR D 1 430 ? 29.590 71.708 20.723 1.00 14.17 434 THR D C 1
ATOM 15540 O O . THR D 1 430 ? 30.202 71.183 19.797 1.00 13.64 434 THR D O 1
ATOM 15544 N N . ALA D 1 431 ? 28.277 71.924 20.690 1.00 14.65 435 ALA D N 1
ATOM 15545 C CA . ALA D 1 431 ? 27.459 71.540 19.537 1.00 15.78 435 ALA D CA 1
ATOM 15546 C C . ALA D 1 431 ? 27.932 72.257 18.274 1.00 16.57 435 ALA D C 1
ATOM 15547 O O . ALA D 1 431 ? 27.886 71.700 17.174 1.00 16.47 435 ALA D O 1
ATOM 15549 N N . ASN D 1 432 ? 28.418 73.483 18.451 1.00 17.20 436 ASN D N 1
ATOM 15550 C CA . ASN D 1 432 ? 28.881 74.290 17.334 1.00 17.97 436 ASN D CA 1
ATOM 15551 C C . ASN D 1 432 ? 30.376 74.251 17.061 1.00 18.01 436 ASN D C 1
ATOM 15552 O O . ASN D 1 432 ? 30.909 75.150 16.419 1.00 18.65 436 ASN D O 1
ATOM 15557 N N . ASP D 1 433 ? 31.063 73.237 17.582 1.00 17.84 437 ASP D N 1
ATOM 15558 C CA . ASP D 1 433 ? 32.481 73.073 17.280 1.00 17.57 437 ASP D CA 1
ATOM 15559 C C . ASP D 1 433 ? 32.463 72.631 15.812 1.00 17.44 437 ASP D C 1
ATOM 15560 O O . ASP D 1 433 ? 31.397 72.302 15.278 1.00 17.00 437 ASP D O 1
ATOM 15565 N N . ASP D 1 434 ? 33.613 72.632 15.147 1.00 16.32 438 ASP D N 1
ATOM 15566 C CA . ASP D 1 434 ? 33.645 72.248 13.739 1.00 16.01 438 ASP D CA 1
ATOM 15567 C C . ASP D 1 434 ? 33.052 70.855 13.525 1.00 15.30 438 ASP D C 1
ATOM 15568 O O . ASP D 1 434 ? 33.491 69.885 14.134 1.00 15.49 438 ASP D O 1
ATOM 15573 N N . ASN D 1 435 ? 32.052 70.773 12.653 1.00 14.25 439 ASN D N 1
ATOM 15574 C CA . ASN D 1 435 ? 31.380 69.508 12.362 1.00 13.89 439 ASN D CA 1
ATOM 15575 C C . ASN D 1 435 ? 31.568 69.011 10.927 1.00 14.31 439 ASN D C 1
ATOM 15576 O O . ASN D 1 435 ? 31.142 67.900 10.608 1.00 13.68 439 ASN D O 1
ATOM 15581 N N . VAL D 1 436 ? 32.239 69.795 10.081 1.00 13.79 440 VAL D N 1
ATOM 15582 C CA . VAL D 1 436 ? 32.376 69.430 8.667 1.00 14.01 440 VAL D CA 1
ATOM 15583 C C . VAL D 1 436 ? 33.754 69.360 8.002 1.00 14.19 440 VAL D C 1
ATOM 15584 O O . VAL D 1 436 ? 33.933 68.608 7.044 1.00 13.75 440 VAL D O 1
ATOM 15588 N N . THR D 1 437 ? 34.708 70.153 8.481 1.00 14.82 441 THR D N 1
ATOM 15589 C CA . THR D 1 437 ? 36.036 70.215 7.872 1.00 14.25 441 THR D CA 1
ATOM 15590 C C . THR D 1 437 ? 36.786 68.901 7.692 1.00 14.01 441 THR D C 1
ATOM 15591 O O . THR D 1 437 ? 37.229 68.583 6.582 1.00 13.66 441 THR D O 1
ATOM 15595 N N . GLN D 1 438 ? 36.945 68.135 8.762 1.00 13.93 442 GLN D N 1
ATOM 15596 C CA . GLN D 1 438 ? 37.633 66.858 8.633 1.00 13.84 442 GLN D CA 1
ATOM 15597 C C . GLN D 1 438 ? 36.782 65.852 7.855 1.00 13.96 442 GLN D C 1
ATOM 15598 O O . GLN D 1 438 ? 37.315 64.942 7.219 1.00 14.23 442 GLN D O 1
ATOM 15604 N N . VAL D 1 439 ? 35.462 66.032 7.889 1.00 13.72 443 VAL D N 1
ATOM 15605 C CA . VAL D 1 439 ? 34.560 65.141 7.161 1.00 13.62 443 VAL D CA 1
ATOM 15606 C C . VAL D 1 439 ? 34.724 65.388 5.660 1.00 13.95 443 VAL D C 1
ATOM 15607 O O . VAL D 1 439 ? 34.657 64.452 4.860 1.00 14.73 443 VAL D O 1
ATOM 15611 N N . ARG D 1 440 ? 34.952 66.647 5.286 1.00 13.97 444 ARG D N 1
ATOM 15612 C CA . ARG D 1 440 ? 35.156 67.009 3.883 1.00 14.94 444 ARG D CA 1
ATOM 15613 C C . ARG D 1 440 ? 36.429 66.329 3.375 1.00 14.88 444 ARG D C 1
ATOM 15614 O O . ARG D 1 440 ? 36.457 65.783 2.269 1.00 15.55 444 ARG D O 1
ATOM 15622 N N . ALA D 1 441 ? 37.467 66.341 4.207 1.00 14.99 445 ALA D N 1
ATOM 15623 C CA . ALA D 1 441 ? 38.739 65.719 3.863 1.00 14.95 445 ALA D CA 1
ATOM 15624 C C . ALA D 1 441 ? 38.574 64.208 3.704 1.00 15.37 445 ALA D C 1
ATOM 15625 O O . ALA D 1 441 ? 39.230 63.590 2.867 1.00 15.29 445 ALA D O 1
ATOM 15627 N N . PHE D 1 442 ? 37.693 63.622 4.512 1.00 15.04 446 PHE D N 1
ATOM 15628 C CA . PHE D 1 442 ? 37.430 62.189 4.448 1.00 14.95 446 PHE D CA 1
ATOM 15629 C C . PHE D 1 442 ? 36.758 61.851 3.124 1.00 15.01 446 PHE D C 1
ATOM 15630 O O . PHE D 1 442 ? 37.211 60.974 2.387 1.00 15.14 446 PHE D O 1
ATOM 15638 N N . TYR D 1 443 ? 35.699 62.587 2.815 1.00 14.83 447 TYR D N 1
ATOM 15639 C CA . TYR D 1 443 ? 34.934 62.386 1.595 1.00 15.48 447 TYR D CA 1
ATOM 15640 C C . TYR D 1 443 ? 35.745 62.612 0.313 1.00 15.80 447 TYR D C 1
ATOM 15641 O O . TYR D 1 443 ? 35.661 61.828 -0.635 1.00 15.49 447 TYR D O 1
ATOM 15650 N N . VAL D 1 444 ? 36.541 63.675 0.304 1.00 15.61 448 VAL D N 1
ATOM 15651 C CA . VAL D 1 444 ? 37.335 64.035 -0.863 1.00 16.29 448 VAL D CA 1
ATOM 15652 C C . VAL D 1 444 ? 38.674 63.315 -1.021 1.00 16.93 448 VAL D C 1
ATOM 15653 O O . VAL D 1 444 ? 38.993 62.847 -2.116 1.00 17.30 448 VAL D O 1
ATOM 15657 N N . ASN D 1 445 ? 39.437 63.199 0.065 1.00 17.32 449 ASN D N 1
ATOM 15658 C CA . ASN D 1 445 ? 40.764 62.578 0.022 1.00 17.64 449 ASN D CA 1
ATOM 15659 C C . ASN D 1 445 ? 40.892 61.116 0.452 1.00 17.82 449 ASN D C 1
ATOM 15660 O O . ASN D 1 445 ? 41.588 60.333 -0.205 1.00 17.50 449 ASN D O 1
ATOM 15665 N N . VAL D 1 446 ? 40.261 60.753 1.567 1.00 16.69 450 VAL D N 1
ATOM 15666 C CA . VAL D 1 446 ? 40.349 59.380 2.068 1.00 16.05 450 VAL D CA 1
ATOM 15667 C C . VAL D 1 446 ? 39.623 58.391 1.159 1.00 15.96 450 VAL D C 1
ATOM 15668 O O . VAL D 1 446 ? 40.078 57.257 0.974 1.00 15.72 450 VAL D O 1
ATOM 15672 N N . LEU D 1 447 ? 38.510 58.830 0.578 1.00 15.18 451 LEU D N 1
ATOM 15673 C CA . LEU D 1 447 ? 37.738 57.979 -0.322 1.00 15.58 451 LEU D CA 1
ATOM 15674 C C . LEU D 1 447 ? 37.970 58.362 -1.781 1.00 15.70 451 LEU D C 1
ATOM 15675 O O . LEU D 1 447 ? 38.424 59.469 -2.075 1.00 16.24 451 LEU D O 1
ATOM 15680 N N . ASN D 1 448 ? 37.717 57.418 -2.683 1.00 15.66 452 ASN D N 1
ATOM 15681 C CA . ASN D 1 448 ? 37.837 57.685 -4.110 1.00 16.06 452 ASN D CA 1
ATOM 15682 C C . ASN D 1 448 ? 36.424 57.738 -4.701 1.00 16.85 452 ASN D C 1
ATOM 15683 O O . ASN D 1 448 ? 35.432 57.633 -3.969 1.00 16.02 452 ASN D O 1
ATOM 15688 N N . GLU D 1 449 ? 36.332 57.890 -6.017 1.00 17.60 453 GLU D N 1
ATOM 15689 C CA . GLU D 1 449 ? 35.043 57.979 -6.690 1.00 19.44 453 GLU D CA 1
ATOM 15690 C C . GLU D 1 449 ? 34.097 56.797 -6.424 1.00 18.95 453 GLU D C 1
ATOM 15691 O O . GLU D 1 449 ? 32.954 57.007 -6.009 1.00 18.45 453 GLU D O 1
ATOM 15697 N N . GLU D 1 450 ? 34.565 55.565 -6.634 1.00 18.82 454 GLU D N 1
ATOM 15698 C CA . GLU D 1 450 ? 33.709 54.394 -6.411 1.00 19.33 454 GLU D CA 1
ATOM 15699 C C . GLU D 1 450 ? 33.288 54.220 -4.946 1.00 18.06 454 GLU D C 1
ATOM 15700 O O . GLU D 1 450 ? 32.176 53.766 -4.667 1.00 17.42 454 GLU D O 1
ATOM 15706 N N . GLN D 1 451 ? 34.172 54.587 -4.018 1.00 16.83 455 GLN D N 1
ATOM 15707 C CA . GLN D 1 451 ? 33.870 54.493 -2.589 1.00 16.79 455 GLN D CA 1
ATOM 15708 C C . GLN D 1 451 ? 32.843 55.549 -2.176 1.00 16.02 455 GLN D C 1
ATOM 15709 O O . GLN D 1 451 ? 31.977 55.284 -1.343 1.00 16.08 455 GLN D O 1
ATOM 15715 N N . ARG D 1 452 ? 32.954 56.749 -2.745 1.00 15.55 456 ARG D N 1
ATOM 15716 C CA . ARG D 1 452 ? 32.006 57.821 -2.440 1.00 16.06 456 ARG D CA 1
ATOM 15717 C C . ARG D 1 452 ? 30.620 57.416 -2.929 1.00 15.91 456 ARG D C 1
ATOM 15718 O O . ARG D 1 452 ? 29.616 57.694 -2.269 1.00 15.88 456 ARG D O 1
ATOM 15726 N N . LYS D 1 453 ? 30.578 56.754 -4.086 1.00 15.94 457 LYS D N 1
ATOM 15727 C CA . LYS D 1 453 ? 29.319 56.295 -4.672 1.00 15.47 457 LYS D CA 1
ATOM 15728 C C . LYS D 1 453 ? 28.632 55.295 -3.744 1.00 15.17 457 LYS D C 1
ATOM 15729 O O . LYS D 1 453 ? 27.447 55.441 -3.447 1.00 14.56 457 LYS D O 1
ATOM 15735 N N . ARG D 1 454 ? 29.377 54.290 -3.284 1.00 14.16 458 ARG D N 1
ATOM 15736 C CA . ARG D 1 454 ? 28.819 53.297 -2.369 1.00 14.45 458 ARG D CA 1
ATOM 15737 C C . ARG D 1 454 ? 28.378 53.952 -1.059 1.00 14.27 458 ARG D C 1
ATOM 15738 O O . ARG D 1 454 ? 27.327 53.611 -0.516 1.00 14.35 458 ARG D O 1
ATOM 15746 N N . LEU D 1 455 ? 29.172 54.906 -0.576 1.00 13.47 459 LEU D N 1
ATOM 15747 C CA . LEU D 1 455 ? 28.862 55.626 0.659 1.00 14.15 459 LEU D CA 1
ATOM 15748 C C . LEU D 1 455 ? 27.491 56.298 0.558 1.00 14.20 459 LEU D C 1
ATOM 15749 O O . LEU D 1 455 ? 26.654 56.162 1.454 1.00 14.33 459 LEU D O 1
ATOM 15754 N N . CYS D 1 456 ? 27.262 57.007 -0.543 1.00 14.25 460 CYS D N 1
ATOM 15755 C CA . CYS D 1 456 ? 25.993 57.693 -0.757 1.00 14.81 460 CYS D CA 1
ATOM 15756 C C . CYS D 1 456 ? 24.839 56.703 -0.914 1.00 15.24 460 CYS D C 1
ATOM 15757 O O . CYS D 1 456 ? 23.742 56.937 -0.411 1.00 14.89 460 CYS D O 1
ATOM 15760 N N . GLU D 1 457 ? 25.107 55.583 -1.584 1.00 15.49 461 GLU D N 1
ATOM 15761 C CA . GLU D 1 457 ? 24.098 54.542 -1.786 1.00 15.37 461 GLU D CA 1
ATOM 15762 C C . GLU D 1 457 ? 23.712 53.895 -0.454 1.00 14.69 461 GLU D C 1
ATOM 15763 O O . GLU D 1 457 ? 22.533 53.642 -0.196 1.00 15.17 461 GLU D O 1
ATOM 15769 N N . ASN D 1 458 ? 24.706 53.649 0.399 1.00 14.59 462 ASN D N 1
ATOM 15770 C CA . ASN D 1 458 ? 24.459 53.039 1.704 1.00 13.78 462 ASN D CA 1
ATOM 15771 C C . ASN D 1 458 ? 23.624 53.964 2.581 1.00 13.98 462 ASN D C 1
ATOM 15772 O O . ASN D 1 458 ? 22.666 53.525 3.216 1.00 14.07 462 ASN D O 1
ATOM 15777 N N . ILE D 1 459 ? 23.976 55.249 2.601 1.00 13.54 463 ILE D N 1
ATOM 15778 C CA . ILE D 1 459 ? 23.238 56.225 3.400 1.00 13.08 463 ILE D CA 1
ATOM 15779 C C . ILE D 1 459 ? 21.793 56.347 2.917 1.00 13.56 463 ILE D C 1
ATOM 15780 O O . ILE D 1 459 ? 20.855 56.211 3.707 1.00 13.81 463 ILE D O 1
ATOM 15785 N N . ALA D 1 460 ? 21.619 56.568 1.615 1.00 13.45 464 ALA D N 1
ATOM 15786 C CA . ALA D 1 460 ? 20.292 56.714 1.020 1.00 13.65 464 ALA D CA 1
ATOM 15787 C C . ALA D 1 460 ? 19.415 55.481 1.229 1.00 14.26 464 ALA D C 1
ATOM 15788 O O . ALA D 1 460 ? 18.214 55.603 1.492 1.00 14.75 464 ALA D O 1
ATOM 15790 N N . GLY D 1 461 ? 20.023 54.300 1.128 1.00 13.51 465 GLY D N 1
ATOM 15791 C CA . GLY D 1 461 ? 19.284 53.063 1.314 1.00 13.61 465 GLY D CA 1
ATOM 15792 C C . GLY D 1 461 ? 18.625 52.956 2.678 1.00 13.65 465 GLY D C 1
ATOM 15793 O O . GLY D 1 461 ? 17.568 52.340 2.812 1.00 14.71 465 GLY D O 1
ATOM 15794 N N . HIS D 1 462 ? 19.254 53.544 3.693 1.00 13.42 466 HIS D N 1
ATOM 15795 C CA . HIS D 1 462 ? 18.718 53.517 5.046 1.00 13.52 466 HIS D CA 1
ATOM 15796 C C . HIS D 1 462 ? 17.888 54.763 5.346 1.00 13.20 466 HIS D C 1
ATOM 15797 O O . HIS D 1 462 ? 16.803 54.667 5.912 1.00 13.45 466 HIS D O 1
ATOM 15804 N N . LEU D 1 463 ? 18.402 55.927 4.953 1.00 13.17 467 LEU D N 1
ATOM 15805 C CA . LEU D 1 463 ? 17.732 57.209 5.180 1.00 13.33 467 LEU D CA 1
ATOM 15806 C C . LEU D 1 463 ? 16.375 57.349 4.479 1.00 13.89 467 LEU D C 1
ATOM 15807 O O . LEU D 1 463 ? 15.518 58.112 4.931 1.00 13.74 467 LEU D O 1
ATOM 15812 N N . LYS D 1 464 ? 16.167 56.597 3.400 1.00 14.45 468 LYS D N 1
ATOM 15813 C CA . LYS D 1 464 ? 14.912 56.668 2.653 1.00 15.65 468 LYS D CA 1
ATOM 15814 C C . LYS D 1 464 ? 13.673 56.327 3.476 1.00 15.28 468 LYS D C 1
ATOM 15815 O O . LYS D 1 464 ? 12.570 56.761 3.145 1.00 15.35 468 LYS D O 1
ATOM 15821 N N . ASP D 1 465 ? 13.854 55.557 4.544 1.00 15.56 469 ASP D N 1
ATOM 15822 C CA . ASP D 1 465 ? 12.733 55.165 5.389 1.00 14.74 469 ASP D CA 1
ATOM 15823 C C . ASP D 1 465 ? 12.362 56.194 6.456 1.00 14.82 469 ASP D C 1
ATOM 15824 O O . ASP D 1 465 ? 11.372 56.030 7.174 1.00 14.74 469 ASP D O 1
ATOM 15829 N N . ALA D 1 466 ? 13.161 57.255 6.555 1.00 14.33 470 ALA D N 1
ATOM 15830 C CA . ALA D 1 466 ? 12.887 58.334 7.500 1.00 14.11 470 ALA D CA 1
ATOM 15831 C C . ALA D 1 466 ? 11.946 59.318 6.801 1.00 14.73 470 ALA D C 1
ATOM 15832 O O . ALA D 1 466 ? 11.899 59.363 5.569 1.00 14.94 470 ALA D O 1
ATOM 15834 N N . GLN D 1 467 ? 11.186 60.087 7.579 1.00 15.04 471 GLN D N 1
ATOM 15835 C CA . GLN D 1 467 ? 10.268 61.075 7.009 1.00 15.02 471 GLN D CA 1
ATOM 15836 C C . GLN D 1 467 ? 11.031 62.093 6.162 1.00 15.61 471 GLN D C 1
ATOM 15837 O O . GLN D 1 467 ? 12.222 62.337 6.386 1.00 15.16 471 GLN D O 1
ATOM 15843 N N . ILE D 1 468 ? 10.331 62.709 5.212 1.00 15.80 472 ILE D N 1
ATOM 15844 C CA . ILE D 1 468 ? 10.943 63.694 4.326 1.00 15.51 472 ILE D CA 1
ATOM 15845 C C . ILE D 1 468 ? 11.627 64.851 5.065 1.00 15.14 472 ILE D C 1
ATOM 15846 O O . ILE D 1 468 ? 12.739 65.233 4.698 1.00 15.28 472 ILE D O 1
ATOM 15851 N N . PHE D 1 469 ? 10.992 65.390 6.109 1.00 14.72 473 PHE D N 1
ATOM 15852 C CA . PHE D 1 469 ? 11.598 66.504 6.839 1.00 14.53 473 PHE D CA 1
ATOM 15853 C C . PHE D 1 469 ? 12.942 66.109 7.455 1.00 14.22 473 PHE D C 1
ATOM 15854 O O . PHE D 1 469 ? 13.868 66.921 7.520 1.00 14.16 473 PHE D O 1
ATOM 15862 N N . ILE D 1 470 ? 13.056 64.846 7.862 1.00 14.21 474 ILE D N 1
ATOM 15863 C CA . ILE D 1 470 ? 14.298 64.334 8.435 1.00 14.03 474 ILE D CA 1
ATOM 15864 C C . ILE D 1 470 ? 15.318 64.139 7.306 1.00 14.20 474 ILE D C 1
ATOM 15865 O O . ILE D 1 470 ? 16.496 64.480 7.458 1.00 13.87 474 ILE D O 1
ATOM 15870 N N . GLN D 1 471 ? 14.847 63.638 6.162 1.00 13.92 475 GLN D N 1
ATOM 15871 C CA . GLN D 1 471 ? 15.705 63.437 4.995 1.00 14.52 475 GLN D CA 1
ATOM 15872 C C . GLN D 1 471 ? 16.296 64.780 4.563 1.00 16.04 475 GLN D C 1
ATOM 15873 O O . GLN D 1 471 ? 17.486 64.872 4.255 1.00 15.36 475 GLN D O 1
ATOM 15879 N N . LYS D 1 472 ? 15.458 65.819 4.564 1.00 17.01 476 LYS D N 1
ATOM 15880 C CA . LYS D 1 472 ? 15.873 67.167 4.176 1.00 18.28 476 LYS D CA 1
ATOM 15881 C C . LYS D 1 472 ? 16.959 67.731 5.082 1.00 17.54 476 LYS D C 1
ATOM 15882 O O . LYS D 1 472 ? 17.938 68.292 4.590 1.00 17.07 476 LYS D O 1
ATOM 15888 N N . LYS D 1 473 ? 16.787 67.597 6.398 1.00 17.29 477 LYS D N 1
ATOM 15889 C CA . LYS D 1 473 ? 17.786 68.117 7.329 1.00 17.43 477 LYS D CA 1
ATOM 15890 C C . LYS D 1 473 ? 19.094 67.337 7.252 1.00 16.44 477 LYS D C 1
ATOM 15891 O O . LYS D 1 473 ? 20.173 67.926 7.327 1.00 16.13 477 LYS D O 1
ATOM 15897 N N . ALA D 1 474 ? 18.998 66.019 7.094 1.00 15.70 478 ALA D N 1
ATOM 15898 C CA . ALA D 1 474 ? 20.191 65.187 6.976 1.00 15.11 478 ALA D CA 1
ATOM 15899 C C . ALA D 1 474 ? 20.962 65.604 5.718 1.00 15.19 478 ALA D C 1
ATOM 15900 O O . ALA D 1 474 ? 22.176 65.807 5.767 1.00 15.27 478 ALA D O 1
ATOM 15902 N N . VAL D 1 475 ? 20.244 65.772 4.607 1.00 15.22 479 VAL D N 1
ATOM 15903 C CA . VAL D 1 475 ? 20.861 66.179 3.343 1.00 15.55 479 VAL D CA 1
ATOM 15904 C C . VAL D 1 475 ? 21.506 67.566 3.451 1.00 16.27 479 VAL D C 1
ATOM 15905 O O . VAL D 1 475 ? 22.560 67.811 2.864 1.00 16.06 479 VAL D O 1
ATOM 15909 N N . LYS D 1 476 ? 20.889 68.459 4.223 1.00 16.41 480 LYS D N 1
ATOM 15910 C CA . LYS D 1 476 ? 21.431 69.802 4.414 1.00 16.44 480 LYS D CA 1
ATOM 15911 C C . LYS D 1 476 ? 22.813 69.698 5.073 1.00 15.59 480 LYS D C 1
ATOM 15912 O O . LYS D 1 476 ? 23.749 70.411 4.702 1.00 15.80 480 LYS D O 1
ATOM 15918 N N . ASN D 1 477 ? 22.940 68.783 6.030 1.00 14.63 481 ASN D N 1
ATOM 15919 C CA . ASN D 1 477 ? 24.201 68.565 6.731 1.00 14.99 481 ASN D CA 1
ATOM 15920 C C . ASN D 1 477 ? 25.270 68.013 5.787 1.00 14.75 481 ASN D C 1
ATOM 15921 O O . ASN D 1 477 ? 26.411 68.480 5.795 1.00 14.87 481 ASN D O 1
ATOM 15926 N N . PHE D 1 478 ? 24.896 67.014 4.986 1.00 14.86 482 PHE D N 1
ATOM 15927 C CA . PHE D 1 478 ? 25.817 66.395 4.034 1.00 14.63 482 PHE D CA 1
ATOM 15928 C C . PHE D 1 478 ? 26.285 67.398 2.983 1.00 14.87 482 PHE D C 1
ATOM 15929 O O . PHE D 1 478 ? 27.447 67.387 2.579 1.00 15.46 482 PHE D O 1
ATOM 15937 N N . THR D 1 479 ? 25.374 68.273 2.562 1.00 15.70 483 THR D N 1
ATOM 15938 C CA . THR D 1 479 ? 25.677 69.300 1.574 1.00 16.54 483 THR D CA 1
ATOM 15939 C C . THR D 1 479 ? 26.705 70.273 2.130 1.00 17.46 483 THR D C 1
ATOM 15940 O O . THR D 1 479 ? 27.586 70.731 1.406 1.00 17.37 483 THR D O 1
ATOM 15944 N N . GLU D 1 480 ? 26.599 70.573 3.423 1.00 18.37 484 GLU D N 1
ATOM 15945 C CA . GLU D 1 480 ? 27.529 71.486 4.076 1.00 20.02 484 GLU D CA 1
ATOM 15946 C C . GLU D 1 480 ? 28.935 70.880 4.102 1.00 19.36 484 GLU D C 1
ATOM 15947 O O . GLU D 1 480 ? 29.931 71.607 4.092 1.00 19.45 484 GLU D O 1
ATOM 15953 N N . VAL D 1 481 ? 29.011 69.550 4.150 1.00 18.30 485 VAL D N 1
ATOM 15954 C CA . VAL D 1 481 ? 30.295 68.854 4.132 1.00 17.16 485 VAL D CA 1
ATOM 15955 C C . VAL D 1 481 ? 30.847 69.021 2.720 1.00 16.74 485 VAL D C 1
ATOM 15956 O O . VAL D 1 481 ? 32.003 69.396 2.536 1.00 16.74 485 VAL D O 1
ATOM 15960 N N . HIS D 1 482 ? 30.004 68.738 1.729 1.00 16.91 486 HIS D N 1
ATOM 15961 C CA . HIS D 1 482 ? 30.367 68.879 0.320 1.00 17.24 486 HIS D CA 1
ATOM 15962 C C . HIS D 1 482 ? 29.106 68.786 -0.534 1.00 17.65 486 HIS D C 1
ATOM 15963 O O . HIS D 1 482 ? 28.299 67.869 -0.365 1.00 17.57 486 HIS D O 1
ATOM 15970 N N . PRO D 1 483 ? 28.911 69.746 -1.458 1.00 18.18 487 PRO D N 1
ATOM 15971 C CA . PRO D 1 483 ? 27.728 69.747 -2.328 1.00 18.26 487 PRO D CA 1
ATOM 15972 C C . PRO D 1 483 ? 27.499 68.451 -3.104 1.00 18.19 487 PRO D C 1
ATOM 15973 O O . PRO D 1 483 ? 26.358 68.043 -3.300 1.00 18.69 487 PRO D O 1
ATOM 15977 N N . ASP D 1 484 ? 28.581 67.789 -3.505 1.00 18.30 488 ASP D N 1
ATOM 15978 C CA . ASP D 1 484 ? 28.493 66.529 -4.243 1.00 19.12 488 ASP D CA 1
ATOM 15979 C C . ASP D 1 484 ? 27.940 65.421 -3.339 1.00 18.32 488 ASP D C 1
ATOM 15980 O O . ASP D 1 484 ? 27.160 64.576 -3.783 1.00 18.20 488 ASP D O 1
ATOM 15985 N N . TYR D 1 485 ? 28.361 65.442 -2.075 1.00 17.01 489 TYR D N 1
ATOM 15986 C CA . TYR D 1 485 ? 27.947 64.476 -1.056 1.00 16.00 489 TYR D CA 1
ATOM 15987 C C . TYR D 1 485 ? 26.431 64.578 -0.865 1.00 16.12 489 TYR D C 1
ATOM 15988 O O . TYR D 1 485 ? 25.708 63.581 -0.975 1.00 16.29 489 TYR D O 1
ATOM 15997 N N . GLY D 1 486 ? 25.952 65.796 -0.619 1.00 16.59 490 GLY D N 1
ATOM 15998 C CA . GLY D 1 486 ? 24.530 66.015 -0.421 1.00 16.16 490 GLY D CA 1
ATOM 15999 C C . GLY D 1 486 ? 23.669 65.770 -1.648 1.00 16.49 490 GLY D C 1
ATOM 16000 O O . GLY D 1 486 ? 22.617 65.136 -1.546 1.00 16.33 490 GLY D O 1
ATOM 16001 N N . SER D 1 487 ? 24.114 66.244 -2.811 1.00 16.37 491 SER D N 1
ATOM 16002 C CA . SER D 1 487 ? 23.342 66.071 -4.042 1.00 17.03 491 SER D CA 1
ATOM 16003 C C . SER D 1 487 ? 23.222 64.616 -4.492 1.00 16.80 491 SER D C 1
ATOM 16004 O O . SER D 1 487 ? 22.165 64.200 -4.971 1.00 17.16 491 SER D O 1
ATOM 16007 N N . HIS D 1 488 ? 24.294 63.841 -4.332 1.00 17.23 492 HIS D N 1
ATOM 16008 C CA . HIS D 1 488 ? 24.268 62.435 -4.721 1.00 17.50 492 HIS D CA 1
ATOM 16009 C C . HIS D 1 488 ? 23.258 61.684 -3.848 1.00 17.27 492 HIS D C 1
ATOM 16010 O O . HIS D 1 488 ? 22.465 60.888 -4.353 1.00 17.55 492 HIS D O 1
ATOM 16017 N N . ILE D 1 489 ? 23.276 61.952 -2.544 1.00 16.46 493 ILE D N 1
ATOM 16018 C CA . ILE D 1 489 ? 22.336 61.312 -1.625 1.00 16.31 493 ILE D CA 1
ATOM 16019 C C . ILE D 1 489 ? 20.902 61.718 -1.985 1.00 16.50 493 ILE D C 1
ATOM 16020 O O . ILE D 1 489 ? 20.007 60.869 -2.044 1.00 16.46 493 ILE D O 1
ATOM 16025 N N . GLN D 1 490 ? 20.698 63.006 -2.265 1.00 16.25 494 GLN D N 1
ATOM 16026 C CA . GLN D 1 490 ? 19.373 63.509 -2.622 1.00 17.07 494 GLN D CA 1
ATOM 16027 C C . GLN D 1 490 ? 18.822 62.844 -3.886 1.00 16.95 494 GLN D C 1
ATOM 16028 O O . GLN D 1 490 ? 17.645 62.482 -3.936 1.00 16.94 494 GLN D O 1
ATOM 16034 N N . ALA D 1 491 ? 19.677 62.670 -4.893 1.00 17.00 495 ALA D N 1
ATOM 16035 C CA . ALA D 1 491 ? 19.271 62.035 -6.145 1.00 17.35 495 ALA D CA 1
ATOM 16036 C C . ALA D 1 491 ? 18.806 60.600 -5.894 1.00 17.49 495 ALA D C 1
ATOM 16037 O O . ALA D 1 491 ? 17.836 60.140 -6.495 1.00 17.43 495 ALA D O 1
ATOM 16039 N N . LEU D 1 492 ? 19.512 59.895 -5.013 1.00 17.51 496 LEU D N 1
ATOM 16040 C CA . LEU D 1 492 ? 19.159 58.520 -4.672 1.00 17.86 496 LEU D CA 1
ATOM 16041 C C . LEU D 1 492 ? 17.857 58.495 -3.880 1.00 17.87 496 LEU D C 1
ATOM 16042 O O . LEU D 1 492 ? 17.005 57.632 -4.102 1.00 17.85 496 LEU D O 1
ATOM 16047 N N . LEU D 1 493 ? 17.699 59.461 -2.976 1.00 18.23 497 LEU D N 1
ATOM 16048 C CA . LEU D 1 493 ? 16.489 59.571 -2.163 1.00 18.53 497 LEU D CA 1
ATOM 16049 C C . LEU D 1 493 ? 15.280 59.826 -3.061 1.00 20.00 497 LEU D C 1
ATOM 16050 O O . LEU D 1 493 ? 14.219 59.232 -2.863 1.00 19.49 497 LEU D O 1
ATOM 16055 N N . ASP D 1 494 ? 15.455 60.683 -4.066 1.00 20.68 498 ASP D N 1
ATOM 16056 C CA . ASP D 1 494 ? 14.378 60.997 -5.000 1.00 22.48 498 ASP D CA 1
ATOM 16057 C C . ASP D 1 494 ? 13.881 59.732 -5.689 1.00 24.07 498 ASP D C 1
ATOM 16058 O O . ASP D 1 494 ? 12.674 59.527 -5.836 1.00 24.71 498 ASP D O 1
ATOM 16063 N N . LYS D 1 495 ? 14.819 58.882 -6.098 1.00 25.80 499 LYS D N 1
ATOM 16064 C CA . LYS D 1 495 ? 14.491 57.630 -6.765 1.00 27.94 499 LYS D CA 1
ATOM 16065 C C . LYS D 1 495 ? 13.672 56.746 -5.826 1.00 28.13 499 LYS D C 1
ATOM 16066 O O . LYS D 1 495 ? 12.619 56.231 -6.203 1.00 27.72 499 LYS D O 1
ATOM 16072 N N . TYR D 1 496 ? 14.142 56.613 -4.588 1.00 28.75 500 TYR D N 1
ATOM 16073 C CA . TYR D 1 496 ? 13.452 55.815 -3.576 1.00 28.99 500 TYR D CA 1
ATOM 16074 C C . TYR D 1 496 ? 12.064 56.363 -3.265 1.00 29.64 500 TYR D C 1
ATOM 16075 O O . TYR D 1 496 ? 11.089 55.612 -3.225 1.00 29.77 500 TYR D O 1
ATOM 16084 N N . ASN D 1 497 ? 11.981 57.675 -3.044 1.00 29.87 501 ASN D N 1
ATOM 16085 C CA . ASN D 1 497 ? 10.714 58.336 -2.728 1.00 30.59 501 ASN D CA 1
ATOM 16086 C C . ASN D 1 497 ? 9.699 58.335 -3.885 1.00 31.13 501 ASN D C 1
ATOM 16087 O O . ASN D 1 497 ? 8.542 58.742 -3.635 1.00 30.86 501 ASN D O 1
#

Organism: Homo sapiens (NCBI:txid9606)

Sequence (1988 aa):
RDPASDQMQHWKEQRAAQKADVLTTGAGNPVGDKLNVITVGPRGPLLVQDVVFTDEMAHFDRERIPERVVHAKGAGAFGYFEVTHDITKYSKAKVFEHIGKKTPIAVRFSTVAGESSGGSADTVRDPRGFAVKFYTEDGNWDLVGNNTPIFFIRDPILFPSFIHSQKRNPQTHLKDPDMVWDFWSLRPESLHQVSFLFSDRGIPDGHRHMNGYGSHTFKLVNANGEAVYCKFHYKTDQGIKNLSVEDAARLSQEDPDYGIRDLFNAIATGKYPSWTFYIQVMTFNQAETFPFNPFDLTKVWPHKDYPLIPVGKLVLNRNPVNYFAEVEQIAFDPSNMPPGIEASPDKMLQGRLFAYPDTHRHRLGPNYLHHIPVNCCPYRARVANYQRDGPMCMQDNQGGAPNYYPNSFGAPEQQPSALEHSIQYSGEVRRFNTANDDNVTQVRAFYVNVLNEEQRKRLCENIAGHLKDAQIFIQKKAVKNFTEVHPDYGSHIQALLDKYNRDPASDQMQHWKEQRAAQKADVLTTGAGNPVGDKLNVITVGPRGPLLVQDVVFTDEMAHFDRERIPERVVHAKGAGAFGYFEVTHDITKYSKAKVFEHIGKKTPIAVRFSTVAGESSGGSADTVRDPRGFAVKFYTEDGNWDLVGNNTPIFFIRDPILFPSFIHSQKRNPQTHLKDPDMVWDFWSLRPESLHQVSFLFSDRGIPDGHRHMNGYGSHTFKLVNANGEAVYCKFHYKTDQGIKNLSVEDAARLSQEDPDYGIRDLFNAIATGKYPSWTFYIQVMTFNQAETFPFNPFDLTKVWPHKDYPLIPVGKLVLNRNPVNYFAEVEQIAFDPSNMPPGIEASPDKMLQGRLFAYPDTHRHRLGPNYLHHIPVNCCPYRARVANYQRDGPMCMQDNQGGAPNYYPNSFGAPEQQPSALEHSIQYSGEVRRFNTANDDNVTQVRAFYVNVLNEEQRKRLCENIAGHLKDAQIFIQKKAVKNFTEVHPDYGSHIQALLDKYNRDPASDQMQHWKEQRAAQKADVLTTGAGNPVGDKLNVITVGPRGPLLVQDVVFTDEMAHFDRERIPERVVHAKGAGAFGYFEVTHDITKYSKAKVFEHIGKKTPIAVRFSTVAGESSGGSADTVRDPRGFAVKFYTEDGNWDLVGNNTPIFFIRDPILFPSFIHSQKRNPQTHLKDPDMVWDFWSLRPESLHQVSFLFSDRGIPDGHRHMNGYGSHTFKLVNANGEAVYCKFHYKTDQGIKNLSVEDAARLSQEDPDYGIRDLFNAIATGKYPSWTFYIQVMTFNQAETFPFNPFDLTKVWPHKDYPLIPVGKLVLNRNPVNYFAEVEQIAFDPSNMPPGIEASPDKMLQGRLFAYPDTHRHRLGPNYLHIPVNCCPYRARVANYQRDGPMCMQDNQGGAPNYYPNSFGAPEQQPSALEHSIQYSGEVRRFNTANDDNVTQVRAFYVNVLNEEQRKRLCENIAGHLKDAQIFIQKKAVKNFTEVHPDYGSHIQALLDKYNRDPASDQMQHWKEQRAAQKADVLTTGAGNPVGDKLNVITVGPRGPLLVQDVVFTDEMAHFDRERIPERVVHAKGAGAFGYFEVTHDITKYSKAKVFEHIGKKTPIAVRFSTVAGESSGGSADTVRDPRGFAVKFYTEDGNWDLVGNNTPIFFIRDPILFPSFIHSQKRNPQTHLKDPDMVWDFWSLRPESLHQVSFLFSDRGIPDGHRHMNGYGSHTFKLVNANGEAVYCKFHYKTDQGIKNLSVEDAARLSQEDPDYGIRDLFNAIATGKYPSWTFYIQVMTFNQAETFPFNPFDLTKVWPHKDYPLIPVGKLVLNRNPVNYFAEVEQIAFDPSNMPPGIEASPDKMLQGRLFAYPDTHRHRLGPNYLHIPVNCCPYRARVANYQRDGPMCMQDNQGGAPNYYPNSFGAPEQQPSALEHSIQYSGEVRRFNTANDDNVTQVRAFYVNVLNEEQRKRLCENIAGHLKDAQIFIQKKAVKNFTEVHPDYGSHIQALLDKYN

Secondary structure (DSSP, 8-state):
--TTTTHHHHHHHHTTTSPPPBPB-TT--B-S-SSS-EEESTTSPBBTT-HHHHHHHHHHTT---PPPSS--SEEEEEEEEEE-S--TTT---GGGSSTT-EEEEEEEEE-SSS-TTS-SSSSS--EEEEEEEETTEEEEEEEESSSS-S-SSGGGHHHHHHHHSB-TTT-SB-HHHHHHHHHH-GGGHHHHHHHTSGGGSBSSSTTS-EE--S-EEEE-TTS-EEEEEEEEEETT---B--HHHHHHHHHH-TTHHHHHHHHHHHTT---EEEEEEEEE-HHHHHH-SS-TT-TT----TTTS--EEEEEEEEEE--SSHIIIIIT----TT---TTEEE-S-HHHHHHHHHHHHHHHHHT-TTGGGSGGGS-TTS---SS----TT--S-TTTT---SSS-SS---B--GGGPPPPEE--SEEEE---TTS--SHHHHHIIIIIS-HHHHHHHHHHHHHHHTTS-HHHHHHHHHHHHHH-HHHHHHHHHHHHHH-/--TTTTHHHHHHHHH-SSPPPBPB-TT-PBPS-SSS-EEESTTSPBBTT-HHHHHHHHHHTT---PPPSS--SEEEEEEEEEE-S--TTT---GGGSSTT-EEEEEEEEE-SSS-TTS-SSSSS--EEEEEEEETTEEEEEEEESSS--S-SSGGGHHHHHHHHSB-TTT-SB-HHHHHHHHHH-GGGHHHHHHHTSGGGSBSSGGGS-EE--S-EEEE-TTS-EEEEEEEEEETT---B--HHHHHHHHHH-TTHHHHHHHHHHHTT---EEEEEEEEE-HHHHHH-SS-TT-TT----TTTS--EEEEEEEEEE--SSHIIIIIT----TT---TTEE--S-HHHHHHHHHHHHHHHHHT-TTGGGSGGGS-TTS---SS----TT--S-TTTT---SSS-SS---B--GGGPPPPEEEEEEEEE---TTS--SHHHHHIIIIIS-HHHHHHHHHHHHHHHTTS-HHHHHHHHHHHHHH-HHHHHHHHHHHHHH-/--TTTTHHHHHHHHTTTSPPPBPB-TT-PBPS-SSS-EEESTTSPBBTT-HHHHHHHHHHTT---PPPSS--SEEEEEEEEEE-S--TTT---GGGSSTT-EEEEEEEEE-SS--TTS-SSSSS--EEEEEEEETTEEEEEEEESSSS-S-S-GGGHHHHHHHHSB-TTT-SB-HHHHHHHHHH-GGGHHHHHHHTSGGGSBSSSTTS-EE--S-EEEE-TTS-EEEEEEEEEETT---B--HHHHHHHHHH-TTHHHHHHHHHHHTT---EEEEEEEEE-HHHHHH-SS-TT-TT----TTTS--EEEEEEEEEE--SSHIIIIIT----TT---TTEE--S-HHHHHHHHHHHHHHHHHT-TTGGGSGGGS-TTS---SS----TT--S-TTTT---SSS-SS---B--GGGPPPPEEEEEEEEE---TTS--SHHHHHIIIIIS-HHHHHHHHHHHHHHHTTS-HHHHHHHHHHHHHH-HHHHHHHHHHHHHH-/--TTTTHHHHHHHHHTTPPPPBPB-TT--B-S-SSS-EEESTTSPBBTT-HHHHHHHHHHTT---PPPSS--SEEEEEEEEEE-S--TTT---GGGSSTT-EEEEEEEEE-SS--TTS-SSSSS--EEEEEEEETTEEEEEEEESSS--S-SSGGGHHHHHHHHSB-TTT-SB-HHHHHHHHHH-GGGHHHHHHHTSGGGSBSSSTTS-EE--S-EEEE-TTS-EEEEEEEEEETT---B--HHHHHHHHHH-TTHHHHHHHHHHHTT---EEEEEEEEE-HHHHHH-SS-TT-TT----TTTS--EEEEEEEEEE--SSHIIIIIT----TT---TTEEE-S-HHHHHHHHHHHHHHHHHT-TTGGGSGGGS-TTS---SS----SS--S-TTTT---SSS-SS---B--GGGPPPPEE--SEEEEPP-TTS--SHHHHHIIIIIS-HHHHHHHHHHHHHHHTTS-HHHHHHHHHHHHHH-HHHHHHHHHHHHHH-

InterPro domains:
  IPR002226 Catalase haem-binding site [PS00437] (354-362)
  IPR010582 Catalase immune-responsive domain [PF06628] (437-496)
  IPR011614 Catalase core domain [PF00199] (28-410)
  IPR011614 Catalase core domain [SM01060] (28-413)
  IPR018028 Catalase, mono-functional, haem-containing [PR00067] (41-64)
  IPR018028 Catalase, mono-functional, haem-containing [PR00067] (104-122)
  IPR018028 Catalase, mono-functional, haem-containing [PR00067] (125-142)
  IPR018028 Catalase, mono-functional, haem-containing [PR00067] (144-162)
  IPR018028 Catalase, mono-functional, haem-containing [PR00067] (309-336)
  IPR018028 Catalase, mono-functional, haem-containing [PR00067] (341-367)
  IPR018028 Catalase, mono-functional, haem-containing [PS51402] (24-503)
  IPR018028 Catalase, mono-functional, haem-containing [PTHR11465] (17-501)
  IPR020835 Catalase superfamily [SSF56634] (9-498)
  IPR024708 Catalase active site [PS00438] (64-80)
  IPR024711 Catalase, mono-functional, haem-containing, clades 1 and 3 [PIRSF038928] (22-499)
  IPR040333 Catalase, clade 3 [cd08156] (68-497)

Solvent-accessible surface area: 61984 Å² total; per-residue (Å²): 129,51,36,3,34,22,9,2,36,79,53,78,97,152,35,88,108,113,180,24,44,55,1,7,12,11,2,1,11,14,2,9,20,5,27,6,0,7,0,2,4,84,108,2,2,0,1,16,49,1,34,19,3,24,20,7,6,0,24,7,5,7,5,40,13,14,23,22,14,23,38,3,4,4,2,8,0,8,8,57,0,38,1,44,82,77,0,54,129,47,0,72,1,80,0,0,69,124,106,40,41,111,4,28,2,0,3,11,0,4,3,10,12,15,20,23,9,17,16,9,6,53,59,10,6,5,5,1,9,0,0,0,10,2,70,13,0,0,2,3,2,24,4,21,24,5,22,0,19,2,0,10,2,5,1,1,40,3,1,3,1,10,0,26,16,24,2,16,34,3,40,4,90,8,34,2,0,13,4,1,0,8,5,52,15,35,2,1,8,6,3,2,0,42,10,10,8,43,124,2,9,4,14,6,7,27,27,5,12,0,27,1,10,2,0,10,10,0,9,13,91,124,42,105,18,22,8,0,12,2,12,0,75,15,69,55,35,64,114,48,22,63,82,144,56,2,32,104,20,17,65,101,20,53,6,48,1,8,75,29,2,19,28,7,10,49,81,41,128,111,1,15,1,36,0,48,0,2,20,0,57,65,121,66,8,144,112,16,110,37,19,3,17,4,6,3,7,40,5,54,101,191,92,17,84,41,48,44,0,0,63,1,14,1,55,126,18,5,68,2,10,23,7,26,1,22,0,3,1,14,2,3,9,12,29,2,26,2,3,30,15,2,6,1,11,9,0,0,1,42,7,13,13,60,12,0,20,9,23,40,10,6,9,25,2,8,25,47,1,71,13,0,26,7,130,119,20,165,49,5,5,2,24,6,26,0,25,8,4,27,87,65,10,62,10,3,10,0,9,0,4,22,16,31,0,32,0,10,78,47,62,97,80,13,89,59,47,45,26,102,27,94,19,71,5,92,11,28,85,14,28,124,44,51,26,30,57,19,3,91,46,22,8,65,118,102,19,70,108,101,52,39,105,84,0,0,54,26,0,0,26,66,0,68,64,5,39,93,93,1,4,122,79,2,15,122,11,3,58,91,0,45,86,82,0,0,65,54,0,41,59,26,0,91,169,93,107,130,52,36,4,33,20,10,2,37,83,58,74,88,151,44,67,119,108,191,26,34,61,1,7,12,10,3,1,10,17,2,6,22,4,28,7,0,7,0,2,0,69,104,1,0,0,1,14,47,0,33,19,3,21,21,6,7,0,22,6,5,6,5,42,13,13,23,24,15,22,38,3,4,3,2,8,0,8,8,56,0,49,0,52,81,92,1,54,132,42,0,70,1,80,1,1,82,99,106,36,21,117,0,42,3,0,3,10,0,4,3,11,12,12,19,24,9,17,17,10,5,56,55,8,6,5,5,0,8,0,1,0,9,1,56,15,0,0,2,3,3,25,5,22,8,0,31,5,22,2,0,11,2,5,1,1,42,3,0,3,2,10,1,26,18,25,2,16,32,3,42,4,97,7,32,1,0,16,4,1,0,9,6,47,16,34,2,2,7,13,1,2,0,28,8,10,7,46,95,2,10,4,16,6,8,37,22,5,9,0,26,2,12,2,1,10,8,0,7,12,90,123,40,106,18,23,12,0,11,2,23,0,87,16,62,53,34,65,112,50,21,50,77,127,56,3,32,107,19,17,65,99,20,52,6,49,2,8,76,31,2,19,28,7,10,47,68,41,130,111,1,18,0,26,0,48,0,5,21,0,55,66,121,66,8,147,110,18,110,36,23,2,20,5,6,3,8,42,8,30,117,145,93,19,84,53,49,44,0,1,78,1,23,0,55,128,18,5,67,2,8,24,6,25,1,23,0,3,1,14,2,3,9,12,30,2,24,1,2,28,17,2,5,2,14,9,0,0,1,44,6,15,12,58,12,0,19,10,22,42,9,6,7,25,2,7,23,41,1,66,14,0,30,3,129,79,20,177,50,6,3,2,23,8,24,0,27,6,2,11,76,69,10,62,10,3,10,0,10,0,4,24,15,32,0,27,0,8,78,47,58,106,78,9,81,68,44,40,30,112,29,64,13,68,8,90,17,24,96,14,20,135,48,50,24,29,58,19,3,91,48,21,2,63,121,102,16,74,139,102,55,53,108,84,0,0,59,28,0,0,24,66,0,62,66,4,38,95,91,1,1,85,84,1,15,106,9,3,60,94,1,52,89,64,0,0,65,53,0,39,59,38,0,88,177,111,103,131,52,31,3,34,21,9,2,37,76,34,79,95,142,88,89,106,123,190,29,59,50,1,7,12,11,2,1,11,15,1,5,21,4,29,5,0,8,0,3,0,68,108,0,0,0,1,15,46,1,32,17,3,22,21,7,7,0,25,6,5,7,6,41,15,15,25,25,14,24,41,3,5,3,3,7,0,8,7,54,0,48,1,49,83,84,2,54,141,40,0,70,0,81,1,0,73,95,107,39,20,112,0,39,2,0,4,10,0,3,3,10,12,14,19,23,9,16,17,10,5,55,56,8,5,6,5,1,9,0,1,0,10,0,58,15,0,1,3,4,4,25,4,22,26,5,23,0,20,2,0,10,1,5,0,1,42,3,0,3,2,10,0,25,15,24,2,15,33,3,37,5,88,8,34,2,0,13,4,1,0,10,6,47,16,35,2,2,7,6,3,2,0,40,10,10,8,42,124,3,10,4,14,6,8,37,25,5,9,0,28,1,13,2,0,12,10,0,9,14,89,126,42,109,18,22,11,0,12,2,14,0,89,15,61,54,33,64,112,50,22,58,86,136,49,2,31,104,21,17,63,98,21,49,6,48,2,8,75,31,2,18,28,5,9,48,66,42,130,109,1,21,1,24,0,47,0,2,21,0,58,62,118,61,6,153,107,20,114,34,22,2,22,5,7,3,8,41,5,45,100,166,95,17,84,45,50,46,0,0,70,2,22,1,58,128,18,5,77,3,10,22,10,38,1,24,0,3,1,15,2,4,9,12,30,2,24,1,3,28,14,2,9,2,15,9,0,0,1,43,6,14,12,57,12,0,22,9,22,41,11,8,8,26,3,7,28,34,1,70,14,0,24,7,133,78,19,162,54,7,5,3,23,7,25,0,26,7,1,18,81,104,11,51,11,3,10,0,10,0,3,24,15,32,0,28,0,10,75,44,56,100,83,12,92,64,44,44,34,128,37,74,6,77,8,84,11,29,93,15,21,132,50,50,26,30,58,19,2,92,48,23,2,62,118,105,20,74,100,107,53,36,104,80,0,0,59,27,0,0,24,66,0,64,65,4,39,87,92,1,4,135,90,2,15,129,13,3,58,92,0,54,86,62,0,0,65,45,0,56,58,35,0,93,177,108,105,132,51,34,3,34,22,10,1,36,94,57,76,99,128,28,84,105,111,168,23,48,47,1,5,14,10,3,1,11,22,2,8,20,4,28,6,0,7,0,1,1,79,107,1,0,0,1,16,56,0,32,19,3,23,19,9,7,0,23,6,5,6,6,41,15,15,23,25,14,24,40,3,6,3,2,7,0,8,8,51,0,50,1,51,81,95,1,54,138,43,0,69,0,82,0,1,79,97,107,38,24,109,0,39,2,0,3,10,0,4,4,10,13,17,20,22,10,17,15,10,5,56,56,9,5,5,4,1,9,0,0,0,10,1,55,12,0,1,2,4,2,24,5,22,8,0,30,4,19,2,0,10,2,5,0,1,43,3,0,4,1,10,0,26,16,28,2,16,32,4,39,4,92,7,32,1,1,14,4,1,0,8,6,46,16,35,2,2,8,12,1,2,0,27,9,10,6,43,92,2,10,4,16,6,8,21,24,5,12,0,16,2,13,3,0,10,10,0,10,12,92,123,40,103,19,22,9,0,13,2,8,0,45,15,63,55,33,63,110,50,22,50,72,124,57,2,31,103,20,17,64,97,21,50,7,48,1,7,74,30,2,18,28,4,9,49,80,44,123,108,1,19,0,24,0,50,0,3,20,0,59,63,119,66,7,145,108,17,107,37,22,2,19,4,6,3,8,43,4,48,96,180,71,21,85,46,51,46,0,1,70,1,21,1,55,128,19,6,78,2,9,22,10,34,1,22,0,3,1,14,2,3,9,11,30,2,24,2,3,30,15,2,6,2,12,9,0,0,1,43,6,15,12,56,10,0,20,10,22,43,9,7,7,25,4,8,28,35,1,73,14,0,31,3,127,80,20,176,53,6,5,2,24,6,26,0,27,8,1,18,74,104,10,48,7,3,9,0,10,0,4,25,15,31,0,38,0,9,79,45,64,100,80,11,89,58,47,42,26,107,31,98,21,64,6,88,16,23,93,14,21,133,46,51,24,22,58,19,4,92,46,15,3,64,117,102,15,77,142,103,50,54,109,89,0,0,61,27,0,0,23,68,0,64,64,4,38,84,87,1,5,123,79,2,15,127,10,3,60,108,0,52,90,71,0,0,66,54,0,46,60,37,0,87,180,112,106

CATH classification: 4.10.91.20 (+2 more: 2.40.180.10, 1.20.1370.60)